Protein 3QQM (pdb70)

InterPro domains:
  IPR001544 Aminotransferase class IV [PF01063] (17-218)
  IPR018300 Aminotransferase, class IV, conserved site [PS00770] (150-180)
  IPR036038 Aminotransferase-like, PLP-dependent enzymes [SSF56752] (5-217)
  IPR043131 Branched-chain-amino-acid aminotransferase-like, N-terminal [G3DSA:3.30.470.10] (1-87)
  IPR043132 Branched-chain-amino-acid aminotransferase-like, C-terminal [G3DSA:3.20.10.10] (88-220)
  IPR050571 Class-IV Pyridoxal-Phosphate-Dependent Aminotransferase [PTHR42743] (18-217)

Structure (mmCIF, N/CA/C/O backbone):
data_3QQM
#
_entry.id   3QQM
#
_cell.length_a   116.178
_cell.length_b   215.574
_cell.length_c   81.875
_cell.angle_alpha   90.000
_cell.angle_beta   90.000
_cell.angle_gamma   90.000
#
_symmetry.space_group_name_H-M   'P 21 21 2'
#
loop_
_entity.id
_entity.type
_entity.pdbx_description
1 polymer 'Mlr3007 protein'
2 non-polymer 'IODIDE ION'
3 non-polymer 'CHLORIDE ION'
4 non-polymer 1,2-ETHANEDIOL
5 non-polymer DI(HYDROXYETHYL)ETHER
6 water water
#
loop_
_atom_site.group_PDB
_atom_site.id
_atom_site.type_symbol
_atom_site.label_atom_id
_atom_site.label_alt_id
_atom_site.label_comp_id
_atom_site.label_asym_id
_atom_site.label_entity_id
_atom_site.label_seq_id
_atom_site.pdbx_PDB_ins_code
_atom_site.Cartn_x
_atom_site.Cartn_y
_atom_site.Cartn_z
_atom_site.occupancy
_atom_site.B_iso_or_equiv
_atom_site.auth_seq_id
_atom_site.auth_comp_id
_atom_site.auth_asym_id
_atom_site.auth_atom_id
_atom_site.pdbx_PDB_model_num
ATOM 1 N N . PRO A 1 7 ? -19.019 51.836 -17.893 1.00 50.30 6 PRO A N 1
ATOM 2 C CA . PRO A 1 7 ? -18.688 50.552 -18.562 1.00 49.73 6 PRO A CA 1
ATOM 3 C C . PRO A 1 7 ? -19.765 50.152 -19.583 1.00 48.79 6 PRO A C 1
ATOM 4 O O . PRO A 1 7 ? -19.434 49.708 -20.704 1.00 48.68 6 PRO A O 1
ATOM 8 N N . LEU A 1 8 ? -21.033 50.272 -19.183 1.00 48.21 7 LEU A N 1
ATOM 9 C CA . LEU A 1 8 ? -22.156 50.036 -20.091 1.00 47.41 7 LEU A CA 1
ATOM 10 C C . LEU A 1 8 ? -22.259 51.251 -21.044 1.00 47.43 7 LEU A C 1
ATOM 11 O O . LEU A 1 8 ? -22.571 51.096 -22.225 1.00 47.30 7 LEU A O 1
ATOM 16 N N . ARG A 1 9 ? -21.947 52.446 -20.527 1.00 47.71 8 ARG A N 1
ATOM 17 C CA . ARG A 1 9 ? -22.001 53.693 -21.317 1.00 47.64 8 ARG A CA 1
ATOM 18 C C . ARG A 1 9 ? -20.766 53.941 -22.234 1.00 47.39 8 ARG A C 1
ATOM 19 O O . ARG A 1 9 ? -20.796 54.857 -23.060 1.00 47.58 8 ARG A O 1
ATOM 21 N N . ASP A 1 10 ? -19.697 53.144 -22.078 1.00 46.76 9 ASP A N 1
ATOM 22 C CA . ASP A 1 10 ? -18.467 53.279 -22.902 1.00 46.51 9 ASP A CA 1
ATOM 23 C C . ASP A 1 10 ? -18.052 51.929 -23.524 1.00 45.40 9 ASP A C 1
ATOM 24 O O . ASP A 1 10 ? -16.878 51.512 -23.425 1.00 46.06 9 ASP A O 1
ATOM 26 N N . GLY A 1 11 ? -19.016 51.254 -24.164 1.00 43.50 10 GLY A N 1
ATOM 27 C CA . GLY A 1 11 ? -18.783 49.954 -24.809 1.00 42.17 10 GLY A CA 1
ATOM 28 C C . GLY A 1 11 ? -18.213 50.060 -26.225 1.00 41.47 10 GLY A C 1
ATOM 29 O O . GLY A 1 11 ? -17.913 49.039 -26.852 1.00 40.69 10 GLY A O 1
ATOM 30 N N . ASP A 1 12 ? -18.031 51.304 -26.702 1.00 41.06 11 ASP A N 1
ATOM 31 C CA . ASP A 1 12 ? -17.493 51.595 -28.056 1.00 40.58 11 ASP A CA 1
ATOM 32 C C . ASP A 1 12 ? -15.953 51.830 -28.079 1.00 40.93 11 ASP A C 1
ATOM 33 O O . ASP A 1 12 ? -15.263 51.332 -28.985 1.00 41.01 11 ASP A O 1
ATOM 38 N N . THR A 1 13 ? -15.433 52.573 -27.090 1.00 40.67 12 THR A N 1
ATOM 39 C CA . THR A 1 13 ? -13.970 52.833 -26.964 1.00 40.84 12 THR A CA 1
ATOM 40 C C . THR A 1 13 ? -13.302 51.668 -26.180 1.00 39.93 12 THR A C 1
ATOM 41 O O . THR A 1 13 ? -12.196 51.204 -26.521 1.00 40.42 12 THR A O 1
ATOM 43 N N . ALA A 1 14 ? -13.998 51.202 -25.138 1.00 38.05 13 ALA A N 1
ATOM 44 C CA . ALA A 1 14 ? -13.536 50.089 -24.310 1.00 36.87 13 ALA A CA 1
ATOM 45 C C . ALA A 1 14 ? -14.122 48.753 -24.834 1.00 34.66 13 ALA A C 1
ATOM 46 O O . ALA A 1 14 ? -14.742 48.695 -25.911 1.00 34.53 13 ALA A O 1
ATOM 48 N N . ASP A 1 15 ? -13.919 47.684 -24.073 1.00 32.46 14 ASP A N 1
ATOM 49 C CA . ASP A 1 15 ? -14.450 46.378 -24.423 1.00 30.06 14 ASP A CA 1
ATOM 50 C C . ASP A 1 15 ? -15.959 46.458 -24.187 1.00 27.74 14 ASP A C 1
ATOM 51 O O . ASP A 1 15 ? -16.437 47.419 -23.622 1.00 27.58 14 ASP A O 1
ATOM 56 N N . PHE A 1 16 ? -16.720 45.470 -24.618 1.00 25.60 15 PHE A N 1
ATOM 57 C CA . PHE A 1 16 ? -18.168 45.529 -24.420 1.00 23.56 15 PHE A CA 1
ATOM 58 C C . PHE A 1 16 ? -18.670 44.449 -23.448 1.00 22.21 15 PHE A C 1
ATOM 59 O O . PHE A 1 16 ? -17.934 43.564 -23.069 1.00 22.09 15 PHE A O 1
ATOM 67 N N . GLU A 1 17 ? -19.929 44.566 -23.062 1.00 20.58 16 GLU A N 1
ATOM 68 C CA . GLU A 1 17 ? -20.573 43.634 -22.181 1.00 20.12 16 GLU A CA 1
ATOM 69 C C . GLU A 1 17 ? -21.787 43.078 -22.884 1.00 18.70 16 GLU A C 1
ATOM 70 O O . GLU A 1 17 ? -22.301 43.692 -23.813 1.00 17.81 16 GLU A O 1
ATOM 76 N N . LEU A 1 18 ? -22.204 41.884 -22.486 1.00 17.70 17 LEU A N 1
ATOM 77 C CA . LEU A 1 18 ? -23.419 41.283 -23.026 1.00 17.04 17 LEU A CA 1
ATOM 78 C C . LEU A 1 18 ? -24.552 41.746 -22.131 1.00 16.63 17 LEU A C 1
ATOM 79 O O . LEU A 1 18 ? -24.393 41.837 -20.913 1.00 16.48 17 LEU A O 1
ATOM 84 N N . ILE A 1 19 ? -25.692 42.013 -22.740 1.00 16.19 18 ILE A N 1
ATOM 85 C CA . ILE A 1 19 ? -26.848 42.530 -22.048 1.00 16.04 18 ILE A CA 1
ATOM 86 C C . ILE A 1 19 ? -28.144 41.766 -22.358 1.00 15.26 18 ILE A C 1
ATOM 87 O O . ILE A 1 19 ? -28.358 41.276 -23.479 1.00 15.03 18 ILE A O 1
ATOM 92 N N . GLU A 1 20 ? -28.998 41.665 -21.350 1.00 15.11 19 GLU A N 1
ATOM 93 C CA . GLU A 1 20 ? -30.336 41.052 -21.475 1.00 14.83 19 GLU A CA 1
ATOM 94 C C . GLU A 1 20 ? -31.285 41.921 -20.657 1.00 14.77 19 GLU A C 1
ATOM 95 O O . GLU A 1 20 ? -31.002 42.231 -19.493 1.00 14.11 19 GLU A O 1
ATOM 101 N N . THR A 1 21 ? -32.395 42.320 -21.288 1.00 14.67 20 THR A N 1
ATOM 102 C CA . THR A 1 21 ? -33.399 43.142 -20.664 1.00 14.85 20 THR A CA 1
ATOM 103 C C . THR A 1 21 ? -34.689 42.349 -20.712 1.00 14.93 20 THR A C 1
ATOM 104 O O . THR A 1 21 ? -35.231 42.073 -21.792 1.00 14.21 20 THR A O 1
ATOM 116 N N . ARG A 1 23 ? -38.650 41.208 -18.596 1.00 16.44 22 ARG A N 1
ATOM 117 C CA . ARG A 1 23 ? -39.758 41.583 -17.750 1.00 17.36 22 ARG A CA 1
ATOM 118 C C . ARG A 1 23 ? -40.001 40.462 -16.775 1.00 17.82 22 ARG A C 1
ATOM 119 O O . ARG A 1 23 ? -40.312 39.335 -17.178 1.00 18.05 22 ARG A O 1
ATOM 127 N N . TRP A 1 24 ? -39.822 40.743 -15.500 1.00 18.35 23 TRP A N 1
ATOM 128 C CA . TRP A 1 24 ? -40.110 39.764 -14.454 1.00 19.04 23 TRP A CA 1
ATOM 129 C C . TRP A 1 24 ? -41.561 39.944 -14.053 1.00 19.89 23 TRP A C 1
ATOM 130 O O . TRP A 1 24 ? -42.024 41.064 -13.916 1.00 19.99 23 TRP A O 1
ATOM 141 N N . GLN A 1 25 ? -42.266 38.843 -13.850 1.00 20.65 24 GLN A N 1
ATOM 142 C CA . GLN A 1 25 ? -43.657 38.900 -13.457 1.00 21.88 24 GLN A CA 1
ATOM 143 C C . GLN A 1 25 ? -43.867 38.008 -12.250 1.00 22.76 24 GLN A C 1
ATOM 144 O O . GLN A 1 25 ? -43.257 36.944 -12.164 1.00 22.16 24 GLN A O 1
ATOM 150 N N . PRO A 1 26 ? -44.715 38.453 -11.305 1.00 23.76 25 PRO A N 1
ATOM 151 C CA . PRO A 1 26 ? -45.029 37.676 -10.120 1.00 24.95 25 PRO A CA 1
ATOM 152 C C . PRO A 1 26 ? -45.479 36.261 -10.465 1.00 25.53 25 PRO A C 1
ATOM 153 O O . PRO A 1 26 ? -46.317 36.076 -11.350 1.00 25.49 25 PRO A O 1
ATOM 157 N N . GLY A 1 27 ? -44.896 35.275 -9.791 1.00 26.38 26 GLY A N 1
ATOM 158 C CA . GLY A 1 27 ? -45.258 33.870 -10.001 1.00 27.23 26 GLY A CA 1
ATOM 159 C C . GLY A 1 27 ? -44.571 33.172 -11.155 1.00 27.14 26 GLY A C 1
ATOM 160 O O . GLY A 1 27 ? -43.953 32.117 -10.964 1.00 27.65 26 GLY A O 1
ATOM 161 N N . THR A 1 28 ? -44.659 33.764 -12.344 1.00 26.66 27 THR A N 1
ATOM 162 C CA . THR A 1 28 ? -44.069 33.183 -13.552 1.00 26.29 27 THR A CA 1
ATOM 163 C C . THR A 1 28 ? -42.632 33.644 -13.860 1.00 25.18 27 THR A C 1
ATOM 164 O O . THR A 1 28 ? -42.052 33.236 -14.876 1.00 24.87 27 THR A O 1
ATOM 168 N N . SER A 1 29 ? -42.074 34.498 -13.000 1.00 24.41 28 SER A N 1
ATOM 169 C CA . SER A 1 29 ? -40.707 34.988 -13.148 1.00 23.14 28 SER A CA 1
ATOM 170 C C . SER A 1 29 ? -40.461 35.712 -14.507 1.00 21.82 28 SER A C 1
ATOM 171 O O . SER A 1 29 ? -41.362 36.334 -15.054 1.00 21.61 28 SER A O 1
ATOM 174 N N . PHE A 1 30 ? -39.269 35.590 -15.066 1.00 20.49 29 PHE A N 1
ATOM 175 C CA . PHE A 1 30 ? -38.943 36.324 -16.299 1.00 19.79 29 PHE A CA 1
ATOM 176 C C . PHE A 1 30 ? -39.668 35.828 -17.522 1.00 19.34 29 PHE A C 1
ATOM 177 O O . PHE A 1 30 ? -39.649 34.660 -17.827 1.00 19.09 29 PHE A O 1
ATOM 185 N N . LEU A 1 31 ? -40.297 36.742 -18.233 1.00 19.12 30 LEU A N 1
ATOM 186 C CA . LEU A 1 31 ? -40.996 36.380 -19.442 1.00 19.25 30 LEU A CA 1
ATOM 187 C C . LEU A 1 31 ? -39.924 35.947 -20.474 1.00 18.35 30 LEU A C 1
ATOM 188 O O . LEU A 1 31 ? -38.879 36.582 -20.590 1.00 17.01 30 LEU A O 1
ATOM 193 N N . ARG A 1 32 ? -40.157 34.805 -21.131 1.00 18.03 31 ARG A N 1
ATOM 194 C CA . ARG A 1 32 ? -39.238 34.287 -22.147 1.00 17.81 31 ARG A CA 1
ATOM 195 C C . ARG A 1 32 ? -37.825 34.060 -21.581 1.00 17.24 31 ARG A C 1
ATOM 196 O O . ARG A 1 32 ? -36.833 34.192 -22.286 1.00 16.22 31 ARG A O 1
ATOM 204 N N . PHE A 1 33 ? -37.780 33.675 -20.305 1.00 17.42 32 PHE A N 1
ATOM 205 C CA . PHE A 1 33 ? -36.536 33.466 -19.582 1.00 17.31 32 PHE A CA 1
ATOM 206 C C . PHE A 1 33 ? -35.578 32.548 -20.293 1.00 16.92 32 PHE A C 1
ATOM 207 O O . PHE A 1 33 ? -34.439 32.903 -20.485 1.00 16.43 32 PHE A O 1
ATOM 215 N N . ASP A 1 34 ? -36.040 31.392 -20.725 1.00 17.37 33 ASP A N 1
ATOM 216 C CA . ASP A 1 34 ? -35.140 30.461 -21.386 1.00 17.77 33 ASP A CA 1
ATOM 217 C C . ASP A 1 34 ? -34.586 31.038 -22.701 1.00 16.97 33 ASP A C 1
ATOM 218 O O . ASP A 1 34 ? -33.418 30.855 -22.999 1.00 16.95 33 ASP A O 1
ATOM 223 N N . ARG A 1 35 ? -35.397 31.744 -23.458 1.00 16.17 34 ARG A N 1
ATOM 224 C CA . ARG A 1 35 ? -34.887 32.340 -24.665 1.00 15.93 34 ARG A CA 1
ATOM 225 C C . ARG A 1 35 ? -33.766 33.335 -24.319 1.00 15.33 34 ARG A C 1
ATOM 226 O O . ARG A 1 35 ? -32.752 33.324 -24.976 1.00 14.83 34 ARG A O 1
ATOM 234 N N . HIS A 1 36 ? -33.946 34.144 -23.260 1.00 14.85 35 HIS A N 1
ATOM 235 C CA . HIS A 1 36 ? -32.928 35.131 -22.852 1.00 14.30 35 HIS A CA 1
ATOM 236 C C . HIS A 1 36 ? -31.610 34.484 -22.458 1.00 14.26 35 HIS A C 1
ATOM 237 O O . HIS A 1 36 ? -30.557 34.949 -22.863 1.00 14.07 35 HIS A O 1
ATOM 244 N N . LEU A 1 37 ? -31.674 33.439 -21.642 1.00 14.30 36 LEU A N 1
ATOM 245 C CA . LEU A 1 37 ? -30.475 32.739 -21.202 1.00 14.72 36 LEU A CA 1
ATOM 246 C C . LEU A 1 37 ? -29.825 31.990 -22.385 1.00 14.38 36 LEU A C 1
ATOM 247 O O . LEU A 1 37 ? -28.618 31.948 -22.501 1.00 14.35 36 LEU A O 1
ATOM 252 N N . ALA A 1 38 ? -30.633 31.430 -23.266 1.00 14.24 37 ALA A N 1
ATOM 253 C CA . ALA A 1 38 ? -30.093 30.740 -24.438 1.00 14.56 37 ALA A CA 1
ATOM 254 C C . ALA A 1 38 ? -29.230 31.719 -25.219 1.00 14.31 37 ALA A C 1
ATOM 255 O O . ALA A 1 38 ? -28.100 31.401 -25.559 1.00 14.38 37 ALA A O 1
ATOM 257 N N . ARG A 1 39 ? -29.769 32.908 -25.488 1.00 13.84 38 ARG A N 1
ATOM 258 C CA . ARG A 1 39 ? -29.031 33.922 -26.213 1.00 13.86 38 ARG A CA 1
ATOM 259 C C . ARG A 1 39 ? -27.767 34.357 -25.469 1.00 13.70 38 ARG A C 1
ATOM 260 O O . ARG A 1 39 ? -26.713 34.398 -26.056 1.00 13.71 38 ARG A O 1
ATOM 268 N N . LEU A 1 40 ? -27.913 34.743 -24.202 1.00 13.53 39 LEU A N 1
ATOM 269 C CA . LEU A 1 40 ? -26.783 35.186 -23.390 1.00 14.00 39 LEU A CA 1
ATOM 270 C C . LEU A 1 40 ? -25.686 34.123 -23.286 1.00 14.32 39 LEU A C 1
ATOM 271 O O . LEU A 1 40 ? -24.500 34.414 -23.490 1.00 14.24 39 LEU A O 1
ATOM 276 N N . TYR A 1 41 ? -26.075 32.893 -22.990 1.00 14.77 40 TYR A N 1
ATOM 277 C CA . TYR A 1 41 ? -25.084 31.846 -22.854 1.00 15.64 40 TYR A CA 1
ATOM 278 C C . TYR A 1 41 ? -24.446 31.498 -24.195 1.00 15.66 40 TYR A C 1
ATOM 279 O O . TYR A 1 41 ? -23.234 31.226 -24.257 1.00 15.77 40 TYR A O 1
ATOM 288 N N . GLY A 1 42 ? -25.245 31.530 -25.258 1.00 15.26 41 GLY A N 1
ATOM 289 C CA . GLY A 1 42 ? -24.749 31.236 -26.598 1.00 15.76 41 GLY A CA 1
ATOM 290 C C . GLY A 1 42 ? -23.731 32.299 -27.019 1.00 15.80 41 GLY A C 1
ATOM 291 O O . GLY A 1 42 ? -22.652 31.968 -27.478 1.00 16.37 41 GLY A O 1
ATOM 292 N N . SER A 1 43 ? -24.069 33.570 -26.816 1.00 15.18 42 SER A N 1
ATOM 293 C CA . SE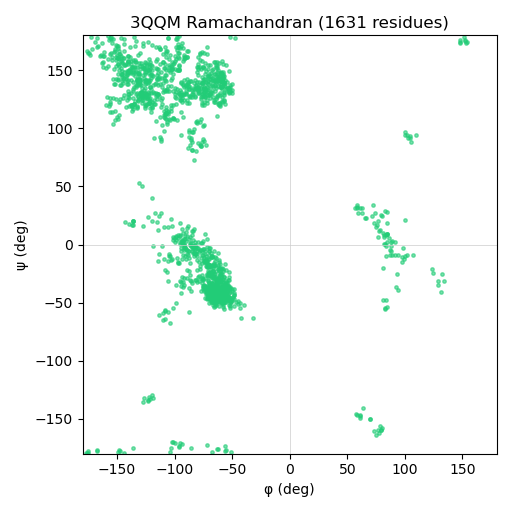R A 1 43 ? -23.161 34.650 -27.174 1.00 15.47 42 SER A CA 1
ATOM 294 C C . SER A 1 43 ? -21.889 34.624 -26.336 1.00 15.77 42 SER A C 1
ATOM 295 O O . SER A 1 43 ? -20.813 34.794 -26.866 1.00 16.44 42 SER A O 1
ATOM 298 N N . ALA A 1 44 ? -22.005 34.370 -25.042 1.00 15.85 43 ALA A N 1
ATOM 299 C CA . ALA A 1 44 ? -20.826 34.346 -24.192 1.00 16.43 43 ALA A CA 1
ATOM 300 C C . ALA A 1 44 ? -19.864 33.257 -24.708 1.00 17.35 43 ALA A C 1
ATOM 301 O O . ALA A 1 44 ? -18.637 33.456 -24.779 1.00 17.50 43 ALA A O 1
ATOM 303 N N . ALA A 1 45 ? -20.438 32.129 -25.101 1.00 17.68 44 ALA A N 1
ATOM 304 C CA . ALA A 1 45 ? -19.672 31.040 -25.626 1.00 18.69 44 ALA A CA 1
ATOM 305 C C . ALA A 1 45 ? -19.003 31.423 -26.957 1.00 19.13 44 ALA A C 1
ATOM 306 O O . ALA A 1 45 ? -17.839 31.142 -27.145 1.00 19.47 44 ALA A O 1
ATOM 308 N N . GLU A 1 46 ? -19.730 32.060 -27.867 1.00 19.21 45 GLU A N 1
ATOM 309 C CA . GLU A 1 46 ? -19.139 32.438 -29.162 1.00 20.10 45 GLU A CA 1
ATOM 310 C C . GLU A 1 46 ? -18.121 33.567 -29.101 1.00 19.88 45 GLU A C 1
ATOM 311 O O . GLU A 1 46 ? -17.202 33.631 -29.933 1.00 20.31 45 GLU A O 1
ATOM 317 N N . LEU A 1 47 ? -18.316 34.478 -28.160 1.00 19.20 46 LEU A N 1
ATOM 318 C CA . LEU A 1 47 ? -17.469 35.661 -28.055 1.00 19.44 46 LEU A CA 1
ATOM 319 C C . LEU A 1 47 ? -16.297 35.547 -27.090 1.00 19.82 46 LEU A C 1
ATOM 320 O O . LEU A 1 47 ? -15.496 36.459 -27.005 1.00 20.31 46 LEU A O 1
ATOM 325 N N . GLY A 1 48 ? -16.215 34.444 -26.357 1.00 20.25 47 GLY A N 1
ATOM 326 C CA . GLY A 1 48 ? -15.128 34.217 -25.412 1.00 20.88 47 GLY A CA 1
ATOM 327 C C . GLY A 1 48 ? -15.341 34.833 -24.045 1.00 20.95 47 GLY A C 1
ATOM 328 O O . GLY A 1 48 ? -14.401 35.200 -23.381 1.00 21.77 47 GLY A O 1
ATOM 329 N N . PHE A 1 49 ? -16.576 34.988 -23.632 1.00 20.64 48 PHE A N 1
ATOM 330 C CA . PHE A 1 49 ? -16.859 35.549 -22.303 1.00 20.90 48 PHE A CA 1
ATOM 331 C C . PHE A 1 49 ? -16.892 34.466 -21.212 1.00 21.52 48 PHE A C 1
ATOM 332 O O . PHE A 1 49 ? -17.488 33.418 -21.405 1.00 21.52 48 PHE A O 1
ATOM 340 N N . ALA A 1 50 ? -16.235 34.704 -20.083 1.00 22.34 49 ALA A N 1
ATOM 341 C CA . ALA A 1 50 ? -16.329 33.749 -18.971 1.00 23.11 49 ALA A CA 1
ATOM 342 C C . ALA A 1 50 ? -17.776 33.915 -18.536 1.00 22.94 49 ALA A C 1
ATOM 343 O O . ALA A 1 50 ? -18.290 35.032 -18.537 1.00 21.87 49 ALA A O 1
ATOM 345 N N . CYS A 1 51 ? -18.460 32.806 -18.270 1.00 23.94 50 CYS A N 1
ATOM 346 C CA . CYS A 1 51 ? -19.872 32.850 -17.883 1.00 24.34 50 CYS A CA 1
ATOM 347 C C . CYS A 1 51 ? -20.223 31.717 -16.933 1.00 24.74 50 CYS A C 1
ATOM 348 O O . CYS A 1 51 ? -20.225 30.558 -17.323 1.00 25.38 50 CYS A O 1
ATOM 351 N N . ASP A 1 52 ? -20.507 32.060 -15.685 1.00 24.94 51 ASP A N 1
ATOM 352 C CA . ASP A 1 52 ? -20.841 31.074 -14.658 1.00 25.19 51 ASP A CA 1
ATOM 353 C C . ASP A 1 52 ? -22.352 31.155 -14.358 1.00 24.74 51 ASP A C 1
ATOM 354 O O . ASP A 1 52 ? -22.806 32.064 -13.686 1.00 24.29 51 ASP A O 1
ATOM 359 N N . PRO A 1 53 ? -23.130 30.194 -14.868 1.00 24.80 52 PRO A N 1
ATOM 360 C CA . PRO A 1 53 ? -24.583 30.211 -14.668 1.00 24.36 52 PRO A CA 1
ATOM 361 C C . PRO A 1 53 ? -25.040 30.286 -13.206 1.00 24.72 52 PRO A C 1
ATOM 362 O O . PRO A 1 53 ? -26.097 30.865 -12.923 1.00 24.15 52 PRO A O 1
ATOM 366 N N . GLN A 1 54 ? -24.264 29.709 -12.298 1.00 25.51 53 GLN A N 1
ATOM 367 C CA . GLN A 1 54 ? -24.611 29.718 -10.882 1.00 26.36 53 GLN A CA 1
ATOM 368 C C . GLN A 1 54 ? -24.570 31.173 -10.390 1.00 25.92 53 GLN A C 1
ATOM 369 O O . GLN A 1 54 ? -25.450 31.625 -9.632 1.00 25.57 53 GLN A O 1
ATOM 375 N N . ARG A 1 55 ? -23.587 31.918 -10.883 1.00 25.56 54 ARG A N 1
ATOM 376 C CA . ARG A 1 55 ? -23.426 33.330 -10.543 1.00 25.40 54 ARG A CA 1
ATOM 377 C C . ARG A 1 55 ? -24.539 34.212 -11.167 1.00 24.16 54 ARG A C 1
ATOM 378 O O . ARG A 1 55 ? -25.000 35.189 -10.550 1.00 23.72 54 ARG A O 1
ATOM 386 N N . ILE A 1 56 ? -24.942 33.871 -12.390 1.00 22.97 55 ILE A N 1
ATOM 387 C CA . ILE A 1 56 ? -26.008 34.588 -13.069 1.00 22.01 55 ILE A CA 1
ATOM 388 C C . ILE A 1 56 ? -27.280 34.411 -12.247 1.00 21.44 55 ILE A C 1
ATOM 389 O O . ILE A 1 56 ? -27.963 35.362 -11.970 1.00 20.80 55 ILE A O 1
ATOM 394 N N . ALA A 1 57 ? -27.577 33.176 -11.861 1.00 21.50 56 ALA A N 1
ATOM 395 C CA . ALA A 1 57 ? -28.762 32.892 -11.037 1.00 21.80 56 ALA A CA 1
ATOM 396 C C . ALA A 1 57 ? -28.700 33.647 -9.708 1.00 22.15 56 ALA A C 1
ATOM 397 O O . ALA A 1 57 ? -29.723 34.095 -9.225 1.00 22.40 56 ALA A O 1
ATOM 399 N N . GLU A 1 58 ? -27.500 33.784 -9.127 1.00 22.59 57 GLU A N 1
ATOM 400 C CA . GLU A 1 58 ? -27.334 34.489 -7.865 1.00 23.20 57 GLU A CA 1
ATOM 401 C C . GLU A 1 58 ? -27.693 35.944 -8.006 1.00 22.07 57 GLU A C 1
ATOM 402 O O . GLU A 1 58 ? -28.493 36.450 -7.218 1.00 21.94 57 GLU A O 1
ATOM 408 N N . VAL A 1 59 ? -27.112 36.636 -8.989 1.00 20.86 58 VAL A N 1
ATOM 409 C CA . VAL A 1 59 ? -27.412 38.066 -9.140 1.00 20.18 58 VAL A CA 1
ATOM 410 C C . VAL A 1 59 ? -28.898 38.316 -9.480 1.00 19.23 58 VAL A C 1
ATOM 411 O O . VAL A 1 59 ? -29.501 39.247 -8.961 1.00 18.98 58 VAL A O 1
ATOM 415 N N . LEU A 1 60 ? -29.484 37.478 -10.331 1.00 18.38 59 LEU A N 1
ATOM 416 C CA . LEU A 1 60 ? -30.904 37.631 -10.687 1.00 17.83 59 LEU A CA 1
ATOM 417 C C . LEU A 1 60 ? -31.803 37.406 -9.453 1.00 18.29 59 LEU A C 1
ATOM 418 O O . LEU A 1 60 ? -32.712 38.192 -9.194 1.00 17.91 59 LEU A O 1
ATOM 423 N N . SER A 1 61 ? -31.528 36.348 -8.700 1.00 18.42 60 SER A N 1
ATOM 424 C CA . SER A 1 61 ? -32.286 36.041 -7.492 1.00 19.43 60 SER A CA 1
ATOM 425 C C . SER A 1 61 ? -32.196 37.211 -6.493 1.00 19.70 60 SER A C 1
ATOM 426 O O . SER A 1 61 ? -33.205 37.633 -5.947 1.00 19.84 60 SER A O 1
ATOM 429 N N . ASP A 1 62 ? -30.997 37.734 -6.254 1.00 19.99 61 ASP A N 1
ATOM 430 C CA . ASP A 1 62 ? -30.850 38.889 -5.335 1.00 20.95 61 ASP A CA 1
ATOM 431 C C . ASP A 1 62 ? -31.563 40.138 -5.828 1.00 20.13 61 ASP A C 1
ATOM 432 O O . ASP A 1 62 ? -32.163 40.846 -5.042 1.00 20.32 61 ASP A O 1
ATOM 437 N N . ALA A 1 63 ? -31.477 40.415 -7.129 1.00 19.40 62 ALA A N 1
ATOM 438 C CA . ALA A 1 63 ? -32.122 41.604 -7.707 1.00 18.95 62 ALA A CA 1
ATOM 439 C C . ALA A 1 63 ? -33.646 41.567 -7.590 1.00 18.81 62 ALA A C 1
ATOM 440 O O . ALA A 1 63 ? -34.280 42.602 -7.384 1.00 18.74 62 ALA A O 1
ATOM 442 N N . LEU A 1 64 ? -34.219 40.370 -7.680 1.00 18.86 63 LEU A N 1
ATOM 443 C CA . LEU A 1 64 ? -35.669 40.196 -7.616 1.00 19.28 63 LEU A CA 1
ATOM 444 C C . LEU A 1 64 ? -36.207 39.773 -6.259 1.00 20.37 63 LEU A C 1
ATOM 445 O O . LEU A 1 64 ? -37.396 39.567 -6.088 1.00 20.54 63 LEU A O 1
ATOM 450 N N . ASP A 1 65 ? -35.340 39.694 -5.274 1.00 21.61 64 ASP A N 1
ATOM 451 C CA . ASP A 1 65 ? -35.761 39.318 -3.944 1.00 22.70 64 ASP A CA 1
ATOM 452 C C . ASP A 1 65 ? -36.805 40.330 -3.401 1.00 23.07 64 ASP A C 1
ATOM 453 O O . ASP A 1 65 ? -36.528 41.527 -3.294 1.00 23.07 64 ASP A O 1
ATOM 458 N N . GLY A 1 66 ? -38.008 39.847 -3.099 1.00 23.49 65 GLY A N 1
ATOM 459 C CA . GLY A 1 66 ? -39.064 40.690 -2.522 1.00 23.75 65 GLY A CA 1
ATOM 460 C C . GLY A 1 66 ? -39.882 41.459 -3.530 1.00 23.60 65 GLY A C 1
ATOM 461 O O . GLY A 1 66 ? -40.771 42.215 -3.155 1.00 24.03 65 GLY A O 1
ATOM 462 N N . ALA A 1 67 ? -39.602 41.268 -4.811 1.00 22.82 66 ALA A N 1
ATOM 463 C CA . ALA A 1 67 ? -40.337 41.966 -5.835 1.00 22.85 66 ALA A CA 1
ATOM 464 C C . ALA A 1 67 ? -41.831 41.587 -5.728 1.00 23.63 66 ALA A C 1
ATOM 465 O O . ALA A 1 67 ? -42.174 40.422 -5.638 1.00 23.53 66 ALA A O 1
ATOM 467 N N . ARG A 1 68 ? -42.702 42.592 -5.715 1.00 24.47 67 ARG A N 1
ATOM 468 C CA . ARG A 1 68 ? -44.138 42.370 -5.556 1.00 25.37 67 ARG A CA 1
ATOM 469 C C . ARG A 1 68 ? -44.914 42.575 -6.851 1.00 24.86 67 ARG A C 1
ATOM 470 O O . ARG A 1 68 ? -46.043 42.068 -6.989 1.00 25.53 67 ARG A O 1
ATOM 478 N N . THR A 1 69 ? -44.346 43.353 -7.771 1.00 23.67 68 THR A N 1
ATOM 479 C CA . THR A 1 69 ? -44.977 43.618 -9.074 1.00 23.10 68 THR A CA 1
ATOM 480 C C . THR A 1 69 ? -43.958 43.473 -10.203 1.00 21.80 68 THR A C 1
ATOM 481 O O . THR A 1 69 ? -42.745 43.333 -9.946 1.00 21.11 68 THR A O 1
ATOM 485 N N . ALA A 1 70 ? -44.456 43.509 -11.447 1.00 20.92 69 ALA A N 1
ATOM 486 C CA . ALA A 1 70 ? -43.614 43.387 -12.646 1.00 19.87 69 ALA A CA 1
ATOM 487 C C . ALA A 1 70 ? -42.386 44.308 -12.572 1.00 19.13 69 ALA A C 1
ATOM 488 O O . ALA A 1 70 ? -42.495 45.446 -12.175 1.00 19.25 69 ALA A O 1
ATOM 498 N N . ARG A 1 72 ? -38.628 45.630 -14.629 1.00 18.32 71 ARG A N 1
ATOM 499 C CA . ARG A 1 72 ? -37.753 45.658 -15.789 1.00 18.17 71 ARG A CA 1
ATOM 500 C C . ARG A 1 72 ? -36.445 45.246 -15.173 1.00 17.89 71 ARG A C 1
ATOM 501 O O . ARG A 1 72 ? -36.023 45.810 -14.151 1.00 17.90 71 ARG A O 1
ATOM 509 N N . THR A 1 73 ? -35.834 44.218 -15.739 1.00 17.34 72 THR A N 1
ATOM 510 C CA . THR A 1 73 ? -34.613 43.684 -15.222 1.00 17.10 72 THR A CA 1
ATOM 511 C C . THR A 1 73 ? -33.512 43.717 -16.250 1.00 16.70 72 THR A C 1
ATOM 512 O O . THR A 1 73 ? -33.678 43.201 -17.335 1.00 16.21 72 THR A O 1
ATOM 516 N N . ARG A 1 74 ? -32.384 44.334 -15.903 1.00 16.95 73 ARG A N 1
ATOM 517 C CA . ARG A 1 74 ? -31.254 44.390 -16.810 1.00 16.76 73 ARG A CA 1
ATOM 518 C C . ARG A 1 74 ? -30.123 43.519 -16.263 1.00 16.42 73 ARG A C 1
ATOM 519 O O . ARG A 1 74 ? -29.601 43.776 -15.178 1.00 16.41 73 ARG A O 1
ATOM 527 N N . LEU A 1 75 ? -29.726 42.525 -17.055 1.00 15.75 74 LEU A N 1
ATOM 528 C CA . LEU A 1 75 ? -28.632 41.600 -16.723 1.00 15.63 74 LEU A CA 1
ATOM 529 C C . LEU A 1 75 ? -27.463 41.939 -17.626 1.00 15.28 74 LEU A C 1
ATOM 530 O O . LEU A 1 75 ? -27.664 42.096 -18.823 1.00 15.21 74 LEU A O 1
ATOM 535 N N . ALA A 1 76 ? -26.257 42.075 -17.063 1.00 15.16 75 ALA A N 1
ATOM 536 C CA . ALA A 1 76 ? -25.060 42.408 -17.847 1.00 14.92 75 ALA A CA 1
ATOM 537 C C . ALA A 1 76 ? -23.893 41.502 -17.485 1.00 15.14 75 ALA A C 1
ATOM 538 O O . ALA A 1 76 ? -23.695 41.174 -16.328 1.00 14.94 75 ALA A O 1
ATOM 540 N N . LEU A 1 77 ? -23.124 41.121 -18.503 1.00 15.23 76 LEU A N 1
ATOM 541 C CA . LEU A 1 77 ? -21.968 40.254 -18.341 1.00 15.44 76 LEU A CA 1
ATOM 542 C C . LEU A 1 77 ? -20.716 40.830 -19.016 1.00 15.80 76 LEU A C 1
ATOM 543 O O . LEU A 1 77 ? -20.734 41.182 -20.197 1.00 15.43 76 LEU A O 1
ATOM 548 N N . ALA A 1 78 ? -19.638 40.911 -18.258 1.00 16.54 77 ALA A N 1
ATOM 549 C CA . ALA A 1 78 ? -18.354 41.372 -18.761 1.00 17.39 77 ALA A CA 1
ATOM 550 C C . ALA A 1 78 ? -17.524 40.137 -19.145 1.00 17.81 77 ALA A C 1
ATOM 551 O O . ALA A 1 78 ? -17.742 39.038 -18.603 1.00 17.76 77 ALA A O 1
ATOM 553 N N . ARG A 1 79 ? -16.594 40.330 -20.082 1.00 18.16 78 ARG A N 1
ATOM 554 C CA . ARG A 1 79 ? -15.733 39.267 -20.582 1.00 18.78 78 ARG A CA 1
ATOM 555 C C . ARG A 1 79 ? -15.002 38.493 -19.464 1.00 19.24 78 ARG A C 1
ATOM 556 O O . ARG A 1 79 ? -14.732 37.302 -19.614 1.00 19.31 78 ARG A O 1
ATOM 564 N N . ASN A 1 80 ? -14.694 39.154 -18.355 1.00 19.15 79 ASN A N 1
ATOM 565 C CA . ASN A 1 80 ? -14.039 38.466 -17.253 1.00 19.99 79 ASN A CA 1
ATOM 566 C C . ASN A 1 80 ? -15.008 37.640 -16.381 1.00 19.56 79 ASN A C 1
ATOM 567 O O . ASN A 1 80 ? -14.583 37.025 -15.387 1.00 20.10 79 ASN A O 1
ATOM 572 N N . GLY A 1 81 ? -16.295 37.610 -16.751 1.00 18.49 80 GLY A N 1
ATOM 573 C CA . GLY A 1 81 ? -17.306 36.858 -15.973 1.00 17.78 80 GLY A CA 1
ATOM 574 C C . GLY A 1 81 ? -18.055 37.713 -14.940 1.00 17.50 80 GLY A C 1
ATOM 575 O O . GLY A 1 81 ? -19.022 37.239 -14.351 1.00 16.75 80 GLY A O 1
ATOM 576 N N . ASP A 1 82 ? -17.606 38.958 -14.710 1.00 17.42 81 ASP A N 1
ATOM 577 C CA . ASP A 1 82 ? -18.290 39.867 -13.769 1.00 17.63 81 ASP A CA 1
ATOM 578 C C . ASP A 1 82 ? -19.693 40.083 -14.297 1.00 17.07 81 ASP A C 1
ATOM 579 O O . ASP A 1 82 ? -19.893 40.207 -15.529 1.00 16.77 81 ASP A O 1
ATOM 584 N N . ALA A 1 83 ? -20.664 40.086 -13.387 1.00 16.82 82 ALA A N 1
ATOM 585 C CA . ALA A 1 83 ? -22.070 40.250 -13.745 1.00 16.23 82 ALA A CA 1
ATOM 586 C C . ALA A 1 83 ? -22.868 41.137 -12.806 1.00 16.17 82 ALA A C 1
ATOM 587 O O . ALA A 1 83 ? -22.594 41.224 -11.612 1.00 16.67 82 ALA A O 1
ATOM 589 N N . THR A 1 84 ? -23.879 41.781 -13.370 1.00 15.87 83 THR A N 1
ATOM 590 C CA . THR A 1 84 ? -24.771 42.622 -12.624 1.00 16.02 83 THR A CA 1
ATOM 591 C C . THR A 1 84 ? -26.197 42.387 -13.062 1.00 15.66 83 THR A C 1
ATOM 592 O O . THR A 1 84 ? -26.456 41.978 -14.191 1.00 15.18 83 THR A O 1
ATOM 596 N N . ALA A 1 85 ? -27.115 42.635 -12.134 1.00 15.97 84 ALA A N 1
ATOM 597 C CA . ALA A 1 85 ? -28.537 42.554 -12.387 1.00 15.72 84 ALA A CA 1
ATOM 598 C C . ALA A 1 85 ? -29.199 43.719 -11.648 1.00 16.38 84 ALA A C 1
ATOM 599 O O . ALA A 1 85 ? -28.938 43.960 -10.465 1.00 16.71 84 ALA A O 1
ATOM 601 N N . SER A 1 86 ? -30.022 44.465 -12.375 1.00 16.40 85 SER A N 1
ATOM 602 C CA . SER A 1 86 ? -30.754 45.585 -11.837 1.00 16.85 85 SER A CA 1
ATOM 603 C C . SER A 1 86 ? -32.230 45.431 -12.150 1.00 16.84 85 SER A C 1
ATOM 604 O O . SER A 1 86 ? -32.608 45.163 -13.311 1.00 16.04 85 SER A O 1
ATOM 607 N N . ALA A 1 87 ? -33.061 45.644 -11.126 1.00 17.33 86 ALA A N 1
ATOM 608 C CA . ALA A 1 87 ? -34.502 45.560 -11.272 1.00 17.48 86 ALA A CA 1
ATOM 609 C C . ALA A 1 87 ? -35.185 46.843 -10.789 1.00 18.11 86 ALA A C 1
ATOM 610 O O . ALA A 1 87 ? -34.855 47.379 -9.727 1.00 18.79 86 ALA A O 1
ATOM 612 N N . GLN A 1 88 ? -36.131 47.322 -11.584 1.00 18.00 87 GLN A N 1
ATOM 613 C CA . GLN A 1 88 ? -36.930 48.489 -11.248 1.00 18.60 87 GLN A CA 1
ATOM 614 C C . GLN A 1 88 ? -38.332 48.226 -11.763 1.00 18.66 87 GLN A C 1
ATOM 615 O O . GLN A 1 88 ? -38.501 47.494 -12.707 1.00 17.61 87 GLN A O 1
ATOM 621 N N . PRO A 1 89 ? -39.346 48.856 -11.166 1.00 20.08 88 PRO A N 1
ATOM 622 C CA . PRO A 1 89 ? -40.718 48.588 -11.596 1.00 20.59 88 PRO A CA 1
ATOM 623 C C . PRO A 1 89 ? -40.964 48.768 -13.090 1.00 20.69 88 PRO A C 1
ATOM 624 O O . PRO A 1 89 ? -40.556 49.758 -13.668 1.00 20.56 88 PRO A O 1
ATOM 628 N N . TYR A 1 90 ? -41.615 47.788 -13.703 1.00 21.42 89 TYR A N 1
ATOM 629 C CA . TYR A 1 90 ? -41.965 47.864 -15.113 1.00 21.91 89 TYR A CA 1
ATOM 630 C C . TYR A 1 90 ? -43.126 48.839 -15.269 1.00 23.39 89 TYR A C 1
ATOM 631 O O . TYR A 1 90 ? -44.076 48.809 -14.493 1.00 23.58 89 TYR A O 1
ATOM 640 N N . GLU A 1 91 ? -43.026 49.733 -16.248 1.00 24.50 90 GLU A N 1
ATOM 641 C CA . GLU A 1 91 ? -44.088 50.728 -16.481 1.00 26.15 90 GLU A CA 1
ATOM 642 C C . GLU A 1 91 ? -44.724 50.410 -17.806 1.00 25.93 90 GLU A C 1
ATOM 643 O O . GLU A 1 91 ? -44.282 50.869 -18.829 1.00 26.11 90 GLU A O 1
ATOM 649 N N . PRO A 1 92 ? -45.777 49.620 -17.801 1.00 26.54 91 PRO A N 1
ATOM 650 C CA . PRO A 1 92 ? -46.295 49.286 -19.122 1.00 26.56 91 PRO A CA 1
ATOM 651 C C . PRO A 1 92 ? -46.852 50.472 -19.889 1.00 27.33 91 PRO A C 1
ATOM 652 O O . PRO A 1 92 ? -47.185 51.501 -19.291 1.00 27.69 91 PRO A O 1
ATOM 656 N N . LEU A 1 93 ? -46.898 50.340 -21.216 1.00 27.39 92 LEU A N 1
ATOM 657 C CA . LEU A 1 93 ? -47.492 51.368 -22.058 1.00 28.34 92 LEU A CA 1
ATOM 658 C C . LEU A 1 93 ? -49.002 51.189 -21.993 1.00 29.55 92 LEU A C 1
ATOM 659 O O . LEU A 1 93 ? -49.490 50.050 -21.864 1.00 29.56 92 LEU A O 1
ATOM 664 N N . ALA A 1 94 ? -49.746 52.294 -22.061 1.00 30.91 93 ALA A N 1
ATOM 665 C CA . ALA A 1 94 ? -51.233 52.223 -22.114 1.00 32.17 93 ALA A CA 1
ATOM 666 C C . ALA A 1 94 ? -51.585 51.416 -23.366 1.00 32.28 93 ALA A C 1
ATOM 667 O O . ALA A 1 94 ? -50.839 51.465 -24.363 1.00 31.41 93 ALA A O 1
ATOM 669 N N . ALA A 1 95 ? -52.693 50.664 -23.313 1.00 33.08 94 ALA A N 1
ATOM 670 C CA . ALA A 1 95 ? -53.120 49.805 -24.447 1.00 33.08 94 ALA A CA 1
ATOM 671 C C . ALA A 1 95 ? -53.380 50.574 -25.739 1.00 33.24 94 ALA A C 1
ATOM 672 O O . ALA A 1 95 ? -53.155 50.041 -26.835 1.00 33.38 94 ALA A O 1
ATOM 674 N N . ASP A 1 96 ? -53.838 51.822 -25.604 1.00 33.55 95 ASP A N 1
ATOM 675 C CA A ASP A 1 96 ? -54.157 52.649 -26.768 0.50 33.73 95 ASP A CA 1
ATOM 676 C CA B ASP A 1 96 ? -54.156 52.680 -26.748 0.50 33.61 95 ASP A CA 1
ATOM 677 C C . ASP A 1 96 ? -52.952 53.463 -27.276 1.00 32.73 95 ASP A C 1
ATOM 678 O O . ASP A 1 96 ? -53.079 54.239 -28.213 1.00 33.04 95 ASP A O 1
ATOM 687 N N . LYS A 1 97 ? -51.785 53.273 -26.667 1.00 31.20 96 LYS A N 1
ATOM 688 C CA . LYS A 1 97 ? -50.591 53.998 -27.075 1.00 29.79 96 LYS A CA 1
ATOM 689 C C . LYS A 1 97 ? -50.053 53.514 -28.416 1.00 28.42 96 LYS A C 1
ATOM 690 O O . LYS A 1 97 ? -49.885 52.320 -28.618 1.00 27.59 96 LYS A O 1
ATOM 696 N N . VAL A 1 98 ? -49.826 54.456 -29.340 1.00 27.69 97 VAL A N 1
ATOM 697 C CA . VAL A 1 98 ? -49.250 54.150 -30.644 1.00 26.33 97 VAL A CA 1
ATOM 698 C C . VAL A 1 98 ? -47.947 54.922 -30.759 1.00 25.33 97 VAL A C 1
ATOM 699 O O . VAL A 1 98 ? -47.927 56.127 -30.594 1.00 26.37 97 VAL A O 1
ATOM 703 N N . TRP A 1 99 ? -46.855 54.206 -30.987 1.00 23.62 98 TRP A N 1
ATOM 704 C CA . TRP A 1 99 ? -45.522 54.795 -31.155 1.00 22.62 98 TRP A CA 1
ATOM 705 C C . TRP A 1 99 ? -45.284 55.323 -32.569 1.00 22.37 98 TRP A C 1
ATOM 706 O O . TRP A 1 99 ? -45.599 54.641 -33.556 1.00 22.02 98 TRP A O 1
ATOM 717 N N . ILE A 1 100 ? -44.739 56.543 -32.641 1.00 22.18 99 ILE A N 1
ATOM 718 C CA A ILE A 1 100 ? -44.417 57.191 -33.893 0.50 22.10 99 ILE A CA 1
ATOM 719 C CA B ILE A 1 100 ? -44.427 57.172 -33.906 0.50 22.01 99 ILE A CA 1
ATOM 720 C C . ILE A 1 100 ? -43.009 56.783 -34.275 1.00 21.14 99 ILE A C 1
ATOM 721 O O . ILE A 1 100 ? -42.095 56.873 -33.450 1.00 20.55 99 ILE A O 1
ATOM 730 N N . LEU A 1 101 ? -42.832 56.333 -35.516 1.00 20.47 100 LEU A N 1
ATOM 731 C CA . LEU A 1 101 ? -41.515 55.917 -36.001 1.00 19.62 100 LEU A CA 1
ATOM 732 C C . LEU A 1 101 ? -41.005 56.861 -37.044 1.00 19.70 100 LEU A C 1
ATOM 733 O O . LEU A 1 101 ? -41.791 57.411 -37.809 1.00 20.17 100 LEU A O 1
ATOM 738 N N . ARG A 1 102 ? -39.680 57.007 -37.093 1.00 19.36 101 ARG A N 1
ATOM 739 C CA . ARG A 1 102 ? -38.995 57.812 -38.098 1.00 19.70 101 ARG A CA 1
ATOM 740 C C . ARG A 1 102 ? -37.749 57.024 -38.551 1.00 19.13 101 ARG A C 1
ATOM 741 O O . ARG A 1 102 ? -37.236 56.159 -37.809 1.00 18.29 101 ARG A O 1
ATOM 749 N N . LEU A 1 103 ? -37.253 57.346 -39.744 1.00 18.99 102 LEU A N 1
ATOM 750 C CA . LEU A 1 103 ? -36.078 56.696 -40.304 1.00 18.86 102 LEU A CA 1
ATOM 751 C C . LEU A 1 103 ? -34.816 57.489 -40.034 1.00 19.19 102 LEU A C 1
ATOM 752 O O . LEU A 1 103 ? -34.727 58.688 -40.352 1.00 19.33 102 LEU A O 1
ATOM 757 N N . ALA A 1 104 ? -33.838 56.824 -39.446 1.00 18.88 103 ALA A N 1
ATOM 758 C CA . ALA A 1 104 ? -32.571 57.457 -39.185 1.00 19.67 103 ALA A CA 1
ATOM 759 C C . ALA A 1 104 ? -31.751 57.452 -40.452 1.00 19.92 103 ALA A C 1
ATOM 760 O O . ALA A 1 104 ? -31.935 56.587 -41.300 1.00 19.29 103 ALA A O 1
ATOM 762 N N . ARG A 1 105 ? -30.862 58.429 -40.577 1.00 20.62 104 ARG A N 1
ATOM 763 C CA A ARG A 1 105 ? -29.939 58.488 -41.715 0.50 21.06 104 ARG A CA 1
ATOM 764 C CA B ARG A 1 105 ? -29.966 58.479 -41.714 0.50 21.00 104 ARG A CA 1
ATOM 765 C C . ARG A 1 105 ? -28.793 57.552 -41.369 1.00 20.55 104 ARG A C 1
ATOM 766 O O . ARG A 1 105 ? -28.103 57.061 -42.235 1.00 20.37 104 ARG A O 1
ATOM 781 N N . THR A 1 106 ? -28.629 57.292 -40.074 1.00 20.51 105 THR A N 1
ATOM 782 C CA . THR A 1 106 ? -27.613 56.375 -39.567 1.00 20.46 105 THR A CA 1
ATOM 783 C C . THR A 1 106 ? -27.892 55.001 -40.156 1.00 19.57 105 THR A C 1
ATOM 784 O O . THR A 1 106 ? -28.958 54.465 -39.947 1.00 18.80 105 THR A O 1
ATOM 788 N N . ARG A 1 107 ? -26.932 54.450 -40.883 1.00 19.86 106 ARG A N 1
ATOM 789 C CA A ARG A 1 107 ? -27.089 53.123 -41.495 0.50 19.40 106 ARG A CA 1
ATOM 790 C CA B ARG A 1 107 ? -27.050 53.121 -41.523 0.50 19.49 106 ARG A CA 1
ATOM 791 C C . ARG A 1 107 ? -26.256 52.022 -40.822 1.00 18.96 106 ARG A C 1
ATOM 792 O O . ARG A 1 107 ? -25.195 52.268 -40.299 1.00 18.90 106 ARG A O 1
ATOM 807 N N . LEU A 1 108 ? -26.791 50.808 -40.850 1.00 18.37 107 LEU A N 1
ATOM 808 C CA . LEU A 1 108 ? -26.141 49.643 -40.314 1.00 18.17 107 LEU A CA 1
ATOM 809 C C . LEU A 1 108 ? -25.428 48.949 -41.477 1.00 18.75 107 LEU A C 1
ATOM 810 O O . LEU A 1 108 ? -25.817 49.081 -42.656 1.00 18.32 107 LEU A O 1
ATOM 815 N N . ASP A 1 109 ? -24.370 48.222 -41.132 1.00 19.22 108 ASP A N 1
ATOM 816 C CA . ASP A 1 109 ? -23.588 47.466 -42.076 1.00 19.72 108 ASP A CA 1
ATOM 817 C C . ASP A 1 109 ? -23.970 45.985 -41.932 1.00 19.29 108 ASP A C 1
ATOM 818 O O . ASP A 1 109 ? -23.691 45.354 -40.906 1.00 19.02 108 ASP A O 1
ATOM 823 N N . SER A 1 110 ? -24.557 45.415 -42.975 1.00 19.46 109 SER A N 1
ATOM 824 C CA . SER A 1 110 ? -25.014 44.023 -42.923 1.00 19.38 109 SER A CA 1
ATOM 825 C C . SER A 1 110 ? -23.914 43.016 -42.633 1.00 19.95 109 SER A C 1
ATOM 826 O O . SER A 1 110 ? -24.216 41.901 -42.235 1.00 19.89 109 SER A O 1
ATOM 829 N N . GLN A 1 111 ? -22.650 43.395 -42.858 1.00 20.73 110 GLN A N 1
ATOM 830 C CA . GLN A 1 111 ? -21.517 42.508 -42.620 1.00 21.32 110 GLN A CA 1
ATOM 831 C C . GLN A 1 111 ? -20.986 42.584 -41.172 1.00 21.15 110 GLN A C 1
ATOM 832 O O . GLN A 1 111 ? -20.095 41.817 -40.783 1.00 21.55 110 GLN A O 1
ATOM 838 N N . ASN A 1 112 ? -21.521 43.503 -40.381 1.00 20.64 111 ASN A N 1
ATOM 839 C CA . ASN A 1 112 ? -21.095 43.656 -38.991 1.00 20.23 111 ASN A CA 1
ATOM 840 C C . ASN A 1 112 ? -21.705 42.491 -38.176 1.00 19.52 111 ASN A C 1
ATOM 841 O O . ASN A 1 112 ? -22.873 42.499 -37.878 1.00 18.54 111 ASN A O 1
ATOM 846 N N . THR A 1 113 ? -20.883 41.482 -37.885 1.00 20.06 112 THR A N 1
ATOM 847 C CA . THR A 1 113 ? -21.304 40.262 -37.165 1.00 20.02 112 THR A CA 1
ATOM 848 C C . THR A 1 113 ? -21.700 40.527 -35.716 1.00 19.63 112 THR A C 1
ATOM 849 O O . THR A 1 113 ? -22.461 39.756 -35.139 1.00 19.55 112 THR A O 1
ATOM 853 N N . LEU A 1 114 ? -21.211 41.629 -35.136 1.00 19.29 113 LEU A N 1
ATOM 854 C CA . LEU A 1 114 ? -21.528 41.947 -33.752 1.00 18.59 113 LEU A CA 1
ATOM 855 C C . LEU A 1 114 ? -22.981 42.357 -33.610 1.00 17.88 113 LEU A C 1
ATOM 856 O O . LEU A 1 114 ? -23.515 42.312 -32.512 1.00 17.08 113 LEU A O 1
ATOM 861 N N . LEU A 1 115 ? -23.648 42.735 -34.717 1.00 17.62 114 LEU A N 1
ATOM 862 C CA . LEU A 1 115 ? -25.071 43.131 -34.620 1.00 17.21 114 LEU A CA 1
ATOM 863 C C . LEU A 1 115 ? -25.980 41.983 -34.129 1.00 16.87 114 LEU A C 1
ATOM 864 O O . LEU A 1 115 ? -27.079 42.234 -33.637 1.00 16.59 114 LEU A O 1
ATOM 869 N N . ARG A 1 116 ? -25.542 40.735 -34.264 1.00 17.20 115 ARG A N 1
ATOM 870 C CA . ARG A 1 116 ? -26.376 39.621 -33.805 1.00 17.54 115 ARG A CA 1
ATOM 871 C C . ARG A 1 116 ? -26.224 39.281 -32.307 1.00 16.89 115 ARG A C 1
ATOM 872 O O . ARG A 1 116 ? -26.804 38.318 -31.828 1.00 16.46 115 ARG A O 1
ATOM 880 N N . HIS A 1 117 ? -25.495 40.125 -31.580 1.00 16.33 116 HIS A N 1
ATOM 881 C CA . HIS A 1 117 ? -25.334 39.957 -30.157 1.00 16.33 116 HIS A CA 1
ATOM 882 C C . HIS A 1 117 ? -25.806 41.247 -29.485 1.00 15.82 116 HIS A C 1
ATOM 883 O O . HIS A 1 117 ? -25.565 42.340 -30.001 1.00 15.35 116 HIS A O 1
ATOM 914 N N . THR A 1 119 ? -25.174 43.734 -27.064 1.00 15.72 118 THR A N 1
ATOM 915 C CA . THR A 1 119 ? -24.033 44.234 -26.285 1.00 15.96 118 THR A CA 1
ATOM 916 C C . THR A 1 119 ? -24.109 45.732 -25.979 1.00 16.84 118 THR A C 1
ATOM 917 O O . THR A 1 119 ? -24.996 46.447 -26.465 1.00 16.82 118 THR A O 1
ATOM 921 N N . SER A 1 120 ? -23.147 46.196 -25.179 1.00 17.32 119 SER A N 1
ATOM 922 C CA . SER A 1 120 ? -23.063 47.578 -24.765 1.00 17.68 119 SER A CA 1
ATOM 923 C C . SER A 1 120 ? -22.418 48.455 -25.833 1.00 18.52 119 SER A C 1
ATOM 924 O O . SER A 1 120 ? -22.270 49.652 -25.615 1.00 19.03 119 SER A O 1
ATOM 927 N N . ARG A 1 121 ? -21.985 47.858 -26.945 1.00 18.42 120 ARG A N 1
ATOM 928 C CA . ARG A 1 121 ? -21.378 48.608 -28.045 1.00 19.36 120 ARG A CA 1
ATOM 929 C C . ARG A 1 121 ? -22.503 49.173 -28.899 1.00 19.13 120 ARG A C 1
ATOM 930 O O . ARG A 1 121 ? -22.699 48.759 -30.033 1.00 19.10 120 ARG A O 1
ATOM 938 N N . ARG A 1 122 ? -23.176 50.190 -28.368 1.00 19.31 121 ARG A N 1
ATOM 939 C CA . ARG A 1 122 ? -24.359 50.757 -29.008 1.00 19.42 121 ARG A CA 1
ATOM 940 C C . ARG A 1 122 ? -24.218 52.095 -29.748 1.00 20.07 121 ARG A C 1
ATOM 941 O O . ARG A 1 122 ? -25.220 52.779 -30.005 1.00 20.24 121 ARG A O 1
ATOM 949 N N . GLN A 1 123 ? -23.002 52.429 -30.146 1.00 20.54 122 GLN A N 1
ATOM 950 C CA . GLN A 1 123 ? -22.723 53.656 -30.871 1.00 21.31 122 GLN A CA 1
ATOM 951 C C . GLN A 1 123 ? -23.742 53.993 -31.980 1.00 21.02 122 GLN A C 1
ATOM 952 O O . GLN A 1 123 ? -24.311 55.098 -32.012 1.00 21.10 122 GLN A O 1
ATOM 958 N N . LEU A 1 124 ? -23.947 53.048 -32.886 1.00 20.31 123 LEU A N 1
ATOM 959 C CA . LEU A 1 124 ? -24.846 53.259 -34.029 1.00 20.14 123 LEU A CA 1
ATOM 960 C C . LEU A 1 124 ? -26.278 53.577 -33.601 1.00 19.76 123 LEU A C 1
ATOM 961 O O . LEU A 1 124 ? -26.907 54.492 -34.143 1.00 19.70 123 LEU A O 1
ATOM 966 N N . TYR A 1 125 ? -26.772 52.833 -32.618 1.00 19.05 124 TYR A N 1
ATOM 967 C CA . TYR A 1 125 ? -28.137 53.013 -32.127 1.00 18.82 124 TYR A CA 1
ATOM 968 C C . TYR A 1 125 ? -28.283 54.289 -31.317 1.00 19.13 124 TYR A C 1
ATOM 969 O O . TYR A 1 125 ? -29.288 54.978 -31.432 1.00 19.09 124 TYR A O 1
ATOM 978 N N . THR A 1 126 ? -27.308 54.577 -30.462 1.00 19.45 125 THR A N 1
ATOM 979 C CA . THR A 1 126 ? -27.321 55.818 -29.705 1.00 19.89 125 THR A CA 1
ATOM 980 C C . THR A 1 126 ? -27.287 57.006 -30.676 1.00 20.03 125 THR A C 1
ATOM 981 O O . THR A 1 126 ? -27.961 57.998 -30.456 1.00 20.45 125 THR A O 1
ATOM 985 N N . HIS A 1 127 ? -26.516 56.899 -31.752 1.00 19.59 126 HIS A N 1
ATOM 986 C CA . HIS A 1 127 ? -26.441 57.992 -32.721 1.00 20.05 126 HIS A CA 1
ATOM 987 C C . HIS A 1 127 ? -27.793 58.164 -33.458 1.00 19.64 126 HIS A C 1
ATOM 988 O O . HIS A 1 127 ? -28.258 59.292 -33.646 1.00 19.60 126 HIS A O 1
ATOM 995 N N . ALA A 1 128 ? -28.420 57.043 -33.823 1.00 18.48 127 ALA A N 1
ATOM 996 C CA . ALA A 1 128 ? -29.702 57.065 -34.518 1.00 18.54 127 ALA A CA 1
ATOM 997 C C . ALA A 1 128 ? -30.734 57.706 -33.627 1.00 18.76 127 ALA A C 1
ATOM 998 O O . ALA A 1 128 ? -31.469 58.578 -34.059 1.00 18.90 127 ALA A O 1
ATOM 1000 N N . ARG A 1 129 ? -30.756 57.292 -32.366 1.00 18.65 128 ARG A N 1
ATOM 1001 C CA . ARG A 1 129 ? -31.690 57.837 -31.384 1.00 19.00 128 ARG A CA 1
ATOM 1002 C C . ARG A 1 129 ? -31.497 59.360 -31.202 1.00 20.00 128 ARG A C 1
ATOM 1003 O O . ARG A 1 129 ? -32.470 60.102 -31.092 1.00 20.39 128 ARG A O 1
ATOM 1011 N N . SER A 1 130 ? -30.256 59.829 -31.247 1.00 20.37 129 SER A N 1
ATOM 1012 C CA . SER A 1 130 ? -29.993 61.248 -31.064 1.00 21.66 129 SER A CA 1
ATOM 1013 C C . SER A 1 130 ? -30.453 62.121 -32.258 1.00 22.04 129 SER A C 1
ATOM 1014 O O . SER A 1 130 ? -30.510 63.327 -32.146 1.00 22.98 129 SER A O 1
ATOM 1017 N N . GLU A 1 131 ? -30.782 61.507 -33.385 1.00 21.53 130 GLU A N 1
ATOM 1018 C CA . GLU A 1 131 ? -31.237 62.254 -34.543 1.00 22.19 130 GLU A CA 1
ATOM 1019 C C . GLU A 1 131 ? -32.619 62.876 -34.372 1.00 22.52 130 GLU A C 1
ATOM 1020 O O . GLU A 1 131 ? -32.936 63.829 -35.068 1.00 22.78 130 GLU A O 1
ATOM 1026 N N . TYR A 1 132 ? -33.436 62.306 -33.483 1.00 22.09 131 TYR A N 1
ATOM 1027 C CA . TYR A 1 132 ? -34.788 62.772 -33.267 1.00 22.61 131 TYR A CA 1
ATOM 1028 C C . TYR A 1 132 ? -35.151 62.956 -31.801 1.00 23.09 131 TYR A C 1
ATOM 1029 O O . TYR A 1 132 ? -34.709 62.192 -30.947 1.00 22.52 131 TYR A O 1
ATOM 1038 N N . LEU A 1 133 ? -36.008 63.944 -31.534 1.00 24.12 132 LEU A N 1
ATOM 1039 C CA . LEU A 1 133 ? -36.512 64.209 -30.190 1.00 24.57 132 LEU A CA 1
ATOM 1040 C C . LEU A 1 133 ? -37.602 63.195 -29.884 1.00 24.35 132 LEU A C 1
ATOM 1041 O O . LEU A 1 133 ? -38.214 62.645 -30.807 1.00 23.58 132 LEU A O 1
ATOM 1046 N N . VAL A 1 134 ? -37.882 62.981 -28.590 1.00 24.81 133 VAL A N 1
ATOM 1047 C CA . VAL A 1 134 ? -38.911 62.015 -28.177 1.00 24.68 133 VAL A CA 1
ATOM 1048 C C . VAL A 1 134 ? -40.249 62.381 -28.817 1.00 24.89 133 VAL A C 1
ATOM 1049 O O . VAL A 1 134 ? -40.992 61.494 -29.217 1.00 24.35 133 VAL A O 1
ATOM 1053 N N . THR A 1 135 ? -40.516 63.690 -28.961 1.00 25.71 134 THR A N 1
ATOM 1054 C CA . THR A 1 135 ? -41.767 64.181 -29.571 1.00 26.31 134 THR A CA 1
ATOM 1055 C C . THR A 1 135 ? -41.829 63.987 -31.086 1.00 25.62 134 THR A C 1
ATOM 1056 O O . THR A 1 135 ? -42.890 64.168 -31.689 1.00 26.01 134 THR A O 1
ATOM 1060 N N . GLN A 1 136 ? -40.684 63.689 -31.702 1.00 24.35 135 GLN A N 1
ATOM 1061 C CA . GLN A 1 136 ? -40.612 63.441 -33.148 1.00 23.64 135 GLN A CA 1
ATOM 1062 C C . GLN A 1 136 ? -40.694 61.932 -33.454 1.00 22.17 135 GLN A C 1
ATOM 1063 O O . GLN A 1 136 ? -41.192 61.534 -34.494 1.00 21.45 135 GLN A O 1
ATOM 1069 N N . ALA A 1 137 ? -40.181 61.108 -32.537 1.00 21.43 136 ALA A N 1
ATOM 1070 C CA . ALA A 1 137 ? -40.202 59.660 -32.700 1.00 20.59 136 ALA A CA 1
ATOM 1071 C C . ALA A 1 137 ? -40.060 58.924 -31.371 1.00 20.12 136 ALA A C 1
ATOM 1072 O O . ALA A 1 137 ? -39.156 59.185 -30.588 1.00 19.98 136 ALA A O 1
ATOM 1074 N N . ASP A 1 138 ? -40.981 58.025 -31.114 1.00 20.03 137 ASP A N 1
ATOM 1075 C CA . ASP A 1 138 ? -40.932 57.201 -29.916 1.00 19.84 137 ASP A CA 1
ATOM 1076 C C . ASP A 1 138 ? -39.861 56.141 -30.159 1.00 19.13 137 ASP A C 1
ATOM 1077 O O . ASP A 1 138 ? -39.168 55.702 -29.213 1.00 18.96 137 ASP A O 1
ATOM 1082 N N . GLU A 1 139 ? -39.684 55.779 -31.444 1.00 18.47 138 GLU A N 1
ATOM 1083 C CA . GLU A 1 139 ? -38.664 54.814 -31.856 1.00 17.60 138 GLU A CA 1
ATOM 1084 C C . GLU A 1 139 ? -38.118 55.195 -33.232 1.00 17.42 138 GLU A C 1
ATOM 1085 O O . GLU A 1 139 ? -38.829 55.702 -34.080 1.00 17.68 138 GLU A O 1
ATOM 1091 N N . VAL A 1 140 ? -36.836 54.918 -33.431 1.00 17.09 139 VAL A N 1
ATOM 1092 C CA . VAL A 1 140 ? -36.135 55.245 -34.639 1.00 16.64 139 VAL A CA 1
ATOM 1093 C C . VAL A 1 140 ? -35.704 53.979 -35.330 1.00 16.44 139 VAL A C 1
ATOM 1094 O O . VAL A 1 140 ? -35.077 53.114 -34.709 1.00 16.41 139 VAL A O 1
ATOM 1098 N N . LEU A 1 141 ? -36.020 53.863 -36.616 1.00 16.25 140 LEU A N 1
ATOM 1099 C CA . LEU A 1 141 ? -35.625 52.702 -37.375 1.00 15.81 140 LEU A CA 1
ATOM 1100 C C . LEU A 1 141 ? -34.330 52.975 -38.133 1.00 15.88 140 LEU A C 1
ATOM 1101 O O . LEU A 1 141 ? -34.035 54.123 -38.499 1.00 16.49 140 LEU A O 1
ATOM 1106 N N . LEU A 1 142 ? -33.561 51.908 -38.353 1.00 15.34 141 LEU A N 1
ATOM 1107 C CA . LEU A 1 142 ? -32.322 51.957 -39.106 1.00 15.32 141 LEU A CA 1
ATOM 1108 C C . LEU A 1 142 ? -32.395 50.963 -40.273 1.00 15.26 141 LEU A C 1
ATOM 1109 O O . LEU A 1 142 ? -32.915 49.855 -40.123 1.00 14.85 141 LEU A O 1
ATOM 1114 N N . ALA A 1 143 ? -31.851 51.368 -41.414 1.00 15.54 142 ALA A N 1
ATOM 1115 C CA . ALA A 1 143 ? -31.771 50.528 -42.605 1.00 15.68 142 ALA A CA 1
ATOM 1116 C C . ALA A 1 143 ? -30.299 50.207 -42.855 1.00 15.61 142 ALA A C 1
ATOM 1117 O O . ALA A 1 143 ? -29.450 50.793 -42.252 1.00 15.97 142 ALA A O 1
ATOM 1119 N N . ASN A 1 144 ? -30.017 49.260 -43.745 1.00 15.80 143 ASN A N 1
ATOM 1120 C CA . ASN A 1 144 ? -28.645 48.866 -44.059 1.00 15.82 143 ASN A CA 1
ATOM 1121 C C . ASN A 1 144 ? -28.159 49.475 -45.376 1.00 16.35 143 ASN A C 1
ATOM 1122 O O . ASN A 1 144 ? -28.843 50.309 -45.951 1.00 16.12 143 ASN A O 1
ATOM 1127 N N . GLU A 1 145 ? -26.994 49.025 -45.871 1.00 17.02 144 GLU A N 1
ATOM 1128 C CA . GLU A 1 145 ? -26.395 49.592 -47.120 1.00 17.73 144 GLU A CA 1
ATOM 1129 C C . GLU A 1 145 ? -27.209 49.374 -48.382 1.00 17.88 144 GLU A C 1
ATOM 1130 O O . GLU A 1 145 ? -26.912 49.944 -49.409 1.00 18.27 144 GLU A O 1
ATOM 1136 N N . ARG A 1 146 ? -28.222 48.520 -48.299 1.00 18.26 145 ARG A N 1
ATOM 1137 C CA . ARG A 1 146 ? -29.121 48.232 -49.430 1.00 18.58 145 ARG A CA 1
ATOM 1138 C C . ARG A 1 146 ? -30.524 48.819 -49.202 1.00 18.01 145 ARG A C 1
ATOM 1139 O O . ARG A 1 146 ? -31.468 48.498 -49.911 1.00 17.48 145 ARG A O 1
ATOM 1147 N N . GLY A 1 147 ? -30.619 49.732 -48.230 1.00 17.61 146 GLY A N 1
ATOM 1148 C CA . GLY A 1 147 ? -31.872 50.425 -47.906 1.00 17.36 146 GLY A CA 1
ATOM 1149 C C . GLY A 1 147 ? -32.986 49.552 -47.369 1.00 16.98 146 GLY A C 1
ATOM 1150 O O . GLY A 1 147 ? -34.160 49.909 -47.465 1.00 17.08 146 GLY A O 1
ATOM 1151 N N . GLU A 1 148 ? -32.611 48.412 -46.809 1.00 16.35 147 GLU A N 1
ATOM 1152 C CA . GLU A 1 148 ? -33.544 47.471 -46.243 1.00 15.88 147 GLU A CA 1
ATOM 1153 C C . GLU A 1 148 ? -33.661 47.775 -44.765 1.00 15.31 147 GLU A C 1
ATOM 1154 O O . GLU A 1 148 ? -32.662 47.936 -44.075 1.00 14.89 147 GLU A O 1
ATOM 1160 N N . ILE A 1 149 ? -34.889 47.903 -44.293 1.00 15.13 148 ILE A N 1
ATOM 1161 C CA . ILE A 1 149 ? -35.132 48.158 -42.907 1.00 15.02 148 ILE A CA 1
ATOM 1162 C C . ILE A 1 149 ? -34.653 46.962 -42.136 1.00 14.73 148 ILE A C 1
ATOM 1163 O O . ILE A 1 149 ? -34.910 45.808 -42.537 1.00 14.67 148 ILE A O 1
ATOM 1168 N N . CYS A 1 150 ? -33.963 47.226 -41.034 1.00 14.00 149 CYS A N 1
ATOM 1169 C CA . CYS A 1 150 ? -33.468 46.164 -40.195 1.00 13.62 149 CYS A CA 1
ATOM 1170 C C . CYS A 1 150 ? -34.218 46.044 -38.845 1.00 13.49 149 CYS A C 1
ATOM 1171 O O . CYS A 1 150 ? -34.804 44.985 -38.509 1.00 13.08 149 CYS A O 1
ATOM 1174 N N . GLU A 1 151 ? -34.220 47.136 -38.090 1.00 13.67 150 GLU A N 1
ATOM 1175 C CA . GLU A 1 151 ? -34.776 47.139 -36.740 1.00 13.40 150 GLU A CA 1
ATOM 1176 C C . GLU A 1 151 ? -34.821 48.536 -36.156 1.00 13.43 150 GLU A C 1
ATOM 1177 O O . GLU A 1 151 ? -34.423 49.514 -36.794 1.00 13.72 150 GLU A O 1
ATOM 1183 N N . GLY A 1 152 ? -35.348 48.626 -34.946 1.00 13.41 151 GLY A N 1
ATOM 1184 C CA . GLY A 1 152 ? -35.374 49.866 -34.204 1.00 13.46 151 GLY A CA 1
ATOM 1185 C C . GLY A 1 152 ? -34.145 49.872 -33.297 1.00 13.38 151 GLY A C 1
ATOM 1186 O O . GLY A 1 152 ? -33.435 48.852 -33.187 1.00 13.24 151 GLY A O 1
ATOM 1187 N N . THR A 1 153 ? -33.869 51.003 -32.668 1.00 13.39 152 THR A N 1
ATOM 1188 C CA . THR A 1 153 ? -32.762 51.089 -31.748 1.00 13.62 152 THR A CA 1
ATOM 1189 C C . THR A 1 153 ? -32.922 50.094 -30.564 1.00 13.77 152 THR A C 1
ATOM 1190 O O . THR A 1 153 ? -31.920 49.625 -30.010 1.00 14.03 152 THR A O 1
ATOM 1194 N N . ILE A 1 154 ? -34.158 49.789 -30.156 1.00 13.86 153 ILE A N 1
ATOM 1195 C CA . ILE A 1 154 ? -34.366 48.847 -29.041 1.00 14.17 153 ILE A CA 1
ATOM 1196 C C . ILE A 1 154 ? -35.482 47.844 -29.305 1.00 13.79 153 ILE A C 1
ATOM 1197 O O . ILE A 1 154 ? -35.975 47.179 -28.374 1.00 13.64 153 ILE A O 1
ATOM 1202 N N . THR A 1 155 ? -35.860 47.717 -30.567 1.00 13.64 154 THR A N 1
ATOM 1203 C CA . THR A 1 155 ? -36.939 46.834 -30.953 1.00 13.46 154 THR A CA 1
ATOM 1204 C C . THR A 1 155 ? -36.712 46.228 -32.320 1.00 13.39 154 THR A C 1
ATOM 1205 O O . THR A 1 155 ? -35.873 46.691 -33.073 1.00 13.07 154 THR A O 1
ATOM 1209 N N . ASN A 1 156 ? -37.446 45.147 -32.595 1.00 13.17 155 ASN A N 1
ATOM 1210 C CA . ASN A 1 156 ? -37.484 44.530 -33.897 1.00 12.85 155 ASN A CA 1
ATOM 1211 C C . ASN A 1 156 ? -38.793 45.033 -34.528 1.00 12.95 155 ASN A C 1
ATOM 1212 O O . ASN A 1 156 ? -39.715 45.404 -33.811 1.00 12.48 155 ASN A O 1
ATOM 1217 N N . VAL A 1 157 ? -38.856 45.035 -35.860 1.00 12.91 156 VAL A N 1
ATOM 1218 C CA . VAL A 1 157 ? -40.001 45.543 -36.621 1.00 13.02 156 VAL A CA 1
ATOM 1219 C C . VAL A 1 157 ? -40.872 44.418 -37.139 1.00 13.59 156 VAL A C 1
ATOM 1220 O O . VAL A 1 157 ? -40.377 43.384 -37.545 1.00 13.46 156 VAL A O 1
ATOM 1224 N N . PHE A 1 158 ? -42.180 44.641 -37.138 1.00 14.26 157 PHE A N 1
ATOM 1225 C CA . PHE A 1 158 ? -43.144 43.644 -37.581 1.00 14.78 157 PHE A CA 1
ATOM 1226 C C . PHE A 1 158 ? -44.206 44.367 -38.373 1.00 15.73 157 PHE A C 1
ATOM 1227 O O . PHE A 1 158 ? -44.901 45.263 -37.840 1.00 15.96 157 PHE A O 1
ATOM 1235 N N . ALA A 1 159 ? -44.324 43.989 -39.649 1.00 16.13 158 ALA A N 1
ATOM 1236 C CA . ALA A 1 159 ? -45.244 44.632 -40.560 1.00 16.80 158 ALA A CA 1
ATOM 1237 C C . ALA A 1 159 ? -46.237 43.649 -41.157 1.00 17.49 158 ALA A C 1
ATOM 1238 O O . ALA A 1 159 ? -45.862 42.587 -41.669 1.00 17.65 158 ALA A O 1
ATOM 1240 N N . ASP A 1 160 ? -47.508 44.028 -41.094 1.00 18.43 159 ASP A N 1
ATOM 1241 C CA . ASP A 1 160 ? -48.606 43.233 -41.617 1.00 19.29 159 ASP A CA 1
ATOM 1242 C C . ASP A 1 160 ? -49.050 43.868 -42.907 1.00 20.18 159 ASP A C 1
ATOM 1243 O O . ASP A 1 160 ? -49.670 44.935 -42.892 1.00 20.33 159 ASP A O 1
ATOM 1248 N N . PHE A 1 161 ? -48.732 43.230 -44.034 1.00 20.92 160 PHE A N 1
ATOM 1249 C CA . PHE A 1 161 ? -49.100 43.802 -45.348 1.00 21.80 160 PHE A CA 1
ATOM 1250 C C . PHE A 1 161 ? -50.506 43.448 -45.785 1.00 22.88 160 PHE A C 1
ATOM 1251 O O . PHE A 1 161 ? -50.865 43.667 -46.944 1.00 23.50 160 PHE A O 1
ATOM 1259 N N . GLY A 1 162 ? -51.292 42.893 -44.860 1.00 23.30 161 GLY A N 1
ATOM 1260 C CA . GLY A 1 162 ? -52.687 42.560 -45.129 1.00 24.28 161 GLY A CA 1
ATOM 1261 C C . GLY A 1 162 ? -53.136 41.151 -44.795 1.00 24.66 161 GLY A C 1
ATOM 1262 O O . GLY A 1 162 ? -54.283 40.943 -44.428 1.00 25.63 161 GLY A O 1
ATOM 1263 N N . ASP A 1 163 ? -52.243 40.184 -44.911 1.00 24.29 162 ASP A N 1
ATOM 1264 C CA . ASP A 1 163 ? -52.611 38.788 -44.706 1.00 24.73 162 ASP A CA 1
ATOM 1265 C C . ASP A 1 163 ? -52.565 38.298 -43.254 1.00 24.44 162 ASP A C 1
ATOM 1266 O O . ASP A 1 163 ? -52.817 37.135 -43.002 1.00 25.23 162 ASP A O 1
ATOM 1271 N N . GLY A 1 164 ? -52.227 39.168 -42.309 1.00 23.49 163 GLY A N 1
ATOM 1272 C CA . GLY A 1 164 ? -52.172 38.768 -40.916 1.00 23.05 163 GLY A CA 1
ATOM 1273 C C . GLY A 1 164 ? -50.815 38.259 -40.430 1.00 21.80 163 GLY A C 1
ATOM 1274 O O . GLY A 1 164 ? -50.630 38.042 -39.243 1.00 21.01 163 GLY A O 1
ATOM 1275 N N . VAL A 1 165 ? -49.876 38.052 -41.350 1.00 20.94 164 VAL A N 1
ATOM 1276 C CA . VAL A 1 165 ? -48.558 37.586 -40.979 1.00 19.83 164 VAL A CA 1
ATOM 1277 C C . VAL A 1 165 ? -47.684 38.794 -40.638 1.00 18.87 164 VAL A C 1
ATOM 1278 O O . VAL A 1 165 ? -47.759 39.809 -41.310 1.00 18.99 164 VAL A O 1
ATOM 1282 N N . LEU A 1 166 ? -46.920 38.695 -39.551 1.00 17.71 165 LEU A N 1
ATOM 1283 C CA . LEU A 1 166 ? -46.025 39.761 -39.127 1.00 17.06 165 LEU A CA 1
ATOM 1284 C C . LEU A 1 166 ? -44.659 39.596 -39.838 1.00 16.48 165 LEU A C 1
ATOM 1285 O O . LEU A 1 166 ? -43.824 38.791 -39.439 1.00 16.31 165 LEU A O 1
ATOM 1290 N N . ALA A 1 167 ? -44.478 40.330 -40.928 1.00 16.37 166 ALA A N 1
ATOM 1291 C CA . ALA A 1 167 ? -43.251 40.278 -41.724 1.00 15.89 166 ALA A CA 1
ATOM 1292 C C . ALA A 1 167 ? -42.205 41.054 -40.969 1.00 14.98 166 ALA A C 1
ATOM 1293 O O . ALA A 1 167 ? -42.425 42.204 -40.643 1.00 15.40 166 ALA A O 1
ATOM 1295 N N . THR A 1 168 ? -41.098 40.399 -40.648 1.00 14.39 167 THR A N 1
ATOM 1296 C CA . THR A 1 168 ? -40.011 40.999 -39.887 1.00 13.87 167 THR A CA 1
ATOM 1297 C C . THR A 1 168 ? -38.712 40.824 -40.678 1.00 14.02 167 THR A C 1
ATOM 1298 O O . THR A 1 168 ? -38.519 39.775 -41.310 1.00 13.58 167 THR A O 1
ATOM 1302 N N . PRO A 1 169 ? -37.825 41.843 -40.667 1.00 14.29 168 PRO A N 1
ATOM 1303 C CA . PRO A 1 169 ? -36.610 41.742 -41.445 1.00 14.75 168 PRO A CA 1
ATOM 1304 C C . PRO A 1 169 ? -35.783 40.459 -41.204 1.00 15.15 168 PRO A C 1
ATOM 1305 O O . PRO A 1 169 ? -35.563 40.046 -40.060 1.00 15.06 168 PRO A O 1
ATOM 1309 N N . ARG A 1 170 ? -35.333 39.870 -42.308 1.00 15.88 169 ARG A N 1
ATOM 1310 C CA . ARG A 1 170 ? -34.521 38.659 -42.298 1.00 16.45 169 ARG A CA 1
ATOM 1311 C C . ARG A 1 170 ? -33.216 38.989 -41.628 1.00 16.05 169 ARG A C 1
ATOM 1312 O O . ARG A 1 170 ? -32.656 40.047 -41.843 1.00 15.58 169 ARG A O 1
ATOM 1320 N N . LEU A 1 171 ? -32.721 38.051 -40.837 1.00 16.33 170 LEU A N 1
ATOM 1321 C CA . LEU A 1 171 ? -31.527 38.243 -40.041 1.00 16.27 170 LEU A CA 1
ATOM 1322 C C . LEU A 1 171 ? -30.273 38.705 -40.831 1.00 16.69 170 LEU A C 1
ATOM 1323 O O . LEU A 1 171 ? -29.520 39.571 -40.340 1.00 16.41 170 LEU A O 1
ATOM 1328 N N . ASP A 1 172 ? -30.052 38.163 -42.029 1.00 16.57 171 ASP A N 1
ATOM 1329 C CA . ASP A 1 172 ? -28.893 38.574 -42.816 1.00 17.15 171 ASP A CA 1
ATOM 1330 C C . ASP A 1 172 ? -28.910 40.076 -43.215 1.00 16.93 171 ASP A C 1
ATOM 1331 O O . ASP A 1 172 ? -27.945 40.554 -43.761 1.00 17.33 171 ASP A O 1
ATOM 1336 N N . CYS A 1 173 ? -30.001 40.797 -42.955 1.00 16.72 172 CYS A N 1
ATOM 1337 C CA . CYS A 1 173 ? -30.052 42.238 -43.242 1.00 16.70 172 CYS A CA 1
ATOM 1338 C C . CYS A 1 173 ? -29.142 43.063 -42.294 1.00 16.19 172 CYS A C 1
ATOM 1339 O O . CYS A 1 173 ? -28.731 44.187 -42.624 1.00 16.06 172 CYS A O 1
ATOM 1342 N N . GLY A 1 174 ? -28.870 42.516 -41.109 1.00 15.72 173 GLY A N 1
ATOM 1343 C CA . GLY A 1 174 ? -28.028 43.169 -40.110 1.00 15.19 173 GLY A CA 1
ATOM 1344 C C . GLY A 1 174 ? -28.897 43.708 -38.995 1.00 14.75 173 GLY A C 1
ATOM 1345 O O . GLY A 1 174 ? -29.364 44.856 -39.045 1.00 14.43 173 GLY A O 1
ATOM 1346 N N . LEU A 1 175 ? -29.144 42.860 -38.005 1.00 14.23 174 LEU A N 1
ATOM 1347 C CA . LEU A 1 175 ? -29.966 43.208 -36.829 1.00 13.66 174 LEU A CA 1
ATOM 1348 C C . LEU A 1 175 ? -29.800 42.164 -35.707 1.00 13.17 174 LEU A C 1
ATOM 1349 O O . LEU A 1 175 ? -29.206 41.093 -35.901 1.00 12.89 174 LEU A O 1
ATOM 1354 N N . LEU A 1 176 ? -30.349 42.493 -34.545 1.00 12.80 175 LEU A N 1
ATOM 1355 C CA . LEU A 1 176 ? -30.324 41.619 -33.405 1.00 12.65 175 LEU A CA 1
ATOM 1356 C C . LEU A 1 176 ? -31.450 40.579 -33.495 1.00 12.56 175 LEU A C 1
ATOM 1357 O O . LEU A 1 176 ? -32.600 40.930 -33.729 1.00 11.89 175 LEU A O 1
ATOM 1362 N N . PRO A 1 177 ? -31.112 39.285 -33.348 1.00 12.80 176 PRO A N 1
ATOM 1363 C CA . PRO A 1 177 ? -32.186 38.331 -33.338 1.00 13.02 176 PRO A CA 1
ATOM 1364 C C . PRO A 1 177 ? -32.853 38.457 -31.991 1.00 12.87 176 PRO A C 1
ATOM 1365 O O . PRO A 1 177 ? -32.423 37.830 -31.026 1.00 13.08 176 PRO A O 1
ATOM 1369 N N . GLY A 1 178 ? -33.856 39.320 -31.912 1.00 12.73 177 GLY A N 1
ATOM 1370 C CA . GLY A 1 178 ? -34.577 39.539 -30.679 1.00 12.35 177 GLY A CA 1
ATOM 1371 C C . GLY A 1 178 ? -35.306 38.313 -30.177 1.00 12.46 177 GLY A C 1
ATOM 1372 O O . GLY A 1 178 ? -35.676 37.418 -30.942 1.00 12.44 177 GLY A O 1
ATOM 1373 N N . VAL A 1 179 ? -35.490 38.291 -28.864 1.00 12.30 178 VAL A N 1
ATOM 1374 C CA . VAL A 1 179 ? -36.167 37.230 -28.158 1.00 12.22 178 VAL A CA 1
ATOM 1375 C C . VAL A 1 179 ? -37.692 37.239 -28.427 1.00 12.15 178 VAL A C 1
ATOM 1376 O O . VAL A 1 179 ? -38.282 36.197 -28.591 1.00 12.05 178 VAL A O 1
ATOM 1380 N N . LEU A 1 180 ? -38.329 38.397 -28.433 1.00 11.87 179 LEU A N 1
ATOM 1381 C CA . LEU A 1 180 ? -39.742 38.425 -28.784 1.00 12.24 179 LEU A CA 1
ATOM 1382 C C . LEU A 1 180 ? -39.803 37.947 -30.239 1.00 12.12 179 LEU A C 1
ATOM 1383 O O . LEU A 1 180 ? -40.576 37.070 -30.579 1.00 12.00 179 LEU A O 1
ATOM 1388 N N . ARG A 1 181 ? -38.928 38.501 -31.068 1.00 12.16 180 ARG A N 1
ATOM 1389 C CA . ARG A 1 181 ? -38.852 38.163 -32.491 1.00 12.92 180 ARG A CA 1
ATOM 1390 C C . ARG A 1 181 ? -38.764 36.676 -32.666 1.00 13.40 180 ARG A C 1
ATOM 1391 O O . ARG A 1 181 ? -39.505 36.101 -33.442 1.00 14.16 180 ARG A O 1
ATOM 1399 N N . ALA A 1 182 ? -37.856 36.047 -31.933 1.00 13.53 181 ALA A N 1
ATOM 1400 C CA . ALA A 1 182 ? -37.691 34.615 -32.014 1.00 13.78 181 ALA A CA 1
ATOM 1401 C C . ALA A 1 182 ? -38.976 33.882 -31.616 1.00 14.41 181 ALA A C 1
ATOM 1402 O O . ALA A 1 182 ? -39.349 32.887 -32.230 1.00 15.00 181 ALA A O 1
ATOM 1404 N N . GLU A 1 183 ? -39.641 34.332 -30.563 1.00 14.78 182 GLU A N 1
ATOM 1405 C CA . GLU A 1 183 ? -40.843 33.634 -30.142 1.00 15.80 182 GLU A CA 1
ATOM 1406 C C . GLU A 1 183 ? -41.935 33.721 -31.216 1.00 15.89 182 GLU A C 1
ATOM 1407 O O . GLU A 1 183 ? -42.637 32.746 -31.460 1.00 16.07 182 GLU A O 1
ATOM 1413 N N . LEU A 1 184 ? -42.080 34.891 -31.827 1.00 15.69 183 LEU A N 1
ATOM 1414 C CA . LEU A 1 184 ? -43.092 35.087 -32.841 1.00 16.33 183 LEU A CA 1
ATOM 1415 C C . LEU A 1 184 ? -42.778 34.267 -34.089 1.00 16.65 183 LEU A C 1
ATOM 1416 O O . LEU A 1 184 ? -43.693 33.800 -34.767 1.00 17.25 183 LEU A O 1
ATOM 1421 N N . LEU A 1 185 ? -41.492 34.085 -34.391 1.00 16.57 184 LEU A N 1
ATOM 1422 C CA . LEU A 1 185 ? -41.098 33.305 -35.554 1.00 16.89 184 LEU A CA 1
ATOM 1423 C C . LEU A 1 185 ? -41.396 31.850 -35.311 1.00 17.64 184 LEU A C 1
ATOM 1424 O O . LEU A 1 185 ? -41.940 31.173 -36.189 1.00 17.72 184 LEU A O 1
ATOM 1429 N N . ASP A 1 186 ? -41.039 31.361 -34.122 1.00 17.89 185 ASP A N 1
ATOM 1430 C CA . ASP A 1 186 ? -41.285 29.951 -33.780 1.00 18.98 185 ASP A CA 1
ATOM 1431 C C . ASP A 1 186 ? -42.792 29.615 -33.665 1.00 19.51 185 ASP A C 1
ATOM 1432 O O . ASP A 1 186 ? -43.185 28.478 -33.861 1.00 19.66 185 ASP A O 1
ATOM 1437 N N . GLU A 1 187 ? -43.621 30.601 -33.335 1.00 19.62 186 GLU A N 1
ATOM 1438 C CA . GLU A 1 187 ? -45.075 30.360 -33.223 1.00 20.58 186 GLU A CA 1
ATOM 1439 C C . GLU A 1 187 ? -45.772 30.414 -34.587 1.00 20.86 186 GLU A C 1
ATOM 1440 O O . GLU A 1 187 ? -46.947 30.098 -34.682 1.00 20.78 186 GLU A O 1
ATOM 1446 N N . GLY A 1 188 ? -45.039 30.817 -35.636 1.00 20.62 187 GLY A N 1
ATOM 1447 C CA . GLY A 1 188 ? -45.622 30.936 -36.977 1.00 20.91 187 GLY A CA 1
ATOM 1448 C C . GLY A 1 188 ? -46.390 32.255 -37.140 1.00 20.89 187 GLY A C 1
ATOM 1449 O O . GLY A 1 188 ? -47.079 32.460 -38.129 1.00 21.14 187 GLY A O 1
ATOM 1450 N N . ARG A 1 189 ? -46.253 33.163 -36.180 1.00 20.38 188 ARG A N 1
ATOM 1451 C CA . ARG A 1 189 ? -46.935 34.459 -36.248 1.00 20.56 188 ARG A CA 1
ATOM 1452 C C . ARG A 1 189 ? -46.145 35.480 -37.055 1.00 20.20 188 ARG A C 1
ATOM 1453 O O . ARG A 1 189 ? -46.724 36.353 -37.691 1.00 20.41 188 ARG A O 1
ATOM 1461 N N . ALA A 1 190 ? -44.822 35.397 -36.995 1.00 19.71 189 ALA A N 1
ATOM 1462 C CA . ALA A 1 190 ? -43.979 36.271 -37.766 1.00 19.43 189 ALA A CA 1
ATOM 1463 C C . ALA A 1 190 ? -43.242 35.440 -38.826 1.00 19.65 189 ALA A C 1
ATOM 1464 O O . ALA A 1 190 ? -43.083 34.222 -38.670 1.00 19.93 189 ALA A O 1
ATOM 1466 N N . GLU A 1 191 ? -42.832 36.093 -39.908 1.00 19.48 190 GLU A N 1
ATOM 1467 C CA . GLU A 1 191 ? -42.076 35.455 -40.979 1.00 20.11 190 GLU A CA 1
ATOM 1468 C C . GLU A 1 191 ? -40.989 36.399 -41.433 1.00 19.41 190 GLU A C 1
ATOM 1469 O O . GLU A 1 191 ? -41.154 37.609 -41.387 1.00 18.57 190 GLU A O 1
ATOM 1475 N N . GLU A 1 192 ? -39.869 35.832 -41.849 1.00 19.15 191 GLU A N 1
ATOM 1476 C CA . GLU A 1 192 ? -38.776 36.637 -42.316 1.00 18.95 191 GLU A CA 1
ATOM 1477 C C . GLU A 1 192 ? -39.100 37.262 -43.669 1.00 18.88 191 GLU A C 1
ATOM 1478 O O . GLU A 1 192 ? -39.828 36.688 -44.493 1.00 19.32 191 GLU A O 1
ATOM 1484 N N . ALA A 1 193 ? -38.610 38.471 -43.861 1.00 18.23 192 ALA A N 1
ATOM 1485 C CA . ALA A 1 193 ? -38.862 39.191 -45.101 1.00 18.41 192 ALA A CA 1
ATOM 1486 C C . ALA A 1 193 ? -37.883 40.346 -45.250 1.00 17.72 192 ALA A C 1
ATOM 1487 O O . ALA A 1 193 ? -37.116 40.614 -44.370 1.00 16.94 192 ALA A O 1
ATOM 1489 N N . ILE A 1 194 ? -37.922 40.992 -46.404 1.00 18.40 193 ILE A N 1
ATOM 1490 C CA . ILE A 1 194 ? -37.051 42.109 -46.721 1.00 18.24 193 ILE A CA 1
ATOM 1491 C C . ILE A 1 194 ? -37.916 43.255 -47.232 1.00 18.33 193 ILE A C 1
ATOM 1492 O O . ILE A 1 194 ? -38.784 43.066 -48.082 1.00 18.33 193 ILE A O 1
ATOM 1497 N N . TYR A 1 195 ? -37.696 44.438 -46.695 1.00 18.10 194 TYR A N 1
ATOM 1498 C CA . TYR A 1 195 ? -38.453 45.602 -47.124 1.00 18.58 194 TYR A CA 1
ATOM 1499 C C . TYR A 1 195 ? -37.768 46.912 -46.725 1.00 18.69 194 TYR A C 1
ATOM 1500 O O . TYR A 1 195 ? -36.960 46.950 -45.808 1.00 18.27 194 TYR A O 1
ATOM 1509 N N . SER A 1 196 ? -38.100 47.966 -47.453 1.00 19.40 195 SER A N 1
ATOM 1510 C CA . SER A 1 196 ? -37.561 49.294 -47.237 1.00 19.81 195 SER A CA 1
ATOM 1511 C C . SER A 1 196 ? -38.523 50.144 -46.444 1.00 20.42 195 SER A C 1
ATOM 1512 O O . SER A 1 196 ? -39.637 49.730 -46.167 1.00 20.43 195 SER A O 1
ATOM 1515 N N . TYR A 1 197 ? -38.110 51.370 -46.130 1.00 21.39 196 TYR A N 1
ATOM 1516 C CA . TYR A 1 197 ? -38.961 52.280 -45.391 1.00 22.18 196 TYR A CA 1
ATOM 1517 C C . TYR A 1 197 ? -40.185 52.572 -46.200 1.00 22.58 196 TYR A C 1
ATOM 1518 O O . TYR A 1 197 ? -41.299 52.559 -45.684 1.00 22.68 196 TYR A O 1
ATOM 1527 N N . ASP A 1 198 ? -39.980 52.794 -47.482 1.00 23.16 197 ASP A N 1
ATOM 1528 C CA . ASP A 1 198 ? -41.080 53.131 -48.374 1.00 24.26 197 ASP A CA 1
ATOM 1529 C C . ASP A 1 198 ? -42.128 51.998 -48.473 1.00 24.00 197 ASP A C 1
ATOM 1530 O O . ASP A 1 198 ? -43.317 52.269 -48.512 1.00 24.22 197 ASP A O 1
ATOM 1535 N N . ASP A 1 199 ? -41.677 50.740 -48.525 1.00 23.53 198 ASP A N 1
ATOM 1536 C CA . ASP A 1 199 ? -42.596 49.587 -48.537 1.00 23.86 198 ASP A CA 1
ATOM 1537 C C . ASP A 1 199 ? -43.501 49.589 -47.306 1.00 23.97 198 ASP A C 1
ATOM 1538 O O . ASP A 1 199 ? -44.648 49.217 -47.398 1.00 24.17 198 ASP A O 1
ATOM 1543 N N . LEU A 1 200 ? -42.950 49.960 -46.144 1.00 23.76 199 LEU A N 1
ATOM 1544 C CA . LEU A 1 200 ? -43.717 50.020 -44.896 1.00 24.00 199 LEU A CA 1
ATOM 1545 C C . LEU A 1 200 ? -44.923 50.927 -44.973 1.00 25.15 199 LEU A C 1
ATOM 1546 O O . LEU A 1 200 ? -45.886 50.732 -44.252 1.00 25.20 199 LEU A O 1
ATOM 1551 N N . LYS A 1 201 ? -44.861 51.943 -45.822 1.00 26.24 200 LYS A N 1
ATOM 1552 C CA . LYS A 1 201 ? -45.983 52.846 -45.973 1.00 27.51 200 LYS A CA 1
ATOM 1553 C C . LYS A 1 201 ? -47.214 52.074 -46.460 1.00 27.72 200 LYS A C 1
ATOM 1554 O O . LYS A 1 201 ? -48.331 52.554 -46.320 1.00 28.55 200 LYS A O 1
ATOM 1560 N N . SER A 1 202 ? -47.014 50.893 -47.054 1.00 27.05 201 SER A N 1
ATOM 1561 C CA . SER A 1 202 ? -48.158 50.103 -47.554 1.00 27.26 201 SER A CA 1
ATOM 1562 C C . SER A 1 202 ? -48.606 49.028 -46.561 1.00 26.36 201 SER A C 1
ATOM 1563 O O . SER A 1 202 ? -49.437 48.192 -46.880 1.00 26.69 201 SER A O 1
ATOM 1566 N N . ALA A 1 203 ? -48.054 49.047 -45.358 1.00 25.42 202 ALA A N 1
ATOM 1567 C CA . ALA A 1 203 ? -48.445 48.078 -44.343 1.00 24.95 202 ALA A CA 1
ATOM 1568 C C . ALA A 1 203 ? -49.823 48.429 -43.780 1.00 25.53 202 ALA A C 1
ATOM 1569 O O . ALA A 1 203 ? -50.103 49.581 -43.480 1.00 25.61 202 ALA A O 1
ATOM 1571 N N . LYS A 1 204 ? -50.688 47.426 -43.663 1.00 25.78 203 LYS A N 1
ATOM 1572 C CA . LYS A 1 204 ? -52.022 47.620 -43.108 1.00 26.51 203 LYS A CA 1
ATOM 1573 C C . LYS A 1 204 ? -51.937 47.771 -41.583 1.00 25.67 203 LYS A C 1
ATOM 1574 O O . LYS A 1 204 ? -52.795 48.391 -40.963 1.00 26.54 203 LYS A O 1
ATOM 1580 N N . ALA A 1 205 ? -50.940 47.131 -40.984 1.00 24.05 204 ALA A N 1
ATOM 1581 C CA . ALA A 1 205 ? -50.700 47.224 -39.536 1.00 23.24 204 ALA A CA 1
ATOM 1582 C C . ALA A 1 205 ? -49.183 47.154 -39.334 1.00 21.95 204 ALA A C 1
ATOM 1583 O O . ALA A 1 205 ? -48.463 46.507 -40.110 1.00 21.51 204 ALA A O 1
ATOM 1585 N N . LEU A 1 206 ? -48.696 47.872 -38.336 1.00 20.91 205 LEU A N 1
ATOM 1586 C CA . LEU A 1 206 ? -47.292 47.934 -38.087 1.00 19.85 205 LEU A CA 1
ATOM 1587 C C . LEU A 1 206 ? -47.046 47.940 -36.609 1.00 19.10 205 LEU A C 1
ATOM 1588 O O . LEU A 1 206 ? -47.825 48.527 -35.848 1.00 19.41 205 LEU A O 1
ATOM 1593 N N . PHE A 1 207 ? -45.978 47.258 -36.202 1.00 17.85 206 PHE A N 1
ATOM 1594 C CA . PHE A 1 207 ? -45.587 47.178 -34.818 1.00 17.25 206 PHE A CA 1
ATOM 1595 C C . PHE A 1 207 ? -44.085 47.169 -34.687 1.00 16.20 206 PHE A C 1
ATOM 1596 O O . PHE A 1 207 ? -43.368 46.857 -35.630 1.00 15.83 206 PHE A O 1
ATOM 1604 N N . VAL A 1 208 ? -43.616 47.503 -33.495 1.00 15.60 207 VAL A N 1
ATOM 1605 C CA . VAL A 1 208 ? -42.208 47.354 -33.136 1.00 14.59 207 VAL A CA 1
ATOM 1606 C C . VAL A 1 208 ? -42.323 46.618 -31.825 1.00 14.38 207 VAL A C 1
ATOM 1607 O O . VAL A 1 208 ? -43.344 46.722 -31.150 1.00 14.18 207 VAL A O 1
ATOM 1611 N N . GLY A 1 209 ? -41.341 45.816 -31.472 1.00 14.10 208 GLY A N 1
ATOM 1612 C CA . GLY A 1 209 ? -41.438 45.111 -30.197 1.00 14.18 208 GLY A CA 1
ATOM 1613 C C . GLY A 1 209 ? -40.156 44.566 -29.653 1.00 13.88 208 GLY A C 1
ATOM 1614 O O . GLY A 1 209 ? -39.128 44.541 -30.351 1.00 13.94 208 GLY A O 1
ATOM 1615 N N . ASN A 1 210 ? -40.204 44.206 -28.370 1.00 13.67 209 ASN A N 1
ATOM 1616 C CA . ASN A 1 210 ? -39.093 43.591 -27.684 1.00 13.21 209 ASN A CA 1
ATOM 1617 C C . ASN A 1 210 ? -39.638 42.689 -26.591 1.00 13.35 209 ASN A C 1
ATOM 1618 O O . ASN A 1 210 ? -40.844 42.657 -26.345 1.00 12.97 209 ASN A O 1
ATOM 1623 N N . SER A 1 211 ? -38.754 41.914 -25.975 1.00 13.04 210 SER A N 1
ATOM 1624 C CA . SER A 1 211 ? -39.182 40.975 -24.947 1.00 13.18 210 SER A CA 1
ATOM 1625 C C . SER A 1 211 ? -39.794 41.693 -23.742 1.00 13.33 210 SER A C 1
ATOM 1626 O O . SER A 1 211 ? -40.730 41.212 -23.144 1.00 13.06 210 SER A O 1
ATOM 1629 N N . LEU A 1 212 ? -39.236 42.838 -23.399 1.00 13.48 211 LEU A N 1
ATOM 1630 C CA . LEU A 1 212 ? -39.706 43.592 -22.276 1.00 14.33 211 LEU A CA 1
ATOM 1631 C C . LEU A 1 212 ? -41.144 44.074 -22.449 1.00 15.03 211 LEU A C 1
ATOM 1632 O O . LEU A 1 212 ? -41.961 43.885 -21.562 1.00 15.20 211 LEU A O 1
ATOM 1637 N N . ARG A 1 213 ? -41.453 44.652 -23.603 1.00 15.58 212 ARG A N 1
ATOM 1638 C CA . ARG A 1 213 ? -42.786 45.252 -23.805 1.00 16.55 212 ARG A CA 1
ATOM 1639 C C . ARG A 1 213 ? -43.780 44.514 -24.655 1.00 16.50 212 ARG A C 1
ATOM 1640 O O . ARG A 1 213 ? -44.934 44.891 -24.658 1.00 17.32 212 ARG A O 1
ATOM 1648 N N . GLY A 1 214 ? -43.370 43.472 -25.350 1.00 16.02 213 GLY A N 1
ATOM 1649 C CA . GLY A 1 214 ? -44.285 42.791 -26.261 1.00 16.29 213 GLY A CA 1
ATOM 1650 C C . GLY A 1 214 ? -44.440 43.672 -27.508 1.00 16.46 213 GLY A C 1
ATOM 1651 O O . GLY A 1 214 ? -43.602 44.566 -27.738 1.00 16.15 213 GLY A O 1
ATOM 1652 N N . LEU A 1 215 ? -45.472 43.415 -28.335 1.00 16.81 214 LEU A N 1
ATOM 1653 C CA . LEU A 1 215 ? -45.715 44.236 -29.533 1.00 17.04 214 LEU A CA 1
ATOM 1654 C C . LEU A 1 215 ? -46.311 45.586 -29.184 1.00 17.34 214 LEU A C 1
ATOM 1655 O O . LEU A 1 215 ? -47.191 45.712 -28.314 1.00 17.79 214 LEU A O 1
ATOM 1660 N N . ILE A 1 216 ? -45.813 46.598 -29.874 1.00 17.33 215 ILE A N 1
ATOM 1661 C CA . ILE A 1 216 ? -46.241 47.949 -29.696 1.00 17.75 215 ILE A CA 1
ATOM 1662 C C . ILE A 1 216 ? -46.772 48.459 -31.035 1.00 18.68 215 ILE A C 1
ATOM 1663 O O . ILE A 1 216 ? -46.036 48.506 -32.023 1.00 18.22 215 ILE A O 1
ATOM 1668 N N . PRO A 1 217 ? -48.064 48.814 -31.086 1.00 19.70 216 PRO A N 1
ATOM 1669 C CA . PRO A 1 217 ? -48.609 49.358 -32.322 1.00 20.44 216 PRO A CA 1
ATOM 1670 C C . PRO A 1 217 ? -47.813 50.579 -32.710 1.00 20.40 216 PRO A C 1
ATOM 1671 O O . PRO A 1 217 ? -47.475 51.364 -31.848 1.00 19.83 216 PRO A O 1
ATOM 1675 N N . ALA A 1 218 ? -47.531 50.750 -33.994 1.00 20.95 217 ALA A N 1
ATOM 1676 C CA . ALA A 1 218 ? -46.723 51.883 -34.413 1.00 21.60 217 ALA A CA 1
ATOM 1677 C C . ALA A 1 218 ? -47.213 52.506 -35.706 1.00 22.90 217 ALA A C 1
ATOM 1678 O O . ALA A 1 218 ? -47.982 51.893 -36.465 1.00 23.15 217 ALA A O 1
ATOM 1680 N N . LYS A 1 219 ? -46.771 53.731 -35.954 1.00 24.06 218 LYS A N 1
ATOM 1681 C CA . LYS A 1 219 ? -47.186 54.436 -37.140 1.00 25.87 218 LYS A CA 1
ATOM 1682 C C . LYS A 1 219 ? -45.970 55.097 -37.734 1.00 26.33 218 LYS A C 1
ATOM 1683 O O . LYS A 1 219 ? -45.186 55.733 -37.044 1.00 26.03 218 LYS A O 1
ATOM 1689 N N . LEU A 1 220 ? -45.840 54.952 -39.032 1.00 27.55 219 LEU A N 1
ATOM 1690 C CA . LEU A 1 220 ? -44.695 55.454 -39.762 1.00 28.37 219 LEU A CA 1
ATOM 1691 C C . LEU A 1 220 ? -44.894 56.893 -40.164 1.00 29.74 219 LEU A C 1
ATOM 1692 O O . LEU A 1 220 ? -46.000 57.300 -40.480 1.00 30.71 219 LEU A O 1
ATOM 1697 N N . VAL A 1 221 ? -43.827 57.676 -40.081 1.00 30.53 220 VAL A N 1
ATOM 1698 C CA . VAL A 1 221 ? -43.866 59.077 -40.453 1.00 31.94 220 VAL A CA 1
ATOM 1699 C C . VAL A 1 221 ? -42.615 59.481 -41.211 1.00 32.21 220 VAL A C 1
ATOM 1700 O O . VAL A 1 221 ? -41.587 58.759 -41.240 1.00 31.48 220 VAL A O 1
ATOM 1705 N N . ASP B 1 15 ? -16.670 26.830 -0.477 1.00 36.72 14 ASP B N 1
ATOM 1706 C CA . ASP B 1 15 ? -16.021 28.160 -0.392 1.00 35.82 14 ASP B CA 1
ATOM 1707 C C . ASP B 1 15 ? -17.114 29.255 -0.424 1.00 33.52 14 ASP B C 1
ATOM 1708 O O . ASP B 1 15 ? -18.263 29.018 -0.819 1.00 33.31 14 ASP B O 1
ATOM 1713 N N . PHE B 1 16 ? -16.733 30.457 -0.040 1.00 31.59 15 PHE B N 1
ATOM 1714 C CA . PHE B 1 16 ? -17.666 31.540 0.078 1.00 29.31 15 PHE B CA 1
ATOM 1715 C C . PHE B 1 16 ? -17.193 32.827 -0.545 1.00 28.26 15 PHE B C 1
ATOM 1716 O O . PHE B 1 16 ? -16.033 32.947 -0.935 1.00 28.77 15 PHE B O 1
ATOM 1724 N N . GLU B 1 17 ? -18.095 33.814 -0.538 1.00 26.46 16 GLU B N 1
ATOM 1725 C CA . GLU B 1 17 ? -17.856 35.147 -1.064 1.00 25.66 16 GLU B CA 1
ATOM 1726 C C . GLU B 1 17 ? -17.918 36.192 0.049 1.00 24.14 16 GLU B C 1
ATOM 1727 O O . GLU B 1 17 ? -18.545 35.953 1.073 1.00 23.40 16 GLU B O 1
ATOM 1733 N N . LEU B 1 18 ? -17.313 37.360 -0.192 1.00 23.16 17 LEU B N 1
ATOM 1734 C CA . LEU B 1 18 ? -17.388 38.496 0.724 1.00 22.00 17 LEU B CA 1
ATOM 1735 C C . LEU B 1 18 ? -18.526 39.361 0.233 1.00 21.16 17 LEU B C 1
ATOM 1736 O O . LEU B 1 18 ? -18.691 39.553 -0.983 1.00 21.14 17 LEU B O 1
ATOM 1741 N N . ILE B 1 19 ? -19.314 39.888 1.169 1.00 20.17 18 ILE B N 1
ATOM 1742 C CA . ILE B 1 19 ? -20.492 40.683 0.840 1.00 19.41 18 ILE B CA 1
ATOM 1743 C C . ILE B 1 19 ? -20.529 42.062 1.457 1.00 18.81 18 ILE B C 1
ATOM 1744 O O . ILE B 1 19 ? -20.046 42.274 2.573 1.00 18.96 18 ILE B O 1
ATOM 1749 N N . GLU B 1 20 ? -21.142 42.980 0.730 1.00 18.01 19 GLU B N 1
ATOM 1750 C CA . GLU B 1 20 ? -21.375 44.341 1.187 1.00 17.73 19 GLU B CA 1
ATOM 1751 C C . GLU B 1 20 ? -22.765 44.738 0.691 1.00 17.12 19 GLU B C 1
ATOM 1752 O O . GLU B 1 20 ? -23.062 44.591 -0.490 1.00 16.82 19 GLU B O 1
ATOM 1758 N N . THR B 1 21 ? -23.641 45.153 1.608 1.00 17.02 20 THR B N 1
ATOM 1759 C CA . THR B 1 21 ? -25.014 45.589 1.261 1.00 16.59 20 THR B CA 1
ATOM 1760 C C . THR B 1 21 ? -25.122 47.039 1.610 1.00 16.89 20 THR B C 1
ATOM 1761 O O . THR B 1 21 ? -24.962 47.419 2.776 1.00 17.37 20 THR B O 1
ATOM 1773 N N . ARG B 1 23 ? -26.912 51.153 0.594 1.00 18.02 22 ARG B N 1
ATOM 1774 C CA . ARG B 1 23 ? -28.008 51.938 0.104 1.00 18.64 22 ARG B CA 1
ATOM 1775 C C . ARG B 1 23 ? -27.407 52.950 -0.839 1.00 19.17 22 ARG B C 1
ATOM 1776 O O . ARG B 1 23 ? -26.379 53.533 -0.537 1.00 20.19 22 ARG B O 1
ATOM 1784 N N . TRP B 1 24 ? -28.021 53.138 -1.987 1.00 19.45 23 TRP B N 1
ATOM 1785 C CA . TRP B 1 24 ? -27.587 54.152 -2.933 1.00 20.07 23 TRP B CA 1
ATOM 1786 C C . TRP B 1 24 ? -28.790 55.066 -3.041 1.00 20.58 23 TRP B C 1
ATOM 1787 O O . TRP B 1 24 ? -29.913 54.585 -3.090 1.00 20.06 23 TRP B O 1
ATOM 1798 N N . GLN B 1 25 ? -28.555 56.372 -3.037 1.00 21.66 24 GLN B N 1
ATOM 1799 C CA . GLN B 1 25 ? -29.629 57.358 -3.117 1.00 22.93 24 GLN B CA 1
ATOM 1800 C C . GLN B 1 25 ? -29.331 58.390 -4.179 1.00 23.87 24 GLN B C 1
ATOM 1801 O O . GLN B 1 25 ? -28.192 58.834 -4.282 1.00 24.09 24 GLN B O 1
ATOM 1807 N N . PRO B 1 26 ? -30.342 58.785 -4.967 1.00 24.77 25 PRO B N 1
ATOM 1808 C CA . PRO B 1 26 ? -30.075 59.824 -5.941 1.00 26.00 25 PRO B CA 1
ATOM 1809 C C . PRO B 1 26 ? -29.546 61.086 -5.261 1.00 27.15 25 PRO B C 1
ATOM 1810 O O . PRO B 1 26 ? -30.093 61.511 -4.227 1.00 27.01 25 PRO B O 1
ATOM 1814 N N . GLY B 1 27 ? -28.433 61.607 -5.784 1.00 28.07 26 GLY B N 1
ATOM 1815 C CA . GLY B 1 27 ? -27.820 62.838 -5.289 1.00 29.40 26 GLY B CA 1
ATOM 1816 C C . GLY B 1 27 ? -26.735 62.687 -4.244 1.00 29.51 26 GLY B C 1
ATOM 1817 O O . GLY B 1 27 ? -25.892 63.554 -4.120 1.00 30.49 26 GLY B O 1
ATOM 1818 N N . THR B 1 28 ? -26.749 61.599 -3.479 1.00 28.79 27 THR B N 1
ATOM 1819 C CA . THR B 1 28 ? -25.745 61.406 -2.435 1.00 28.84 27 THR B CA 1
ATOM 1820 C C . THR B 1 28 ? -24.868 60.159 -2.631 1.00 27.92 27 THR B C 1
ATOM 1821 O O . THR B 1 28 ? -23.959 59.913 -1.838 1.00 27.86 27 THR B O 1
ATOM 1825 N N . SER B 1 29 ? -25.134 59.399 -3.689 1.00 27.14 28 SER B N 1
ATOM 1826 C CA . SER B 1 29 ? -24.399 58.156 -3.989 1.00 26.58 28 SER B CA 1
ATOM 1827 C C . SER B 1 29 ? -24.557 57.123 -2.836 1.00 25.32 28 SER B C 1
ATOM 1828 O O . SER B 1 29 ? -25.606 57.079 -2.201 1.00 25.20 28 SER B O 1
ATOM 1831 N N . PHE B 1 30 ? -23.544 56.299 -2.572 1.00 24.32 29 PHE B N 1
ATOM 1832 C CA . PHE B 1 30 ? -23.672 55.261 -1.540 1.00 23.05 29 PHE B CA 1
ATOM 1833 C C . PHE B 1 30 ? -23.496 55.803 -0.132 1.00 23.21 29 PHE B C 1
ATOM 1834 O O . PHE B 1 30 ? -22.540 56.497 0.158 1.00 23.58 29 PHE B O 1
ATOM 1842 N N . LEU B 1 31 ? -24.417 55.426 0.741 1.00 22.47 30 LEU B N 1
ATOM 1843 C CA . LEU B 1 31 ? -24.404 55.846 2.110 1.00 22.69 30 LEU B CA 1
ATOM 1844 C C . LEU B 1 31 ? -23.261 55.093 2.827 1.00 22.26 30 LEU B C 1
ATOM 1845 O O . LEU B 1 31 ? -23.103 53.865 2.661 1.00 21.51 30 LEU B O 1
ATOM 1850 N N . ARG B 1 32 ? -22.436 55.816 3.581 1.00 22.66 31 ARG B N 1
ATOM 1851 C CA . ARG B 1 32 ? -21.314 55.185 4.326 1.00 22.60 31 ARG B CA 1
ATOM 1852 C C . ARG B 1 32 ? -20.336 54.389 3.422 1.00 22.43 31 ARG B C 1
ATOM 1853 O O . ARG B 1 32 ? -19.679 53.448 3.865 1.00 21.87 31 ARG B O 1
ATOM 1861 N N . PHE B 1 33 ? -20.188 54.853 2.182 1.00 22.75 32 PHE B N 1
ATOM 1862 C CA . PHE B 1 33 ? -19.382 54.179 1.154 1.00 22.51 32 PHE B CA 1
ATOM 1863 C C . PHE B 1 33 ? -17.955 53.819 1.573 1.00 23.09 32 PHE B C 1
ATOM 1864 O O . PHE B 1 33 ? -17.564 52.652 1.491 1.00 22.54 32 PHE B O 1
ATOM 1872 N N . ASP B 1 34 ? -17.192 54.783 2.066 1.00 24.16 33 ASP B N 1
ATOM 1873 C CA . ASP B 1 34 ? -15.801 54.495 2.455 1.00 25.12 33 ASP B CA 1
ATOM 1874 C C . ASP B 1 34 ? -15.693 53.444 3.579 1.00 24.52 33 ASP B C 1
ATOM 1875 O O . ASP B 1 34 ? -14.713 52.695 3.640 1.00 24.73 33 ASP B O 1
ATOM 1880 N N . ARG B 1 35 ? -16.696 53.361 4.454 1.00 23.44 34 ARG B N 1
ATOM 1881 C CA . ARG B 1 35 ? -16.647 52.366 5.514 1.00 22.83 34 ARG B CA 1
ATOM 1882 C C . ARG B 1 35 ? -16.830 50.966 4.920 1.00 21.72 34 ARG B C 1
ATOM 1883 O O . ARG B 1 35 ? -16.129 50.021 5.322 1.00 21.81 34 ARG B O 1
ATOM 1891 N N . HIS B 1 36 ? -17.754 50.832 3.964 1.00 20.49 35 HIS B N 1
ATOM 1892 C CA . HIS B 1 36 ? -17.988 49.528 3.319 1.00 19.70 35 HIS B CA 1
ATOM 1893 C C . HIS B 1 36 ? -16.765 49.095 2.579 1.00 20.08 35 HIS B C 1
ATOM 1894 O O . HIS B 1 36 ? -16.324 47.954 2.686 1.00 19.98 35 HIS B O 1
ATOM 1901 N N . LEU B 1 37 ? -16.201 50.017 1.831 1.00 20.86 36 LEU B N 1
ATOM 1902 C CA . LEU B 1 37 ? -15.009 49.722 1.080 1.00 21.78 36 LEU B CA 1
ATOM 1903 C C . LEU B 1 37 ? -13.851 49.368 2.014 1.00 22.44 36 LEU B C 1
ATOM 1904 O O . LEU B 1 37 ? -13.118 48.418 1.752 1.00 23.39 36 LEU B O 1
ATOM 1909 N N . ALA B 1 38 ? -13.716 50.080 3.127 1.00 22.61 37 ALA B N 1
ATOM 1910 C CA . ALA B 1 38 ? -12.648 49.778 4.066 1.00 23.23 37 ALA B CA 1
ATOM 1911 C C . ALA B 1 38 ? -12.840 48.372 4.672 1.00 22.81 37 ALA B C 1
ATOM 1912 O O . ALA B 1 38 ? -11.856 47.638 4.913 1.00 23.83 37 ALA B O 1
ATOM 1914 N N . ARG B 1 39 ? -14.084 47.986 4.926 1.00 21.41 38 ARG B N 1
ATOM 1915 C CA . ARG B 1 39 ? -14.320 46.673 5.488 1.00 20.99 38 ARG B CA 1
ATOM 1916 C C . ARG B 1 39 ? -14.038 45.612 4.447 1.00 21.15 38 ARG B C 1
ATOM 1917 O O . ARG B 1 39 ? -13.376 44.617 4.744 1.00 21.31 38 ARG B O 1
ATOM 1925 N N . LEU B 1 40 ? -14.553 45.819 3.227 1.00 21.08 39 LEU B N 1
ATOM 1926 C CA . LEU B 1 40 ? -14.326 44.864 2.135 1.00 21.11 39 LEU B CA 1
ATOM 1927 C C . LEU B 1 40 ? -12.846 44.676 1.916 1.00 22.68 39 LEU B C 1
ATOM 1928 O O . LEU B 1 40 ? -12.354 43.559 1.976 1.00 23.13 39 LEU B O 1
ATOM 1933 N N . TYR B 1 41 ? -12.122 45.767 1.679 1.00 23.96 40 TYR B N 1
ATOM 1934 C CA . TYR B 1 41 ? -10.682 45.656 1.436 1.00 25.56 40 TYR B CA 1
ATOM 1935 C C . TYR B 1 41 ? -9.982 45.003 2.620 1.00 26.14 40 TYR B C 1
ATOM 1936 O O . TYR B 1 41 ? -9.095 44.150 2.455 1.00 27.18 40 TYR B O 1
ATOM 1945 N N . GLY B 1 42 ? -10.367 45.417 3.818 1.00 25.71 41 GLY B N 1
ATOM 1946 C CA . GLY B 1 42 ? -9.770 44.868 5.023 1.00 26.25 41 GLY B CA 1
ATOM 1947 C C . GLY B 1 42 ? -9.959 43.370 5.096 1.00 26.03 41 GLY B C 1
ATOM 1948 O O . GLY B 1 42 ? -9.012 42.635 5.369 1.00 27.47 41 GLY B O 1
ATOM 1949 N N . SER B 1 43 ? -11.188 42.916 4.864 1.00 24.82 42 SER B N 1
ATOM 1950 C CA . SER B 1 43 ? -11.507 41.491 4.897 1.00 24.45 42 SER B CA 1
ATOM 1951 C C . SER B 1 43 ? -10.829 40.742 3.762 1.00 25.47 42 SER B C 1
ATOM 1952 O O . SER B 1 43 ? -10.383 39.595 3.947 1.00 26.40 42 SER B O 1
ATOM 1955 N N . ALA B 1 44 ? -10.730 41.372 2.593 1.00 25.37 43 ALA B N 1
ATOM 1956 C CA . ALA B 1 44 ? -10.076 40.711 1.458 1.00 26.39 43 ALA B CA 1
ATOM 1957 C C . ALA B 1 44 ? -8.627 40.434 1.808 1.00 28.19 43 ALA B C 1
ATOM 1958 O O . ALA B 1 44 ? -8.140 39.316 1.642 1.00 29.32 43 ALA B O 1
ATOM 1960 N N . ALA B 1 45 ? -7.945 41.448 2.326 1.00 29.21 44 ALA B N 1
ATOM 1961 C CA . ALA B 1 45 ? -6.539 41.301 2.718 1.00 31.15 44 ALA B CA 1
ATOM 1962 C C . ALA B 1 45 ? -6.346 40.192 3.770 1.00 31.79 44 ALA B C 1
ATOM 1963 O O . ALA B 1 45 ? -5.415 39.412 3.663 1.00 33.11 44 ALA B O 1
ATOM 1965 N N . GLU B 1 46 ? -7.242 40.099 4.756 1.00 31.20 45 GLU B N 1
ATOM 1966 C CA . GLU B 1 46 ? -7.105 39.064 5.795 1.00 32.04 45 GLU B CA 1
ATOM 1967 C C . GLU B 1 46 ? -7.450 37.648 5.358 1.00 31.83 45 GLU B C 1
ATOM 1968 O O . GLU B 1 46 ? -6.864 36.692 5.857 1.00 32.90 45 GLU B O 1
ATOM 1974 N N . LEU B 1 47 ? -8.440 37.498 4.490 1.00 30.60 46 LEU B N 1
ATOM 1975 C CA . LEU B 1 47 ? -8.857 36.162 4.078 1.00 30.47 46 LEU B CA 1
ATOM 1976 C C . LEU B 1 47 ? -8.180 35.677 2.790 1.00 31.55 46 LEU B C 1
ATOM 1977 O O . LEU B 1 47 ? -8.480 34.582 2.302 1.00 32.04 46 LEU B O 1
ATOM 1982 N N . GLY B 1 48 ? -7.254 36.464 2.260 1.00 32.25 47 GLY B N 1
ATOM 1983 C CA . GLY B 1 48 ? -6.537 36.066 1.067 1.00 33.64 47 GLY B CA 1
ATOM 1984 C C . GLY B 1 48 ? -7.348 36.106 -0.223 1.00 33.05 47 GLY B C 1
ATOM 1985 O O . GLY B 1 48 ? -7.148 35.267 -1.105 1.00 33.83 47 GLY B O 1
ATOM 1986 N N . PHE B 1 49 ? -8.268 37.073 -0.313 1.00 31.68 48 PHE B N 1
ATOM 1987 C CA . PHE B 1 49 ? -9.081 37.303 -1.498 1.00 31.12 48 PHE B CA 1
ATOM 1988 C C . PHE B 1 49 ? -8.460 38.428 -2.326 1.00 31.91 48 PHE B C 1
ATOM 1989 O O . PHE B 1 49 ? -8.099 39.467 -1.767 1.00 31.95 48 PHE B O 1
ATOM 1997 N N . ALA B 1 50 ? -8.343 38.231 -3.647 1.00 32.71 49 ALA B N 1
ATOM 1998 C CA . ALA B 1 50 ? -7.853 39.285 -4.532 1.00 33.24 49 ALA B CA 1
ATOM 1999 C C . ALA B 1 50 ? -8.952 40.351 -4.554 1.00 32.19 49 ALA B C 1
ATOM 2000 O O . ALA B 1 50 ? -10.139 40.026 -4.494 1.00 31.19 49 ALA B O 1
ATOM 2002 N N . CYS B 1 51 ? -8.568 41.619 -4.645 1.00 32.86 50 CYS B N 1
ATOM 2003 C CA . CYS B 1 51 ? -9.544 42.705 -4.626 1.00 32.02 50 CYS B CA 1
ATOM 2004 C C . CYS B 1 51 ? -9.041 43.922 -5.410 1.00 32.44 50 CYS B C 1
ATOM 2005 O O . CYS B 1 51 ? -8.144 44.634 -4.963 1.00 33.26 50 CYS B O 1
ATOM 2008 N N . ASP B 1 52 ? -9.622 44.143 -6.584 1.00 31.99 51 ASP B N 1
ATOM 2009 C CA . ASP B 1 52 ? -9.218 45.246 -7.447 1.00 32.51 51 ASP B CA 1
ATOM 2010 C C . ASP B 1 52 ? -10.229 46.391 -7.306 1.00 31.56 51 ASP B C 1
ATOM 2011 O O . ASP B 1 52 ? -11.358 46.286 -7.785 1.00 30.47 51 ASP B O 1
ATOM 2016 N N . PRO B 1 53 ? -9.814 47.502 -6.659 1.00 32.18 52 PRO B N 1
ATOM 2017 C CA . PRO B 1 53 ? -10.692 48.673 -6.444 1.00 31.49 52 PRO B CA 1
ATOM 2018 C C . PRO B 1 53 ? -11.343 49.239 -7.718 1.00 31.04 52 PRO B C 1
ATOM 2019 O O . PRO B 1 53 ? -12.483 49.741 -7.672 1.00 30.05 52 PRO B O 1
ATOM 2023 N N . GLN B 1 54 ? -10.625 49.181 -8.831 1.00 31.82 53 GLN B N 1
ATOM 2024 C CA . GLN B 1 54 ? -11.154 49.673 -10.107 1.00 31.47 53 GLN B CA 1
ATOM 2025 C C . GLN B 1 54 ? -12.238 48.711 -10.625 1.00 30.17 53 GLN B C 1
ATOM 2026 O O . GLN B 1 54 ? -13.260 49.143 -11.161 1.00 29.49 53 GLN B O 1
ATOM 2028 N N . ARG B 1 55 ? -12.018 47.411 -10.428 1.00 29.74 54 ARG B N 1
ATOM 2029 C CA . ARG B 1 55 ? -12.962 46.368 -10.860 1.00 28.61 54 ARG B CA 1
ATOM 2030 C C . ARG B 1 55 ? -14.281 46.435 -10.050 1.00 27.32 54 ARG B C 1
ATOM 2031 O O . ARG B 1 55 ? -15.381 46.313 -10.603 1.00 26.62 54 ARG B O 1
ATOM 2039 N N . ILE B 1 56 ? -14.151 46.671 -8.746 1.00 26.77 55 ILE B N 1
ATOM 2040 C CA . ILE B 1 56 ? -15.292 46.822 -7.869 1.00 25.35 55 ILE B CA 1
ATOM 2041 C C . ILE B 1 56 ? -16.130 48.013 -8.301 1.00 24.63 55 ILE B C 1
ATOM 2042 O O . ILE B 1 56 ? -17.352 47.910 -8.397 1.00 23.20 55 ILE B O 1
ATOM 2047 N N . ALA B 1 57 ? -15.465 49.144 -8.535 1.00 24.94 56 ALA B N 1
ATOM 2048 C CA . ALA B 1 57 ? -16.145 50.383 -8.950 1.00 24.89 56 ALA B CA 1
ATOM 2049 C C . ALA B 1 57 ? -16.850 50.223 -10.302 1.00 24.59 56 ALA B C 1
ATOM 2050 O O . ALA B 1 57 ? -17.905 50.811 -10.530 1.00 24.45 56 ALA B O 1
ATOM 2052 N N . GLU B 1 58 ? -16.271 49.415 -11.193 1.00 24.72 57 GLU B N 1
ATOM 2053 C CA . GLU B 1 58 ? -16.875 49.165 -12.492 1.00 24.34 57 GLU B CA 1
ATOM 2054 C C . GLU B 1 58 ? -18.205 48.411 -12.330 1.00 23.10 57 GLU B C 1
ATOM 2055 O O . GLU B 1 58 ? -19.211 48.819 -12.928 1.00 22.40 57 GLU B O 1
ATOM 2057 N N . VAL B 1 59 ? -18.239 47.360 -11.491 1.00 22.27 58 VAL B N 1
ATOM 2058 C CA . VAL B 1 59 ? -19.493 46.592 -11.338 1.00 21.54 58 VAL B CA 1
ATOM 2059 C C . VAL B 1 59 ? -20.559 47.411 -10.588 1.00 20.47 58 VAL B C 1
ATOM 2060 O O . VAL B 1 59 ? -21.733 47.382 -10.948 1.00 20.58 58 VAL B O 1
ATOM 2064 N N . LEU B 1 60 ? -20.151 48.145 -9.572 1.00 20.06 59 LEU B N 1
ATOM 2065 C CA . LEU B 1 60 ? -21.085 48.981 -8.840 1.00 19.46 59 LEU B CA 1
ATOM 2066 C C . LEU B 1 60 ? -21.711 49.991 -9.796 1.00 19.40 59 LEU B C 1
ATOM 2067 O O . LEU B 1 60 ? -22.921 50.167 -9.797 1.00 19.38 59 LEU B O 1
ATOM 2072 N N . SER B 1 61 ? -20.889 50.627 -10.611 1.00 19.72 60 SER B N 1
ATOM 2073 C CA . SER B 1 61 ? -21.364 51.601 -11.580 1.00 20.34 60 SER B CA 1
ATOM 2074 C C . SER B 1 61 ? -22.369 51.007 -12.561 1.00 19.75 60 SER B C 1
ATOM 2075 O O . SER B 1 61 ? -23.370 51.639 -12.896 1.00 19.88 60 SER B O 1
ATOM 2078 N N . ASP B 1 62 ? -22.084 49.807 -13.049 1.00 19.47 61 ASP B N 1
ATOM 2079 C CA . ASP B 1 62 ? -22.994 49.127 -13.958 1.00 19.14 61 ASP B CA 1
ATOM 2080 C C . ASP B 1 62 ? -24.296 48.738 -13.284 1.00 18.65 61 ASP B C 1
ATOM 2081 O O . ASP B 1 62 ? -25.358 48.843 -13.886 1.00 18.08 61 ASP B O 1
ATOM 2086 N N . ALA B 1 63 ? -24.216 48.298 -12.033 1.00 18.31 62 ALA B N 1
ATOM 2087 C CA . ALA B 1 63 ? -25.410 47.882 -11.305 1.00 17.92 62 ALA B CA 1
ATOM 2088 C C . ALA B 1 63 ? -26.387 49.025 -11.130 1.00 18.07 62 ALA B C 1
ATOM 2089 O O . ALA B 1 63 ? -27.605 48.818 -11.200 1.00 18.02 62 ALA B O 1
ATOM 2091 N N . LEU B 1 64 ? -25.861 50.223 -10.893 1.00 18.48 63 LEU B N 1
ATOM 2092 C CA . LEU B 1 64 ? -26.701 51.409 -10.677 1.00 19.04 63 LEU B CA 1
ATOM 2093 C C . LEU B 1 64 ? -27.039 52.193 -11.927 1.00 19.53 63 LEU B C 1
ATOM 2094 O O . LEU B 1 64 ? -27.813 53.118 -11.861 1.00 19.74 63 LEU B O 1
ATOM 2099 N N . ASP B 1 65 ? -26.507 51.813 -13.070 1.00 20.20 64 ASP B N 1
ATOM 2100 C CA . ASP B 1 65 ? -26.806 52.561 -14.289 1.00 21.18 64 ASP B CA 1
ATOM 2101 C C . ASP B 1 65 ? -28.309 52.610 -14.518 1.00 21.04 64 ASP B C 1
ATOM 2102 O O . ASP B 1 65 ? -28.957 51.583 -14.580 1.00 20.67 64 ASP B O 1
ATOM 2107 N N . GLY B 1 66 ? -28.856 53.814 -14.624 1.00 21.37 65 GLY B N 1
ATOM 2108 C CA . GLY B 1 66 ? -30.281 53.989 -14.869 1.00 21.42 65 GLY B CA 1
ATOM 2109 C C . GLY B 1 66 ? -31.177 53.950 -13.637 1.00 21.39 65 GLY B C 1
ATOM 2110 O O . GLY B 1 66 ? -32.396 53.913 -13.771 1.00 21.20 65 GLY B O 1
ATOM 2111 N N . ALA B 1 67 ? -30.587 53.946 -12.443 1.00 21.07 66 ALA B N 1
ATOM 2112 C CA . ALA B 1 67 ? -31.372 53.928 -11.208 1.00 21.35 66 ALA B CA 1
ATOM 2113 C C . ALA B 1 67 ? -32.220 55.203 -11.120 1.00 22.32 66 ALA B C 1
ATOM 2114 O O . ALA B 1 67 ? -31.711 56.306 -11.276 1.00 22.89 66 ALA B O 1
ATOM 2116 N N . ARG B 1 68 ? -33.515 55.024 -10.886 1.00 22.89 67 ARG B N 1
ATOM 2117 C CA . ARG B 1 68 ? -34.478 56.126 -10.804 1.00 23.96 67 ARG B CA 1
ATOM 2118 C C . ARG B 1 68 ? -34.883 56.447 -9.367 1.00 23.26 67 ARG B C 1
ATOM 2119 O O . ARG B 1 68 ? -35.580 57.412 -9.143 1.00 23.83 67 ARG B O 1
ATOM 2127 N N . THR B 1 69 ? -34.504 55.593 -8.423 1.00 21.93 68 THR B N 1
ATOM 2128 C CA . THR B 1 69 ? -34.830 55.782 -7.022 1.00 21.50 68 THR B CA 1
ATOM 2129 C C . THR B 1 69 ? -33.680 55.304 -6.163 1.00 20.72 68 THR B C 1
ATOM 2130 O O . THR B 1 69 ? -32.663 54.860 -6.679 1.00 20.62 68 THR B O 1
ATOM 2134 N N . ALA B 1 70 ? -33.835 55.402 -4.843 1.00 20.45 69 ALA B N 1
ATOM 2135 C CA . ALA B 1 70 ? -32.839 54.879 -3.920 1.00 19.48 69 ALA B CA 1
ATOM 2136 C C . ALA B 1 70 ? -32.806 53.365 -4.184 1.00 18.52 69 ALA B C 1
ATOM 2137 O O . ALA B 1 70 ? -33.823 52.771 -4.502 1.00 18.25 69 ALA B O 1
ATOM 2147 N N . ARG B 1 72 ? -31.217 49.331 -3.093 1.00 17.36 71 ARG B N 1
ATOM 2148 C CA . ARG B 1 72 ? -30.475 48.428 -2.235 1.00 17.69 71 ARG B CA 1
ATOM 2149 C C . ARG B 1 72 ? -29.461 47.775 -3.175 1.00 17.41 71 ARG B C 1
ATOM 2150 O O . ARG B 1 72 ? -29.839 47.151 -4.173 1.00 17.05 71 ARG B O 1
ATOM 2158 N N . THR B 1 73 ? -28.185 47.948 -2.876 1.00 17.60 72 THR B N 1
ATOM 2159 C CA . THR B 1 73 ? -27.110 47.424 -3.702 1.00 17.88 72 THR B CA 1
ATOM 2160 C C . THR B 1 73 ? -26.362 46.346 -2.958 1.00 18.03 72 THR B C 1
ATOM 2161 O O . THR B 1 73 ? -25.975 46.550 -1.796 1.00 18.57 72 THR B O 1
ATOM 2165 N N . ARG B 1 74 ? -26.210 45.181 -3.579 1.00 17.85 73 ARG B N 1
ATOM 2166 C CA . ARG B 1 74 ? -25.477 44.091 -2.946 1.00 18.07 73 ARG B CA 1
ATOM 2167 C C . ARG B 1 74 ? -24.259 43.756 -3.812 1.00 17.91 73 ARG B C 1
ATOM 2168 O O . ARG B 1 74 ? -24.361 43.537 -5.008 1.00 18.06 73 ARG B O 1
ATOM 2173 N N . LEU B 1 75 ? -23.104 43.802 -3.187 1.00 17.71 74 LEU B N 1
ATOM 2174 C CA . LEU B 1 75 ? -21.846 43.548 -3.827 1.00 18.04 74 LEU B CA 1
ATOM 2175 C C . LEU B 1 75 ? -21.277 42.278 -3.281 1.00 18.13 74 LEU B C 1
ATOM 2176 O O . LEU B 1 75 ? -21.349 42.059 -2.077 1.00 18.38 74 LEU B O 1
ATOM 2181 N N . ALA B 1 76 ? -20.722 41.442 -4.152 1.00 18.12 75 ALA B N 1
ATOM 2182 C CA . ALA B 1 76 ? -20.083 40.197 -3.739 1.00 18.45 75 ALA B CA 1
ATOM 2183 C C . ALA B 1 76 ? -18.722 40.027 -4.440 1.00 19.26 75 ALA B C 1
ATOM 2184 O O . ALA B 1 76 ? -18.594 40.265 -5.655 1.00 20.12 75 ALA B O 1
ATOM 2186 N N . LEU B 1 77 ? -17.723 39.585 -3.674 1.00 19.56 76 LEU B N 1
ATOM 2187 C CA . LEU B 1 77 ? -16.357 39.398 -4.161 1.00 20.30 76 LEU B CA 1
ATOM 2188 C C . LEU B 1 77 ? -15.869 37.973 -3.909 1.00 20.98 76 LEU B C 1
ATOM 2189 O O . LEU B 1 77 ? -15.949 37.488 -2.760 1.00 20.38 76 LEU B O 1
ATOM 2194 N N . ALA B 1 78 ? -15.359 37.313 -4.960 1.00 21.44 77 ALA B N 1
ATOM 2195 C CA . ALA B 1 78 ? -14.827 35.942 -4.848 1.00 22.76 77 ALA B CA 1
ATOM 2196 C C . ALA B 1 78 ? -13.331 35.955 -4.545 1.00 24.37 77 ALA B C 1
ATOM 2197 O O . ALA B 1 78 ? -12.647 36.953 -4.769 1.00 24.60 77 ALA B O 1
ATOM 2199 N N . ARG B 1 79 ? -12.831 34.813 -4.077 1.00 25.91 78 ARG B N 1
ATOM 2200 C CA . ARG B 1 79 ? -11.419 34.642 -3.738 1.00 27.76 78 ARG B CA 1
ATOM 2201 C C . ARG B 1 79 ? -10.453 35.061 -4.867 1.00 28.82 78 ARG B C 1
ATOM 2202 O O . ARG B 1 79 ? -9.406 35.659 -4.595 1.00 29.43 78 ARG B O 1
ATOM 2210 N N . ASN B 1 80 ? -10.825 34.805 -6.125 1.00 28.81 79 ASN B N 1
ATOM 2211 C CA . ASN B 1 80 ? -9.948 35.164 -7.259 1.00 29.75 79 ASN B CA 1
ATOM 2212 C C . ASN B 1 80 ? -10.067 36.620 -7.734 1.00 28.84 79 ASN B C 1
ATOM 2213 O O . ASN B 1 80 ? -9.356 37.033 -8.663 1.00 29.88 79 ASN B O 1
ATOM 2218 N N . GLY B 1 81 ? -10.985 37.376 -7.146 1.00 27.12 80 GLY B N 1
ATOM 2219 C CA . GLY B 1 81 ? -11.187 38.780 -7.547 1.00 26.31 80 GLY B CA 1
ATOM 2220 C C . GLY B 1 81 ? -12.470 39.030 -8.352 1.00 24.92 80 GLY B C 1
ATOM 2221 O O . GLY B 1 81 ? -12.835 40.183 -8.606 1.00 23.87 80 GLY B O 1
ATOM 2222 N N . ASP B 1 82 ? -13.143 37.954 -8.761 1.00 24.57 81 ASP B N 1
ATOM 2223 C CA . ASP B 1 82 ? -14.391 38.078 -9.499 1.00 23.72 81 ASP B CA 1
ATOM 2224 C C . ASP B 1 82 ? -15.407 38.861 -8.656 1.00 22.33 81 ASP B C 1
ATOM 2225 O O . ASP B 1 82 ? -15.468 38.710 -7.407 1.00 22.00 81 ASP B O 1
ATOM 2230 N N . ALA B 1 83 ? -16.182 39.708 -9.317 1.00 21.15 82 ALA B N 1
ATOM 2231 C CA . ALA B 1 83 ? -17.154 40.538 -8.622 1.00 20.32 82 ALA B CA 1
ATOM 2232 C C . ALA B 1 83 ? -18.519 40.541 -9.281 1.00 19.73 82 ALA B C 1
ATOM 2233 O O . ALA B 1 83 ? -18.639 40.389 -10.493 1.00 20.01 82 ALA B O 1
ATOM 2235 N N . THR B 1 84 ? -19.544 40.693 -8.457 1.00 19.08 83 THR B N 1
ATOM 2236 C CA . THR B 1 84 ? -20.928 40.801 -8.931 1.00 18.64 83 THR B CA 1
ATOM 2237 C C . THR B 1 84 ? -21.673 41.840 -8.097 1.00 17.64 83 THR B C 1
ATOM 2238 O O . THR B 1 84 ? -21.237 42.181 -6.995 1.00 17.84 83 THR B O 1
ATOM 2242 N N . ALA B 1 85 ? -22.745 42.389 -8.656 1.00 17.34 84 ALA B N 1
ATOM 2243 C CA . ALA B 1 85 ? -23.580 43.362 -7.951 1.00 16.79 84 ALA B CA 1
ATOM 2244 C C . ALA B 1 85 ? -25.012 43.324 -8.465 1.00 16.64 84 ALA B C 1
ATOM 2245 O O . ALA B 1 85 ? -25.250 43.204 -9.663 1.00 16.46 84 ALA B O 1
ATOM 2247 N N . SER B 1 86 ? -25.959 43.408 -7.536 1.00 16.43 85 SER B N 1
ATOM 2248 C CA . SER B 1 86 ? -27.352 43.419 -7.857 1.00 16.64 85 SER B CA 1
ATOM 2249 C C . SER B 1 86 ? -27.951 44.720 -7.297 1.00 16.52 85 SER B C 1
ATOM 2250 O O . SER B 1 86 ? -27.484 45.245 -6.265 1.00 16.64 85 SER B O 1
ATOM 2253 N N . ALA B 1 87 ? -28.995 45.226 -7.942 1.00 16.50 86 ALA B N 1
ATOM 2254 C CA . ALA B 1 87 ? -29.617 46.437 -7.482 1.00 16.51 86 ALA B CA 1
ATOM 2255 C C . ALA B 1 87 ? -31.107 46.354 -7.599 1.00 16.84 86 ALA B C 1
ATOM 2256 O O . ALA B 1 87 ? -31.626 45.916 -8.624 1.00 17.28 86 ALA B O 1
ATOM 2258 N N . GLN B 1 88 ? -31.795 46.731 -6.524 1.00 16.86 87 GLN B N 1
ATOM 2259 C CA . GLN B 1 88 ? -33.254 46.789 -6.502 1.00 17.43 87 GLN B CA 1
ATOM 2260 C C . GLN B 1 88 ? -33.693 48.070 -5.746 1.00 17.65 87 GLN B C 1
ATOM 2261 O O . GLN B 1 88 ? -32.892 48.681 -5.029 1.00 16.88 87 GLN B O 1
ATOM 2267 N N . PRO B 1 89 ? -34.942 48.507 -5.949 1.00 18.49 88 PRO B N 1
ATOM 2268 C CA . PRO B 1 89 ? -35.359 49.697 -5.246 1.00 19.32 88 PRO B CA 1
ATOM 2269 C C . PRO B 1 89 ? -35.304 49.530 -3.730 1.00 19.64 88 PRO B C 1
ATOM 2270 O O . PRO B 1 89 ? -35.535 48.431 -3.205 1.00 19.44 88 PRO B O 1
ATOM 2274 N N . TYR B 1 90 ? -34.952 50.611 -3.056 1.00 20.24 89 TYR B N 1
ATOM 2275 C CA . TYR B 1 90 ? -34.922 50.664 -1.613 1.00 20.85 89 TYR B CA 1
ATOM 2276 C C . TYR B 1 90 ? -36.216 51.323 -1.160 1.00 21.97 89 TYR B C 1
ATOM 2277 O O . TYR B 1 90 ? -36.531 52.432 -1.567 1.00 22.24 89 TYR B O 1
ATOM 2286 N N . GLU B 1 91 ? -36.985 50.608 -0.365 1.00 22.98 90 GLU B N 1
ATOM 2287 C CA . GLU B 1 91 ? -38.237 51.124 0.145 1.00 24.57 90 GLU B CA 1
ATOM 2288 C C . GLU B 1 91 ? -38.077 51.440 1.624 1.00 24.55 90 GLU B C 1
ATOM 2289 O O . GLU B 1 91 ? -37.862 50.560 2.420 1.00 23.44 90 GLU B O 1
ATOM 2295 N N . PRO B 1 92 ? -38.140 52.714 1.977 1.00 25.67 91 PRO B N 1
ATOM 2296 C CA . PRO B 1 92 ? -38.025 53.063 3.393 1.00 26.18 91 PRO B CA 1
ATOM 2297 C C . PRO B 1 92 ? -39.212 52.502 4.199 1.00 26.91 91 PRO B C 1
ATOM 2298 O O . PRO B 1 92 ? -40.364 52.538 3.735 1.00 27.18 91 PRO B O 1
ATOM 2302 N N . LEU B 1 93 ? -38.919 51.950 5.375 1.00 27.07 92 LEU B N 1
ATOM 2303 C CA . LEU B 1 93 ? -39.961 51.387 6.244 1.00 28.05 92 LEU B CA 1
ATOM 2304 C C . LEU B 1 93 ? -40.992 52.432 6.591 1.00 29.49 92 LEU B C 1
ATOM 2305 O O . LEU B 1 93 ? -40.659 53.613 6.689 1.00 29.53 92 LEU B O 1
ATOM 2310 N N . ALA B 1 94 ? -42.243 52.002 6.773 1.00 30.80 93 ALA B N 1
ATOM 2311 C CA . ALA B 1 94 ? -43.285 52.932 7.193 1.00 32.69 93 ALA B CA 1
ATOM 2312 C C . ALA B 1 94 ? -42.821 53.490 8.533 1.00 32.98 93 ALA B C 1
ATOM 2313 O O . ALA B 1 94 ? -42.286 52.732 9.384 1.00 32.20 93 ALA B O 1
ATOM 2315 N N . ALA B 1 95 ? -42.956 54.799 8.702 1.00 33.98 94 ALA B N 1
ATOM 2316 C CA . ALA B 1 95 ? -42.555 55.455 9.946 1.00 34.66 94 ALA B CA 1
ATOM 2317 C C . ALA B 1 95 ? -43.097 54.752 11.217 1.00 34.88 94 ALA B C 1
ATOM 2318 O O . ALA B 1 95 ? -42.368 54.607 12.218 1.00 34.45 94 ALA B O 1
ATOM 2320 N N . ASP B 1 96 ? -44.366 54.316 11.162 1.00 35.63 95 ASP B N 1
ATOM 2321 C CA . ASP B 1 96 ? -45.034 53.636 12.310 1.00 35.87 95 ASP B CA 1
ATOM 2322 C C . ASP B 1 96 ? -44.611 52.161 12.534 1.00 34.34 95 ASP B C 1
ATOM 2323 O O . ASP B 1 96 ? -45.017 51.528 13.520 1.00 34.73 95 ASP B O 1
ATOM 2328 N N . LYS B 1 97 ? -43.802 51.618 11.634 1.00 32.37 96 LYS B N 1
ATOM 2329 C CA . LYS B 1 97 ? -43.385 50.254 11.763 1.00 30.89 96 LYS B CA 1
ATOM 2330 C C . LYS B 1 97 ? -42.326 50.108 12.879 1.00 29.51 96 LYS B C 1
ATOM 2331 O O . LYS B 1 97 ? -41.331 50.858 12.956 1.00 28.84 96 LYS B O 1
ATOM 2337 N N . VAL B 1 98 ? -42.603 49.163 13.764 1.00 28.64 97 VAL B N 1
ATOM 2338 C CA . VAL B 1 98 ? -41.738 48.815 14.856 1.00 27.30 97 VAL B CA 1
ATOM 2339 C C . VAL B 1 98 ? -41.505 47.348 14.608 1.00 26.29 97 VAL B C 1
ATOM 2340 O O . VAL B 1 98 ? -42.472 46.581 14.478 1.00 26.81 97 VAL B O 1
ATOM 2344 N N . TRP B 1 99 ? -40.241 46.966 14.442 1.00 24.51 98 TRP B N 1
ATOM 2345 C CA . TRP B 1 99 ? -39.894 45.560 14.217 1.00 23.45 98 TRP B CA 1
ATOM 2346 C C . TRP B 1 99 ? -40.068 44.746 15.499 1.00 23.69 98 TRP B C 1
ATOM 2347 O O . TRP B 1 99 ? -39.714 45.210 16.596 1.00 23.74 98 TRP B O 1
ATOM 2358 N N . ILE B 1 100 ? -40.678 43.571 15.359 1.00 23.58 99 ILE B N 1
ATOM 2359 C CA . ILE B 1 100 ? -40.862 42.670 16.462 1.00 23.74 99 ILE B CA 1
ATOM 2360 C C . ILE B 1 100 ? -39.686 41.701 16.409 1.00 22.54 99 ILE B C 1
ATOM 2361 O O . ILE B 1 100 ? -39.400 41.118 15.358 1.00 22.39 99 ILE B O 1
ATOM 2366 N N . LEU B 1 101 ? -39.007 41.544 17.536 1.00 21.46 100 LEU B N 1
ATOM 2367 C CA . LEU B 1 101 ? -37.864 40.664 17.628 1.00 20.54 100 LEU B CA 1
ATOM 2368 C C . LEU B 1 101 ? -38.190 39.401 18.430 1.00 20.44 100 LEU B C 1
ATOM 2369 O O . LEU B 1 101 ? -39.043 39.413 19.313 1.00 20.92 100 LEU B O 1
ATOM 2374 N N . ARG B 1 102 ? -37.519 38.312 18.085 1.00 19.94 101 ARG B N 1
ATOM 2375 C CA . ARG B 1 102 ? -37.650 37.040 18.798 1.00 20.18 101 ARG B CA 1
ATOM 2376 C C . ARG B 1 102 ? -36.265 36.407 18.898 1.00 19.35 101 ARG B C 1
ATOM 2377 O O . ARG B 1 102 ? -35.433 36.589 18.023 1.00 18.23 101 ARG B O 1
ATOM 2385 N N . LEU B 1 103 ? -36.036 35.659 19.969 1.00 19.55 102 LEU B N 1
ATOM 2386 C CA . LEU B 1 103 ? -34.771 34.991 20.171 1.00 19.24 102 LEU B CA 1
ATOM 2387 C C . LEU B 1 103 ? -34.793 33.611 19.560 1.00 19.81 102 LEU B C 1
ATOM 2388 O O . LEU B 1 103 ? -35.695 32.828 19.830 1.00 20.06 102 LEU B O 1
ATOM 2393 N N . ALA B 1 104 ? -33.762 33.309 18.776 1.00 19.84 103 ALA B N 1
ATOM 2394 C CA . ALA B 1 104 ? -33.598 31.995 18.154 1.00 20.65 103 ALA B CA 1
ATOM 2395 C C . ALA B 1 104 ? -33.036 30.963 19.129 1.00 21.45 103 ALA B C 1
ATOM 2396 O O . ALA B 1 104 ? -32.318 31.312 20.064 1.00 21.12 103 ALA B O 1
ATOM 2398 N N . ARG B 1 105 ? -33.356 29.693 18.907 1.00 22.77 104 ARG B N 1
ATOM 2399 C CA . ARG B 1 105 ? -32.768 28.632 19.694 1.00 24.10 104 ARG B CA 1
ATOM 2400 C C . ARG B 1 105 ? -31.351 28.383 19.145 1.00 23.82 104 ARG B C 1
ATOM 2401 O O . ARG B 1 105 ? -30.479 27.922 19.877 1.00 24.15 104 ARG B O 1
ATOM 2409 N N . THR B 1 106 ? -31.145 28.683 17.858 1.00 23.33 105 THR B N 1
ATOM 2410 C CA . THR B 1 106 ? -29.847 28.518 17.208 1.00 23.50 105 THR B CA 1
ATOM 2411 C C . THR B 1 106 ? -28.853 29.492 17.837 1.00 23.09 105 THR B C 1
ATOM 2412 O O . THR B 1 106 ? -29.081 30.705 17.834 1.00 22.21 105 THR B O 1
ATOM 2416 N N . ARG B 1 107 ? -27.751 28.964 18.371 1.00 23.57 106 ARG B N 1
ATOM 2417 C CA . ARG B 1 107 ? -26.725 29.783 19.021 1.00 23.41 106 ARG B CA 1
ATOM 2418 C C . ARG B 1 107 ? -25.495 29.967 18.167 1.00 22.98 106 ARG B C 1
ATOM 2419 O O . ARG B 1 107 ? -25.154 29.094 17.426 1.00 23.85 106 ARG B O 1
ATOM 2427 N N . LEU B 1 108 ? -24.834 31.117 18.299 1.00 22.34 107 LEU B N 1
ATOM 2428 C CA . LEU B 1 108 ? -23.577 31.394 17.609 1.00 22.36 107 LEU B CA 1
ATOM 2429 C C . LEU B 1 108 ? -22.453 30.941 18.537 1.00 22.94 107 LEU B C 1
ATOM 2430 O O . LEU B 1 108 ? -22.658 30.798 19.748 1.00 22.42 107 LEU B O 1
ATOM 2435 N N . ASP B 1 109 ? -21.269 30.737 17.966 1.00 23.35 108 ASP B N 1
ATOM 2436 C CA . ASP B 1 109 ? -20.094 30.323 18.710 1.00 24.42 108 ASP B CA 1
ATOM 2437 C C . ASP B 1 109 ? -19.149 31.517 18.790 1.00 24.19 108 ASP B C 1
ATOM 2438 O O . ASP B 1 109 ? -18.626 31.947 17.775 1.00 24.62 108 ASP B O 1
ATOM 2443 N N . SER B 1 110 ? -18.892 32.027 19.989 1.00 24.28 109 SER B N 1
ATOM 2444 C CA . SER B 1 110 ? -18.008 33.193 20.152 1.00 24.25 109 SER B CA 1
ATOM 2445 C C . SER B 1 110 ? -16.601 32.986 19.602 1.00 25.64 109 SER B C 1
ATOM 2446 O O . SER B 1 110 ? -15.904 33.963 19.356 1.00 25.77 109 SER B O 1
ATOM 2449 N N . GLN B 1 111 ? -16.175 31.728 19.440 1.00 26.83 110 GLN B N 1
ATOM 2450 C CA . GLN B 1 111 ? -14.820 31.424 18.947 1.00 28.37 110 GLN B CA 1
ATOM 2451 C C . GLN B 1 111 ? -14.723 31.349 17.424 1.00 28.45 110 GLN B C 1
ATOM 2452 O O . GLN B 1 111 ? -13.619 31.277 16.880 1.00 29.91 110 GLN B O 1
ATOM 2458 N N . ASN B 1 112 ? -15.855 31.383 16.729 1.00 27.34 111 ASN B N 1
ATOM 2459 C CA . ASN B 1 112 ? -15.832 31.333 15.269 1.00 27.08 111 ASN B CA 1
ATOM 2460 C C . ASN B 1 112 ? -15.374 32.686 14.754 1.00 26.65 111 ASN B C 1
ATOM 2461 O O . ASN B 1 112 ? -16.153 33.639 14.701 1.00 25.99 111 ASN B O 1
ATOM 2466 N N . THR B 1 113 ? -14.116 32.749 14.345 1.00 27.34 112 THR B N 1
ATOM 2467 C CA . THR B 1 113 ? -13.507 33.965 13.864 1.00 27.18 112 THR B CA 1
ATOM 2468 C C . THR B 1 113 ? -14.110 34.469 12.559 1.00 26.29 112 THR B C 1
ATOM 2469 O O . THR B 1 113 ? -13.937 35.624 12.208 1.00 25.99 112 THR B O 1
ATOM 2473 N N . LEU B 1 114 ? -14.825 33.616 11.842 1.00 25.76 113 LEU B N 1
ATOM 2474 C CA . LEU B 1 114 ? -15.393 34.029 10.581 1.00 25.02 113 LEU B CA 1
ATOM 2475 C C . LEU B 1 114 ? -16.593 34.972 10.773 1.00 23.56 113 LEU B C 1
ATOM 2476 O O . LEU B 1 114 ? -17.000 35.627 9.830 1.00 22.70 113 LEU B O 1
ATOM 2481 N N . LEU B 1 115 ? -17.138 35.060 11.996 1.00 22.78 114 LEU B N 1
ATOM 2482 C CA . LEU B 1 115 ? -18.274 35.945 12.255 1.00 21.47 114 LEU B CA 1
ATOM 2483 C C . LEU B 1 115 ? -17.899 37.416 12.056 1.00 21.43 114 LEU B C 1
ATOM 2484 O O . LEU B 1 115 ? -18.775 38.251 11.800 1.00 20.49 114 LEU B O 1
ATOM 2489 N N . ARG B 1 116 ? -16.603 37.720 12.153 1.00 22.19 115 ARG B N 1
ATOM 2490 C CA . ARG B 1 116 ? -16.070 39.085 11.966 1.00 22.66 115 ARG B CA 1
ATOM 2491 C C . ARG B 1 116 ? -16.131 39.591 10.531 1.00 21.74 115 ARG B C 1
ATOM 2492 O O . ARG B 1 116 ? -15.776 40.734 10.258 1.00 21.46 115 ARG B O 1
ATOM 2497 N N . HIS B 1 117 ? -16.469 38.714 9.611 1.00 21.37 116 HIS B N 1
ATOM 2498 C CA . HIS B 1 117 ? -16.518 39.048 8.189 1.00 21.02 116 HIS B CA 1
ATOM 2499 C C . HIS B 1 117 ? -17.905 38.755 7.610 1.00 20.13 116 HIS B C 1
ATOM 2500 O O . HIS B 1 117 ? -18.555 37.791 8.019 1.00 20.09 116 HIS B O 1
ATOM 2531 N N . THR B 1 119 ? -19.827 37.284 4.931 1.00 19.72 118 THR B N 1
ATOM 2532 C CA . THR B 1 119 ? -19.654 36.350 3.835 1.00 20.22 118 THR B CA 1
ATOM 2533 C C . THR B 1 119 ? -20.944 35.630 3.486 1.00 20.42 118 THR B C 1
ATOM 2534 O O . THR B 1 119 ? -21.973 35.811 4.141 1.00 20.25 118 THR B O 1
ATOM 2538 N N . SER B 1 120 ? -20.875 34.785 2.471 1.00 21.09 119 SER B N 1
ATOM 2539 C CA . SER B 1 120 ? -22.026 34.014 2.027 1.00 21.39 119 SER B CA 1
ATOM 2540 C C . SER B 1 120 ? -22.241 32.730 2.853 1.00 22.23 119 SER B C 1
ATOM 2541 O O . SER B 1 120 ? -23.182 31.970 2.617 1.00 22.20 119 SER B O 1
ATOM 2544 N N . ARG B 1 121 ? -21.341 32.472 3.796 1.00 23.26 120 ARG B N 1
ATOM 2545 C CA . ARG B 1 121 ? -21.464 31.304 4.656 1.00 24.18 120 ARG B CA 1
ATOM 2546 C C . ARG B 1 121 ? -22.390 31.715 5.810 1.00 23.53 120 ARG B C 1
ATOM 2547 O O . ARG B 1 121 ? -21.936 32.045 6.900 1.00 23.35 120 ARG B O 1
ATOM 2555 N N . ARG B 1 122 ? -23.695 31.674 5.535 1.00 23.48 121 ARG B N 1
ATOM 2556 C CA . ARG B 1 122 ? -24.731 32.109 6.473 1.00 23.18 121 ARG B CA 1
ATOM 2557 C C . ARG B 1 122 ? -25.678 31.011 7.011 1.00 23.97 121 ARG B C 1
ATOM 2558 O O . ARG B 1 122 ? -26.788 31.318 7.469 1.00 23.79 121 ARG B O 1
ATOM 2566 N N . GLN B 1 123 ? -25.235 29.758 7.018 1.00 25.23 122 GLN B N 1
ATOM 2567 C CA . GLN B 1 123 ? -26.108 28.656 7.434 1.00 25.97 122 GLN B CA 1
ATOM 2568 C C . GLN B 1 123 ? -26.824 28.888 8.785 1.00 25.47 122 GLN B C 1
ATOM 2569 O O . GLN B 1 123 ? -28.042 28.726 8.925 1.00 25.40 122 GLN B O 1
ATOM 2571 N N . LEU B 1 124 ? -26.060 29.304 9.755 1.00 25.13 123 LEU B N 1
ATOM 2572 C CA . LEU B 1 124 ? -26.576 29.506 11.078 1.00 24.73 123 LEU B CA 1
ATOM 2573 C C . LEU B 1 124 ? -27.592 30.682 11.094 1.00 23.53 123 LEU B C 1
ATOM 2574 O O . LEU B 1 124 ? -28.666 30.559 11.683 1.00 23.71 123 LEU B O 1
ATOM 2579 N N . TYR B 1 125 ? -27.318 31.766 10.367 1.00 22.40 124 TYR B N 1
ATOM 2580 C CA . TYR B 1 125 ? -28.279 32.880 10.304 1.00 21.36 124 TYR B CA 1
ATOM 2581 C C . TYR B 1 125 ? -29.553 32.435 9.579 1.00 21.81 124 TYR B C 1
ATOM 2582 O O . TYR B 1 125 ? -30.674 32.774 9.986 1.00 21.57 124 TYR B O 1
ATOM 2591 N N . THR B 1 126 ? -29.376 31.651 8.526 1.00 22.60 125 THR B N 1
ATOM 2592 C CA . THR B 1 126 ? -30.497 31.123 7.756 1.00 23.26 125 THR B CA 1
ATOM 2593 C C . THR B 1 126 ? -31.336 30.169 8.612 1.00 23.81 125 THR B C 1
ATOM 2594 O O . THR B 1 126 ? -32.577 30.166 8.499 1.00 24.16 125 THR B O 1
ATOM 2598 N N . HIS B 1 127 ? -30.693 29.325 9.424 1.00 24.04 126 HIS B N 1
ATOM 2599 C CA 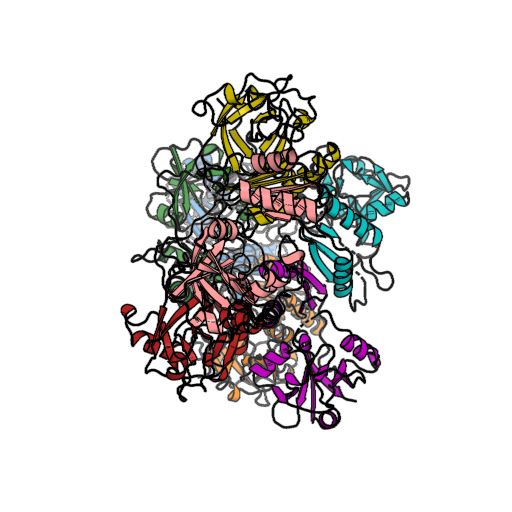A HIS B 1 127 ? -31.492 28.436 10.247 0.50 24.69 126 HIS B CA 1
ATOM 2600 C CA B HIS B 1 127 ? -31.405 28.421 10.334 0.50 24.77 126 HIS B CA 1
ATOM 2601 C C . HIS B 1 127 ? -32.243 29.290 11.262 1.00 23.98 126 HIS B C 1
ATOM 2602 O O . HIS B 1 127 ? -33.423 29.064 11.473 1.00 24.63 126 HIS B O 1
ATOM 2615 N N . ALA B 1 128 ? -31.580 30.286 11.853 1.00 22.62 127 ALA B N 1
ATOM 2616 C CA . ALA B 1 128 ? -32.247 31.174 12.826 1.00 21.68 127 ALA B CA 1
ATOM 2617 C C . ALA B 1 128 ? -33.460 31.868 12.238 1.00 21.29 127 ALA B C 1
ATOM 2618 O O . ALA B 1 128 ? -34.506 31.970 12.883 1.00 21.71 127 ALA B O 1
ATOM 2620 N N . ARG B 1 129 ? -33.319 32.359 11.023 1.00 20.72 128 ARG B N 1
ATOM 2621 C CA . ARG B 1 129 ? -34.411 33.044 10.365 1.00 20.58 128 ARG B CA 1
ATOM 2622 C C . ARG B 1 129 ? -35.604 32.100 10.102 1.00 21.46 128 ARG B C 1
ATOM 2623 O O . ARG B 1 129 ? -36.749 32.509 10.235 1.00 21.27 128 ARG B O 1
ATOM 2631 N N . SER B 1 130 ? -35.327 30.837 9.788 1.00 22.16 129 SER B N 1
ATOM 2632 C CA . SER B 1 130 ? -36.394 29.907 9.480 1.00 23.75 129 SER B CA 1
ATOM 2633 C C . SER B 1 130 ? -37.201 29.501 10.738 1.00 24.19 129 SER B C 1
ATOM 2634 O O . SER B 1 130 ? -38.337 29.032 10.625 1.00 25.14 129 SER B O 1
ATOM 2637 N N . GLU B 1 131 ? -36.631 29.695 11.921 1.00 23.56 130 GLU B N 1
ATOM 2638 C CA . GLU B 1 131 ? -37.343 29.336 13.150 1.00 23.96 130 GLU B CA 1
ATOM 2639 C C . GLU B 1 131 ? -38.659 30.103 13.319 1.00 24.06 130 GLU B C 1
ATOM 2640 O O . GLU B 1 131 ? -39.570 29.620 13.980 1.00 24.87 130 GLU B O 1
ATOM 2646 N N . TYR B 1 132 ? -38.755 31.287 12.715 1.00 23.33 131 TYR B N 1
ATOM 2647 C CA . TYR B 1 132 ? -39.934 32.126 12.867 1.00 23.52 131 TYR B CA 1
ATOM 2648 C C . TYR B 1 132 ? -40.450 32.670 11.567 1.00 23.90 131 TYR B C 1
ATOM 2649 O O . TYR B 1 132 ? -39.663 33.075 10.696 1.00 23.50 131 TYR B O 1
ATOM 2658 N N . LEU B 1 133 ? -41.773 32.715 11.429 1.00 24.84 132 LEU B N 1
ATOM 2659 C CA . LEU B 1 133 ? -42.344 33.327 10.251 1.00 25.15 132 LEU B CA 1
ATOM 2660 C C . LEU B 1 133 ? -42.169 34.841 10.421 1.00 24.35 132 LEU B C 1
ATOM 2661 O O . LEU B 1 133 ? -42.034 35.330 11.548 1.00 23.20 132 LEU B O 1
ATOM 2666 N N . VAL B 1 134 ? -42.154 35.579 9.312 1.00 24.68 133 VAL B N 1
ATOM 2667 C CA . VAL B 1 134 ? -42.026 37.045 9.369 1.00 24.47 133 VAL B CA 1
ATOM 2668 C C . VAL B 1 134 ? -43.191 37.662 10.148 1.00 25.33 133 VAL B C 1
ATOM 2669 O O . VAL B 1 134 ? -43.033 38.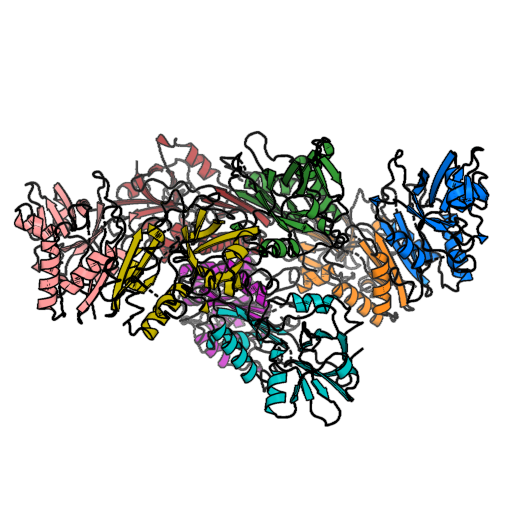683 10.800 1.00 25.37 133 VAL B O 1
ATOM 2673 N N . THR B 1 135 ? -44.354 37.032 10.109 1.00 26.48 134 THR B N 1
ATOM 2674 C CA . THR B 1 135 ? -45.479 37.543 10.867 1.00 27.44 134 THR B CA 1
ATOM 2675 C C . THR B 1 135 ? -45.288 37.345 12.390 1.00 26.97 134 THR B C 1
ATOM 2676 O O . THR B 1 135 ? -45.989 37.965 13.185 1.00 27.89 134 THR B O 1
ATOM 2680 N N . GLN B 1 136 ? -44.362 36.468 12.781 1.00 25.89 135 GLN B N 1
ATOM 2681 C CA . GLN B 1 136 ? -44.020 36.242 14.193 1.00 25.17 135 GLN B CA 1
ATOM 2682 C C . GLN B 1 136 ? -42.854 37.126 14.606 1.00 23.59 135 GLN B C 1
ATOM 2683 O O . GLN B 1 136 ? -42.768 37.530 15.759 1.00 22.92 135 GLN B O 1
ATOM 2689 N N . ALA B 1 137 ? -41.944 37.394 13.654 1.00 22.54 136 ALA B N 1
ATOM 2690 C CA . ALA B 1 137 ? -40.741 38.180 13.931 1.00 21.17 136 ALA B CA 1
ATOM 2691 C C . ALA B 1 1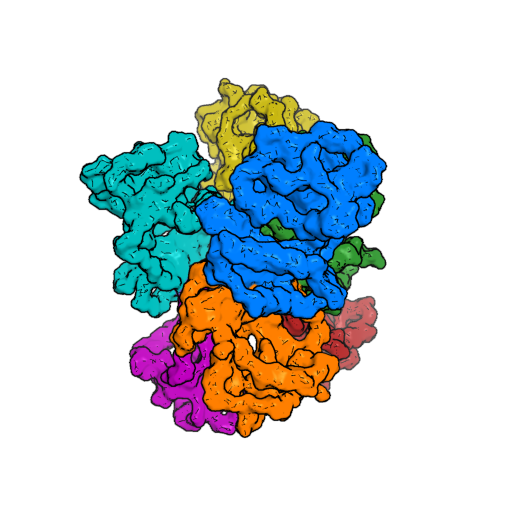37 ? -40.131 38.857 12.701 1.00 20.40 136 ALA B C 1
ATOM 2692 O O . ALA B 1 137 ? -39.690 38.197 11.766 1.00 19.59 136 ALA B O 1
ATOM 2694 N N . ASP B 1 138 ? -40.038 40.179 12.746 1.00 20.05 137 ASP B N 1
ATOM 2695 C CA . ASP B 1 138 ? -39.438 40.908 11.632 1.00 19.72 137 ASP B CA 1
ATOM 2696 C C . ASP B 1 138 ? -37.963 40.595 11.616 1.00 18.78 137 ASP B C 1
ATOM 2697 O O . ASP B 1 138 ? -37.381 40.510 10.559 1.00 18.85 137 ASP B O 1
ATOM 2702 N N . GLU B 1 139 ? -37.362 40.402 12.793 1.00 18.13 138 GLU B N 1
ATOM 2703 C CA . GLU B 1 139 ? -35.943 40.052 12.877 1.00 17.33 138 GLU B CA 1
ATOM 2704 C C . GLU B 1 139 ? -35.721 39.048 14.011 1.00 17.19 138 GLU B C 1
ATOM 2705 O O . GLU B 1 139 ? -36.395 39.097 15.029 1.00 18.14 138 GLU B O 1
ATOM 2711 N N . VAL B 1 140 ? -34.783 38.136 13.817 1.00 16.43 139 VAL B N 1
ATOM 2712 C CA . VAL B 1 140 ? -34.467 37.127 14.806 1.00 16.31 139 VAL B CA 1
ATOM 2713 C C . VAL B 1 140 ? -33.080 37.414 15.377 1.00 15.90 139 VAL B C 1
ATOM 2714 O O . VAL B 1 140 ? -32.157 37.750 14.622 1.00 15.42 139 VAL B O 1
ATOM 2718 N N . LEU B 1 141 ? -32.951 37.324 16.703 1.00 15.65 140 LEU B N 1
ATOM 2719 C CA . LEU B 1 141 ? -31.689 37.560 17.365 1.00 15.66 140 LEU B CA 1
ATOM 2720 C C . LEU B 1 141 ? -31.012 36.260 17.771 1.00 15.95 140 LEU B C 1
ATOM 2721 O O . LEU B 1 141 ? -31.678 35.228 17.995 1.00 16.17 140 LEU B O 1
ATOM 2726 N N . LEU B 1 142 ? -29.679 36.309 17.820 1.00 15.49 141 LEU B N 1
ATOM 2727 C CA . LEU B 1 142 ? -28.905 35.176 18.222 1.00 15.84 141 LEU B CA 1
ATOM 2728 C C . LEU B 1 142 ? -28.015 35.497 19.418 1.00 15.81 141 LEU B C 1
ATOM 2729 O O . LEU B 1 142 ? -27.382 36.540 19.478 1.00 15.06 141 LEU B O 1
ATOM 2734 N N . ALA B 1 143 ? -27.942 34.533 20.334 1.00 16.63 142 ALA B N 1
ATOM 2735 C CA . ALA B 1 143 ? -27.117 34.621 21.543 1.00 16.89 142 ALA B CA 1
ATOM 2736 C C . ALA B 1 143 ? -25.942 33.685 21.350 1.00 17.56 142 ALA B C 1
ATOM 2737 O O . ALA B 1 143 ? -25.963 32.861 20.442 1.00 18.31 142 ALA B O 1
ATOM 2739 N N . ASN B 1 144 ? -24.918 33.785 22.182 1.00 17.78 143 ASN B N 1
ATOM 2740 C CA . ASN B 1 144 ? -23.781 32.898 22.031 1.00 18.55 143 ASN B CA 1
ATOM 2741 C C . ASN B 1 144 ? -23.811 31.754 23.060 1.00 19.63 143 ASN B C 1
ATOM 2742 O O . ASN B 1 144 ? -24.837 31.549 23.727 1.00 19.64 143 ASN B O 1
ATOM 2747 N N . GLU B 1 145 ? -22.718 30.990 23.163 1.00 20.81 144 GLU B N 1
ATOM 2748 C CA . GLU B 1 145 ? -22.676 29.864 24.090 1.00 22.02 144 GLU B CA 1
ATOM 2749 C C . GLU B 1 145 ? -22.655 30.301 25.558 1.00 22.42 144 GLU B C 1
ATOM 2750 O O . GLU B 1 145 ? -22.938 29.495 26.448 1.00 23.59 144 GLU B O 1
ATOM 2756 N N . ARG B 1 146 ? -22.310 31.562 25.823 1.00 22.48 145 ARG B N 1
ATOM 2757 C CA . ARG B 1 146 ? -22.293 32.071 27.204 1.00 22.26 145 ARG B CA 1
ATOM 2758 C C . ARG B 1 146 ? -23.608 32.754 27.588 1.00 21.36 145 ARG B C 1
ATOM 2759 O O . ARG B 1 146 ? -23.721 33.279 28.695 1.00 21.66 145 ARG B O 1
ATOM 2767 N N . GLY B 1 147 ? -24.597 32.758 26.682 1.00 20.59 146 GLY B N 1
ATOM 2768 C CA . GLY B 1 147 ? -25.906 33.392 26.956 1.00 19.66 146 GLY B CA 1
ATOM 2769 C C . GLY B 1 147 ? -25.950 34.881 26.644 1.00 19.12 146 GLY B C 1
ATOM 2770 O O . GLY B 1 147 ? -26.951 35.566 26.911 1.00 18.91 146 GLY B O 1
ATOM 2771 N N . GLU B 1 148 ? -24.871 35.398 26.070 1.00 18.78 147 GLU B N 1
ATOM 2772 C CA . GLU B 1 148 ? -24.791 36.805 25.732 1.00 18.34 147 GLU B CA 1
ATOM 2773 C C . GLU B 1 148 ? -25.500 37.065 24.400 1.00 17.56 147 GLU B C 1
ATOM 2774 O O . GLU B 1 148 ? -25.361 36.289 23.460 1.00 17.92 147 GLU B O 1
ATOM 2780 N N . ILE B 1 149 ? -26.263 38.139 24.316 1.00 16.78 148 ILE B N 1
ATOM 2781 C CA . ILE B 1 149 ? -26.941 38.456 23.066 1.00 16.19 148 ILE B CA 1
ATOM 2782 C C . ILE B 1 149 ? -25.918 39.075 22.105 1.00 15.62 148 ILE B C 1
ATOM 2783 O O . ILE B 1 149 ? -25.107 39.931 22.483 1.00 15.17 148 ILE B O 1
ATOM 2788 N N . CYS B 1 150 ? -25.969 38.652 20.853 1.00 15.30 149 CYS B N 1
ATOM 2789 C CA . CYS B 1 150 ? -25.001 39.099 19.895 1.00 15.02 149 CYS B CA 1
ATOM 2790 C C . CYS B 1 150 ? -25.509 40.063 18.832 1.00 14.92 149 CYS B C 1
ATOM 2791 O O . CYS B 1 150 ? -25.063 41.206 18.772 1.00 14.82 149 CYS B O 1
ATOM 2794 N N . GLU B 1 151 ? -26.425 39.600 17.990 1.00 14.86 150 GLU B N 1
ATOM 2795 C CA . GLU B 1 151 ? -26.903 40.399 16.879 1.00 14.58 150 GLU B CA 1
ATOM 2796 C C . GLU B 1 151 ? -28.158 39.792 16.247 1.00 14.69 150 GLU B C 1
ATOM 2797 O O . GLU B 1 151 ? -28.681 38.772 16.710 1.00 14.75 150 GLU B O 1
ATOM 2803 N N . GLY B 1 152 ? -28.638 40.441 15.196 1.00 14.65 151 GLY B N 1
ATOM 2804 C CA . GLY B 1 152 ? -29.804 39.969 14.420 1.00 14.76 151 GLY B CA 1
ATOM 2805 C C . GLY B 1 152 ? -29.264 39.241 13.197 1.00 14.80 151 GLY B C 1
ATOM 2806 O O . GLY B 1 152 ? -28.065 39.318 12.919 1.00 14.81 151 GLY B O 1
ATOM 2807 N N . THR B 1 153 ? -30.111 38.508 12.484 1.00 14.92 152 THR B N 1
ATOM 2808 C CA . THR B 1 153 ? -29.629 37.783 11.305 1.00 15.40 152 THR B CA 1
ATOM 2809 C C . THR B 1 153 ? -29.015 38.731 10.295 1.00 15.39 152 THR B C 1
ATOM 2810 O O . THR B 1 153 ? -28.125 38.336 9.546 1.00 15.52 152 THR B O 1
ATOM 2814 N N . ILE B 1 154 ? -29.514 39.966 10.245 1.00 15.46 153 ILE B N 1
ATOM 2815 C CA . ILE B 1 154 ? -28.991 40.966 9.309 1.00 15.54 153 ILE B CA 1
ATOM 2816 C C . ILE B 1 154 ? -28.814 42.356 9.936 1.00 15.55 153 ILE B C 1
ATOM 2817 O O . ILE B 1 154 ? -28.663 43.341 9.223 1.00 16.25 153 ILE B O 1
ATOM 2822 N N . THR B 1 155 ? -28.805 42.430 11.259 1.00 15.52 154 THR B N 1
ATOM 2823 C CA . THR B 1 155 ? -28.651 43.691 11.954 1.00 15.31 154 THR B CA 1
ATOM 2824 C C . THR B 1 155 ? -27.833 43.518 13.213 1.00 15.28 154 THR B C 1
ATOM 2825 O O . THR B 1 155 ? -27.584 42.398 13.661 1.00 15.07 154 THR B O 1
ATOM 2829 N N . ASN B 1 156 ? -27.404 44.657 13.752 1.00 15.27 155 ASN B N 1
ATOM 2830 C CA . ASN B 1 156 ? -26.722 44.753 15.018 1.00 15.23 155 ASN B CA 1
ATOM 2831 C C . ASN B 1 156 ? -27.779 45.260 15.964 1.00 15.54 155 ASN B C 1
ATOM 2832 O O . ASN B 1 156 ? -28.733 45.911 15.527 1.00 15.74 155 ASN B O 1
ATOM 2837 N N . VAL B 1 157 ? -27.627 44.952 17.252 1.00 15.95 156 VAL B N 1
ATOM 2838 C CA A VAL B 1 157 ? -28.596 45.338 18.283 0.50 15.86 156 VAL B CA 1
ATOM 2839 C CA B VAL B 1 157 ? -28.606 45.347 18.270 0.50 16.00 156 VAL B CA 1
ATOM 2840 C C . VAL B 1 157 ? -28.092 46.523 19.085 1.00 16.44 156 VAL B C 1
ATOM 2841 O O . VAL B 1 157 ? -26.909 46.587 19.429 1.00 16.82 156 VAL B O 1
ATOM 2848 N N . PHE B 1 158 ? -29.002 47.443 19.397 1.00 16.72 157 PHE B N 1
ATOM 2849 C CA . PHE B 1 158 ? -28.693 48.649 20.127 1.00 17.19 157 PHE B CA 1
ATOM 2850 C C . PHE B 1 158 ? -29.727 48.918 21.181 1.00 17.52 157 PHE B C 1
ATOM 2851 O O . PHE B 1 158 ? -30.905 49.007 20.866 1.00 18.09 157 PHE B O 1
ATOM 2859 N N . ALA B 1 159 ? -29.290 49.089 22.423 1.00 17.64 158 ALA B N 1
ATOM 2860 C CA . ALA B 1 159 ? -30.217 49.322 23.509 1.00 18.25 158 ALA B CA 1
ATOM 2861 C C . ALA B 1 159 ? -29.854 50.538 24.358 1.00 19.22 158 ALA B C 1
ATOM 2862 O O . ALA B 1 159 ? -28.711 50.710 24.768 1.00 19.74 158 ALA B O 1
ATOM 2864 N N . ASP B 1 160 ? -30.851 51.377 24.593 1.00 19.86 159 ASP B N 1
ATOM 2865 C CA . ASP B 1 160 ? -30.712 52.546 25.428 1.00 21.07 159 ASP B CA 1
ATOM 2866 C C . ASP B 1 160 ? -31.174 52.076 26.793 1.00 21.14 159 ASP B C 1
ATOM 2867 O O . ASP B 1 160 ? -32.335 51.745 26.967 1.00 20.84 159 ASP B O 1
ATOM 2872 N N . PHE B 1 161 ? -30.263 52.028 27.753 1.00 21.79 160 PHE B N 1
ATOM 2873 C CA . PHE B 1 161 ? -30.618 51.578 29.109 1.00 22.46 160 PHE B CA 1
ATOM 2874 C C . PHE B 1 161 ? -30.953 52.708 30.081 1.00 23.96 160 PHE B C 1
ATOM 2875 O O . PHE B 1 161 ? -30.945 52.516 31.297 1.00 24.58 160 PHE B O 1
ATOM 2883 N N . GLY B 1 162 ? -31.267 53.878 29.549 1.00 25.03 161 GLY B N 1
ATOM 2884 C CA . GLY B 1 162 ? -31.648 54.998 30.391 1.00 26.74 161 GLY B CA 1
ATOM 2885 C C . GLY B 1 162 ? -30.948 56.299 30.098 1.00 27.86 161 GLY B C 1
ATOM 2886 O O . GLY B 1 162 ? -31.589 57.346 30.051 1.00 29.27 161 GLY B O 1
ATOM 2887 N N . ASP B 1 163 ? -29.650 56.225 29.827 1.00 27.88 162 ASP B N 1
ATOM 2888 C CA . ASP B 1 163 ? -28.852 57.421 29.591 1.00 28.86 162 ASP B CA 1
ATOM 2889 C C . ASP B 1 163 ? -28.687 57.855 28.140 1.00 28.57 162 ASP B C 1
ATOM 2890 O O . ASP B 1 163 ? -27.822 58.661 27.850 1.00 29.75 162 ASP B O 1
ATOM 2895 N N . GLY B 1 164 ? -29.472 57.317 27.224 1.00 27.44 163 GLY B N 1
ATOM 2896 C CA . GLY B 1 164 ? -29.354 57.725 25.822 1.00 27.09 163 GLY B CA 1
ATOM 2897 C C . GLY B 1 164 ? -28.234 57.077 25.008 1.00 26.24 163 GLY B C 1
ATOM 2898 O O . GLY B 1 164 ? -28.272 57.116 23.788 1.00 25.81 163 GLY B O 1
ATOM 2899 N N . VAL B 1 165 ? -27.210 56.536 25.672 1.00 25.99 164 VAL B N 1
ATOM 2900 C CA . VAL B 1 165 ? -26.110 55.854 24.981 1.00 25.21 164 VAL B CA 1
ATOM 2901 C C . VAL B 1 165 ? -26.619 54.528 24.406 1.00 23.63 164 VAL B C 1
ATOM 2902 O O . VAL B 1 165 ? -27.329 53.783 25.093 1.00 23.37 164 VAL B O 1
ATOM 2906 N N . LEU B 1 166 ? -26.271 54.225 23.159 1.00 22.54 165 LEU B N 1
ATOM 2907 C CA . LEU B 1 166 ? -26.724 52.985 22.561 1.00 21.12 165 LEU B CA 1
ATOM 2908 C C . LEU B 1 166 ? -25.750 51.829 22.881 1.00 20.36 165 LEU B C 1
ATOM 2909 O O . LEU B 1 166 ? -24.703 51.681 22.246 1.00 20.26 165 LEU B O 1
ATOM 2914 N N . ALA B 1 167 ? -26.100 51.024 23.886 1.00 19.54 166 ALA B N 1
ATOM 2915 C CA . ALA B 1 167 ? -25.270 49.882 24.269 1.00 18.86 166 ALA B CA 1
ATOM 2916 C C . ALA B 1 167 ? -25.445 48.798 23.205 1.00 17.72 166 ALA B C 1
ATOM 2917 O O . ALA B 1 167 ? -26.572 48.425 22.872 1.00 17.10 166 ALA B O 1
ATOM 2919 N N . THR B 1 168 ? -24.332 48.325 22.661 1.00 17.41 167 THR B N 1
ATOM 2920 C CA . THR B 1 168 ? -24.352 47.317 21.614 1.00 16.88 167 THR B CA 1
ATOM 2921 C C . THR B 1 168 ? -23.336 46.209 21.979 1.00 17.38 167 THR B C 1
ATOM 2922 O O . THR B 1 168 ? -22.264 46.489 22.528 1.00 17.93 167 THR B O 1
ATOM 2926 N N . PRO B 1 169 ? -23.679 44.948 21.701 1.00 17.25 168 PRO B N 1
ATOM 2927 C CA . PRO B 1 169 ? -22.801 43.854 22.080 1.00 17.74 168 PRO B CA 1
ATOM 2928 C C . PRO B 1 169 ? -21.353 43.976 21.609 1.00 18.52 168 PRO B C 1
ATOM 2929 O O . PRO B 1 169 ? -21.089 44.287 20.456 1.00 18.09 168 PRO B O 1
ATOM 2933 N N . ARG B 1 170 ? -20.443 43.718 22.544 1.00 19.40 169 ARG B N 1
ATOM 2934 C CA . ARG B 1 170 ? -19.028 43.758 22.297 1.00 20.60 169 ARG B CA 1
ATOM 2935 C C . ARG B 1 170 ? -18.664 42.767 21.159 1.00 20.40 169 ARG B C 1
ATOM 2936 O O . ARG B 1 170 ? -19.250 41.699 21.041 1.00 19.31 169 ARG B O 1
ATOM 2944 N N . LEU B 1 171 ? -17.702 43.159 20.329 1.00 20.95 170 LEU B N 1
ATOM 2945 C CA . LEU B 1 171 ? -17.301 42.367 19.179 1.00 21.20 170 LEU B CA 1
ATOM 2946 C C . LEU B 1 171 ? -16.895 40.956 19.551 1.00 21.54 170 LEU B C 1
ATOM 2947 O O . LEU B 1 171 ? -17.233 40.026 18.821 1.00 21.25 170 LEU B O 1
ATOM 2952 N N . ASP B 1 172 ? -16.216 40.779 20.696 1.00 21.96 171 ASP B N 1
ATOM 2953 C CA . ASP B 1 172 ? -15.760 39.457 21.084 1.00 22.43 171 ASP B CA 1
ATOM 2954 C C . ASP B 1 172 ? -16.894 38.501 21.532 1.00 21.54 171 ASP B C 1
ATOM 2955 O O . ASP B 1 172 ? -16.631 37.365 21.842 1.00 21.47 171 ASP B O 1
ATOM 2960 N N . CYS B 1 173 ? -18.136 38.972 21.572 1.00 20.69 172 CYS B N 1
ATOM 2961 C CA . CYS B 1 173 ? -19.262 38.097 21.880 1.00 20.61 172 CYS B CA 1
ATOM 2962 C C . CYS B 1 173 ? -19.563 37.168 20.691 1.00 20.21 172 CYS B C 1
ATOM 2963 O O . CYS B 1 173 ? -20.261 36.171 20.844 1.00 20.01 172 CYS B O 1
ATOM 2966 N N . GLY B 1 174 ? -19.063 37.533 19.500 1.00 20.07 173 GLY B N 1
ATOM 2967 C CA . GLY B 1 174 ? -19.300 36.774 18.262 1.00 19.75 173 GLY B CA 1
ATOM 2968 C C . GLY B 1 174 ? -20.384 37.459 17.423 1.00 18.90 173 GLY B C 1
ATOM 2969 O O . GLY B 1 174 ? -21.577 37.235 17.639 1.00 18.51 173 GLY B O 1
ATOM 2970 N N . LEU B 1 175 ? -19.972 38.303 16.475 1.00 18.57 174 LEU B N 1
ATOM 2971 C CA . LEU B 1 175 ? -20.915 39.051 15.635 1.00 17.85 174 LEU B CA 1
ATOM 2972 C C . LEU B 1 175 ? -20.199 39.845 14.567 1.00 17.80 174 LEU B C 1
ATOM 2973 O O . LEU B 1 175 ? -18.970 40.039 14.643 1.00 18.66 174 LEU B O 1
ATOM 2978 N N . LEU B 1 176 ? -20.948 40.310 13.572 1.00 16.71 175 LEU B N 1
ATOM 2979 C CA . LEU B 1 176 ? -20.346 41.085 12.523 1.00 16.72 175 LEU B CA 1
ATOM 2980 C C . LEU B 1 176 ? -20.189 42.494 12.994 1.00 16.81 175 LEU B C 1
ATOM 2981 O O . LEU B 1 176 ? -21.128 43.047 13.565 1.00 16.22 175 LEU B O 1
ATOM 2986 N N . PRO B 1 177 ? -19.004 43.090 12.752 1.00 17.51 176 PRO B N 1
ATOM 2987 C CA . PRO B 1 177 ? -18.796 44.493 13.065 1.00 17.70 176 PRO B CA 1
ATOM 2988 C C . PRO B 1 177 ? -19.428 45.292 11.950 1.00 17.41 176 PRO B C 1
ATOM 2989 O O . PRO B 1 177 ? -18.767 45.613 10.939 1.00 17.95 176 PRO B O 1
ATOM 2993 N N . GLY B 1 178 ? -20.711 45.561 12.106 1.00 16.67 177 GLY B N 1
ATOM 2994 C CA . GLY B 1 178 ? -21.486 46.296 11.110 1.00 16.32 177 GLY B CA 1
ATOM 2995 C C . GLY B 1 178 ? -20.964 47.677 10.788 1.00 16.65 177 GLY B C 1
ATOM 2996 O O . GLY B 1 178 ? -20.276 48.278 11.601 1.00 17.20 177 GLY B O 1
ATOM 2997 N N . VAL B 1 179 ? -21.286 48.164 9.577 1.00 16.19 178 VAL B N 1
ATOM 2998 C CA . VAL B 1 179 ? -20.867 49.495 9.125 1.00 16.52 178 VAL B CA 1
ATOM 2999 C C . VAL B 1 179 ? -21.649 50.618 9.838 1.00 16.60 178 VAL B C 1
ATOM 3000 O O . VAL B 1 179 ? -21.079 51.673 10.156 1.00 17.68 178 VAL B O 1
ATOM 3004 N N . LEU B 1 180 ? -22.942 50.430 10.054 1.00 15.80 179 LEU B N 1
ATOM 3005 C CA . LEU B 1 180 ? -23.707 51.418 10.811 1.00 16.16 179 LEU B CA 1
ATOM 3006 C C . LEU B 1 180 ? -23.157 51.327 12.232 1.00 16.61 179 LEU B C 1
ATOM 3007 O O . LEU B 1 180 ? -22.863 52.338 12.866 1.00 17.01 179 LEU B O 1
ATOM 3012 N N . ARG B 1 181 ? -22.961 50.091 12.698 1.00 16.03 180 ARG B N 1
ATOM 3013 C CA . ARG B 1 181 ? -22.437 49.862 14.024 1.00 16.58 180 ARG B CA 1
ATOM 3014 C C . ARG B 1 181 ? -21.139 50.655 14.242 1.00 17.50 180 ARG B C 1
ATOM 3015 O O . ARG B 1 181 ? -20.985 51.327 15.248 1.00 17.35 180 ARG B O 1
ATOM 3023 N N . ALA B 1 182 ? -20.220 50.546 13.287 1.00 18.20 181 ALA B N 1
ATOM 3024 C CA . ALA B 1 182 ? -18.933 51.244 13.342 1.00 19.43 181 ALA B CA 1
ATOM 3025 C C . ALA B 1 182 ? -19.114 52.748 13.348 1.00 20.22 181 ALA B C 1
ATOM 3026 O O . ALA B 1 182 ? -18.347 53.451 13.998 1.00 21.46 181 ALA B O 1
ATOM 3028 N N . GLU B 1 183 ? -20.081 53.255 12.590 1.00 20.05 182 GLU B N 1
ATOM 3029 C CA . GLU B 1 183 ? -20.325 54.697 12.611 1.00 21.08 182 GLU B CA 1
ATOM 3030 C C . GLU B 1 183 ? -20.805 55.143 13.990 1.00 21.07 182 GLU B C 1
ATOM 3031 O O . GLU B 1 183 ? -20.289 56.109 14.548 1.00 22.06 182 GLU B O 1
ATOM 3037 N N . LEU B 1 184 ? -21.814 54.464 14.512 1.00 20.46 183 LEU B N 1
ATOM 3038 C CA . LEU B 1 184 ? -22.397 54.822 15.820 1.00 20.97 183 LEU B CA 1
ATOM 3039 C C . LEU B 1 184 ? -21.331 54.766 16.944 1.00 21.81 183 LEU B C 1
ATOM 3040 O O . LEU B 1 184 ? -21.272 55.668 17.786 1.00 22.47 183 LEU B O 1
ATOM 3045 N N . LEU B 1 185 ? -20.438 53.775 16.886 1.00 21.86 184 LEU B N 1
ATOM 3046 C CA . LEU B 1 185 ? -19.351 53.651 17.872 1.00 22.90 184 LEU B CA 1
ATOM 3047 C C . LEU B 1 185 ? -18.340 54.809 17.726 1.00 24.54 184 LEU B C 1
ATOM 3048 O O . LEU B 1 185 ? -17.918 55.430 18.729 1.00 24.91 184 LEU B O 1
ATOM 3053 N N . ASP B 1 186 ? -17.944 55.080 16.481 1.00 25.11 185 ASP B N 1
ATOM 3054 C CA . ASP B 1 186 ? -17.010 56.155 16.200 1.00 26.88 185 ASP B CA 1
ATOM 3055 C C . ASP B 1 186 ? -17.624 57.479 16.656 1.00 27.89 185 ASP B C 1
ATOM 3056 O O . ASP B 1 186 ? -16.966 58.284 17.312 1.00 29.26 185 ASP B O 1
ATOM 3061 N N . GLU B 1 187 ? -18.897 57.697 16.324 1.00 27.27 186 GLU B N 1
ATOM 3062 C CA . GLU B 1 187 ? -19.566 58.950 16.698 1.00 28.08 186 GLU B CA 1
ATOM 3063 C C . GLU B 1 187 ? -19.781 59.144 18.201 1.00 28.23 186 GLU B C 1
ATOM 3064 O O . GLU B 1 187 ? -20.072 60.250 18.642 1.00 29.01 186 GLU B O 1
ATOM 3070 N N . GLY B 1 188 ? -19.688 58.061 18.977 1.00 27.46 187 GLY B N 1
ATOM 3071 C CA . GLY B 1 188 ? -19.928 58.131 20.410 1.00 27.65 187 GLY B CA 1
ATOM 3072 C C . GLY B 1 188 ? -21.400 57.937 20.721 1.00 26.75 187 GLY B C 1
ATOM 3073 O O . GLY B 1 188 ? -21.801 57.957 21.881 1.00 26.68 187 GLY B O 1
ATOM 3074 N N . ARG B 1 189 ? -22.221 57.759 19.696 1.00 25.87 188 ARG B N 1
ATOM 3075 C CA . ARG B 1 189 ? -23.639 57.508 19.934 1.00 25.51 188 ARG B CA 1
ATOM 3076 C C . ARG B 1 189 ? -23.875 56.122 20.549 1.00 24.29 188 ARG B C 1
ATOM 3077 O O . ARG B 1 189 ? -24.863 55.928 21.236 1.00 23.53 188 ARG B O 1
ATOM 3085 N N . ALA B 1 190 ? -22.954 55.182 20.294 1.00 23.88 189 ALA B N 1
ATOM 3086 C CA . ALA B 1 190 ? -23.041 53.814 20.796 1.00 23.23 189 ALA B CA 1
ATOM 3087 C C . ALA B 1 190 ? -21.773 53.421 21.549 1.00 24.16 189 ALA B C 1
ATOM 3088 O O . ALA B 1 190 ? -20.709 53.997 21.339 1.00 25.07 189 ALA B O 1
ATOM 3090 N N . GLU B 1 191 ? -21.902 52.435 22.425 1.00 24.19 190 GLU B N 1
ATOM 3091 C CA . GLU B 1 191 ? -20.779 51.925 23.205 1.00 25.10 190 GLU B CA 1
ATOM 3092 C C . GLU B 1 191 ? -20.886 50.416 23.327 1.00 23.92 190 GLU B C 1
ATOM 3093 O O . GLU B 1 191 ? -21.978 49.882 23.380 1.00 23.18 190 GLU B O 1
ATOM 3099 N N . GLU B 1 192 ? -19.743 49.738 23.366 1.00 23.86 191 GLU B N 1
ATOM 3100 C CA . GLU B 1 192 ? -19.722 48.292 23.503 1.00 23.07 191 GLU B CA 1
ATOM 3101 C C . GLU B 1 192 ? -20.065 47.846 24.937 1.00 22.91 191 GLU B C 1
ATOM 3102 O O . GLU B 1 192 ? -19.560 48.395 25.929 1.00 23.59 191 GLU B O 1
ATOM 3108 N N . ALA B 1 193 ? -20.910 46.825 25.015 1.00 21.79 192 ALA B N 1
ATOM 3109 C CA . ALA B 1 193 ? -21.378 46.272 26.274 1.00 21.54 192 ALA B CA 1
ATOM 3110 C C . ALA B 1 193 ? -21.609 44.761 26.142 1.00 20.76 192 ALA B C 1
ATOM 3111 O O . ALA B 1 193 ? -21.447 44.178 25.082 1.00 20.42 192 ALA B O 1
ATOM 3113 N N . ILE B 1 194 ? -21.993 44.152 27.241 1.00 20.90 193 ILE B N 1
ATOM 3114 C CA . ILE B 1 194 ? -22.288 42.741 27.312 1.00 20.68 193 ILE B CA 1
ATOM 3115 C C . ILE B 1 194 ? -23.601 42.625 28.047 1.00 20.16 193 ILE B C 1
ATOM 3116 O O . ILE B 1 194 ? -23.720 43.090 29.173 1.00 20.24 193 ILE B O 1
ATOM 3121 N N . TYR B 1 195 ? -24.600 42.062 27.384 1.00 19.58 194 TYR B N 1
ATOM 3122 C CA . TYR B 1 195 ? -25.922 41.872 27.982 1.00 19.36 194 TYR B CA 1
ATOM 3123 C C . TYR B 1 195 ? -26.664 40.717 27.312 1.00 19.02 194 TYR B C 1
ATOM 3124 O O . TYR B 1 195 ? -26.171 40.119 26.357 1.00 18.87 194 TYR B O 1
ATOM 3133 N N . SER B 1 196 ? -27.844 40.396 27.809 1.00 18.87 195 SER B N 1
ATOM 3134 C CA . SER B 1 196 ? -28.577 39.303 27.247 1.00 18.94 195 SER B CA 1
ATOM 3135 C C . SER B 1 196 ? -29.956 39.710 26.764 1.00 18.83 195 SER B C 1
ATOM 3136 O O . SER B 1 196 ? -30.415 40.810 26.988 1.00 18.29 195 SER B O 1
ATOM 3139 N N . TYR B 1 197 ? -30.612 38.765 26.131 1.00 19.42 196 TYR B N 1
ATOM 3140 C CA . TYR B 1 197 ? -31.952 38.938 25.638 1.00 20.35 196 TYR B CA 1
ATOM 3141 C C . TYR B 1 197 ? -32.882 39.357 26.778 1.00 20.73 196 TYR B C 1
ATOM 3142 O O . TYR B 1 197 ? -33.759 40.175 26.575 1.00 20.67 196 TYR B O 1
ATOM 3151 N N . ASP B 1 198 ? -32.652 38.830 27.977 1.00 21.38 197 ASP B N 1
ATOM 3152 C CA . ASP B 1 198 ? -33.480 39.167 29.159 1.00 22.26 197 ASP B CA 1
ATOM 3153 C C . ASP B 1 198 ? -33.418 40.650 29.559 1.00 22.00 197 ASP B C 1
ATOM 3154 O O . ASP B 1 198 ? -34.263 41.111 30.300 1.00 21.95 197 ASP B O 1
ATOM 3159 N N . ASP B 1 199 ? -32.402 41.371 29.083 1.00 21.62 198 ASP B N 1
ATOM 3160 C CA . ASP B 1 199 ? -32.244 42.786 29.388 1.00 21.91 198 ASP B CA 1
ATOM 3161 C C . ASP B 1 199 ? -32.889 43.683 28.339 1.00 22.06 198 ASP B C 1
ATOM 3162 O O . ASP B 1 199 ? -33.044 44.877 28.554 1.00 22.07 198 ASP B O 1
ATOM 3167 N N . LEU B 1 200 ? -33.325 43.115 27.224 1.00 22.04 199 LEU B N 1
ATOM 3168 C CA . LEU B 1 200 ? -33.862 43.946 26.159 1.00 22.54 199 LEU B CA 1
ATOM 3169 C C . LEU B 1 200 ? -35.258 44.558 26.371 1.00 23.41 199 LEU B C 1
ATOM 3170 O O . LEU B 1 200 ? -35.507 45.694 26.016 1.00 23.67 199 LEU B O 1
ATOM 3175 N N . LYS B 1 201 ? -36.143 43.830 27.004 1.00 24.24 200 LYS B N 1
ATOM 3176 C CA . LYS B 1 201 ? -37.510 44.294 27.112 1.00 25.29 200 LYS B CA 1
ATOM 3177 C C . LYS B 1 201 ? -37.675 45.557 27.953 1.00 25.29 200 LYS B C 1
ATOM 3178 O O . LYS B 1 201 ? -38.466 46.431 27.598 1.00 25.55 200 LYS B O 1
ATOM 3184 N N . SER B 1 202 ? -36.909 45.656 29.034 1.00 24.55 201 SER B N 1
ATOM 3185 C CA . SER B 1 202 ? -36.968 46.791 29.935 1.00 24.70 201 SER B CA 1
ATOM 3186 C C . SER B 1 202 ? -36.120 47.994 29.482 1.00 24.62 201 SER B C 1
ATOM 3187 O O . SER B 1 202 ? -36.013 48.982 30.193 1.00 24.90 201 SER B O 1
ATOM 3190 N N . ALA B 1 203 ? -35.508 47.910 28.314 1.00 24.08 202 ALA B N 1
ATOM 3191 C CA . ALA B 1 203 ? -34.703 49.016 27.822 1.00 24.29 202 ALA B CA 1
ATOM 3192 C C . ALA B 1 203 ? -35.590 50.226 27.621 1.00 25.13 202 ALA B C 1
ATOM 3193 O O . ALA B 1 203 ? -36.791 50.091 27.378 1.00 25.43 202 ALA B O 1
ATOM 3195 N N . LYS B 1 204 ? -35.010 51.412 27.743 1.00 25.64 203 LYS B N 1
ATOM 3196 C CA . LYS B 1 204 ? -35.770 52.631 27.548 1.00 26.85 203 LYS B CA 1
ATOM 3197 C C . LYS B 1 204 ? -36.128 52.776 26.078 1.00 25.90 203 LYS B C 1
ATOM 3198 O O . LYS B 1 204 ? -37.133 53.360 25.748 1.00 26.33 203 LYS B O 1
ATOM 3204 N N . ALA B 1 205 ? -35.246 52.302 25.214 1.00 24.47 204 ALA B N 1
ATOM 3205 C CA . ALA B 1 205 ? -35.469 52.325 23.772 1.00 23.88 204 ALA B CA 1
ATOM 3206 C C . ALA B 1 205 ? -34.673 51.188 23.213 1.00 22.45 204 ALA B C 1
ATOM 3207 O O . ALA B 1 205 ? -33.574 50.905 23.693 1.00 22.25 204 ALA B O 1
ATOM 3209 N N . LEU B 1 206 ? -35.220 50.521 22.210 1.00 21.59 205 LEU B N 1
ATOM 3210 C CA . LEU B 1 206 ? -34.548 49.384 21.601 1.00 20.57 205 LEU B CA 1
ATOM 3211 C C . LEU B 1 206 ? -34.542 49.535 20.097 1.00 19.90 205 LEU B C 1
ATOM 3212 O O . LEU B 1 206 ? -35.513 50.000 19.507 1.00 20.14 205 LEU B O 1
ATOM 3217 N N . PHE B 1 207 ? -33.432 49.156 19.481 1.00 18.93 206 PHE B N 1
ATOM 3218 C CA . PHE B 1 207 ? -33.313 49.233 18.039 1.00 18.40 206 PHE B CA 1
ATOM 3219 C C . PHE B 1 207 ? -32.479 48.104 17.494 1.00 17.47 206 PHE B C 1
ATOM 3220 O O . PHE B 1 207 ? -31.675 47.510 18.225 1.00 16.96 206 PHE B O 1
ATOM 3228 N N . VAL B 1 208 ? -32.704 47.789 16.220 1.00 16.67 207 VAL B N 1
ATOM 3229 C CA . VAL B 1 208 ? -31.833 46.874 15.497 1.00 16.18 207 VAL B CA 1
ATOM 3230 C C . VAL B 1 208 ? -31.459 47.705 14.300 1.00 16.26 207 VAL B C 1
ATOM 3231 O O . VAL B 1 208 ? -32.218 48.601 13.913 1.00 17.13 207 VAL B O 1
ATOM 3235 N N . GLY B 1 209 ? -30.298 47.474 13.712 1.00 15.94 208 GLY B N 1
ATOM 3236 C CA . GLY B 1 209 ? -29.925 48.295 12.585 1.00 15.64 208 GLY B CA 1
ATOM 3237 C C . GLY B 1 209 ? -28.852 47.791 11.688 1.00 15.49 208 GLY B C 1
ATOM 3238 O O . GLY B 1 209 ? -28.093 46.888 12.027 1.00 15.80 208 GLY B O 1
ATOM 3239 N N . ASN B 1 210 ? -28.809 48.381 10.508 1.00 15.51 209 ASN B N 1
ATOM 3240 C CA . ASN B 1 210 ? -27.822 48.063 9.501 1.00 15.05 209 ASN B CA 1
ATOM 3241 C C . ASN B 1 210 ? -27.606 49.289 8.603 1.00 15.23 209 ASN B C 1
ATOM 3242 O O . ASN B 1 210 ? -28.354 50.285 8.685 1.00 15.32 209 ASN B O 1
ATOM 3247 N N . SER B 1 211 ? -26.527 49.255 7.831 1.00 15.23 210 SER B N 1
ATOM 3248 C CA . SER B 1 211 ? -26.165 50.373 6.982 1.00 15.42 210 SER B CA 1
ATOM 3249 C C . SER B 1 211 ? -27.276 50.697 6.004 1.00 15.54 210 SER B C 1
ATOM 3250 O O . SER B 1 211 ? -27.501 51.864 5.692 1.00 16.01 210 SER B O 1
ATOM 3253 N N . LEU B 1 212 ? -27.978 49.674 5.532 1.00 15.20 211 LEU B N 1
ATOM 3254 C CA . LEU B 1 212 ? -29.043 49.883 4.546 1.00 15.54 211 LEU B CA 1
ATOM 3255 C C . LEU B 1 212 ? -30.213 50.679 5.079 1.00 16.16 211 LEU B C 1
ATOM 3256 O O . LEU B 1 212 ? -30.689 51.583 4.391 1.00 16.54 211 LEU B O 1
ATOM 3261 N N . ARG B 1 213 ? -30.679 50.363 6.292 1.00 16.29 212 ARG B N 1
ATOM 3262 C CA . ARG B 1 213 ? -31.864 51.029 6.839 1.00 17.01 212 ARG B CA 1
ATOM 3263 C C . ARG B 1 213 ? -31.633 51.993 7.977 1.00 17.48 212 ARG B C 1
ATOM 3264 O O . ARG B 1 213 ? -32.533 52.747 8.325 1.00 18.37 212 ARG B O 1
ATOM 3272 N N . GLY B 1 214 ? -30.449 51.981 8.568 1.00 17.39 213 GLY B N 1
ATOM 3273 C CA . GLY B 1 214 ? -30.183 52.836 9.709 1.00 17.61 213 GLY B CA 1
ATOM 3274 C C . GLY B 1 214 ? -30.790 52.141 10.910 1.00 17.51 213 GLY B C 1
ATOM 3275 O O . GLY B 1 214 ? -31.026 50.925 10.876 1.00 16.76 213 GLY B O 1
ATOM 3276 N N . LEU B 1 215 ? -31.079 52.915 11.947 1.00 18.01 214 LEU B N 1
ATOM 3277 C CA . LEU B 1 215 ? -31.675 52.397 13.157 1.00 18.17 214 LEU B CA 1
ATOM 3278 C C . LEU B 1 215 ? -33.173 52.133 13.010 1.00 18.72 214 LEU B C 1
ATOM 3279 O O . LEU B 1 215 ? -33.928 53.013 12.593 1.00 19.59 214 LEU B O 1
ATOM 3284 N N . ILE B 1 216 ? -33.601 50.910 13.347 1.00 18.49 215 ILE B N 1
ATOM 3285 C CA . ILE B 1 216 ? -35.021 50.547 13.267 1.00 18.66 215 ILE B CA 1
ATOM 3286 C C . ILE B 1 216 ? -35.576 50.328 14.668 1.00 19.16 215 ILE B C 1
ATOM 3287 O O . ILE B 1 216 ? -35.025 49.549 15.436 1.00 18.65 215 ILE B O 1
ATOM 3292 N N . PRO B 1 217 ? -36.648 51.042 15.018 1.00 20.55 216 PRO B N 1
ATOM 3293 C CA . PRO B 1 217 ? -37.270 50.834 16.335 1.00 21.03 216 PRO B CA 1
ATOM 3294 C C . PRO B 1 217 ? -37.730 49.365 16.476 1.00 21.10 216 PRO B C 1
ATOM 3295 O O . PRO B 1 217 ? -38.302 48.792 15.528 1.00 20.49 216 PRO B O 1
ATOM 3299 N N . ALA B 1 218 ? -37.456 48.763 17.637 1.00 21.55 217 ALA B N 1
ATOM 3300 C CA . ALA B 1 218 ? -37.805 47.355 17.887 1.00 21.81 217 ALA B CA 1
ATOM 3301 C C . ALA B 1 218 ? -38.461 47.106 19.252 1.00 22.86 217 ALA B C 1
ATOM 3302 O O . ALA B 1 218 ? -38.274 47.871 20.195 1.00 23.01 217 ALA B O 1
ATOM 3304 N N . LYS B 1 219 ? -39.201 45.998 19.330 1.00 23.94 218 LYS B N 1
ATOM 3305 C CA . LYS B 1 219 ? -39.909 45.596 20.523 1.00 25.48 218 LYS B CA 1
ATOM 3306 C C . LYS B 1 219 ? -39.888 44.068 20.682 1.00 26.07 218 LYS B C 1
ATOM 3307 O O . LYS B 1 219 ? -39.751 43.340 19.712 1.00 25.63 218 LYS B O 1
ATOM 3309 N N . LEU B 1 220 ? -40.013 43.599 21.917 1.00 27.35 219 LEU B N 1
ATOM 3310 C CA . LEU B 1 220 ? -40.114 42.162 22.184 1.00 28.17 219 LEU B CA 1
ATOM 3311 C C . LEU B 1 220 ? -41.556 41.769 22.467 1.00 30.05 219 LEU B C 1
ATOM 3312 O O . LEU B 1 220 ? -42.364 42.577 22.966 1.00 30.61 219 LEU B O 1
ATOM 3317 N N . VAL B 1 221 ? -41.883 40.514 22.143 1.00 31.48 220 VAL B N 1
ATOM 3318 C CA . VAL B 1 221 ? -43.228 39.995 22.406 1.00 33.27 220 VAL B CA 1
ATOM 3319 C C . VAL B 1 221 ? -43.480 40.144 23.906 1.00 34.14 220 VAL B C 1
ATOM 3320 O O . VAL B 1 221 ? -44.431 40.806 24.348 1.00 35.35 220 VAL B O 1
ATOM 3323 N N . THR C 1 13 ? -22.948 66.016 -3.510 1.00 33.61 12 THR C N 1
ATOM 3324 C CA . THR C 1 13 ? -23.075 64.826 -2.605 1.00 34.01 12 THR C CA 1
ATOM 3325 C C . THR C 1 13 ? -23.861 65.125 -1.300 1.00 33.45 12 THR C C 1
ATOM 3326 O O . THR C 1 13 ? -24.412 64.207 -0.683 1.00 33.80 12 THR C O 1
ATOM 3328 N N . ALA C 1 14 ? -23.898 66.397 -0.887 1.00 32.93 13 ALA C N 1
ATOM 3329 C CA . ALA C 1 14 ? -24.589 66.831 0.363 1.00 32.20 13 ALA C CA 1
ATOM 3330 C C . ALA C 1 14 ? -26.063 66.499 0.360 1.00 30.97 13 ALA C C 1
ATOM 3331 O O . ALA C 1 14 ? -26.723 66.582 -0.668 1.00 30.32 13 ALA C O 1
ATOM 3333 N N . ASP C 1 15 ? -26.603 66.211 1.537 1.00 30.44 14 ASP C N 1
ATOM 3334 C CA . ASP C 1 15 ? -28.003 65.821 1.630 1.00 29.21 14 ASP C CA 1
ATOM 3335 C C . ASP C 1 15 ? -28.910 67.061 1.487 1.00 27.54 14 ASP C C 1
ATOM 3336 O O . ASP C 1 15 ? -28.453 68.209 1.545 1.00 27.67 14 ASP C O 1
ATOM 3341 N N . PHE C 1 16 ? -30.184 66.802 1.266 1.00 25.78 15 PHE C N 1
ATOM 3342 C CA . PHE C 1 16 ? -31.160 67.825 1.044 1.00 24.22 15 PHE C CA 1
ATOM 3343 C C . PHE C 1 16 ? -32.497 67.438 1.670 1.00 23.27 15 PHE C C 1
ATOM 3344 O O . PHE C 1 16 ? -32.637 66.341 2.198 1.00 23.17 15 PHE C O 1
ATOM 3352 N N . GLU C 1 17 ? -33.465 68.349 1.575 1.00 21.92 16 GLU C N 1
ATOM 3353 C CA . GLU C 1 17 ? -34.802 68.169 2.101 1.00 21.43 16 GLU C CA 1
ATOM 3354 C C . GLU C 1 17 ? -35.847 68.258 1.003 1.00 20.22 16 GLU C C 1
ATOM 3355 O O . GLU C 1 17 ? -35.617 68.884 -0.026 1.00 19.87 16 GLU C O 1
ATOM 3361 N N . LEU C 1 18 ? -36.988 67.615 1.224 1.00 19.41 17 LEU C N 1
ATOM 3362 C CA . LEU C 1 18 ? -38.118 67.710 0.300 1.00 18.68 17 LEU C CA 1
ATOM 3363 C C . LEU C 1 18 ? -38.975 68.848 0.807 1.00 18.12 17 LEU C C 1
ATOM 3364 O O . LEU C 1 18 ? -39.145 69.017 2.028 1.00 18.00 17 LEU C O 1
ATOM 3369 N N . ILE C 1 19 ? -39.465 69.655 -0.129 1.00 17.65 18 ILE C N 1
ATOM 3370 C CA . ILE C 1 19 ? -40.254 70.830 0.172 1.00 17.59 18 ILE C CA 1
ATOM 3371 C C . ILE C 1 19 ? -41.632 70.844 -0.482 1.00 17.28 18 ILE C C 1
ATOM 3372 O O . ILE C 1 19 ? -41.817 70.311 -1.569 1.00 17.40 18 ILE C O 1
ATOM 3377 N N . GLU C 1 20 ? -42.576 71.490 0.192 1.00 16.86 19 GLU C N 1
ATOM 3378 C CA . GLU C 1 20 ? -43.922 71.713 -0.314 1.00 16.69 19 GLU C CA 1
ATOM 3379 C C . GLU C 1 20 ? -44.341 73.104 0.209 1.00 16.82 19 GLU C C 1
ATOM 3380 O O . GLU C 1 20 ? -44.251 73.376 1.431 1.00 16.78 19 GLU C O 1
ATOM 3386 N N . THR C 1 21 ? -44.761 73.975 -0.709 1.00 16.31 20 THR C N 1
ATOM 3387 C CA . THR C 1 21 ? -45.232 75.302 -0.379 1.00 16.54 20 THR C CA 1
ATOM 3388 C C . THR C 1 21 ? -46.705 75.348 -0.766 1.00 16.68 20 THR C C 1
ATOM 3389 O O . THR C 1 21 ? -47.057 75.112 -1.926 1.00 16.25 20 THR C O 1
ATOM 3401 N N . ARG C 1 23 ? -50.883 77.194 0.066 1.00 18.15 22 ARG C N 1
ATOM 3402 C CA . ARG C 1 23 ? -51.682 78.293 0.602 1.00 19.05 22 ARG C CA 1
ATOM 3403 C C . ARG C 1 23 ? -52.725 77.662 1.502 1.00 19.71 22 ARG C C 1
ATOM 3404 O O . ARG C 1 23 ? -53.396 76.727 1.075 1.00 20.01 22 ARG C O 1
ATOM 3412 N N . TRP C 1 24 ? -52.854 78.154 2.735 1.00 20.27 23 TRP C N 1
ATOM 3413 C CA . TRP C 1 24 ? -53.881 77.696 3.668 1.00 20.97 23 TRP C CA 1
ATOM 3414 C C . TRP C 1 24 ? -54.890 78.822 3.732 1.00 21.93 23 TRP C C 1
ATOM 3415 O O . TRP C 1 24 ? -54.515 79.986 3.843 1.00 22.16 23 TRP C O 1
ATOM 3426 N N . GLN C 1 25 ? -56.161 78.478 3.643 1.00 23.08 24 GLN C N 1
ATOM 3427 C CA . GLN C 1 25 ? -57.251 79.445 3.715 1.00 24.38 24 GLN C CA 1
ATOM 3428 C C . GLN C 1 25 ? -58.234 78.994 4.799 1.00 25.41 24 GLN C C 1
ATOM 3429 O O . GLN C 1 25 ? -58.468 77.798 4.959 1.00 25.53 24 GLN C O 1
ATOM 3435 N N . PRO C 1 26 ? -58.778 79.945 5.576 1.00 26.59 25 PRO C N 1
ATOM 3436 C CA . PRO C 1 26 ? -59.717 79.567 6.626 1.00 27.82 25 PRO C CA 1
ATOM 3437 C C . PRO C 1 26 ? -60.895 78.788 6.085 1.00 28.69 25 PRO C C 1
ATOM 3438 O O . PRO C 1 26 ? -61.437 79.127 5.039 1.00 28.97 25 PRO C O 1
ATOM 3442 N N . GLY C 1 27 ? -61.268 77.734 6.787 1.00 29.74 26 GLY C N 1
ATOM 3443 C CA . GLY C 1 27 ? -62.396 76.904 6.391 1.00 30.77 26 GLY C CA 1
ATOM 3444 C C . GLY C 1 27 ? -62.090 75.826 5.359 1.00 30.76 26 GLY C C 1
ATOM 3445 O O . GLY C 1 27 ? -62.453 74.648 5.568 1.00 31.44 26 GLY C O 1
ATOM 3446 N N . THR C 1 28 ? -61.383 76.201 4.277 1.00 30.32 27 THR C N 1
ATOM 3447 C CA . THR C 1 28 ? -61.083 75.266 3.161 1.00 29.64 27 THR C CA 1
ATOM 3448 C C . THR C 1 28 ? -59.728 74.584 3.279 1.00 28.31 27 THR C C 1
ATOM 3449 O O . THR C 1 28 ? -59.366 73.753 2.441 1.00 28.23 27 THR C O 1
ATOM 3453 N N . SER C 1 29 ? -58.978 74.947 4.318 1.00 27.53 28 SER C N 1
ATOM 3454 C CA . SER C 1 29 ? -57.660 74.359 4.608 1.00 26.01 28 SER C CA 1
ATOM 3455 C C . SER C 1 29 ? -56.634 74.580 3.476 1.00 24.50 28 SER C C 1
ATOM 3456 O O . SER C 1 29 ? -56.647 75.609 2.826 1.00 23.94 28 SER C O 1
ATOM 3459 N N . PHE C 1 30 ? -55.735 73.621 3.263 1.00 23.49 29 PHE C N 1
ATOM 3460 C CA . PHE C 1 30 ? -54.678 73.759 2.248 1.00 22.19 29 PHE C CA 1
ATOM 3461 C C . PHE C 1 30 ? -55.211 73.552 0.858 1.00 22.07 29 PHE C C 1
ATOM 3462 O O . PHE C 1 30 ? -55.840 72.566 0.586 1.00 22.36 29 PHE C O 1
ATOM 3470 N N . LEU C 1 31 ? -54.910 74.473 -0.036 1.00 21.77 30 LEU C N 1
ATOM 3471 C CA . LEU C 1 31 ? -55.394 74.395 -1.404 1.00 22.08 30 LEU C CA 1
ATOM 3472 C C . LEU C 1 31 ? -54.627 73.302 -2.152 1.00 21.46 30 LEU C C 1
ATOM 3473 O O . LEU C 1 31 ? -53.379 73.241 -2.087 1.00 20.39 30 LEU C O 1
ATOM 3478 N N . ARG C 1 32 ? -55.367 72.447 -2.865 1.00 21.36 31 ARG C N 1
ATOM 3479 C CA . ARG C 1 32 ? -54.764 71.317 -3.586 1.00 21.00 31 ARG C CA 1
ATOM 3480 C C . ARG C 1 32 ? -53.977 70.384 -2.623 1.00 20.81 31 ARG C C 1
ATOM 3481 O O . ARG C 1 32 ? -53.002 69.729 -3.015 1.00 20.55 31 ARG C O 1
ATOM 3489 N N . PHE C 1 33 ? -54.459 70.289 -1.385 1.00 20.96 32 PHE C N 1
ATOM 3490 C CA . PHE C 1 33 ? -53.788 69.531 -0.327 1.00 20.72 32 PHE C CA 1
ATOM 3491 C C . PHE C 1 33 ? -53.434 68.096 -0.714 1.00 20.84 32 PHE C C 1
ATOM 3492 O O . PHE C 1 33 ? -52.261 67.700 -0.624 1.00 20.25 32 PHE C O 1
ATOM 3500 N N . ASP C 1 34 ? -54.414 67.324 -1.163 1.00 21.35 33 ASP C N 1
ATOM 3501 C CA . ASP C 1 34 ? -54.129 65.931 -1.541 1.00 21.81 33 ASP C CA 1
ATOM 3502 C C . ASP C 1 34 ? -53.019 65.802 -2.622 1.00 20.97 33 ASP C C 1
ATOM 3503 O O . ASP C 1 34 ? -52.237 64.869 -2.557 1.00 21.20 33 ASP C O 1
ATOM 3508 N N . ARG C 1 35 ? -52.916 66.746 -3.564 1.00 20.07 34 ARG C N 1
ATOM 3509 C CA . ARG C 1 35 ? -51.853 66.683 -4.575 1.00 19.38 34 ARG C CA 1
ATOM 3510 C C . ARG C 1 35 ? -50.474 66.950 -3.969 1.00 18.32 34 ARG C C 1
ATOM 3511 O O . ARG C 1 35 ? -49.484 66.364 -4.415 1.00 17.74 34 ARG C O 1
ATOM 3519 N N . HIS C 1 36 ? -50.416 67.859 -2.985 1.00 17.77 35 HIS C N 1
ATOM 3520 C CA . HIS C 1 36 ? -49.168 68.167 -2.301 1.00 16.97 35 HIS C CA 1
ATOM 3521 C C . HIS C 1 36 ? -48.691 66.935 -1.548 1.00 17.13 35 HIS C C 1
ATOM 3522 O O . HIS C 1 36 ? -47.500 66.557 -1.624 1.00 16.63 35 HIS C O 1
ATOM 3529 N N . LEU C 1 37 ? -49.611 66.299 -0.835 1.00 17.41 36 LEU C N 1
ATOM 3530 C CA . LEU C 1 37 ? -49.269 65.111 -0.059 1.00 17.76 36 LEU C CA 1
ATOM 3531 C C . LEU C 1 37 ? -48.811 63.947 -0.936 1.00 17.91 36 LEU C C 1
ATOM 3532 O O . LEU C 1 37 ? -47.820 63.265 -0.601 1.00 17.86 36 LEU C O 1
ATOM 3537 N N . ALA C 1 38 ? -49.498 63.723 -2.056 1.00 17.90 37 ALA C N 1
ATOM 3538 C CA . ALA C 1 38 ? -49.129 62.620 -2.953 1.00 18.35 37 ALA C CA 1
ATOM 3539 C C . ALA C 1 38 ? -47.726 62.857 -3.513 1.00 17.94 37 ALA C C 1
ATOM 3540 O O . ALA C 1 38 ? -46.935 61.925 -3.614 1.00 17.95 37 ALA C O 1
ATOM 3542 N N . ARG C 1 39 ? -47.411 64.102 -3.869 1.00 17.42 38 ARG C N 1
ATOM 3543 C CA . ARG C 1 39 ? -46.073 64.392 -4.370 1.00 17.28 38 ARG C CA 1
ATOM 3544 C C . ARG C 1 39 ? -45.038 64.199 -3.280 1.00 17.19 38 ARG C C 1
ATOM 3545 O O . ARG C 1 39 ? -44.022 63.523 -3.501 1.00 17.69 38 ARG C O 1
ATOM 3553 N N . LEU C 1 40 ? -45.271 64.778 -2.109 1.00 17.16 39 LEU C N 1
ATOM 3554 C CA . LEU C 1 40 ? -44.311 64.617 -0.997 1.00 17.45 39 LEU C CA 1
ATOM 3555 C C . LEU C 1 40 ? -44.061 63.132 -0.676 1.00 18.40 39 LEU C C 1
ATOM 3556 O O . LEU C 1 40 ? -42.922 62.697 -0.605 1.00 18.82 39 LEU C O 1
ATOM 3561 N N . TYR C 1 41 ? -45.133 62.356 -0.516 1.00 19.22 40 TYR C N 1
ATOM 3562 C CA . TYR C 1 41 ? -44.989 60.945 -0.179 1.00 19.86 40 TYR C CA 1
ATOM 3563 C C . TYR C 1 41 ? -44.297 60.143 -1.285 1.00 19.88 40 TYR C C 1
ATOM 3564 O O . TYR C 1 41 ? -43.494 59.239 -0.995 1.00 20.32 40 TYR C O 1
ATOM 3573 N N . GLY C 1 42 ? -44.647 60.426 -2.539 1.00 19.31 41 GLY C N 1
ATOM 3574 C CA . GLY C 1 42 ? -44.039 59.745 -3.666 1.00 19.16 41 GLY C CA 1
ATOM 3575 C C . GLY C 1 42 ? -42.551 60.090 -3.728 1.00 18.81 41 GLY C C 1
ATOM 3576 O O . GLY C 1 42 ? -41.695 59.198 -3.785 1.00 19.52 41 GLY C O 1
ATOM 3577 N N . SER C 1 43 ? -42.228 61.377 -3.724 1.00 17.87 42 SER C N 1
ATOM 3578 C CA . SER C 1 43 ? -40.832 61.764 -3.728 1.00 17.80 42 SER C CA 1
ATOM 3579 C C . SER C 1 43 ? -40.108 61.118 -2.568 1.00 17.87 42 SER C C 1
ATOM 3580 O O . SER C 1 43 ? -39.058 60.526 -2.776 1.00 18.20 42 SER C O 1
ATOM 3583 N N . ALA C 1 44 ? -40.680 61.185 -1.362 1.00 17.63 43 ALA C N 1
ATOM 3584 C CA . ALA C 1 44 ? -40.017 60.579 -0.199 1.00 18.34 43 ALA C CA 1
ATOM 3585 C C . ALA C 1 44 ? -39.648 59.095 -0.460 1.00 19.06 43 ALA C C 1
ATOM 3586 O O . ALA C 1 44 ? -38.501 58.699 -0.301 1.00 18.74 43 ALA C O 1
ATOM 3588 N N . ALA C 1 45 ? -40.622 58.309 -0.899 1.00 19.80 44 ALA C N 1
ATOM 3589 C CA . ALA C 1 45 ? -40.387 56.878 -1.159 1.00 21.30 44 ALA C CA 1
ATOM 3590 C C . ALA C 1 45 ? -39.368 56.668 -2.294 1.00 21.82 44 ALA C C 1
ATOM 3591 O O . ALA C 1 45 ? -38.504 55.824 -2.189 1.00 22.38 44 ALA C O 1
ATOM 3593 N N . GLU C 1 46 ? -39.455 57.480 -3.346 1.00 21.92 45 GLU C N 1
ATOM 3594 C CA . GLU C 1 46 ? -38.530 57.380 -4.464 1.00 22.43 45 GLU C CA 1
ATOM 3595 C C . GLU C 1 46 ? -37.096 57.799 -4.112 1.00 22.09 45 GLU C C 1
ATOM 3596 O O . GLU C 1 46 ? -36.143 57.225 -4.648 1.00 22.39 45 GLU C O 1
ATOM 3602 N N . LEU C 1 47 ? -36.933 58.773 -3.215 1.00 21.35 46 LEU C N 1
ATOM 3603 C CA . LEU C 1 47 ? -35.577 59.269 -2.875 1.00 21.28 46 LEU C CA 1
ATOM 3604 C C . LEU C 1 47 ? -34.897 58.625 -1.676 1.00 21.71 46 LEU C C 1
ATOM 3605 O O . LEU C 1 47 ? -33.718 58.823 -1.476 1.00 21.72 46 LEU C O 1
ATOM 3610 N N . GLY C 1 48 ? -35.642 57.870 -0.890 1.00 22.10 47 GLY C N 1
ATOM 3611 C CA . GLY C 1 48 ? -35.094 57.191 0.274 1.00 22.97 47 GLY C CA 1
ATOM 3612 C C . GLY C 1 48 ? -35.358 57.878 1.593 1.00 22.79 47 GLY C C 1
ATOM 3613 O O . GLY C 1 48 ? -34.689 57.615 2.565 1.00 23.43 47 GLY C O 1
ATOM 3614 N N . PHE C 1 49 ? -36.367 58.728 1.630 1.00 22.46 48 PHE C N 1
ATOM 3615 C CA . PHE C 1 49 ? -36.720 59.464 2.835 1.00 22.16 48 PHE C CA 1
ATOM 3616 C C . PHE C 1 49 ? -37.753 58.768 3.670 1.00 22.53 48 PHE C C 1
ATOM 3617 O O . PHE C 1 49 ? -38.758 58.286 3.140 1.00 22.32 48 PHE C O 1
ATOM 3625 N N . ALA C 1 50 ? -37.532 58.766 4.984 1.00 22.90 49 ALA C N 1
ATOM 3626 C CA . ALA C 1 50 ? -38.514 58.268 5.906 1.00 23.71 49 ALA C CA 1
ATOM 3627 C C . ALA C 1 50 ? -39.618 59.327 5.858 1.00 23.40 49 ALA C C 1
ATOM 3628 O O . ALA C 1 50 ? -39.328 60.494 5.728 1.00 22.75 49 ALA C O 1
ATOM 3630 N N . CYS C 1 51 ? -40.873 58.916 5.945 1.00 24.44 50 CYS C N 1
ATOM 3631 C CA . CYS C 1 51 ? -42.000 59.859 5.889 1.00 24.69 50 CYS C CA 1
ATOM 3632 C C . CYS C 1 51 ? -43.243 59.337 6.661 1.00 25.35 50 CYS C C 1
ATOM 3633 O O . CYS C 1 51 ? -43.837 58.335 6.293 1.00 25.75 50 CYS C O 1
ATOM 3636 N N . ASP C 1 52 ? -43.598 60.037 7.736 1.00 25.70 51 ASP C N 1
ATOM 3637 C CA . ASP C 1 52 ? -44.720 59.687 8.602 1.00 26.50 51 ASP C CA 1
ATOM 3638 C C . ASP C 1 52 ? -45.878 60.685 8.440 1.00 26.24 51 ASP C C 1
ATOM 3639 O O . ASP C 1 52 ? -45.721 61.868 8.754 1.00 25.41 51 ASP C O 1
ATOM 3644 N N . PRO C 1 53 ? -47.038 60.219 7.932 1.00 26.71 52 PRO C N 1
ATOM 3645 C CA . PRO C 1 53 ? -48.172 61.126 7.802 1.00 26.75 52 PRO C CA 1
ATOM 3646 C C . PRO C 1 53 ? -48.582 61.766 9.142 1.00 27.13 52 PRO C C 1
ATOM 3647 O O . PRO C 1 53 ? -48.923 62.941 9.151 1.00 26.86 52 PRO C O 1
ATOM 3651 N N . GLN C 1 54 ? -48.544 61.014 10.244 1.00 27.88 53 GLN C N 1
ATOM 3652 C CA . GLN C 1 54 ? -48.878 61.565 11.577 1.00 28.69 53 GLN C CA 1
ATOM 3653 C C . GLN C 1 54 ? -48.075 62.797 11.875 1.00 27.54 53 GLN C C 1
ATOM 3654 O O . GLN C 1 54 ? -48.568 63.806 12.342 1.00 27.01 53 GLN C O 1
ATOM 3660 N N . ARG C 1 55 ? -46.795 62.644 11.617 1.00 27.06 54 ARG C N 1
ATOM 3661 C CA . ARG C 1 55 ? -45.796 63.631 11.867 1.00 26.60 54 ARG C CA 1
ATOM 3662 C C . ARG C 1 55 ? -45.969 64.859 10.929 1.00 25.31 54 ARG C C 1
ATOM 3663 O O . ARG C 1 55 ? -45.763 66.009 11.358 1.00 25.06 54 ARG C O 1
ATOM 3671 N N . ILE C 1 56 ? -46.390 64.625 9.676 1.00 24.12 55 ILE C N 1
ATOM 3672 C CA . ILE C 1 56 ? -46.676 65.727 8.743 1.00 22.87 55 ILE C CA 1
ATOM 3673 C C . ILE C 1 56 ? -47.920 66.499 9.239 1.00 22.44 55 ILE C C 1
ATOM 3674 O O . ILE C 1 56 ? -47.925 67.723 9.295 1.00 21.19 55 ILE C O 1
ATOM 3679 N N . ALA C 1 57 ? -48.958 65.748 9.603 1.00 22.43 56 ALA C N 1
ATOM 3680 C CA . ALA C 1 57 ? -50.225 66.306 10.097 1.00 22.62 56 ALA C CA 1
ATOM 3681 C C . ALA C 1 57 ? -50.015 67.183 11.338 1.00 22.65 56 ALA C C 1
ATOM 3682 O O . ALA C 1 57 ? -50.579 68.262 11.433 1.00 22.51 56 ALA C O 1
ATOM 3684 N N . GLU C 1 58 ? -49.200 66.697 12.281 1.00 22.76 57 GLU C N 1
ATOM 3685 C CA . GLU C 1 58 ? -48.873 67.419 13.492 1.00 22.99 57 GLU C CA 1
ATOM 3686 C C . GLU C 1 58 ? -48.157 68.748 13.226 1.00 21.92 57 GLU C C 1
ATOM 3687 O O . GLU C 1 58 ? -48.534 69.752 13.799 1.00 21.85 57 GLU C O 1
ATOM 3693 N N . VAL C 1 59 ? -47.110 68.768 12.399 1.00 20.89 58 VAL C N 1
ATOM 3694 C CA . VAL C 1 59 ? -46.420 70.048 12.145 1.00 20.03 58 VAL C CA 1
ATOM 3695 C C . VAL C 1 59 ? -47.341 71.037 11.418 1.00 19.56 58 VAL C C 1
ATOM 3696 O O . VAL C 1 59 ? -47.311 72.229 11.715 1.00 19.13 58 VAL C O 1
ATOM 3700 N N . LEU C 1 60 ? -48.147 70.546 10.477 1.00 18.96 59 LEU C N 1
ATOM 3701 C CA . LEU C 1 60 ? -49.057 71.420 9.765 1.00 18.92 59 LEU C CA 1
ATOM 3702 C C . LEU C 1 60 ? -50.093 72.029 10.736 1.00 19.51 59 LEU C C 1
ATOM 3703 O O . LEU C 1 60 ? -50.362 73.236 10.700 1.00 19.40 59 LEU C O 1
ATOM 3708 N N . SER C 1 61 ? -50.618 71.210 11.623 1.00 19.62 60 SER C N 1
ATOM 3709 C CA . SER C 1 61 ? -51.626 71.671 12.568 1.00 20.70 60 SER C CA 1
ATOM 3710 C C . SER C 1 61 ? -51.057 72.705 13.567 1.00 20.84 60 SER C C 1
ATOM 3711 O O . SER C 1 61 ? -51.714 73.697 13.912 1.00 20.91 60 SER C O 1
ATOM 3714 N N . ASP C 1 62 ? -49.841 72.445 14.025 1.00 20.72 61 ASP C N 1
ATOM 3715 C CA . ASP C 1 62 ? -49.155 73.333 14.940 1.00 20.86 61 ASP C CA 1
ATOM 3716 C C . ASP C 1 62 ? -48.815 74.644 14.259 1.00 20.50 61 ASP C C 1
ATOM 3717 O O . ASP C 1 62 ? -49.063 75.705 14.816 1.00 20.81 61 ASP C O 1
ATOM 3722 N N . ALA C 1 63 ? -48.217 74.558 13.069 1.00 19.55 62 ALA C N 1
ATOM 3723 C CA . ALA C 1 63 ? -47.846 75.730 12.320 1.00 19.11 62 ALA C CA 1
ATOM 3724 C C . ALA C 1 63 ? -49.020 76.687 12.127 1.00 19.32 62 ALA C C 1
ATOM 3725 O O . ALA C 1 63 ? -48.864 77.876 12.327 1.00 19.02 62 ALA C O 1
ATOM 3727 N N . LEU C 1 64 ? -50.193 76.158 11.767 1.00 19.77 63 LEU C N 1
ATOM 3728 C CA . LEU C 1 64 ? -51.415 76.990 11.515 1.00 20.54 63 LEU C CA 1
ATOM 3729 C C . LEU C 1 64 ? -52.267 77.369 12.753 1.00 21.54 63 LEU C C 1
ATOM 3730 O O . LEU C 1 64 ? -53.255 78.084 12.621 1.00 21.73 63 LEU C O 1
ATOM 3735 N N . ASP C 1 65 ? -51.879 76.910 13.943 1.00 22.21 64 ASP C N 1
ATOM 3736 C CA . ASP C 1 65 ? -52.624 77.236 15.167 1.00 23.39 64 ASP C CA 1
ATOM 3737 C C . ASP C 1 65 ? -52.636 78.762 15.413 1.00 23.62 64 ASP C C 1
ATOM 3738 O O . ASP C 1 65 ? -51.575 79.404 15.493 1.00 23.33 64 ASP C O 1
ATOM 3743 N N . GLY C 1 66 ? -53.843 79.337 15.495 1.00 23.91 65 GLY C N 1
ATOM 3744 C CA . GLY C 1 66 ? -54.006 80.783 15.685 1.00 24.24 65 GLY C CA 1
ATOM 3745 C C . GLY C 1 66 ? -53.943 81.608 14.381 1.00 23.87 65 GLY C C 1
ATOM 3746 O O . GLY C 1 66 ? -53.894 82.841 14.414 1.00 23.74 65 GLY C O 1
ATOM 3747 N N . ALA C 1 67 ? -53.939 80.944 13.229 1.00 23.28 66 ALA C N 1
ATOM 3748 C CA . ALA C 1 67 ? -53.889 81.668 11.967 1.00 23.23 66 ALA C CA 1
ATOM 3749 C C . ALA C 1 67 ? -55.128 82.578 11.863 1.00 24.27 66 ALA C C 1
ATOM 3750 O O . ALA C 1 67 ? -56.254 82.133 12.071 1.00 24.51 66 ALA C O 1
ATOM 3752 N N . ARG C 1 68 ? -54.899 83.858 11.565 1.00 24.73 67 ARG C N 1
ATOM 3753 C CA . ARG C 1 68 ? -55.967 84.830 11.465 1.00 25.86 67 ARG C CA 1
ATOM 3754 C C . ARG C 1 68 ? -56.477 85.001 10.053 1.00 25.41 67 ARG C C 1
ATOM 3755 O O . ARG C 1 68 ? -57.621 85.425 9.829 1.00 25.37 67 ARG C O 1
ATOM 3763 N N . THR C 1 69 ? -55.585 84.754 9.104 1.00 24.28 68 THR C N 1
ATOM 3764 C CA . THR C 1 69 ? -55.872 84.945 7.723 1.00 23.84 68 THR C CA 1
ATOM 3765 C C . THR C 1 69 ? -55.347 83.767 6.936 1.00 23.07 68 THR C C 1
ATOM 3766 O O . THR C 1 69 ? -54.912 82.785 7.520 1.00 23.01 68 THR C O 1
ATOM 3770 N N . ALA C 1 70 ? -55.440 83.844 5.609 1.00 22.44 69 ALA C N 1
ATOM 3771 C CA . ALA C 1 70 ? -54.880 82.823 4.755 1.00 21.37 69 ALA C CA 1
ATOM 3772 C C . ALA C 1 70 ? -53.380 82.902 5.029 1.00 20.47 69 ALA C C 1
ATOM 3773 O O . ALA C 1 70 ? -52.844 83.986 5.329 1.00 20.52 69 ALA C O 1
ATOM 3783 N N . ARG C 1 72 ? -49.307 81.360 3.956 1.00 18.38 71 ARG C N 1
ATOM 3784 C CA . ARG C 1 72 ? -48.379 80.675 3.115 1.00 18.59 71 ARG C CA 1
ATOM 3785 C C . ARG C 1 72 ? -47.709 79.689 4.076 1.00 18.27 71 ARG C C 1
ATOM 3786 O O . ARG C 1 72 ? -47.171 80.086 5.115 1.00 18.25 71 ARG C O 1
ATOM 3794 N N . THR C 1 73 ? -47.806 78.414 3.755 1.00 18.00 72 THR C N 1
ATOM 3795 C CA . THR C 1 73 ? -47.263 77.361 4.566 1.00 18.27 72 THR C CA 1
ATOM 3796 C C . THR C 1 73 ? -46.166 76.645 3.803 1.00 18.01 72 THR C C 1
ATOM 3797 O O . THR C 1 73 ? -46.363 76.241 2.662 1.00 17.75 72 THR C O 1
ATOM 3801 N N . ARG C 1 74 ? -44.998 76.523 4.418 1.00 18.42 73 ARG C N 1
ATOM 3802 C CA . ARG C 1 74 ? -43.869 75.807 3.802 1.00 18.34 73 ARG C CA 1
ATOM 3803 C C . ARG C 1 74 ? -43.548 74.610 4.668 1.00 17.82 73 ARG C C 1
ATOM 3804 O O . ARG C 1 74 ? -43.232 74.737 5.852 1.00 17.57 73 ARG C O 1
ATOM 3809 N N . LEU C 1 75 ? -43.631 73.449 4.042 1.00 17.23 74 LEU C N 1
ATOM 3810 C CA . LEU C 1 75 ? -43.432 72.186 4.674 1.00 17.01 74 LEU C CA 1
ATOM 3811 C C . LEU C 1 75 ? -42.104 71.616 4.226 1.00 16.75 74 LEU C C 1
ATOM 3812 O O . LEU C 1 75 ? -41.815 71.610 3.029 1.00 16.86 74 LEU C O 1
ATOM 3817 N N . ALA C 1 76 ? -41.291 71.135 5.167 1.00 16.53 75 ALA C N 1
ATOM 3818 C CA . ALA C 1 76 ? -39.986 70.555 4.811 1.00 16.40 75 ALA C CA 1
ATOM 3819 C C . ALA C 1 76 ? -39.772 69.201 5.517 1.00 16.58 75 ALA C C 1
ATOM 3820 O O . ALA C 1 76 ? -40.182 69.009 6.663 1.00 16.50 75 ALA C O 1
ATOM 3822 N N . LEU C 1 77 ? -39.156 68.272 4.806 1.00 16.36 76 LEU C N 1
ATOM 3823 C CA . LEU C 1 77 ? -38.916 66.927 5.319 1.00 16.81 76 LEU C CA 1
ATOM 3824 C C . LEU C 1 77 ? -37.472 66.515 5.077 1.00 17.03 76 LEU C C 1
ATOM 3825 O O . LEU C 1 77 ? -36.965 66.606 3.949 1.00 16.44 76 LEU C O 1
ATOM 3830 N N . ALA C 1 78 ? -36.812 66.080 6.138 1.00 17.56 77 ALA C N 1
ATOM 3831 C CA . ALA C 1 78 ? -35.445 65.606 6.056 1.00 18.18 77 ALA C CA 1
ATOM 3832 C C . ALA C 1 78 ? -35.471 64.099 5.851 1.00 18.84 77 ALA C C 1
ATOM 3833 O O . ALA C 1 78 ? -36.481 63.454 6.074 1.00 18.50 77 ALA C O 1
ATOM 3835 N N . ARG C 1 79 ? -34.312 63.543 5.535 1.00 19.84 78 ARG C N 1
ATOM 3836 C CA . ARG C 1 79 ? -34.176 62.132 5.259 1.00 20.60 78 ARG C CA 1
ATOM 3837 C C . ARG C 1 79 ? -34.587 61.208 6.398 1.00 21.13 78 ARG C C 1
ATOM 3838 O O . ARG C 1 79 ? -35.188 60.167 6.148 1.00 21.14 78 ARG C O 1
ATOM 3846 N N . ASN C 1 80 ? -34.285 61.581 7.637 1.00 21.55 79 ASN C N 1
ATOM 3847 C CA . ASN C 1 80 ? -34.669 60.745 8.809 1.00 22.17 79 ASN C CA 1
ATOM 3848 C C . ASN C 1 80 ? -36.158 60.822 9.175 1.00 21.82 79 ASN C C 1
ATOM 3849 O O . ASN C 1 80 ? -36.613 60.141 10.098 1.00 22.48 79 ASN C O 1
ATOM 3854 N N . GLY C 1 81 ? -36.914 61.664 8.479 1.00 21.05 80 GLY C N 1
ATOM 3855 C CA . GLY C 1 81 ? -38.348 61.795 8.759 1.00 20.75 80 GLY C CA 1
ATOM 3856 C C . GLY C 1 81 ? -38.691 63.023 9.569 1.00 20.30 80 GLY C C 1
ATOM 3857 O O . GLY C 1 81 ? -39.879 63.320 9.772 1.00 20.11 80 GLY C O 1
ATOM 3858 N N . ASP C 1 82 ? -37.667 63.718 10.070 1.00 20.22 81 ASP C N 1
ATOM 3859 C CA . ASP C 1 82 ? -37.883 64.962 10.810 1.00 20.39 81 ASP C CA 1
ATOM 3860 C C . ASP C 1 82 ? -38.609 65.942 9.878 1.00 19.53 81 ASP C C 1
ATOM 3861 O O . ASP C 1 82 ? -38.211 66.109 8.702 1.00 19.52 81 ASP C O 1
ATOM 3866 N N . ALA C 1 83 ? -39.621 66.621 10.393 1.00 18.91 82 ALA C N 1
ATOM 3867 C CA . ALA C 1 83 ? -40.386 67.561 9.579 1.00 18.18 82 ALA C CA 1
ATOM 3868 C C . ALA C 1 83 ? -40.479 68.949 10.185 1.00 17.93 82 ALA C C 1
ATOM 3869 O O . ALA C 1 83 ? -40.441 69.102 11.411 1.00 18.70 82 ALA C O 1
ATOM 3871 N N . THR C 1 84 ? -40.615 69.949 9.314 1.00 17.26 83 THR C N 1
ATOM 3872 C CA . THR C 1 84 ? -40.782 71.344 9.713 1.00 17.24 83 THR C CA 1
ATOM 3873 C C . THR C 1 84 ? -41.856 72.032 8.869 1.00 17.09 83 THR C C 1
ATOM 3874 O O . THR C 1 84 ? -42.145 71.637 7.725 1.00 16.89 83 THR C O 1
ATOM 3878 N N . ALA C 1 85 ? -42.475 73.039 9.464 1.00 17.44 84 ALA C N 1
ATOM 3879 C CA . ALA C 1 85 ? -43.500 73.822 8.787 1.00 17.32 84 ALA C CA 1
ATOM 3880 C C . ALA C 1 85 ? -43.433 75.246 9.271 1.00 17.54 84 ALA C C 1
ATOM 3881 O O . ALA C 1 85 ? -43.227 75.504 10.467 1.00 18.18 84 ALA C O 1
ATOM 3883 N N . SER C 1 86 ? -43.539 76.181 8.343 1.00 17.59 85 SER C N 1
ATOM 3884 C CA . SER C 1 86 ? -43.548 77.587 8.690 1.00 17.89 85 SER C CA 1
ATOM 3885 C C . SER C 1 86 ? -44.832 78.192 8.150 1.00 17.80 85 SER C C 1
ATOM 3886 O O . SER C 1 86 ? -45.380 77.710 7.165 1.00 17.84 85 SER C O 1
ATOM 3889 N N . ALA C 1 87 ? -45.325 79.229 8.807 1.00 18.05 86 ALA C N 1
ATOM 3890 C CA . ALA C 1 87 ? -46.503 79.925 8.334 1.00 18.04 86 ALA C CA 1
ATOM 3891 C C . ALA C 1 87 ? -46.340 81.428 8.526 1.00 18.62 86 ALA C C 1
ATOM 3892 O O . ALA C 1 87 ? -45.790 81.893 9.541 1.00 18.78 86 ALA C O 1
ATOM 3894 N N . GLN C 1 88 ? -46.842 82.171 7.540 1.00 18.88 87 GLN C N 1
ATOM 3895 C CA . GLN C 1 88 ? -46.858 83.623 7.540 1.00 19.48 87 GLN C CA 1
ATOM 3896 C C . GLN C 1 88 ? -48.087 84.040 6.740 1.00 19.86 87 GLN C C 1
ATOM 3897 O O . GLN C 1 88 ? -48.601 83.259 5.939 1.00 19.14 87 GLN C O 1
ATOM 3903 N N . PRO C 1 89 ? -48.553 85.281 6.920 1.00 21.01 88 PRO C N 1
ATOM 3904 C CA . PRO C 1 89 ? -49.743 85.707 6.176 1.00 21.65 88 PRO C CA 1
ATOM 3905 C C . PRO C 1 89 ? -49.565 85.603 4.671 1.00 21.61 88 PRO C C 1
ATOM 3906 O O . PRO C 1 89 ? -48.472 85.768 4.168 1.00 21.17 88 PRO C O 1
ATOM 3910 N N . TYR C 1 90 ? -50.637 85.258 3.972 1.00 22.70 89 TYR C N 1
ATOM 3911 C CA . TYR C 1 90 ? -50.614 85.172 2.508 1.00 22.81 89 TYR C CA 1
ATOM 3912 C C . TYR C 1 90 ? -51.253 86.415 1.948 1.00 24.00 89 TYR C C 1
ATOM 3913 O O . TYR C 1 90 ? -52.415 86.685 2.209 1.00 24.60 89 TYR C O 1
ATOM 3922 N N . GLU C 1 91 ? -50.487 87.165 1.171 1.00 24.96 90 GLU C N 1
ATOM 3923 C CA . GLU C 1 91 ? -50.956 88.416 0.563 1.00 26.15 90 GLU C CA 1
ATOM 3924 C C . GLU C 1 91 ? -51.193 88.197 -0.921 1.00 25.94 90 GLU C C 1
ATOM 3925 O O . GLU C 1 91 ? -50.242 88.072 -1.698 1.00 25.42 90 GLU C O 1
ATOM 3931 N N . PRO C 1 92 ? -52.466 88.106 -1.323 1.00 26.61 91 PRO C N 1
ATOM 3932 C CA . PRO C 1 92 ? -52.744 87.890 -2.753 1.00 26.74 91 PRO C CA 1
ATOM 3933 C C . PRO C 1 92 ? -52.315 89.072 -3.621 1.00 27.24 91 PRO C C 1
ATOM 3934 O O . PRO C 1 92 ? -52.447 90.242 -3.223 1.00 27.72 91 PRO C O 1
ATOM 3938 N N . LEU C 1 93 ? -51.774 88.768 -4.786 1.00 27.14 92 LEU C N 1
ATOM 3939 C CA . LEU C 1 93 ? -51.344 89.809 -5.691 1.00 27.74 92 LEU C CA 1
ATOM 3940 C C . LEU C 1 93 ? -52.541 90.632 -6.104 1.00 28.55 92 LEU C C 1
ATOM 3941 O O . LEU C 1 93 ? -53.659 90.138 -6.112 1.00 28.29 92 LEU C O 1
ATOM 3946 N N . ALA C 1 94 ? -52.314 91.909 -6.393 1.00 29.72 93 ALA C N 1
ATOM 3947 C CA . ALA C 1 94 ? -53.409 92.758 -6.877 1.00 31.09 93 ALA C CA 1
ATOM 3948 C C . ALA C 1 94 ? -53.921 92.169 -8.201 1.00 31.05 93 ALA C C 1
ATOM 3949 O O . ALA C 1 94 ? -53.144 91.610 -8.988 1.00 30.70 93 ALA C O 1
ATOM 3951 N N . ALA C 1 95 ? -55.229 92.242 -8.418 1.00 31.87 94 ALA C N 1
ATOM 3952 C CA . ALA C 1 95 ? -55.837 91.724 -9.651 1.00 32.01 94 ALA C CA 1
ATOM 3953 C C . ALA C 1 95 ? -55.186 92.292 -10.933 1.00 31.76 94 ALA C C 1
ATOM 3954 O O . ALA C 1 95 ? -55.136 91.603 -11.924 1.00 31.42 94 ALA C O 1
ATOM 3956 N N . ASP C 1 96 ? -54.662 93.521 -10.893 1.00 31.94 95 ASP C N 1
ATOM 3957 C CA . ASP C 1 96 ? -54.021 94.126 -12.087 1.00 32.06 95 ASP C CA 1
ATOM 3958 C C . ASP C 1 96 ? -52.463 93.999 -12.141 1.00 30.93 95 ASP C C 1
ATOM 3959 O O . ASP C 1 96 ? -51.820 94.578 -13.020 1.00 30.86 95 ASP C O 1
ATOM 3964 N N . LYS C 1 97 ? -51.868 93.268 -11.198 1.00 29.57 96 LYS C N 1
ATOM 3965 C CA . LYS C 1 97 ? -50.442 93.079 -11.196 1.00 28.34 96 LYS C CA 1
ATOM 3966 C C . LYS C 1 97 ? -50.090 92.103 -12.303 1.00 27.07 96 LYS C C 1
ATOM 3967 O O . LYS C 1 97 ? -50.762 91.093 -12.502 1.00 26.30 96 LYS C O 1
ATOM 3973 N N . VAL C 1 98 ? -49.053 92.436 -13.045 1.00 26.30 97 VAL C N 1
ATOM 3974 C CA . VAL C 1 98 ? -48.557 91.594 -14.104 1.00 25.31 97 VAL C CA 1
ATOM 3975 C C . VAL C 1 98 ? -47.069 91.431 -13.831 1.00 24.57 97 VAL C C 1
ATOM 3976 O O . VAL C 1 98 ? -46.363 92.415 -13.591 1.00 25.16 97 VAL C O 1
ATOM 3980 N N . TRP C 1 99 ? -46.605 90.193 -13.787 1.00 23.12 98 TRP C N 1
ATOM 3981 C CA . TRP C 1 99 ? -45.194 89.918 -13.531 1.00 22.31 98 TRP C CA 1
ATOM 3982 C C . TRP C 1 99 ? -44.364 90.083 -14.788 1.00 22.21 98 TRP C C 1
ATOM 3983 O O . TRP C 1 99 ? -44.813 89.761 -15.875 1.00 22.39 98 TRP C O 1
ATOM 3994 N N . ILE C 1 100 ? -43.179 90.666 -14.645 1.00 22.28 99 ILE C N 1
ATOM 3995 C CA . ILE C 1 100 ? -42.265 90.818 -15.768 1.00 22.17 99 ILE C CA 1
ATOM 3996 C C . ILE C 1 100 ? -41.300 89.638 -15.683 1.00 21.22 99 ILE C C 1
ATOM 3997 O O . ILE C 1 100 ? -40.739 89.379 -14.629 1.00 20.93 99 ILE C O 1
ATOM 4002 N N . LEU C 1 101 ? -41.127 88.917 -16.789 1.00 20.64 100 LEU C N 1
ATOM 4003 C CA . LEU C 1 101 ? -40.231 87.757 -16.820 1.00 19.85 100 LEU C CA 1
ATOM 4004 C C . LEU C 1 101 ? -38.954 88.037 -17.656 1.00 19.97 100 LEU C C 1
ATOM 4005 O O . LEU C 1 101 ? -38.956 88.881 -18.520 1.00 20.44 100 LEU C O 1
ATOM 4010 N N . ARG C 1 102 ? -37.859 87.368 -17.333 1.00 19.56 101 ARG C N 1
ATOM 4011 C CA . ARG C 1 102 ? -36.628 87.472 -18.090 1.00 19.92 101 ARG C CA 1
ATOM 4012 C C . ARG C 1 102 ? -36.003 86.080 -18.174 1.00 19.39 101 ARG C C 1
ATOM 4013 O O . ARG C 1 102 ? -36.291 85.202 -17.364 1.00 19.00 101 ARG C O 1
ATOM 4021 N N . LEU C 1 103 ? -35.156 85.899 -19.167 1.00 19.23 102 LEU C N 1
ATOM 4022 C CA . LEU C 1 103 ? -34.491 84.635 -19.391 1.00 19.08 102 LEU C CA 1
ATOM 4023 C C . LEU C 1 103 ? -33.121 84.620 -18.743 1.00 19.28 102 LEU C C 1
ATOM 4024 O O . LEU C 1 103 ? -32.297 85.510 -19.010 1.00 19.44 102 LEU C O 1
ATOM 4029 N N . ALA C 1 104 ? -32.882 83.632 -17.880 1.00 19.11 103 ALA C N 1
ATOM 4030 C CA . ALA C 1 104 ? -31.571 83.484 -17.274 1.00 19.70 103 ALA C CA 1
ATOM 4031 C C . ALA C 1 104 ? -30.628 82.895 -18.325 1.00 20.41 103 ALA C C 1
ATOM 4032 O O . ALA C 1 104 ? -31.058 82.197 -19.254 1.00 19.17 103 ALA C O 1
ATOM 4034 N N . ARG C 1 105 ? -29.349 83.199 -18.179 1.00 21.51 104 ARG C N 1
ATOM 4035 C CA . ARG C 1 105 ? -28.335 82.623 -19.036 1.00 22.65 104 ARG C CA 1
ATOM 4036 C C . ARG C 1 105 ? -28.083 81.226 -18.476 1.00 22.03 104 ARG C C 1
ATOM 4037 O O . ARG C 1 105 ? -27.644 80.300 -19.200 1.00 21.81 104 ARG C O 1
ATOM 4045 N N . THR C 1 106 ? -28.312 81.098 -17.167 1.00 21.36 105 THR C N 1
ATOM 4046 C CA . THR C 1 106 ? -28.135 79.837 -16.479 1.00 21.18 105 THR C CA 1
ATOM 4047 C C . THR C 1 106 ? -29.115 78.809 -17.062 1.00 20.57 105 THR C C 1
ATOM 4048 O O . THR C 1 106 ? -30.324 79.013 -17.044 1.00 19.38 105 THR C O 1
ATOM 4052 N N . ARG C 1 107 ? -28.576 77.716 -17.581 1.00 21.01 106 ARG C N 1
ATOM 4053 C CA . ARG C 1 107 ? -29.381 76.679 -18.203 1.00 21.09 106 ARG C CA 1
ATOM 4054 C C . ARG C 1 107 ? -29.512 75.465 -17.329 1.00 20.56 106 ARG C C 1
ATOM 4055 O O . ARG C 1 107 ? -28.630 75.180 -16.536 1.00 20.97 106 ARG C O 1
ATOM 4063 N N . LEU C 1 108 ? -30.617 74.736 -17.500 1.00 20.09 107 LEU C N 1
ATOM 4064 C CA . LEU C 1 108 ? -30.857 73.471 -16.797 1.00 19.77 107 LEU C CA 1
ATOM 4065 C C . LEU C 1 108 ? -30.446 72.318 -17.711 1.00 20.12 107 LEU C C 1
ATOM 4066 O O . LEU C 1 108 ? -30.342 72.465 -18.942 1.00 19.57 107 LEU C O 1
ATOM 4071 N N . ASP C 1 109 ? -30.306 71.151 -17.104 1.00 20.41 108 ASP C N 1
ATOM 4072 C CA . ASP C 1 109 ? -29.936 69.942 -17.799 1.00 21.17 108 ASP C CA 1
ATOM 4073 C C . ASP C 1 109 ? -31.156 68.997 -17.867 1.00 20.92 108 ASP C C 1
ATOM 4074 O O . ASP C 1 109 ? -31.576 68.462 -16.875 1.00 20.67 108 ASP C O 1
ATOM 4079 N N . SER C 1 110 ? -31.711 68.772 -19.045 1.00 21.59 109 SER C N 1
ATOM 4080 C CA . SER C 1 110 ? -32.882 67.882 -19.155 1.00 21.99 109 SER C CA 1
ATOM 4081 C C . SER C 1 110 ? -32.658 66.484 -18.602 1.00 22.56 109 SER C C 1
ATOM 4082 O O . SER C 1 110 ? -33.602 65.773 -18.328 1.00 22.97 109 SER C O 1
ATOM 4085 N N . GLN C 1 111 ? -31.411 66.097 -18.412 1.00 23.66 110 GLN C N 1
ATOM 4086 C CA . GLN C 1 111 ? -31.085 64.757 -17.919 1.00 24.51 110 GLN C CA 1
ATOM 4087 C C . GLN C 1 111 ? -30.970 64.688 -16.401 1.00 24.12 110 GLN C C 1
ATOM 4088 O O . GLN C 1 111 ? -30.755 63.623 -15.849 1.00 24.77 110 GLN C O 1
ATOM 4094 N N . ASN C 1 112 ? -31.076 65.830 -15.731 1.00 23.37 111 ASN C N 1
ATOM 4095 C CA . ASN C 1 112 ? -31.009 65.859 -14.281 1.00 23.00 111 ASN C CA 1
ATOM 4096 C C . ASN C 1 112 ? -32.382 65.454 -13.753 1.00 22.70 111 ASN C C 1
ATOM 4097 O O . ASN C 1 112 ? -33.318 66.239 -13.780 1.00 22.40 111 ASN C O 1
ATOM 4102 N N . THR C 1 113 ? -32.499 64.238 -13.265 1.00 23.17 112 THR C N 1
ATOM 4103 C CA . THR C 1 113 ? -33.786 63.752 -12.783 1.00 23.19 112 THR C CA 1
ATOM 4104 C C . THR C 1 113 ? -34.141 64.261 -11.405 1.00 22.67 112 THR C C 1
ATOM 4105 O O . THR C 1 113 ? -35.265 64.056 -10.948 1.00 23.32 112 THR C O 1
ATOM 4109 N N . LEU C 1 114 ? -33.227 64.959 -10.750 1.00 22.16 113 LEU C N 1
ATOM 4110 C CA . LEU C 1 114 ? -33.529 65.489 -9.451 1.00 21.54 113 LEU C CA 1
ATOM 4111 C C . LEU C 1 114 ? -34.465 66.712 -9.585 1.00 20.49 113 LEU C C 1
ATOM 4112 O O . LEU C 1 114 ? -35.067 67.160 -8.611 1.00 20.04 113 LEU C O 1
ATOM 4117 N N . LEU C 1 115 ? -34.588 67.230 -10.806 1.00 20.02 114 LEU C N 1
ATOM 4118 C CA . LEU C 1 115 ? -35.473 68.379 -11.100 1.00 19.23 114 LEU C CA 1
ATOM 4119 C C . LEU C 1 115 ? -36.953 68.064 -10.906 1.00 19.00 114 LEU C C 1
ATOM 4120 O O . LEU C 1 115 ? -37.759 68.970 -10.657 1.00 18.31 114 LEU C O 1
ATOM 4125 N N . ARG C 1 116 ? -37.295 66.783 -11.033 1.00 19.36 115 ARG C N 1
ATOM 4126 C CA . ARG C 1 116 ? -38.660 66.298 -10.882 1.00 19.73 115 ARG C CA 1
ATOM 4127 C C . ARG C 1 116 ? -39.122 66.282 -9.434 1.00 18.79 115 ARG C C 1
ATOM 4128 O O . ARG C 1 116 ? -40.253 65.927 -9.153 1.00 18.72 115 ARG C O 1
ATOM 4136 N N . HIS C 1 117 ? -38.224 66.590 -8.516 1.00 18.23 116 HIS C N 1
ATOM 4137 C CA . HIS C 1 117 ? -38.550 66.614 -7.115 1.00 18.09 116 HIS C CA 1
ATOM 4138 C C . HIS C 1 117 ? -38.302 68.009 -6.572 1.00 17.45 116 HIS C C 1
ATOM 4139 O O . HIS C 1 117 ? -37.368 68.699 -7.020 1.00 17.63 116 HIS C O 1
ATOM 4170 N N . THR C 1 119 ? -36.753 69.953 -4.048 1.00 16.57 118 THR C N 1
ATOM 4171 C CA . THR C 1 119 ? -35.768 69.841 -2.985 1.00 17.10 118 THR C CA 1
ATOM 4172 C C . THR C 1 119 ? -35.070 71.151 -2.653 1.00 17.51 118 THR C C 1
ATOM 4173 O O . THR C 1 119 ? -35.227 72.139 -3.346 1.00 17.37 118 THR C O 1
ATOM 4177 N N . SER C 1 120 ? -34.264 71.119 -1.584 1.00 18.12 119 SER C N 1
ATOM 4178 C CA . SER C 1 120 ? -33.525 72.288 -1.118 1.00 18.37 119 SER C CA 1
ATOM 4179 C C . SER C 1 120 ? -32.238 72.495 -1.905 1.00 18.86 119 SER C C 1
ATOM 4180 O O . SER C 1 120 ? -31.531 73.442 -1.665 1.00 18.63 119 SER C O 1
ATOM 4183 N N . ARG C 1 121 ? -31.937 71.581 -2.818 1.00 19.45 120 ARG C N 1
ATOM 4184 C CA . ARG C 1 121 ? -30.759 71.684 -3.671 1.00 20.45 120 ARG C CA 1
ATOM 4185 C C . ARG C 1 121 ? -31.151 72.548 -4.862 1.00 20.30 120 ARG C C 1
ATOM 4186 O O . ARG C 1 121 ? -31.455 72.059 -5.958 1.00 19.67 120 ARG C O 1
ATOM 4194 N N . ARG C 1 122 ? -31.106 73.858 -4.626 1.00 20.59 121 ARG C N 1
ATOM 4195 C CA . ARG C 1 122 ? -31.542 74.862 -5.595 1.00 20.52 121 ARG C CA 1
ATOM 4196 C C . ARG C 1 122 ? -30.470 75.806 -6.146 1.00 20.78 121 ARG C C 1
ATOM 4197 O O . ARG C 1 122 ? -30.813 76.845 -6.689 1.00 20.88 121 ARG C O 1
ATOM 4205 N N . GLN C 1 123 ? -29.194 75.447 -6.052 1.00 21.48 122 GLN C N 1
ATOM 4206 C CA . GLN C 1 123 ? -28.127 76.326 -6.517 1.00 22.07 122 GLN C CA 1
ATOM 4207 C C . GLN C 1 123 ? -28.386 76.882 -7.919 1.00 22.11 122 GLN C C 1
ATOM 4208 O O . GLN C 1 123 ? -28.125 78.047 -8.214 1.00 22.48 122 GLN C O 1
ATOM 4210 N N . LEU C 1 124 ? -28.938 76.064 -8.781 1.00 21.80 123 LEU C N 1
ATOM 4211 C CA . LEU C 1 124 ? -29.133 76.503 -10.119 1.00 21.89 123 LEU C CA 1
ATOM 4212 C C . LEU C 1 124 ? -30.268 77.543 -10.193 1.00 21.09 123 LEU C C 1
ATOM 4213 O O . LEU C 1 124 ? -30.145 78.571 -10.886 1.00 21.23 123 LEU C O 1
ATOM 4218 N N . TYR C 1 125 ? -31.335 77.327 -9.440 1.00 20.18 124 TYR C N 1
ATOM 4219 C CA . TYR C 1 125 ? -32.431 78.293 -9.430 1.00 19.64 124 TYR C CA 1
ATOM 4220 C C . TYR C 1 125 ? -31.984 79.606 -8.749 1.00 20.12 124 TYR C C 1
ATOM 4221 O O . TYR C 1 125 ? -32.313 80.710 -9.205 1.00 19.82 124 TYR C O 1
ATOM 4230 N N . THR C 1 126 ? -31.184 79.469 -7.695 1.00 20.46 125 THR C N 1
ATOM 4231 C CA . THR C 1 126 ? -30.680 80.611 -6.964 1.00 21.05 125 THR C CA 1
ATOM 4232 C C . THR C 1 126 ? -29.733 81.429 -7.820 1.00 21.53 125 THR C C 1
ATOM 4233 O O . THR C 1 126 ? -29.745 82.642 -7.735 1.00 21.73 125 THR C O 1
ATOM 4237 N N . HIS C 1 127 ? -28.916 80.781 -8.646 1.00 21.74 126 HIS C N 1
ATOM 4238 C CA . HIS C 1 127 ? -28.036 81.536 -9.509 1.00 22.47 126 HIS C CA 1
ATOM 4239 C C . HIS C 1 127 ? -28.880 82.274 -10.561 1.00 21.60 126 HIS C C 1
ATOM 4240 O O . HIS C 1 127 ? -28.658 83.451 -10.791 1.00 22.09 126 HIS C O 1
ATOM 4247 N N . ALA C 1 128 ? -29.844 81.590 -11.185 1.00 20.28 127 ALA C N 1
ATOM 4248 C CA . ALA C 1 128 ? -30.736 82.236 -12.164 1.00 19.81 127 ALA C CA 1
ATOM 4249 C C . ALA C 1 128 ? -31.418 83.497 -11.582 1.00 19.76 127 ALA C C 1
ATOM 4250 O O . ALA C 1 128 ? -31.492 84.515 -12.248 1.00 20.35 127 ALA C O 1
ATOM 4252 N N . ARG C 1 129 ? -31.928 83.408 -10.356 1.00 19.37 128 ARG C N 1
ATOM 4253 C CA . ARG C 1 129 ? -32.591 84.538 -9.690 1.00 19.39 128 ARG C CA 1
ATOM 4254 C C . ARG C 1 129 ? -31.655 85.724 -9.437 1.00 20.28 128 ARG C C 1
ATOM 4255 O O . ARG C 1 129 ? -32.061 86.881 -9.558 1.00 20.38 128 ARG C O 1
ATOM 4263 N N . SER C 1 130 ? -30.399 85.442 -9.110 1.00 20.50 129 SER C N 1
ATOM 4264 C CA . SER C 1 130 ? -29.437 86.500 -8.838 1.00 21.31 129 SER C CA 1
ATOM 4265 C C . SER C 1 130 ? -28.999 87.272 -10.105 1.00 21.61 129 SER C C 1
ATOM 4266 O O . SER C 1 130 ? -28.371 88.328 -9.999 1.00 21.84 129 SER C O 1
ATOM 4269 N N . GLU C 1 131 ? -29.291 86.734 -11.296 1.00 21.29 130 GLU C N 1
ATOM 4270 C CA . GLU C 1 131 ? -28.914 87.418 -12.550 1.00 21.85 130 GLU C CA 1
ATOM 4271 C C . GLU C 1 131 ? -29.719 88.688 -12.755 1.00 21.70 130 GLU C C 1
ATOM 4272 O O . GLU C 1 131 ? -29.280 89.580 -13.456 1.00 22.38 130 GLU C O 1
ATOM 4278 N N . TYR C 1 132 ? -30.904 88.752 -12.160 1.00 21.10 131 TYR C N 1
ATOM 4279 C CA . TYR C 1 132 ? -31.775 89.919 -12.296 1.00 21.44 131 TYR C CA 1
ATOM 4280 C C . TYR C 1 132 ? -32.312 90.479 -10.986 1.00 21.60 131 TYR C C 1
ATOM 4281 O O . TYR C 1 132 ? -32.731 89.739 -10.110 1.00 20.78 131 TYR C O 1
ATOM 4290 N N . LEU C 1 133 ? -32.319 91.801 -10.874 1.00 22.62 132 LEU C N 1
ATOM 4291 C CA . LEU C 1 133 ? -32.906 92.458 -9.724 1.00 22.90 132 LEU C CA 1
ATOM 4292 C C . LEU C 1 133 ? -34.411 92.266 -9.868 1.00 22.60 132 LEU C C 1
ATOM 4293 O O . LEU C 1 133 ? -34.910 92.056 -10.986 1.00 21.94 132 LEU C O 1
ATOM 4298 N N . VAL C 1 134 ? -35.134 92.303 -8.754 1.00 22.97 133 VAL C N 1
ATOM 4299 C CA . VAL C 1 134 ? -36.600 92.164 -8.792 1.00 22.95 133 VAL C CA 1
ATOM 4300 C C . VAL C 1 134 ? -37.210 93.269 -9.676 1.00 23.59 133 VAL C C 1
ATOM 4301 O O . VAL C 1 134 ? -38.073 93.009 -10.526 1.00 23.73 133 VAL C O 1
ATOM 4305 N N . THR C 1 135 ? -36.697 94.473 -9.567 1.00 24.64 134 THR C N 1
ATOM 4306 C CA . THR C 1 135 ? -37.197 95.564 -10.398 1.00 25.47 134 THR C CA 1
ATOM 4307 C C . THR C 1 135 ? -36.999 95.285 -11.913 1.00 25.10 134 THR C C 1
ATOM 4308 O O . THR C 1 135 ? -37.663 95.903 -12.737 1.00 25.88 134 THR C O 1
ATOM 4312 N N . GLN C 1 136 ? -36.077 94.387 -12.267 1.00 24.20 135 GLN C N 1
ATOM 4313 C CA . GLN C 1 136 ? -35.850 93.989 -13.674 1.00 23.61 135 GLN C CA 1
ATOM 4314 C C . GLN C 1 136 ? -36.694 92.749 -14.052 1.00 22.62 135 GLN C C 1
ATOM 4315 O O . GLN C 1 136 ? -37.044 92.556 -15.213 1.00 22.73 135 GLN C O 1
ATOM 4321 N N . ALA C 1 137 ? -36.989 91.901 -13.078 1.00 21.52 136 ALA C N 1
ATOM 4322 C CA . ALA C 1 137 ? -37.755 90.711 -13.354 1.00 20.70 136 ALA C CA 1
ATOM 4323 C C . ALA C 1 137 ? -38.406 90.154 -12.108 1.00 20.16 136 ALA C C 1
ATOM 4324 O O . ALA C 1 137 ? -37.702 89.810 -11.148 1.00 20.33 136 ALA C O 1
ATOM 4326 N N . ASP C 1 138 ? -39.741 90.065 -12.120 1.00 19.49 137 ASP C N 1
ATOM 4327 C CA . ASP C 1 138 ? -40.490 89.488 -10.991 1.00 19.13 137 ASP C CA 1
ATOM 4328 C C . ASP C 1 138 ? -40.228 88.002 -10.918 1.00 18.33 137 ASP C C 1
ATOM 4329 O O . ASP C 1 138 ? -40.307 87.405 -9.846 1.00 18.10 137 ASP C O 1
ATOM 4334 N N . GLU C 1 139 ? -39.906 87.401 -12.067 1.00 17.82 138 GLU C N 1
ATOM 4335 C CA . GLU C 1 139 ? -39.597 85.992 -12.114 1.00 17.33 138 GLU C CA 1
ATOM 4336 C C . GLU C 1 139 ? -38.644 85.728 -13.272 1.00 17.13 138 GLU C C 1
ATOM 4337 O O . GLU C 1 139 ? -38.755 86.317 -14.333 1.00 17.51 138 GLU C O 1
ATOM 4343 N N . VAL C 1 140 ? -37.658 84.884 -13.027 1.00 16.99 139 VAL C N 1
ATOM 4344 C CA . VAL C 1 140 ? -36.666 84.533 -14.036 1.00 16.75 139 VAL C CA 1
ATOM 4345 C C . VAL C 1 140 ? -36.925 83.121 -14.544 1.00 16.57 139 VAL C C 1
ATOM 4346 O O . VAL C 1 140 ? -37.103 82.201 -13.744 1.00 16.13 139 VAL C O 1
ATOM 4350 N N . LEU C 1 141 ? -36.934 82.961 -15.869 1.00 16.62 140 LEU C N 1
ATOM 4351 C CA . LEU C 1 141 ? -37.163 81.676 -16.499 1.00 16.17 140 LEU C CA 1
ATOM 4352 C C . LEU C 1 141 ? -35.860 80.978 -16.886 1.00 16.08 140 LEU C C 1
ATOM 4353 O O . LEU C 1 141 ? -34.850 81.627 -17.199 1.00 16.51 140 LEU C O 1
ATOM 4358 N N . LEU C 1 142 ? -35.887 79.650 -16.873 1.00 15.41 141 LEU C N 1
ATOM 4359 C CA . LEU C 1 142 ? -34.737 78.880 -17.284 1.00 15.28 141 LEU C CA 1
ATOM 4360 C C . LEU C 1 142 ? -35.102 77.962 -18.460 1.00 15.19 141 LEU C C 1
ATOM 4361 O O . LEU C 1 142 ? -36.180 77.383 -18.491 1.00 14.81 141 LEU C O 1
ATOM 4366 N N . ALA C 1 143 ? -34.166 77.840 -19.397 1.00 15.70 142 ALA C N 1
ATOM 4367 C CA . ALA C 1 143 ? -34.272 76.978 -20.573 1.00 16.14 142 ALA C CA 1
ATOM 4368 C C . ALA C 1 143 ? -33.288 75.823 -20.404 1.00 16.59 142 ALA C C 1
ATOM 4369 O O . ALA C 1 143 ? -32.370 75.902 -19.598 1.00 17.11 142 ALA C O 1
ATOM 4371 N N . ASN C 1 144 ? -33.449 74.761 -21.174 1.00 17.03 143 ASN C N 1
ATOM 4372 C CA . ASN C 1 144 ? -32.543 73.644 -21.078 1.00 17.51 143 ASN C CA 1
ATOM 4373 C C . ASN C 1 144 ? -31.419 73.712 -22.156 1.00 18.51 143 ASN C C 1
ATOM 4374 O O . ASN C 1 144 ? -31.283 74.733 -22.856 1.00 18.83 143 ASN C O 1
ATOM 4379 N N . GLU C 1 145 ? -30.589 72.666 -22.256 1.00 19.14 144 GLU C N 1
ATOM 4380 C CA . GLU C 1 145 ? -29.461 72.652 -23.208 1.00 19.89 144 GLU C CA 1
ATOM 4381 C C . GLU C 1 145 ? -29.896 72.656 -24.690 1.00 20.36 144 GLU C C 1
ATOM 4382 O O . GLU C 1 145 ? -29.082 72.911 -25.585 1.00 20.58 144 GLU C O 1
ATOM 4388 N N . ARG C 1 146 ? -31.165 72.346 -24.949 1.00 20.50 145 ARG C N 1
ATOM 4389 C CA . ARG C 1 146 ? -31.700 72.346 -26.322 1.00 20.97 145 ARG C CA 1
ATOM 4390 C C . ARG C 1 146 ? -32.374 73.670 -26.627 1.00 20.49 145 ARG C C 1
ATOM 4391 O O . ARG C 1 146 ? -32.902 73.857 -27.718 1.00 21.21 145 ARG C O 1
ATOM 4399 N N . GLY C 1 147 ? -32.371 74.597 -25.672 1.00 19.53 146 GLY C N 1
ATOM 4400 C CA . GLY C 1 147 ? -33.011 75.891 -25.883 1.00 19.14 146 GLY C CA 1
ATOM 4401 C C . GLY C 1 147 ? -34.514 75.868 -25.664 1.00 18.50 146 GLY C C 1
ATOM 4402 O O . GLY C 1 147 ? -35.207 76.841 -25.959 1.00 17.92 146 GLY C O 1
ATOM 4403 N N . GLU C 1 148 ? -35.027 74.757 -25.152 1.00 18.02 147 GLU C N 1
ATOM 4404 C CA . GLU C 1 148 ? -36.440 74.652 -24.847 1.00 17.91 147 GLU C CA 1
ATOM 4405 C C . GLU C 1 148 ? -36.701 75.364 -23.507 1.00 17.26 147 GLU C C 1
ATOM 4406 O O . GLU C 1 148 ? -35.997 75.116 -22.517 1.00 17.40 147 GLU C O 1
ATOM 4412 N N . ILE C 1 149 ? -37.694 76.251 -23.458 1.00 16.83 148 ILE C N 1
ATOM 4413 C CA . ILE C 1 149 ? -37.982 76.951 -22.201 1.00 16.16 148 ILE C CA 1
ATOM 4414 C C . ILE C 1 149 ? -38.598 75.922 -21.246 1.00 15.19 148 ILE C C 1
ATOM 4415 O O . ILE C 1 149 ? -39.381 75.085 -21.663 1.00 14.16 148 ILE C O 1
ATOM 4420 N N . CYS C 1 150 ? -38.227 75.981 -19.967 1.00 14.90 149 CYS C N 1
ATOM 4421 C CA . CYS C 1 150 ? -38.707 74.990 -19.005 1.00 14.69 149 CYS C CA 1
ATOM 4422 C C . CYS C 1 150 ? -39.623 75.483 -17.908 1.00 14.53 149 CYS C C 1
ATOM 4423 O O . CYS C 1 150 ? -40.737 74.991 -17.772 1.00 15.18 149 CYS C O 1
ATOM 4426 N N . GLU C 1 151 ? -39.137 76.406 -17.086 1.00 14.39 150 GLU C N 1
ATOM 4427 C CA . GLU C 1 151 ? -39.905 76.911 -15.952 1.00 14.08 150 GLU C CA 1
ATOM 4428 C C . GLU C 1 151 ? -39.260 78.144 -15.369 1.00 14.02 150 GLU C C 1
ATOM 4429 O O . GLU C 1 151 ? -38.186 78.593 -15.816 1.00 14.10 150 GLU C O 1
ATOM 4435 N N . GLY C 1 152 ? -39.926 78.691 -14.366 1.00 14.05 151 GLY C N 1
ATOM 4436 C CA . GLY C 1 152 ? -39.428 79.824 -13.617 1.00 14.20 151 GLY C CA 1
ATOM 4437 C C . GLY C 1 152 ? -38.747 79.243 -12.383 1.00 14.39 151 GLY C C 1
ATOM 4438 O O . GLY C 1 152 ? -38.884 78.027 -12.087 1.00 14.49 151 GLY C O 1
ATOM 4439 N N . THR C 1 153 ? -38.035 80.082 -11.644 1.00 14.39 152 THR C N 1
ATOM 4440 C CA . THR C 1 153 ? -37.355 79.627 -10.442 1.00 14.59 152 THR C CA 1
ATOM 4441 C C . THR C 1 153 ? -38.309 79.035 -9.390 1.00 14.55 152 THR C C 1
ATOM 4442 O O . THR C 1 153 ? -37.941 78.112 -8.647 1.00 14.36 152 THR C O 1
ATOM 4446 N N . ILE C 1 154 ? -39.529 79.563 -9.338 1.00 14.69 153 ILE C N 1
ATOM 4447 C CA . ILE C 1 154 ? -40.537 79.117 -8.360 1.00 14.84 153 ILE C CA 1
ATOM 4448 C C . ILE C 1 154 ? -41.949 78.923 -8.984 1.00 14.84 153 ILE C C 1
ATOM 4449 O O . ILE C 1 154 ? -42.938 78.894 -8.287 1.00 15.17 153 ILE C O 1
ATOM 4454 N N . THR C 1 155 ? -42.016 78.763 -10.296 1.00 15.00 154 THR C N 1
ATOM 4455 C CA . THR C 1 155 ? -43.278 78.624 -10.991 1.00 14.82 154 THR C CA 1
ATOM 4456 C C . THR C 1 155 ? -43.114 77.814 -12.234 1.00 14.96 154 THR C C 1
ATOM 4457 O O . THR C 1 155 ? -41.991 77.523 -12.666 1.00 15.11 154 THR C O 1
ATOM 4461 N N . ASN C 1 156 ? -44.249 77.404 -12.785 1.00 14.93 155 ASN C N 1
ATOM 4462 C CA . ASN C 1 156 ? -44.298 76.721 -14.054 1.00 14.82 155 ASN C CA 1
ATOM 4463 C C . ASN C 1 156 ? -44.792 77.773 -15.027 1.00 15.24 155 ASN C C 1
ATOM 4464 O O . ASN C 1 156 ? -45.331 78.819 -14.592 1.00 15.13 155 ASN C O 1
ATOM 4469 N N . VAL C 1 157 ? -44.602 77.523 -16.321 1.00 15.24 156 VAL C N 1
ATOM 4470 C CA . VAL C 1 157 ? -44.983 78.470 -17.363 1.00 15.57 156 VAL C CA 1
ATOM 4471 C C . VAL C 1 157 ? -46.160 77.964 -18.185 1.00 15.86 156 VAL C C 1
ATOM 4472 O O . VAL C 1 157 ? -46.253 76.774 -18.483 1.00 15.85 156 VAL C O 1
ATOM 4476 N N . PHE C 1 158 ? -47.035 78.895 -18.564 1.00 15.94 157 PHE C N 1
ATOM 4477 C CA . PHE C 1 158 ? -48.242 78.616 -19.298 1.00 16.37 157 PHE C CA 1
ATOM 4478 C C . PHE C 1 158 ? -48.458 79.696 -20.358 1.00 16.85 157 PHE C C 1
ATOM 4479 O O . PHE C 1 158 ? -48.472 80.890 -20.049 1.00 16.70 157 PHE C O 1
ATOM 4487 N N . ALA C 1 159 ? -48.620 79.271 -21.605 1.00 17.11 158 ALA C N 1
ATOM 4488 C CA . ALA C 1 159 ? -48.804 80.199 -22.696 1.00 17.78 158 ALA C CA 1
ATOM 4489 C C . ALA C 1 159 ? -50.036 79.865 -23.530 1.00 18.44 158 ALA C C 1
ATOM 4490 O O . ALA C 1 159 ? -50.226 78.726 -23.951 1.00 18.66 158 ALA C O 1
ATOM 4492 N N . ASP C 1 160 ? -50.883 80.869 -23.720 1.00 18.95 159 ASP C N 1
ATOM 4493 C CA . ASP C 1 160 ? -52.044 80.750 -24.549 1.00 19.80 159 ASP C CA 1
ATOM 4494 C C . ASP C 1 160 ? -51.580 81.221 -25.921 1.00 20.18 159 ASP C C 1
ATOM 4495 O O . ASP C 1 160 ? -51.282 82.395 -26.103 1.00 19.74 159 ASP C O 1
ATOM 4500 N N . PHE C 1 161 ? -51.477 80.297 -26.872 1.00 20.88 160 PHE C N 1
ATOM 4501 C CA . PHE C 1 161 ? -51.042 80.662 -28.219 1.00 21.68 160 PHE C CA 1
ATOM 4502 C C . PHE C 1 161 ? -52.184 81.039 -29.171 1.00 22.70 160 PHE C C 1
ATOM 4503 O O . PHE C 1 161 ? -51.966 81.175 -30.383 1.00 23.02 160 PHE C O 1
ATOM 4511 N N . GLY C 1 162 ? -53.382 81.217 -28.632 1.00 23.17 161 GLY C N 1
ATOM 4512 C CA . GLY C 1 162 ? -54.498 81.618 -29.449 1.00 24.59 161 GLY C CA 1
ATOM 4513 C C . GLY C 1 162 ? -55.785 80.865 -29.237 1.00 25.44 161 GLY C C 1
ATOM 4514 O O . GLY C 1 162 ? -56.858 81.450 -29.386 1.00 26.50 161 GLY C O 1
ATOM 4515 N N . ASP C 1 163 ? -55.696 79.582 -28.877 1.00 25.32 162 ASP C N 1
ATOM 4516 C CA . ASP C 1 163 ? -56.897 78.771 -28.690 1.00 26.00 162 ASP C CA 1
ATOM 4517 C C . ASP C 1 163 ? -57.408 78.676 -27.235 1.00 25.51 162 ASP C C 1
ATOM 4518 O O . ASP C 1 163 ? -58.389 78.012 -26.976 1.00 26.05 162 ASP C O 1
ATOM 4523 N N . GLY C 1 164 ? -56.765 79.343 -26.303 1.00 24.73 163 GLY C N 1
ATOM 4524 C CA . GLY C 1 164 ? -57.220 79.291 -24.924 1.00 24.57 163 GLY C CA 1
ATOM 4525 C C . GLY C 1 164 ? -56.643 78.151 -24.089 1.00 23.95 163 GLY C C 1
ATOM 4526 O O . GLY C 1 164 ? -56.863 78.101 -22.871 1.00 24.03 163 GLY C O 1
ATOM 4527 N N . VAL C 1 165 ? -55.938 77.222 -24.717 1.00 23.37 164 VAL C N 1
ATOM 4528 C CA . VAL C 1 165 ? -55.312 76.135 -23.972 1.00 22.74 164 VAL C CA 1
ATOM 4529 C C . VAL C 1 165 ? -53.971 76.661 -23.425 1.00 21.60 164 VAL C C 1
ATOM 4530 O O . VAL C 1 165 ? -53.201 77.324 -24.136 1.00 21.42 164 VAL C O 1
ATOM 4534 N N . LEU C 1 166 ? -53.703 76.394 -22.159 1.00 20.38 165 LEU C N 1
ATOM 4535 C CA . LEU C 1 166 ? -52.468 76.856 -21.559 1.00 19.25 165 LEU C CA 1
ATOM 4536 C C . LEU C 1 166 ? -51.375 75.862 -21.893 1.00 18.68 165 LEU C C 1
ATOM 4537 O O . LEU C 1 166 ? -51.304 74.800 -21.288 1.00 18.75 165 LEU C O 1
ATOM 4542 N N . ALA C 1 167 ? -50.561 76.180 -22.897 1.00 18.19 166 ALA C N 1
ATOM 4543 C CA . ALA C 1 167 ? -49.479 75.302 -23.298 1.00 17.67 166 ALA C CA 1
ATOM 4544 C C . ALA C 1 167 ? -48.376 75.412 -22.236 1.00 16.56 166 ALA C C 1
ATOM 4545 O O . ALA C 1 167 ? -47.944 76.501 -21.892 1.00 16.11 166 ALA C O 1
ATOM 4547 N N . THR C 1 168 ? -47.942 74.282 -21.718 1.00 16.09 167 THR C N 1
ATOM 4548 C CA . THR C 1 168 ? -46.940 74.258 -20.671 1.00 15.68 167 THR C CA 1
ATOM 4549 C C . THR C 1 168 ? -45.860 73.259 -21.059 1.00 15.94 167 THR C C 1
ATOM 4550 O O . THR C 1 168 ? -46.167 72.210 -21.595 1.00 16.32 167 THR C O 1
ATOM 4554 N N . PRO C 1 169 ? -44.587 73.585 -20.801 1.00 16.19 168 PRO C N 1
ATOM 4555 C CA . PRO C 1 169 ? -43.521 72.664 -21.226 1.00 16.85 168 PRO C CA 1
ATOM 4556 C C . PRO C 1 169 ? -43.613 71.248 -20.665 1.00 17.39 168 PRO C C 1
ATOM 4557 O O . PRO C 1 169 ? -44.036 71.051 -19.522 1.00 17.51 168 PRO C O 1
ATOM 4561 N N . ARG C 1 170 ? -43.244 70.282 -21.495 1.00 18.43 169 ARG C N 1
ATOM 4562 C CA . ARG C 1 170 ? -43.214 68.857 -21.141 1.00 19.15 169 ARG C CA 1
ATOM 4563 C C . ARG C 1 170 ? -42.283 68.611 -19.978 1.00 19.09 169 ARG C C 1
ATOM 4564 O O . ARG C 1 170 ? -41.238 69.255 -19.844 1.00 18.40 169 ARG C O 1
ATOM 4572 N N . LEU C 1 171 ? -42.641 67.627 -19.164 1.00 19.45 170 LEU C N 1
ATOM 4573 C CA . LEU C 1 171 ? -41.857 67.277 -18.006 1.00 19.21 170 LEU C CA 1
ATOM 4574 C C . LEU C 1 171 ? -40.424 66.917 -18.388 1.00 19.35 170 LEU C C 1
ATOM 4575 O O . LEU C 1 171 ? -39.480 67.343 -17.717 1.00 18.99 170 LEU C O 1
ATOM 4580 N N . ASP C 1 172 ? -40.258 66.161 -19.477 1.00 19.74 171 ASP C N 1
ATOM 4581 C CA . ASP C 1 172 ? -38.925 65.736 -19.890 1.00 20.17 171 ASP C CA 1
ATOM 4582 C C . ASP C 1 172 ? -38.084 66.848 -20.506 1.00 19.98 171 ASP C C 1
ATOM 4583 O O . ASP C 1 172 ? -37.032 66.578 -21.062 1.00 20.78 171 ASP C O 1
ATOM 4588 N N . CYS C 1 173 ? -38.549 68.090 -20.446 1.00 19.47 172 CYS C N 1
ATOM 4589 C CA . CYS C 1 173 ? -37.721 69.207 -20.860 1.00 19.35 172 CYS C CA 1
ATOM 4590 C C . CYS C 1 173 ? -36.790 69.499 -19.689 1.00 18.51 172 CYS C C 1
ATOM 4591 O O . CYS C 1 173 ? -35.737 70.076 -19.875 1.00 18.11 172 CYS C O 1
ATOM 4594 N N . GLY C 1 174 ? -37.195 69.069 -18.487 1.00 17.82 173 GLY C N 1
ATOM 4595 C CA . GLY C 1 174 ? -36.410 69.278 -17.274 1.00 17.54 173 GLY C CA 1
ATOM 4596 C C . GLY C 1 174 ? -37.048 70.384 -16.455 1.00 16.91 173 GLY C C 1
ATOM 4597 O O . GLY C 1 174 ? -36.790 71.573 -16.699 1.00 16.52 173 GLY C O 1
ATOM 4598 N N . LEU C 1 175 ? -37.906 69.985 -15.513 1.00 16.28 174 LEU C N 1
ATOM 4599 C CA . LEU C 1 175 ? -38.636 70.920 -14.669 1.00 15.92 174 LEU C CA 1
ATOM 4600 C C . LEU C 1 175 ? -39.384 70.213 -13.551 1.00 15.63 174 LEU C C 1
ATOM 4601 O O . LEU C 1 175 ? -39.519 69.001 -13.555 1.00 15.57 174 LEU C O 1
ATOM 4606 N N . LEU C 1 176 ? -39.883 70.991 -12.600 1.00 15.33 175 LEU C N 1
ATOM 4607 C CA . LEU C 1 176 ? -40.635 70.423 -11.501 1.00 15.26 175 LEU C CA 1
ATOM 4608 C C . LEU C 1 176 ? -42.083 70.241 -11.914 1.00 15.29 175 LEU C C 1
ATOM 4609 O O . LEU C 1 176 ? -42.686 71.182 -12.383 1.00 15.21 175 LEU C O 1
ATOM 4614 N N . PRO C 1 177 ? -42.641 69.013 -11.754 1.00 15.60 176 PRO C N 1
ATOM 4615 C CA . PRO C 1 177 ? -44.040 68.838 -12.028 1.00 15.90 176 PRO C CA 1
ATOM 4616 C C . PRO C 1 177 ? -44.845 69.500 -10.907 1.00 15.71 176 PRO C C 1
ATOM 4617 O O . PRO C 1 177 ? -45.209 68.846 -9.940 1.00 16.48 176 PRO C O 1
ATOM 4621 N N . GLY C 1 178 ? -45.096 70.795 -11.032 1.00 15.32 177 GLY C N 1
ATOM 4622 C CA . GLY C 1 178 ? -45.839 71.539 -10.024 1.00 15.10 177 GLY C CA 1
ATOM 4623 C C . GLY C 1 178 ? -47.241 71.021 -9.757 1.00 15.31 177 GLY C C 1
ATOM 4624 O O . GLY C 1 178 ? -47.828 70.345 -10.589 1.00 15.79 177 GLY C O 1
ATOM 4625 N N . VAL C 1 179 ? -47.772 71.355 -8.578 1.00 15.11 178 VAL C N 1
ATOM 4626 C CA . VAL C 1 179 ? -49.094 70.935 -8.157 1.00 15.07 178 VAL C CA 1
ATOM 4627 C C . VAL C 1 179 ? -50.178 71.742 -8.898 1.00 15.25 178 VAL C C 1
ATOM 4628 O O . VAL C 1 179 ? -51.225 71.193 -9.227 1.00 15.45 178 VAL C O 1
ATOM 4632 N N . LEU C 1 180 ? -49.944 73.032 -9.145 1.00 14.92 179 LEU C N 1
ATOM 4633 C CA . LEU C 1 180 ? -50.907 73.817 -9.928 1.00 15.20 179 LEU C CA 1
ATOM 4634 C C . LEU C 1 180 ? -50.877 73.216 -11.328 1.00 15.44 179 LEU C C 1
ATOM 4635 O O . LEU C 1 180 ? -51.905 72.806 -11.861 1.00 15.94 179 LEU C O 1
ATOM 4640 N N . ARG C 1 181 ? -49.674 73.138 -11.897 1.00 15.21 180 ARG C N 1
ATOM 4641 C CA . ARG C 1 181 ? -49.475 72.564 -13.225 1.00 15.44 180 ARG C CA 1
ATOM 4642 C C . ARG C 1 181 ? -50.254 71.252 -13.381 1.00 16.13 180 ARG C C 1
ATOM 4643 O O . ARG C 1 181 ? -50.960 71.078 -14.362 1.00 16.77 180 ARG C O 1
ATOM 4651 N N . ALA C 1 182 ? -50.119 70.343 -12.401 1.00 16.43 181 ALA C N 1
ATOM 4652 C CA . ALA C 1 182 ? -50.795 69.032 -12.434 1.00 17.07 181 ALA C CA 1
ATOM 4653 C C . ALA C 1 182 ? -52.308 69.165 -12.471 1.00 17.95 181 ALA C C 1
ATOM 4654 O O . ALA C 1 182 ? -52.986 68.454 -13.224 1.00 18.71 181 ALA C O 1
ATOM 4656 N N . GLU C 1 183 ? -52.848 70.080 -11.670 1.00 18.10 182 GLU C N 1
ATOM 4657 C CA . GLU C 1 183 ? -54.290 70.286 -11.647 1.00 18.77 182 GLU C CA 1
ATOM 4658 C C . GLU C 1 183 ? -54.794 70.783 -13.014 1.00 18.93 182 GLU C C 1
ATOM 4659 O O . GLU C 1 183 ? -55.817 70.303 -13.523 1.00 19.08 182 GLU C O 1
ATOM 4665 N N . LEU C 1 184 ? -54.066 71.733 -13.598 1.00 18.41 183 LEU C N 1
ATOM 4666 C CA . LEU C 1 184 ? -54.458 72.328 -14.882 1.00 18.89 183 LEU C CA 1
ATOM 4667 C C . LEU C 1 184 ? -54.409 71.282 -16.000 1.00 19.44 183 LEU C C 1
ATOM 4668 O O . LEU C 1 184 ? -55.281 71.249 -16.888 1.00 19.71 183 LEU C O 1
ATOM 4673 N N . LEU C 1 185 ? -53.391 70.426 -15.951 1.00 19.63 184 LEU C N 1
ATOM 4674 C CA . LEU C 1 185 ? -53.261 69.349 -16.939 1.00 20.20 184 LEU C CA 1
ATOM 4675 C C . LEU C 1 185 ? -54.430 68.360 -16.771 1.00 21.10 184 LEU C C 1
ATOM 4676 O O . LEU C 1 185 ? -55.084 67.998 -17.764 1.00 21.33 184 LEU C O 1
ATOM 4681 N N . ASP C 1 186 ? -54.728 67.968 -15.522 1.00 21.55 185 ASP C N 1
ATOM 4682 C CA . ASP C 1 186 ? -55.843 67.017 -15.256 1.00 22.92 185 ASP C CA 1
ATOM 4683 C C . ASP C 1 186 ? -57.191 67.581 -15.695 1.00 23.59 185 ASP C C 1
ATOM 4684 O O . ASP C 1 186 ? -58.017 66.861 -16.260 1.00 24.78 185 ASP C O 1
ATOM 4689 N N . GLU C 1 187 ? -57.394 68.871 -15.473 1.00 23.43 186 GLU C N 1
ATOM 4690 C CA . GLU C 1 187 ? -58.654 69.533 -15.839 1.00 24.32 186 GLU C CA 1
ATOM 4691 C C . GLU C 1 187 ? -58.777 69.802 -17.339 1.00 24.79 186 GLU C C 1
ATOM 4692 O O . GLU C 1 187 ? -59.833 70.201 -17.807 1.00 25.55 186 GLU C O 1
ATOM 4698 N N . GLY C 1 188 ? -57.693 69.587 -18.095 1.00 24.54 187 GLY C N 1
ATOM 4699 C CA . GLY C 1 188 ? -57.700 69.849 -19.540 1.00 24.78 187 GLY C CA 1
ATOM 4700 C C . GLY C 1 188 ? -57.474 71.324 -19.892 1.00 24.35 187 GLY C C 1
ATOM 4701 O O . GLY C 1 188 ? -57.460 71.687 -21.068 1.00 24.68 187 GLY C O 1
ATOM 4702 N N . ARG C 1 189 ? -57.289 72.170 -18.877 1.00 23.68 188 ARG C N 1
ATOM 4703 C CA . ARG C 1 189 ? -57.041 73.595 -19.094 1.00 23.47 188 ARG C CA 1
ATOM 4704 C C . ARG C 1 189 ? -55.653 73.824 -19.642 1.00 22.82 188 ARG C C 1
ATOM 4705 O O . ARG C 1 189 ? -55.411 74.827 -20.314 1.00 22.92 188 ARG C O 1
ATOM 4713 N N . ALA C 1 190 ? -54.744 72.896 -19.344 1.00 22.27 189 ALA C N 1
ATOM 4714 C CA . ALA C 1 190 ? -53.371 72.962 -19.823 1.00 21.78 189 ALA C CA 1
ATOM 4715 C C . ALA C 1 190 ? -53.029 71.708 -20.618 1.00 22.08 189 ALA C C 1
ATOM 4716 O O . ALA C 1 190 ? -53.707 70.685 -20.504 1.00 22.38 189 ALA C O 1
ATOM 4718 N N . GLU C 1 191 ? -51.985 71.817 -21.442 1.00 22.17 190 GLU C N 1
ATOM 4719 C CA . GLU C 1 191 ? -51.473 70.695 -22.254 1.00 22.98 190 GLU C CA 1
ATOM 4720 C C . GLU C 1 191 ? -49.967 70.777 -22.345 1.00 22.03 190 GLU C C 1
ATOM 4721 O O . GLU C 1 191 ? -49.399 71.864 -22.436 1.00 21.49 190 GLU C O 1
ATOM 4727 N N . GLU C 1 192 ? -49.315 69.624 -22.339 1.00 21.78 191 GLU C N 1
ATOM 4728 C CA . GLU C 1 192 ? -47.880 69.608 -22.481 1.00 21.37 191 GLU C CA 1
ATOM 4729 C C . GLU C 1 192 ? -47.490 70.024 -23.902 1.00 21.46 191 GLU C C 1
ATOM 4730 O O . GLU C 1 192 ? -48.179 69.687 -24.880 1.00 21.76 191 GLU C O 1
ATOM 4736 N N . ALA C 1 193 ? -46.394 70.777 -23.999 1.00 20.95 192 ALA C N 1
ATOM 4737 C CA . ALA C 1 193 ? -45.875 71.240 -25.292 1.00 21.17 192 ALA C CA 1
ATOM 4738 C C . ALA C 1 193 ? -44.386 71.558 -25.204 1.00 20.91 192 ALA C C 1
ATOM 4739 O O . ALA C 1 193 ? -43.775 71.429 -24.138 1.00 20.79 192 ALA C O 1
ATOM 4741 N N . ILE C 1 194 ? -43.806 71.934 -26.339 1.00 21.26 193 ILE C N 1
ATOM 4742 C CA . ILE C 1 194 ? -42.407 72.324 -26.448 1.00 21.12 193 ILE C CA 1
ATOM 4743 C C . ILE C 1 194 ? -42.302 73.675 -27.158 1.00 20.97 193 ILE C C 1
ATOM 4744 O O . ILE C 1 194 ? -42.829 73.851 -28.254 1.00 21.16 193 ILE C O 1
ATOM 4749 N N . TYR C 1 195 ? -41.653 74.630 -26.515 1.00 20.34 194 TYR C N 1
ATOM 4750 C CA . TYR C 1 195 ? -41.450 75.936 -27.103 1.00 20.46 194 TYR C CA 1
ATOM 4751 C C . TYR C 1 195 ? -40.272 76.636 -26.462 1.00 20.36 194 TYR C C 1
ATOM 4752 O O . TYR C 1 195 ? -39.616 76.091 -25.557 1.00 20.25 194 TYR C O 1
ATOM 4761 N N . SER C 1 196 ? -39.983 77.836 -26.927 1.00 20.79 195 SER C N 1
ATOM 4762 C CA . SER C 1 196 ? -38.838 78.556 -26.426 1.00 21.05 195 SER C CA 1
ATOM 4763 C C . SER C 1 196 ? -39.205 79.933 -25.967 1.00 21.30 195 SER C C 1
ATOM 4764 O O . SER C 1 196 ? -40.312 80.421 -26.211 1.00 21.18 195 SER C O 1
ATOM 4767 N N . TYR C 1 197 ? -38.216 80.585 -25.374 1.00 21.77 196 TYR C N 1
ATOM 4768 C CA . TYR C 1 197 ? -38.346 81.923 -24.886 1.00 22.28 196 TYR C CA 1
ATOM 4769 C C . TYR C 1 197 ? -38.802 82.811 -26.013 1.00 22.70 196 TYR C C 1
ATOM 4770 O O . TYR C 1 197 ? -39.663 83.651 -25.830 1.00 22.70 196 TYR C O 1
ATOM 4779 N N . ASP C 1 198 ? -38.223 82.603 -27.187 1.00 23.29 197 ASP C N 1
ATOM 4780 C CA . ASP C 1 198 ? -38.566 83.366 -28.391 1.00 24.02 197 ASP C CA 1
ATOM 4781 C C . ASP C 1 198 ? -40.061 83.399 -28.730 1.00 23.82 197 ASP C C 1
ATOM 4782 O O . ASP C 1 198 ? -40.526 84.368 -29.315 1.00 23.78 197 ASP C O 1
ATOM 4787 N N . ASP C 1 199 ? -40.800 82.356 -28.326 1.00 23.40 198 ASP C N 1
ATOM 4788 C CA . ASP C 1 199 ? -42.250 82.239 -28.576 1.00 23.33 198 ASP C CA 1
ATOM 4789 C C . ASP C 1 199 ? -43.160 82.897 -27.527 1.00 23.33 198 ASP C C 1
ATOM 4790 O O . ASP C 1 199 ? -44.355 83.135 -27.794 1.00 22.84 198 ASP C O 1
ATOM 4795 N N . LEU C 1 200 ? -42.619 83.210 -26.350 1.00 23.38 199 LEU C N 1
ATOM 4796 C CA . LEU C 1 200 ? -43.471 83.732 -25.257 1.00 23.85 199 LEU C CA 1
ATOM 4797 C C . LEU C 1 200 ? -44.034 85.103 -25.468 1.00 24.56 199 LEU C C 1
ATOM 4798 O O . LEU C 1 200 ? -45.197 85.365 -25.154 1.00 24.27 199 LEU C O 1
ATOM 4803 N N . LYS C 1 201 ? -43.179 85.977 -25.969 1.00 25.20 200 LYS C N 1
ATOM 4804 C CA . LYS C 1 201 ? -43.506 87.357 -26.206 1.00 26.20 200 LYS C CA 1
ATOM 4805 C C . LYS C 1 201 ? -44.784 87.554 -27.018 1.00 26.09 200 LYS C C 1
ATOM 4806 O O . LYS C 1 201 ? -45.651 88.387 -26.666 1.00 25.91 200 LYS C O 1
ATOM 4812 N N . SER C 1 202 ? -44.872 86.773 -28.103 1.00 25.50 201 SER C N 1
ATOM 4813 C CA A SER C 1 202 ? -45.990 86.831 -29.042 0.50 25.88 201 SER C CA 1
ATOM 4814 C CA B SER C 1 202 ? -45.992 86.842 -29.041 0.50 25.59 201 SER C CA 1
ATOM 4815 C C . SER C 1 202 ? -47.242 86.116 -28.570 1.00 25.42 201 SER C C 1
ATOM 4816 O O . SER C 1 202 ? -48.271 86.154 -29.244 1.00 25.78 201 SER C O 1
ATOM 4821 N N . ALA C 1 203 ? -47.157 85.447 -27.435 1.00 24.58 202 ALA C N 1
ATOM 4822 C CA . ALA C 1 203 ? -48.313 84.734 -26.909 1.00 24.56 202 ALA C CA 1
ATOM 4823 C C . ALA C 1 203 ? -49.498 85.680 -26.724 1.00 24.88 202 ALA C C 1
ATOM 4824 O O . ALA C 1 203 ? -49.329 86.845 -26.422 1.00 24.87 202 ALA C O 1
ATOM 4826 N N . LYS C 1 204 ? -50.692 85.164 -26.952 1.00 25.20 203 LYS C N 1
ATOM 4827 C CA . LYS C 1 204 ? -51.912 85.934 -26.777 1.00 25.93 203 LYS C CA 1
ATOM 4828 C C . LYS C 1 204 ? -52.114 86.287 -25.284 1.00 25.14 203 LYS C C 1
ATOM 4829 O O . LYS C 1 204 ? -52.616 87.350 -24.955 1.00 25.58 203 LYS C O 1
ATOM 4835 N N . ALA C 1 205 ? -51.749 85.358 -24.406 1.00 23.97 204 ALA C N 1
ATOM 4836 C CA . ALA C 1 205 ? -51.814 85.560 -22.964 1.00 23.41 204 ALA C CA 1
ATOM 4837 C C . ALA C 1 205 ? -50.685 84.725 -22.385 1.00 22.31 204 ALA C C 1
ATOM 4838 O O . ALA C 1 205 ? -50.405 83.661 -22.884 1.00 22.87 204 ALA C O 1
ATOM 4840 N N . LEU C 1 206 ? -50.026 85.215 -21.353 1.00 21.29 205 LEU C N 1
ATOM 4841 C CA . LEU C 1 206 ? -48.919 84.497 -20.771 1.00 20.20 205 LEU C CA 1
ATOM 4842 C C . LEU C 1 206 ? -49.039 84.454 -19.253 1.00 19.48 205 LEU C C 1
ATOM 4843 O O . LEU C 1 206 ? -49.381 85.448 -18.613 1.00 18.96 205 LEU C O 1
ATOM 4848 N N . PHE C 1 207 ? -48.755 83.289 -18.678 1.00 18.78 206 PHE C N 1
ATOM 4849 C CA . PHE C 1 207 ? -48.824 83.128 -17.230 1.00 18.30 206 PHE C CA 1
ATOM 4850 C C . PHE C 1 207 ? -47.716 82.305 -16.657 1.00 17.65 206 PHE C C 1
ATOM 4851 O O . PHE C 1 207 ? -47.224 81.402 -17.309 1.00 17.40 206 PHE C O 1
ATOM 4859 N N . VAL C 1 208 ? -47.329 82.637 -15.423 1.00 17.17 207 VAL C N 1
ATOM 4860 C CA . VAL C 1 208 ? -46.407 81.813 -14.638 1.00 16.30 207 VAL C CA 1
ATOM 4861 C C . VAL C 1 208 ? -47.285 81.504 -13.425 1.00 16.10 207 VAL C C 1
ATOM 4862 O O . VAL C 1 208 ? -48.183 82.300 -13.081 1.00 16.65 207 VAL C O 1
ATOM 4866 N N . GLY C 1 209 ? -47.122 80.325 -12.852 1.00 15.51 208 GLY C N 1
ATOM 4867 C CA . GLY C 1 209 ? -47.924 79.944 -11.732 1.00 15.59 208 GLY C CA 1
ATOM 4868 C C . GLY C 1 209 ? -47.377 78.865 -10.819 1.00 15.24 208 GLY C C 1
ATOM 4869 O O . GLY C 1 209 ? -46.470 78.095 -11.184 1.00 14.98 208 GLY C O 1
ATOM 4870 N N . ASN C 1 210 ? -47.924 78.860 -9.603 1.00 15.19 209 ASN C N 1
ATOM 4871 C CA . ASN C 1 210 ? -47.610 77.867 -8.587 1.00 14.96 209 ASN C CA 1
ATOM 4872 C C . ASN C 1 210 ? -48.843 77.659 -7.712 1.00 15.19 209 ASN C C 1
ATOM 4873 O O . ASN C 1 210 ? -49.802 78.459 -7.761 1.00 15.09 209 ASN C O 1
ATOM 4878 N N . SER C 1 211 ? -48.872 76.528 -7.013 1.00 15.07 210 SER C N 1
ATOM 4879 C CA . SER C 1 211 ? -50.005 76.180 -6.169 1.00 15.21 210 SER C CA 1
ATOM 4880 C C . SER C 1 211 ? -50.325 77.267 -5.151 1.00 15.43 210 SER C C 1
ATOM 4881 O O . SER C 1 211 ? -51.491 77.502 -4.858 1.00 15.58 210 SER C O 1
ATOM 4884 N N . LEU C 1 212 ? -49.306 77.970 -4.662 1.00 15.29 211 LEU C N 1
ATOM 4885 C CA . LEU C 1 212 ? -49.524 79.050 -3.680 1.00 15.83 211 LEU C CA 1
ATOM 4886 C C . LEU C 1 212 ? -50.345 80.233 -4.233 1.00 16.52 211 LEU C C 1
ATOM 4887 O O . LEU C 1 212 ? -51.331 80.649 -3.619 1.00 17.13 211 LEU C O 1
ATOM 4892 N N . ARG C 1 213 ? -49.946 80.758 -5.395 1.00 16.71 212 ARG C N 1
ATOM 4893 C CA . ARG C 1 213 ? -50.601 81.943 -5.980 1.00 17.24 212 ARG C CA 1
ATOM 4894 C C . ARG C 1 213 ? -51.546 81.718 -7.116 1.00 17.36 212 ARG C C 1
ATOM 4895 O O . ARG C 1 213 ? -52.292 82.627 -7.476 1.00 17.86 212 ARG C O 1
ATOM 4903 N N . GLY C 1 214 ? -51.533 80.529 -7.688 1.00 16.93 213 GLY C N 1
ATOM 4904 C CA . GLY C 1 214 ? -52.375 80.249 -8.834 1.00 17.15 213 GLY C CA 1
ATOM 4905 C C . GLY C 1 214 ? -51.689 80.845 -10.054 1.00 17.05 213 GLY C C 1
ATOM 4906 O O . GLY C 1 214 ? -50.471 81.086 -10.047 1.00 16.75 213 GLY C O 1
ATOM 4907 N N . LEU C 1 215 ? -52.463 81.074 -11.099 1.00 17.31 214 LEU C N 1
ATOM 4908 C CA . LEU C 1 215 ? -51.956 81.667 -12.321 1.00 17.65 214 LEU C CA 1
ATOM 4909 C C . LEU C 1 215 ? -51.717 83.149 -12.107 1.00 18.08 214 LEU C C 1
ATOM 4910 O O . LEU C 1 215 ? -52.560 83.846 -11.527 1.00 18.76 214 LEU C O 1
ATOM 4915 N N . ILE C 1 216 ? -50.536 83.606 -12.511 1.00 17.82 215 ILE C N 1
ATOM 4916 C CA . ILE C 1 216 ? -50.154 85.003 -12.370 1.00 18.06 215 ILE C CA 1
ATOM 4917 C C . ILE C 1 216 ? -49.932 85.567 -13.743 1.00 18.23 215 ILE C C 1
ATOM 4918 O O . ILE C 1 216 ? -49.097 85.076 -14.454 1.00 17.25 215 ILE C O 1
ATOM 4923 N N . PRO C 1 217 ? -50.682 86.611 -14.122 1.00 19.60 216 PRO C N 1
ATOM 4924 C CA . PRO C 1 217 ? -50.444 87.181 -15.461 1.00 20.32 216 PRO C CA 1
ATOM 4925 C C . PRO C 1 217 ? -49.001 87.659 -15.624 1.00 20.38 216 PRO C C 1
ATOM 4926 O O . PRO C 1 217 ? -48.453 88.289 -14.701 1.00 20.29 216 PRO C O 1
ATOM 4930 N N . ALA C 1 218 ? -48.401 87.356 -16.779 1.00 20.62 217 ALA C N 1
ATOM 4931 C CA . ALA C 1 218 ? -47.017 87.735 -17.059 1.00 21.25 217 ALA C CA 1
ATOM 4932 C C . ALA C 1 218 ? -46.828 88.390 -18.419 1.00 22.32 217 ALA C C 1
ATOM 4933 O O . ALA C 1 218 ? -47.667 88.268 -19.299 1.00 22.58 217 ALA C O 1
ATOM 4935 N N . LYS C 1 219 ? -45.686 89.063 -18.564 1.00 23.45 218 LYS C N 1
ATOM 4936 C CA . LYS C 1 219 ? -45.308 89.745 -19.792 1.00 24.92 218 LYS C CA 1
ATOM 4937 C C . LYS C 1 219 ? -43.790 89.768 -19.921 1.00 25.56 218 LYS C C 1
ATOM 4938 O O . LYS C 1 219 ? -43.073 89.730 -18.920 1.00 25.26 218 LYS C O 1
ATOM 4940 N N . LEU C 1 220 ? -43.311 89.836 -21.151 1.00 26.99 219 LEU C N 1
ATOM 4941 C CA . LEU C 1 220 ? -41.876 89.929 -21.408 1.00 28.27 219 LEU C CA 1
ATOM 4942 C C . LEU C 1 220 ? -41.347 91.324 -21.763 1.00 30.28 219 LEU C C 1
ATOM 4943 O O . LEU C 1 220 ? -42.071 92.216 -22.247 1.00 30.79 219 LEU C O 1
ATOM 4948 N N . VAL C 1 221 ? -40.046 91.459 -21.506 1.00 31.75 220 VAL C N 1
ATOM 4949 C CA . VAL C 1 221 ? -39.260 92.647 -21.847 1.00 33.24 220 VAL C CA 1
ATOM 4950 C C . VAL C 1 221 ? -37.833 92.132 -22.209 1.00 33.64 220 VAL C C 1
ATOM 4951 O O . VAL C 1 221 ? -36.865 92.928 -22.259 1.00 34.60 220 VAL C O 1
ATOM 4954 N N . GLY D 1 11 ? -51.504 68.754 24.922 1.00 35.19 10 GLY D N 1
ATOM 4955 C CA . GLY D 1 11 ? -50.243 69.091 25.693 1.00 34.88 10 GLY D CA 1
ATOM 4956 C C . GLY D 1 11 ? -50.217 68.525 27.119 1.00 35.12 10 GLY D C 1
ATOM 4957 O O . GLY D 1 11 ? -49.144 68.190 27.660 1.00 35.15 10 GLY D O 1
ATOM 4958 N N . ASP D 1 12 ? -51.401 68.402 27.722 1.00 35.39 11 ASP D N 1
ATOM 4959 C CA . ASP D 1 12 ? -51.562 67.880 29.095 1.00 35.56 11 ASP D CA 1
ATOM 4960 C C . ASP D 1 12 ? -51.693 66.343 29.184 1.00 36.27 11 ASP D C 1
ATOM 4961 O O . ASP D 1 12 ? -51.178 65.726 30.131 1.00 36.95 11 ASP D O 1
ATOM 4966 N N . THR D 1 13 ? -52.391 65.729 28.220 1.00 36.33 12 THR D N 1
ATOM 4967 C CA . THR D 1 13 ? -52.516 64.259 28.166 1.00 36.51 12 THR D CA 1
ATOM 4968 C C . THR D 1 13 ? -51.299 63.697 27.375 1.00 35.91 12 THR D C 1
ATOM 4969 O O . THR D 1 13 ? -50.472 62.900 27.890 1.00 36.46 12 THR D O 1
ATOM 4971 N N . ALA D 1 14 ? -51.159 64.165 26.137 1.00 34.54 13 ALA D N 1
ATOM 4972 C CA . ALA D 1 14 ? -50.067 63.743 25.282 1.00 33.37 13 ALA D CA 1
ATOM 4973 C C . ALA D 1 14 ? -48.742 64.352 25.760 1.00 31.61 13 ALA D C 1
ATOM 4974 O O . ALA D 1 14 ? -48.663 64.966 26.837 1.00 31.40 13 ALA D O 1
ATOM 4976 N N . ASP D 1 15 ? -47.694 64.160 24.967 1.00 29.73 14 ASP D N 1
ATOM 4977 C CA . ASP D 1 15 ? -46.414 64.713 25.286 1.00 27.83 14 ASP D CA 1
ATOM 4978 C C . ASP D 1 15 ? -46.557 66.214 25.034 1.00 25.99 14 ASP D C 1
ATOM 4979 O O . ASP D 1 15 ? -47.513 66.666 24.398 1.00 26.04 14 ASP D O 1
ATOM 4984 N N . PHE D 1 16 ? -45.633 66.986 25.559 1.00 23.89 15 PHE D N 1
ATOM 4985 C CA . PHE D 1 16 ? -45.674 68.418 25.388 1.00 22.30 15 PHE D CA 1
ATOM 4986 C C . PHE D 1 16 ? -44.605 68.866 24.413 1.00 21.22 15 PHE D C 1
ATOM 4987 O O . PHE D 1 16 ? -43.704 68.105 24.078 1.00 20.89 15 PHE D O 1
ATOM 4995 N N . GLU D 1 17 ? -44.728 70.108 23.967 1.00 20.03 16 GLU D N 1
ATOM 4996 C CA . GLU D 1 17 ? -43.779 70.715 23.066 1.00 19.66 16 GLU D CA 1
ATOM 4997 C C . GLU D 1 17 ? -43.176 71.929 23.745 1.00 18.53 16 GLU D C 1
ATOM 4998 O O . GLU D 1 17 ? -43.796 72.502 24.629 1.00 17.43 16 GLU D O 1
ATOM 5004 N N . LEU D 1 18 ? -41.951 72.292 23.347 1.00 17.98 17 LEU D N 1
ATOM 5005 C CA . LEU D 1 18 ? -41.285 73.492 23.856 1.00 17.35 17 LEU D CA 1
ATOM 5006 C C . LEU D 1 18 ? -41.692 74.681 22.968 1.00 17.11 17 LEU D C 1
ATOM 5007 O O . LEU D 1 18 ? -41.780 74.554 21.756 1.00 16.95 17 LEU D O 1
ATOM 5012 N N . ILE D 1 19 ? -41.925 75.831 23.591 1.00 16.94 18 ILE D N 1
ATOM 5013 C CA . ILE D 1 19 ? -42.392 77.044 22.895 1.00 16.70 18 ILE D CA 1
ATOM 5014 C C . ILE D 1 19 ? -41.571 78.308 23.247 1.00 16.54 18 ILE D C 1
ATOM 5015 O O . ILE D 1 19 ? -41.028 78.430 24.359 1.00 16.49 18 ILE D O 1
ATOM 5020 N N . GLU D 1 20 ? -41.443 79.200 22.273 1.00 16.28 19 GLU D N 1
ATOM 5021 C CA . GLU D 1 20 ? -40.796 80.510 22.451 1.00 15.92 19 GLU D CA 1
ATOM 5022 C C . GLU D 1 20 ? -41.655 81.458 21.642 1.00 15.77 19 GLU D C 1
ATOM 5023 O O . GLU D 1 20 ? -41.937 81.180 20.465 1.00 15.23 19 GLU D O 1
ATOM 5029 N N . THR D 1 21 ? -42.109 82.540 22.286 1.00 15.66 20 THR D N 1
ATOM 5030 C CA . THR D 1 21 ? -42.915 83.584 21.644 1.00 15.94 20 THR D CA 1
ATOM 5031 C C . THR D 1 21 ? -42.092 84.870 21.645 1.00 15.88 20 THR D C 1
ATOM 5032 O O . THR D 1 21 ? -41.790 85.426 22.701 1.00 15.70 20 THR D O 1
ATOM 5044 N N . ARG D 1 23 ? -40.834 88.790 19.488 1.00 17.74 22 ARG D N 1
ATOM 5045 C CA . ARG D 1 23 ? -41.171 89.918 18.649 1.00 18.46 22 ARG D CA 1
ATOM 5046 C C . ARG D 1 23 ? -40.071 90.160 17.638 1.00 19.07 22 ARG D C 1
ATOM 5047 O O . ARG D 1 23 ? -38.936 90.506 18.007 1.00 19.24 22 ARG D O 1
ATOM 5055 N N . TRP D 1 24 ? -40.413 89.967 16.361 1.00 19.52 23 TRP D N 1
ATOM 5056 C CA . TRP D 1 24 ? -39.496 90.240 15.270 1.00 20.10 23 TRP D CA 1
ATOM 5057 C C . TRP D 1 24 ? -39.696 91.676 14.866 1.00 20.77 23 TRP D C 1
ATOM 5058 O O . TRP D 1 24 ? -40.817 92.152 14.774 1.00 20.42 23 TRP D O 1
ATOM 5069 N N . GLN D 1 25 ? -38.598 92.375 14.643 1.00 21.97 24 GLN D N 1
ATOM 5070 C CA . GLN D 1 25 ? -38.654 93.790 14.260 1.00 23.03 24 GLN D CA 1
ATOM 5071 C C . GLN D 1 25 ? -37.790 94.020 13.048 1.00 23.97 24 GLN D C 1
ATOM 5072 O O . GLN D 1 25 ? -36.730 93.434 12.935 1.00 24.08 24 GLN D O 1
ATOM 5078 N N . PRO D 1 26 ? -38.248 94.863 12.123 1.00 25.29 25 PRO D N 1
ATOM 5079 C CA . PRO D 1 26 ? -37.464 95.123 10.910 1.00 26.49 25 PRO D CA 1
ATOM 5080 C C . PRO D 1 26 ? -36.049 95.588 11.212 1.00 27.18 25 PRO D C 1
ATOM 5081 O O . PRO D 1 26 ? -35.835 96.419 12.094 1.00 27.44 25 PRO D O 1
ATOM 5085 N N . GLY D 1 27 ? -35.092 95.010 10.509 1.00 28.04 26 GLY D N 1
ATOM 5086 C CA . GLY D 1 27 ? -33.697 95.354 10.664 1.00 28.76 26 GLY D CA 1
ATOM 5087 C C . GLY D 1 27 ? -32.968 94.714 11.838 1.00 28.41 26 GLY D C 1
ATOM 5088 O O . GLY D 1 27 ? -31.873 94.183 11.665 1.00 28.83 26 GLY D O 1
ATOM 5089 N N . THR D 1 28 ? -33.570 94.758 13.023 1.00 27.87 27 THR D N 1
ATOM 5090 C CA . THR D 1 28 ? -32.942 94.215 14.250 1.00 27.34 27 THR D CA 1
ATOM 5091 C C . THR D 1 28 ? -33.269 92.725 14.524 1.00 26.56 27 THR D C 1
ATOM 5092 O O . THR D 1 28 ? -32.659 92.087 15.406 1.00 26.44 27 THR D O 1
ATOM 5096 N N . SER D 1 29 ? -34.254 92.193 13.799 1.00 25.65 28 SER D N 1
ATOM 5097 C CA . SER D 1 29 ? -34.655 90.815 13.934 1.00 24.59 28 SER D CA 1
ATOM 5098 C C . SER D 1 29 ? -35.369 90.569 15.301 1.00 23.17 28 SER D C 1
ATOM 5099 O O . SER D 1 29 ? -36.018 91.485 15.853 1.00 22.80 28 SER D O 1
ATOM 5102 N N . PHE D 1 30 ? -35.262 89.360 15.837 1.00 21.71 29 PHE D N 1
ATOM 5103 C CA . PHE D 1 30 ? -35.969 89.027 17.090 1.00 20.77 29 PHE D CA 1
ATOM 5104 C C . PHE D 1 30 ? -35.417 89.734 18.336 1.00 20.43 29 PHE D C 1
ATOM 5105 O O . PHE D 1 30 ? -34.238 89.731 18.620 1.00 20.42 29 PHE D O 1
ATOM 5113 N N . LEU D 1 31 ? -36.312 90.347 19.071 1.00 20.25 30 LEU D N 1
ATOM 5114 C CA . LEU D 1 31 ? -35.961 91.058 20.272 1.00 20.20 30 LEU D CA 1
ATOM 5115 C C . LEU D 1 31 ? -35.523 90.013 21.318 1.00 19.49 30 LEU D C 1
ATOM 5116 O O . LEU D 1 31 ? -36.250 89.047 21.576 1.00 19.08 30 LEU D O 1
ATOM 5121 N N . ARG D 1 32 ? -34.328 90.187 21.877 1.00 19.28 31 ARG D N 1
ATOM 5122 C CA . ARG D 1 32 ? -33.769 89.252 22.863 1.00 18.99 31 ARG D CA 1
ATOM 5123 C C . ARG D 1 32 ? -33.559 87.843 22.266 1.00 18.63 31 ARG D C 1
ATOM 5124 O O . ARG D 1 32 ? -33.544 86.839 22.976 1.00 17.63 31 ARG D O 1
ATOM 5132 N N . PHE D 1 33 ? -33.360 87.802 20.953 1.00 18.81 32 PHE D N 1
ATOM 5133 C CA . PHE D 1 33 ? -33.194 86.547 20.235 1.00 18.73 32 PHE D CA 1
ATOM 5134 C C . PHE D 1 33 ? -32.248 85.572 20.938 1.00 18.65 32 PHE D C 1
ATOM 5135 O O . PHE D 1 33 ? -32.633 84.434 21.194 1.00 18.28 32 PHE D O 1
ATOM 5143 N N . ASP D 1 34 ? -31.048 86.008 21.312 1.00 18.77 33 ASP D N 1
ATOM 5144 C CA . ASP D 1 34 ? -30.124 85.058 21.953 1.00 18.96 33 ASP D CA 1
ATOM 5145 C C . ASP D 1 34 ? -30.681 84.426 23.248 1.00 18.11 33 ASP D C 1
ATOM 5146 O O . ASP D 1 34 ? -30.450 83.226 23.496 1.00 17.99 33 ASP D O 1
ATOM 5151 N N . ARG D 1 35 ? -31.428 85.189 24.048 1.00 17.28 34 ARG D N 1
ATOM 5152 C CA . ARG D 1 35 ? -31.998 84.615 25.281 1.00 16.63 34 ARG D CA 1
ATOM 5153 C C . ARG D 1 35 ? -33.058 83.559 24.958 1.00 16.16 34 ARG D C 1
ATOM 5154 O O . ARG D 1 35 ? -33.092 82.512 25.595 1.00 15.56 34 ARG D O 1
ATOM 5162 N N . HIS D 1 36 ? -33.886 83.807 23.937 1.00 15.94 35 HIS D N 1
ATOM 5163 C CA . HIS D 1 36 ? -34.908 82.842 23.564 1.00 15.43 35 HIS D CA 1
ATOM 5164 C C . HIS D 1 36 ? -34.269 81.556 23.081 1.00 15.69 35 HIS D C 1
ATOM 5165 O O . HIS D 1 36 ? -34.721 80.453 23.420 1.00 15.53 35 HIS D O 1
ATOM 5172 N N . LEU D 1 37 ? -33.232 81.673 22.268 1.00 15.79 36 LEU D N 1
ATOM 5173 C CA . LEU D 1 37 ? -32.602 80.491 21.778 1.00 16.02 36 LEU D CA 1
ATOM 5174 C C . LEU D 1 37 ? -31.827 79.791 22.898 1.00 15.81 36 LEU D C 1
ATOM 5175 O O . LEU D 1 37 ? -31.797 78.578 22.941 1.00 16.26 36 LEU D O 1
ATOM 5180 N N . ALA D 1 38 ? -31.209 80.539 23.797 1.00 15.39 37 ALA D N 1
ATOM 5181 C CA . ALA D 1 38 ? -30.490 79.912 24.900 1.00 15.28 37 ALA D CA 1
ATOM 5182 C C . ALA D 1 38 ? -31.474 79.095 25.743 1.00 14.92 37 ALA D C 1
ATOM 5183 O O . ALA D 1 38 ? -31.146 77.993 26.168 1.00 14.89 37 ALA D O 1
ATOM 5185 N N . ARG D 1 39 ? -32.686 79.608 25.948 1.00 14.62 38 ARG D N 1
ATOM 5186 C CA . ARG D 1 39 ? -33.669 78.874 26.747 1.00 14.63 38 ARG D CA 1
ATOM 5187 C C . ARG D 1 39 ? -34.225 77.651 26.014 1.00 14.57 38 ARG D C 1
ATOM 5188 O O . ARG D 1 39 ? -34.339 76.576 26.606 1.00 13.98 38 ARG D O 1
ATOM 5196 N N . LEU D 1 40 ? -34.587 77.827 24.743 1.00 14.58 39 LEU D N 1
ATOM 5197 C CA . LEU D 1 40 ? -35.114 76.717 23.947 1.00 15.05 39 LEU D CA 1
ATOM 5198 C C . LEU D 1 40 ? -34.108 75.581 23.858 1.00 15.74 39 LEU D C 1
ATOM 5199 O O . LEU D 1 40 ? -34.435 74.409 24.138 1.00 16.05 39 LEU D O 1
ATOM 5204 N N . TYR D 1 41 ? -32.879 75.926 23.493 1.00 16.17 40 TYR D N 1
ATOM 5205 C CA . TYR D 1 41 ? -31.854 74.923 23.333 1.00 16.83 40 TYR D CA 1
ATOM 5206 C C . TYR D 1 41 ? -31.498 74.243 24.653 1.00 16.78 40 TYR D C 1
ATOM 5207 O O . TYR D 1 41 ? -31.354 73.005 24.698 1.00 16.87 40 TYR D O 1
ATOM 5216 N N . GLY D 1 42 ? -31.377 75.033 25.722 1.00 16.59 41 GLY D N 1
ATOM 5217 C CA . GLY D 1 42 ? -31.076 74.489 27.054 1.00 16.46 41 GLY D CA 1
ATOM 5218 C C . GLY D 1 42 ? -32.195 73.552 27.524 1.00 16.24 41 GLY D C 1
ATOM 5219 O O . GLY D 1 42 ? -31.933 72.494 28.053 1.00 16.50 41 GLY D O 1
ATOM 5220 N N . SER D 1 43 ? -33.445 73.957 27.342 1.00 15.90 42 SER D N 1
ATOM 5221 C CA . SER D 1 43 ? -34.566 73.124 27.735 1.00 15.74 42 SER D CA 1
ATOM 5222 C C . SER D 1 43 ? -34.594 71.847 26.927 1.00 15.77 42 SER D C 1
ATOM 5223 O O . SER D 1 43 ? -34.804 70.779 27.479 1.00 15.44 42 SER D O 1
ATOM 5226 N N . ALA D 1 44 ? -34.374 71.958 25.621 1.00 15.85 43 ALA D N 1
ATOM 5227 C CA . ALA D 1 44 ? -34.376 70.784 24.763 1.00 16.10 43 ALA D CA 1
ATOM 5228 C C . ALA D 1 44 ? -33.310 69.780 25.233 1.00 16.82 43 ALA D C 1
ATOM 5229 O O . ALA D 1 44 ? -33.586 68.578 25.378 1.00 16.85 43 ALA D O 1
ATOM 5231 N N . ALA D 1 45 ? -32.114 70.270 25.520 1.00 17.08 44 ALA D N 1
ATOM 5232 C CA . ALA D 1 45 ? -31.046 69.393 25.980 1.00 17.85 44 ALA D CA 1
ATOM 5233 C C . ALA D 1 45 ? -31.395 68.753 27.324 1.00 18.25 44 ALA D C 1
ATOM 5234 O O . ALA D 1 45 ? -31.236 67.561 27.510 1.00 18.35 44 ALA D O 1
ATOM 5236 N N . GLU D 1 46 ? -31.918 69.549 28.238 1.00 18.77 45 GLU D N 1
ATOM 5237 C CA . GLU D 1 46 ? -32.215 69.055 29.564 1.00 19.82 45 GLU D CA 1
ATOM 5238 C C . GLU D 1 46 ? -33.381 68.057 29.583 1.00 19.58 45 GLU D C 1
ATOM 5239 O O . GLU D 1 46 ? -33.337 67.066 30.308 1.00 19.68 45 GLU D O 1
ATOM 5245 N N . LEU D 1 47 ? -34.394 68.295 28.750 1.00 19.18 46 LEU D N 1
ATOM 5246 C CA . LEU D 1 47 ? -35.578 67.415 28.706 1.00 18.89 46 LEU D CA 1
ATOM 5247 C C . LEU D 1 47 ? -35.457 66.246 27.701 1.00 19.21 46 LEU D C 1
ATOM 5248 O O . LEU D 1 47 ? -36.376 65.451 27.549 1.00 18.88 46 LEU D O 1
ATOM 5253 N N . GLY D 1 48 ? -34.305 66.128 27.047 1.00 19.59 47 GLY D N 1
ATOM 5254 C CA . GLY D 1 48 ? -34.088 65.056 26.073 1.00 20.26 47 GLY D CA 1
ATOM 5255 C C . GLY D 1 48 ? -34.789 65.186 24.720 1.00 20.21 47 GLY D C 1
ATOM 5256 O O . GLY D 1 48 ? -35.097 64.180 24.088 1.00 20.88 47 GLY D O 1
ATOM 5257 N N . PHE D 1 49 ? -35.061 66.417 24.303 1.00 19.84 48 PHE D N 1
ATOM 5258 C CA . PHE D 1 49 ? -35.678 66.719 23.014 1.00 19.93 48 PHE D CA 1
ATOM 5259 C C . PHE D 1 49 ? -34.645 66.777 21.927 1.00 20.52 48 PHE D C 1
ATOM 5260 O O . PHE D 1 49 ? -33.629 67.431 22.096 1.00 20.39 48 PHE D O 1
ATOM 5268 N N . ALA D 1 50 ? -34.865 66.067 20.824 1.00 21.10 49 ALA D N 1
ATOM 5269 C CA . ALA D 1 50 ? -33.936 66.179 19.709 1.00 21.83 49 ALA D CA 1
ATOM 5270 C C . ALA D 1 50 ? -34.046 67.634 19.268 1.00 22.15 49 ALA D C 1
ATOM 5271 O O . ALA D 1 50 ? -35.109 68.247 19.398 1.00 21.38 49 ALA D O 1
ATOM 5273 N N . CYS D 1 51 ? -32.957 68.201 18.765 1.00 23.21 50 CYS D N 1
ATOM 5274 C CA . CYS D 1 51 ? -32.975 69.599 18.359 1.00 23.89 50 CYS D CA 1
ATOM 5275 C C . CYS D 1 51 ? -31.893 69.869 17.358 1.00 24.19 50 CYS D C 1
ATOM 5276 O O . CYS D 1 51 ? -30.731 69.672 17.656 1.00 24.93 50 CYS D O 1
ATOM 5279 N N . ASP D 1 52 ? -32.265 70.298 16.163 1.00 24.25 51 ASP D N 1
ATOM 5280 C CA . ASP D 1 52 ? -31.287 70.624 15.121 1.00 24.52 51 ASP D CA 1
ATOM 5281 C C . ASP D 1 52 ? -31.304 72.138 14.894 1.00 24.07 51 ASP D C 1
ATOM 5282 O O . ASP D 1 52 ? -32.203 72.649 14.236 1.00 23.32 51 ASP D O 1
ATOM 5287 N N . PRO D 1 53 ? -30.313 72.861 15.428 1.00 24.05 52 PRO D N 1
ATOM 5288 C CA . PRO D 1 53 ? -30.295 74.328 15.258 1.00 24.04 52 PRO D CA 1
ATOM 5289 C C . PRO D 1 53 ? -30.407 74.839 13.827 1.00 24.39 52 PRO D C 1
ATOM 5290 O O . PRO D 1 53 ? -31.060 75.841 13.600 1.00 24.16 52 PRO D O 1
ATOM 5294 N N . GLN D 1 54 ? -29.775 74.175 12.872 1.00 25.32 53 GLN D N 1
ATOM 5295 C CA . GLN D 1 54 ? -29.869 74.616 11.466 1.00 25.93 53 GLN D CA 1
ATOM 5296 C C . GLN D 1 54 ? -31.330 74.541 10.988 1.00 25.76 53 GLN D C 1
ATOM 5297 O O . GLN D 1 54 ? -31.782 75.343 10.181 1.00 26.17 53 GLN D O 1
ATOM 5299 N N . ARG D 1 55 ? -32.069 73.597 11.534 1.00 25.62 54 ARG D N 1
ATOM 5300 C CA . ARG D 1 55 ? -33.473 73.382 11.175 1.00 25.72 54 ARG D CA 1
ATOM 5301 C C . ARG D 1 55 ? -34.324 74.509 11.771 1.00 24.35 54 ARG D C 1
ATOM 5302 O O . ARG D 1 55 ? -35.258 75.013 11.131 1.00 24.44 54 ARG D O 1
ATOM 5310 N N . ILE D 1 56 ? -34.004 74.878 13.008 1.00 22.86 55 ILE D N 1
ATOM 5311 C CA . ILE D 1 56 ? -34.685 75.950 13.696 1.00 21.98 55 ILE D CA 1
ATOM 5312 C C . ILE D 1 56 ? -34.443 77.267 12.952 1.00 21.66 55 ILE D C 1
ATOM 5313 O O . ILE D 1 56 ? -35.352 78.059 12.774 1.00 21.23 55 ILE D O 1
ATOM 5318 N N . ALA D 1 57 ? -33.214 77.488 12.507 1.00 21.69 56 ALA D N 1
ATOM 5319 C CA . ALA D 1 57 ? -32.890 78.718 11.793 1.00 21.74 56 ALA D CA 1
ATOM 5320 C C . ALA D 1 57 ? -33.614 78.777 10.461 1.00 21.87 56 ALA D C 1
ATOM 5321 O O . ALA D 1 57 ? -34.073 79.832 10.046 1.00 22.14 56 ALA D O 1
ATOM 5323 N N . GLU D 1 58 ? -33.710 77.642 9.793 1.00 21.85 57 GLU D N 1
ATOM 5324 C CA A GLU D 1 58 ? -34.365 77.597 8.497 0.50 22.20 57 GLU D CA 1
ATOM 5325 C CA B GLU D 1 58 ? -34.387 77.563 8.500 0.50 22.20 57 GLU D CA 1
ATOM 5326 C C . GLU D 1 58 ? -35.868 77.880 8.634 1.00 21.80 57 GLU D C 1
ATOM 5327 O O . GLU D 1 58 ? -36.419 78.699 7.876 1.00 22.02 57 GLU D O 1
ATOM 5338 N N . VAL D 1 59 ? -36.511 77.268 9.624 1.00 20.57 58 VAL D N 1
ATOM 5339 C CA . VAL D 1 59 ? -37.931 77.478 9.788 1.00 19.94 58 VAL D CA 1
ATOM 5340 C C . VAL D 1 59 ? -38.244 78.937 10.199 1.00 19.51 58 VAL D C 1
ATOM 5341 O O . VAL D 1 59 ? -39.224 79.505 9.725 1.00 19.01 58 VAL D O 1
ATOM 5345 N N . LEU D 1 60 ? -37.403 79.543 11.049 1.00 19.07 59 LEU D N 1
ATOM 5346 C CA . LEU D 1 60 ? -37.593 80.958 11.429 1.00 18.88 59 LEU D CA 1
ATOM 5347 C C . LEU D 1 60 ? -37.305 81.870 10.223 1.00 19.60 59 LEU D C 1
ATOM 5348 O O . LEU D 1 60 ? -37.990 82.869 9.997 1.00 19.59 59 LEU D O 1
ATOM 5353 N N . SER D 1 61 ? -36.303 81.512 9.436 1.00 19.98 60 SER D N 1
ATOM 5354 C CA . SER D 1 61 ? -35.983 82.308 8.265 1.00 20.75 60 SER D CA 1
ATOM 5355 C C . SER D 1 61 ? -37.163 82.379 7.262 1.00 20.78 60 SER D C 1
ATOM 5356 O O . SER D 1 61 ? -37.520 83.458 6.789 1.00 20.66 60 SER D O 1
ATOM 5359 N N . ASP D 1 62 ? -37.775 81.234 6.957 1.00 20.82 61 ASP D N 1
ATOM 5360 C CA A ASP D 1 62 ? -38.889 81.193 6.001 0.50 21.07 61 ASP D CA 1
ATOM 5361 C CA B ASP D 1 62 ? -38.891 81.219 6.000 0.50 21.20 61 ASP D CA 1
ATOM 5362 C C . ASP D 1 62 ? -40.145 81.907 6.558 1.00 20.63 61 ASP D C 1
ATOM 5363 O O . ASP D 1 62 ? -40.844 82.601 5.839 1.00 20.88 61 ASP D O 1
ATOM 5372 N N . ALA D 1 63 ? -40.417 81.735 7.843 1.00 19.69 62 ALA D N 1
ATOM 5373 C CA . ALA D 1 63 ? -41.587 82.369 8.441 1.00 19.28 62 ALA D CA 1
ATOM 5374 C C . ALA D 1 63 ? -41.486 83.898 8.367 1.00 19.53 62 ALA D C 1
ATOM 5375 O O . ALA D 1 63 ? -42.479 84.564 8.143 1.00 19.81 62 ALA D O 1
ATOM 5377 N N . LEU D 1 64 ? -40.289 84.446 8.546 1.00 19.65 63 LEU D N 1
ATOM 5378 C CA . LEU D 1 64 ? -40.112 85.891 8.483 1.00 20.43 63 LEU D CA 1
ATOM 5379 C C . LEU D 1 64 ? -39.708 86.426 7.102 1.00 21.78 63 LEU D C 1
ATOM 5380 O O . LEU D 1 64 ? -39.554 87.634 6.945 1.00 22.25 63 LEU D O 1
ATOM 5385 N N . ASP D 1 65 ? -39.605 85.558 6.094 1.00 22.87 64 ASP D N 1
ATOM 5386 C CA . ASP D 1 65 ? -39.209 86.024 4.761 1.00 24.22 64 ASP D CA 1
ATOM 5387 C C . ASP D 1 65 ? -40.281 86.962 4.231 1.00 24.40 64 ASP D C 1
ATOM 5388 O O . ASP D 1 65 ? -41.455 86.613 4.200 1.00 24.04 64 ASP D O 1
ATOM 5393 N N . GLY D 1 66 ? -39.868 88.168 3.843 1.00 25.08 65 GLY D N 1
ATOM 5394 C CA . GLY D 1 66 ? -40.789 89.172 3.321 1.00 25.56 65 GLY D CA 1
ATOM 5395 C C . GLY D 1 66 ? -41.455 90.061 4.382 1.00 25.31 65 GLY D C 1
ATOM 5396 O O . GLY D 1 66 ? -42.092 91.067 4.039 1.00 25.21 65 GLY D O 1
ATOM 5397 N N . ALA D 1 67 ? -41.298 89.729 5.669 1.00 24.69 66 ALA D N 1
ATOM 5398 C CA . ALA D 1 67 ? -41.952 90.526 6.702 1.00 24.45 66 ALA D CA 1
ATOM 5399 C C . ALA D 1 67 ? -41.503 91.978 6.573 1.00 25.01 66 ALA D C 1
ATOM 5400 O O . ALA D 1 67 ? -40.309 92.258 6.387 1.00 25.03 66 ALA D O 1
ATOM 5402 N N . ARG D 1 68 ? -42.491 92.878 6.582 1.00 25.59 67 ARG D N 1
ATOM 5403 C CA . ARG D 1 68 ? -42.275 94.322 6.445 1.00 26.43 67 ARG D CA 1
ATOM 5404 C C . ARG D 1 68 ? -42.445 95.062 7.776 1.00 25.72 67 ARG D C 1
ATOM 5405 O O . ARG D 1 68 ? -41.795 96.074 7.999 1.00 25.91 67 ARG D O 1
ATOM 5413 N N . THR D 1 69 ? -43.328 94.552 8.644 1.00 24.76 68 THR D N 1
ATOM 5414 C CA . THR D 1 69 ? -43.617 95.166 9.947 1.00 24.03 68 THR D CA 1
ATOM 5415 C C . THR D 1 69 ? -43.286 94.191 11.075 1.00 22.58 68 THR D C 1
ATOM 5416 O O . THR D 1 69 ? -43.014 93.033 10.829 1.00 22.47 68 THR D O 1
ATOM 5420 N N . ALA D 1 70 ? -43.340 94.673 12.317 1.00 21.59 69 ALA D N 1
ATOM 5421 C CA . ALA D 1 70 ? -43.068 93.849 13.485 1.00 20.33 69 ALA D CA 1
ATOM 5422 C C . ALA D 1 70 ? -43.997 92.624 13.470 1.00 19.79 69 ALA D C 1
ATOM 5423 O O . ALA D 1 70 ? -45.161 92.731 13.118 1.00 19.87 69 ALA D O 1
ATOM 5433 N N . ARG D 1 72 ? -45.330 88.967 15.580 1.00 18.17 71 ARG D N 1
ATOM 5434 C CA . ARG D 1 72 ? -45.347 88.069 16.712 1.00 17.93 71 ARG D CA 1
ATOM 5435 C C . ARG D 1 72 ? -44.898 86.708 16.133 1.00 17.46 71 ARG D C 1
ATOM 5436 O O . ARG D 1 72 ? -45.455 86.243 15.111 1.00 17.48 71 ARG D O 1
ATOM 5444 N N . THR D 1 73 ? -43.908 86.070 16.742 1.00 16.50 72 THR D N 1
ATOM 5445 C CA . THR D 1 73 ? -43.437 84.810 16.224 1.00 16.40 72 THR D CA 1
ATOM 5446 C C . THR D 1 73 ? -43.523 83.645 17.240 1.00 15.83 72 THR D C 1
ATOM 5447 O O . THR D 1 73 ? -42.961 83.716 18.318 1.00 15.28 72 THR D O 1
ATOM 5451 N N . ARG D 1 74 ? -44.247 82.591 16.888 1.00 15.52 73 ARG D N 1
ATOM 5452 C CA . ARG D 1 74 ? -44.333 81.425 17.743 1.00 15.29 73 ARG D CA 1
ATOM 5453 C C . ARG D 1 74 ? -43.433 80.313 17.171 1.00 15.44 73 ARG D C 1
ATOM 5454 O O . ARG D 1 74 ? -43.651 79.869 16.057 1.00 15.30 73 ARG D O 1
ATOM 5462 N N . LEU D 1 75 ? -42.416 79.911 17.951 1.00 15.24 74 LEU D N 1
ATOM 5463 C CA . LEU D 1 75 ? -41.491 78.828 17.599 1.00 15.56 74 LEU D CA 1
ATOM 5464 C C . LEU D 1 75 ? -41.807 77.670 18.535 1.00 15.41 74 LEU D C 1
ATOM 5465 O O . LEU D 1 75 ? -41.974 77.874 19.742 1.00 15.40 74 LEU D O 1
ATOM 5470 N N . ALA D 1 76 ? -41.957 76.468 17.966 1.00 15.55 75 ALA D N 1
ATOM 5471 C CA . ALA D 1 76 ? -42.317 75.267 18.740 1.00 15.11 75 ALA D CA 1
ATOM 5472 C C . ALA D 1 76 ? -41.470 74.052 18.317 1.00 15.37 75 ALA D C 1
ATOM 5473 O O . ALA D 1 76 ? -41.195 73.829 17.133 1.00 15.57 75 ALA D O 1
ATOM 5475 N N . LEU D 1 77 ? -41.061 73.277 19.306 1.00 15.48 76 LEU D N 1
ATOM 5476 C CA . LEU D 1 77 ? -40.238 72.118 19.097 1.00 15.80 76 LEU D CA 1
ATOM 5477 C C . LEU D 1 77 ? -40.843 70.918 19.805 1.00 16.12 76 LEU D C 1
ATOM 5478 O O . LEU D 1 77 ? -41.171 70.995 21.007 1.00 16.14 76 LEU D O 1
ATOM 5483 N N . ALA D 1 78 ? -40.962 69.813 19.081 1.00 16.39 77 ALA D N 1
ATOM 5484 C CA . ALA D 1 78 ? -41.476 68.582 19.633 1.00 16.75 77 ALA D CA 1
ATOM 5485 C C . ALA D 1 78 ? -40.293 67.731 20.045 1.00 16.92 77 ALA D C 1
ATOM 5486 O O . ALA D 1 78 ? -39.183 67.941 19.571 1.00 17.33 77 ALA D O 1
ATOM 5488 N N . ARG D 1 79 ? -40.524 66.758 20.908 1.00 17.35 78 ARG D N 1
ATOM 5489 C CA . ARG D 1 79 ? -39.460 65.855 21.382 1.00 17.87 78 ARG D CA 1
ATOM 5490 C C . ARG D 1 79 ? -38.729 65.127 20.243 1.00 18.05 78 ARG D C 1
ATOM 5491 O O . ARG D 1 79 ? -37.530 64.929 20.316 1.00 18.34 78 ARG D O 1
ATOM 5499 N N . ASN D 1 80 ? -39.451 64.750 19.194 1.00 18.15 79 ASN D N 1
ATOM 5500 C CA . ASN D 1 80 ? -38.840 64.053 18.050 1.00 18.60 79 ASN D CA 1
ATOM 5501 C C . ASN D 1 80 ? -38.018 64.947 17.109 1.00 18.75 79 ASN D C 1
ATOM 5502 O O . ASN D 1 80 ? -37.535 64.473 16.082 1.00 19.34 79 ASN D O 1
ATOM 5507 N N . GLY D 1 81 ? -37.886 66.234 17.435 1.00 18.39 80 GLY D N 1
ATOM 5508 C CA . GLY D 1 81 ? -37.107 67.165 16.599 1.00 18.48 80 GLY D CA 1
ATOM 5509 C C . GLY D 1 81 ? -37.928 68.002 15.624 1.00 18.22 80 GLY D C 1
ATOM 5510 O O . GLY D 1 81 ? -37.422 68.958 15.045 1.00 17.99 80 GLY D O 1
ATOM 5511 N N . ASP D 1 82 ? -39.174 67.611 15.392 1.00 18.29 81 ASP D N 1
ATOM 5512 C CA . ASP D 1 82 ? -40.056 68.400 14.523 1.00 18.15 81 ASP D CA 1
ATOM 5513 C C . ASP D 1 82 ? -40.142 69.826 15.068 1.00 17.49 81 ASP D C 1
ATOM 5514 O O . ASP D 1 82 ? -40.175 70.034 16.285 1.00 17.29 81 ASP D O 1
ATOM 5519 N N . ALA D 1 83 ? -40.175 70.808 14.174 1.00 17.43 82 ALA D N 1
ATOM 5520 C CA . ALA D 1 83 ? -40.259 72.207 14.591 1.00 16.89 82 ALA D CA 1
ATOM 5521 C C . ALA D 1 83 ? -41.204 73.027 13.689 1.00 17.00 82 ALA D C 1
ATOM 5522 O O . ALA D 1 83 ? -41.359 72.723 12.494 1.00 17.87 82 ALA D O 1
ATOM 5524 N N . THR D 1 84 ? -41.859 74.031 14.272 1.00 16.32 83 THR D N 1
ATOM 5525 C CA . THR D 1 84 ? -42.727 74.927 13.520 1.00 16.31 83 THR D CA 1
ATOM 5526 C C . THR D 1 84 ? -42.464 76.367 13.885 1.00 16.24 83 THR D C 1
ATOM 5527 O O . THR D 1 84 ? -41.973 76.672 14.969 1.00 15.92 83 THR D O 1
ATOM 5531 N N . ALA D 1 85 ? -42.823 77.263 12.975 1.00 16.87 84 ALA D N 1
ATOM 5532 C CA . ALA D 1 85 ? -42.692 78.703 13.224 1.00 16.85 84 ALA D CA 1
ATOM 5533 C C . ALA D 1 85 ? -43.807 79.434 12.510 1.00 17.27 84 ALA D C 1
ATOM 5534 O O . ALA D 1 85 ? -44.006 79.263 11.296 1.00 18.20 84 ALA D O 1
ATOM 5536 N N . SER D 1 86 ? -44.548 80.225 13.270 1.00 17.05 85 SER D N 1
ATOM 5537 C CA . SER D 1 86 ? -45.654 81.026 12.752 1.00 17.73 85 SER D CA 1
ATOM 5538 C C . SER D 1 86 ? -45.436 82.499 13.077 1.00 17.66 85 SER D C 1
ATOM 5539 O O . SER D 1 86 ? -45.156 82.863 14.227 1.00 17.13 85 SER D O 1
ATOM 5542 N N . ALA D 1 87 ? -45.596 83.348 12.070 1.00 18.16 86 ALA D N 1
ATOM 5543 C CA . ALA D 1 87 ? -45.415 84.773 12.254 1.00 18.09 86 ALA D CA 1
ATOM 5544 C C . ALA D 1 87 ? -46.598 85.511 11.698 1.00 18.54 86 ALA D C 1
ATOM 5545 O O . ALA D 1 87 ? -47.025 85.227 10.581 1.00 19.10 86 ALA D O 1
ATOM 5547 N N . GLN D 1 88 ? -47.149 86.421 12.497 1.00 18.34 87 GLN D N 1
ATOM 5548 C CA . GLN D 1 88 ? -48.245 87.269 12.093 1.00 19.07 87 GLN D CA 1
ATOM 5549 C C . GLN D 1 88 ? -47.978 88.668 12.694 1.00 19.25 87 GLN D C 1
ATOM 5550 O O . GLN D 1 88 ? -47.265 88.793 13.702 1.00 18.05 87 GLN D O 1
ATOM 5556 N N . PRO D 1 89 ? -48.588 89.713 12.112 1.00 20.02 88 PRO D N 1
ATOM 5557 C CA . PRO D 1 89 ? -48.351 91.077 12.585 1.00 20.54 88 PRO D CA 1
ATOM 5558 C C . PRO D 1 89 ? -48.508 91.265 14.074 1.00 20.26 88 PRO D C 1
ATOM 5559 O O . PRO D 1 89 ? -49.475 90.804 14.668 1.00 19.65 88 PRO D O 1
ATOM 5563 N N . TYR D 1 90 ? -47.506 91.888 14.672 1.00 20.96 89 TYR D N 1
ATOM 5564 C CA . TYR D 1 90 ? -47.522 92.214 16.082 1.00 21.13 89 TYR D CA 1
ATOM 5565 C C . TYR D 1 90 ? -48.478 93.387 16.252 1.00 22.29 89 TYR D C 1
ATOM 5566 O O . TYR D 1 90 ? -48.444 94.340 15.479 1.00 22.72 89 TYR D O 1
ATOM 5575 N N . GLU D 1 91 ? -49.377 93.256 17.219 1.00 23.18 90 GLU D N 1
ATOM 5576 C CA . GLU D 1 91 ? -50.373 94.267 17.544 1.00 24.50 90 GLU D CA 1
ATOM 5577 C C . GLU D 1 91 ? -50.021 94.839 18.912 1.00 24.06 90 GLU D C 1
ATOM 5578 O O . GLU D 1 91 ? -50.456 94.320 19.937 1.00 23.86 90 GLU D O 1
ATOM 5584 N N . PRO D 1 92 ? -49.225 95.906 18.937 1.00 24.47 91 PRO D N 1
ATOM 5585 C CA . PRO D 1 92 ? -48.801 96.454 20.232 1.00 24.63 91 PRO D CA 1
ATOM 5586 C C . PRO D 1 92 ? -49.907 97.159 21.002 1.00 25.13 91 PRO D C 1
ATOM 5587 O O . PRO D 1 92 ? -50.825 97.685 20.404 1.00 25.30 91 PRO D O 1
ATOM 5591 N N . LEU D 1 93 ? -49.813 97.140 22.331 1.00 25.44 92 LEU D N 1
ATOM 5592 C CA . LEU D 1 93 ? -50.782 97.838 23.182 1.00 26.23 92 LEU D CA 1
ATOM 5593 C C . LEU D 1 93 ? -50.530 99.364 23.069 1.00 27.20 92 LEU D C 1
ATOM 5594 O O . LEU D 1 93 ? -49.386 99.784 22.851 1.00 27.04 92 LEU D O 1
ATOM 5599 N N . ALA D 1 94 ? -51.568 100.188 23.212 1.00 28.26 93 ALA D N 1
ATOM 5600 C CA . ALA D 1 94 ? -51.365 101.669 23.226 1.00 29.50 93 ALA D CA 1
ATOM 5601 C C . ALA D 1 94 ? -50.485 101.989 24.454 1.00 29.80 93 ALA D C 1
ATOM 5602 O O . ALA D 1 94 ? -50.600 101.317 25.498 1.00 29.64 93 ALA D O 1
ATOM 5604 N N . ALA D 1 95 ? -49.597 102.980 24.333 1.00 30.48 94 ALA D N 1
ATOM 5605 C CA . ALA D 1 95 ? -48.671 103.343 25.435 1.00 30.48 94 ALA D CA 1
ATOM 5606 C C . ALA D 1 95 ? -49.372 103.665 26.771 1.00 30.53 94 ALA D C 1
ATOM 5607 O O . ALA D 1 95 ? -48.733 103.592 27.825 1.00 30.31 94 ALA D O 1
ATOM 5609 N N . ASP D 1 96 ? -50.660 104.027 26.722 1.00 30.63 95 ASP D N 1
ATOM 5610 C CA . ASP D 1 96 ? -51.407 104.366 27.939 1.00 30.80 95 ASP D CA 1
ATOM 5611 C C . ASP D 1 96 ? -52.335 103.227 28.437 1.00 29.54 95 ASP D C 1
ATOM 5612 O O . ASP D 1 96 ? -53.113 103.429 29.379 1.00 29.82 95 ASP D O 1
ATOM 5617 N N . LYS D 1 97 ? -52.263 102.052 27.807 1.00 27.81 96 LYS D N 1
ATOM 5618 C CA . LYS D 1 97 ? -53.080 100.918 28.225 1.00 26.51 96 LYS D CA 1
ATOM 5619 C C . LYS D 1 97 ? -52.564 100.385 29.567 1.00 25.17 96 LYS D C 1
ATOM 5620 O O . LYS D 1 97 ? -51.372 100.237 29.753 1.00 24.63 96 LYS D O 1
ATOM 5626 N N . VAL D 1 98 ? -53.475 100.143 30.501 1.00 24.43 97 VAL D N 1
ATOM 5627 C CA . VAL D 1 98 ? -53.134 99.607 31.818 1.00 23.47 97 VAL D CA 1
ATOM 5628 C C . VAL D 1 98 ? -53.878 98.294 32.007 1.00 22.71 97 VAL D C 1
ATOM 5629 O O . VAL D 1 98 ? -55.089 98.282 32.054 1.00 23.44 97 VAL D O 1
ATOM 5633 N N . TRP D 1 99 ? -53.151 97.189 32.086 1.00 21.36 98 TRP D N 1
ATOM 5634 C CA . TRP D 1 99 ? -53.767 95.877 32.292 1.00 20.55 98 TRP D CA 1
ATOM 5635 C C . TRP D 1 99 ? -54.279 95.659 33.708 1.00 20.26 98 TRP D C 1
ATOM 5636 O O . TRP D 1 99 ? -53.585 95.957 34.683 1.00 20.10 98 TRP D O 1
ATOM 5647 N N . ILE D 1 100 ? -55.502 95.139 33.818 1.00 19.79 99 ILE D N 1
ATOM 5648 C CA . ILE D 1 100 ? -56.088 94.843 35.121 1.00 19.25 99 ILE D CA 1
ATOM 5649 C C . ILE D 1 100 ? -55.768 93.421 35.482 1.00 18.73 99 ILE D C 1
ATOM 5650 O O . ILE D 1 100 ? -55.971 92.483 34.668 1.00 18.10 99 ILE D O 1
ATOM 5655 N N . LEU D 1 101 ? -55.249 93.258 36.698 1.00 18.33 100 LEU D N 1
ATOM 5656 C CA . LEU D 1 101 ? -54.826 91.954 37.197 1.00 17.89 100 LEU D CA 1
ATOM 5657 C C . LEU D 1 101 ? -55.762 91.422 38.235 1.00 18.17 100 LEU D C 1
ATOM 5658 O O . LEU D 1 101 ? -56.260 92.165 39.060 1.00 18.72 100 LEU D O 1
ATOM 5663 N N . ARG D 1 102 ? -56.011 90.121 38.185 1.00 18.13 101 ARG D N 1
ATOM 5664 C CA . ARG D 1 102 ? -56.840 89.465 39.177 1.00 18.23 101 ARG D CA 1
ATOM 5665 C C . ARG D 1 102 ? -56.125 88.178 39.567 1.00 17.73 101 ARG D C 1
ATOM 5666 O O . ARG D 1 102 ? -55.351 87.636 38.787 1.00 17.01 101 ARG D O 1
ATOM 5674 N N . LEU D 1 103 ? -56.380 87.731 40.791 1.00 17.78 102 LEU D N 1
ATOM 5675 C CA . LEU D 1 103 ? -55.782 86.536 41.337 1.00 17.62 102 LEU D CA 1
ATOM 5676 C C . LEU D 1 103 ? -56.645 85.309 41.104 1.00 17.63 102 LEU D C 1
ATOM 5677 O O . LEU D 1 103 ? -57.838 85.294 41.444 1.00 17.30 102 LEU D O 1
ATOM 5682 N N . ALA D 1 104 ? -56.033 84.262 40.563 1.00 17.37 103 ALA D N 1
ATOM 5683 C CA . ALA D 1 104 ? -56.751 83.021 40.315 1.00 17.74 103 ALA D CA 1
ATOM 5684 C C . ALA D 1 104 ? -56.876 82.192 41.596 1.00 18.46 103 ALA D C 1
ATOM 5685 O O . ALA D 1 104 ? -56.033 82.286 42.482 1.00 17.90 103 ALA D O 1
ATOM 5687 N N . ARG D 1 105 ? -57.968 81.436 41.707 1.00 19.63 104 ARG D N 1
ATOM 5688 C CA . ARG D 1 105 ? -58.137 80.487 42.795 1.00 20.86 104 ARG D CA 1
ATOM 5689 C C . ARG D 1 105 ? -57.105 79.347 42.543 1.00 20.16 104 ARG D C 1
ATOM 5690 O O . ARG D 1 105 ? -56.479 78.828 43.465 1.00 20.00 104 ARG D O 1
ATOM 5698 N N . THR D 1 106 ? -56.960 78.983 41.275 1.00 19.49 105 THR D N 1
ATOM 5699 C CA . THR D 1 106 ? -56.021 77.961 40.842 1.00 19.31 105 THR D CA 1
ATOM 5700 C C . THR D 1 106 ? -54.595 78.334 41.276 1.00 18.94 105 THR D C 1
ATOM 5701 O O . THR D 1 106 ? -54.138 79.443 41.018 1.00 18.22 105 THR D O 1
ATOM 5705 N N . ARG D 1 107 ? -53.915 77.400 41.937 1.00 19.04 106 ARG D N 1
ATOM 5706 C CA . ARG D 1 107 ? -52.564 77.596 42.426 1.00 19.06 106 ARG D CA 1
ATOM 5707 C C . ARG D 1 107 ? -51.555 76.698 41.743 1.00 18.86 106 ARG D C 1
ATOM 5708 O O . ARG D 1 107 ? -51.876 75.581 41.348 1.00 19.52 106 ARG D O 1
ATOM 5716 N N . LEU D 1 108 ? -50.318 77.172 41.654 1.00 18.25 107 LEU D N 1
ATOM 5717 C CA . LEU D 1 108 ? -49.228 76.394 41.112 1.00 17.99 107 LEU D CA 1
ATOM 5718 C C . LEU D 1 108 ? -48.581 75.615 42.244 1.00 18.42 107 LEU D C 1
ATOM 5719 O O . LEU D 1 108 ? -48.770 75.936 43.426 1.00 18.36 107 LEU D O 1
ATOM 5724 N N . ASP D 1 109 ? -47.828 74.579 41.865 1.00 18.66 108 ASP D N 1
ATOM 5725 C CA . ASP D 1 109 ? -47.090 73.730 42.791 1.00 19.23 108 ASP D CA 1
ATOM 5726 C C . ASP D 1 109 ? -45.643 74.125 42.642 1.00 18.90 108 ASP D C 1
ATOM 5727 O O . ASP D 1 109 ? -45.053 73.934 41.573 1.00 18.31 108 ASP D O 1
ATOM 5732 N N . SER D 1 110 ? -45.065 74.683 43.704 1.00 19.18 109 SER D N 1
ATOM 5733 C CA . SER D 1 110 ? -43.667 75.127 43.669 1.00 19.23 109 SER D CA 1
ATOM 5734 C C . SER D 1 110 ? -42.703 73.985 43.389 1.00 19.77 109 SER D C 1
ATOM 5735 O O . SER D 1 110 ? -41.615 74.231 42.917 1.00 19.62 109 SER D O 1
ATOM 5738 N N . GLN D 1 111 ? -43.121 72.745 43.679 1.00 20.70 110 GLN D N 1
ATOM 5739 C CA . GLN D 1 111 ? -42.293 71.558 43.473 1.00 21.35 110 GLN D CA 1
ATOM 5740 C C . GLN D 1 111 ? -42.348 70.998 42.042 1.00 20.88 110 GLN D C 1
ATOM 5741 O O . GLN D 1 111 ? -41.682 70.038 41.730 1.00 21.26 110 GLN D O 1
ATOM 5747 N N . ASN D 1 112 ? -43.150 71.595 41.182 1.00 20.43 111 ASN D N 1
ATOM 5748 C CA . ASN D 1 112 ? -43.260 71.145 39.800 1.00 20.14 111 ASN D CA 1
ATOM 5749 C C . ASN D 1 112 ? -42.100 71.711 38.981 1.00 19.68 111 ASN D C 1
ATOM 5750 O O . ASN D 1 112 ? -42.092 72.895 38.624 1.00 19.27 111 ASN D O 1
ATOM 5755 N N . THR D 1 113 ? -41.138 70.847 38.666 1.00 19.69 112 THR D N 1
ATOM 5756 C CA . THR D 1 113 ? -39.947 71.254 37.931 1.00 19.40 112 THR D CA 1
ATOM 5757 C C . THR D 1 113 ? -40.223 71.650 36.485 1.00 18.71 112 THR D C 1
ATOM 5758 O O . THR D 1 113 ? -39.436 72.370 35.890 1.00 18.31 112 THR D O 1
ATOM 5762 N N . LEU D 1 114 ? -41.340 71.217 35.919 1.00 18.24 113 LEU D N 1
ATOM 5763 C CA . LEU D 1 114 ? -41.610 71.568 34.530 1.00 17.88 113 LEU D CA 1
ATOM 5764 C C . LEU D 1 114 ? -41.945 73.075 34.372 1.00 17.02 113 LEU D C 1
ATOM 5765 O O . LEU D 1 114 ? -41.824 73.607 33.283 1.00 16.11 113 LEU D O 1
ATOM 5770 N N . LEU D 1 115 ? -42.299 73.753 35.473 1.00 16.64 114 LEU D N 1
ATOM 5771 C CA . LEU D 1 115 ? -42.602 75.195 35.433 1.00 16.50 114 LEU D CA 1
ATOM 5772 C C . LEU D 1 115 ? -41.427 76.037 34.908 1.00 16.47 114 LEU D C 1
ATOM 5773 O O . LEU D 1 115 ? -41.632 77.116 34.380 1.00 15.97 114 LEU D O 1
ATOM 5778 N N . ARG D 1 116 ? -40.207 75.526 35.052 1.00 16.97 115 ARG D N 1
ATOM 5779 C CA . ARG D 1 116 ? -39.017 76.226 34.596 1.00 17.56 115 ARG D CA 1
ATOM 5780 C C . ARG D 1 116 ? -38.839 76.200 33.097 1.00 16.67 115 ARG D C 1
ATOM 5781 O O . ARG D 1 116 ? -37.876 76.772 32.587 1.00 16.59 115 ARG D O 1
ATOM 5789 N N . HIS D 1 117 ? -39.713 75.501 32.401 1.00 16.20 116 HIS D N 1
ATOM 5790 C CA . HIS D 1 117 ? -39.630 75.394 30.965 1.00 15.97 116 HIS D CA 1
ATOM 5791 C C . HIS D 1 117 ? -40.909 75.890 30.354 1.00 15.71 116 HIS D C 1
ATOM 5792 O O . HIS D 1 117 ? -41.984 75.724 30.937 1.00 16.17 116 HIS D O 1
ATOM 5823 N N . THR D 1 119 ? -43.552 75.262 28.009 1.00 15.15 118 THR D N 1
ATOM 5824 C CA . THR D 1 119 ? -44.094 74.151 27.251 1.00 15.26 118 THR D CA 1
ATOM 5825 C C . THR D 1 119 ? -45.573 74.306 26.934 1.00 15.87 118 THR D C 1
ATOM 5826 O O . THR D 1 119 ? -46.221 75.266 27.361 1.00 16.33 118 THR D O 1
ATOM 5830 N N . SER D 1 120 ? -46.103 73.361 26.166 1.00 16.29 119 SER D N 1
ATOM 5831 C CA . SER D 1 120 ? -47.509 73.357 25.807 1.00 16.68 119 SER D CA 1
ATOM 5832 C C . SER D 1 120 ? -48.341 72.670 26.894 1.00 17.18 119 SER D C 1
ATOM 5833 O O . SER D 1 120 ? -49.520 72.564 26.748 1.00 17.01 119 SER D O 1
ATOM 5836 N N . ARG D 1 121 ? -47.721 72.171 27.965 1.00 17.55 120 ARG D N 1
ATOM 5837 C CA . ARG D 1 121 ? -48.503 71.553 29.065 1.00 18.44 120 ARG D CA 1
ATOM 5838 C C . ARG D 1 121 ? -48.909 72.706 29.979 1.00 17.98 120 ARG D C 1
ATOM 5839 O O . ARG D 1 121 ? -48.224 73.034 30.935 1.00 17.74 120 ARG D O 1
ATOM 5847 N N . ARG D 1 122 ? -50.054 73.286 29.686 1.00 18.17 121 ARG D N 1
ATOM 5848 C CA . ARG D 1 122 ? -50.502 74.479 30.371 1.00 18.34 121 ARG D CA 1
ATOM 5849 C C . ARG D 1 122 ? -51.812 74.385 31.121 1.00 18.99 121 ARG D C 1
ATOM 5850 O O . ARG D 1 122 ? -52.393 75.419 31.451 1.00 18.95 121 ARG D O 1
ATOM 5858 N N . GLN D 1 123 ? -52.243 73.170 31.452 1.00 19.58 122 GLN D N 1
ATOM 5859 C CA . GLN D 1 123 ? -53.529 72.943 32.149 1.00 20.58 122 GLN D CA 1
ATOM 5860 C C . GLN D 1 123 ? -53.869 73.967 33.243 1.00 20.09 122 GLN D C 1
ATOM 5861 O O . GLN D 1 123 ? -54.955 74.545 33.224 1.00 20.22 122 GLN D O 1
ATOM 5867 N N . LEU D 1 124 ? -52.969 74.210 34.187 1.00 19.54 123 LEU D N 1
ATOM 5868 C CA . LEU D 1 124 ? -53.308 75.153 35.267 1.00 19.40 123 LEU D CA 1
ATOM 5869 C C . LEU D 1 124 ? -53.405 76.591 34.783 1.00 18.72 123 LEU D C 1
ATOM 5870 O O . LEU D 1 124 ? -54.244 77.340 35.248 1.00 18.17 123 LEU D O 1
ATOM 5875 N N . TYR D 1 125 ? -52.562 76.968 33.837 1.00 18.18 124 TYR D N 1
ATOM 5876 C CA . TYR D 1 125 ? -52.613 78.316 33.324 1.00 17.77 124 TYR D CA 1
ATOM 5877 C C . TYR D 1 125 ? -53.944 78.532 32.594 1.00 17.86 124 TYR D C 1
ATOM 5878 O O . TYR D 1 125 ? -54.619 79.547 32.771 1.00 17.72 124 TYR D O 1
ATOM 5887 N N . THR D 1 126 ? -54.341 77.551 31.816 1.00 18.16 125 THR D N 1
ATOM 5888 C CA . THR D 1 126 ? -55.606 77.624 31.087 1.00 18.39 125 THR D CA 1
ATOM 5889 C C . THR D 1 126 ? -56.781 77.750 32.056 1.00 18.41 125 THR D C 1
ATOM 5890 O O . THR D 1 126 ? -57.687 78.514 31.831 1.00 18.42 125 THR D O 1
ATOM 5894 N N . HIS D 1 127 ? -56.741 76.976 33.126 1.00 18.32 126 HIS D N 1
ATOM 5895 C CA . HIS D 1 127 ? -57.792 76.979 34.115 1.00 19.05 126 HIS D CA 1
ATOM 5896 C C . HIS D 1 127 ? -57.859 78.369 34.759 1.00 18.26 126 HIS D C 1
ATOM 5897 O O . HIS D 1 127 ? -58.925 78.990 34.821 1.00 18.10 126 HIS D O 1
ATOM 5904 N N . ALA D 1 128 ? -56.700 78.881 35.135 1.00 17.25 127 ALA D N 1
ATOM 5905 C CA . ALA D 1 128 ? -56.600 80.187 35.734 1.00 17.21 127 ALA D CA 1
ATOM 5906 C C . ALA D 1 128 ? -57.178 81.269 34.815 1.00 16.96 127 ALA D C 1
ATOM 5907 O O . ALA D 1 128 ? -57.895 82.146 35.262 1.00 17.19 127 ALA D O 1
ATOM 5909 N N . ARG D 1 129 ? -56.830 81.214 33.543 1.00 16.70 128 ARG D N 1
ATOM 5910 C CA . ARG D 1 129 ? -57.304 82.179 32.575 1.00 16.77 128 ARG D CA 1
ATOM 5911 C C . ARG D 1 129 ? -58.831 82.089 32.428 1.00 17.20 128 ARG D C 1
ATOM 5912 O O . ARG D 1 129 ? -59.490 83.101 32.293 1.00 16.86 128 ARG D O 1
ATOM 5920 N N . SER D 1 130 ? -59.382 80.887 32.510 1.00 17.62 129 SER D N 1
ATOM 5921 C CA . SER D 1 130 ? -60.841 80.709 32.348 1.00 18.89 129 SER D CA 1
ATOM 5922 C C . SER D 1 130 ? -61.639 81.223 33.551 1.00 18.83 129 SER D C 1
ATOM 5923 O O . SER D 1 130 ? -62.861 81.383 33.463 1.00 19.48 129 SER D O 1
ATOM 5926 N N . GLU D 1 131 ? -60.969 81.462 34.674 1.00 18.65 130 GLU D N 1
ATOM 5927 C CA . GLU D 1 131 ? -61.672 81.973 35.861 1.00 19.09 130 GLU D CA 1
ATOM 5928 C C . GLU D 1 131 ? -62.178 83.420 35.673 1.00 19.00 130 GLU D C 1
ATOM 5929 O O . GLU D 1 131 ? -63.045 83.876 36.403 1.00 19.41 130 GLU D O 1
ATOM 5935 N N . TYR D 1 132 ? -61.633 84.135 34.705 1.00 18.38 131 TYR D N 1
ATOM 5936 C CA . TYR D 1 132 ? -62.031 85.511 34.483 1.00 18.63 131 TYR D CA 1
ATOM 5937 C C . TYR D 1 132 ? -62.192 85.871 33.035 1.00 18.41 131 TYR D C 1
ATOM 5938 O O . TYR D 1 132 ? -61.410 85.482 32.209 1.00 17.75 131 TYR D O 1
ATOM 5947 N N . LEU D 1 133 ? -63.199 86.675 32.758 1.00 19.40 132 LEU D N 1
ATOM 5948 C CA . LEU D 1 133 ? -63.426 87.208 31.428 1.00 19.94 132 LEU D CA 1
ATOM 5949 C C . LEU D 1 133 ? -62.411 88.329 31.268 1.00 19.70 132 LEU D C 1
ATOM 5950 O O . LEU D 1 133 ? -62.033 88.975 32.254 1.00 19.27 132 LEU D O 1
ATOM 5955 N N . VAL D 1 134 ? -61.990 88.568 30.032 1.00 19.92 133 VAL D N 1
ATOM 5956 C CA . VAL D 1 134 ? -61.029 89.608 29.728 1.00 19.95 133 VAL D CA 1
ATOM 5957 C C . VAL D 1 134 ? -61.504 90.940 30.294 1.00 20.38 133 VAL D C 1
ATOM 5958 O O . VAL D 1 134 ? -60.702 91.734 30.789 1.00 19.81 133 VAL D O 1
ATOM 5962 N N . THR D 1 135 ? -62.816 91.163 30.267 1.00 21.09 134 THR D N 1
ATOM 5963 C CA . THR D 1 135 ? -63.376 92.404 30.800 1.00 21.62 134 THR D CA 1
ATOM 5964 C C . THR D 1 135 ? -63.180 92.529 32.330 1.00 21.04 134 THR D C 1
ATOM 5965 O O . THR D 1 135 ? -63.264 93.617 32.878 1.00 21.10 134 THR D O 1
ATOM 5969 N N . GLN D 1 136 ? -62.906 91.411 33.007 1.00 20.48 135 GLN D N 1
ATOM 5970 C CA . GLN D 1 136 ? -62.613 91.411 34.446 1.00 19.81 135 GLN D CA 1
ATOM 5971 C C . GLN D 1 136 ? -61.123 91.463 34.677 1.00 18.86 135 GLN D C 1
ATOM 5972 O O . GLN D 1 136 ? -60.668 92.000 35.667 1.00 18.43 135 GLN D O 1
ATOM 5978 N N . ALA D 1 137 ? -60.354 90.869 33.770 1.00 17.99 136 ALA D N 1
ATOM 5979 C CA . ALA D 1 137 ? -58.929 90.805 33.956 1.00 17.31 136 ALA D CA 1
ATOM 5980 C C . ALA D 1 137 ? -58.179 90.649 32.660 1.00 16.99 136 ALA D C 1
ATOM 5981 O O . ALA D 1 137 ? -58.367 89.681 31.940 1.00 16.35 136 ALA D O 1
ATOM 5983 N N . ASP D 1 138 ? -57.282 91.583 32.392 1.00 16.78 137 ASP D N 1
ATOM 5984 C CA . ASP D 1 138 ? -56.463 91.507 31.198 1.00 16.70 137 ASP D CA 1
ATOM 5985 C C . ASP D 1 138 ? -55.434 90.378 31.339 1.00 15.95 137 ASP D C 1
ATOM 5986 O O . ASP D 1 138 ? -55.010 89.795 30.347 1.00 15.85 137 ASP D O 1
ATOM 5991 N N . GLU D 1 139 ? -55.019 90.126 32.574 1.00 15.35 138 GLU D N 1
ATOM 5992 C CA . GLU D 1 139 ? -54.105 89.061 32.907 1.00 15.18 138 GLU D CA 1
ATOM 5993 C C . GLU D 1 139 ? -54.478 88.541 34.291 1.00 15.08 138 GLU D C 1
ATOM 5994 O O . GLU D 1 139 ? -54.943 89.301 35.158 1.00 14.95 138 GLU D O 1
ATOM 6000 N N . VAL D 1 140 ? -54.287 87.240 34.479 1.00 14.62 139 VAL D N 1
ATOM 6001 C CA . VAL D 1 140 ? -54.612 86.598 35.715 1.00 14.48 139 VAL D CA 1
ATOM 6002 C C . VAL D 1 140 ? -53.326 86.085 36.367 1.00 14.42 139 VAL D C 1
ATOM 6003 O O . VAL D 1 140 ? -52.437 85.488 35.694 1.00 13.87 139 VAL D O 1
ATOM 6007 N N . LEU D 1 141 ? -53.238 86.289 37.670 1.00 14.26 140 LEU D N 1
ATOM 6008 C CA . LEU D 1 141 ? -52.067 85.881 38.404 1.00 14.60 140 LEU D CA 1
ATOM 6009 C C . LEU D 1 141 ? -52.300 84.613 39.133 1.00 14.52 140 LEU D C 1
ATOM 6010 O O . LEU D 1 141 ? -53.400 84.353 39.576 1.00 15.46 140 LEU D O 1
ATOM 6015 N N . LEU D 1 142 ? -51.253 83.807 39.244 1.00 14.41 141 LEU D N 1
ATOM 6016 C CA . LEU D 1 142 ? -51.321 82.573 40.003 1.00 14.61 141 LEU D CA 1
ATOM 6017 C C . LEU D 1 142 ? -50.347 82.634 41.172 1.00 14.62 141 LEU D C 1
ATOM 6018 O O . LEU D 1 142 ? -49.229 83.114 41.026 1.00 14.32 141 LEU D O 1
ATOM 6023 N N . ALA D 1 143 ? -50.794 82.155 42.326 1.00 14.88 142 ALA D N 1
ATOM 6024 C CA . ALA D 1 143 ? -49.964 82.091 43.520 1.00 15.18 142 ALA D CA 1
ATOM 6025 C C . ALA D 1 143 ? -49.634 80.615 43.739 1.00 15.38 142 ALA D C 1
ATOM 6026 O O . ALA D 1 143 ? -50.237 79.756 43.103 1.00 15.33 142 ALA D O 1
ATOM 6028 N N . ASN D 1 144 ? -48.648 80.319 44.585 1.00 15.48 143 ASN D N 1
ATOM 6029 C CA . ASN D 1 144 ? -48.269 78.922 44.851 1.00 15.64 143 ASN D CA 1
ATOM 6030 C C . ASN D 1 144 ? -48.970 78.391 46.101 1.00 16.12 143 ASN D C 1
ATOM 6031 O O . ASN D 1 144 ? -49.871 79.064 46.634 1.00 15.93 143 ASN D O 1
ATOM 6036 N N . GLU D 1 145 ? -48.577 77.195 46.567 1.00 16.40 144 GLU D N 1
ATOM 6037 C CA . GLU D 1 145 ? -49.223 76.604 47.739 1.00 17.45 144 GLU D CA 1
ATOM 6038 C C . GLU D 1 145 ? -48.938 77.381 49.028 1.00 17.86 144 GLU D C 1
ATOM 6039 O O . GLU D 1 145 ? -49.565 77.106 50.058 1.00 18.02 144 GLU D O 1
ATOM 6045 N N . ARG D 1 146 ? -48.003 78.337 48.974 1.00 17.80 145 ARG D N 1
ATOM 6046 C CA . ARG D 1 146 ? -47.705 79.184 50.131 1.00 18.87 145 ARG D CA 1
ATOM 6047 C C . ARG D 1 146 ? -48.280 80.611 49.949 1.00 18.23 145 ARG D C 1
ATOM 6048 O O . ARG D 1 146 ? -47.955 81.523 50.681 1.00 17.92 145 ARG D O 1
ATOM 6056 N N . GLY D 1 147 ? -49.183 80.756 48.990 1.00 17.99 146 GLY D N 1
ATOM 6057 C CA . GLY D 1 147 ? -49.857 82.046 48.717 1.00 17.93 146 GLY D CA 1
ATOM 6058 C C . GLY D 1 147 ? -48.937 83.127 48.203 1.00 17.53 146 GLY D C 1
ATOM 6059 O O . GLY D 1 147 ? -49.217 84.325 48.353 1.00 17.64 146 GLY D O 1
ATOM 6060 N N . GLU D 1 148 ? -47.820 82.704 47.632 1.00 16.92 147 GLU D N 1
ATOM 6061 C CA . GLU D 1 148 ? -46.845 83.622 47.112 1.00 16.80 147 GLU D CA 1
ATOM 6062 C C . GLU D 1 148 ? -47.145 83.773 45.644 1.00 15.99 147 GLU D C 1
ATOM 6063 O O . GLU D 1 148 ? -47.442 82.797 44.959 1.00 15.81 147 GLU D O 1
ATOM 6069 N N . ILE D 1 149 ? -47.168 85.010 45.179 1.00 15.78 148 ILE D N 1
ATOM 6070 C CA . ILE D 1 149 ? -47.445 85.291 43.778 1.00 15.03 148 ILE D CA 1
ATOM 6071 C C . ILE D 1 149 ? -46.301 84.759 42.975 1.00 14.57 148 ILE D C 1
ATOM 6072 O O . ILE D 1 149 ? -45.128 85.022 43.303 1.00 13.92 148 ILE D O 1
ATOM 6077 N N . CYS D 1 150 ? -46.624 83.990 41.943 1.00 13.99 149 CYS D N 1
ATOM 6078 C CA . CYS D 1 150 ? -45.591 83.443 41.082 1.00 14.07 149 CYS D CA 1
ATOM 6079 C C . CYS D 1 150 ? -45.442 84.206 39.774 1.00 13.57 149 CYS D C 1
ATOM 6080 O O . CYS D 1 150 ? -44.347 84.676 39.436 1.00 13.86 149 CYS D O 1
ATOM 6083 N N . GLU D 1 151 ? -46.537 84.344 39.046 1.00 13.33 150 GLU D N 1
ATOM 6084 C CA . GLU D 1 151 ? -46.495 84.964 37.726 1.00 13.18 150 GLU D CA 1
ATOM 6085 C C . GLU D 1 151 ? -47.881 85.094 37.145 1.00 13.08 150 GLU D C 1
ATOM 6086 O O . GLU D 1 151 ? -48.860 84.703 37.767 1.00 13.55 150 GLU D O 1
ATOM 6092 N N . GLY D 1 152 ? -47.963 85.638 35.940 1.00 12.97 151 GLY D N 1
ATOM 6093 C CA . GLY D 1 152 ? -49.225 85.751 35.237 1.00 13.15 151 GLY D CA 1
ATOM 6094 C C . GLY D 1 152 ? -49.318 84.530 34.368 1.00 13.06 151 GLY D C 1
ATOM 6095 O O . GLY D 1 152 ? -48.369 83.762 34.307 1.00 13.34 151 GLY D O 1
ATOM 6096 N N . THR D 1 153 ? -50.451 84.323 33.707 1.00 13.42 152 THR D N 1
ATOM 6097 C CA . THR D 1 153 ? -50.603 83.180 32.796 1.00 13.65 152 THR D CA 1
ATOM 6098 C C . THR D 1 153 ? -49.629 83.262 31.618 1.00 13.48 152 THR D C 1
ATOM 6099 O O . THR D 1 153 ? -49.208 82.248 31.095 1.00 13.22 152 THR D O 1
ATOM 6103 N N . ILE D 1 154 ? -49.297 84.477 31.183 1.00 13.75 153 ILE D N 1
ATOM 6104 C CA . ILE D 1 154 ? -48.376 84.657 30.054 1.00 13.60 153 ILE D CA 1
ATOM 6105 C C . ILE D 1 154 ? -47.349 85.748 30.293 1.00 13.35 153 ILE D C 1
ATOM 6106 O O . ILE D 1 154 ? -46.711 86.214 29.362 1.00 12.98 153 ILE D O 1
ATOM 6111 N N . THR D 1 155 ? -47.140 86.089 31.555 1.00 13.19 154 THR D N 1
ATOM 6112 C CA . THR D 1 155 ? -46.218 87.129 31.910 1.00 13.10 154 THR D CA 1
ATOM 6113 C C . THR D 1 155 ? -45.593 86.898 33.281 1.00 13.30 154 THR D C 1
ATOM 6114 O O . THR D 1 155 ? -46.068 86.072 34.050 1.00 13.08 154 THR D O 1
ATOM 6118 N N . ASN D 1 156 ? -44.488 87.603 33.540 1.00 13.25 155 ASN D N 1
ATOM 6119 C CA . ASN D 1 156 ? -43.868 87.640 34.846 1.00 13.40 155 ASN D CA 1
ATOM 6120 C C . ASN D 1 156 ? -44.333 88.974 35.503 1.00 13.67 155 ASN D C 1
ATOM 6121 O O . ASN D 1 156 ? -44.713 89.924 34.818 1.00 13.75 155 ASN D O 1
ATOM 6126 N N . VAL D 1 157 ? -44.279 89.026 36.825 1.00 13.85 156 VAL D N 1
ATOM 6127 C CA . VAL D 1 157 ? -44.726 90.154 37.612 1.00 13.69 156 VAL D CA 1
ATOM 6128 C C . VAL D 1 157 ? -43.545 90.973 38.114 1.00 14.35 156 VAL D C 1
ATOM 6129 O O . VAL D 1 157 ? -42.511 90.422 38.509 1.00 14.40 156 VAL D O 1
ATOM 6133 N N . PHE D 1 158 ? -43.720 92.292 38.118 1.00 14.72 157 PHE D N 1
ATOM 6134 C CA . PHE D 1 158 ? -42.700 93.227 38.528 1.00 15.07 157 PHE D CA 1
ATOM 6135 C C . PHE D 1 158 ? -43.346 94.305 39.391 1.00 15.76 157 PHE D C 1
ATOM 6136 O O . PHE D 1 158 ? -44.209 95.072 38.936 1.00 15.83 157 PHE D O 1
ATOM 6144 N N . ALA D 1 159 ? -42.911 94.387 40.633 1.00 16.25 158 ALA D N 1
ATOM 6145 C CA . ALA D 1 159 ? -43.490 95.345 41.564 1.00 17.05 158 ALA D CA 1
ATOM 6146 C C . ALA D 1 159 ? -42.448 96.270 42.177 1.00 17.53 158 ALA D C 1
ATOM 6147 O O . ALA D 1 159 ? -41.469 95.821 42.759 1.00 17.91 158 ALA D O 1
ATOM 6149 N N . ASP D 1 160 ? -42.693 97.569 42.042 1.00 18.30 159 ASP D N 1
ATOM 6150 C CA . ASP D 1 160 ? -41.841 98.612 42.583 1.00 18.92 159 ASP D CA 1
ATOM 6151 C C . ASP D 1 160 ? -42.439 99.078 43.899 1.00 19.56 159 ASP D C 1
ATOM 6152 O O . ASP D 1 160 ? -43.470 99.769 43.893 1.00 19.32 159 ASP D O 1
ATOM 6157 N N . PHE D 1 161 ? -41.798 98.714 45.014 1.00 19.93 160 PHE D N 1
ATOM 6158 C CA . PHE D 1 161 ? -42.275 99.126 46.348 1.00 21.12 160 PHE D CA 1
ATOM 6159 C C . PHE D 1 161 ? -41.802 100.521 46.751 1.00 22.14 160 PHE D C 1
ATOM 6160 O O . PHE D 1 161 ? -41.926 100.899 47.912 1.00 22.77 160 PHE D O 1
ATOM 6168 N N . GLY D 1 162 ? -41.247 101.283 45.803 1.00 22.50 161 GLY D N 1
ATOM 6169 C CA . GLY D 1 162 ? -40.862 102.663 46.099 1.00 23.66 161 GLY D CA 1
ATOM 6170 C C . GLY D 1 162 ? -39.433 103.061 45.854 1.00 24.18 161 GLY D C 1
ATOM 6171 O O . GLY D 1 162 ? -39.148 104.237 45.709 1.00 24.72 161 GLY D O 1
ATOM 6172 N N . ASP D 1 163 ? -38.537 102.078 45.810 1.00 24.08 162 ASP D N 1
ATOM 6173 C CA . ASP D 1 163 ? -37.116 102.336 45.611 1.00 24.27 162 ASP D CA 1
ATOM 6174 C C . ASP D 1 163 ? -36.693 102.251 44.138 1.00 23.66 162 ASP D C 1
ATOM 6175 O O . ASP D 1 163 ? -35.537 102.387 43.821 1.00 23.91 162 ASP D O 1
ATOM 6180 N N . GLY D 1 164 ? -37.631 101.998 43.238 1.00 22.97 163 GLY D N 1
ATOM 6181 C CA . GLY D 1 164 ? -37.297 101.948 41.828 1.00 22.39 163 GLY D CA 1
ATOM 6182 C C . GLY D 1 164 ? -36.747 100.645 41.337 1.00 21.55 163 GLY D C 1
ATOM 6183 O O . GLY D 1 164 ? -36.303 100.556 40.201 1.00 22.03 163 GLY D O 1
ATOM 6184 N N . VAL D 1 165 ? -36.768 99.634 42.183 1.00 20.81 164 VAL D N 1
ATOM 6185 C CA . VAL D 1 165 ? -36.317 98.328 41.809 1.00 20.14 164 VAL D CA 1
ATOM 6186 C C . VAL D 1 165 ? -37.549 97.498 41.480 1.00 19.15 164 VAL D C 1
ATOM 6187 O O . VAL D 1 165 ? -38.563 97.556 42.193 1.00 19.39 164 VAL D O 1
ATOM 6191 N N . LEU D 1 166 ? -37.490 96.767 40.379 1.00 18.09 165 LEU D N 1
ATOM 6192 C CA . LEU D 1 166 ? -38.579 95.920 39.977 1.00 17.27 165 LEU D CA 1
ATOM 6193 C C . LEU D 1 166 ? -38.469 94.569 40.702 1.00 16.86 165 LEU D C 1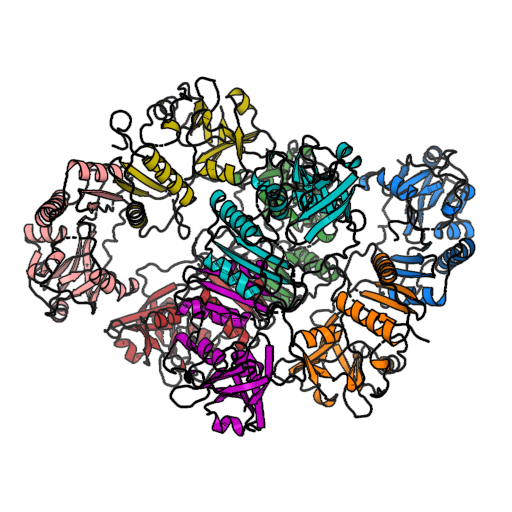
ATOM 6194 O O . LEU D 1 166 ? -37.729 93.668 40.286 1.00 16.41 165 LEU D O 1
ATOM 6199 N N . ALA D 1 167 ? -39.217 94.446 41.800 1.00 16.61 166 ALA D N 1
ATOM 6200 C CA . ALA D 1 167 ? -39.220 93.231 42.606 1.00 16.27 166 ALA D CA 1
ATOM 6201 C C . ALA D 1 167 ? -40.048 92.162 41.883 1.00 15.61 166 ALA D C 1
ATOM 6202 O O . ALA D 1 167 ? -41.233 92.353 41.606 1.00 15.41 166 ALA D O 1
ATOM 6204 N N . THR D 1 168 ? -39.402 91.040 41.571 1.00 15.56 167 THR D N 1
ATOM 6205 C CA . THR D 1 168 ? -40.033 89.957 40.833 1.00 14.98 167 THR D CA 1
ATOM 6206 C C . THR D 1 168 ? -39.914 88.638 41.638 1.00 15.36 167 THR D C 1
ATOM 6207 O O . THR D 1 168 ? -38.860 88.372 42.280 1.00 15.01 167 THR D O 1
ATOM 6211 N N . PRO D 1 169 ? -40.984 87.818 41.627 1.00 15.23 168 PRO D N 1
ATOM 6212 C CA . PRO D 1 169 ? -40.991 86.553 42.366 1.00 15.64 168 PRO D CA 1
ATOM 6213 C C . PRO D 1 169 ? -39.768 85.688 42.090 1.00 15.95 168 PRO D C 1
ATOM 6214 O O . PRO D 1 169 ? -39.369 85.491 40.920 1.00 15.46 168 PRO D O 1
ATOM 6218 N N . ARG D 1 170 ? -39.184 85.195 43.179 1.00 16.74 169 ARG D N 1
ATOM 6219 C CA . ARG D 1 170 ? -38.003 84.377 43.142 1.00 17.44 169 ARG D CA 1
ATOM 6220 C C . ARG D 1 170 ? -38.366 83.070 42.447 1.00 17.39 169 ARG D C 1
ATOM 6221 O O . ARG D 1 170 ? -39.437 82.499 42.667 1.00 17.23 169 ARG D O 1
ATOM 6229 N N . LEU D 1 171 ? -37.443 82.594 41.637 1.00 17.49 170 LEU D N 1
ATOM 6230 C CA . LEU D 1 171 ? -37.648 81.420 40.824 1.00 17.59 170 LEU D CA 1
ATOM 6231 C C . LEU D 1 171 ? -38.184 80.219 41.573 1.00 17.56 170 LEU D C 1
ATOM 6232 O O . LEU D 1 171 ? -39.039 79.522 41.056 1.00 16.83 170 LEU D O 1
ATOM 6237 N N . ASP D 1 172 ? -37.726 80.001 42.807 1.00 18.17 171 ASP D N 1
ATOM 6238 C CA . ASP D 1 172 ? -38.170 78.821 43.570 1.00 18.40 171 ASP D CA 1
ATOM 6239 C C . ASP D 1 172 ? -39.637 78.887 44.016 1.00 18.08 171 ASP D C 1
ATOM 6240 O O . ASP D 1 172 ? -40.152 77.936 44.582 1.00 18.16 171 ASP D O 1
ATOM 6245 N N . CYS D 1 173 ? -40.306 80.014 43.775 1.00 17.86 172 CYS D N 1
ATOM 6246 C CA . CYS D 1 173 ? -41.736 80.103 44.081 1.00 17.87 172 CYS D CA 1
ATOM 6247 C C . CYS D 1 173 ? -42.541 79.189 43.129 1.00 17.01 172 CYS D C 1
ATOM 6248 O O . CYS D 1 173 ? -43.621 78.737 43.479 1.00 16.78 172 CYS D O 1
ATOM 6251 N N . GLY D 1 174 ? -41.979 78.913 41.952 1.00 16.06 173 GLY D N 1
ATOM 6252 C CA . GLY D 1 174 ? -42.624 78.075 40.937 1.00 15.79 173 GLY D CA 1
ATOM 6253 C C . GLY D 1 174 ? -43.209 78.945 39.827 1.00 15.09 173 GLY D C 1
ATOM 6254 O O . GLY D 1 174 ? -44.311 79.416 39.938 1.00 14.62 173 GLY D O 1
ATOM 6255 N N . LEU D 1 175 ? -42.421 79.180 38.789 1.00 14.69 174 LEU D N 1
ATOM 6256 C CA . LEU D 1 175 ? -42.810 80.015 37.654 1.00 14.43 174 LEU D CA 1
ATOM 6257 C C . LEU D 1 175 ? -41.807 79.878 36.502 1.00 14.17 174 LEU D C 1
ATOM 6258 O O . LEU D 1 175 ? -40.759 79.267 36.652 1.00 14.33 174 LEU D O 1
ATOM 6263 N N . LEU D 1 176 ? -42.106 80.500 35.367 1.00 13.77 175 LEU D N 1
ATOM 6264 C CA . LEU D 1 176 ? -41.211 80.442 34.233 1.00 13.42 175 LEU D CA 1
ATOM 6265 C C . LEU D 1 176 ? -40.130 81.520 34.337 1.00 13.37 175 LEU D C 1
ATOM 6266 O O . LEU D 1 176 ? -40.440 82.667 34.607 1.00 13.08 175 LEU D O 1
ATOM 6271 N N . PRO D 1 177 ? -38.863 81.157 34.116 1.00 13.66 176 PRO D N 1
ATOM 6272 C CA . PRO D 1 177 ? -37.815 82.172 34.087 1.00 14.01 176 PRO D CA 1
ATOM 6273 C C . PRO D 1 177 ? -37.898 82.881 32.745 1.00 13.85 176 PRO D C 1
ATOM 6274 O O . PRO D 1 177 ? -37.236 82.469 31.779 1.00 14.02 176 PRO D O 1
ATOM 6278 N N . GLY D 1 178 ? -38.766 83.880 32.661 1.00 13.74 177 GLY D N 1
ATOM 6279 C CA . GLY D 1 178 ? -38.971 84.640 31.425 1.00 13.38 177 GLY D CA 1
ATOM 6280 C C . GLY D 1 178 ? -37.713 85.257 30.835 1.00 13.50 177 GLY D C 1
ATOM 6281 O O . GLY D 1 178 ? -36.725 85.533 31.548 1.00 13.38 177 GLY D O 1
ATOM 6282 N N . VAL D 1 179 ? -37.748 85.465 29.521 1.00 13.30 178 VAL D N 1
ATOM 6283 C CA . VAL D 1 179 ? -36.641 86.084 28.800 1.00 13.35 178 VAL D CA 1
ATOM 6284 C C . VAL D 1 179 ? -36.590 87.578 29.157 1.00 13.49 178 VAL D C 1
ATOM 6285 O O . VAL D 1 179 ? -35.513 88.131 29.392 1.00 13.88 178 VAL D O 1
ATOM 6289 N N . LEU D 1 180 ? -37.745 88.233 29.211 1.00 13.25 179 LEU D N 1
ATOM 6290 C CA . LEU D 1 180 ? -37.765 89.644 29.623 1.00 13.72 179 LEU D CA 1
ATOM 6291 C C . LEU D 1 180 ? -37.264 89.738 31.079 1.00 13.69 179 LEU D C 1
ATOM 6292 O O . LEU D 1 180 ? -36.446 90.582 31.393 1.00 13.95 179 LEU D O 1
ATOM 6297 N N . ARG D 1 181 ? -37.793 88.879 31.944 1.00 13.60 180 ARG D N 1
ATOM 6298 C CA . ARG D 1 181 ? -37.388 88.808 33.363 1.00 13.89 180 ARG D CA 1
ATOM 6299 C C . ARG D 1 181 ? -35.882 88.637 33.483 1.00 14.17 180 ARG D C 1
ATOM 6300 O O . ARG D 1 181 ? -35.228 89.310 34.264 1.00 14.50 180 ARG D O 1
ATOM 6308 N N . ALA D 1 182 ? -35.338 87.752 32.664 1.00 14.23 181 ALA D N 1
ATOM 6309 C CA . ALA D 1 182 ? -33.926 87.461 32.674 1.00 14.63 181 ALA D CA 1
ATOM 6310 C C . ALA D 1 182 ? -33.112 88.701 32.298 1.00 15.23 181 ALA D C 1
ATOM 6311 O O . ALA D 1 182 ? -32.111 88.997 32.936 1.00 15.51 181 ALA D O 1
ATOM 6313 N N . GLU D 1 183 ? -33.543 89.412 31.265 1.00 15.43 182 GLU D N 1
ATOM 6314 C CA . GLU D 1 183 ? -32.855 90.615 30.840 1.00 16.24 182 GLU D CA 1
ATOM 6315 C C . GLU D 1 183 ? -32.919 91.696 31.927 1.00 16.37 182 GLU D C 1
ATOM 6316 O O . GLU D 1 183 ? -31.934 92.350 32.198 1.00 16.87 182 GLU D O 1
ATOM 6322 N N . LEU D 1 184 ? -34.075 91.879 32.538 1.00 15.92 183 LEU D N 1
ATOM 6323 C CA . LEU D 1 184 ? -34.206 92.878 33.573 1.00 16.44 183 LEU D CA 1
ATOM 6324 C C . LEU D 1 184 ? -33.351 92.518 34.808 1.00 16.86 183 LEU D C 1
ATOM 6325 O O . LEU D 1 184 ? -32.763 93.408 35.428 1.00 17.15 183 LEU D O 1
ATOM 6330 N N . LEU D 1 185 ? -33.262 91.224 35.152 1.00 16.73 184 LEU D N 1
ATOM 6331 C CA . LEU D 1 185 ? -32.451 90.814 36.293 1.00 17.47 184 LEU D CA 1
ATOM 6332 C C . LEU D 1 185 ? -30.960 91.067 36.001 1.00 18.16 184 LEU D C 1
ATOM 6333 O O . LEU D 1 185 ? -30.249 91.610 36.843 1.00 18.20 184 LEU D O 1
ATOM 6338 N N . ASP D 1 186 ? -30.508 90.688 34.803 1.00 18.43 185 ASP D N 1
ATOM 6339 C CA . ASP D 1 186 ? -29.103 90.897 34.403 1.00 19.28 185 ASP D CA 1
ATOM 6340 C C . ASP D 1 186 ? -28.741 92.374 34.339 1.00 19.93 185 ASP D C 1
ATOM 6341 O O . ASP D 1 186 ? -27.601 92.757 34.631 1.00 20.19 185 ASP D O 1
ATOM 6346 N N . GLU D 1 187 ? -29.702 93.207 33.944 1.00 19.73 186 GLU D N 1
ATOM 6347 C CA . GLU D 1 187 ? -29.458 94.652 33.878 1.00 20.61 186 GLU D CA 1
ATOM 6348 C C . GLU D 1 187 ? -29.453 95.300 35.247 1.00 20.71 186 GLU D C 1
ATOM 6349 O O . GLU D 1 187 ? -29.101 96.454 35.365 1.00 21.33 186 GLU D O 1
ATOM 6355 N N . GLY D 1 188 ? -29.840 94.548 36.274 1.00 20.55 187 GLY D N 1
ATOM 6356 C CA . GLY D 1 188 ? -29.927 95.069 37.635 1.00 21.00 187 GLY D CA 1
ATOM 6357 C C . GLY D 1 188 ? -31.187 95.914 37.877 1.00 20.99 187 GLY D C 1
ATOM 6358 O O . GLY D 1 188 ? -31.291 96.599 38.890 1.00 21.35 187 GLY D O 1
ATOM 6359 N N . ARG D 1 189 ? -32.144 95.859 36.960 1.00 20.22 188 ARG D N 1
ATOM 6360 C CA . ARG D 1 189 ? -33.361 96.631 37.091 1.00 20.35 188 ARG D CA 1
ATOM 6361 C C . ARG D 1 189 ? -34.408 95.889 37.931 1.00 20.07 188 ARG D C 1
ATOM 6362 O O . ARG D 1 189 ? -35.249 96.496 38.580 1.00 19.77 188 ARG D O 1
ATOM 6370 N N . ALA D 1 190 ? -34.381 94.567 37.861 1.00 19.89 189 ALA D N 1
ATOM 6371 C CA . ALA D 1 190 ? -35.273 93.752 38.637 1.00 19.69 189 ALA D CA 1
ATOM 6372 C C . ALA D 1 190 ? -34.452 93.042 39.691 1.00 19.97 189 ALA D C 1
ATOM 6373 O O . ALA D 1 190 ? -33.237 92.875 39.538 1.00 19.87 189 ALA D O 1
ATOM 6375 N N . GLU D 1 191 ? -35.129 92.631 40.760 1.00 20.05 190 GLU D N 1
ATOM 6376 C CA . GLU D 1 191 ? -34.520 91.841 41.817 1.00 20.66 190 GLU D CA 1
ATOM 6377 C C . GLU D 1 191 ? -35.504 90.779 42.224 1.00 19.79 190 GLU D C 1
ATOM 6378 O O . GLU D 1 191 ? -36.712 90.977 42.147 1.00 19.46 190 GLU D O 1
ATOM 6384 N N . GLU D 1 192 ? -34.993 89.649 42.657 1.00 19.55 191 GLU D N 1
ATOM 6385 C CA . GLU D 1 192 ? -35.859 88.612 43.111 1.00 19.38 191 GLU D CA 1
ATOM 6386 C C . GLU D 1 192 ? -36.409 88.958 44.509 1.00 19.50 191 GLU D C 1
ATOM 6387 O O . GLU D 1 192 ? -35.704 89.544 45.339 1.00 19.61 191 GLU D O 1
ATOM 6393 N N . ALA D 1 193 ? -37.686 88.627 44.723 1.00 18.98 192 ALA D N 1
ATOM 6394 C CA . ALA D 1 193 ? -38.363 88.869 45.983 1.00 19.24 192 ALA D CA 1
ATOM 6395 C C . ALA D 1 193 ? -39.486 87.860 46.136 1.00 19.07 192 ALA D C 1
ATOM 6396 O O . ALA D 1 193 ? -39.715 87.042 45.248 1.00 18.61 192 ALA D O 1
ATOM 6398 N N . ILE D 1 194 ? -40.156 87.914 47.282 1.00 19.38 193 ILE D N 1
ATOM 6399 C CA . ILE D 1 194 ? -41.261 87.045 47.601 1.00 19.46 193 ILE D CA 1
ATOM 6400 C C . ILE D 1 194 ? -42.402 87.916 48.152 1.00 19.66 193 ILE D C 1
ATOM 6401 O O . ILE D 1 194 ? -42.195 88.753 49.024 1.00 19.54 193 ILE D O 1
ATOM 6406 N N . TYR D 1 195 ? -43.598 87.735 47.613 1.00 19.33 194 TYR D N 1
ATOM 6407 C CA . TYR D 1 195 ? -44.738 88.508 48.046 1.00 19.74 194 TYR D CA 1
ATOM 6408 C C . TYR D 1 195 ? -46.073 87.908 47.625 1.00 19.82 194 TYR D C 1
ATOM 6409 O O . TYR D 1 195 ? -46.179 87.198 46.607 1.00 19.06 194 TYR D O 1
ATOM 6418 N N . SER D 1 196 ? -47.094 88.267 48.391 1.00 20.43 195 SER D N 1
ATOM 6419 C CA . SER D 1 196 ? -48.441 87.810 48.171 1.00 20.72 195 SER D CA 1
ATOM 6420 C C . SER D 1 196 ? -49.244 88.843 47.401 1.00 21.13 195 SER D C 1
ATOM 6421 O O . SER D 1 196 ? -48.759 89.944 47.128 1.00 20.89 195 SER D O 1
ATOM 6424 N N . TYR D 1 197 ? -50.492 88.492 47.089 1.00 21.65 196 TYR D N 1
ATOM 6425 C CA . TYR D 1 197 ? -51.379 89.392 46.390 1.00 22.20 196 TYR D CA 1
ATOM 6426 C C . TYR D 1 197 ? -51.660 90.603 47.286 1.00 22.97 196 TYR D C 1
ATOM 6427 O O . TYR D 1 197 ? -51.668 91.731 46.805 1.00 22.92 196 TYR D O 1
ATOM 6436 N N . ASP D 1 198 ? -51.896 90.358 48.575 1.00 23.69 197 ASP D N 1
ATOM 6437 C CA . ASP D 1 198 ? -52.131 91.438 49.530 1.00 24.81 197 ASP D CA 1
ATOM 6438 C C . ASP D 1 198 ? -50.951 92.400 49.556 1.00 24.44 197 ASP D C 1
ATOM 6439 O O . ASP D 1 198 ? -51.143 93.599 49.517 1.00 24.51 197 ASP D O 1
ATOM 6444 N N . ASP D 1 199 ? -49.736 91.867 49.648 1.00 24.37 198 ASP D N 1
ATOM 6445 C CA . ASP D 1 199 ? -48.529 92.708 49.629 1.00 24.31 198 ASP D CA 1
ATOM 6446 C C . ASP D 1 199 ? -48.517 93.651 48.410 1.00 24.06 198 ASP D C 1
ATOM 6447 O O . ASP D 1 199 ? -48.157 94.837 48.544 1.00 24.15 198 ASP D O 1
ATOM 6452 N N . LEU D 1 200 ? -48.922 93.134 47.241 1.00 23.36 199 LEU D N 1
ATOM 6453 C CA . LEU D 1 200 ? -48.943 93.935 46.014 1.00 23.48 199 LEU D CA 1
ATOM 6454 C C . LEU D 1 200 ? -49.795 95.194 46.106 1.00 24.24 199 LEU D C 1
ATOM 6455 O O . LEU D 1 200 ? -49.569 96.127 45.355 1.00 24.41 199 LEU D O 1
ATOM 6460 N N . LYS D 1 201 ? -50.760 95.228 47.018 1.00 24.92 200 LYS D N 1
ATOM 6461 C CA . LYS D 1 201 ? -51.573 96.428 47.210 1.00 25.95 200 LYS D CA 1
ATOM 6462 C C . LYS D 1 201 ? -50.673 97.607 47.601 1.00 25.89 200 LYS D C 1
ATOM 6463 O O . LYS D 1 201 ? -51.030 98.763 47.373 1.00 25.90 200 LYS D O 1
ATOM 6469 N N . SER D 1 202 ? -49.528 97.314 48.231 1.00 25.42 201 SER D N 1
ATOM 6470 C CA . SER D 1 202 ? -48.592 98.369 48.657 1.00 25.49 201 SER D CA 1
ATOM 6471 C C . SER D 1 202 ? -47.621 98.852 47.591 1.00 24.90 201 SER D C 1
ATOM 6472 O O . SER D 1 202 ? -46.897 99.806 47.825 1.00 24.93 201 SER D O 1
ATOM 6475 N N . ALA D 1 203 ? -47.589 98.209 46.438 1.00 24.08 202 ALA D N 1
ATOM 6476 C CA . ALA D 1 203 ? -46.655 98.624 45.408 1.00 23.85 202 ALA D CA 1
ATOM 6477 C C . ALA D 1 203 ? -46.959 100.042 44.905 1.00 24.23 202 ALA D C 1
ATOM 6478 O O . ALA D 1 203 ? -48.116 100.423 44.752 1.00 24.05 202 ALA D O 1
ATOM 6480 N N . LYS D 1 204 ? -45.904 100.819 44.669 1.00 24.46 203 LYS D N 1
ATOM 6481 C CA . LYS D 1 204 ? -46.055 102.170 44.153 1.00 25.02 203 LYS D CA 1
ATOM 6482 C C . LYS D 1 204 ? -46.265 102.125 42.638 1.00 23.82 203 LYS D C 1
ATOM 6483 O O . LYS D 1 204 ? -46.921 102.981 42.060 1.00 24.08 203 LYS D O 1
ATOM 6489 N N . ALA D 1 205 ? -45.655 101.138 42.009 1.00 22.43 204 ALA D N 1
ATOM 6490 C CA . ALA D 1 205 ? -45.770 100.923 40.579 1.00 21.51 204 ALA D CA 1
ATOM 6491 C C . ALA D 1 205 ? -45.837 99.409 40.361 1.00 20.45 204 ALA D C 1
ATOM 6492 O O . ALA D 1 205 ? -45.140 98.643 41.044 1.00 20.38 204 ALA D O 1
ATOM 6494 N N . LEU D 1 206 ? -46.712 98.990 39.462 1.00 19.43 205 LEU D N 1
ATOM 6495 C CA . LEU D 1 206 ? -46.892 97.590 39.151 1.00 18.65 205 LEU D CA 1
ATOM 6496 C C . LEU D 1 206 ? -46.890 97.355 37.636 1.00 17.56 205 LEU D C 1
ATOM 6497 O O . LEU D 1 206 ? -47.397 98.165 36.880 1.00 17.09 205 LEU D O 1
ATOM 6502 N N . PHE D 1 207 ? -46.299 96.240 37.211 1.00 16.77 206 PHE D N 1
ATOM 6503 C CA . PHE D 1 207 ? -46.232 95.865 35.804 1.00 16.24 206 PHE D CA 1
ATOM 6504 C C . PHE D 1 207 ? -46.220 94.357 35.680 1.00 15.86 206 PHE D C 1
ATOM 6505 O O . PHE D 1 207 ? -45.883 93.644 36.646 1.00 15.81 206 PHE D O 1
ATOM 6513 N N . VAL D 1 208 ? -46.668 93.871 34.523 1.00 15.18 207 VAL D N 1
ATOM 6514 C CA . VAL D 1 208 ? -46.506 92.488 34.167 1.00 14.73 207 VAL D CA 1
ATOM 6515 C C . VAL D 1 208 ? -45.802 92.662 32.848 1.00 14.72 207 VAL D C 1
ATOM 6516 O O . VAL D 1 208 ? -45.898 93.737 32.229 1.00 15.17 207 VAL D O 1
ATOM 6520 N N . GLY D 1 209 ? -45.057 91.659 32.423 1.00 14.48 208 GLY D N 1
ATOM 6521 C CA . GLY D 1 209 ? -44.404 91.736 31.158 1.00 14.46 208 GLY D CA 1
ATOM 6522 C C . GLY D 1 209 ? -43.903 90.425 30.627 1.00 14.32 208 GLY D C 1
ATOM 6523 O O . GLY D 1 209 ? -43.786 89.425 31.348 1.00 14.08 208 GLY D O 1
ATOM 6524 N N . ASN D 1 210 ? -43.625 90.439 29.339 1.00 14.27 209 ASN D N 1
ATOM 6525 C CA . ASN D 1 210 ? -43.058 89.298 28.665 1.00 14.00 209 ASN D CA 1
ATOM 6526 C C . ASN D 1 210 ? -42.187 89.834 27.510 1.00 14.13 209 ASN D C 1
ATOM 6527 O O . ASN D 1 210 ? -42.167 91.058 27.238 1.00 14.26 209 ASN D O 1
ATOM 6532 N N . SER D 1 211 ? -41.436 88.935 26.884 1.00 13.79 210 SER D N 1
ATOM 6533 C CA . SER D 1 211 ? -40.516 89.306 25.826 1.00 13.80 210 SER D CA 1
ATOM 6534 C C . SER D 1 211 ? -41.225 89.890 24.618 1.00 13.98 210 SER D C 1
ATOM 6535 O O . SER D 1 211 ? -40.682 90.733 23.943 1.00 14.03 210 SER D O 1
ATOM 6538 N N . LEU D 1 212 ? -42.433 89.422 24.348 1.00 14.04 211 LEU D N 1
ATOM 6539 C CA . LEU D 1 212 ? -43.186 89.904 23.210 1.00 14.22 211 LEU D CA 1
ATOM 6540 C C . LEU D 1 212 ? -43.577 91.361 23.361 1.00 14.75 211 LEU D C 1
ATOM 6541 O O . LEU D 1 212 ? -43.326 92.173 22.443 1.00 15.01 211 LEU D O 1
ATOM 6546 N N . ARG D 1 213 ? -44.207 91.686 24.505 1.00 14.86 212 ARG D N 1
ATOM 6547 C CA . ARG D 1 213 ? -44.740 93.040 24.764 1.00 15.59 212 ARG D CA 1
ATOM 6548 C C . ARG D 1 213 ? -43.906 93.997 25.588 1.00 15.36 212 ARG D C 1
ATOM 6549 O O . ARG D 1 213 ? -44.222 95.161 25.635 1.00 15.90 212 ARG D O 1
ATOM 6557 N N . GLY D 1 214 ? -42.860 93.514 26.229 1.00 15.19 213 GLY D N 1
ATOM 6558 C CA . GLY D 1 214 ? -42.063 94.342 27.103 1.00 15.36 213 GLY D CA 1
ATOM 6559 C C . GLY D 1 214 ? -42.854 94.498 28.390 1.00 15.25 213 GLY D C 1
ATOM 6560 O O . GLY D 1 214 ? -43.722 93.676 28.699 1.00 14.44 213 GLY D O 1
ATOM 6561 N N . LEU D 1 215 ? -42.528 95.532 29.153 1.00 15.39 214 LEU D N 1
ATOM 6562 C CA . LEU D 1 215 ? -43.254 95.854 30.357 1.00 15.60 214 LEU D CA 1
ATOM 6563 C C . LEU D 1 215 ? -44.594 96.514 30.049 1.00 15.98 214 LEU D C 1
ATOM 6564 O O . LEU D 1 215 ? -44.663 97.389 29.209 1.00 16.15 214 LEU D O 1
ATOM 6569 N N . ILE D 1 216 ? -45.626 96.117 30.807 1.00 16.19 215 ILE D N 1
ATOM 6570 C CA . ILE D 1 216 ? -46.980 96.623 30.694 1.00 16.60 215 ILE D CA 1
ATOM 6571 C C . ILE D 1 216 ? -47.474 97.152 32.069 1.00 17.27 215 ILE D C 1
ATOM 6572 O O . ILE D 1 216 ? -47.560 96.396 33.029 1.00 17.13 215 ILE D O 1
ATOM 6577 N N . PRO D 1 217 ? -47.803 98.440 32.164 1.00 18.16 216 PRO D N 1
ATOM 6578 C CA . PRO D 1 217 ? -48.304 98.961 33.419 1.00 18.67 216 PRO D CA 1
ATOM 6579 C C . PRO D 1 217 ? -49.555 98.207 33.827 1.00 18.95 216 PRO D C 1
ATOM 6580 O O . PRO D 1 217 ? -50.403 97.881 32.979 1.00 18.81 216 PRO D O 1
ATOM 6584 N N . ALA D 1 218 ? -49.679 97.925 35.114 1.00 19.42 217 ALA D N 1
ATOM 6585 C CA . ALA D 1 218 ? -50.790 97.140 35.588 1.00 19.82 217 ALA D CA 1
ATOM 6586 C C . ALA D 1 218 ? -51.400 97.743 36.812 1.00 20.71 217 ALA D C 1
ATOM 6587 O O . ALA D 1 218 ? -50.765 98.497 37.510 1.00 21.01 217 ALA D O 1
ATOM 6589 N N . LYS D 1 219 ? -52.646 97.382 37.061 1.00 21.89 218 LYS D N 1
ATOM 6590 C CA . LYS D 1 219 ? -53.406 97.857 38.198 1.00 23.22 218 LYS D CA 1
ATOM 6591 C C . LYS D 1 219 ? -54.017 96.620 38.858 1.00 23.93 218 LYS D C 1
ATOM 6592 O O . LYS D 1 219 ? -54.536 95.726 38.196 1.00 23.65 218 LYS D O 1
ATOM 6595 N N . LEU D 1 220 ? -53.966 96.597 40.168 1.00 25.27 219 LEU D N 1
ATOM 6596 C CA . LEU D 1 220 ? -54.406 95.463 40.928 1.00 26.44 219 LEU D CA 1
ATOM 6597 C C . LEU D 1 220 ? -55.766 95.651 41.530 1.00 27.56 219 LEU D C 1
ATOM 6598 O O . LEU D 1 220 ? -56.023 96.685 42.113 1.00 28.46 219 LEU D O 1
ATOM 6603 N N . VAL D 1 221 ? -56.646 94.665 41.377 1.00 28.19 220 VAL D N 1
ATOM 6604 C CA . VAL D 1 221 ? -57.973 94.734 41.993 1.00 29.19 220 VAL D CA 1
ATOM 6605 C C . VAL D 1 221 ? -58.104 93.647 43.067 1.00 29.67 220 VAL D C 1
ATOM 6606 O O . VAL D 1 221 ? -57.779 92.452 42.864 1.00 29.23 220 VAL D O 1
ATOM 6611 N N . ASP E 1 15 ? -9.978 93.513 26.431 1.00 28.89 14 ASP E N 1
ATOM 6612 C CA . ASP E 1 15 ? -11.332 92.899 26.313 1.00 28.42 14 ASP E CA 1
ATOM 6613 C C . ASP E 1 15 ? -11.137 91.475 25.844 1.00 26.94 14 ASP E C 1
ATOM 6614 O O . ASP E 1 15 ? -10.062 91.115 25.358 1.00 27.04 14 ASP E O 1
ATOM 6619 N N . PHE E 1 16 ? -12.188 90.675 25.962 1.00 25.54 15 PHE E N 1
ATOM 6620 C CA . PHE E 1 16 ? -12.129 89.260 25.639 1.00 24.02 15 PHE E CA 1
ATOM 6621 C C . PHE E 1 16 ? -13.209 88.831 24.666 1.00 23.12 15 PHE E C 1
ATOM 6622 O O . PHE E 1 16 ? -14.121 89.587 24.381 1.00 23.23 15 PHE E O 1
ATOM 6630 N N . GLU E 1 17 ? -13.092 87.593 24.193 1.00 21.88 16 GLU E N 1
ATOM 6631 C CA . GLU E 1 17 ? -14.042 86.976 23.280 1.00 21.41 16 GLU E CA 1
ATOM 6632 C C . GLU E 1 17 ? -14.703 85.775 23.951 1.00 20.06 16 GLU E C 1
ATOM 6633 O O . GLU E 1 17 ? -14.155 85.219 24.893 1.00 19.59 16 GLU E O 1
ATOM 6639 N N . LEU E 1 18 ? -15.875 85.381 23.472 1.00 19.15 17 LEU E N 1
ATOM 6640 C CA . LEU E 1 18 ? -16.528 84.178 23.973 1.00 18.32 17 LEU E CA 1
ATOM 6641 C C . LEU E 1 18 ? -16.051 83.067 23.063 1.00 17.99 17 LEU E C 1
ATOM 6642 O O . LEU E 1 18 ? -15.938 83.286 21.854 1.00 17.81 17 LEU E O 1
ATOM 6647 N N . ILE E 1 19 ? -15.792 81.881 23.651 1.00 17.58 18 ILE E N 1
ATOM 6648 C CA . ILE E 1 19 ? -15.265 80.717 22.951 1.00 17.26 18 ILE E CA 1
ATOM 6649 C C . ILE E 1 19 ? -16.108 79.431 23.112 1.00 16.96 18 ILE E C 1
ATOM 6650 O O . ILE E 1 19 ? -16.741 79.210 24.136 1.00 17.23 18 ILE E O 1
ATOM 6655 N N . GLU E 1 20 ? -16.102 78.590 22.083 1.00 16.61 19 GLU E N 1
ATOM 6656 C CA . GLU E 1 20 ? -16.784 77.286 22.097 1.00 16.37 19 GLU E CA 1
ATOM 6657 C C . GLU E 1 20 ? -15.905 76.328 21.309 1.00 16.16 19 GLU E C 1
ATOM 6658 O O . GLU E 1 20 ? -15.510 76.660 20.211 1.00 16.67 19 GLU E O 1
ATOM 6664 N N . THR E 1 21 ? -15.582 75.166 21.879 1.00 15.85 20 THR E N 1
ATOM 6665 C CA . THR E 1 21 ? -14.747 74.145 21.210 1.00 15.83 20 THR E CA 1
ATOM 6666 C C . THR E 1 21 ? -15.583 72.891 21.071 1.00 15.72 20 THR E C 1
ATOM 6667 O O . THR E 1 21 ? -15.951 72.278 22.071 1.00 16.18 20 THR E O 1
ATOM 6679 N N . ARG E 1 23 ? -16.759 69.144 18.677 1.00 16.56 22 ARG E N 1
ATOM 6680 C CA . ARG E 1 23 ? -16.337 68.077 17.808 1.00 17.52 22 ARG E CA 1
ATOM 6681 C C . ARG E 1 23 ? -17.322 68.031 16.690 1.00 18.11 22 ARG E C 1
ATOM 6682 O O . ARG E 1 23 ? -18.521 67.968 16.951 1.00 17.95 22 ARG E O 1
ATOM 6690 N N . TRP E 1 24 ? -16.840 68.135 15.448 1.00 18.81 23 TRP E N 1
ATOM 6691 C CA . TRP E 1 24 ? -17.719 67.996 14.302 1.00 19.49 23 TRP E CA 1
ATOM 6692 C C . TRP E 1 24 ? -17.470 66.634 13.753 1.00 20.36 23 TRP E C 1
ATOM 6693 O O . TRP E 1 24 ? -16.314 66.200 13.638 1.00 20.07 23 TRP E O 1
ATOM 6704 N N . GLN E 1 25 ? -18.552 65.948 13.420 1.00 21.28 24 GLN E N 1
ATOM 6705 C CA . GLN E 1 25 ? -18.471 64.630 12.837 1.00 22.58 24 GLN E CA 1
ATOM 6706 C C . GLN E 1 25 ? -19.372 64.587 11.639 1.00 23.50 24 GLN E C 1
ATOM 6707 O O . GLN E 1 25 ? -20.428 65.177 11.650 1.00 23.37 24 GLN E O 1
ATOM 6713 N N . PRO E 1 26 ? -18.926 63.942 10.569 1.00 24.90 25 PRO E N 1
ATOM 6714 C CA . PRO E 1 26 ? -19.834 63.806 9.453 1.00 26.41 25 PRO E CA 1
ATOM 6715 C C . PRO E 1 26 ? -20.973 62.965 9.965 1.00 27.17 25 PRO E C 1
ATOM 6716 O O . PRO E 1 26 ? -20.734 62.038 10.757 1.00 27.26 25 PRO E O 1
ATOM 6720 N N . GLY E 1 27 ? -22.197 63.265 9.584 1.00 28.21 26 GLY E N 1
ATOM 6721 C CA . GLY E 1 27 ? -23.322 62.418 10.064 1.00 28.99 26 GLY E CA 1
ATOM 6722 C C . GLY E 1 27 ? -24.011 62.876 11.350 1.00 28.63 26 GLY E C 1
ATOM 6723 O O . GLY E 1 27 ? -25.218 62.683 11.495 1.00 29.55 26 GLY E O 1
ATOM 6724 N N . THR E 1 28 ? -23.267 63.422 12.306 1.00 27.65 27 THR E N 1
ATOM 6725 C CA . THR E 1 28 ? -23.901 63.959 13.513 1.00 27.09 27 THR E CA 1
ATOM 6726 C C . THR E 1 28 ? -23.743 65.486 13.578 1.00 26.24 27 THR E C 1
ATOM 6727 O O . THR E 1 28 ? -24.336 66.129 14.434 1.00 26.27 27 THR E O 1
ATOM 6731 N N . SER E 1 29 ? -22.942 66.055 12.676 1.00 25.63 28 SER E N 1
ATOM 6732 C CA . SER E 1 29 ? -22.590 67.476 12.723 1.00 24.62 28 SER E CA 1
ATOM 6733 C C . SER E 1 29 ? -21.903 67.721 14.094 1.00 23.19 28 SER E C 1
ATOM 6734 O O . SER E 1 29 ? -21.258 66.823 14.611 1.00 22.94 28 SER E O 1
ATOM 6737 N N . PHE E 1 30 ? -22.073 68.886 14.701 1.00 22.14 29 PHE E N 1
ATOM 6738 C CA . PHE E 1 30 ? -21.442 69.149 16.001 1.00 21.23 29 PHE E CA 1
ATOM 6739 C C . PHE E 1 30 ? -22.118 68.393 17.162 1.00 20.80 29 PHE E C 1
ATOM 6740 O O . PHE E 1 30 ? -23.317 68.474 17.334 1.00 20.43 29 PHE E O 1
ATOM 6748 N N . LEU E 1 31 ? -21.338 67.643 17.942 1.00 20.63 30 LEU E N 1
ATOM 6749 C CA . LEU E 1 31 ? -21.890 66.940 19.105 1.00 20.41 30 LEU E CA 1
ATOM 6750 C C . LEU E 1 31 ? -22.318 67.966 20.146 1.00 19.57 30 LEU E C 1
ATOM 6751 O O . LEU E 1 31 ? -21.600 68.923 20.401 1.00 18.84 30 LEU E O 1
ATOM 6756 N N . ARG E 1 32 ? -23.486 67.747 20.740 1.00 19.56 31 ARG E N 1
ATOM 6757 C CA . ARG E 1 32 ? -24.018 68.619 21.787 1.00 19.16 31 ARG E CA 1
ATOM 6758 C C . ARG E 1 32 ? -24.183 70.066 21.312 1.00 18.78 31 ARG E C 1
ATOM 6759 O O . ARG E 1 32 ? -24.120 71.014 22.102 1.00 18.60 31 ARG E O 1
ATOM 6767 N N . PHE E 1 33 ? -24.471 70.220 20.028 1.00 18.63 32 PHE E N 1
ATOM 6768 C CA . PHE E 1 33 ? -24.575 71.534 19.420 1.00 18.48 32 PHE E CA 1
ATOM 6769 C C . PHE E 1 33 ? -25.553 72.446 20.166 1.00 18.36 32 PHE E C 1
ATOM 6770 O O . PHE E 1 33 ? -25.200 73.582 20.481 1.00 17.55 32 PHE E O 1
ATOM 6778 N N . ASP E 1 34 ? -26.749 71.930 20.482 1.00 18.57 33 ASP E N 1
ATOM 6779 C CA . ASP E 1 34 ? -27.752 72.732 21.174 1.00 18.88 33 ASP E CA 1
ATOM 6780 C C . ASP E 1 34 ? -27.244 73.261 22.506 1.00 18.21 33 ASP E C 1
ATOM 6781 O O . ASP E 1 34 ? -27.560 74.379 22.870 1.00 17.86 33 ASP E O 1
ATOM 6786 N N . ARG E 1 35 ? -26.414 72.477 23.201 1.00 18.04 34 ARG E N 1
ATOM 6787 C CA . ARG E 1 35 ? -25.840 72.906 24.484 1.00 17.40 34 ARG E CA 1
ATOM 6788 C C . ARG E 1 35 ? -24.714 73.940 24.309 1.00 16.66 34 ARG E C 1
ATOM 6789 O O . ARG E 1 35 ? -24.556 74.802 25.149 1.00 16.49 34 ARG E O 1
ATOM 6797 N N . HIS E 1 36 ? -23.905 73.822 23.255 1.00 16.03 35 HIS E N 1
ATOM 6798 C CA . HIS E 1 36 ? -22.836 74.795 23.030 1.00 15.66 35 HIS E CA 1
ATOM 6799 C C . HIS E 1 36 ? -23.462 76.147 22.669 1.00 15.62 35 HIS E C 1
ATOM 6800 O O . HIS E 1 36 ? -23.025 77.199 23.139 1.00 15.08 35 HIS E O 1
ATOM 6807 N N . LEU E 1 37 ? -24.470 76.110 21.803 1.00 15.87 36 LEU E N 1
ATOM 6808 C CA . LEU E 1 37 ? -25.159 77.320 21.428 1.00 16.24 36 LEU E CA 1
ATOM 6809 C C . LEU E 1 37 ? -25.913 77.907 22.642 1.00 16.19 36 LEU E C 1
ATOM 6810 O O . LEU E 1 37 ? -25.919 79.119 22.824 1.00 16.63 36 LEU E O 1
ATOM 6815 N N . ALA E 1 38 ? -26.502 77.069 23.497 1.00 16.04 37 ALA E N 1
ATOM 6816 C CA . ALA E 1 38 ? -27.231 77.601 24.675 1.00 16.37 37 ALA E CA 1
ATOM 6817 C C . ALA E 1 38 ? -26.262 78.392 25.546 1.00 16.04 37 ALA E C 1
ATOM 6818 O O . ALA E 1 38 ? -26.564 79.499 25.972 1.00 16.05 37 ALA E O 1
ATOM 6820 N N . ARG E 1 39 ? -25.075 77.832 25.768 1.00 15.50 38 ARG E N 1
ATOM 6821 C CA . ARG E 1 39 ? -24.053 78.514 26.566 1.00 15.40 38 ARG E CA 1
ATOM 6822 C C . ARG E 1 39 ? -23.588 79.804 25.874 1.00 15.35 38 ARG E C 1
ATOM 6823 O O . ARG E 1 39 ? -23.597 80.860 26.471 1.00 15.26 38 ARG E O 1
ATOM 6831 N N . LEU E 1 40 ? -23.216 79.708 24.602 1.00 15.34 39 LEU E N 1
ATOM 6832 C CA . LEU E 1 40 ? -22.733 80.875 23.871 1.00 15.52 39 LEU E CA 1
ATOM 6833 C C . LEU E 1 40 ? -23.762 81.996 23.800 1.00 16.02 39 LEU E C 1
ATOM 6834 O O . LEU E 1 40 ? -23.443 83.159 24.086 1.00 16.23 39 LEU E O 1
ATOM 6839 N N . TYR E 1 41 ? -24.987 81.663 23.432 1.00 16.41 40 TYR E N 1
ATOM 6840 C CA . TYR E 1 41 ? -25.999 82.692 23.319 1.00 17.32 40 TYR E CA 1
ATOM 6841 C C . TYR E 1 41 ? -26.341 83.280 24.684 1.00 17.25 40 TYR E C 1
ATOM 6842 O O . TYR E 1 41 ? -26.517 84.495 24.806 1.00 17.40 40 TYR E O 1
ATOM 6851 N N . GLY E 1 42 ? -26.432 82.426 25.696 1.00 16.94 41 GLY E N 1
ATOM 6852 C CA . GLY E 1 42 ? -26.722 82.868 27.056 1.00 17.08 41 GLY E CA 1
ATOM 6853 C C . GLY E 1 42 ? -25.598 83.775 27.550 1.00 17.15 41 GLY E C 1
ATOM 6854 O O . GLY E 1 42 ? -25.853 84.841 28.101 1.00 17.48 41 GLY E O 1
ATOM 6855 N N . SER E 1 43 ? -24.347 83.376 27.333 1.00 16.61 42 SER E N 1
ATOM 6856 C CA . SER E 1 43 ? -23.229 84.208 27.776 1.00 16.78 42 SER E CA 1
ATOM 6857 C C . SER E 1 43 ? -23.239 85.533 27.030 1.00 17.41 42 SER E C 1
ATOM 6858 O O . SER E 1 43 ? -23.001 86.590 27.625 1.00 17.92 42 SER E O 1
ATOM 6861 N N . ALA E 1 44 ? -23.548 85.484 25.734 1.00 17.23 43 ALA E N 1
ATOM 6862 C CA . ALA E 1 44 ? -23.591 86.701 24.939 1.00 17.76 43 ALA E CA 1
ATOM 6863 C C . ALA E 1 44 ? -24.609 87.688 25.513 1.00 18.41 43 ALA E C 1
ATOM 6864 O O . ALA E 1 44 ? -24.337 88.880 25.582 1.00 18.58 43 ALA E O 1
ATOM 6866 N N . ALA E 1 45 ? -25.782 87.189 25.911 1.00 18.84 44 ALA E N 1
ATOM 6867 C CA . ALA E 1 45 ? -26.826 88.058 26.469 1.00 19.88 44 ALA E CA 1
ATOM 6868 C C . ALA E 1 45 ? -26.446 88.622 27.852 1.00 20.30 44 ALA E C 1
ATOM 6869 O O . ALA E 1 45 ? -26.635 89.799 28.110 1.00 20.94 44 ALA E O 1
ATOM 6871 N N . GLU E 1 46 ? -25.881 87.796 28.721 1.00 20.48 45 GLU E N 1
ATOM 6872 C CA . GLU E 1 46 ? -25.486 88.266 30.056 1.00 21.55 45 GLU E CA 1
ATOM 6873 C C . GLU E 1 46 ? -24.328 89.248 30.033 1.00 21.41 45 GLU E C 1
ATOM 6874 O O . GLU E 1 46 ? -24.283 90.162 30.847 1.00 21.81 45 GLU E O 1
ATOM 6880 N N . LEU E 1 47 ? -23.366 89.015 29.144 1.00 20.84 46 LEU E N 1
ATOM 6881 C CA . LEU E 1 47 ? -22.183 89.861 29.061 1.00 20.85 46 LEU E CA 1
ATOM 6882 C C . LEU E 1 47 ? -22.328 91.064 28.108 1.00 21.53 46 LEU E C 1
ATOM 6883 O O . LEU E 1 47 ? -21.450 91.917 28.058 1.00 22.02 46 LEU E O 1
ATOM 6888 N N . GLY E 1 48 ? -23.414 91.132 27.345 1.00 21.69 47 GLY E N 1
ATOM 6889 C CA . GLY E 1 48 ? -23.642 92.278 26.457 1.00 22.52 47 GLY E CA 1
ATOM 6890 C C . GLY E 1 48 ? -22.937 92.234 25.113 1.00 22.46 47 GLY E C 1
ATOM 6891 O O . GLY E 1 48 ? -22.612 93.274 24.552 1.00 23.16 47 GLY E O 1
ATOM 6892 N N . PHE E 1 49 ? -22.701 91.029 24.612 1.00 21.89 48 PHE E N 1
ATOM 6893 C CA . PHE E 1 49 ? -22.069 90.804 23.319 1.00 21.90 48 PHE E CA 1
ATOM 6894 C C . PHE E 1 49 ? -23.110 90.734 22.234 1.00 22.60 48 PHE E C 1
ATOM 6895 O O . PHE E 1 49 ? -24.150 90.077 22.411 1.00 22.44 48 PHE E O 1
ATOM 6903 N N . ALA E 1 50 ? -22.843 91.404 21.112 1.00 23.19 49 ALA E N 1
ATOM 6904 C CA . ALA E 1 50 ? -23.737 91.334 19.970 1.00 23.90 49 ALA E CA 1
ATOM 6905 C C . ALA E 1 50 ? -23.612 89.889 19.496 1.00 23.81 49 ALA E C 1
ATOM 6906 O O . ALA E 1 50 ? -22.529 89.304 19.544 1.00 23.48 49 ALA E O 1
ATOM 6908 N N . CYS E 1 51 ? -24.706 89.306 19.042 1.00 24.63 50 CYS E N 1
ATOM 6909 C CA . CYS E 1 51 ? -24.699 87.898 18.663 1.00 24.91 50 CYS E CA 1
ATOM 6910 C C . CYS E 1 51 ? -25.755 87.616 17.624 1.00 25.03 50 CYS E C 1
ATOM 6911 O O . CYS E 1 51 ? -26.945 87.610 17.925 1.00 25.29 50 CYS E O 1
ATOM 6914 N N . ASP E 1 52 ? -25.323 87.464 16.381 1.00 25.12 51 ASP E N 1
ATOM 6915 C CA . ASP E 1 52 ? -26.225 87.176 15.292 1.00 25.24 51 ASP E CA 1
ATOM 6916 C C . ASP E 1 52 ? -26.025 85.712 14.983 1.00 24.67 51 ASP E C 1
ATOM 6917 O O . ASP E 1 52 ? -24.986 85.328 14.469 1.00 24.07 51 ASP E O 1
ATOM 6922 N N . PRO E 1 53 ? -27.007 84.882 15.330 1.00 24.99 52 PRO E N 1
ATOM 6923 C CA . PRO E 1 53 ? -26.938 83.457 15.073 1.00 24.88 52 PRO E CA 1
ATOM 6924 C C . PRO E 1 53 ? -26.616 83.127 13.619 1.00 25.11 52 PRO E C 1
ATOM 6925 O O . PRO E 1 53 ? -25.816 82.223 13.368 1.00 24.63 52 PRO E O 1
ATOM 6929 N N . GLN E 1 54 ? -27.201 83.865 12.679 1.00 25.64 53 GLN E N 1
ATOM 6930 C CA . GLN E 1 54 ? -26.928 83.623 11.262 1.00 26.39 53 GLN E CA 1
ATOM 6931 C C . GLN E 1 54 ? -25.456 83.818 10.955 1.00 25.74 53 GLN E C 1
ATOM 6932 O O . GLN E 1 54 ? -24.860 83.048 10.227 1.00 26.00 53 GLN E O 1
ATOM 6938 N N . ARG E 1 55 ? -24.876 84.839 11.546 1.00 25.18 54 ARG E N 1
ATOM 6939 C CA . ARG E 1 55 ? -23.484 85.153 11.354 1.00 25.16 54 ARG E CA 1
ATOM 6940 C C . ARG E 1 55 ? -22.588 83.994 11.919 1.00 24.24 54 ARG E C 1
ATOM 6941 O O . ARG E 1 55 ? -21.597 83.593 11.299 1.00 24.32 54 ARG E O 1
ATOM 6949 N N . ILE E 1 56 ? -22.978 83.428 13.061 1.00 23.37 55 ILE E N 1
ATOM 6950 C CA . ILE E 1 56 ? -22.249 82.297 13.662 1.00 22.44 55 ILE E CA 1
ATOM 6951 C C . ILE E 1 56 ? -22.320 81.090 12.727 1.00 22.20 55 ILE E C 1
ATOM 6952 O O . ILE E 1 56 ? -21.319 80.446 12.445 1.00 21.91 55 ILE E O 1
ATOM 6957 N N . ALA E 1 57 ? -23.526 80.809 12.245 1.00 22.44 56 ALA E N 1
ATOM 6958 C CA . ALA E 1 57 ? -23.781 79.681 11.331 1.00 22.77 56 ALA E CA 1
ATOM 6959 C C . ALA E 1 57 ? -22.895 79.746 10.083 1.00 23.03 56 ALA E C 1
ATOM 6960 O O . ALA E 1 57 ? -22.232 78.770 9.733 1.00 22.74 56 ALA E O 1
ATOM 6962 N N . GLU E 1 58 ? -22.845 80.900 9.434 1.00 23.51 57 GLU E N 1
ATOM 6963 C CA . GLU E 1 58 ? -22.014 81.014 8.232 1.00 24.21 57 GLU E CA 1
ATOM 6964 C C . GLU E 1 58 ? -20.533 80.778 8.531 1.00 23.19 57 GLU E C 1
ATOM 6965 O O . GLU E 1 58 ? -19.859 80.059 7.783 1.00 23.17 57 GLU E O 1
ATOM 6971 N N . VAL E 1 59 ? -20.031 81.343 9.627 1.00 22.14 58 VAL E N 1
ATOM 6972 C CA . VAL E 1 59 ? -18.614 81.144 9.977 1.00 21.65 58 VAL E CA 1
ATOM 6973 C C . VAL E 1 59 ? -18.327 79.676 10.273 1.00 20.99 58 VAL E C 1
ATOM 6974 O O . VAL E 1 59 ? -17.321 79.153 9.848 1.00 21.21 58 VAL E O 1
ATOM 6978 N N . LEU E 1 60 ? -19.226 78.988 10.959 1.00 20.46 59 LEU E N 1
ATOM 6979 C CA . LEU E 1 60 ? -18.992 77.561 11.223 1.00 19.73 59 LEU E CA 1
ATOM 6980 C C . LEU E 1 60 ? -19.010 76.776 9.914 1.00 20.06 59 LEU E C 1
ATOM 6981 O O . LEU E 1 60 ? -18.162 75.936 9.680 1.00 20.02 59 LEU E O 1
ATOM 6986 N N . SER E 1 61 ? -19.990 77.073 9.071 1.00 20.51 60 SER E N 1
ATOM 6987 C CA . SER E 1 61 ? -20.157 76.414 7.772 1.00 21.16 60 SER E CA 1
ATOM 6988 C C . SER E 1 61 ? -18.913 76.579 6.889 1.00 21.28 60 SER E C 1
ATOM 6989 O O . SER E 1 61 ? -18.495 75.641 6.221 1.00 21.49 60 SER E O 1
ATOM 6992 N N . ASP E 1 62 ? -18.343 77.780 6.884 1.00 21.16 61 ASP E N 1
ATOM 6993 C CA . ASP E 1 62 ? -17.132 78.066 6.107 1.00 21.63 61 ASP E CA 1
ATOM 6994 C C . ASP E 1 62 ? -15.924 77.345 6.646 1.00 21.37 61 ASP E C 1
ATOM 6995 O O . ASP E 1 62 ? -15.126 76.839 5.873 1.00 21.90 61 ASP E O 1
ATOM 7000 N N . ALA E 1 63 ? -15.795 77.276 7.969 1.00 20.51 62 ALA E N 1
ATOM 7001 C CA . ALA E 1 63 ? -14.665 76.590 8.563 1.00 20.00 62 ALA E CA 1
ATOM 7002 C C . ALA E 1 63 ? -14.693 75.126 8.200 1.00 20.07 62 ALA E C 1
ATOM 7003 O O . ALA E 1 63 ? -13.673 74.566 7.865 1.00 20.17 62 ALA E O 1
ATOM 7005 N N . LEU E 1 64 ? -15.869 74.513 8.243 1.00 20.07 63 LEU E N 1
ATOM 7006 C CA . LEU E 1 64 ? -15.991 73.082 7.945 1.00 20.65 63 LEU E CA 1
ATOM 7007 C C . LEU E 1 64 ? -16.037 72.686 6.451 1.00 21.93 63 LEU E C 1
ATOM 7008 O O . LEU E 1 64 ? -15.963 71.508 6.131 1.00 22.32 63 LEU E O 1
ATOM 7013 N N . ASP E 1 65 ? -16.131 73.641 5.539 1.00 22.81 64 ASP E N 1
ATOM 7014 C CA . ASP E 1 65 ? -16.174 73.280 4.116 1.00 24.27 64 ASP E CA 1
ATOM 7015 C C . ASP E 1 65 ? -14.886 72.496 3.757 1.00 24.49 64 ASP E C 1
ATOM 7016 O O . ASP E 1 65 ? -13.771 72.919 4.071 1.00 23.91 64 ASP E O 1
ATOM 7021 N N . GLY E 1 66 ? -15.061 71.321 3.158 1.00 25.05 65 GLY E N 1
ATOM 7022 C CA . GLY E 1 66 ? -13.924 70.472 2.786 1.00 25.53 65 GLY E CA 1
ATOM 7023 C C . GLY E 1 66 ? -13.444 69.502 3.873 1.00 25.01 65 GLY E C 1
ATOM 7024 O O . GLY E 1 66 ? -12.484 68.769 3.666 1.00 25.03 65 GLY E O 1
ATOM 7025 N N . ALA E 1 67 ? -14.116 69.478 5.021 1.00 24.43 66 ALA E N 1
ATOM 7026 C CA . ALA E 1 67 ? -13.749 68.549 6.094 1.00 24.31 66 ALA E CA 1
ATOM 7027 C C . ALA E 1 67 ? -13.829 67.101 5.588 1.00 25.18 66 ALA E C 1
ATOM 7028 O O . ALA E 1 67 ? -14.884 66.660 5.118 1.00 25.91 66 ALA E O 1
ATOM 7030 N N . ARG E 1 68 ? -12.717 66.378 5.695 1.00 25.56 67 ARG E N 1
ATOM 7031 C CA . ARG E 1 68 ? -12.615 64.991 5.248 1.00 26.51 67 ARG E CA 1
ATOM 7032 C C . ARG E 1 68 ? -12.825 63.985 6.363 1.00 25.71 67 ARG E C 1
ATOM 7033 O O . ARG E 1 68 ? -12.963 62.792 6.097 1.00 26.39 67 ARG E O 1
ATOM 7041 N N . THR E 1 69 ? -12.746 64.456 7.611 1.00 24.30 68 THR E N 1
ATOM 7042 C CA . THR E 1 69 ? -12.894 63.620 8.789 1.00 23.31 68 THR E CA 1
ATOM 7043 C C . THR E 1 69 ? -13.542 64.442 9.888 1.00 22.13 68 THR E C 1
ATOM 7044 O O . THR E 1 69 ? -13.902 65.604 9.671 1.00 21.66 68 THR E O 1
ATOM 7048 N N . ALA E 1 70 ? -13.698 63.828 11.068 1.00 21.14 69 ALA E N 1
ATOM 7049 C CA . ALA E 1 70 ? -14.199 64.533 12.238 1.00 20.13 69 ALA E CA 1
ATOM 7050 C C . ALA E 1 70 ? -13.242 65.705 12.421 1.00 19.52 69 ALA E C 1
ATOM 7051 O O . ALA E 1 70 ? -12.064 65.582 12.096 1.00 19.72 69 ALA E O 1
ATOM 7061 N N . ARG E 1 72 ? -11.939 69.213 14.975 1.00 18.51 71 ARG E N 1
ATOM 7062 C CA . ARG E 1 72 ? -12.003 70.010 16.179 1.00 18.76 71 ARG E CA 1
ATOM 7063 C C . ARG E 1 72 ? -12.315 71.430 15.671 1.00 18.75 71 ARG E C 1
ATOM 7064 O O . ARG E 1 72 ? -11.553 71.993 14.881 1.00 19.05 71 ARG E O 1
ATOM 7072 N N . THR E 1 73 ? -13.434 71.991 16.135 1.00 18.56 72 THR E N 1
ATOM 7073 C CA . THR E 1 73 ? -13.886 73.298 15.712 1.00 18.36 72 THR E CA 1
ATOM 7074 C C . THR E 1 73 ? -13.864 74.310 16.854 1.00 18.47 72 THR E C 1
ATOM 7075 O O . THR E 1 73 ? -14.403 74.063 17.945 1.00 17.93 72 THR E O 1
ATOM 7079 N N . ARG E 1 74 ? -13.255 75.458 16.601 1.00 18.96 73 ARG E N 1
ATOM 7080 C CA . ARG E 1 74 ? -13.183 76.493 17.609 1.00 19.28 73 ARG E CA 1
ATOM 7081 C C . ARG E 1 74 ? -13.821 77.768 17.113 1.00 18.77 73 ARG E C 1
ATOM 7082 O O . ARG E 1 74 ? -13.422 78.331 16.095 1.00 18.67 73 ARG E O 1
ATOM 7090 N N . LEU E 1 75 ? -14.759 78.259 17.912 1.00 18.01 74 LEU E N 1
ATOM 7091 C CA . LEU E 1 75 ? -15.541 79.427 17.578 1.00 17.85 74 LEU E CA 1
ATOM 7092 C C . LEU E 1 75 ? -15.262 80.540 18.552 1.00 17.39 74 LEU E C 1
ATOM 7093 O O . LEU E 1 75 ? -15.170 80.293 19.741 1.00 17.57 74 LEU E O 1
ATOM 7098 N N . ALA E 1 76 ? -15.148 81.767 18.044 1.00 17.26 75 ALA E N 1
ATOM 7099 C CA . ALA E 1 76 ? -14.892 82.939 18.861 1.00 16.95 75 ALA E CA 1
ATOM 7100 C C . ALA E 1 76 ? -15.843 84.088 18.465 1.00 17.21 75 ALA E C 1
ATOM 7101 O O . ALA E 1 76 ? -16.043 84.375 17.269 1.00 17.62 75 ALA E O 1
ATOM 7103 N N . LEU E 1 77 ? -16.410 84.747 19.477 1.00 16.96 76 LEU E N 1
ATOM 7104 C CA . LEU E 1 77 ? -17.350 85.828 19.278 1.00 16.94 76 LEU E CA 1
ATOM 7105 C C . LEU E 1 77 ? -16.845 87.064 20.012 1.00 17.36 76 LEU E C 1
ATOM 7106 O O . LEU E 1 77 ? -16.565 87.007 21.210 1.00 17.18 76 LEU E O 1
ATOM 7111 N N . ALA E 1 78 ? -16.711 88.164 19.284 1.00 17.75 77 ALA E N 1
ATOM 7112 C CA . ALA E 1 78 ? -16.249 89.424 19.851 1.00 18.53 77 ALA E CA 1
ATOM 7113 C C . ALA E 1 78 ? -17.451 90.239 20.306 1.00 18.97 77 ALA E C 1
ATOM 7114 O O . ALA E 1 78 ? -18.558 90.044 19.825 1.00 18.93 77 ALA E O 1
ATOM 7116 N N . ARG E 1 79 ? -17.215 91.186 21.204 1.00 19.95 78 ARG E N 1
ATOM 7117 C CA . ARG E 1 79 ? -18.286 92.023 21.770 1.00 20.50 78 ARG E CA 1
ATOM 7118 C C . ARG E 1 79 ? -19.105 92.757 20.714 1.00 20.97 78 ARG E C 1
ATOM 7119 O O . ARG E 1 79 ? -20.289 92.974 20.910 1.00 21.40 78 ARG E O 1
ATOM 7127 N N . ASN E 1 80 ? -18.479 93.155 19.608 1.00 21.33 79 ASN E N 1
ATOM 7128 C CA . ASN E 1 80 ? -19.205 93.858 18.543 1.00 21.72 79 ASN E CA 1
ATOM 7129 C C . ASN E 1 80 ? -19.942 92.876 17.632 1.00 21.25 79 ASN E C 1
ATOM 7130 O O . ASN E 1 80 ? -20.586 93.279 16.676 1.00 21.72 79 ASN E O 1
ATOM 7135 N N . GLY E 1 81 ? -19.797 91.583 17.901 1.00 20.61 80 GLY E N 1
ATOM 7136 C CA . GLY E 1 81 ? -20.471 90.544 17.115 1.00 20.29 80 GLY E CA 1
ATOM 7137 C C . GLY E 1 81 ? -19.601 89.910 16.043 1.00 20.01 80 GLY E C 1
ATOM 7138 O O . GLY E 1 81 ? -20.055 89.036 15.338 1.00 19.76 80 GLY E O 1
ATOM 7139 N N . ASP E 1 82 ? -18.365 90.383 15.890 1.00 20.19 81 ASP E N 1
ATOM 7140 C CA . ASP E 1 82 ? -17.439 89.799 14.897 1.00 20.22 81 ASP E CA 1
ATOM 7141 C C . ASP E 1 82 ? -17.126 88.349 15.298 1.00 19.36 81 ASP E C 1
ATOM 7142 O O . ASP E 1 82 ? -16.798 88.065 16.455 1.00 19.13 81 ASP E O 1
ATOM 7147 N N . ALA E 1 83 ? -17.217 87.443 14.340 1.00 19.08 82 ALA E N 1
ATOM 7148 C CA . ALA E 1 83 ? -16.990 86.049 14.596 1.00 18.23 82 ALA E CA 1
ATOM 7149 C C . ALA E 1 83 ? -15.820 85.456 13.768 1.00 18.34 82 ALA E C 1
ATOM 7150 O O . ALA E 1 83 ? -15.500 85.949 12.683 1.00 18.46 82 ALA E O 1
ATOM 7152 N N . THR E 1 84 ? -15.168 84.435 14.354 1.00 17.64 83 THR E N 1
ATOM 7153 C CA . THR E 1 84 ? -14.084 83.674 13.733 1.00 17.60 83 THR E CA 1
ATOM 7154 C C . THR E 1 84 ? -14.272 82.184 14.056 1.00 16.95 83 THR E C 1
ATOM 7155 O O . THR E 1 84 ? -14.877 81.832 15.072 1.00 16.50 83 THR E O 1
ATOM 7159 N N . ALA E 1 85 ? -13.811 81.319 13.163 1.00 17.06 84 ALA E N 1
ATOM 7160 C CA . ALA E 1 85 ? -13.907 79.870 13.356 1.00 17.00 84 ALA E CA 1
ATOM 7161 C C . ALA E 1 85 ? -12.693 79.158 12.768 1.00 17.31 84 ALA E C 1
ATOM 7162 O O . ALA E 1 85 ? -12.187 79.552 11.719 1.00 17.58 84 ALA E O 1
ATOM 7164 N N . SER E 1 86 ? -12.192 78.132 13.460 1.00 17.55 85 SER E N 1
ATOM 7165 C CA . SER E 1 86 ? -11.024 77.367 12.954 1.00 18.09 85 SER E CA 1
ATOM 7166 C C . SER E 1 86 ? -11.346 75.890 13.017 1.00 17.87 85 SER E C 1
ATOM 7167 O O . SER E 1 86 ? -12.177 75.467 13.812 1.00 17.45 85 SER E O 1
ATOM 7170 N N . ALA E 1 87 ? -10.713 75.107 12.160 1.00 18.09 86 ALA E N 1
ATOM 7171 C CA . ALA E 1 87 ? -10.982 73.696 12.127 1.00 17.96 86 ALA E CA 1
ATOM 7172 C C . ALA E 1 87 ? -9.738 72.921 11.742 1.00 18.40 86 ALA E C 1
ATOM 7173 O O . ALA E 1 87 ? -9.009 73.330 10.838 1.00 18.89 86 ALA E O 1
ATOM 7175 N N . GLN E 1 88 ? -9.508 71.810 12.443 1.00 18.13 87 GLN E N 1
ATOM 7176 C CA . GLN E 1 88 ? -8.384 70.903 12.201 1.00 18.66 87 GLN E CA 1
ATOM 7177 C C . GLN E 1 88 ? -8.875 69.481 12.475 1.00 18.69 87 GLN E C 1
ATOM 7178 O O . GLN E 1 88 ? -9.864 69.295 13.146 1.00 18.52 87 GLN E O 1
ATOM 7184 N N . PRO E 1 89 ? -8.188 68.475 11.964 1.00 19.53 88 PRO E N 1
ATOM 7185 C CA . PRO E 1 89 ? -8.707 67.141 12.230 1.00 20.06 88 PRO E CA 1
ATOM 7186 C C . PRO E 1 89 ? -8.766 66.742 13.717 1.00 19.83 88 PRO E C 1
ATOM 7187 O O . PRO E 1 89 ? -7.898 67.094 14.508 1.00 18.75 88 PRO E O 1
ATOM 7191 N N . TYR E 1 90 ? -9.836 66.043 14.067 1.00 20.60 89 TYR E N 1
ATOM 7192 C CA . TYR E 1 90 ? -10.023 65.524 15.394 1.00 20.80 89 TYR E CA 1
ATOM 7193 C C . TYR E 1 90 ? -9.322 64.157 15.431 1.00 21.89 89 TYR E C 1
ATOM 7194 O O . TYR E 1 90 ? -9.527 63.329 14.562 1.00 22.19 89 TYR E O 1
ATOM 7203 N N . GLU E 1 91 ? -8.455 63.977 16.412 1.00 22.65 90 GLU E N 1
ATOM 7204 C CA . GLU E 1 91 ? -7.732 62.741 16.610 1.00 24.05 90 GLU E CA 1
ATOM 7205 C C . GLU E 1 91 ? -8.163 62.166 17.929 1.00 23.84 90 GLU E C 1
ATOM 7206 O O . GLU E 1 91 ? -7.797 62.684 18.987 1.00 23.12 90 GLU E O 1
ATOM 7212 N N . PRO E 1 92 ? -8.969 61.111 17.886 1.00 24.50 91 PRO E N 1
ATOM 7213 C CA . PRO E 1 92 ? -9.425 60.513 19.134 1.00 24.73 91 PRO E CA 1
ATOM 7214 C C . PRO E 1 92 ? -8.321 59.818 19.933 1.00 25.13 91 PRO E C 1
ATOM 7215 O O . PRO E 1 92 ? -7.384 59.296 19.362 1.00 25.10 91 PRO E O 1
ATOM 7219 N N . LEU E 1 93 ? -8.438 59.854 21.260 1.00 25.36 92 LEU E N 1
ATOM 7220 C CA . LEU E 1 93 ? -7.477 59.193 22.135 1.00 26.05 92 LEU E CA 1
ATOM 7221 C C . LEU E 1 93 ? -7.635 57.686 22.017 1.00 27.06 92 LEU E C 1
ATOM 7222 O O . LEU E 1 93 ? -8.742 57.194 21.794 1.00 27.25 92 LEU E O 1
ATOM 7227 N N . ALA E 1 94 ? -6.542 56.940 22.147 1.00 27.95 93 ALA E N 1
ATOM 7228 C CA . ALA E 1 94 ? -6.659 55.475 22.117 1.00 29.04 93 ALA E CA 1
ATOM 7229 C C . ALA E 1 94 ? -7.578 55.073 23.277 1.00 29.23 93 ALA E C 1
ATOM 7230 O O . ALA E 1 94 ? -7.610 55.742 24.334 1.00 28.35 93 ALA E O 1
ATOM 7232 N N . ALA E 1 95 ? -8.327 53.997 23.099 1.00 30.12 94 ALA E N 1
ATOM 7233 C CA . ALA E 1 95 ? -9.246 53.549 24.155 1.00 30.44 94 ALA E CA 1
ATOM 7234 C C . ALA E 1 95 ? -8.524 53.200 25.487 1.00 30.45 94 ALA E C 1
ATOM 7235 O O . ALA E 1 95 ? -9.072 53.404 26.551 1.00 30.27 94 ALA E O 1
ATOM 7237 N N . ASP E 1 96 ? -7.296 52.695 25.407 1.00 30.88 95 ASP E N 1
ATOM 7238 C CA . ASP E 1 96 ? -6.527 52.323 26.619 1.00 31.03 95 ASP E CA 1
ATOM 7239 C C . ASP E 1 96 ? -5.724 53.496 27.228 1.00 29.64 95 ASP E C 1
ATOM 7240 O O . ASP E 1 96 ? -5.012 53.315 28.213 1.00 29.74 95 ASP E O 1
ATOM 7245 N N . LYS E 1 97 ? -5.832 54.682 26.641 1.00 28.26 96 LYS E N 1
ATOM 7246 C CA . LYS E 1 97 ? -5.066 55.829 27.119 1.00 26.94 96 LYS E CA 1
ATOM 7247 C C . LYS E 1 97 ? -5.649 56.361 28.404 1.00 25.73 96 LYS E C 1
ATOM 7248 O O . LYS E 1 97 ? -6.842 56.571 28.490 1.00 25.57 96 LYS E O 1
ATOM 7254 N N . VAL E 1 98 ? -4.787 56.553 29.401 1.00 24.85 97 VAL E N 1
ATOM 7255 C CA . VAL E 1 98 ? -5.165 57.098 30.685 1.00 23.72 97 VAL E CA 1
ATOM 7256 C C . VAL E 1 98 ? -4.359 58.395 30.897 1.00 22.79 97 VAL E C 1
ATOM 7257 O O . VAL E 1 98 ? -3.136 58.374 30.875 1.00 23.24 97 VAL E O 1
ATOM 7261 N N . TRP E 1 99 ? -5.062 59.523 31.024 1.00 21.62 98 TRP E N 1
ATOM 7262 C CA . TRP E 1 99 ? -4.450 60.829 31.280 1.00 20.66 98 TRP E CA 1
ATOM 7263 C C . TRP E 1 99 ? -3.931 60.925 32.722 1.00 20.57 98 TRP E C 1
ATOM 7264 O O . TRP E 1 99 ? -4.549 60.409 33.651 1.00 20.67 98 TRP E O 1
ATOM 7275 N N . ILE E 1 100 ? -2.762 61.537 32.870 1.00 20.05 99 ILE E N 1
ATOM 7276 C CA . ILE E 1 100 ? -2.136 61.757 34.157 1.00 19.78 99 ILE E CA 1
ATOM 7277 C C . ILE E 1 100 ? -2.444 63.191 34.561 1.00 18.87 99 ILE E C 1
ATOM 7278 O O . ILE E 1 100 ? -2.200 64.097 33.795 1.00 18.21 99 ILE E O 1
ATOM 7283 N N . LEU E 1 101 ? -3.007 63.362 35.761 1.00 18.30 100 LEU E N 1
ATOM 7284 C CA . LEU E 1 101 ? -3.392 64.668 36.298 1.00 17.64 100 LEU E CA 1
ATOM 7285 C C . LEU E 1 101 ? -2.490 65.117 37.447 1.00 17.75 100 LEU E C 1
ATOM 7286 O O . LEU E 1 101 ? -2.056 64.308 38.260 1.00 17.84 100 LEU E O 1
ATOM 7291 N N . ARG E 1 102 ? -2.221 66.416 37.511 1.00 17.45 101 ARG E N 1
ATOM 7292 C CA . ARG E 1 102 ? -1.442 66.985 38.595 1.00 17.92 101 ARG E CA 1
ATOM 7293 C C . ARG E 1 102 ? -2.143 68.265 39.047 1.00 17.68 101 ARG E C 1
ATOM 7294 O O . ARG E 1 102 ? -2.818 68.941 38.245 1.00 16.82 101 ARG E O 1
ATOM 7302 N N . LEU E 1 103 ? -1.957 68.597 40.327 1.00 18.12 102 LEU E N 1
ATOM 7303 C CA . LEU E 1 103 ? -2.527 69.787 40.934 1.00 18.22 102 LEU E CA 1
ATOM 7304 C C . LEU E 1 103 ? -1.617 70.985 40.743 1.00 18.55 102 LEU E C 1
ATOM 7305 O O . LEU E 1 103 ? -0.453 70.955 41.131 1.00 18.98 102 LEU E O 1
ATOM 7310 N N . ALA E 1 104 ? -2.134 72.034 40.116 1.00 18.48 103 ALA E N 1
ATOM 7311 C CA . ALA E 1 104 ? -1.373 73.248 39.942 1.00 18.92 103 ALA E CA 1
ATOM 7312 C C . ALA E 1 104 ? -1.320 74.024 41.279 1.00 19.63 103 ALA E C 1
ATOM 7313 O O . ALA E 1 104 ? -2.217 73.886 42.111 1.00 19.13 103 ALA E O 1
ATOM 7315 N N . ARG E 1 105 ? -0.255 74.812 41.464 1.00 20.60 104 ARG E N 1
ATOM 7316 C CA . ARG E 1 105 ? -0.110 75.704 42.612 1.00 22.09 104 ARG E CA 1
ATOM 7317 C C . ARG E 1 105 ? -1.072 76.889 42.414 1.00 21.68 104 ARG E C 1
ATOM 7318 O O . ARG E 1 105 ? -1.637 77.378 43.358 1.00 22.04 104 ARG E O 1
ATOM 7326 N N . THR E 1 106 ? -1.194 77.355 41.167 1.00 21.25 105 THR E N 1
ATOM 7327 C CA . THR E 1 106 ? -2.101 78.459 40.810 1.00 21.36 105 THR E CA 1
ATOM 7328 C C . THR E 1 106 ? -3.542 78.151 41.214 1.00 20.83 105 THR E C 1
ATOM 7329 O O . THR E 1 106 ? -4.115 77.179 40.755 1.00 20.31 105 THR E O 1
ATOM 7333 N N . ARG E 1 107 ? -4.113 78.991 42.059 1.00 21.18 106 ARG E N 1
ATOM 7334 C CA . ARG E 1 107 ? -5.486 78.810 42.530 1.00 21.41 106 ARG E CA 1
ATOM 7335 C C . ARG E 1 107 ? -6.515 79.689 41.788 1.00 20.92 106 ARG E C 1
ATOM 7336 O O . ARG E 1 107 ? -6.193 80.736 41.295 1.00 20.85 106 ARG E O 1
ATOM 7344 N N . LEU E 1 108 ? -7.751 79.213 41.698 1.00 20.58 107 LEU E N 1
ATOM 7345 C CA . LEU E 1 108 ? -8.833 79.989 41.131 1.00 20.31 107 LEU E CA 1
ATOM 7346 C C . LEU E 1 108 ? -9.449 80.774 42.282 1.00 20.91 107 LEU E C 1
ATOM 7347 O O . LEU E 1 108 ? -9.208 80.460 43.438 1.00 21.04 107 LEU E O 1
ATOM 7352 N N . ASP E 1 109 ? -10.190 81.829 41.945 1.00 21.26 108 ASP E N 1
ATOM 7353 C CA . ASP E 1 109 ? -10.898 82.659 42.910 1.00 22.11 108 ASP E CA 1
ATOM 7354 C C . ASP E 1 109 ? -12.380 82.324 42.745 1.00 22.00 108 ASP E C 1
ATOM 7355 O O . ASP E 1 109 ? -12.984 82.661 41.715 1.00 21.66 108 ASP E O 1
ATOM 7360 N N . SER E 1 110 ? -12.988 81.706 43.757 1.00 22.35 109 SER E N 1
ATOM 7361 C CA . SER E 1 110 ? -14.400 81.314 43.656 1.00 22.57 109 SER E CA 1
ATOM 7362 C C . SER E 1 110 ? -15.358 82.483 43.449 1.00 23.04 109 SER E C 1
ATOM 7363 O O . SER E 1 110 ? -16.483 82.272 43.050 1.00 22.69 109 SER E O 1
ATOM 7366 N N . GLN E 1 111 ? -14.912 83.708 43.718 1.00 23.88 110 GLN E N 1
ATOM 7367 C CA . GLN E 1 111 ? -15.779 84.884 43.580 1.00 24.74 110 GLN E CA 1
ATOM 7368 C C . GLN E 1 111 ? -15.695 85.556 42.201 1.00 24.36 110 GLN E C 1
ATOM 7369 O O . GLN E 1 111 ? -16.383 86.545 41.939 1.00 24.55 110 GLN E O 1
ATOM 7375 N N . ASN E 1 112 ? -14.839 85.018 41.335 1.00 23.60 111 ASN E N 1
ATOM 7376 C CA . ASN E 1 112 ? -14.683 85.529 39.992 1.00 23.14 111 ASN E CA 1
ATOM 7377 C C . ASN E 1 112 ? -15.861 85.027 39.175 1.00 22.68 111 ASN E C 1
ATOM 7378 O O . ASN E 1 112 ? -15.929 83.859 38.824 1.00 22.27 111 ASN E O 1
ATOM 7383 N N . THR E 1 113 ? -16.800 85.912 38.884 1.00 23.11 112 THR E N 1
ATOM 7384 C CA . THR E 1 113 ? -17.999 85.523 38.152 1.00 22.78 112 THR E CA 1
ATOM 7385 C C . THR E 1 113 ? -17.732 85.175 36.707 1.00 22.03 112 THR E C 1
ATOM 7386 O O . THR E 1 113 ? -18.557 84.519 36.083 1.00 22.15 112 THR E O 1
ATOM 7390 N N . LEU E 1 114 ? -16.590 85.593 36.159 1.00 21.37 113 LEU E N 1
ATOM 7391 C CA . LEU E 1 114 ? -16.308 85.313 34.748 1.00 20.63 113 LEU E CA 1
ATOM 7392 C C . LEU E 1 114 ? -15.965 83.821 34.479 1.00 19.47 113 LEU E C 1
ATOM 7393 O O . LEU E 1 114 ? -15.948 83.382 33.324 1.00 18.75 113 LEU E O 1
ATOM 7398 N N . LEU E 1 115 ? -15.651 83.079 35.537 1.00 18.85 114 LEU E N 1
ATOM 7399 C CA . LEU E 1 115 ? -15.327 81.650 35.417 1.00 18.21 114 LEU E CA 1
ATOM 7400 C C . LEU E 1 115 ? -16.501 80.853 34.807 1.00 17.66 114 LEU E C 1
ATOM 7401 O O . LEU E 1 115 ? -16.280 79.829 34.173 1.00 16.90 114 LEU E O 1
ATOM 7406 N N . ARG E 1 116 ? -17.727 81.338 35.011 1.00 17.97 115 ARG E N 1
ATOM 7407 C CA . ARG E 1 116 ? -18.955 80.729 34.453 1.00 18.29 115 ARG E CA 1
ATOM 7408 C C . ARG E 1 116 ? -19.053 80.835 32.934 1.00 17.25 115 ARG E C 1
ATOM 7409 O O . ARG E 1 116 ? -19.954 80.271 32.347 1.00 16.96 115 ARG E O 1
ATOM 7413 N N . HIS E 1 117 ? -18.186 81.617 32.320 1.00 16.94 116 HIS E N 1
ATOM 7414 C CA . HIS E 1 117 ? -18.205 81.801 30.872 1.00 16.97 116 HIS E CA 1
ATOM 7415 C C . HIS E 1 117 ? -16.891 81.328 30.253 1.00 16.70 116 HIS E C 1
ATOM 7416 O O . HIS E 1 117 ? -15.819 81.458 30.865 1.00 16.77 116 HIS E O 1
ATOM 7447 N N . THR E 1 119 ? -14.218 82.124 27.994 1.00 16.42 118 THR E N 1
ATOM 7448 C CA . THR E 1 119 ? -13.670 83.276 27.278 1.00 16.79 118 THR E CA 1
ATOM 7449 C C . THR E 1 119 ? -12.194 83.143 26.954 1.00 17.42 118 THR E C 1
ATOM 7450 O O . THR E 1 119 ? -11.533 82.182 27.365 1.00 17.82 118 THR E O 1
ATOM 7454 N N . SER E 1 120 ? -11.683 84.116 26.205 1.00 17.80 119 SER E N 1
ATOM 7455 C CA . SER E 1 120 ? -10.263 84.170 25.848 1.00 18.06 119 SER E CA 1
ATOM 7456 C C . SER E 1 120 ? -9.376 84.695 27.013 1.00 18.40 119 SER E C 1
ATOM 7457 O O . SER E 1 120 ? -8.160 84.723 26.897 1.00 18.13 119 SER E O 1
ATOM 7460 N N . ARG E 1 121 ? -9.991 85.118 28.112 1.00 18.96 120 ARG E N 1
ATOM 7461 C CA . ARG E 1 121 ? -9.254 85.610 29.286 1.00 20.02 120 ARG E CA 1
ATOM 7462 C C . ARG E 1 121 ? -8.886 84.389 30.128 1.00 19.90 120 ARG E C 1
ATOM 7463 O O . ARG E 1 121 ? -9.629 83.994 31.045 1.00 19.35 120 ARG E O 1
ATOM 7471 N N . ARG E 1 122 ? -7.722 83.805 29.819 1.00 20.17 121 ARG E N 1
ATOM 7472 C CA . ARG E 1 122 ? -7.289 82.555 30.464 1.00 20.11 121 ARG E CA 1
ATOM 7473 C C . ARG E 1 122 ? -5.950 82.588 31.163 1.00 20.63 121 ARG E C 1
ATOM 7474 O O . ARG E 1 122 ? -5.386 81.528 31.402 1.00 20.65 121 ARG E O 1
ATOM 7482 N N . GLN E 1 123 ? -5.477 83.764 31.583 1.00 21.41 122 GLN E N 1
ATOM 7483 C CA . GLN E 1 123 ? -4.150 83.848 32.197 1.00 22.13 122 GLN E CA 1
ATOM 7484 C C . GLN E 1 123 ? -3.911 82.801 33.314 1.00 22.08 122 GLN E C 1
ATOM 7485 O O . GLN E 1 123 ? -2.835 82.181 33.333 1.00 22.40 122 GLN E O 1
ATOM 7488 N N . LEU E 1 124 ? -4.872 82.594 34.227 1.00 21.54 123 LEU E N 1
ATOM 7489 C CA . LEU E 1 124 ? -4.634 81.625 35.311 1.00 21.70 123 LEU E CA 1
ATOM 7490 C C . LEU E 1 124 ? -4.536 80.202 34.788 1.00 20.75 123 LEU E C 1
ATOM 7491 O O . LEU E 1 124 ? -3.705 79.441 35.271 1.00 21.11 123 LEU E O 1
ATOM 7496 N N . TYR E 1 125 ? -5.358 79.852 33.803 1.00 19.89 124 TYR E N 1
ATOM 7497 C CA . TYR E 1 125 ? -5.304 78.523 33.202 1.00 19.25 124 TYR E CA 1
ATOM 7498 C C . TYR E 1 125 ? -3.985 78.369 32.465 1.00 19.51 124 TYR E C 1
ATOM 7499 O O . TYR E 1 125 ? -3.359 77.317 32.519 1.00 19.20 124 TYR E O 1
ATOM 7508 N N . THR E 1 126 ? -3.567 79.422 31.775 1.00 19.86 125 THR E N 1
ATOM 7509 C CA . THR E 1 126 ? -2.316 79.385 31.035 1.00 20.21 125 THR E CA 1
ATOM 7510 C C . THR E 1 126 ? -1.176 79.192 31.995 1.00 20.58 125 THR E C 1
ATOM 7511 O O . THR E 1 126 ? -0.284 78.370 31.765 1.00 20.74 125 THR E O 1
ATOM 7515 N N . HIS E 1 127 ? -1.232 79.908 33.101 1.00 20.84 126 HIS E N 1
ATOM 7516 C CA . HIS E 1 127 ? -0.203 79.798 34.114 1.00 21.63 126 HIS E CA 1
ATOM 7517 C C . HIS E 1 127 ? -0.210 78.365 34.687 1.00 20.63 126 HIS E C 1
ATOM 7518 O O . HIS E 1 127 ? 0.836 77.717 34.763 1.00 20.71 126 HIS E O 1
ATOM 7525 N N . ALA E 1 128 ? -1.390 77.872 35.041 1.00 19.33 127 ALA E N 1
ATOM 7526 C CA . ALA E 1 128 ? -1.538 76.514 35.563 1.00 18.76 127 ALA E CA 1
ATOM 7527 C C . ALA E 1 128 ? -0.987 75.446 34.598 1.00 18.13 127 ALA E C 1
ATOM 7528 O O . ALA E 1 128 ? -0.287 74.514 35.003 1.00 18.03 127 ALA E O 1
ATOM 7530 N N . ARG E 1 129 ? -1.316 75.575 33.331 1.00 17.54 128 ARG E N 1
ATOM 7531 C CA . ARG E 1 129 ? -0.839 74.626 32.330 1.00 17.58 128 ARG E CA 1
ATOM 7532 C C . ARG E 1 129 ? 0.695 74.664 32.190 1.00 18.06 128 ARG E C 1
ATOM 7533 O O . ARG E 1 129 ? 1.311 73.651 31.908 1.00 18.11 128 ARG E O 1
ATOM 7541 N N . SER E 1 130 ? 1.291 75.826 32.419 1.00 18.50 129 SER E N 1
ATOM 7542 C CA . SER E 1 130 ? 2.723 75.994 32.256 1.00 19.46 129 SER E CA 1
ATOM 7543 C C . SER E 1 130 ? 3.543 75.438 33.424 1.00 19.64 129 SER E C 1
ATOM 7544 O O . SER E 1 130 ? 4.760 75.300 33.297 1.00 19.78 129 SER E O 1
ATOM 7547 N N . GLU E 1 131 ? 2.887 75.154 34.560 1.00 19.22 130 GLU E N 1
ATOM 7548 C CA . GLU E 1 131 ? 3.588 74.609 35.710 1.00 19.49 130 GLU E CA 1
ATOM 7549 C C . GLU E 1 131 ? 4.066 73.193 35.419 1.00 19.33 130 GLU E C 1
ATOM 7550 O O . GLU E 1 131 ? 4.999 72.741 36.045 1.00 19.29 130 GLU E O 1
ATOM 7556 N N . TYR E 1 132 ? 3.424 72.497 34.473 1.00 18.89 131 TYR E N 1
ATOM 7557 C CA . TYR E 1 132 ? 3.806 71.111 34.156 1.00 19.36 131 TYR E CA 1
ATOM 7558 C C . TYR E 1 132 ? 4.003 70.851 32.685 1.00 19.42 131 TYR E C 1
ATOM 7559 O O . TYR E 1 132 ? 3.262 71.358 31.853 1.00 19.58 131 TYR E O 1
ATOM 7568 N N . LEU E 1 133 ? 4.995 70.025 32.378 1.00 20.13 132 LEU E N 1
ATOM 7569 C CA . LEU E 1 133 ? 5.228 69.578 31.028 1.00 20.27 132 LEU E CA 1
ATOM 7570 C C . LEU E 1 133 ? 4.199 68.493 30.768 1.00 20.14 132 LEU E C 1
ATOM 7571 O O . LEU E 1 133 ? 3.761 67.799 31.697 1.00 19.54 132 LEU E O 1
ATOM 7576 N N . VAL E 1 134 ? 3.828 68.329 29.508 1.00 20.44 133 VAL E N 1
ATOM 7577 C CA . VAL E 1 134 ? 2.876 67.314 29.136 1.00 20.60 133 VAL E CA 1
ATOM 7578 C C . VAL E 1 134 ? 3.336 65.920 29.601 1.00 21.03 133 VAL E C 1
ATOM 7579 O O . VAL E 1 134 ? 2.533 65.118 30.060 1.00 21.07 133 VAL E O 1
ATOM 7583 N N . THR E 1 135 ? 4.629 65.638 29.533 1.00 21.67 134 THR E N 1
ATOM 7584 C CA . THR E 1 135 ? 5.130 64.325 29.983 1.00 22.14 134 THR E CA 1
ATOM 7585 C C . THR E 1 135 ? 4.920 64.118 31.518 1.00 21.85 134 THR E C 1
ATOM 7586 O O . THR E 1 135 ? 4.988 62.995 32.017 1.00 21.97 134 THR E O 1
ATOM 7590 N N . GLN E 1 136 ? 4.694 65.213 32.247 1.00 21.25 135 GLN E N 1
ATOM 7591 C CA . GLN E 1 136 ? 4.402 65.172 33.692 1.00 20.78 135 GLN E CA 1
ATOM 7592 C C . GLN E 1 136 ? 2.896 65.123 33.936 1.00 19.56 135 GLN E C 1
ATOM 7593 O O . GLN E 1 136 ? 2.425 64.507 34.869 1.00 19.30 135 GLN E O 1
ATOM 7599 N N . ALA E 1 137 ? 2.151 65.832 33.105 1.00 18.85 136 ALA E N 1
ATOM 7600 C CA . ALA E 1 137 ? 0.723 65.920 33.277 1.00 18.15 136 ALA E CA 1
ATOM 7601 C C . ALA E 1 137 ? -0.011 66.130 31.953 1.00 17.72 136 ALA E C 1
ATOM 7602 O O . ALA E 1 137 ? 0.258 67.077 31.213 1.00 17.37 136 ALA E O 1
ATOM 7604 N N . ASP E 1 138 ? -0.961 65.254 31.680 1.00 17.40 137 ASP E N 1
ATOM 7605 C CA . ASP E 1 138 ? -1.739 65.364 30.470 1.00 17.35 137 ASP E CA 1
ATOM 7606 C C . ASP E 1 138 ? -2.736 66.468 30.650 1.00 16.43 137 ASP E C 1
ATOM 7607 O O . ASP E 1 138 ? -3.097 67.101 29.694 1.00 16.54 137 ASP E O 1
ATOM 7612 N N . GLU E 1 139 ? -3.150 66.695 31.891 1.00 15.81 138 GLU E N 1
ATOM 7613 C CA . GLU E 1 139 ? -4.083 67.759 32.236 1.00 15.34 138 GLU E CA 1
ATOM 7614 C C . GLU E 1 139 ? -3.722 68.188 33.649 1.00 15.28 138 GLU E C 1
ATOM 7615 O O . GLU E 1 139 ? -3.252 67.384 34.449 1.00 14.76 138 GLU E O 1
ATOM 7621 N N . VAL E 1 140 ? -3.907 69.481 33.909 1.00 15.04 139 VAL E N 1
ATOM 7622 C CA . VAL E 1 140 ? -3.583 70.100 35.167 1.00 15.04 139 VAL E CA 1
ATOM 7623 C C . VAL E 1 140 ? -4.850 70.609 35.826 1.00 14.72 139 VAL E C 1
ATOM 7624 O O . VAL E 1 140 ? -5.624 71.310 35.189 1.00 14.02 139 VAL E O 1
ATOM 7628 N N . LEU E 1 141 ? -5.033 70.259 37.098 1.00 15.07 140 LEU E N 1
ATOM 7629 C CA . LEU E 1 141 ? -6.219 70.646 37.864 1.00 15.22 140 LEU E CA 1
ATOM 7630 C C . LEU E 1 141 ? -5.968 71.882 38.678 1.00 15.45 140 LEU E C 1
ATOM 7631 O O . LEU E 1 141 ? -4.835 72.138 39.101 1.00 16.10 140 LEU E O 1
ATOM 7636 N N . LEU E 1 142 ? -7.026 72.658 38.894 1.00 15.21 141 LEU E N 1
ATOM 7637 C CA . LEU E 1 142 ? -6.926 73.850 39.709 1.00 15.53 141 LEU E CA 1
ATOM 7638 C C . LEU E 1 142 ? -7.904 73.753 40.874 1.00 15.74 141 LEU E C 1
ATOM 7639 O O . LEU E 1 142 ? -8.943 73.137 40.760 1.00 15.76 141 LEU E O 1
ATOM 7644 N N . ALA E 1 143 ? -7.513 74.298 42.010 1.00 16.25 142 ALA E N 1
ATOM 7645 C CA . ALA E 1 143 ? -8.350 74.341 43.189 1.00 16.77 142 ALA E CA 1
ATOM 7646 C C . ALA E 1 143 ? -8.616 75.823 43.473 1.00 17.38 142 ALA E C 1
ATOM 7647 O O . ALA E 1 143 ? -8.017 76.714 42.840 1.00 17.09 142 ALA E O 1
ATOM 7649 N N . ASN E 1 144 ? -9.535 76.088 44.391 1.00 18.06 143 ASN E N 1
ATOM 7650 C CA . ASN E 1 144 ? -9.873 77.463 44.742 1.00 18.67 143 ASN E CA 1
ATOM 7651 C C . ASN E 1 144 ? -9.239 77.845 46.100 1.00 19.61 143 ASN E C 1
ATOM 7652 O O . ASN E 1 144 ? -8.526 77.049 46.718 1.00 19.51 143 ASN E O 1
ATOM 7657 N N . GLU E 1 145 ? -9.501 79.067 46.550 1.00 20.60 144 GLU E N 1
ATOM 7658 C CA . GLU E 1 145 ? -8.966 79.566 47.829 1.00 21.62 144 GLU E CA 1
ATOM 7659 C C . GLU E 1 145 ? -9.425 78.752 49.040 1.00 22.38 144 GLU E C 1
ATOM 7660 O O . GLU E 1 145 ? -8.887 78.930 50.122 1.00 23.34 144 GLU E O 1
ATOM 7666 N N . ARG E 1 146 ? -10.435 77.889 48.881 1.00 22.37 145 ARG E N 1
ATOM 7667 C CA . ARG E 1 146 ? -10.897 77.034 49.997 1.00 22.92 145 ARG E CA 1
ATOM 7668 C C . ARG E 1 146 ? -10.322 75.610 49.945 1.00 22.19 145 ARG E C 1
ATOM 7669 O O . ARG E 1 146 ? -10.724 74.744 50.731 1.00 22.66 145 ARG E O 1
ATOM 7677 N N . GLY E 1 147 ? -9.388 75.370 49.030 1.00 21.29 146 GLY E N 1
ATOM 7678 C CA . GLY E 1 147 ? -8.761 74.046 48.870 1.00 20.71 146 GLY E CA 1
ATOM 7679 C C . GLY E 1 147 ? -9.663 73.018 48.182 1.00 20.11 146 GLY E C 1
ATOM 7680 O O . GLY E 1 147 ? -9.410 71.789 48.216 1.00 19.50 146 GLY E O 1
ATOM 7681 N N . GLU E 1 148 ? -10.721 73.504 47.561 1.00 19.57 147 GLU E N 1
ATOM 7682 C CA . GLU E 1 148 ? -11.662 72.630 46.882 1.00 19.23 147 GLU E CA 1
ATOM 7683 C C . GLU E 1 148 ? -11.262 72.482 45.419 1.00 18.11 147 GLU E C 1
ATOM 7684 O O . GLU E 1 148 ? -10.915 73.465 44.767 1.00 18.08 147 GLU E O 1
ATOM 7690 N N . ILE E 1 149 ? -11.301 71.256 44.912 1.00 17.57 148 ILE E N 1
ATOM 7691 C CA . ILE E 1 149 ? -10.966 70.972 43.513 1.00 16.71 148 ILE E CA 1
ATOM 7692 C C . ILE E 1 149 ? -12.022 71.566 42.615 1.00 16.24 148 ILE E C 1
ATOM 7693 O O . ILE E 1 149 ? -13.191 71.366 42.854 1.00 16.17 148 ILE E O 1
ATOM 7698 N N . CYS E 1 150 ? -11.616 72.301 41.580 1.00 15.61 149 CYS E N 1
ATOM 7699 C CA . CYS E 1 150 ? -12.575 72.922 40.692 1.00 15.36 149 CYS E CA 1
ATOM 7700 C C . CYS E 1 150 ? -12.711 72.275 39.338 1.00 14.60 149 CYS E C 1
ATOM 7701 O O . CYS E 1 150 ? -13.782 71.849 38.981 1.00 14.59 149 CYS E O 1
ATOM 7704 N N . GLU E 1 151 ? -11.616 72.185 38.599 1.00 14.43 150 GLU E N 1
ATOM 7705 C CA . GLU E 1 151 ? -11.642 71.676 37.241 1.00 14.15 150 GLU E CA 1
ATOM 7706 C C . GLU E 1 151 ? -10.246 71.613 36.637 1.00 14.12 150 GLU E C 1
ATOM 7707 O O . GLU E 1 151 ? -9.271 72.006 37.262 1.00 14.72 150 GLU E O 1
ATOM 7713 N N . GLY E 1 152 ? -10.172 71.162 35.392 1.00 13.77 151 GLY E N 1
ATOM 7714 C CA . GLY E 1 152 ? -8.924 71.113 34.671 1.00 13.77 151 GLY E CA 1
ATOM 7715 C C . GLY E 1 152 ? -8.876 72.363 33.832 1.00 13.50 151 GLY E C 1
ATOM 7716 O O . GLY E 1 152 ? -9.859 73.107 33.786 1.00 13.81 151 GLY E O 1
ATOM 7717 N N . THR E 1 153 ? -7.747 72.614 33.184 1.00 13.33 152 THR E N 1
ATOM 7718 C CA . THR E 1 153 ? -7.577 73.809 32.342 1.00 13.30 152 THR E CA 1
ATOM 7719 C C . THR E 1 153 ? -8.538 73.810 31.129 1.00 13.46 152 THR E C 1
ATOM 7720 O O . THR E 1 153 ? -8.927 74.868 30.637 1.00 13.60 152 THR E O 1
ATOM 7724 N N . ILE E 1 154 ? -8.911 72.634 30.658 1.00 13.53 153 ILE E N 1
ATOM 7725 C CA . ILE E 1 154 ? -9.814 72.511 29.522 1.00 14.04 153 ILE E CA 1
ATOM 7726 C C . ILE E 1 154 ? -10.841 71.362 29.713 1.00 14.11 153 ILE E C 1
ATOM 7727 O O . ILE E 1 154 ? -11.485 70.929 28.771 1.00 14.04 153 ILE E O 1
ATOM 7732 N N . THR E 1 155 ? -11.010 70.917 30.954 1.00 14.19 154 THR E N 1
ATOM 7733 C CA . THR E 1 155 ? -11.917 69.844 31.268 1.00 13.92 154 THR E CA 1
ATOM 7734 C C . THR E 1 155 ? -12.529 70.031 32.629 1.00 13.86 154 THR E C 1
ATOM 7735 O O . THR E 1 155 ? -12.044 70.837 33.441 1.00 13.68 154 THR E O 1
ATOM 7739 N N . ASN E 1 156 ? -13.608 69.281 32.869 1.00 13.70 155 ASN E N 1
ATOM 7740 C CA . ASN E 1 156 ? -14.235 69.224 34.155 1.00 13.84 155 ASN E CA 1
ATOM 7741 C C . ASN E 1 156 ? -13.821 67.859 34.730 1.00 14.22 155 ASN E C 1
ATOM 7742 O O . ASN E 1 156 ? -13.418 66.975 33.994 1.00 14.26 155 ASN E O 1
ATOM 7747 N N . VAL E 1 157 ? -13.911 67.704 36.044 1.00 14.83 156 VAL E N 1
ATOM 7748 C CA . VAL E 1 157 ? -13.497 66.474 36.726 1.00 15.31 156 VAL E CA 1
ATOM 7749 C C . VAL E 1 157 ? -14.703 65.680 37.279 1.00 15.60 156 VAL E C 1
ATOM 7750 O O . VAL E 1 157 ? -15.666 66.250 37.758 1.00 16.15 156 VAL E O 1
ATOM 7754 N N . PHE E 1 158 ? -14.641 64.360 37.138 1.00 15.91 157 PHE E N 1
ATOM 7755 C CA . PHE E 1 158 ? -15.690 63.455 37.568 1.00 16.13 157 PHE E CA 1
ATOM 7756 C C . PHE E 1 158 ? -15.077 62.301 38.357 1.00 16.84 157 PHE E C 1
ATOM 7757 O O . PHE E 1 158 ? -14.284 61.532 37.834 1.00 17.09 157 PHE E O 1
ATOM 7765 N N . ALA E 1 159 ? -15.439 62.178 39.619 1.00 17.38 158 ALA E N 1
ATOM 7766 C CA . ALA E 1 159 ? -14.874 61.130 40.442 1.00 17.92 158 ALA E CA 1
ATOM 7767 C C . ALA E 1 159 ? -15.895 60.108 40.913 1.00 18.61 158 ALA E C 1
ATOM 7768 O O . ALA E 1 159 ? -17.041 60.432 41.219 1.00 18.79 158 ALA E O 1
ATOM 7770 N N . ASP E 1 160 ? -15.469 58.857 40.952 1.00 19.09 159 ASP E N 1
ATOM 7771 C CA . ASP E 1 160 ? -16.307 57.797 41.479 1.00 19.89 159 ASP E CA 1
ATOM 7772 C C . ASP E 1 160 ? -15.805 57.521 42.872 1.00 20.28 159 ASP E C 1
ATOM 7773 O O . ASP E 1 160 ? -14.699 57.047 43.025 1.00 20.34 159 ASP E O 1
ATOM 7778 N N . PHE E 1 161 ? -16.585 57.900 43.887 1.00 20.93 160 PHE E N 1
ATOM 7779 C CA . PHE E 1 161 ? -16.227 57.651 45.280 1.00 21.63 160 PHE E CA 1
ATOM 7780 C C . PHE E 1 161 ? -16.996 56.456 45.863 1.00 22.55 160 PHE E C 1
ATOM 7781 O O . PHE E 1 161 ? -17.038 56.271 47.075 1.00 22.65 160 PHE E O 1
ATOM 7789 N N . GLY E 1 162 ? -17.590 55.636 45.006 1.00 22.98 161 GLY E N 1
ATOM 7790 C CA . GLY E 1 162 ? -18.345 54.476 45.482 1.00 24.07 161 GLY E CA 1
ATOM 7791 C C . GLY E 1 162 ? -19.824 54.770 45.704 1.00 24.60 161 GLY E C 1
ATOM 7792 O O . GLY E 1 162 ? -20.572 53.885 46.084 1.00 25.82 161 GLY E O 1
ATOM 7793 N N . ASP E 1 163 ? -20.264 55.992 45.409 1.00 24.14 162 ASP E N 1
ATOM 7794 C CA . ASP E 1 163 ? -21.667 56.366 45.589 1.00 24.69 162 ASP E CA 1
ATOM 7795 C C . ASP E 1 163 ? -22.600 56.044 44.411 1.00 24.67 162 ASP E C 1
ATOM 7796 O O . ASP E 1 163 ? -23.773 56.417 44.439 1.00 24.60 162 ASP E O 1
ATOM 7801 N N . GLY E 1 164 ? -22.104 55.342 43.391 1.00 24.61 163 GLY E N 1
ATOM 7802 C CA . GLY E 1 164 ? -22.962 54.949 42.249 1.00 24.57 163 GLY E CA 1
ATOM 7803 C C . GLY E 1 164 ? -23.361 56.099 41.341 1.00 23.89 163 GLY E C 1
ATOM 7804 O O . GLY E 1 164 ? -24.383 56.047 40.642 1.00 23.94 163 GLY E O 1
ATOM 7805 N N . VAL E 1 165 ? -22.536 57.132 41.359 1.00 23.04 164 VAL E N 1
ATOM 7806 C CA . VAL E 1 165 ? -22.717 58.293 40.536 1.00 22.29 164 VAL E CA 1
ATOM 7807 C C . VAL E 1 165 ? -21.374 59.010 40.515 1.00 21.28 164 VAL E C 1
ATOM 7808 O O . VAL E 1 165 ? -20.562 58.840 41.421 1.00 21.22 164 VAL E O 1
ATOM 7812 N N . LEU E 1 166 ? -21.118 59.745 39.449 1.00 20.25 165 LEU E N 1
ATOM 7813 C CA . LEU E 1 166 ? -19.885 60.505 39.307 1.00 19.34 165 LEU E CA 1
ATOM 7814 C C . LEU E 1 166 ? -19.991 61.846 40.044 1.00 18.88 165 LEU E C 1
ATOM 7815 O O . LEU E 1 166 ? -20.933 62.591 39.830 1.00 19.38 165 LEU E O 1
ATOM 7820 N N . ALA E 1 167 ? -19.035 62.139 40.913 1.00 18.37 166 ALA E N 1
ATOM 7821 C CA . ALA E 1 167 ? -19.023 63.396 41.673 1.00 17.79 166 ALA E CA 1
ATOM 7822 C C . ALA E 1 167 ? -18.207 64.438 40.907 1.00 16.97 166 ALA E C 1
ATOM 7823 O O . ALA E 1 167 ? -17.045 64.178 40.542 1.00 16.57 166 ALA E O 1
ATOM 7825 N N . THR E 1 168 ? -18.830 65.589 40.620 1.00 16.46 167 THR E N 1
ATOM 7826 C CA . THR E 1 168 ? -18.180 66.670 39.882 1.00 15.98 167 THR E CA 1
ATOM 7827 C C . THR E 1 168 ? -18.300 67.941 40.713 1.00 16.43 167 THR E C 1
ATOM 7828 O O . THR E 1 168 ? -19.349 68.195 41.319 1.00 16.90 167 THR E O 1
ATOM 7832 N N . PRO E 1 169 ? -17.236 68.734 40.779 1.00 16.32 168 PRO E N 1
ATOM 7833 C CA . PRO E 1 169 ? -17.338 69.902 41.659 1.00 17.22 168 PRO E CA 1
ATOM 7834 C C . PRO E 1 169 ? -18.547 70.831 41.407 1.00 17.74 168 PRO E C 1
ATOM 7835 O O . PRO E 1 169 ? -18.884 71.142 40.242 1.00 17.40 168 PRO E O 1
ATOM 7839 N N . ARG E 1 170 ? -19.138 71.303 42.499 1.00 18.68 169 ARG E N 1
ATOM 7840 C CA . ARG E 1 170 ? -20.281 72.190 42.435 1.00 19.61 169 ARG E CA 1
ATOM 7841 C C . ARG E 1 170 ? -19.912 73.499 41.748 1.00 19.41 169 ARG E C 1
ATOM 7842 O O . ARG E 1 170 ? -18.804 74.041 41.939 1.00 19.39 169 ARG E O 1
ATOM 7850 N N . LEU E 1 171 ? -20.838 73.996 40.936 1.00 19.50 170 LEU E N 1
ATOM 7851 C CA . LEU E 1 171 ? -20.604 75.206 40.156 1.00 19.50 170 LEU E CA 1
ATOM 7852 C C . LEU E 1 171 ? -20.023 76.375 40.959 1.00 19.88 170 LEU E C 1
ATOM 7853 O O . LEU E 1 171 ? -19.066 77.023 40.496 1.00 19.74 170 LEU E O 1
ATOM 7858 N N . ASP E 1 172 ? -20.540 76.631 42.160 1.00 20.39 171 ASP E N 1
ATOM 7859 C CA . ASP E 1 172 ? -20.037 77.779 42.936 1.00 20.82 171 ASP E CA 1
ATOM 7860 C C . ASP E 1 172 ? -18.621 77.604 43.511 1.00 20.74 171 ASP E C 1
ATOM 7861 O O . ASP E 1 172 ? -18.155 78.460 44.268 1.00 21.19 171 ASP E O 1
ATOM 7866 N N . CYS E 1 173 ? -17.942 76.494 43.194 1.00 20.14 172 CYS E N 1
ATOM 7867 C CA . CYS E 1 173 ? -16.537 76.352 43.612 1.00 20.27 172 CYS E CA 1
ATOM 7868 C C . CYS E 1 173 ? -15.693 77.310 42.740 1.00 19.52 172 CYS E C 1
ATOM 7869 O O . CYS E 1 173 ? -14.617 77.758 43.153 1.00 19.81 172 CYS E O 1
ATOM 7872 N N . GLY E 1 174 ? -16.205 77.621 41.544 1.00 18.67 173 GLY E N 1
ATOM 7873 C CA . GLY E 1 174 ? -15.539 78.521 40.588 1.00 18.29 173 GLY E CA 1
ATOM 7874 C C . GLY E 1 174 ? -14.927 77.677 39.480 1.00 17.64 173 GLY E C 1
ATOM 7875 O O . GLY E 1 174 ? -13.779 77.204 39.591 1.00 17.67 173 GLY E O 1
ATOM 7876 N N . LEU E 1 175 ? -15.707 77.478 38.424 1.00 16.82 174 LEU E N 1
ATOM 7877 C CA . LEU E 1 175 ? -15.307 76.665 37.313 1.00 16.02 174 LEU E CA 1
ATOM 7878 C C . LEU E 1 175 ? -16.256 76.878 36.133 1.00 15.73 174 LEU E C 1
ATOM 7879 O O . LEU E 1 175 ? -17.304 77.533 36.258 1.00 15.29 174 LEU E O 1
ATOM 7884 N N . LEU E 1 176 ? -15.885 76.342 34.984 1.00 15.15 175 LEU E N 1
ATOM 7885 C CA . LEU E 1 176 ? -16.721 76.493 33.819 1.00 15.06 175 LEU E CA 1
ATOM 7886 C C . LEU E 1 176 ? -17.806 75.411 33.804 1.00 15.10 175 LEU E C 1
ATOM 7887 O O . LEU E 1 176 ? -17.500 74.246 33.995 1.00 15.15 175 LEU E O 1
ATOM 7892 N N . PRO E 1 177 ? -19.085 75.810 33.613 1.00 15.14 176 PRO E N 1
ATOM 7893 C CA . PRO E 1 177 ? -20.136 74.816 33.486 1.00 15.16 176 PRO E CA 1
ATOM 7894 C C . PRO E 1 177 ? -19.992 74.205 32.091 1.00 14.77 176 PRO E C 1
ATOM 7895 O O . PRO E 1 177 ? -20.557 74.713 31.115 1.00 14.72 176 PRO E O 1
ATOM 7899 N N . GLY E 1 178 ? -19.186 73.160 31.994 1.00 14.59 177 GLY E N 1
ATOM 7900 C CA . GLY E 1 178 ? -18.928 72.502 30.718 1.00 14.21 177 GLY E CA 1
ATOM 7901 C C . GLY E 1 178 ? -20.167 71.874 30.123 1.00 14.47 177 GLY E C 1
ATOM 7902 O O . GLY E 1 178 ? -21.112 71.540 30.832 1.00 14.88 177 GLY E O 1
ATOM 7903 N N . VAL E 1 179 ? -20.164 71.780 28.801 1.00 14.28 178 VAL E N 1
ATOM 7904 C CA . VAL E 1 179 ? -21.236 71.200 28.036 1.00 14.33 178 VAL E CA 1
ATOM 7905 C C . VAL E 1 179 ? -21.355 69.686 28.289 1.00 14.55 178 VAL E C 1
ATOM 7906 O O . VAL E 1 179 ? -22.465 69.167 28.408 1.00 15.04 178 VAL E O 1
ATOM 7910 N N . LEU E 1 180 ? -20.219 68.984 28.357 1.00 14.14 179 LEU E N 1
ATOM 7911 C CA . LEU E 1 180 ? -20.238 67.551 28.658 1.00 13.98 179 LEU E CA 1
ATOM 7912 C C . LEU E 1 180 ? -20.688 67.439 30.113 1.00 14.25 179 LEU E C 1
ATOM 7913 O O . LEU E 1 180 ? -21.479 66.569 30.471 1.00 14.80 179 LEU E O 1
ATOM 7918 N N . ARG E 1 181 ? -20.156 68.301 30.968 1.00 14.20 180 ARG E N 1
ATOM 7919 C CA . ARG E 1 181 ? -20.547 68.296 32.373 1.00 14.52 180 ARG E CA 1
ATOM 7920 C C . ARG E 1 181 ? -22.072 68.429 32.451 1.00 15.29 180 ARG E C 1
ATOM 7921 O O . ARG E 1 181 ? -22.736 67.674 33.175 1.00 15.71 180 ARG E O 1
ATOM 7929 N N . ALA E 1 182 ? -22.634 69.347 31.659 1.00 15.15 181 ALA E N 1
ATOM 7930 C CA . ALA E 1 182 ? -24.073 69.582 31.685 1.00 15.72 181 ALA E CA 1
ATOM 7931 C C . ALA E 1 182 ? -24.870 68.350 31.243 1.00 16.29 181 ALA E C 1
ATOM 7932 O O . ALA E 1 182 ? -25.902 68.046 31.813 1.00 16.78 181 ALA E O 1
ATOM 7934 N N . GLU E 1 183 ? -24.399 67.658 30.211 1.00 16.59 182 GLU E N 1
ATOM 7935 C CA . GLU E 1 183 ? -25.056 66.431 29.748 1.00 17.27 182 GLU E CA 1
ATOM 7936 C C . GLU E 1 183 ? -25.045 65.326 30.858 1.00 17.42 182 GLU E C 1
ATOM 7937 O O . GLU E 1 183 ? -26.046 64.643 31.097 1.00 18.12 182 GLU E O 1
ATOM 7943 N N . LEU E 1 184 ? -23.910 65.164 31.521 1.00 16.91 183 LEU E N 1
ATOM 7944 C CA . LEU E 1 184 ? -23.770 64.144 32.558 1.00 17.47 183 LEU E CA 1
ATOM 7945 C C . LEU E 1 184 ? -24.674 64.452 33.752 1.00 18.14 183 LEU E C 1
ATOM 7946 O O . LEU E 1 184 ? -25.298 63.546 34.316 1.00 18.44 183 LEU E O 1
ATOM 7951 N N . LEU E 1 185 ? -24.763 65.729 34.117 1.00 18.27 184 LEU E N 1
ATOM 7952 C CA . LEU E 1 185 ? -25.633 66.143 35.195 1.00 18.97 184 LEU E CA 1
ATOM 7953 C C . LEU E 1 185 ? -27.100 65.879 34.803 1.00 20.03 184 LEU E C 1
ATOM 7954 O O . LEU E 1 185 ? -27.864 65.275 35.579 1.00 20.62 184 LEU E O 1
ATOM 7959 N N . ASP E 1 186 ? -27.479 66.290 33.588 1.00 20.27 185 ASP E N 1
ATOM 7960 C CA . ASP E 1 186 ? -28.867 66.105 33.100 1.00 21.01 185 ASP E CA 1
ATOM 7961 C C . ASP E 1 186 ? -29.281 64.649 32.966 1.00 21.98 185 ASP E C 1
ATOM 7962 O O . ASP E 1 186 ? -30.452 64.322 33.215 1.00 23.00 185 ASP E O 1
ATOM 7967 N N . GLU E 1 187 ? -28.343 63.780 32.573 1.00 21.95 186 GLU E N 1
ATOM 7968 C CA . GLU E 1 187 ? -28.631 62.340 32.446 1.00 22.98 186 GLU E CA 1
ATOM 7969 C C . GLU E 1 187 ? -28.589 61.616 33.800 1.00 23.39 186 GLU E C 1
ATOM 7970 O O . GLU E 1 187 ? -28.835 60.426 33.865 1.00 24.58 186 GLU E O 1
ATOM 7976 N N . GLY E 1 188 ? -28.251 62.327 34.868 1.00 23.12 187 GLY E N 1
ATOM 7977 C CA . GLY E 1 188 ? -28.161 61.725 36.193 1.00 23.58 187 GLY E CA 1
ATOM 7978 C C . GLY E 1 188 ? -26.940 60.816 36.388 1.00 23.62 187 GLY E C 1
ATOM 7979 O O . GLY E 1 188 ? -26.942 59.978 37.290 1.00 24.41 187 GLY E O 1
ATOM 7980 N N . ARG E 1 189 ? -25.918 60.958 35.533 1.00 22.85 188 ARG E N 1
ATOM 7981 C CA . ARG E 1 189 ? -24.688 60.161 35.636 1.00 22.74 188 ARG E CA 1
ATOM 7982 C C . ARG E 1 189 ? -23.677 60.859 36.544 1.00 22.43 188 ARG E C 1
ATOM 7983 O O . ARG E 1 189 ? -22.778 60.220 37.068 1.00 22.50 188 ARG E O 1
ATOM 7991 N N . ALA E 1 190 ? -23.821 62.176 36.705 1.00 22.05 189 ALA E N 1
ATOM 7992 C CA . ALA E 1 190 ? -22.947 62.956 37.583 1.00 21.70 189 ALA E CA 1
ATOM 7993 C C . ALA E 1 190 ? -23.782 63.799 38.537 1.00 21.90 189 ALA E C 1
ATOM 7994 O O . ALA E 1 190 ? -24.953 64.088 38.249 1.00 21.70 189 ALA E O 1
ATOM 7996 N N . GLU E 1 191 ? -23.171 64.165 39.672 1.00 21.93 190 GLU E N 1
ATOM 7997 C CA . GLU E 1 191 ? -23.779 65.026 40.709 1.00 22.55 190 GLU E CA 1
ATOM 7998 C C . GLU E 1 191 ? -22.812 66.102 41.104 1.00 21.43 190 GLU E C 1
ATOM 7999 O O . GLU E 1 191 ? -21.613 65.869 41.107 1.00 20.61 190 GLU E O 1
ATOM 8005 N N . GLU E 1 192 ? -23.329 67.234 41.554 1.00 21.00 191 GLU E N 1
ATOM 8006 C CA . GLU E 1 192 ? -22.458 68.259 42.052 1.00 20.87 191 GLU E CA 1
ATOM 8007 C C . GLU E 1 192 ? -21.985 67.826 43.451 1.00 21.15 191 GLU E C 1
ATOM 8008 O O . GLU E 1 192 ? -22.720 67.176 44.201 1.00 21.39 191 GLU E O 1
ATOM 8014 N N . ALA E 1 193 ? -20.736 68.140 43.762 1.00 20.68 192 ALA E N 1
ATOM 8015 C CA . ALA E 1 193 ? -20.152 67.787 45.034 1.00 21.08 192 ALA E CA 1
ATOM 8016 C C . ALA E 1 193 ? -19.026 68.747 45.367 1.00 21.02 192 ALA E C 1
ATOM 8017 O O . ALA E 1 193 ? -18.664 69.612 44.556 1.00 20.10 192 ALA E O 1
ATOM 8019 N N . ILE E 1 194 ? -18.492 68.607 46.577 1.00 21.76 193 ILE E N 1
ATOM 8020 C CA . ILE E 1 194 ? -17.367 69.415 47.009 1.00 22.00 193 ILE E CA 1
ATOM 8021 C C . ILE E 1 194 ? -16.294 68.482 47.507 1.00 22.13 193 ILE E C 1
ATOM 8022 O O . ILE E 1 194 ? -16.562 67.655 48.379 1.00 22.55 193 ILE E O 1
ATOM 8027 N N . TYR E 1 195 ? -15.092 68.578 46.943 1.00 21.64 194 TYR E N 1
ATOM 8028 C CA . TYR E 1 195 ? -13.994 67.740 47.405 1.00 21.72 194 TYR E CA 1
ATOM 8029 C C . TYR E 1 195 ? -12.611 68.348 47.153 1.00 21.78 194 TYR E C 1
ATOM 8030 O O . TYR E 1 195 ? -12.435 69.217 46.299 1.00 20.96 194 TYR E O 1
ATOM 8039 N N . SER E 1 196 ? -11.636 67.864 47.915 1.00 22.40 195 SER E N 1
ATOM 8040 C CA . SER E 1 196 ? -10.271 68.363 47.854 1.00 22.56 195 SER E CA 1
ATOM 8041 C C . SER E 1 196 ? -9.368 67.376 47.147 1.00 22.63 195 SER E C 1
ATOM 8042 O O . SER E 1 196 ? -9.811 66.283 46.765 1.00 22.07 195 SER E O 1
ATOM 8045 N N . TYR E 1 197 ? -8.099 67.759 46.997 1.00 23.22 196 TYR E N 1
ATOM 8046 C CA . TYR E 1 197 ? -7.083 66.906 46.364 1.00 23.73 196 TYR E CA 1
ATOM 8047 C C . TYR E 1 197 ? -6.938 65.620 47.133 1.00 24.14 196 TYR E C 1
ATOM 8048 O O . TYR E 1 197 ? -6.981 64.562 46.537 1.00 23.76 196 TYR E O 1
ATOM 8057 N N . ASP E 1 198 ? -6.795 65.727 48.462 1.00 25.09 197 ASP E N 1
ATOM 8058 C CA . ASP E 1 198 ? -6.670 64.563 49.332 1.00 25.89 197 ASP E CA 1
ATOM 8059 C C . ASP E 1 198 ? -7.875 63.658 49.169 1.00 25.86 197 ASP E C 1
ATOM 8060 O O . ASP E 1 198 ? -7.722 62.446 49.078 1.00 25.97 197 ASP E O 1
ATOM 8065 N N . ASP E 1 199 ? -9.081 64.226 49.121 1.00 25.88 198 ASP E N 1
ATOM 8066 C CA . ASP E 1 199 ? -10.266 63.393 48.927 1.00 26.06 198 ASP E CA 1
ATOM 8067 C C . ASP E 1 199 ? -10.153 62.644 47.593 1.00 25.90 198 ASP E C 1
ATOM 8068 O O . ASP E 1 199 ? -10.427 61.432 47.500 1.00 26.03 198 ASP E O 1
ATOM 8073 N N . LEU E 1 200 ? -9.696 63.361 46.566 1.00 25.57 199 LEU E N 1
ATOM 8074 C CA . LEU E 1 200 ? -9.639 62.813 45.217 1.00 25.27 199 LEU E CA 1
ATOM 8075 C C . LEU E 1 200 ? -8.639 61.624 45.099 1.00 26.04 199 LEU E C 1
ATOM 8076 O O . LEU E 1 200 ? -8.804 60.735 44.257 1.00 26.37 199 LEU E O 1
ATOM 8081 N N . LYS E 1 201 ? -7.640 61.582 45.976 1.00 26.79 200 LYS E N 1
ATOM 8082 C CA . LYS E 1 201 ? -6.660 60.495 45.975 1.00 27.36 200 LYS E CA 1
ATOM 8083 C C . LYS E 1 201 ? -7.290 59.171 46.392 1.00 27.73 200 LYS E C 1
ATOM 8084 O O . LYS E 1 201 ? -6.785 58.115 46.037 1.00 28.06 200 LYS E O 1
ATOM 8090 N N . SER E 1 202 ? -8.372 59.233 47.176 1.00 27.85 201 SER E N 1
ATOM 8091 C CA . SER E 1 202 ? -9.081 58.030 47.624 1.00 28.20 201 SER E CA 1
ATOM 8092 C C . SER E 1 202 ? -10.270 57.635 46.674 1.00 27.48 201 SER E C 1
ATOM 8093 O O . SER E 1 202 ? -11.084 56.772 47.003 1.00 28.04 201 SER E O 1
ATOM 8096 N N . ALA E 1 203 ? -10.378 58.264 45.513 1.00 26.44 202 ALA E N 1
ATOM 8097 C CA . ALA E 1 203 ? -11.452 57.913 44.560 1.00 25.96 202 ALA E CA 1
ATOM 8098 C C . ALA E 1 203 ? -11.176 56.500 44.027 1.00 26.00 202 ALA E C 1
ATOM 8099 O O . ALA E 1 203 ? -10.032 56.157 43.802 1.00 25.61 202 ALA E O 1
ATOM 8101 N N . LYS E 1 204 ? -12.204 55.671 43.826 1.00 26.32 203 LYS E N 1
ATOM 8102 C CA . LYS E 1 204 ? -11.921 54.326 43.322 1.00 26.87 203 LYS E CA 1
ATOM 8103 C C . LYS E 1 204 ? -11.646 54.363 41.822 1.00 25.86 203 LYS E C 1
ATOM 8104 O O . LYS E 1 204 ? -11.059 53.432 41.278 1.00 26.54 203 LYS E O 1
ATOM 8110 N N . ALA E 1 205 ? -12.074 55.446 41.173 1.00 24.46 204 ALA E N 1
ATOM 8111 C CA . ALA E 1 205 ? -11.862 55.664 39.746 1.00 23.51 204 ALA E CA 1
ATOM 8112 C C . ALA E 1 205 ? -11.997 57.169 39.450 1.00 22.21 204 ALA E C 1
ATOM 8113 O O . ALA E 1 205 ? -12.738 57.883 40.127 1.00 22.40 204 ALA E O 1
ATOM 8115 N N . LEU E 1 206 ? -11.315 57.640 38.429 1.00 20.87 205 LEU E N 1
ATOM 8116 C CA . LEU E 1 206 ? -11.351 59.057 38.112 1.00 19.89 205 LEU E CA 1
ATOM 8117 C C . LEU E 1 206 ? -11.321 59.355 36.614 1.00 18.75 205 LEU E C 1
ATOM 8118 O O . LEU E 1 206 ? -10.710 58.640 35.832 1.00 18.72 205 LEU E O 1
ATOM 8123 N N . PHE E 1 207 ? -11.972 60.442 36.232 1.00 17.79 206 PHE E N 1
ATOM 8124 C CA . PHE E 1 207 ? -12.005 60.868 34.863 1.00 16.93 206 PHE E CA 1
ATOM 8125 C C . PHE E 1 207 ? -12.017 62.408 34.759 1.00 16.40 206 PHE E C 1
ATOM 8126 O O . PHE E 1 207 ? -12.423 63.123 35.701 1.00 16.42 206 PHE E O 1
ATOM 8134 N N . VAL E 1 208 ? -11.578 62.902 33.604 1.00 15.49 207 VAL E N 1
ATOM 8135 C CA . VAL E 1 208 ? -11.719 64.284 33.271 1.00 15.18 207 VAL E CA 1
ATOM 8136 C C . VAL E 1 208 ? -12.424 64.288 31.899 1.00 15.04 207 VAL E C 1
ATOM 8137 O O . VAL E 1 208 ? -12.334 63.313 31.140 1.00 14.91 207 VAL E O 1
ATOM 8141 N N . GLY E 1 209 ? -13.189 65.339 31.609 1.00 14.79 208 GLY E N 1
ATOM 8142 C CA . GLY E 1 209 ? -13.862 65.394 30.333 1.00 14.58 208 GLY E CA 1
ATOM 8143 C C . GLY E 1 209 ? -14.243 66.748 29.818 1.00 14.24 208 GLY E C 1
ATOM 8144 O O . GLY E 1 209 ? -14.232 67.741 30.544 1.00 13.93 208 GLY E O 1
ATOM 8145 N N . ASN E 1 210 ? -14.549 66.777 28.525 1.00 14.12 209 ASN E N 1
ATOM 8146 C CA . ASN E 1 210 ? -14.993 67.979 27.850 1.00 13.64 209 ASN E CA 1
ATOM 8147 C C . ASN E 1 210 ? -15.791 67.529 26.673 1.00 13.45 209 ASN E C 1
ATOM 8148 O O . ASN E 1 210 ? -15.738 66.378 26.315 1.00 13.59 209 ASN E O 1
ATOM 8153 N N . SER E 1 211 ? -16.560 68.434 26.085 1.00 13.51 210 SER E N 1
ATOM 8154 C CA . SER E 1 211 ? -17.415 68.087 24.961 1.00 13.74 210 SER E CA 1
ATOM 8155 C C . SER E 1 211 ? -16.671 67.503 23.751 1.00 14.19 210 SER E C 1
ATOM 8156 O O . SER E 1 211 ? -17.221 66.634 23.052 1.00 14.44 210 SER E O 1
ATOM 8159 N N . LEU E 1 212 ? -15.435 67.938 23.524 1.00 13.77 211 LEU E N 1
ATOM 8160 C CA . LEU E 1 212 ? -14.687 67.470 22.372 1.00 14.63 211 LEU E CA 1
ATOM 8161 C C . LEU E 1 212 ? -14.319 65.973 22.466 1.00 15.30 211 LEU E C 1
ATOM 8162 O O . LEU E 1 212 ? -14.532 65.211 21.511 1.00 15.29 211 LEU E O 1
ATOM 8167 N N . ARG E 1 213 ? -13.789 65.568 23.620 1.00 15.54 212 ARG E N 1
ATOM 8168 C CA . ARG E 1 213 ? -13.304 64.181 23.819 1.00 16.26 212 ARG E CA 1
ATOM 8169 C C . ARG E 1 213 ? -14.149 63.259 24.655 1.00 16.29 212 ARG E C 1
ATOM 8170 O O . ARG E 1 213 ? -13.865 62.073 24.712 1.00 16.48 212 ARG E O 1
ATOM 8178 N N . GLY E 1 214 ? -15.188 63.770 25.301 1.00 16.22 213 GLY E N 1
ATOM 8179 C CA . GLY E 1 214 ? -16.011 62.904 26.148 1.00 16.44 213 GLY E CA 1
ATOM 8180 C C . GLY E 1 214 ? -15.199 62.614 27.384 1.00 16.58 213 GLY E C 1
ATOM 8181 O O . GLY E 1 214 ? -14.268 63.359 27.705 1.00 16.54 213 GLY E O 1
ATOM 8182 N N . LEU E 1 215 ? -15.542 61.555 28.101 1.00 17.10 214 LEU E N 1
ATOM 8183 C CA . LEU E 1 215 ? -14.816 61.199 29.335 1.00 16.98 214 LEU E CA 1
ATOM 8184 C C . LEU E 1 215 ? -13.500 60.482 29.046 1.00 17.10 214 LEU E C 1
ATOM 8185 O O . LEU E 1 215 ? -13.449 59.589 28.220 1.00 17.78 214 LEU E O 1
ATOM 8190 N N . ILE E 1 216 ? -12.450 60.892 29.743 1.00 16.88 215 ILE E N 1
ATOM 8191 C CA . ILE E 1 216 ? -11.129 60.329 29.594 1.00 17.06 215 ILE E CA 1
ATOM 8192 C C . ILE E 1 216 ? -10.678 59.738 30.934 1.00 17.72 215 ILE E C 1
ATOM 8193 O O . ILE E 1 216 ? -10.563 60.472 31.922 1.00 17.12 215 ILE E O 1
ATOM 8198 N N . PRO E 1 217 ? -10.447 58.413 30.984 1.00 18.74 216 PRO E N 1
ATOM 8199 C CA . PRO E 1 217 ? -9.946 57.776 32.206 1.00 19.11 216 PRO E CA 1
ATOM 8200 C C . PRO E 1 217 ? -8.703 58.522 32.662 1.00 19.38 216 PRO E C 1
ATOM 8201 O O . PRO E 1 217 ? -7.823 58.792 31.835 1.00 19.20 216 PRO E O 1
ATOM 8205 N N . ALA E 1 218 ? -8.600 58.830 33.954 1.00 19.91 217 ALA E N 1
ATOM 8206 C CA . ALA E 1 218 ? -7.449 59.605 34.464 1.00 20.28 217 ALA E CA 1
ATOM 8207 C C . ALA E 1 218 ? -6.886 59.096 35.792 1.00 21.10 217 ALA E C 1
ATOM 8208 O O . ALA E 1 218 ? -7.592 58.489 36.555 1.00 21.42 217 ALA E O 1
ATOM 8210 N N . LYS E 1 219 ? -5.607 59.381 36.039 1.00 22.22 218 LYS E N 1
ATOM 8211 C CA . LYS E 1 219 ? -4.909 58.999 37.276 1.00 23.49 218 LYS E CA 1
ATOM 8212 C C . LYS E 1 219 ? -4.326 60.261 37.875 1.00 23.84 218 LYS E C 1
ATOM 8213 O O . LYS E 1 219 ? -3.652 61.029 37.198 1.00 23.30 218 LYS E O 1
ATOM 8215 N N . LEU E 1 220 ? -4.585 60.462 39.152 1.00 25.02 219 LEU E N 1
ATOM 8216 C CA . LEU E 1 220 ? -4.094 61.627 39.842 1.00 25.89 219 LEU E CA 1
ATOM 8217 C C . LEU E 1 220 ? -2.850 61.255 40.628 1.00 27.04 219 LEU E C 1
ATOM 8218 O O . LEU E 1 220 ? -2.860 60.307 41.383 1.00 27.45 219 LEU E O 1
ATOM 8223 N N . VAL E 1 221 ? -1.770 61.997 40.410 1.00 28.09 220 VAL E N 1
ATOM 8224 C CA . VAL E 1 221 ? -0.535 61.798 41.143 1.00 29.21 220 VAL E CA 1
ATOM 8225 C C . VAL E 1 221 ? -0.465 62.921 42.176 1.00 29.70 220 VAL E C 1
ATOM 8226 O O . VAL E 1 221 ? -0.705 64.096 41.856 1.00 29.54 220 VAL E O 1
ATOM 8231 N N . PRO F 1 7 ? -21.908 79.510 2.041 1.00 49.22 6 PRO F N 1
ATOM 8232 C CA . PRO F 1 7 ? -21.387 80.870 1.843 1.00 48.64 6 PRO F CA 1
ATOM 8233 C C . PRO F 1 7 ? -20.139 80.838 0.980 1.00 47.71 6 PRO F C 1
ATOM 8234 O O . PRO F 1 7 ? -20.112 81.414 -0.109 1.00 48.06 6 PRO F O 1
ATOM 8238 N N . LEU F 1 8 ? -19.118 80.141 1.456 1.00 46.62 7 LEU F N 1
ATOM 8239 C CA . LEU F 1 8 ? -17.882 80.001 0.721 1.00 45.75 7 LEU F CA 1
ATOM 8240 C C . LEU F 1 8 ? -18.138 79.075 -0.484 1.00 46.55 7 LEU F C 1
ATOM 8241 O O . LEU F 1 8 ? -17.474 79.179 -1.521 1.00 46.27 7 LEU F O 1
ATOM 8246 N N . ARG F 1 9 ? -19.129 78.191 -0.348 1.00 47.60 8 ARG F N 1
ATOM 8247 C CA . ARG F 1 9 ? -19.496 77.263 -1.427 1.00 48.45 8 ARG F CA 1
ATOM 8248 C C . ARG F 1 9 ? -20.448 77.897 -2.464 1.00 49.47 8 ARG F C 1
ATOM 8249 O O . ARG F 1 9 ? -20.704 77.300 -3.518 1.00 50.64 8 ARG F O 1
ATOM 8251 N N . ASP F 1 10 ? -20.972 79.094 -2.173 1.00 49.24 9 ASP F N 1
ATOM 8252 C CA . ASP F 1 10 ? -21.897 79.773 -3.084 1.00 49.97 9 ASP F CA 1
ATOM 8253 C C . ASP F 1 10 ? -21.486 81.233 -3.321 1.00 49.10 9 ASP F C 1
ATOM 8254 O O . ASP F 1 10 ? -22.305 82.149 -3.163 1.00 49.93 9 ASP F O 1
ATOM 8256 N N . GLY F 1 11 ? -20.222 81.433 -3.720 1.00 47.19 10 GLY F N 1
ATOM 8257 C CA . GLY F 1 11 ? -19.672 82.777 -3.991 1.00 46.27 10 GLY F CA 1
ATOM 8258 C C . GLY F 1 11 ? -20.066 83.435 -5.318 1.00 46.83 10 GLY F C 1
ATOM 8259 O O . GLY F 1 11 ? -19.694 84.589 -5.571 1.00 46.63 10 GLY F O 1
ATOM 8260 N N . ASP F 1 12 ? -20.802 82.714 -6.171 1.00 47.28 11 ASP F N 1
ATOM 8261 C CA . ASP F 1 12 ? -21.264 83.251 -7.482 1.00 48.08 11 ASP F CA 1
ATOM 8262 C C . ASP F 1 12 ? -22.599 84.004 -7.356 1.00 49.06 11 ASP F C 1
ATOM 8263 O O . ASP F 1 12 ? -22.953 84.843 -8.204 1.00 50.21 11 ASP F O 1
ATOM 8268 N N . THR F 1 13 ? -23.346 83.679 -6.311 1.00 48.43 12 THR F N 1
ATOM 8269 C CA . THR F 1 13 ? -24.636 84.290 -6.058 1.00 49.39 12 THR F CA 1
ATOM 8270 C C . THR F 1 13 ? -24.483 85.308 -4.936 1.00 48.12 12 THR F C 1
ATOM 8271 O O . THR F 1 13 ? -24.586 86.510 -5.151 1.00 48.53 12 THR F O 1
ATOM 8275 N N . ALA F 1 14 ? -24.200 84.808 -3.734 1.00 46.26 13 ALA F N 1
ATOM 8276 C CA . ALA F 1 14 ? -23.992 85.656 -2.576 1.00 44.90 13 ALA F CA 1
ATOM 8277 C C . ALA F 1 14 ? -22.693 86.466 -2.757 1.00 42.94 13 ALA F C 1
ATOM 8278 O O . ALA F 1 14 ? -22.008 86.373 -3.804 1.00 42.69 13 ALA F O 1
ATOM 8280 N N . ASP F 1 15 ? -22.358 87.264 -1.747 1.00 41.01 14 ASP F N 1
ATOM 8281 C CA . ASP F 1 15 ? -21.135 88.048 -1.775 1.00 38.92 14 ASP F CA 1
ATOM 8282 C C . ASP F 1 15 ? -19.953 87.060 -1.708 1.00 36.15 14 ASP F C 1
ATOM 8283 O O . ASP F 1 15 ? -20.066 85.987 -1.126 1.00 35.90 14 ASP F O 1
ATOM 8288 N N . PHE F 1 16 ? -18.827 87.421 -2.295 1.00 33.94 15 PHE F N 1
ATOM 8289 C CA . PHE F 1 16 ? -17.667 86.541 -2.285 1.00 31.44 15 PHE F CA 1
ATOM 8290 C C . PHE F 1 16 ? -16.758 86.768 -1.054 1.00 29.65 15 PHE F C 1
ATOM 8291 O O . PHE F 1 16 ? -16.900 87.754 -0.343 1.00 29.93 15 PHE F O 1
ATOM 8299 N N . GLU F 1 17 ? -15.841 85.835 -0.821 1.00 27.66 16 GLU F N 1
ATOM 8300 C CA . GLU F 1 17 ? -14.876 85.915 0.276 1.00 26.50 16 GLU F CA 1
ATOM 8301 C C . GLU F 1 17 ? -13.490 85.856 -0.322 1.00 25.12 16 GLU F C 1
ATOM 8302 O O . GLU F 1 17 ? -13.321 85.298 -1.397 1.00 24.92 16 GLU F O 1
ATOM 8308 N N . LEU F 1 18 ? -12.504 86.436 0.362 1.00 24.22 17 LEU F N 1
ATOM 8309 C CA . LEU F 1 18 ? -11.101 86.375 -0.079 1.00 23.24 17 LEU F CA 1
ATOM 8310 C C . LEU F 1 18 ? -10.512 85.081 0.463 1.00 22.19 17 LEU F C 1
ATOM 8311 O O . LEU F 1 18 ? -10.787 84.718 1.590 1.00 21.97 17 LEU F O 1
ATOM 8316 N N . ILE F 1 19 ? -9.677 84.417 -0.339 1.00 21.64 18 ILE F N 1
ATOM 8317 C CA . ILE F 1 19 ? -9.101 83.132 0.008 1.00 20.74 18 ILE F CA 1
ATOM 8318 C C . ILE F 1 19 ? -7.602 83.068 -0.200 1.00 20.20 18 ILE F C 1
ATOM 8319 O O . ILE F 1 19 ? -7.088 83.628 -1.155 1.00 20.40 18 ILE F O 1
ATOM 8324 N N . GLU F 1 20 ? -6.925 82.371 0.716 1.00 19.49 19 GLU F N 1
ATOM 8325 C CA . GLU F 1 20 ? -5.477 82.123 0.684 1.00 19.03 19 GLU F CA 1
ATOM 8326 C C . GLU F 1 20 ? -5.279 80.675 1.076 1.00 18.69 19 GLU F C 1
ATOM 8327 O O . GLU F 1 20 ? -5.719 80.263 2.154 1.00 19.04 19 GLU F O 1
ATOM 8333 N N . THR F 1 21 ? -4.675 79.897 0.179 1.00 18.36 20 THR F N 1
ATOM 8334 C CA . THR F 1 21 ? -4.400 78.482 0.403 1.00 18.05 20 THR F CA 1
ATOM 8335 C C . THR F 1 21 ? -2.911 78.315 0.481 1.00 17.78 20 THR F C 1
ATOM 8336 O O . THR F 1 21 ? -2.200 78.514 -0.498 1.00 17.15 20 THR F O 1
ATOM 8348 N N . ARG F 1 23 ? 0.669 76.220 2.412 1.00 19.20 22 ARG F N 1
ATOM 8349 C CA . ARG F 1 23 ? 1.234 75.000 2.933 1.00 20.09 22 ARG F CA 1
ATOM 8350 C C . ARG F 1 23 ? 1.943 75.385 4.203 1.00 20.41 22 ARG F C 1
ATOM 8351 O O . ARG F 1 23 ? 2.846 76.227 4.190 1.00 20.29 22 ARG F O 1
ATOM 8359 N N . TRP F 1 24 ? 1.509 74.800 5.300 1.00 20.93 23 TRP F N 1
ATOM 8360 C CA . TRP F 1 24 ? 2.156 75.008 6.570 1.00 21.82 23 TRP F CA 1
ATOM 8361 C C . TRP F 1 24 ? 3.115 73.854 6.697 1.00 22.72 23 TRP F C 1
ATOM 8362 O O . TRP F 1 24 ? 2.770 72.743 6.313 1.00 22.60 23 TRP F O 1
ATOM 8373 N N . GLN F 1 25 ? 4.320 74.137 7.195 1.00 23.85 24 GLN F N 1
ATOM 8374 C CA . GLN F 1 25 ? 5.361 73.120 7.428 1.00 25.57 24 GLN F CA 1
ATOM 8375 C C . GLN F 1 25 ? 5.904 73.288 8.837 1.00 26.63 24 GLN F C 1
ATOM 8376 O O . GLN F 1 25 ? 6.050 74.415 9.297 1.00 26.47 24 GLN F O 1
ATOM 8382 N N . PRO F 1 26 ? 6.197 72.172 9.532 1.00 28.08 25 PRO F N 1
ATOM 8383 C CA . PRO F 1 26 ? 6.705 72.259 10.900 1.00 29.53 25 PRO F CA 1
ATOM 8384 C C . PRO F 1 26 ? 7.976 73.089 10.990 1.00 30.49 25 PRO F C 1
ATOM 8385 O O . PRO F 1 26 ? 8.844 72.975 10.132 1.00 30.69 25 PRO F O 1
ATOM 8389 N N . GLY F 1 27 ? 8.069 73.936 12.008 1.00 31.25 26 GLY F N 1
ATOM 8390 C CA . GLY F 1 27 ? 9.248 74.766 12.183 1.00 32.19 26 GLY F CA 1
ATOM 8391 C C . GLY F 1 27 ? 9.254 76.041 11.360 1.00 31.77 26 GLY F C 1
ATOM 8392 O O . GLY F 1 27 ? 9.399 77.125 11.905 1.00 32.49 26 GLY F O 1
ATOM 8393 N N . THR F 1 28 ? 9.088 75.928 10.048 1.00 31.23 27 THR F N 1
ATOM 8394 C CA . THR F 1 28 ? 9.120 77.121 9.177 1.00 30.74 27 THR F CA 1
ATOM 8395 C C . THR F 1 28 ? 7.769 77.832 9.018 1.00 29.43 27 THR F C 1
ATOM 8396 O O . THR F 1 28 ? 7.705 78.945 8.486 1.00 29.41 27 THR F O 1
ATOM 8400 N N . SER F 1 29 ? 6.695 77.195 9.466 1.00 28.53 28 SER F N 1
ATOM 8401 C CA . SER F 1 29 ? 5.352 77.780 9.355 1.00 27.23 28 SER F CA 1
ATOM 8402 C C . SER F 1 29 ? 4.850 77.826 7.886 1.00 25.70 28 SER F C 1
ATOM 8403 O O . SER F 1 29 ? 5.220 76.977 7.076 1.00 25.74 28 SER F O 1
ATOM 8406 N N . PHE F 1 30 ? 4.019 78.804 7.535 1.00 24.46 29 PHE F N 1
ATOM 8407 C CA . PHE F 1 30 ? 3.476 78.852 6.164 1.00 23.24 29 PHE F CA 1
ATOM 8408 C C . PHE F 1 30 ? 4.510 79.234 5.127 1.00 22.97 29 PHE F C 1
ATOM 8409 O O . PHE F 1 30 ? 5.203 80.215 5.270 1.00 23.28 29 PHE F O 1
ATOM 8417 N N . LEU F 1 31 ? 4.569 78.460 4.062 1.00 22.79 30 LEU F N 1
ATOM 8418 C CA . LEU F 1 31 ? 5.500 78.706 2.966 1.00 23.05 30 LEU F CA 1
ATOM 8419 C C . LEU F 1 31 ? 5.049 79.970 2.243 1.00 22.42 30 LEU F C 1
ATOM 8420 O O . LEU F 1 31 ? 3.865 80.124 1.953 1.00 21.51 30 LEU F O 1
ATOM 8425 N N . ARG F 1 32 ? 5.980 80.909 2.030 1.00 22.78 31 ARG F N 1
ATOM 8426 C CA . ARG F 1 32 ? 5.688 82.214 1.359 1.00 22.59 31 ARG F CA 1
ATOM 8427 C C . ARG F 1 32 ? 4.623 83.047 2.098 1.00 22.55 31 ARG F C 1
ATOM 8428 O O . ARG F 1 32 ? 3.931 83.908 1.508 1.00 22.38 31 ARG F O 1
ATOM 8436 N N . PHE F 1 33 ? 4.548 82.825 3.407 1.00 22.53 32 PHE F N 1
ATOM 8437 C CA . PHE F 1 33 ? 3.573 83.486 4.263 1.00 22.10 32 PHE F CA 1
ATOM 8438 C C . PHE F 1 33 ? 3.504 84.987 4.011 1.00 22.31 32 PHE F C 1
ATOM 8439 O O . PHE F 1 33 ? 2.439 85.527 3.809 1.00 22.08 32 PHE F O 1
ATOM 8447 N N . ASP F 1 34 ? 4.647 85.650 3.989 1.00 23.12 33 ASP F N 1
ATOM 8448 C CA . ASP F 1 34 ? 4.660 87.094 3.755 1.00 23.91 33 ASP F CA 1
ATOM 8449 C C . ASP F 1 34 ? 3.926 87.478 2.455 1.00 23.00 33 ASP F C 1
ATOM 8450 O O . ASP F 1 34 ? 3.143 88.418 2.446 1.00 23.34 33 ASP F O 1
ATOM 8455 N N . ARG F 1 35 ? 4.103 86.706 1.392 1.00 22.01 34 ARG F N 1
ATOM 8456 C CA . ARG F 1 35 ? 3.431 87.039 0.126 1.00 21.44 34 ARG F CA 1
ATOM 8457 C C . ARG F 1 35 ? 1.917 86.814 0.194 1.00 20.68 34 ARG F C 1
ATOM 8458 O O . ARG F 1 35 ? 1.156 87.591 -0.388 1.00 20.61 34 ARG F O 1
ATOM 8466 N N . HIS F 1 36 ? 1.474 85.767 0.914 1.00 20.02 35 HIS F N 1
ATOM 8467 C CA . HIS F 1 36 ? 0.032 85.491 1.040 1.00 19.17 35 HIS F CA 1
ATOM 8468 C C . HIS F 1 36 ? -0.683 86.608 1.787 1.00 19.61 35 HIS F C 1
ATOM 8469 O O . HIS F 1 36 ? -1.798 86.976 1.420 1.00 19.53 35 HIS F O 1
ATOM 8476 N N . LEU F 1 37 ? -0.048 87.161 2.818 1.00 19.94 36 LEU F N 1
ATOM 8477 C CA . LEU F 1 37 ? -0.694 88.220 3.601 1.00 20.70 36 LEU F CA 1
ATOM 8478 C C . LEU F 1 37 ? -0.742 89.525 2.842 1.00 21.41 36 LEU F C 1
ATOM 8479 O O . LEU F 1 37 ? -1.780 90.194 2.824 1.00 22.11 36 LEU F O 1
ATOM 8484 N N . ALA F 1 38 ? 0.382 89.898 2.230 1.00 21.60 37 ALA F N 1
ATOM 8485 C CA . ALA F 1 38 ? 0.446 91.120 1.450 1.00 22.29 37 ALA F CA 1
ATOM 8486 C C . ALA F 1 38 ? -0.681 91.076 0.407 1.00 21.85 37 ALA F C 1
ATOM 8487 O O . ALA F 1 38 ? -1.407 92.073 0.216 1.00 22.51 37 ALA F O 1
ATOM 8489 N N . ARG F 1 39 ? -0.877 89.915 -0.217 1.00 20.60 38 ARG F N 1
ATOM 8490 C CA . ARG F 1 39 ? -1.948 89.790 -1.200 1.00 20.55 38 ARG F CA 1
ATOM 8491 C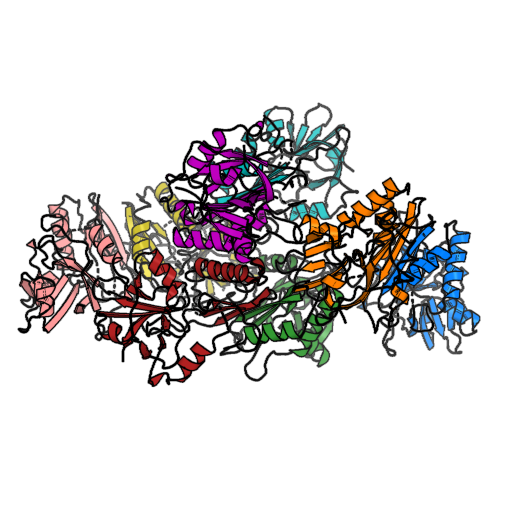 C . ARG F 1 39 ? -3.312 89.890 -0.515 1.00 20.61 38 ARG F C 1
ATOM 8492 O O . ARG F 1 39 ? -4.191 90.654 -0.949 1.00 21.28 38 ARG F O 1
ATOM 8500 N N . LEU F 1 40 ? -3.487 89.147 0.567 1.00 20.15 39 LEU F N 1
ATOM 8501 C CA . LEU F 1 40 ? -4.751 89.188 1.277 1.00 20.32 39 LEU F CA 1
ATOM 8502 C C . LEU F 1 40 ? -5.070 90.622 1.735 1.00 21.32 39 LEU F C 1
ATOM 8503 O O . LEU F 1 40 ? -6.145 91.141 1.446 1.00 21.31 39 LEU F O 1
ATOM 8508 N N . TYR F 1 41 ? -4.140 91.249 2.443 1.00 21.90 40 TYR F N 1
ATOM 8509 C CA . TYR F 1 41 ? -4.379 92.608 2.922 1.00 23.26 40 TYR F CA 1
ATOM 8510 C C . TYR F 1 41 ? -4.566 93.592 1.739 1.00 23.77 40 TYR F C 1
ATOM 8511 O O . TYR F 1 41 ? -5.431 94.447 1.782 1.00 24.45 40 TYR F O 1
ATOM 8520 N N . GLY F 1 42 ? -3.751 93.456 0.697 1.00 23.68 41 GLY F N 1
ATOM 8521 C CA . GLY F 1 42 ? -3.867 94.327 -0.493 1.00 24.54 41 GLY F CA 1
ATOM 8522 C C . GLY F 1 42 ? -5.242 94.218 -1.153 1.00 24.54 41 GLY F C 1
ATOM 8523 O O . GLY F 1 42 ? -5.871 95.234 -1.509 1.00 25.88 41 GLY F O 1
ATOM 8524 N N . SER F 1 43 ? -5.717 92.989 -1.299 1.00 23.36 42 SER F N 1
ATOM 8525 C CA . SER F 1 43 ? -7.027 92.739 -1.887 1.00 23.60 42 SER F CA 1
ATOM 8526 C C . SER F 1 43 ? -8.157 93.218 -0.991 1.00 24.11 42 SER F C 1
ATOM 8527 O O . SER F 1 43 ? -9.152 93.752 -1.485 1.00 25.04 42 SER F O 1
ATOM 8530 N N . ALA F 1 44 ? -8.011 93.031 0.316 1.00 23.72 43 ALA F N 1
ATOM 8531 C CA . ALA F 1 44 ? -9.044 93.467 1.260 1.00 24.63 43 ALA F CA 1
ATOM 8532 C C . ALA F 1 44 ? -9.182 94.986 1.222 1.00 26.34 43 ALA F C 1
ATOM 8533 O O . ALA F 1 44 ? -10.294 95.517 1.187 1.00 27.28 43 ALA F O 1
ATOM 8535 N N . ALA F 1 45 ? -8.046 95.676 1.204 1.00 27.20 44 ALA F N 1
ATOM 8536 C CA . ALA F 1 45 ? -8.037 97.136 1.163 1.00 29.21 44 ALA F CA 1
ATOM 8537 C C . ALA F 1 45 ? -8.671 97.708 -0.126 1.00 30.40 44 ALA F C 1
ATOM 8538 O O . ALA F 1 45 ? -9.425 98.656 -0.054 1.00 31.64 44 ALA F O 1
ATOM 8540 N N . GLU F 1 46 ? -8.375 97.113 -1.287 1.00 30.55 45 GLU F N 1
ATOM 8541 C CA . GLU F 1 46 ? -8.926 97.595 -2.582 1.00 31.98 45 GLU F CA 1
ATOM 8542 C C . GLU F 1 46 ? -10.407 97.259 -2.756 1.00 31.85 45 GLU F C 1
ATOM 8543 O O . GLU F 1 46 ? -11.145 98.034 -3.348 1.00 33.37 45 GLU F O 1
ATOM 8549 N N . LEU F 1 47 ? -10.831 96.096 -2.265 1.00 30.40 46 LEU F N 1
ATOM 8550 C CA . LEU F 1 47 ? -12.231 95.650 -2.416 1.00 30.24 46 LEU F CA 1
ATOM 8551 C C . LEU F 1 47 ? -13.162 96.026 -1.267 1.00 30.90 46 LEU F C 1
ATOM 8552 O O . LEU F 1 47 ? -14.326 95.618 -1.261 1.00 31.18 46 LEU F O 1
ATOM 8557 N N . GLY F 1 48 ? -12.660 96.760 -0.281 1.00 31.30 47 GLY F N 1
ATOM 8558 C CA . GLY F 1 48 ? -13.486 97.180 0.842 1.00 32.08 47 GLY F CA 1
ATOM 8559 C C . GLY F 1 48 ? -13.748 96.130 1.926 1.00 31.27 47 GLY F C 1
ATOM 8560 O O . GLY F 1 48 ? -14.738 96.217 2.621 1.00 31.58 47 GLY F O 1
ATOM 8561 N N . PHE F 1 49 ? -12.865 95.137 2.077 1.00 30.13 48 PHE F N 1
ATOM 8562 C CA . PHE F 1 49 ? -13.036 94.111 3.136 1.00 29.32 48 PHE F CA 1
ATOM 8563 C C . PHE F 1 49 ? -12.419 94.538 4.455 1.00 29.78 48 PHE F C 1
ATOM 8564 O O . PHE F 1 49 ? -11.318 95.062 4.473 1.00 30.09 48 PHE F O 1
ATOM 8572 N N . ALA F 1 50 ? -13.132 94.330 5.565 1.00 30.30 49 ALA F N 1
ATOM 8573 C CA . ALA F 1 50 ? -12.562 94.650 6.884 1.00 30.86 49 ALA F CA 1
ATOM 8574 C C . ALA F 1 50 ? -11.512 93.570 7.118 1.00 29.77 49 ALA F C 1
ATOM 8575 O O . ALA F 1 50 ? -11.744 92.415 6.776 1.00 28.42 49 ALA F O 1
ATOM 8577 N N . CYS F 1 51 ? -10.359 93.942 7.669 1.00 30.48 50 CYS F N 1
ATOM 8578 C CA . CYS F 1 51 ? -9.302 92.962 7.895 1.00 30.35 50 CYS F CA 1
ATOM 8579 C C . CYS F 1 51 ? -8.471 93.330 9.110 1.00 30.95 50 CYS F C 1
ATOM 8580 O O . CYS F 1 51 ? -7.736 94.320 9.085 1.00 32.06 50 CYS F O 1
ATOM 8583 N N . ASP F 1 52 ? -8.632 92.564 10.192 1.00 30.79 51 ASP F N 1
ATOM 8584 C CA . ASP F 1 52 ? -7.862 92.773 11.415 1.00 31.43 51 ASP F CA 1
ATOM 8585 C C . ASP F 1 52 ? -6.743 91.738 11.429 1.00 30.55 51 ASP F C 1
ATOM 8586 O O . ASP F 1 52 ? -7.010 90.562 11.664 1.00 30.12 51 ASP F O 1
ATOM 8591 N N . PRO F 1 53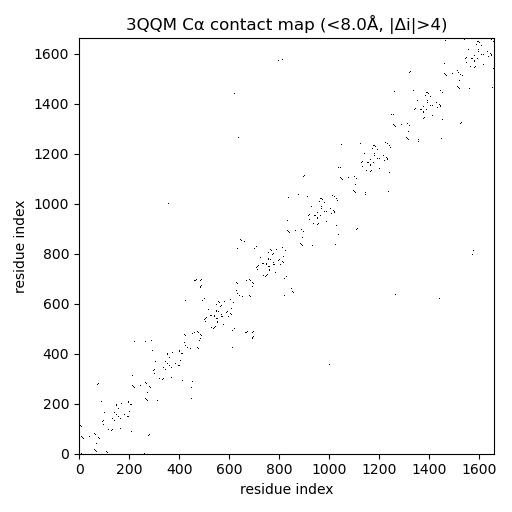 ? -5.488 92.171 11.201 1.00 30.79 52 PRO F N 1
ATOM 8592 C CA . PRO F 1 53 ? -4.339 91.254 11.148 1.00 30.24 52 PRO F CA 1
ATOM 8593 C C . PRO F 1 53 ? -4.160 90.380 12.383 1.00 30.26 52 PRO F C 1
ATOM 8594 O O . PRO F 1 53 ? -3.820 89.202 12.262 1.00 29.34 52 PRO F O 1
ATOM 8598 N N . GLN F 1 54 ? -4.411 90.951 13.554 1.00 31.39 53 GLN F N 1
ATOM 8599 C CA . GLN F 1 54 ? -4.233 90.224 14.803 1.00 31.80 53 GLN F CA 1
ATOM 8600 C C . GLN F 1 54 ? -5.263 89.103 14.901 1.00 30.54 53 GLN F C 1
ATOM 8601 O O . GLN F 1 54 ? -5.009 88.062 15.495 1.00 30.30 53 GLN F O 1
ATOM 8607 N N . ARG F 1 55 ? -6.403 89.304 14.269 1.00 29.94 54 ARG F N 1
ATOM 8608 C CA . ARG F 1 55 ? -7.439 88.310 14.253 1.00 29.18 54 ARG F CA 1
ATOM 8609 C C . ARG F 1 55 ? -7.079 87.172 13.282 1.00 27.67 54 ARG F C 1
ATOM 8610 O O . ARG F 1 55 ? -7.416 86.024 13.534 1.00 26.58 54 ARG F O 1
ATOM 8618 N N . ILE F 1 56 ? -6.435 87.512 12.160 1.00 26.70 55 ILE F N 1
ATOM 8619 C CA . ILE F 1 56 ? -6.024 86.506 11.181 1.00 25.56 55 ILE F CA 1
ATOM 8620 C C . ILE F 1 56 ? -4.959 85.634 11.822 1.00 25.33 55 ILE F C 1
ATOM 8621 O O . ILE F 1 56 ? -4.902 84.420 11.609 1.00 24.39 55 ILE F O 1
ATOM 8626 N N . ALA F 1 57 ? -4.130 86.280 12.633 1.00 25.83 56 ALA F N 1
ATOM 8627 C CA . ALA F 1 57 ? -3.056 85.626 13.325 1.00 26.08 56 ALA F CA 1
ATOM 8628 C C . ALA F 1 57 ? -3.575 84.576 14.281 1.00 26.10 56 ALA F C 1
ATOM 8629 O O . ALA F 1 57 ? -3.045 83.469 14.325 1.00 25.87 56 ALA F O 1
ATOM 8631 N N . GLU F 1 58 ? -4.633 84.894 15.025 1.00 26.53 57 GLU F N 1
ATOM 8632 C CA . GLU F 1 58 ? -5.152 83.924 15.989 1.00 27.00 57 GLU F CA 1
ATOM 8633 C C . GLU F 1 58 ? -5.906 82.774 15.326 1.00 25.28 57 GLU F C 1
ATOM 8634 O O . GLU F 1 58 ? -5.790 81.642 15.786 1.00 25.27 57 GLU F O 1
ATOM 8640 N N . VAL F 1 59 ? -6.655 83.023 14.243 1.00 23.93 58 VAL F N 1
ATOM 8641 C CA . VAL F 1 59 ? -7.392 81.905 13.610 1.00 22.77 58 VAL F CA 1
ATOM 8642 C C . VAL F 1 59 ? -6.363 80.921 12.998 1.00 21.90 58 VAL F C 1
ATOM 8643 O O . VAL F 1 59 ? -6.492 79.712 13.152 1.00 21.98 58 VAL F O 1
ATOM 8647 N N . LEU F 1 60 ? -5.313 81.451 12.370 1.00 21.16 59 LEU F N 1
ATOM 8648 C CA . LEU F 1 60 ? -4.253 80.610 11.797 1.00 20.53 59 LEU F CA 1
ATOM 8649 C C . LEU F 1 60 ? -3.577 79.796 12.899 1.00 21.04 59 LEU F C 1
ATOM 8650 O O . LEU F 1 60 ? -3.427 78.578 12.788 1.00 20.73 59 LEU F O 1
ATOM 8655 N N . SER F 1 61 ? -3.209 80.469 13.975 1.00 21.73 60 SER F N 1
ATOM 8656 C CA . SER F 1 61 ? -2.596 79.796 15.113 1.00 22.69 60 SER F CA 1
ATOM 8657 C C . SER F 1 61 ? -3.499 78.686 15.700 1.00 22.65 60 SER F C 1
ATOM 8658 O O . SER F 1 61 ? -3.029 77.593 15.984 1.00 22.93 60 SER F O 1
ATOM 8661 N N . ASP F 1 62 ? -4.783 78.945 15.870 1.00 22.57 61 ASP F N 1
ATOM 8662 C CA . ASP F 1 62 ? -5.659 77.898 16.434 1.00 23.11 61 ASP F CA 1
ATOM 8663 C C . ASP F 1 62 ? -5.851 76.719 15.491 1.00 22.29 61 ASP F C 1
ATOM 8664 O O . ASP F 1 62 ? -5.957 75.597 15.956 1.00 22.94 61 ASP F O 1
ATOM 8669 N N . ALA F 1 63 ? -5.917 76.973 14.176 1.00 21.05 62 ALA F N 1
ATOM 8670 C CA . ALA F 1 63 ? -6.076 75.901 13.188 1.00 20.38 62 ALA F CA 1
ATOM 8671 C C . ALA F 1 63 ? -4.848 74.970 13.152 1.00 20.67 62 ALA F C 1
ATOM 8672 O O . ALA F 1 63 ? -4.982 73.768 13.059 1.00 20.28 62 ALA F O 1
ATOM 8674 N N . LEU F 1 64 ? -3.656 75.540 13.236 1.00 21.02 63 LEU F N 1
ATOM 8675 C CA . LEU F 1 64 ? -2.430 74.745 13.211 1.00 21.79 63 LEU F CA 1
ATOM 8676 C C . LEU F 1 64 ? -1.915 74.293 14.581 1.00 23.12 63 LEU F C 1
ATOM 8677 O O . LEU F 1 64 ? -0.863 73.688 14.663 1.00 23.97 63 LEU F O 1
ATOM 8682 N N . ASP F 1 65 ? -2.676 74.526 15.641 1.00 24.02 64 ASP F N 1
ATOM 8683 C CA . ASP F 1 65 ? -2.240 74.164 16.979 1.00 25.54 64 ASP F CA 1
ATOM 8684 C C . ASP F 1 65 ? -2.115 72.638 17.099 1.00 26.33 64 ASP F C 1
ATOM 8685 O O . ASP F 1 65 ? -3.073 71.915 16.848 1.00 26.60 64 ASP F O 1
ATOM 8690 N N . GLY F 1 66 ? -0.929 72.158 17.466 1.00 27.16 65 GLY F N 1
ATOM 8691 C CA . GLY F 1 66 ? -0.676 70.722 17.598 1.00 27.92 65 GLY F CA 1
ATOM 8692 C C . GLY F 1 66 ? -0.317 70.013 16.288 1.00 27.77 65 GLY F C 1
ATOM 8693 O O . GLY F 1 66 ? -0.071 68.806 16.284 1.00 28.51 65 GLY F O 1
ATOM 8694 N N . ALA F 1 67 ? -0.291 70.733 15.166 1.00 26.75 66 ALA F N 1
ATOM 8695 C CA . ALA F 1 67 ? 0.041 70.089 13.894 1.00 26.53 66 ALA F CA 1
ATOM 8696 C C . ALA F 1 67 ? 1.442 69.485 13.996 1.00 27.65 66 ALA F C 1
ATOM 8697 O O . ALA F 1 67 ? 2.344 70.106 14.564 1.00 27.46 66 ALA F O 1
ATOM 8699 N N . ARG F 1 68 ? 1.594 68.264 13.464 1.00 28.53 67 ARG F N 1
ATOM 8700 C CA . ARG F 1 68 ? 2.861 67.529 13.499 1.00 30.05 67 ARG F CA 1
ATOM 8701 C C . ARG F 1 68 ? 3.484 67.293 12.133 1.00 29.61 67 ARG F C 1
ATOM 8702 O O . ARG F 1 68 ? 4.610 66.832 12.058 1.00 30.63 67 ARG F O 1
ATOM 8710 N N . THR F 1 69 ? 2.715 67.499 11.063 1.00 28.45 68 THR F N 1
ATOM 8711 C CA . THR F 1 69 ? 3.191 67.304 9.707 1.00 27.91 68 THR F CA 1
ATOM 8712 C C . THR F 1 69 ? 2.660 68.447 8.834 1.00 26.19 68 THR F C 1
ATOM 8713 O O . THR F 1 69 ? 1.812 69.201 9.257 1.00 25.35 68 THR F O 1
ATOM 8717 N N . ALA F 1 70 ? 3.159 68.542 7.609 1.00 25.48 69 ALA F N 1
ATOM 8718 C CA . ALA F 1 70 ? 2.738 69.573 6.681 1.00 24.16 69 ALA F CA 1
ATOM 8719 C C . ALA F 1 70 ? 1.197 69.611 6.566 1.00 23.53 69 ALA F C 1
ATOM 8720 O O . ALA F 1 70 ? 0.530 68.564 6.552 1.00 24.57 69 ALA F O 1
ATOM 8730 N N . ARG F 1 72 ? -2.265 71.540 4.580 1.00 21.17 71 ARG F N 1
ATOM 8731 C CA . ARG F 1 72 ? -2.856 72.417 3.603 1.00 21.06 71 ARG F CA 1
ATOM 8732 C C . ARG F 1 72 ? -3.723 73.322 4.485 1.00 20.37 71 ARG F C 1
ATOM 8733 O O . ARG F 1 72 ? -4.520 72.834 5.249 1.00 20.72 71 ARG F O 1
ATOM 8741 N N . THR F 1 73 ? -3.567 74.622 4.374 1.00 19.69 72 THR F N 1
ATOM 8742 C CA . THR F 1 73 ? -4.316 75.550 5.194 1.00 19.34 72 THR F CA 1
ATOM 8743 C C . THR F 1 73 ? -5.131 76.547 4.353 1.00 19.09 72 THR F C 1
ATOM 8744 O O . THR F 1 73 ? -4.575 77.243 3.526 1.00 18.96 72 THR F O 1
ATOM 8748 N N . ARG F 1 74 ? -6.456 76.578 4.550 1.00 19.43 73 ARG F N 1
ATOM 8749 C CA . ARG F 1 74 ? -7.323 77.515 3.836 1.00 19.17 73 ARG F CA 1
ATOM 8750 C C . ARG F 1 74 ? -7.807 78.610 4.771 1.00 19.02 73 ARG F C 1
ATOM 8751 O O . ARG F 1 74 ? -8.522 78.347 5.736 1.00 19.29 73 ARG F O 1
ATOM 8759 N N . LEU F 1 75 ? -7.432 79.844 4.446 1.00 18.80 74 LEU F N 1
ATOM 8760 C CA . LEU F 1 75 ? -7.846 81.044 5.182 1.00 18.58 74 LEU F CA 1
ATOM 8761 C C . LEU F 1 75 ? -8.907 81.765 4.355 1.00 18.49 74 LEU F C 1
ATOM 8762 O O . LEU F 1 75 ? -8.712 81.998 3.160 1.00 18.37 74 LEU F O 1
ATOM 8767 N N . ALA F 1 76 ? -10.009 82.150 4.983 1.00 18.66 75 ALA F N 1
ATOM 8768 C CA . ALA F 1 76 ? -11.092 82.844 4.263 1.00 18.73 75 ALA F CA 1
ATOM 8769 C C . ALA F 1 76 ? -11.465 84.089 5.013 1.00 19.14 75 ALA F C 1
ATOM 8770 O O . ALA F 1 76 ? -11.580 84.075 6.238 1.00 18.90 75 ALA F O 1
ATOM 8772 N N . LEU F 1 77 ? -11.674 85.178 4.275 1.00 19.41 76 LEU F N 1
ATOM 8773 C CA . LEU F 1 77 ? -12.056 86.444 4.882 1.00 19.63 76 LEU F CA 1
ATOM 8774 C C . LEU F 1 77 ? -13.321 86.933 4.234 1.00 20.29 76 LEU F C 1
ATOM 8775 O O . LEU F 1 77 ? -13.410 86.964 3.007 1.00 19.81 76 LEU F O 1
ATOM 8780 N N . ALA F 1 78 ? -14.311 87.299 5.055 1.00 21.04 77 ALA F N 1
ATOM 8781 C CA . ALA F 1 78 ? -15.577 87.837 4.543 1.00 22.07 77 ALA F CA 1
ATOM 8782 C C . ALA F 1 78 ? -15.521 89.365 4.634 1.00 23.06 77 ALA F C 1
ATOM 8783 O O . ALA F 1 78 ? -14.730 89.924 5.405 1.00 22.65 77 ALA F O 1
ATOM 8785 N N . ARG F 1 79 ? -16.362 90.027 3.848 1.00 24.37 78 ARG F N 1
ATOM 8786 C CA . ARG F 1 79 ? -16.402 91.502 3.792 1.00 25.83 78 ARG F CA 1
ATOM 8787 C C . ARG F 1 79 ? -16.491 92.187 5.167 1.00 26.35 78 ARG F C 1
ATOM 8788 O O . ARG F 1 79 ? -15.820 93.190 5.401 1.00 26.56 78 ARG F O 1
ATOM 8796 N N . ASN F 1 80 ? -17.291 91.622 6.070 1.00 26.34 79 ASN F N 1
ATOM 8797 C CA . ASN F 1 80 ? -17.465 92.178 7.412 1.00 27.02 79 ASN F CA 1
ATOM 8798 C C . ASN F 1 80 ? -16.296 91.918 8.389 1.00 26.29 79 ASN F C 1
ATOM 8799 O O . ASN F 1 80 ? -16.369 92.292 9.569 1.00 27.07 79 ASN F O 1
ATOM 8804 N N . GLY F 1 81 ? -15.251 91.248 7.922 1.00 25.02 80 GLY F N 1
ATOM 8805 C CA . GLY F 1 81 ? -14.080 90.975 8.762 1.00 24.20 80 GLY F CA 1
ATOM 8806 C C . GLY F 1 81 ? -14.033 89.584 9.373 1.00 23.23 80 GLY F C 1
ATOM 8807 O O . GLY F 1 81 ? -13.007 89.194 9.933 1.00 22.39 80 GLY F O 1
ATOM 8808 N N . ASP F 1 82 ? -15.152 88.854 9.302 1.00 23.11 81 ASP F N 1
ATOM 8809 C CA . ASP F 1 82 ? -15.224 87.491 9.828 1.00 22.42 81 ASP F CA 1
ATOM 8810 C C . ASP F 1 82 ? -14.161 86.636 9.132 1.00 21.33 81 ASP F C 1
ATOM 8811 O O . ASP F 1 82 ? -13.852 86.866 7.968 1.00 21.23 81 ASP F O 1
ATOM 8816 N N . ALA F 1 83 ? -13.596 85.662 9.830 1.00 20.78 82 ALA F N 1
ATOM 8817 C CA . ALA F 1 83 ? -12.541 84.840 9.220 1.00 20.00 82 ALA F CA 1
ATOM 8818 C C . ALA F 1 83 ? -12.529 83.407 9.694 1.00 19.76 82 ALA F C 1
ATOM 8819 O O . ALA F 1 83 ? -12.939 83.092 10.830 1.00 19.63 82 ALA F O 1
ATOM 8821 N N . THR F 1 84 ? -12.040 82.532 8.817 1.00 19.23 83 THR F N 1
ATOM 8822 C CA . THR F 1 84 ? -11.947 81.114 9.133 1.00 19.21 83 THR F CA 1
ATOM 8823 C C . THR F 1 84 ? -10.657 80.505 8.638 1.00 18.82 83 THR F C 1
ATOM 8824 O O . THR F 1 84 ? -10.085 80.971 7.645 1.00 19.02 83 THR F O 1
ATOM 8828 N N . ALA F 1 85 ? -10.177 79.495 9.361 1.00 18.52 84 ALA F N 1
ATOM 8829 C CA . ALA F 1 85 ? -8.972 78.762 8.970 1.00 17.97 84 ALA F CA 1
ATOM 8830 C C . ALA F 1 85 ? -9.244 77.281 9.159 1.00 18.19 84 ALA F C 1
ATOM 8831 O O . ALA F 1 85 ? -9.743 76.859 10.211 1.00 18.02 84 ALA F O 1
ATOM 8833 N N . SER F 1 86 ? -8.909 76.510 8.136 1.00 18.27 85 SER F N 1
ATOM 8834 C CA . SER F 1 86 ? -9.072 75.067 8.128 1.00 19.02 85 SER F CA 1
ATOM 8835 C C . SER F 1 86 ? -7.770 74.438 7.739 1.00 18.90 85 SER F C 1
ATOM 8836 O O . SER F 1 86 ? -7.188 74.789 6.704 1.00 18.83 85 SER F O 1
ATOM 8839 N N . ALA F 1 87 ? -7.306 73.497 8.539 1.00 19.39 86 ALA F N 1
ATOM 8840 C CA . ALA F 1 87 ? -6.038 72.833 8.261 1.00 19.51 86 ALA F CA 1
ATOM 8841 C C . ALA F 1 87 ? -6.232 71.323 8.210 1.00 20.38 86 ALA F C 1
ATOM 8842 O O . ALA F 1 87 ? -6.852 70.775 9.090 1.00 20.93 86 ALA F O 1
ATOM 8844 N N . GLN F 1 88 ? -5.800 70.677 7.127 1.00 20.80 87 GLN F N 1
ATOM 8845 C CA . GLN F 1 88 ? -5.862 69.202 7.013 1.00 21.97 87 GLN F CA 1
ATOM 8846 C C . GLN F 1 88 ? -4.539 68.734 6.430 1.00 22.38 87 GLN F C 1
ATOM 8847 O O . GLN F 1 88 ? -3.814 69.516 5.811 1.00 21.67 87 GLN F O 1
ATOM 8853 N N . PRO F 1 89 ? -4.196 67.465 6.637 1.00 23.87 88 PRO F N 1
ATOM 8854 C CA . PRO F 1 89 ? -2.900 67.017 6.137 1.00 24.63 88 PRO F CA 1
ATOM 8855 C C . PRO F 1 89 ? -2.620 67.321 4.659 1.00 24.58 88 PRO F C 1
ATOM 8856 O O . PRO F 1 89 ? -3.489 67.163 3.800 1.00 24.26 88 PRO F O 1
ATOM 8860 N N . TYR F 1 90 ? -1.398 67.771 4.399 1.00 25.15 89 TYR F N 1
ATOM 8861 C CA . TYR F 1 90 ? -0.938 68.036 3.033 1.00 25.47 89 TYR F CA 1
ATOM 8862 C C . TYR F 1 90 ? -0.585 66.696 2.405 1.00 27.11 89 TYR F C 1
ATOM 8863 O O . TYR F 1 90 ? 0.061 65.860 3.032 1.00 27.63 89 TYR F O 1
ATOM 8872 N N . GLU F 1 91 ? -1.098 66.468 1.205 1.00 28.16 90 GLU F N 1
ATOM 8873 C CA . GLU F 1 91 ? -0.857 65.234 0.477 1.00 30.32 90 GLU F CA 1
ATOM 8874 C C . GLU F 1 91 ? 0.017 65.582 -0.732 1.00 30.15 90 GLU F C 1
ATOM 8875 O O . GLU F 1 91 ? -0.489 65.893 -1.801 1.00 29.66 90 GLU F O 1
ATOM 8881 N N . PRO F 1 92 ? 1.347 65.547 -0.549 1.00 30.71 91 PRO F N 1
ATOM 8882 C CA . PRO F 1 92 ? 2.227 65.900 -1.655 1.00 30.90 91 PRO F CA 1
ATOM 8883 C C . PRO F 1 92 ? 2.153 64.916 -2.811 1.00 32.11 91 PRO F C 1
ATOM 8884 O O . PRO F 1 92 ? 1.900 63.735 -2.599 1.00 33.15 91 PRO F O 1
ATOM 8888 N N . LEU F 1 93 ? 2.324 65.417 -4.027 1.00 32.15 92 LEU F N 1
ATOM 8889 C CA . LEU F 1 93 ? 2.342 64.561 -5.200 1.00 33.58 92 LEU F CA 1
ATOM 8890 C C . LEU F 1 93 ? 3.671 63.841 -5.204 1.00 34.98 92 LEU F C 1
ATOM 8891 O O . LEU F 1 93 ? 4.652 64.364 -4.677 1.00 34.68 92 LEU F O 1
ATOM 8896 N N . ALA F 1 94 ? 3.729 62.648 -5.777 1.00 36.85 93 ALA F N 1
ATOM 8897 C CA . ALA F 1 94 ? 5.017 61.951 -5.861 1.00 38.40 93 ALA F CA 1
ATOM 8898 C C . ALA F 1 94 ? 5.964 62.808 -6.738 1.00 38.15 93 ALA F C 1
ATOM 8899 O O . ALA F 1 94 ? 5.516 63.473 -7.677 1.00 37.45 93 ALA F O 1
ATOM 8901 N N . ALA F 1 95 ? 7.261 62.816 -6.411 1.00 38.93 94 ALA F N 1
ATOM 8902 C CA . ALA F 1 95 ? 8.253 63.613 -7.168 1.00 38.68 94 ALA F CA 1
ATOM 8903 C C . ALA F 1 95 ? 8.304 63.283 -8.682 1.00 39.40 94 ALA F C 1
ATOM 8904 O O . ALA F 1 95 ? 8.675 64.144 -9.511 1.00 39.10 94 ALA F O 1
ATOM 8906 N N . ASP F 1 96 ? 7.950 62.051 -9.040 1.00 40.36 95 ASP F N 1
ATOM 8907 C CA . ASP F 1 96 ? 7.939 61.637 -10.446 1.00 41.12 95 ASP F CA 1
ATOM 8908 C C . ASP F 1 96 ? 6.575 61.843 -11.152 1.00 40.06 95 ASP F C 1
ATOM 8909 O O . ASP F 1 96 ? 6.426 61.475 -12.318 1.00 40.71 95 ASP F O 1
ATOM 8914 N N . LYS F 1 97 ? 5.602 62.447 -10.459 1.00 38.15 96 LYS F N 1
ATOM 8915 C CA . LYS F 1 97 ? 4.253 62.652 -11.025 1.00 37.26 96 LYS F CA 1
ATOM 8916 C C . LYS F 1 97 ? 4.227 63.787 -12.023 1.00 35.63 96 LYS F C 1
ATOM 8917 O O . LYS F 1 97 ? 4.696 64.886 -11.727 1.00 34.47 96 LYS F O 1
ATOM 8923 N N . VAL F 1 98 ? 3.697 63.510 -13.214 1.00 35.47 97 VAL F N 1
ATOM 8924 C CA . VAL F 1 98 ? 3.561 64.513 -14.264 1.00 34.22 97 VAL F CA 1
ATOM 8925 C C . VAL F 1 98 ? 2.064 64.719 -14.523 1.00 33.66 97 VAL F C 1
ATOM 8926 O O . VAL F 1 98 ? 1.346 63.756 -14.757 1.00 34.73 97 VAL F O 1
ATOM 8930 N N . TRP F 1 99 ? 1.599 65.968 -14.440 1.00 31.69 98 TRP F N 1
ATOM 8931 C CA . TRP F 1 99 ? 0.174 66.309 -14.673 1.00 31.10 98 TRP F CA 1
ATOM 8932 C C . TRP F 1 99 ? -0.190 66.472 -16.140 1.00 31.65 98 TRP F C 1
ATOM 8933 O O . TRP F 1 99 ? 0.565 67.044 -16.927 1.00 31.62 98 TRP F O 1
ATOM 8944 N N . ILE F 1 100 ? -1.350 65.954 -16.509 1.00 32.38 99 ILE F N 1
ATOM 8945 C CA . ILE F 1 100 ? -1.822 66.097 -17.872 1.00 33.13 99 ILE F CA 1
ATOM 8946 C C . ILE F 1 100 ? -2.717 67.347 -17.913 1.00 31.89 99 ILE F C 1
ATOM 8947 O O . ILE F 1 100 ? -3.653 67.501 -17.110 1.00 31.25 99 ILE F O 1
ATOM 8952 N N . LEU F 1 101 ? -2.393 68.247 -18.830 1.00 31.21 100 LEU F N 1
ATOM 8953 C CA . LEU F 1 101 ? -3.126 69.480 -18.992 1.00 30.24 100 LEU F CA 1
ATOM 8954 C C . LEU F 1 101 ? -3.944 69.438 -20.263 1.00 31.62 100 LEU F C 1
ATOM 8955 O O . LEU F 1 101 ? -3.505 68.906 -21.284 1.00 32.63 100 LEU F O 1
ATOM 8960 N N . ARG F 1 102 ? -5.141 70.003 -20.181 1.00 31.78 101 ARG F N 1
ATOM 8961 C CA . ARG F 1 102 ? -6.045 70.142 -21.316 1.00 32.97 101 ARG F CA 1
ATOM 8962 C C . ARG F 1 102 ? -6.626 71.535 -21.290 1.00 32.27 101 ARG F C 1
ATOM 8963 O O . ARG F 1 102 ? -6.806 72.139 -20.234 1.00 31.36 101 ARG F O 1
ATOM 8971 N N . LEU F 1 103 ? -6.901 72.042 -22.469 1.00 33.17 102 LEU F N 1
ATOM 8972 C CA . LEU F 1 103 ? -7.444 73.350 -22.624 1.00 32.78 102 LEU F CA 1
ATOM 8973 C C . LEU F 1 103 ? -8.955 73.281 -22.611 1.00 33.79 102 LEU F C 1
ATOM 8974 O O . LEU F 1 103 ? -9.553 72.487 -23.337 1.00 35.14 102 LEU F O 1
ATOM 8979 N N . ALA F 1 104 ? -9.575 74.114 -21.781 1.00 33.11 103 ALA F N 1
ATOM 8980 C CA . ALA F 1 104 ? -11.017 74.183 -21.721 1.00 34.11 103 ALA F CA 1
ATOM 8981 C C . ALA F 1 104 ? -11.553 75.025 -22.893 1.00 35.55 103 ALA F C 1
ATOM 8982 O O . ALA F 1 104 ? -10.828 75.853 -23.467 1.00 34.86 103 ALA F O 1
ATOM 8984 N N . ARG F 1 105 ? -12.807 74.770 -23.268 1.00 37.59 104 ARG F N 1
ATOM 8985 C CA . ARG F 1 105 ? -13.490 75.555 -24.303 1.00 39.57 104 ARG F CA 1
ATOM 8986 C C . ARG F 1 105 ? -13.895 76.892 -23.655 1.00 38.89 104 ARG F C 1
ATOM 8987 O O . ARG F 1 105 ? -13.920 77.937 -24.312 1.00 39.79 104 ARG F O 1
ATOM 8991 N N . THR F 1 106 ? -14.215 76.830 -22.361 1.00 37.84 105 THR F N 1
ATOM 8992 C CA . THR F 1 106 ? -14.587 78.000 -21.556 1.00 37.14 105 THR F CA 1
ATOM 8993 C C . THR F 1 106 ? -13.450 79.014 -21.557 1.00 36.00 105 THR F C 1
ATOM 8994 O O . THR F 1 106 ? -12.328 78.688 -21.159 1.00 34.46 105 THR F O 1
ATOM 8998 N N . ARG F 1 107 ? -13.748 80.237 -21.995 1.00 36.84 106 ARG F N 1
ATOM 8999 C CA . ARG F 1 107 ? -12.763 81.316 -22.078 1.00 36.31 106 ARG F CA 1
ATOM 9000 C C . ARG F 1 107 ? -12.929 82.361 -20.972 1.00 35.26 106 ARG F C 1
ATOM 9001 O O . ARG F 1 107 ? -14.023 82.602 -20.487 1.00 35.91 106 ARG F O 1
ATOM 9009 N N . LEU F 1 108 ? -11.826 82.981 -20.576 1.00 33.93 107 LEU F N 1
ATOM 9010 C CA . LEU F 1 108 ? -11.860 84.033 -19.568 1.00 33.05 107 LEU F CA 1
ATOM 9011 C C . LEU F 1 108 ? -11.997 85.377 -20.256 1.00 34.05 107 LEU F C 1
ATOM 9012 O O . LEU F 1 108 ? -11.722 85.498 -21.451 1.00 35.17 107 LEU F O 1
ATOM 9017 N N . ASP F 1 109 ? -12.425 86.381 -19.497 1.00 34.17 108 ASP F N 1
ATOM 9018 C CA . ASP F 1 109 ? -12.569 87.745 -19.987 1.00 35.31 108 ASP F CA 1
ATOM 9019 C C . ASP F 1 109 ? -11.408 88.540 -19.392 1.00 34.24 108 ASP F C 1
ATOM 9020 O O . ASP F 1 109 ? -11.353 88.740 -18.179 1.00 32.84 108 ASP F O 1
ATOM 9025 N N . SER F 1 110 ? -10.482 88.983 -20.245 1.00 34.66 109 SER F N 1
ATOM 9026 C CA . SER F 1 110 ? -9.313 89.739 -19.786 1.00 34.13 109 SER F CA 1
ATOM 9027 C C . SER F 1 110 ? -9.708 91.041 -19.120 1.00 34.94 109 SER F C 1
ATOM 9028 O O . SER F 1 110 ? -8.952 91.593 -18.324 1.00 33.87 109 SER F O 1
ATOM 9031 N N . GLN F 1 111 ? -10.900 91.531 -19.450 1.00 36.76 110 GLN F N 1
ATOM 9032 C CA . GLN F 1 111 ? -11.391 92.774 -18.887 1.00 37.98 110 GLN F CA 1
ATOM 9033 C C . GLN F 1 111 ? -11.974 92.592 -17.486 1.00 37.10 110 GLN F C 1
ATOM 9034 O O . GLN F 1 111 ? -12.354 93.583 -16.841 1.00 37.99 110 GLN F O 1
ATOM 9040 N N . ASN F 1 112 ? -12.062 91.347 -17.009 1.00 35.81 111 ASN F N 1
ATOM 9041 C CA . ASN F 1 112 ? -12.611 91.085 -15.659 1.00 34.89 111 ASN F CA 1
ATOM 9042 C C . ASN F 1 112 ? -11.540 91.347 -14.609 1.00 33.44 111 ASN F C 1
ATOM 9043 O O . ASN F 1 112 ? -10.611 90.562 -14.457 1.00 32.28 111 ASN F O 1
ATOM 9048 N N . THR F 1 113 ? -11.687 92.457 -13.891 1.00 33.98 112 THR F N 1
ATOM 9049 C CA . THR F 1 113 ? -10.717 92.893 -12.870 1.00 33.16 112 THR F CA 1
ATOM 9050 C C . THR F 1 113 ? -10.699 92.043 -11.597 1.00 31.71 112 THR F C 1
ATOM 9051 O O . THR F 1 113 ? -9.730 92.072 -10.852 1.00 31.13 112 THR F O 1
ATOM 9055 N N . LEU F 1 114 ? -11.738 91.248 -11.367 1.00 31.31 113 LEU F N 1
ATOM 9056 C CA . LEU F 1 114 ? -11.776 90.400 -10.168 1.00 29.76 113 LEU F CA 1
ATOM 9057 C C . LEU F 1 114 ? -10.821 89.204 -10.316 1.00 28.32 113 LEU F C 1
ATOM 9058 O O . LEU F 1 114 ? -10.508 88.497 -9.338 1.00 26.79 113 LEU F O 1
ATOM 9063 N N . LEU F 1 115 ? -10.349 88.971 -11.534 1.00 28.40 114 LEU F N 1
ATOM 9064 C CA . LEU F 1 115 ? -9.422 87.868 -11.750 1.00 27.20 114 LEU F CA 1
ATOM 9065 C C . LEU F 1 115 ? -8.131 88.077 -10.960 1.00 26.09 114 LEU F C 1
ATOM 9066 O O . LEU F 1 115 ? -7.474 87.108 -10.583 1.00 25.33 114 LEU F O 1
ATOM 9071 N N . ARG F 1 116 ? -7.762 89.337 -10.721 1.00 26.50 115 ARG F N 1
ATOM 9072 C CA . ARG F 1 116 ? -6.549 89.665 -9.944 1.00 26.01 115 ARG F CA 1
ATOM 9073 C C . ARG F 1 116 ? -6.665 89.299 -8.460 1.00 24.72 115 ARG F C 1
ATOM 9074 O O . ARG F 1 116 ? -5.711 89.469 -7.720 1.00 24.30 115 ARG F O 1
ATOM 9078 N N . HIS F 1 117 ? -7.841 88.879 -8.004 1.00 24.45 116 HIS F N 1
ATOM 9079 C CA . HIS F 1 117 ? -8.028 88.552 -6.579 1.00 23.53 116 HIS F CA 1
ATOM 9080 C C . HIS F 1 117 ? -8.478 87.129 -6.414 1.00 22.56 116 HIS F C 1
ATOM 9081 O O . HIS F 1 117 ? -9.249 86.623 -7.239 1.00 23.02 116 HIS F O 1
ATOM 9112 N N . THR F 1 119 ? -10.691 84.813 -4.918 1.00 21.35 118 THR F N 1
ATOM 9113 C CA . THR F 1 119 ? -11.993 84.819 -4.253 1.00 21.82 118 THR F CA 1
ATOM 9114 C C . THR F 1 119 ? -12.799 83.566 -4.481 1.00 22.08 118 THR F C 1
ATOM 9115 O O . THR F 1 119 ? -12.475 82.752 -5.332 1.00 21.68 118 THR F O 1
ATOM 9119 N N . SER F 1 120 ? -13.924 83.485 -3.768 1.00 23.03 119 SER F N 1
ATOM 9120 C CA . SER F 1 120 ? -14.862 82.368 -3.877 1.00 23.67 119 SER F CA 1
ATOM 9121 C C . SER F 1 120 ? -15.766 82.491 -5.102 1.00 25.00 119 SER F C 1
ATOM 9122 O O . SER F 1 120 ? -16.595 81.643 -5.349 1.00 25.38 119 SER F O 1
ATOM 9125 N N . ARG F 1 121 ? -15.637 83.572 -5.855 1.00 26.26 120 ARG F N 1
ATOM 9126 C CA . ARG F 1 121 ? -16.437 83.727 -7.066 1.00 27.96 120 ARG F CA 1
ATOM 9127 C C . ARG F 1 121 ? -15.678 83.035 -8.188 1.00 27.99 120 ARG F C 1
ATOM 9128 O O . ARG F 1 121 ? -14.930 83.672 -8.931 1.00 27.75 120 ARG F O 1
ATOM 9136 N N . ARG F 1 122 ? -15.904 81.716 -8.295 1.00 28.49 121 ARG F N 1
ATOM 9137 C CA . ARG F 1 122 ? -15.190 80.843 -9.245 1.00 28.85 121 ARG F CA 1
ATOM 9138 C C . ARG F 1 122 ? -16.019 80.146 -10.344 1.00 30.59 121 ARG F C 1
ATOM 9139 O O . ARG F 1 122 ? -15.631 79.090 -10.847 1.00 31.02 121 ARG F O 1
ATOM 9147 N N . GLN F 1 123 ? -17.125 80.756 -10.727 1.00 32.10 122 GLN F N 1
ATOM 9148 C CA . GLN F 1 123 ? -18.010 80.229 -11.763 1.00 34.01 122 GLN F CA 1
ATOM 9149 C C . GLN F 1 123 ? -17.251 79.654 -12.998 1.00 34.07 122 GLN F C 1
ATOM 9150 O O . GLN F 1 123 ? -17.296 78.447 -13.261 1.00 34.41 122 GLN F O 1
ATOM 9156 N N . LEU F 1 124 ? -16.521 80.510 -13.714 1.00 33.57 123 LEU F N 1
ATOM 9157 C CA . LEU F 1 124 ? -15.809 80.080 -14.923 1.00 33.47 123 LEU F CA 1
ATOM 9158 C C . LEU F 1 124 ? -14.836 78.899 -14.664 1.00 32.21 123 LEU F C 1
ATOM 9159 O O . LEU F 1 124 ? -14.824 77.916 -15.439 1.00 32.46 123 LEU F O 1
ATOM 9161 N N . TYR F 1 125 ? -14.087 78.969 -13.554 1.00 30.30 124 TYR F N 1
ATOM 9162 C CA . TYR F 1 125 ? -13.113 77.923 -13.223 1.00 29.22 124 TYR F CA 1
ATOM 9163 C C . TYR F 1 125 ? -13.787 76.601 -12.976 1.00 30.15 124 TYR F C 1
ATOM 9164 O O . TYR F 1 125 ? -13.306 75.554 -13.457 1.00 30.77 124 TYR F O 1
ATOM 9173 N N . THR F 1 126 ? -14.883 76.636 -12.220 1.00 30.54 125 THR F N 1
ATOM 9174 C CA . THR F 1 126 ? -15.645 75.432 -11.921 1.00 31.44 125 THR F CA 1
ATOM 9175 C C . THR F 1 126 ? -16.189 74.829 -13.209 1.00 32.84 125 THR F C 1
ATOM 9176 O O . THR F 1 126 ? -16.186 73.613 -13.384 1.00 33.59 125 THR F O 1
ATOM 9180 N N . HIS F 1 127 ? -16.646 75.689 -14.107 1.00 33.46 126 HIS F N 1
ATOM 9181 C CA . HIS F 1 127 ? -17.186 75.245 -15.381 1.00 35.35 126 HIS F CA 1
ATOM 9182 C C . HIS F 1 127 ? -16.038 74.586 -16.191 1.00 34.74 126 HIS F C 1
ATOM 9183 O O . HIS F 1 127 ? -16.179 73.465 -16.681 1.00 35.62 126 HIS F O 1
ATOM 9190 N N . ALA F 1 128 ? -14.881 75.249 -16.267 1.00 33.19 127 ALA F N 1
ATOM 9191 C CA . ALA F 1 128 ? -13.731 74.684 -16.999 1.00 32.64 127 ALA F CA 1
ATOM 9192 C C . ALA F 1 128 ? -13.335 73.300 -16.454 1.00 32.32 127 ALA F C 1
ATOM 9193 O O . ALA F 1 128 ? -13.133 72.351 -17.218 1.00 33.19 127 ALA F O 1
ATOM 9195 N N . ARG F 1 129 ? -13.232 73.191 -15.135 1.00 31.12 128 ARG F N 1
ATOM 9196 C CA . ARG F 1 129 ? -12.869 71.924 -14.493 1.00 30.88 128 ARG F CA 1
ATOM 9197 C C . ARG F 1 129 ? -13.832 70.830 -14.894 1.00 32.63 128 ARG F C 1
ATOM 9198 O O . ARG F 1 129 ? -13.408 69.711 -15.206 1.00 33.41 128 ARG F O 1
ATOM 9206 N N . SER F 1 130 ? -15.127 71.156 -14.935 1.00 33.70 129 SER F N 1
ATOM 9207 C CA . SER F 1 130 ? -16.165 70.149 -15.261 1.00 35.66 129 SER F CA 1
ATOM 9208 C C . SER F 1 130 ? -16.158 69.639 -16.717 1.00 37.03 129 SER F C 1
ATOM 9209 O O . SER F 1 130 ? -16.872 68.681 -17.034 1.00 38.97 129 SER F O 1
ATOM 9212 N N . GLU F 1 131 ? -15.402 70.281 -17.606 1.00 36.47 130 GLU F N 1
ATOM 9213 C CA . GLU F 1 131 ? -15.357 69.841 -19.005 1.00 38.00 130 GLU F CA 1
ATOM 9214 C C . GLU F 1 131 ? -14.625 68.518 -19.182 1.00 38.52 130 GLU F C 1
ATOM 9215 O O . GLU F 1 131 ? -14.843 67.819 -20.172 1.00 40.45 130 GLU F O 1
ATOM 9221 N N . TYR F 1 132 ? -13.751 68.193 -18.230 1.00 37.21 131 TYR F N 1
ATOM 9222 C CA . TYR F 1 132 ? -12.949 66.984 -18.282 1.00 37.49 131 TYR F CA 1
ATOM 9223 C C . TYR F 1 132 ? -12.929 66.226 -16.955 1.00 37.18 131 TYR F C 1
ATOM 9224 O O . TYR F 1 132 ? -12.910 66.829 -15.894 1.00 35.68 131 TYR F O 1
ATOM 9233 N N . LEU F 1 133 ? -12.886 64.899 -17.035 1.00 38.79 132 LEU F N 1
ATOM 9234 C CA . LEU F 1 133 ? -12.807 64.046 -15.851 1.00 38.80 132 LEU F CA 1
ATOM 9235 C C . LEU F 1 133 ? -11.378 64.183 -15.346 1.00 37.56 132 LEU F C 1
ATOM 9236 O O . LEU F 1 133 ? -10.507 64.652 -16.092 1.00 37.23 132 LEU F O 1
ATOM 9241 N N . VAL F 1 134 ? -11.106 63.761 -14.113 1.00 37.19 133 VAL F N 1
ATOM 9242 C CA . VAL F 1 134 ? -9.744 63.870 -13.568 1.00 36.12 133 VAL F CA 1
ATOM 9243 C C . VAL F 1 134 ? -8.745 62.935 -14.301 1.00 37.04 133 VAL F C 1
ATOM 9244 O O . VAL F 1 134 ? -7.541 63.198 -14.341 1.00 36.27 133 VAL F O 1
ATOM 9248 N N . THR F 1 135 ? -9.264 61.874 -14.907 1.00 39.04 134 THR F N 1
ATOM 9249 C CA . THR F 1 135 ? -8.444 60.910 -15.643 1.00 40.19 134 THR F CA 1
ATOM 9250 C C . THR F 1 135 ? -8.077 61.384 -17.058 1.00 40.20 134 THR F C 1
ATOM 9251 O O . THR F 1 135 ? -7.218 60.773 -17.714 1.00 40.77 134 THR F O 1
ATOM 9255 N N . GLN F 1 136 ? -8.758 62.442 -17.527 1.00 39.32 135 GLN F N 1
ATOM 9256 C CA . GLN F 1 136 ? -8.504 63.036 -18.845 1.00 39.16 135 GLN F CA 1
ATOM 9257 C C . GLN F 1 136 ? -7.535 64.195 -18.707 1.00 36.91 135 GLN F C 1
ATOM 9258 O O . GLN F 1 136 ? -6.719 64.427 -19.602 1.00 36.86 135 GLN F O 1
ATOM 9264 N N . ALA F 1 137 ? -7.654 64.929 -17.593 1.00 34.95 136 ALA F N 1
ATOM 9265 C CA . ALA F 1 137 ? -6.813 66.087 -17.312 1.00 32.98 136 ALA F CA 1
ATOM 9266 C C . ALA F 1 137 ? -6.676 66.335 -15.783 1.00 31.58 136 ALA F C 1
ATOM 9267 O O . ALA F 1 137 ? -7.670 66.448 -15.065 1.00 31.63 136 ALA F O 1
ATOM 9269 N N . ASP F 1 138 ? -5.439 66.413 -15.300 1.00 30.46 137 ASP F N 1
ATOM 9270 C CA . ASP F 1 138 ? -5.175 66.628 -13.883 1.00 29.23 137 ASP F CA 1
ATOM 9271 C C . ASP F 1 138 ? -5.450 68.077 -13.535 1.00 27.80 137 ASP F C 1
ATOM 9272 O O . ASP F 1 138 ? -5.847 68.392 -12.412 1.00 27.05 137 ASP F O 1
ATOM 9277 N N . GLU F 1 139 ? -5.238 68.963 -14.515 1.00 27.36 138 GLU F N 1
ATOM 9278 C CA . GLU F 1 139 ? -5.506 70.402 -14.353 1.00 26.11 138 GLU F CA 1
ATOM 9279 C C . GLU F 1 139 ? -5.992 70.930 -15.691 1.00 26.49 138 GLU F C 1
ATOM 9280 O O . GLU F 1 139 ? -5.549 70.456 -16.733 1.00 27.42 138 GLU F O 1
ATOM 9286 N N . VAL F 1 140 ? -6.924 71.877 -15.661 1.00 25.88 139 VAL F N 1
ATOM 9287 C CA . VAL F 1 140 ? -7.478 72.441 -16.884 1.00 26.41 139 VAL F CA 1
ATOM 9288 C C . VAL F 1 140 ? -7.007 73.879 -17.091 1.00 25.53 139 VAL F C 1
ATOM 9289 O O . VAL F 1 140 ? -7.084 74.693 -16.178 1.00 24.23 139 VAL F O 1
ATOM 9293 N N . LEU F 1 141 ? -6.567 74.187 -18.315 1.00 26.05 140 LEU F N 1
ATOM 9294 C CA . LEU F 1 141 ? -6.062 75.519 -18.656 1.00 25.58 140 LEU F CA 1
ATOM 9295 C C . LEU F 1 141 ? -7.110 76.385 -19.333 1.00 26.52 140 LEU F C 1
ATOM 9296 O O . LEU F 1 141 ? -7.995 75.870 -20.015 1.00 27.80 140 LEU F O 1
ATOM 9301 N N . LEU F 1 142 ? -7.008 77.708 -19.134 1.00 25.96 141 LEU F N 1
ATOM 9302 C CA . LEU F 1 142 ? -7.938 78.648 -19.758 1.00 26.79 141 LEU F CA 1
ATOM 9303 C C . LEU F 1 142 ? -7.233 79.736 -20.580 1.00 26.95 141 LEU F C 1
ATOM 9304 O O . LEU F 1 142 ? -6.202 80.289 -20.182 1.00 26.17 141 LEU F O 1
ATOM 9309 N N . ALA F 1 143 ? -7.819 80.022 -21.729 1.00 28.18 142 ALA F N 1
ATOM 9310 C CA . ALA F 1 143 ? -7.333 81.046 -22.620 1.00 28.95 142 ALA F CA 1
ATOM 9311 C C . ALA F 1 143 ? -8.331 82.173 -22.508 1.00 29.69 142 ALA F C 1
ATOM 9312 O O . ALA F 1 143 ? -9.463 81.955 -22.040 1.00 30.02 142 ALA F O 1
ATOM 9314 N N . ASN F 1 144 ? -7.932 83.373 -22.923 1.00 30.11 143 ASN F N 1
ATOM 9315 C CA . ASN F 1 144 ? -8.827 84.514 -22.859 1.00 31.07 143 ASN F CA 1
ATOM 9316 C C . ASN F 1 144 ? -9.508 84.714 -24.228 1.00 33.01 143 ASN F C 1
ATOM 9317 O O . ASN F 1 144 ? -9.342 83.877 -25.114 1.00 33.43 143 ASN F O 1
ATOM 9322 N N . GLU F 1 145 ? -10.280 85.798 -24.393 1.00 34.23 144 GLU F N 1
ATOM 9323 C CA . GLU F 1 145 ? -10.989 86.030 -25.660 1.00 36.48 144 GLU F CA 1
ATOM 9324 C C . GLU F 1 145 ? -10.053 86.152 -26.867 1.00 37.46 144 GLU F C 1
ATOM 9325 O O . GLU F 1 145 ? -10.476 85.874 -27.994 1.00 39.09 144 GLU F O 1
ATOM 9331 N N . ARG F 1 146 ? -8.798 86.563 -26.629 1.00 36.85 145 ARG F N 1
ATOM 9332 C CA . ARG F 1 146 ? -7.788 86.712 -27.697 1.00 37.63 145 ARG F CA 1
ATOM 9333 C C . ARG F 1 146 ? -7.008 85.414 -27.997 1.00 36.88 145 ARG F C 1
ATOM 9334 O O . ARG F 1 146 ? -6.083 85.421 -28.816 1.00 37.36 145 ARG F O 1
ATOM 9342 N N . GLY F 1 147 ? -7.388 84.306 -27.357 1.00 35.83 146 GLY F N 1
ATOM 9343 C CA . GLY F 1 147 ? -6.709 83.018 -27.576 1.00 35.18 146 GLY F CA 1
ATOM 9344 C C . GLY F 1 147 ? -5.352 82.905 -26.874 1.00 33.48 146 GLY F C 1
ATOM 9345 O O . GLY F 1 147 ? -4.519 82.054 -27.239 1.00 33.10 146 GLY F O 1
ATOM 9346 N N . GLU F 1 148 ? -5.136 83.744 -25.857 1.00 32.11 147 GLU F N 1
ATOM 9347 C CA . GLU F 1 148 ? -3.870 83.748 -25.111 1.00 30.85 147 GLU F CA 1
ATOM 9348 C C . GLU F 1 148 ? -4.037 82.901 -23.870 1.00 29.28 147 GLU F C 1
ATOM 9349 O O . GLU F 1 148 ? -5.002 83.097 -23.125 1.00 29.28 147 GLU F O 1
ATOM 9355 N N . ILE F 1 149 ? -3.117 81.976 -23.629 1.00 28.03 148 ILE F N 1
ATOM 9356 C CA . ILE F 1 149 ? -3.203 81.144 -22.436 1.00 26.89 148 ILE F CA 1
ATOM 9357 C C . ILE F 1 149 ? -3.060 82.037 -21.185 1.00 25.65 148 ILE F C 1
ATOM 9358 O O . ILE F 1 149 ? -2.213 82.916 -21.124 1.00 25.63 148 ILE F O 1
ATOM 9363 N N . CYS F 1 150 ? -3.913 81.813 -20.212 1.00 24.86 149 CYS F N 1
ATOM 9364 C CA . CYS F 1 150 ? -3.898 82.607 -19.012 1.00 24.30 149 CYS F CA 1
ATOM 9365 C C . CYS F 1 150 ? -3.389 81.874 -17.784 1.00 23.01 149 CYS F C 1
ATOM 9366 O O . CYS F 1 150 ? -2.438 82.322 -17.157 1.00 22.21 149 CYS F O 1
ATOM 9369 N N . GLU F 1 151 ? -4.027 80.746 -17.457 1.00 22.97 150 GLU F N 1
ATOM 9370 C CA . GLU F 1 151 ? -3.694 79.993 -16.250 1.00 22.06 150 GLU F CA 1
ATOM 9371 C C . GLU F 1 151 ? -4.471 78.686 -16.140 1.00 22.60 150 GLU F C 1
ATOM 9372 O O . GLU F 1 151 ? -5.279 78.334 -17.012 1.00 23.74 150 GLU F O 1
ATOM 9378 N N . GLY F 1 152 ? -4.234 77.982 -15.037 1.00 22.00 151 GLY F N 1
ATOM 9379 C CA . GLY F 1 152 ? -4.936 76.760 -14.726 1.00 22.23 151 GLY F CA 1
ATOM 9380 C C . GLY F 1 152 ? -6.060 77.175 -13.787 1.00 22.11 151 GLY F C 1
ATOM 9381 O O . GLY F 1 152 ? -6.099 78.328 -13.332 1.00 21.51 151 GLY F O 1
ATOM 9382 N N . THR F 1 153 ? -6.984 76.255 -13.513 1.00 22.59 152 THR F N 1
ATOM 9383 C CA . THR F 1 153 ? -8.107 76.556 -12.624 1.00 22.63 152 THR F CA 1
ATOM 9384 C C . THR F 1 153 ? -7.618 76.809 -11.199 1.00 21.58 152 THR F C 1
ATOM 9385 O O . THR F 1 153 ? -8.255 77.558 -10.464 1.00 21.83 152 THR F O 1
ATOM 9389 N N . ILE F 1 154 ? -6.496 76.197 -10.820 1.00 21.05 153 ILE F N 1
ATOM 9390 C CA . ILE F 1 154 ? -5.916 76.387 -9.476 1.00 20.34 153 ILE F CA 1
ATOM 9391 C C . ILE F 1 154 ? -4.392 76.595 -9.510 1.00 19.85 153 ILE F C 1
ATOM 9392 O O . ILE F 1 154 ? -3.693 76.414 -8.489 1.00 19.64 153 ILE F O 1
ATOM 9397 N N . THR F 1 155 ? -3.870 76.982 -10.671 1.00 20.07 154 THR F N 1
ATOM 9398 C CA . THR F 1 155 ? -2.436 77.179 -10.836 1.00 19.64 154 THR F CA 1
ATOM 9399 C C . THR F 1 155 ? -2.112 78.195 -11.895 1.00 19.87 154 THR F C 1
ATOM 9400 O O . THR F 1 155 ? -2.979 78.608 -12.644 1.00 20.80 154 THR F O 1
ATOM 9404 N N . ASN F 1 156 ? -0.850 78.604 -11.937 1.00 19.68 155 ASN F N 1
ATOM 9405 C CA . ASN F 1 156 ? -0.324 79.492 -12.964 1.00 19.85 155 ASN F CA 1
ATOM 9406 C C . ASN F 1 156 ? 0.498 78.598 -13.892 1.00 20.33 155 ASN F C 1
ATOM 9407 O O . ASN F 1 156 ? 1.001 77.566 -13.443 1.00 20.42 155 ASN F O 1
ATOM 9412 N N . VAL F 1 157 ? 0.654 79.002 -15.156 1.00 20.86 156 VAL F N 1
ATOM 9413 C CA A VAL F 1 157 ? 1.386 78.193 -16.132 0.50 21.45 156 VAL F CA 1
ATOM 9414 C CA B VAL F 1 157 ? 1.382 78.215 -16.158 0.50 21.40 156 VAL F CA 1
ATOM 9415 C C . VAL F 1 157 ? 2.802 78.738 -16.384 1.00 21.55 156 VAL F C 1
ATOM 9416 O O . VAL F 1 157 ? 3.028 79.954 -16.415 1.00 21.45 156 VAL F O 1
ATOM 9423 N N . PHE F 1 158 ? 3.752 77.811 -16.552 1.00 21.83 157 PHE F N 1
ATOM 9424 C CA . PHE F 1 158 ? 5.158 78.139 -16.764 1.00 21.98 157 PHE F CA 1
ATOM 9425 C C . PHE F 1 158 ? 5.715 77.259 -17.860 1.00 23.21 157 PHE F C 1
ATOM 9426 O O . PHE F 1 158 ? 5.739 76.023 -17.729 1.00 23.99 157 PHE F O 1
ATOM 9434 N N . ALA F 1 159 ? 6.171 77.898 -18.932 1.00 23.69 158 ALA F N 1
ATOM 9435 C CA . ALA F 1 159 ? 6.663 77.209 -20.100 1.00 24.91 158 ALA F CA 1
ATOM 9436 C C . ALA F 1 159 ? 8.103 77.577 -20.412 1.00 25.39 158 ALA F C 1
ATOM 9437 O O . ALA F 1 159 ? 8.469 78.741 -20.368 1.00 25.31 158 ALA F O 1
ATOM 9439 N N . ASP F 1 160 ? 8.900 76.562 -20.726 1.00 26.22 159 ASP F N 1
ATOM 9440 C CA . ASP F 1 160 ? 10.309 76.735 -21.081 1.00 27.27 159 ASP F CA 1
ATOM 9441 C C . ASP F 1 160 ? 10.414 76.531 -22.584 1.00 28.71 159 ASP F C 1
ATOM 9442 O O . ASP F 1 160 ? 10.169 75.415 -23.089 1.00 29.44 159 ASP F O 1
ATOM 9447 N N . PHE F 1 161 ? 10.757 77.599 -23.307 1.00 29.40 160 PHE F N 1
ATOM 9448 C CA . PHE F 1 161 ? 10.874 77.509 -24.765 1.00 30.72 160 PHE F CA 1
ATOM 9449 C C . PHE F 1 161 ? 12.267 77.107 -25.236 1.00 31.81 160 PHE F C 1
ATOM 9450 O O . PHE F 1 161 ? 12.565 77.103 -26.459 1.00 32.47 160 PHE F O 1
ATOM 9458 N N . GLY F 1 162 ? 13.117 76.753 -24.280 1.00 31.59 161 GLY F N 1
ATOM 9459 C CA . GLY F 1 162 ? 14.452 76.269 -24.624 1.00 32.92 161 GLY F CA 1
ATOM 9460 C C . GLY F 1 162 ? 15.617 76.871 -23.881 1.00 32.90 161 GLY F C 1
ATOM 9461 O O . GLY F 1 162 ? 16.660 76.222 -23.770 1.00 33.90 161 GLY F O 1
ATOM 9462 N N . ASP F 1 163 ? 15.447 78.096 -23.377 1.00 32.10 162 ASP F N 1
ATOM 9463 C CA . ASP F 1 163 ? 16.522 78.796 -22.676 1.00 32.15 162 ASP F CA 1
ATOM 9464 C C . ASP F 1 163 ? 16.526 78.581 -21.160 1.00 31.16 162 ASP F C 1
ATOM 9465 O O . ASP F 1 163 ? 17.410 79.075 -20.465 1.00 31.52 162 ASP F O 1
ATOM 9470 N N . GLY F 1 164 ? 15.543 77.849 -20.649 1.00 30.11 163 GLY F N 1
ATOM 9471 C CA . GLY F 1 164 ? 15.456 77.575 -19.207 1.00 29.08 163 GLY F CA 1
ATOM 9472 C C . GLY F 1 164 ? 14.689 78.627 -18.434 1.00 27.90 163 GLY F C 1
ATOM 9473 O O . GLY F 1 164 ? 14.617 78.571 -17.208 1.00 27.32 163 GLY F O 1
ATOM 9474 N N . VAL F 1 165 ? 14.156 79.614 -19.144 1.00 27.52 164 VAL F N 1
ATOM 9475 C CA . VAL F 1 165 ? 13.387 80.675 -18.523 1.00 26.56 164 VAL F CA 1
ATOM 9476 C C . VAL F 1 165 ? 11.942 80.199 -18.448 1.00 25.62 164 VAL F C 1
ATOM 9477 O O . VAL F 1 165 ? 11.426 79.621 -19.411 1.00 25.73 164 VAL F O 1
ATOM 9481 N N . LEU F 1 166 ? 11.301 80.385 -17.295 1.00 24.44 165 LEU F N 1
ATOM 9482 C CA . LEU F 1 166 ? 9.902 79.970 -17.126 1.00 23.77 165 LEU F CA 1
ATOM 9483 C C . LEU F 1 166 ? 8.963 81.091 -17.578 1.00 23.56 165 LEU F C 1
ATOM 9484 O O . LEU F 1 166 ? 8.618 81.983 -16.805 1.00 23.39 165 LEU F O 1
ATOM 9489 N N . ALA F 1 167 ? 8.573 81.035 -18.843 1.00 23.93 166 ALA F N 1
ATOM 9490 C CA . ALA F 1 167 ? 7.699 82.017 -19.429 1.00 23.92 166 ALA F CA 1
ATOM 9491 C C . ALA F 1 167 ? 6.297 81.789 -18.919 1.00 23.19 166 ALA F C 1
ATOM 9492 O O . ALA F 1 167 ? 5.740 80.723 -19.097 1.00 23.12 166 ALA F O 1
ATOM 9494 N N . THR F 1 168 ? 5.734 82.790 -18.253 1.00 22.85 167 THR F N 1
ATOM 9495 C CA . THR F 1 168 ? 4.381 82.699 -17.711 1.00 22.16 167 THR F CA 1
ATOM 9496 C C . THR F 1 168 ? 3.517 83.827 -18.279 1.00 22.83 167 THR F C 1
ATOM 9497 O O . THR F 1 168 ? 4.017 84.920 -18.518 1.00 23.36 167 THR F O 1
ATOM 9501 N N . PRO F 1 169 ? 2.211 83.587 -18.469 1.00 23.29 168 PRO F N 1
ATOM 9502 C CA . PRO F 1 169 ? 1.371 84.646 -19.088 1.00 24.39 168 PRO F CA 1
ATOM 9503 C C . PRO F 1 169 ? 1.382 85.974 -18.357 1.00 24.92 168 PRO F C 1
ATOM 9504 O O . PRO F 1 169 ? 1.314 86.009 -17.139 1.00 24.36 168 PRO F O 1
ATOM 9508 N N . ARG F 1 170 ? 1.438 87.059 -19.120 1.00 26.59 169 ARG F N 1
ATOM 9509 C CA . ARG F 1 170 ? 1.462 88.399 -18.560 1.00 27.45 169 ARG F CA 1
ATOM 9510 C C . ARG F 1 170 ? 0.135 88.635 -17.832 1.00 27.19 169 ARG F C 1
ATOM 9511 O O . ARG F 1 170 ? -0.907 88.180 -18.286 1.00 27.15 169 ARG F O 1
ATOM 9519 N N . LEU F 1 171 ? 0.191 89.331 -16.697 1.00 27.13 170 LEU F N 1
ATOM 9520 C CA . LEU F 1 171 ? -1.003 89.572 -15.856 1.00 27.18 170 LEU F CA 1
ATOM 9521 C C . LEU F 1 171 ? -2.208 90.161 -16.603 1.00 28.17 170 LEU F C 1
ATOM 9522 O O . LEU F 1 171 ? -3.348 89.773 -16.329 1.00 28.08 170 LEU F O 1
ATOM 9527 N N . ASP F 1 172 ? -1.986 91.056 -17.564 1.00 29.33 171 ASP F N 1
ATOM 9528 C CA . ASP F 1 172 ? -3.143 91.648 -18.265 1.00 30.52 171 ASP F CA 1
ATOM 9529 C C . ASP F 1 172 ? -3.892 90.648 -19.194 1.00 30.45 171 ASP F C 1
ATOM 9530 O O . ASP F 1 172 ? -4.958 90.984 -19.738 1.00 31.16 171 ASP F O 1
ATOM 9535 N N . CYS F 1 173 ? -3.364 89.432 -19.350 1.00 29.22 172 CYS F N 1
ATOM 9536 C CA . CYS F 1 173 ? -4.073 88.422 -20.132 1.00 29.62 172 CYS F CA 1
ATOM 9537 C C . CYS F 1 173 ? -5.366 88.032 -19.385 1.00 28.74 172 CYS F C 1
ATOM 9538 O O . CYS F 1 173 ? -6.329 87.517 -19.979 1.00 29.08 172 CYS F O 1
ATOM 9541 N N . GLY F 1 174 ? -5.383 88.315 -18.085 1.00 27.47 173 GLY F N 1
ATOM 9542 C CA . GLY F 1 174 ? -6.520 88.004 -17.230 1.00 26.94 173 GLY F CA 1
ATOM 9543 C C . GLY F 1 174 ? -6.196 86.747 -16.477 1.00 25.48 173 GLY F C 1
ATOM 9544 O O . GLY F 1 174 ? -6.355 85.654 -17.000 1.00 25.48 173 GLY F O 1
ATOM 9545 N N . LEU F 1 175 ? -5.716 86.900 -15.251 1.00 24.55 174 LEU F N 1
ATOM 9546 C CA . LEU F 1 175 ? -5.333 85.746 -14.426 1.00 23.46 174 LEU F CA 1
ATOM 9547 C C . LEU F 1 175 ? -4.961 86.191 -13.007 1.00 22.79 174 LEU F C 1
ATOM 9548 O O . LEU F 1 175 ? -4.734 87.388 -12.761 1.00 23.20 174 LEU F O 1
ATOM 9553 N N . LEU F 1 176 ? -4.933 85.240 -12.072 1.00 21.75 175 LEU F N 1
ATOM 9554 C CA . LEU F 1 176 ? -4.575 85.535 -10.691 1.00 20.78 175 LEU F CA 1
ATOM 9555 C C . LEU F 1 176 ? -3.071 85.704 -10.556 1.00 20.35 175 LEU F C 1
ATOM 9556 O O . LEU F 1 176 ? -2.313 84.907 -11.080 1.00 20.11 175 LEU F O 1
ATOM 9561 N N . PRO F 1 177 ? -2.626 86.745 -9.849 1.00 20.47 176 PRO F N 1
ATOM 9562 C CA . PRO F 1 177 ? -1.185 86.892 -9.651 1.00 20.12 176 PRO F CA 1
ATOM 9563 C C . PRO F 1 177 ? -0.760 85.976 -8.506 1.00 19.38 176 PRO F C 1
ATOM 9564 O O . PRO F 1 177 ? -0.591 86.417 -7.388 1.00 19.46 176 PRO F O 1
ATOM 9568 N N . GLY F 1 178 ? -0.594 84.700 -8.808 1.00 18.94 177 GLY F N 1
ATOM 9569 C CA . GLY F 1 178 ? -0.234 83.710 -7.803 1.00 18.38 177 GLY F CA 1
ATOM 9570 C C . GLY F 1 178 ? 0.984 84.047 -6.970 1.00 18.11 177 GLY F C 1
ATOM 9571 O O . GLY F 1 178 ? 1.880 84.726 -7.424 1.00 18.58 177 GLY F O 1
ATOM 9572 N N . VAL F 1 179 ? 0.986 83.574 -5.734 1.00 17.46 178 VAL F N 1
ATOM 9573 C CA . VAL F 1 179 ? 2.090 83.809 -4.826 1.00 17.35 178 VAL F CA 1
ATOM 9574 C C . VAL F 1 179 ? 3.347 83.071 -5.265 1.00 17.31 178 VAL F C 1
ATOM 9575 O O . VAL F 1 179 ? 4.425 83.599 -5.100 1.00 17.62 178 VAL F O 1
ATOM 9579 N N . LEU F 1 180 ? 3.208 81.872 -5.828 1.00 17.18 179 LEU F N 1
ATOM 9580 C CA . LEU F 1 180 ? 4.377 81.130 -6.326 1.00 17.55 179 LEU F CA 1
ATOM 9581 C C . LEU F 1 180 ? 4.884 81.898 -7.527 1.00 17.85 179 LEU F C 1
ATOM 9582 O O . LEU F 1 180 ? 6.070 82.215 -7.632 1.00 18.21 179 LEU F O 1
ATOM 9587 N N . ARG F 1 181 ? 3.953 82.213 -8.417 1.00 17.93 180 ARG F N 1
ATOM 9588 C CA . ARG F 1 181 ? 4.228 82.974 -9.632 1.00 18.30 180 ARG F CA 1
ATOM 9589 C C . ARG F 1 181 ? 5.030 84.207 -9.308 1.00 18.93 180 ARG F C 1
ATOM 9590 O O . ARG F 1 181 ? 6.025 84.496 -9.969 1.00 19.52 180 ARG F O 1
ATOM 9598 N N . ALA F 1 182 ? 4.597 84.935 -8.278 1.00 19.09 181 ALA F N 1
ATOM 9599 C CA . ALA F 1 182 ? 5.272 86.156 -7.853 1.00 19.80 181 ALA F CA 1
ATOM 9600 C C . ALA F 1 182 ? 6.694 85.854 -7.379 1.00 20.35 181 ALA F C 1
ATOM 9601 O O . ALA F 1 182 ? 7.621 86.581 -7.705 1.00 21.17 181 ALA F O 1
ATOM 9603 N N . GLU F 1 183 ? 6.861 84.798 -6.596 1.00 20.27 182 GLU F N 1
ATOM 9604 C CA . GLU F 1 183 ? 8.183 84.435 -6.109 1.00 21.23 182 GLU F CA 1
ATOM 9605 C C . GLU F 1 183 ? 9.156 84.098 -7.293 1.00 21.63 182 GLU F C 1
ATOM 9606 O O . GLU F 1 183 ? 10.287 84.565 -7.320 1.00 22.50 182 GLU F O 1
ATOM 9612 N N . LEU F 1 184 ? 8.684 83.327 -8.269 1.00 21.28 183 LEU F N 1
ATOM 9613 C CA . LEU F 1 184 ? 9.511 82.956 -9.415 1.00 21.84 183 LEU F CA 1
ATOM 9614 C C . LEU F 1 184 ? 9.896 84.172 -10.259 1.00 22.76 183 LEU F C 1
ATOM 9615 O O . LEU F 1 184 ? 11.026 84.247 -10.758 1.00 23.64 183 LEU F O 1
ATOM 9620 N N . LEU F 1 185 ? 8.973 85.122 -10.411 1.00 22.79 184 LEU F N 1
ATOM 9621 C CA . LEU F 1 185 ? 9.269 86.366 -11.149 1.00 23.88 184 LEU F CA 1
ATOM 9622 C C . LEU F 1 185 ? 10.294 87.204 -10.385 1.00 24.71 184 LEU F C 1
ATOM 9623 O O . LEU F 1 185 ? 11.273 87.668 -10.970 1.00 25.30 184 LEU F O 1
ATOM 9628 N N . ASP F 1 186 ? 10.096 87.360 -9.074 1.00 24.68 185 ASP F N 1
ATOM 9629 C CA . ASP F 1 186 ? 11.049 88.151 -8.272 1.00 26.10 185 ASP F CA 1
ATOM 9630 C C . ASP F 1 186 ? 12.454 87.572 -8.308 1.00 26.83 185 ASP F C 1
ATOM 9631 O O . ASP F 1 186 ? 13.420 88.329 -8.352 1.00 27.95 185 ASP F O 1
ATOM 9636 N N . GLU F 1 187 ? 12.546 86.233 -8.334 1.00 26.58 186 GLU F N 1
ATOM 9637 C CA . GLU F 1 187 ? 13.825 85.505 -8.396 1.00 27.31 186 GLU F CA 1
ATOM 9638 C C . GLU F 1 187 ? 14.485 85.560 -9.773 1.00 28.02 186 GLU F C 1
ATOM 9639 O O . GLU F 1 187 ? 15.647 85.162 -9.927 1.00 29.01 186 GLU F O 1
ATOM 9645 N N . GLY F 1 188 ? 13.753 86.023 -10.778 1.00 27.85 187 GLY F N 1
ATOM 9646 C CA . GLY F 1 188 ? 14.290 86.108 -12.132 1.00 28.55 187 GLY F CA 1
ATOM 9647 C C . GLY F 1 188 ? 14.235 84.796 -12.915 1.00 28.30 187 GLY F C 1
ATOM 9648 O O . GLY F 1 188 ? 14.762 84.721 -14.021 1.00 29.07 187 GLY F O 1
ATOM 9649 N N . ARG F 1 189 ? 13.592 83.764 -12.363 1.00 27.27 188 ARG F N 1
ATOM 9650 C CA . ARG F 1 189 ? 13.488 82.464 -13.055 1.00 27.01 188 ARG F CA 1
ATOM 9651 C C . ARG F 1 189 ? 12.281 82.443 -14.002 1.00 26.54 188 ARG F C 1
ATOM 9652 O O . ARG F 1 189 ? 12.263 81.701 -15.000 1.00 26.29 188 ARG F O 1
ATOM 9660 N N . ALA F 1 190 ? 11.278 83.254 -13.678 1.00 26.09 189 ALA F N 1
ATOM 9661 C CA . ALA F 1 190 ? 10.118 83.399 -14.526 1.00 26.13 189 ALA F CA 1
ATOM 9662 C C . ALA F 1 190 ? 10.167 84.784 -15.188 1.00 27.02 189 ALA F C 1
ATOM 9663 O O . ALA F 1 190 ? 10.814 85.703 -14.683 1.00 27.07 189 ALA F O 1
ATOM 9665 N N . GLU F 1 191 ? 9.503 84.895 -16.341 1.00 27.49 190 GLU F N 1
ATOM 9666 C CA . GLU F 1 191 ? 9.361 86.154 -17.069 1.00 28.60 190 GLU F CA 1
ATOM 9667 C C . GLU F 1 191 ? 7.965 86.189 -17.637 1.00 28.07 190 GLU F C 1
ATOM 9668 O O . GLU F 1 191 ? 7.415 85.151 -18.007 1.00 27.62 190 GLU F O 1
ATOM 9674 N N . GLU F 1 192 ? 7.379 87.378 -17.699 1.00 28.30 191 GLU F N 1
ATOM 9675 C CA . GLU F 1 192 ? 6.049 87.515 -18.259 1.00 28.15 191 GLU F CA 1
ATOM 9676 C C . GLU F 1 192 ? 6.165 87.396 -19.781 1.00 28.93 191 GLU F C 1
ATOM 9677 O O . GLU F 1 192 ? 7.126 87.894 -20.383 1.00 29.52 191 GLU F O 1
ATOM 9683 N N . ALA F 1 193 ? 5.207 86.706 -20.383 1.00 28.69 192 ALA F N 1
ATOM 9684 C CA . ALA F 1 193 ? 5.167 86.519 -21.824 1.00 29.61 192 ALA F CA 1
ATOM 9685 C C . ALA F 1 193 ? 3.719 86.399 -22.296 1.00 29.83 192 ALA F C 1
ATOM 9686 O O . ALA F 1 193 ? 2.775 86.532 -21.499 1.00 29.08 192 ALA F O 1
ATOM 9688 N N . ILE F 1 194 ? 3.552 86.193 -23.599 1.00 30.79 193 ILE F N 1
ATOM 9689 C CA . ILE F 1 194 ? 2.240 86.026 -24.195 1.00 31.37 193 ILE F CA 1
ATOM 9690 C C . ILE F 1 194 ? 2.297 84.865 -25.150 1.00 31.75 193 ILE F C 1
ATOM 9691 O O . ILE F 1 194 ? 3.092 84.882 -26.085 1.00 32.36 193 ILE F O 1
ATOM 9696 N N . TYR F 1 195 ? 1.468 83.849 -24.910 1.00 31.31 194 TYR F N 1
ATOM 9697 C CA . TYR F 1 195 ? 1.419 82.693 -25.802 1.00 31.89 194 TYR F CA 1
ATOM 9698 C C . TYR F 1 195 ? 0.050 82.032 -25.893 1.00 32.44 194 TYR F C 1
ATOM 9699 O O . TYR F 1 195 ? -0.814 82.206 -25.028 1.00 32.14 194 TYR F O 1
ATOM 9708 N N . SER F 1 196 ? -0.115 81.287 -26.979 1.00 33.52 195 SER F N 1
ATOM 9709 C CA . SER F 1 196 ? -1.315 80.574 -27.295 1.00 34.45 195 SER F CA 1
ATOM 9710 C C . SER F 1 196 ? -1.121 79.098 -27.049 1.00 34.64 195 SER F C 1
ATOM 9711 O O . SER F 1 196 ? -0.036 78.662 -26.671 1.00 34.10 195 SER F O 1
ATOM 9714 N N . TYR F 1 197 ? -2.182 78.326 -27.258 1.00 35.87 196 TYR F N 1
ATOM 9715 C CA . TYR F 1 197 ? -2.133 76.884 -27.089 1.00 36.46 196 TYR F CA 1
ATOM 9716 C C . TYR F 1 197 ? -1.099 76.284 -28.035 1.00 37.44 196 TYR F C 1
ATOM 9717 O O . TYR F 1 197 ? -0.235 75.530 -27.600 1.00 37.16 196 TYR F O 1
ATOM 9726 N N . ASP F 1 198 ? -1.169 76.653 -29.321 1.00 39.09 197 ASP F N 1
ATOM 9727 C CA . ASP F 1 198 ? -0.243 76.136 -30.346 1.00 40.17 197 ASP F CA 1
ATOM 9728 C C . ASP F 1 198 ? 1.216 76.410 -29.940 1.00 39.39 197 ASP F C 1
ATOM 9729 O O . ASP F 1 198 ? 2.075 75.518 -30.018 1.00 39.77 197 ASP F O 1
ATOM 9734 N N . ASP F 1 199 ? 1.494 77.633 -29.502 1.00 38.61 198 ASP F N 1
ATOM 9735 C CA . ASP F 1 199 ? 2.836 77.988 -29.047 1.00 37.88 198 ASP F CA 1
ATOM 9736 C C . ASP F 1 199 ? 3.299 77.076 -27.918 1.00 36.98 198 ASP F C 1
ATOM 9737 O O . ASP F 1 199 ? 4.406 76.574 -27.936 1.00 37.26 198 ASP F O 1
ATOM 9742 N N . LEU F 1 200 ? 2.410 76.823 -26.972 1.00 36.35 199 LEU F N 1
ATOM 9743 C CA . LEU F 1 200 ? 2.724 76.024 -25.795 1.00 35.65 199 LEU F CA 1
ATOM 9744 C C . LEU F 1 200 ? 3.111 74.566 -26.153 1.00 36.74 199 LEU F C 1
ATOM 9745 O O . LEU F 1 200 ? 3.923 73.947 -25.469 1.00 36.41 199 LEU F O 1
ATOM 9750 N N . LYS F 1 201 ? 2.577 74.048 -27.257 1.00 38.50 200 LYS F N 1
ATOM 9751 C CA . LYS F 1 201 ? 2.881 72.677 -27.712 1.00 39.71 200 LYS F CA 1
ATOM 9752 C C . LYS F 1 201 ? 4.343 72.503 -28.146 1.00 39.89 200 LYS F C 1
ATOM 9753 O O . LYS F 1 201 ? 4.843 71.382 -28.164 1.00 40.62 200 LYS F O 1
ATOM 9759 N N . SER F 1 202 ? 5.014 73.600 -28.521 1.00 39.43 201 SER F N 1
ATOM 9760 C CA . SER F 1 202 ? 6.427 73.556 -28.929 1.00 39.62 201 SER F CA 1
ATOM 9761 C C . SER F 1 202 ? 7.399 73.694 -27.729 1.00 38.08 201 SER F C 1
ATOM 9762 O O . SER F 1 202 ? 8.608 73.605 -27.902 1.00 37.99 201 SER F O 1
ATOM 9765 N N . ALA F 1 203 ? 6.864 73.943 -26.528 1.00 36.43 202 ALA F N 1
ATOM 9766 C CA . ALA F 1 203 ? 7.703 74.101 -25.325 1.00 35.11 202 ALA F CA 1
ATOM 9767 C C . ALA F 1 203 ? 8.542 72.849 -25.032 1.00 35.19 202 ALA F C 1
ATOM 9768 O O . ALA F 1 203 ? 8.092 71.732 -25.211 1.00 35.73 202 ALA F O 1
ATOM 9770 N N . LYS F 1 204 ? 9.772 73.061 -24.596 1.00 34.92 203 LYS F N 1
ATOM 9771 C CA . LYS F 1 204 ? 10.667 71.977 -24.265 1.00 35.40 203 LYS F CA 1
ATOM 9772 C C . LYS F 1 204 ? 10.237 71.360 -22.955 1.00 34.18 203 LYS F C 1
ATOM 9773 O O . LYS F 1 204 ? 10.308 70.150 -22.768 1.00 34.79 203 LYS F O 1
ATOM 9779 N N . ALA F 1 205 ? 9.832 72.220 -22.030 1.00 32.39 204 ALA F N 1
ATOM 9780 C CA . ALA F 1 205 ? 9.404 71.793 -20.721 1.00 31.13 204 ALA F CA 1
ATOM 9781 C C . ALA F 1 205 ? 8.216 72.653 -20.342 1.00 29.74 204 ALA F C 1
ATOM 9782 O O . ALA F 1 205 ? 8.134 73.820 -20.748 1.00 29.19 204 ALA F O 1
ATOM 9784 N N . LEU F 1 206 ? 7.296 72.074 -19.572 1.00 28.89 205 LEU F N 1
ATOM 9785 C CA . LEU F 1 206 ? 6.091 72.770 -19.157 1.00 27.69 205 LEU F CA 1
ATOM 9786 C C . LEU F 1 206 ? 5.730 72.439 -17.723 1.00 26.47 205 LEU F C 1
ATOM 9787 O O . LEU F 1 206 ? 5.853 71.295 -17.290 1.00 26.80 205 LEU F O 1
ATOM 9792 N N . PHE F 1 207 ? 5.276 73.447 -16.985 1.00 24.99 206 PHE F N 1
ATOM 9793 C CA . PHE F 1 207 ? 4.865 73.242 -15.622 1.00 23.84 206 PHE F CA 1
ATOM 9794 C C . PHE F 1 207 ? 3.667 74.079 -15.280 1.00 22.97 206 PHE F C 1
ATOM 9795 O O . PHE F 1 207 ? 3.438 75.133 -15.867 1.00 23.17 206 PHE F O 1
ATOM 9803 N N . VAL F 1 208 ? 2.926 73.621 -14.289 1.00 22.21 207 VAL F N 1
ATOM 9804 C CA . VAL F 1 208 ? 1.881 74.424 -13.697 1.00 21.18 207 VAL F CA 1
ATOM 9805 C C . VAL F 1 208 ? 2.305 74.480 -12.208 1.00 20.51 207 VAL F C 1
ATOM 9806 O O . VAL F 1 208 ? 2.983 73.567 -11.712 1.00 20.33 207 VAL F O 1
ATOM 9810 N N . GLY F 1 209 ? 1.967 75.557 -11.511 1.00 19.99 208 GLY F N 1
ATOM 9811 C CA . GLY F 1 209 ? 2.312 75.651 -10.093 1.00 19.29 208 GLY F CA 1
ATOM 9812 C C . GLY F 1 209 ? 1.423 76.558 -9.269 1.00 18.85 208 GLY F C 1
ATOM 9813 O O . GLY F 1 209 ? 0.646 77.379 -9.809 1.00 18.58 208 GLY F O 1
ATOM 9814 N N . ASN F 1 210 ? 1.475 76.348 -7.953 1.00 18.33 209 ASN F N 1
ATOM 9815 C CA . ASN F 1 210 ? 0.779 77.199 -7.003 1.00 17.65 209 ASN F CA 1
ATOM 9816 C C . ASN F 1 210 ? 1.584 77.186 -5.718 1.00 17.48 209 ASN F C 1
ATOM 9817 O O . ASN F 1 210 ? 2.557 76.414 -5.599 1.00 17.82 209 ASN F O 1
ATOM 9822 N N . SER F 1 211 ? 1.229 78.045 -4.776 1.00 16.88 210 SER F N 1
ATOM 9823 C CA . SER F 1 211 ? 1.988 78.155 -3.541 1.00 17.01 210 SER F CA 1
ATOM 9824 C C . SER F 1 211 ? 1.969 76.887 -2.701 1.00 17.04 210 SER F C 1
ATOM 9825 O O . SER F 1 211 ? 2.929 76.595 -2.043 1.00 17.28 210 SER F O 1
ATOM 9828 N N . LEU F 1 212 ? 0.881 76.139 -2.758 1.00 17.08 211 LEU F N 1
ATOM 9829 C CA . LEU F 1 212 ? 0.743 74.938 -1.970 1.00 17.79 211 LEU F CA 1
ATOM 9830 C C . LEU F 1 212 ? 1.659 73.816 -2.453 1.00 18.53 211 LEU F C 1
ATOM 9831 O O . LEU F 1 212 ? 2.407 73.247 -1.673 1.00 19.16 211 LEU F O 1
ATOM 9836 N N . ARG F 1 213 ? 1.628 73.538 -3.744 1.00 18.98 212 ARG F N 1
ATOM 9837 C CA . ARG F 1 213 ? 2.384 72.433 -4.289 1.00 20.09 212 ARG F CA 1
ATOM 9838 C C . ARG F 1 213 ? 3.739 72.722 -4.906 1.00 20.28 212 ARG F C 1
ATOM 9839 O O . ARG F 1 213 ? 4.512 71.791 -5.089 1.00 20.94 212 ARG F O 1
ATOM 9847 N N . GLY F 1 214 ? 4.038 73.993 -5.194 1.00 19.87 213 GLY F N 1
ATOM 9848 C CA . GLY F 1 214 ? 5.272 74.350 -5.880 1.00 19.91 213 GLY F CA 1
ATOM 9849 C C . GLY F 1 214 ? 5.057 74.021 -7.361 1.00 20.23 213 GLY F C 1
ATOM 9850 O O . GLY F 1 214 ? 3.923 73.873 -7.802 1.00 20.07 213 GLY F O 1
ATOM 9851 N N . LEU F 1 215 ? 6.138 73.912 -8.133 1.00 20.89 214 LEU F N 1
ATOM 9852 C CA . LEU F 1 215 ? 6.041 73.596 -9.557 1.00 21.28 214 LEU F CA 1
ATOM 9853 C C . LEU F 1 215 ? 5.691 72.133 -9.774 1.00 21.97 214 LEU F C 1
ATOM 9854 O O . LEU F 1 215 ? 6.158 71.258 -9.050 1.00 22.42 214 LEU F O 1
ATOM 9859 N N . ILE F 1 216 ? 4.861 71.881 -10.777 1.00 22.39 215 ILE F N 1
ATOM 9860 C CA . ILE F 1 216 ? 4.444 70.534 -11.113 1.00 23.28 215 ILE F CA 1
ATOM 9861 C C . ILE F 1 216 ? 4.742 70.267 -12.577 1.00 24.42 215 ILE F C 1
ATOM 9862 O O . ILE F 1 216 ? 4.183 70.926 -13.451 1.00 24.18 215 ILE F O 1
ATOM 9867 N N . PRO F 1 217 ? 5.607 69.288 -12.851 1.00 25.74 216 PRO F N 1
ATOM 9868 C CA . PRO F 1 217 ? 5.918 68.947 -14.223 1.00 26.96 216 PRO F CA 1
ATOM 9869 C C . PRO F 1 217 ? 4.636 68.594 -14.949 1.00 27.79 216 PRO F C 1
ATOM 9870 O O . PRO F 1 217 ? 3.786 67.915 -14.384 1.00 27.60 216 PRO F O 1
ATOM 9874 N N . ALA F 1 218 ? 4.494 69.049 -16.190 1.00 28.76 217 ALA F N 1
ATOM 9875 C CA . ALA F 1 218 ? 3.260 68.797 -16.939 1.00 29.90 217 ALA F CA 1
ATOM 9876 C C . ALA F 1 218 ? 3.462 68.620 -18.450 1.00 31.63 217 ALA F C 1
ATOM 9877 O O . ALA F 1 218 ? 4.465 69.052 -19.008 1.00 31.90 217 ALA F O 1
ATOM 9879 N N . LYS F 1 219 ? 2.497 67.954 -19.085 1.00 33.46 218 LYS F N 1
ATOM 9880 C CA . LYS F 1 219 ? 2.480 67.752 -20.527 1.00 35.22 218 LYS F CA 1
ATOM 9881 C C . LYS F 1 219 ? 1.104 68.195 -20.998 1.00 36.09 218 LYS F C 1
ATOM 9882 O O . LYS F 1 219 ? 0.083 67.822 -20.411 1.00 35.85 218 LYS F O 1
ATOM 9884 N N . LEU F 1 220 ? 1.077 69.030 -22.033 1.00 37.19 219 LEU F N 1
ATOM 9885 C CA . LEU F 1 220 ? -0.183 69.536 -22.576 1.00 38.18 219 LEU F CA 1
ATOM 9886 C C . LEU F 1 220 ? -0.654 68.572 -23.647 1.00 40.38 219 LEU F C 1
ATOM 9887 O O . LEU F 1 220 ? 0.065 68.319 -24.610 1.00 41.29 219 LEU F O 1
ATOM 9892 N N . VAL F 1 221 ? -1.859 68.034 -23.466 1.00 41.62 220 VAL F N 1
ATOM 9893 C CA . VAL F 1 221 ? -2.427 67.046 -24.375 1.00 43.98 220 VAL F CA 1
ATOM 9894 C C . VAL F 1 221 ? -3.305 67.669 -25.447 1.00 45.33 220 VAL F C 1
ATOM 9895 O O . VAL F 1 221 ? -4.510 67.393 -25.507 1.00 46.50 220 VAL F O 1
ATOM 9898 N N . PRO G 1 7 ? -29.001 129.309 2.014 1.00 53.13 6 PRO G N 1
ATOM 9899 C CA . PRO G 1 7 ? -27.620 128.964 1.606 1.00 52.48 6 PRO G CA 1
ATOM 9900 C C . PRO G 1 7 ? -27.599 127.766 0.676 1.00 51.30 6 PRO G C 1
ATOM 9901 O O . PRO G 1 7 ? -26.885 127.785 -0.335 1.00 51.41 6 PRO G O 1
ATOM 9905 N N . LEU G 1 8 ? -28.352 126.720 1.025 1.00 50.18 7 LEU G N 1
ATOM 9906 C CA . LEU G 1 8 ? -28.489 125.560 0.151 1.00 49.05 7 LEU G CA 1
ATOM 9907 C C . LEU G 1 8 ? -29.226 125.985 -1.129 1.00 49.31 7 LEU G C 1
ATOM 9908 O O . LEU G 1 8 ? -29.036 125.385 -2.185 1.00 49.13 7 LEU G O 1
ATOM 9913 N N . ARG G 1 9 ? -30.069 127.018 -1.018 1.00 49.91 8 ARG G N 1
ATOM 9914 C CA . ARG G 1 9 ? -30.843 127.544 -2.152 1.00 50.32 8 ARG G CA 1
ATOM 9915 C C . ARG G 1 9 ? -30.105 128.671 -2.918 1.00 50.76 8 ARG G C 1
ATOM 9916 O O . ARG G 1 9 ? -30.548 129.087 -3.987 1.00 51.37 8 ARG G O 1
ATOM 9918 N N . ASP G 1 10 ? -28.990 129.155 -2.366 1.00 50.43 9 ASP G N 1
ATOM 9919 C CA . ASP G 1 10 ? -28.196 130.228 -2.992 1.00 51.03 9 ASP G CA 1
ATOM 9920 C C . ASP G 1 10 ? -26.763 129.747 -3.293 1.00 49.99 9 ASP G C 1
ATOM 9921 O O . ASP G 1 10 ? -25.794 130.500 -3.129 1.00 50.61 9 ASP G O 1
ATOM 9923 N N . GLY G 1 11 ? -26.652 128.499 -3.757 1.00 48.26 10 GLY G N 1
ATOM 9924 C CA . GLY G 1 11 ? -25.361 127.879 -4.081 1.00 47.21 10 GLY G CA 1
ATOM 9925 C C . GLY G 1 11 ? -24.794 128.211 -5.458 1.00 47.31 10 GLY G C 1
ATOM 9926 O O . GLY G 1 11 ? -23.655 127.845 -5.779 1.00 47.02 10 GLY G O 1
ATOM 9927 N N . ASP G 1 12 ? -25.570 128.897 -6.284 1.00 47.45 11 ASP G N 1
ATOM 9928 C CA . ASP G 1 12 ? -25.084 129.261 -7.612 1.00 47.66 11 ASP G CA 1
ATOM 9929 C C . ASP G 1 12 ? -24.358 130.602 -7.581 1.00 48.44 11 ASP G C 1
ATOM 9930 O O . ASP G 1 12 ? -23.415 130.818 -8.346 1.00 49.19 11 ASP G O 1
ATOM 9935 N N . THR G 1 13 ? -24.746 131.469 -6.644 1.00 48.28 12 THR G N 1
ATOM 9936 C CA . THR G 1 13 ? -24.122 132.781 -6.494 1.00 48.88 12 THR G CA 1
ATOM 9937 C C . THR G 1 13 ? -23.075 132.769 -5.364 1.00 47.83 12 THR G C 1
ATOM 9938 O O . THR G 1 13 ? -21.937 133.222 -5.553 1.00 48.67 12 THR G O 1
ATOM 9942 N N . ALA G 1 14 ? -23.469 132.264 -4.195 1.00 45.89 13 ALA G N 1
ATOM 9943 C CA . ALA G 1 14 ? -22.574 132.185 -3.032 1.00 44.70 13 ALA G CA 1
ATOM 9944 C C . ALA G 1 14 ? -21.733 130.896 -3.080 1.00 42.55 13 ALA G C 1
ATOM 9945 O O . ALA G 1 14 ? -21.788 130.147 -4.070 1.00 42.44 13 ALA G O 1
ATOM 9947 N N . ASP G 1 15 ? -20.941 130.648 -2.035 1.00 40.69 14 ASP G N 1
ATOM 9948 C CA . ASP G 1 15 ? -20.129 129.439 -1.967 1.00 38.61 14 ASP G CA 1
ATOM 9949 C C . ASP G 1 15 ? -21.129 128.273 -1.923 1.00 36.29 14 ASP G C 1
ATOM 9950 O O . ASP G 1 15 ? -22.275 128.457 -1.503 1.00 36.16 14 ASP G O 1
ATOM 9955 N N . PHE G 1 16 ? -20.715 127.093 -2.372 1.00 34.15 15 PHE G N 1
ATOM 9956 C CA . PHE G 1 16 ? -21.611 125.927 -2.397 1.00 32.10 15 PHE G CA 1
ATOM 9957 C C . PHE G 1 16 ? -21.379 124.995 -1.215 1.00 30.81 15 PHE G C 1
ATOM 9958 O O . PHE G 1 16 ? -20.321 125.019 -0.585 1.00 30.78 15 PHE G O 1
ATOM 9966 N N . GLU G 1 17 ? -22.362 124.142 -0.952 1.00 29.30 16 GLU G N 1
ATOM 9967 C CA . GLU G 1 17 ? -22.271 123.139 0.117 1.00 28.28 16 GLU G CA 1
ATOM 9968 C C . GLU G 1 17 ? -22.272 121.714 -0.470 1.00 26.81 16 GLU G C 1
ATOM 9969 O O . GLU G 1 17 ? -22.855 121.478 -1.529 1.00 26.39 16 GLU G O 1
ATOM 9975 N N . LEU G 1 18 ? -21.562 120.802 0.190 1.00 25.81 17 LEU G N 1
ATOM 9976 C CA . LEU G 1 18 ? -21.535 119.395 -0.200 1.00 24.81 17 LEU G CA 1
ATOM 9977 C C . LEU G 1 18 ? -22.757 118.748 0.429 1.00 24.09 17 LEU G C 1
ATOM 9978 O O . LEU G 1 18 ? -23.057 118.985 1.607 1.00 24.11 17 LEU G O 1
ATOM 9983 N N . ILE G 1 19 ? -23.458 117.939 -0.359 1.00 23.36 18 ILE G N 1
ATOM 9984 C CA . ILE G 1 19 ? -24.671 117.266 0.088 1.00 22.85 18 ILE G CA 1
ATOM 9985 C C . ILE G 1 19 ? -24.673 115.747 -0.138 1.00 22.20 18 ILE G C 1
ATOM 9986 O O . ILE G 1 19 ? -24.038 115.240 -1.089 1.00 22.15 18 ILE G O 1
ATOM 9991 N N . GLU G 1 20 ? -25.422 115.054 0.732 1.00 21.66 19 GLU G N 1
ATOM 9992 C CA . GLU G 1 20 ? -25.652 113.607 0.670 1.00 21.23 19 GLU G CA 1
ATOM 9993 C C . GLU G 1 20 ? -27.100 113.350 1.073 1.00 21.18 19 GLU G C 1
ATOM 9994 O O . GLU G 1 20 ? -27.507 113.711 2.185 1.00 21.35 19 GLU G O 1
ATOM 10000 N N . THR G 1 21 ? -27.888 112.782 0.160 1.00 20.98 20 THR G N 1
ATOM 10001 C CA . THR G 1 21 ? -29.285 112.434 0.435 1.00 20.99 20 THR G CA 1
ATOM 10002 C C . THR G 1 21 ? -29.349 110.926 0.517 1.00 20.78 20 THR G C 1
ATOM 10003 O O . THR G 1 21 ? -29.074 110.233 -0.461 1.00 20.83 20 THR G O 1
ATOM 10015 N N . ARG G 1 23 ? -31.269 107.167 2.441 1.00 22.08 22 ARG G N 1
ATOM 10016 C CA . ARG G 1 23 ? -32.471 106.557 3.006 1.00 22.81 22 ARG G CA 1
ATOM 10017 C C . ARG G 1 23 ? -32.080 105.843 4.304 1.00 23.24 22 ARG G C 1
ATOM 10018 O O . ARG G 1 23 ? -31.178 104.987 4.308 1.00 23.18 22 ARG G O 1
ATOM 10026 N N . TRP G 1 24 ? -32.731 106.218 5.396 1.00 23.83 23 TRP G N 1
ATOM 10027 C CA . TRP G 1 24 ? -32.508 105.570 6.697 1.00 24.51 23 TRP G CA 1
ATOM 10028 C C . TRP G 1 24 ? -33.637 104.561 6.922 1.00 25.40 23 TRP G C 1
ATOM 10029 O O . TRP G 1 24 ? -34.806 104.885 6.768 1.00 25.17 23 TRP G O 1
ATOM 10040 N N . GLN G 1 25 ? -33.272 103.342 7.271 1.00 26.46 24 GLN G N 1
ATOM 10041 C CA . GLN G 1 25 ? -34.260 102.295 7.542 1.00 27.96 24 GLN G CA 1
ATOM 10042 C C . GLN G 1 25 ? -34.037 101.765 8.944 1.00 29.08 24 GLN G C 1
ATOM 10043 O O . GLN G 1 25 ? -32.882 101.603 9.373 1.00 29.05 24 GLN G O 1
ATOM 10049 N N . PRO G 1 26 ? -35.131 101.518 9.684 1.00 30.39 25 PRO G N 1
ATOM 10050 C CA . PRO G 1 26 ? -34.957 100.995 11.045 1.00 31.65 25 PRO G CA 1
ATOM 10051 C C . PRO G 1 26 ? -34.014 99.787 11.092 1.00 32.31 25 PRO G C 1
ATOM 10052 O O . PRO G 1 26 ? -34.040 98.940 10.192 1.00 32.34 25 PRO G O 1
ATOM 10056 N N . GLY G 1 27 ? -33.150 99.759 12.098 1.00 33.26 26 GLY G N 1
ATOM 10057 C CA . GLY G 1 27 ? -32.221 98.650 12.300 1.00 34.16 26 GLY G CA 1
ATOM 10058 C C . GLY G 1 27 ? -30.924 98.642 11.513 1.00 33.76 26 GLY G C 1
ATOM 10059 O O . GLY G 1 27 ? -29.835 98.545 12.101 1.00 34.56 26 GLY G O 1
ATOM 10060 N N . THR G 1 28 ? -31.030 98.724 10.193 1.00 32.99 27 THR G N 1
ATOM 10061 C CA . THR G 1 28 ? -29.851 98.697 9.296 1.00 32.24 27 THR G CA 1
ATOM 10062 C C . THR G 1 28 ? -29.292 100.086 8.964 1.00 30.91 27 THR G C 1
ATOM 10063 O O . THR G 1 28 ? -28.344 100.214 8.180 1.00 30.25 27 THR G O 1
ATOM 10067 N N . SER G 1 29 ? -29.926 101.114 9.509 1.00 30.19 28 SER G N 1
ATOM 10068 C CA . SER G 1 29 ? -29.482 102.502 9.343 1.00 29.04 28 SER G CA 1
ATOM 10069 C C . SER G 1 29 ? -29.529 103.021 7.897 1.00 27.71 28 SER G C 1
ATOM 10070 O O . SER G 1 29 ? -30.472 102.734 7.152 1.00 27.38 28 SER G O 1
ATOM 10073 N N . PHE G 1 30 ? -28.513 103.793 7.511 1.00 26.62 29 PHE G N 1
ATOM 10074 C CA . PHE G 1 30 ? -28.466 104.376 6.187 1.00 25.55 29 PHE G CA 1
ATOM 10075 C C . PHE G 1 30 ? -28.047 103.376 5.103 1.00 25.39 29 PHE G C 1
ATOM 10076 O O . PHE G 1 30 ? -26.981 102.728 5.165 1.00 25.72 29 PHE G O 1
ATOM 10084 N N . LEU G 1 31 ? -28.889 103.276 4.092 1.00 24.81 30 LEU G N 1
ATOM 10085 C CA . LEU G 1 31 ? -28.640 102.403 2.986 1.00 24.39 30 LEU G CA 1
ATOM 10086 C C . LEU G 1 31 ? -27.408 102.962 2.254 1.00 23.72 30 LEU G C 1
ATOM 10087 O O . LEU G 1 31 ? -27.351 104.166 1.946 1.00 22.89 30 LEU G O 1
ATOM 10092 N N . ARG G 1 32 ? -26.398 102.103 2.049 1.00 23.74 31 ARG G N 1
ATOM 10093 C CA . ARG G 1 32 ? -25.153 102.474 1.361 1.00 23.40 31 ARG G CA 1
ATOM 10094 C C . ARG G 1 32 ? -24.393 103.586 2.081 1.00 23.30 31 ARG G C 1
ATOM 10095 O O . ARG G 1 32 ? -23.666 104.366 1.451 1.00 22.91 31 ARG G O 1
ATOM 10103 N N . PHE G 1 33 ? -24.532 103.603 3.398 1.00 23.34 32 PHE G N 1
ATOM 10104 C CA . PHE G 1 33 ? -23.933 104.605 4.263 1.00 23.47 32 PHE G CA 1
ATOM 10105 C C . PHE G 1 33 ? -22.453 104.842 3.995 1.00 23.54 32 PHE G C 1
ATOM 10106 O O . PHE G 1 33 ? -22.045 105.973 3.780 1.00 22.97 32 PHE G O 1
ATOM 10114 N N . ASP G 1 34 ? -21.661 103.774 4.001 1.00 24.26 33 ASP G N 1
ATOM 10115 C CA . ASP G 1 34 ? -20.217 103.893 3.767 1.00 24.91 33 ASP G CA 1
ATOM 10116 C C . ASP G 1 34 ? -19.899 104.556 2.438 1.00 24.04 33 ASP G C 1
ATOM 10117 O O . ASP G 1 34 ? -18.988 105.391 2.370 1.00 24.17 33 ASP G O 1
ATOM 10122 N N . ARG G 1 35 ? -20.637 104.214 1.389 1.00 23.27 34 ARG G N 1
ATOM 10123 C CA . ARG G 1 35 ? -20.402 104.847 0.078 1.00 22.72 34 ARG G CA 1
ATOM 10124 C C . ARG G 1 35 ? -20.690 106.358 0.131 1.00 21.99 34 ARG G C 1
ATOM 10125 O O . ARG G 1 35 ? -19.993 107.156 -0.501 1.00 21.75 34 ARG G O 1
ATOM 10133 N N . HIS G 1 36 ? -21.712 106.736 0.898 1.00 21.44 35 HIS G N 1
ATOM 10134 C CA . HIS G 1 36 ? -22.070 108.137 1.059 1.00 21.00 35 HIS G CA 1
ATOM 10135 C C . HIS G 1 36 ? -20.983 108.889 1.797 1.00 21.23 35 HIS G C 1
ATOM 10136 O O . HIS G 1 36 ? -20.629 110.005 1.411 1.00 21.34 35 HIS G O 1
ATOM 10143 N N . LEU G 1 37 ? -20.450 108.281 2.862 1.00 21.64 36 LEU G N 1
ATOM 10144 C CA . LEU G 1 37 ? -19.377 108.906 3.662 1.00 22.01 36 LEU G CA 1
ATOM 10145 C C . LEU G 1 37 ? -18.069 108.995 2.869 1.00 22.28 36 LEU G C 1
ATOM 10146 O O . LEU G 1 37 ? -17.350 109.990 2.950 1.00 22.53 36 LEU G O 1
ATOM 10151 N N . ALA G 1 38 ? -17.761 107.936 2.127 1.00 22.22 37 ALA G N 1
ATOM 10152 C CA . ALA G 1 38 ? -16.566 107.891 1.309 1.00 22.55 37 ALA G CA 1
ATOM 10153 C C . ALA G 1 38 ? -16.611 109.005 0.292 1.00 22.15 37 ALA G C 1
ATOM 10154 O O . ALA G 1 38 ? -15.597 109.662 0.036 1.00 23.01 37 ALA G O 1
ATOM 10156 N N . ARG G 1 39 ? -17.779 109.235 -0.294 1.00 21.31 38 ARG G N 1
ATOM 10157 C CA . ARG G 1 39 ? -17.892 110.289 -1.303 1.00 21.30 38 ARG G CA 1
ATOM 10158 C C . ARG G 1 39 ? -17.768 111.661 -0.643 1.00 21.44 38 ARG G C 1
ATOM 10159 O O . ARG G 1 39 ? -17.023 112.522 -1.119 1.00 21.84 38 ARG G O 1
ATOM 10167 N N . LEU G 1 40 ? -18.494 111.856 0.458 1.00 21.42 39 LEU G N 1
ATOM 10168 C CA . LEU G 1 40 ? -18.429 113.115 1.185 1.00 21.77 39 LEU G CA 1
ATOM 10169 C C . LEU G 1 40 ? -17.003 113.399 1.648 1.00 22.87 39 LEU G C 1
ATOM 10170 O O . LEU G 1 40 ? -16.488 114.469 1.400 1.00 23.60 39 LEU G O 1
ATOM 10175 N N . TYR G 1 41 ? -16.351 112.442 2.298 1.00 23.59 40 TYR G N 1
ATOM 10176 C CA . TYR G 1 41 ? -14.994 112.703 2.782 1.00 24.82 40 TYR G CA 1
ATOM 10177 C C . TYR G 1 41 ? -14.005 112.916 1.646 1.00 25.37 40 TYR G C 1
ATOM 10178 O O . TYR G 1 41 ? -13.026 113.648 1.802 1.00 26.51 40 TYR G O 1
ATOM 10187 N N . GLY G 1 42 ? -14.255 112.285 0.507 1.00 25.10 41 GLY G N 1
ATOM 10188 C CA . GLY G 1 42 ? -13.368 112.424 -0.646 1.00 25.52 41 GLY G CA 1
ATOM 10189 C C . GLY G 1 42 ? -13.476 113.797 -1.271 1.00 25.63 41 GLY G C 1
ATOM 10190 O O . GLY G 1 42 ? -12.464 114.410 -1.615 1.00 26.85 41 GLY G O 1
ATOM 10191 N N . SER G 1 43 ? -14.710 114.276 -1.432 1.00 24.89 42 SER G N 1
ATOM 10192 C CA . SER G 1 43 ? -14.957 115.597 -2.008 1.00 24.58 42 SER G CA 1
ATOM 10193 C C . SER G 1 43 ? -14.450 116.716 -1.091 1.00 25.19 42 SER G C 1
ATOM 10194 O O . SER G 1 43 ? -13.869 117.702 -1.568 1.00 25.84 42 SER G O 1
ATOM 10197 N N . ALA G 1 44 ? -14.658 116.570 0.217 1.00 24.89 43 ALA G N 1
ATOM 10198 C CA . ALA G 1 44 ? -14.197 117.596 1.173 1.00 25.46 43 ALA G CA 1
ATOM 10199 C C . ALA G 1 44 ? -12.686 117.743 1.128 1.00 26.58 43 ALA G C 1
ATOM 10200 O O . ALA G 1 44 ? -12.166 118.855 1.201 1.00 27.24 43 ALA G O 1
ATOM 10202 N N . ALA G 1 45 ? -11.977 116.618 1.052 1.00 27.15 44 ALA G N 1
ATOM 10203 C CA . ALA G 1 45 ? -10.518 116.655 0.991 1.00 28.47 44 ALA G CA 1
ATOM 10204 C C . ALA G 1 45 ? -10.102 117.253 -0.349 1.00 29.31 44 ALA G C 1
ATOM 10205 O O . ALA G 1 45 ? -9.241 118.119 -0.411 1.00 30.39 44 ALA G O 1
ATOM 10207 N N . GLU G 1 46 ? -10.786 116.853 -1.412 1.00 29.14 45 GLU G N 1
ATOM 10208 C CA . GLU G 1 46 ? -10.435 117.322 -2.744 1.00 30.15 45 GLU G CA 1
ATOM 10209 C C . GLU G 1 46 ? -10.767 118.817 -2.948 1.00 30.17 45 GLU G C 1
ATOM 10210 O O . GLU G 1 46 ? -10.005 119.527 -3.596 1.00 31.42 45 GLU G O 1
ATOM 10216 N N . LEU G 1 47 ? -11.840 119.301 -2.315 1.00 29.17 46 LEU G N 1
ATOM 10217 C CA . LEU G 1 47 ? -12.297 120.694 -2.476 1.00 29.18 46 LEU G CA 1
ATOM 10218 C C . LEU G 1 47 ? -11.904 121.672 -1.363 1.00 29.88 46 LEU G C 1
ATOM 10219 O O . LEU G 1 47 ? -12.283 122.845 -1.410 1.00 29.82 46 LEU G O 1
ATOM 10224 N N . GLY G 1 48 ? -11.158 121.195 -0.371 1.00 30.32 47 GLY G N 1
ATOM 10225 C CA . GLY G 1 48 ? -10.731 122.030 0.740 1.00 30.97 47 GLY G CA 1
ATOM 10226 C C . GLY G 1 48 ? -11.779 122.262 1.828 1.00 30.64 47 GLY G C 1
ATOM 10227 O O . GLY G 1 48 ? -11.705 123.257 2.547 1.00 31.25 47 GLY G O 1
ATOM 10228 N N . PHE G 1 49 ? -12.749 121.356 1.961 1.00 29.73 48 PHE G N 1
ATOM 10229 C CA . PHE G 1 49 ? -13.791 121.477 3.004 1.00 29.37 48 PHE G CA 1
ATOM 10230 C C . PHE G 1 49 ? -13.366 120.857 4.324 1.00 29.85 48 PHE G C 1
ATOM 10231 O O . PHE G 1 49 ? -12.930 119.720 4.351 1.00 29.98 48 PHE G O 1
ATOM 10239 N N . ALA G 1 50 ? -13.451 121.620 5.416 1.00 30.68 49 ALA G N 1
ATOM 10240 C CA . ALA G 1 50 ? -13.153 121.079 6.729 1.00 31.25 49 ALA G CA 1
ATOM 10241 C C . ALA G 1 50 ? -14.218 120.010 6.932 1.00 30.85 49 ALA G C 1
ATOM 10242 O O . ALA G 1 50 ? -15.355 120.180 6.501 1.00 29.97 49 ALA G O 1
ATOM 10244 N N . CYS G 1 51 ? -13.848 118.893 7.537 1.00 31.68 50 CYS G N 1
ATOM 10245 C CA . CYS G 1 51 ? -14.793 117.809 7.730 1.00 31.49 50 CYS G CA 1
ATOM 10246 C C . CYS G 1 51 ? -14.338 116.956 8.902 1.00 32.20 50 CYS G C 1
ATOM 10247 O O . CYS G 1 51 ? -13.270 116.345 8.854 1.00 33.21 50 CYS G O 1
ATOM 10250 N N . ASP G 1 52 ? -15.132 116.973 9.970 1.00 32.27 51 ASP G N 1
ATOM 10251 C CA . ASP G 1 52 ? -14.866 116.211 11.195 1.00 32.79 51 ASP G CA 1
ATOM 10252 C C . ASP G 1 52 ? -15.882 115.054 11.245 1.00 32.20 51 ASP G C 1
ATOM 10253 O O . ASP G 1 52 ? -17.074 115.288 11.442 1.00 31.80 51 ASP G O 1
ATOM 10258 N N . PRO G 1 53 ? -15.421 113.809 11.033 1.00 32.26 52 PRO G N 1
ATOM 10259 C CA . PRO G 1 53 ? -16.342 112.669 11.060 1.00 31.74 52 PRO G CA 1
ATOM 10260 C C . PRO G 1 53 ? -17.142 112.547 12.350 1.00 32.01 52 PRO G C 1
ATOM 10261 O O . PRO G 1 53 ? -18.304 112.152 12.302 1.00 31.75 52 PRO G O 1
ATOM 10265 N N . GLN G 1 54 ? -16.540 112.883 13.490 1.00 32.85 53 GLN G N 1
ATOM 10266 C CA . GLN G 1 54 ? -17.253 112.782 14.766 1.00 33.13 53 GLN G CA 1
ATOM 10267 C C . GLN G 1 54 ? -18.441 113.738 14.755 1.00 32.52 53 GLN G C 1
ATOM 10268 O O . GLN G 1 54 ? -19.497 113.399 15.264 1.00 32.47 53 GLN G O 1
ATOM 10270 N N . ARG G 1 55 ? -18.260 114.930 14.180 1.00 32.25 54 ARG G N 1
ATOM 10271 C CA A ARG G 1 55 ? -19.360 115.899 14.098 0.50 31.92 54 ARG G CA 1
ATOM 10272 C CA B ARG G 1 55 ? -19.323 115.924 14.085 0.50 31.83 54 ARG G CA 1
ATOM 10273 C C . ARG G 1 55 ? -20.431 115.409 13.158 1.00 30.79 54 ARG G C 1
ATOM 10274 O O . ARG G 1 55 ? -21.624 115.605 13.416 1.00 30.82 54 ARG G O 1
ATOM 10289 N N . ILE G 1 56 ? -20.016 114.760 12.075 1.00 29.69 55 ILE G N 1
ATOM 10290 C CA . ILE G 1 56 ? -20.948 114.222 11.094 1.00 28.25 55 ILE G CA 1
ATOM 10291 C C . ILE G 1 56 ? -21.806 113.128 11.733 1.00 27.96 55 ILE G C 1
ATOM 10292 O O . ILE G 1 56 ? -22.990 113.017 11.434 1.00 27.64 55 ILE G O 1
ATOM 10297 N N . ALA G 1 57 ? -21.215 112.353 12.636 1.00 28.18 56 ALA G N 1
ATOM 10298 C CA . ALA G 1 57 ? -21.923 111.270 13.317 1.00 28.23 56 ALA G CA 1
ATOM 10299 C C . ALA G 1 57 ? -22.962 111.791 14.294 1.00 28.30 56 ALA G C 1
ATOM 10300 O O . ALA G 1 57 ? -24.023 111.201 14.422 1.00 28.62 56 ALA G O 1
ATOM 10302 N N . GLU G 1 58 ? -22.663 112.906 14.956 1.00 28.41 57 GLU G N 1
ATOM 10303 C CA . GLU G 1 58 ? -23.562 113.479 15.971 1.00 28.61 57 GLU G CA 1
ATOM 10304 C C . GLU G 1 58 ? -24.814 114.113 15.371 1.00 27.79 57 GLU G C 1
ATOM 10305 O O . GLU G 1 58 ? -25.920 113.872 15.847 1.00 28.36 57 GLU G O 1
ATOM 10307 N N . VAL G 1 59 ? -24.656 114.925 14.338 1.00 26.71 58 VAL G N 1
ATOM 10308 C CA . VAL G 1 59 ? -25.816 115.542 13.718 1.00 25.96 58 VAL G CA 1
ATOM 10309 C C . VAL G 1 59 ? -26.736 114.471 13.104 1.00 25.32 58 VAL G C 1
ATOM 10310 O O . VAL G 1 59 ? -27.957 114.576 13.209 1.00 25.53 58 VAL G O 1
ATOM 10314 N N . LEU G 1 60 ? -26.161 113.439 12.482 1.00 24.54 59 LEU G N 1
ATOM 10315 C CA . LEU G 1 60 ? -26.975 112.354 11.908 1.00 23.93 59 LEU G CA 1
ATOM 10316 C C . LEU G 1 60 ? -27.640 111.564 13.037 1.00 24.61 59 LEU G C 1
ATOM 10317 O O . LEU G 1 60 ? -28.807 111.177 12.946 1.00 24.75 59 LEU G O 1
ATOM 10322 N N . SER G 1 61 ? -26.891 111.334 14.112 1.00 25.07 60 SER G N 1
ATOM 10323 C CA . SER G 1 61 ? -27.406 110.586 15.240 1.00 25.87 60 SER G CA 1
ATOM 10324 C C . SER G 1 61 ? -28.596 111.303 15.885 1.00 26.03 60 SER G C 1
ATOM 10325 O O . SER G 1 61 ? -29.585 110.682 16.243 1.00 26.61 60 SER G O 1
ATOM 10328 N N . ASP G 1 62 ? -28.483 112.608 16.030 1.00 26.12 61 ASP G N 1
ATOM 10329 C CA . ASP G 1 62 ? -29.538 113.402 16.609 1.00 26.80 61 ASP G CA 1
ATOM 10330 C C . ASP G 1 62 ? -30.743 113.516 15.676 1.00 26.09 61 ASP G C 1
ATOM 10331 O O . ASP G 1 62 ? -31.877 113.520 16.136 1.00 26.43 61 ASP G O 1
ATOM 10336 N N . ALA G 1 63 ? -30.488 113.615 14.371 1.00 24.92 62 ALA G N 1
ATOM 10337 C CA . ALA G 1 63 ? -31.551 113.753 13.392 1.00 24.65 62 ALA G CA 1
ATOM 10338 C C . ALA G 1 63 ? -32.447 112.516 13.325 1.00 24.67 62 ALA G C 1
ATOM 10339 O O . ALA G 1 63 ? -33.641 112.629 13.118 1.00 24.75 62 ALA G O 1
ATOM 10341 N N . LEU G 1 64 ? -31.858 111.343 13.523 1.00 24.95 63 LEU G N 1
ATOM 10342 C CA . LEU G 1 64 ? -32.593 110.083 13.471 1.00 25.36 63 LEU G CA 1
ATOM 10343 C C . LEU G 1 64 ? -32.948 109.537 14.842 1.00 26.51 63 LEU G C 1
ATOM 10344 O O . LEU G 1 64 ? -33.502 108.444 14.944 1.00 26.73 63 LEU G O 1
ATOM 10349 N N . ASP G 1 65 ? -32.664 110.293 15.895 1.00 27.33 64 ASP G N 1
ATOM 10350 C CA . ASP G 1 65 ? -32.997 109.845 17.250 1.00 28.82 64 ASP G CA 1
ATOM 10351 C C . ASP G 1 65 ? -34.526 109.662 17.385 1.00 29.53 64 ASP G C 1
ATOM 10352 O O . ASP G 1 65 ? -35.296 110.610 17.196 1.00 29.68 64 ASP G O 1
ATOM 10357 N N . GLY G 1 66 ? -34.963 108.443 17.699 1.00 30.22 65 GLY G N 1
ATOM 10358 C CA . GLY G 1 66 ? -36.392 108.162 17.859 1.00 31.00 65 GLY G CA 1
ATOM 10359 C C . GLY G 1 66 ? -37.140 107.787 16.577 1.00 30.75 65 GLY G C 1
ATOM 10360 O O . GLY G 1 66 ? -38.333 107.462 16.642 1.00 31.57 65 GLY G O 1
ATOM 10361 N N . ALA G 1 67 ? -36.460 107.841 15.422 1.00 29.72 66 ALA G N 1
ATOM 10362 C CA . ALA G 1 67 ? -37.067 107.480 14.125 1.00 29.48 66 ALA G CA 1
ATOM 10363 C C . ALA G 1 67 ? -37.704 106.107 14.192 1.00 30.41 66 ALA G C 1
ATOM 10364 O O . ALA G 1 67 ? -37.065 105.152 14.635 1.00 30.45 66 ALA G O 1
ATOM 10366 N N . ARG G 1 68 ? -38.946 106.000 13.721 1.00 31.27 67 ARG G N 1
ATOM 10367 C CA . ARG G 1 68 ? -39.679 104.724 13.756 1.00 32.48 67 ARG G CA 1
ATOM 10368 C C . ARG G 1 68 ? -39.855 104.052 12.387 1.00 31.94 67 ARG G C 1
ATOM 10369 O O . ARG G 1 68 ? -40.110 102.841 12.324 1.00 32.55 67 ARG G O 1
ATOM 10377 N N . THR G 1 69 ? -39.761 104.826 11.305 1.00 30.64 68 THR G N 1
ATOM 10378 C CA . THR G 1 69 ? -39.921 104.292 9.962 1.00 29.91 68 THR G CA 1
ATOM 10379 C C . THR G 1 69 ? -38.827 104.846 9.039 1.00 28.35 68 THR G C 1
ATOM 10380 O O . THR G 1 69 ? -38.005 105.671 9.449 1.00 27.80 68 THR G O 1
ATOM 10384 N N . ALA G 1 70 ? -38.851 104.405 7.784 1.00 27.30 69 ALA G N 1
ATOM 10385 C CA . ALA G 1 70 ? -37.913 104.880 6.778 1.00 25.86 69 ALA G CA 1
ATOM 10386 C C . ALA G 1 70 ? -37.922 106.409 6.758 1.00 25.19 69 ALA G C 1
ATOM 10387 O O . ALA G 1 70 ? -38.987 107.042 6.789 1.00 25.40 69 ALA G O 1
ATOM 10397 N N . ARG G 1 72 ? -36.109 109.949 4.859 1.00 23.40 71 ARG G N 1
ATOM 10398 C CA . ARG G 1 72 ? -35.253 110.578 3.881 1.00 23.14 71 ARG G CA 1
ATOM 10399 C C . ARG G 1 72 ? -34.333 111.462 4.743 1.00 23.01 71 ARG G C 1
ATOM 10400 O O . ARG G 1 72 ? -34.812 112.219 5.626 1.00 22.85 71 ARG G O 1
ATOM 10408 N N . THR G 1 73 ? -33.024 111.371 4.522 1.00 22.46 72 THR G N 1
ATOM 10409 C CA . THR G 1 73 ? -32.084 112.168 5.305 1.00 22.35 72 THR G CA 1
ATOM 10410 C C . THR G 1 73 ? -31.197 112.982 4.431 1.00 22.02 72 THR G C 1
ATOM 10411 O O . THR G 1 73 ? -30.595 112.445 3.515 1.00 21.88 72 THR G O 1
ATOM 10415 N N . ARG G 1 74 ? -31.118 114.289 4.710 1.00 22.21 73 ARG G N 1
ATOM 10416 C CA . ARG G 1 74 ? -30.249 115.192 3.959 1.00 21.93 73 ARG G CA 1
ATOM 10417 C C . ARG G 1 74 ? -29.118 115.679 4.858 1.00 21.77 73 ARG G C 1
ATOM 10418 O O . ARG G 1 74 ? -29.356 116.338 5.853 1.00 22.01 73 ARG G O 1
ATOM 10426 N N . LEU G 1 75 ? -27.893 115.354 4.479 1.00 21.31 74 LEU G N 1
ATOM 10427 C CA . LEU G 1 75 ? -26.713 115.766 5.194 1.00 21.24 74 LEU G CA 1
ATOM 10428 C C . LEU G 1 75 ? -26.071 116.862 4.347 1.00 21.38 74 LEU G C 1
ATOM 10429 O O . LEU G 1 75 ? -25.997 116.747 3.106 1.00 21.36 74 LEU G O 1
ATOM 10434 N N . ALA G 1 76 ? -25.626 117.925 4.990 1.00 21.51 75 ALA G N 1
ATOM 10435 C CA . ALA G 1 76 ? -25.024 119.043 4.254 1.00 21.76 75 ALA G CA 1
ATOM 10436 C C . ALA G 1 76 ? -23.804 119.609 4.998 1.00 21.87 75 ALA G C 1
ATOM 10437 O O . ALA G 1 76 ? -23.804 119.737 6.229 1.00 22.18 75 ALA G O 1
ATOM 10439 N N . LEU G 1 77 ? -22.761 119.914 4.240 1.00 21.90 76 LEU G N 1
ATOM 10440 C CA . LEU G 1 77 ? -21.532 120.409 4.800 1.00 22.36 76 LEU G CA 1
ATOM 10441 C C . LEU G 1 77 ? -21.093 121.698 4.116 1.00 23.12 76 LEU G C 1
ATOM 10442 O O . LEU G 1 77 ? -21.116 121.802 2.872 1.00 23.27 76 LEU G O 1
ATOM 10447 N N . ALA G 1 78 ? -20.697 122.682 4.929 1.00 23.80 77 ALA G N 1
ATOM 10448 C CA . ALA G 1 78 ? -20.198 123.965 4.425 1.00 24.44 77 ALA G CA 1
ATOM 10449 C C . ALA G 1 78 ? -18.672 123.889 4.426 1.00 25.08 77 ALA G C 1
ATOM 10450 O O . ALA G 1 78 ? -18.092 123.005 5.065 1.00 24.65 77 ALA G O 1
ATOM 10452 N N . ARG G 1 79 ? -18.026 124.820 3.717 1.00 26.11 78 ARG G N 1
ATOM 10453 C CA . ARG G 1 79 ? -16.559 124.838 3.608 1.00 26.86 78 ARG G CA 1
ATOM 10454 C C . ARG G 1 79 ? -15.875 124.927 4.959 1.00 27.23 78 ARG G C 1
ATOM 10455 O O . ARG G 1 79 ? -14.836 124.304 5.158 1.00 27.44 78 ARG G O 1
ATOM 10463 N N . ASN G 1 80 ? -16.469 125.685 5.884 1.00 27.34 79 ASN G N 1
ATOM 10464 C CA . ASN G 1 80 ? -15.902 125.875 7.229 1.00 27.81 79 ASN G CA 1
ATOM 10465 C C . ASN G 1 80 ? -16.110 124.672 8.195 1.00 27.24 79 ASN G C 1
ATOM 10466 O O . ASN G 1 80 ? -15.705 124.721 9.359 1.00 27.58 79 ASN G O 1
ATOM 10471 N N . GLY G 1 81 ? -16.741 123.606 7.714 1.00 26.24 80 GLY G N 1
ATOM 10472 C CA . GLY G 1 81 ? -16.982 122.436 8.549 1.00 25.79 80 GLY G CA 1
ATOM 10473 C C . GLY G 1 81 ? -18.375 122.377 9.168 1.00 25.15 80 GLY G C 1
ATOM 10474 O O . GLY G 1 81 ? -18.766 121.361 9.735 1.00 24.58 80 GLY G O 1
ATOM 10475 N N . ASP G 1 82 ? -19.127 123.465 9.068 1.00 25.39 81 ASP G N 1
ATOM 10476 C CA . ASP G 1 82 ? -20.465 123.498 9.628 1.00 25.11 81 ASP G CA 1
ATOM 10477 C C . ASP G 1 82 ? -21.303 122.447 8.916 1.00 24.27 81 ASP G C 1
ATOM 10478 O O . ASP G 1 82 ? -21.202 122.308 7.692 1.00 24.20 81 ASP G O 1
ATOM 10483 N N . ALA G 1 83 ? -22.096 121.687 9.687 1.00 23.81 82 ALA G N 1
ATOM 10484 C CA . ALA G 1 83 ? -22.924 120.608 9.129 1.00 22.93 82 ALA G CA 1
ATOM 10485 C C . ALA G 1 83 ? -24.375 120.610 9.590 1.00 22.87 82 ALA G C 1
ATOM 10486 O O . ALA G 1 83 ? -24.696 120.966 10.729 1.00 23.09 82 ALA G O 1
ATOM 10488 N N . THR G 1 84 ? -25.255 120.169 8.697 1.00 22.30 83 THR G N 1
ATOM 10489 C CA . THR G 1 84 ? -26.655 120.045 9.036 1.00 22.39 83 THR G CA 1
ATOM 10490 C C . THR G 1 84 ? -27.197 118.663 8.627 1.00 22.04 83 THR G C 1
ATOM 10491 O O . THR G 1 84 ? -26.626 117.968 7.765 1.00 21.42 83 THR G O 1
ATOM 10495 N N . ALA G 1 85 ? -28.266 118.249 9.293 1.00 22.41 84 ALA G N 1
ATOM 10496 C CA . ALA G 1 85 ? -28.927 116.972 8.988 1.00 22.03 84 ALA G CA 1
ATOM 10497 C C . ALA G 1 85 ? -30.414 117.113 9.281 1.00 22.51 84 ALA G C 1
ATOM 10498 O O . ALA G 1 85 ? -30.811 117.486 10.393 1.00 23.21 84 ALA G O 1
ATOM 10500 N N . SER G 1 86 ? -31.219 116.866 8.256 1.00 22.34 85 SER G N 1
ATOM 10501 C CA . SER G 1 86 ? -32.666 116.926 8.325 1.00 22.49 85 SER G CA 1
ATOM 10502 C C . SER G 1 86 ? -33.178 115.571 7.928 1.00 22.04 85 SER G C 1
ATOM 10503 O O . SER G 1 86 ? -32.692 114.978 6.966 1.00 21.25 85 SER G O 1
ATOM 10506 N N . ALA G 1 87 ? -34.150 115.079 8.677 1.00 22.49 86 ALA G N 1
ATOM 10507 C CA . ALA G 1 87 ? -34.747 113.776 8.430 1.00 22.45 86 ALA G CA 1
ATOM 10508 C C . ALA G 1 87 ? -36.244 113.891 8.501 1.00 23.29 86 ALA G C 1
ATOM 10509 O O . ALA G 1 87 ? -36.763 114.440 9.451 1.00 23.91 86 ALA G O 1
ATOM 10511 N N . GLN G 1 88 ? -36.921 113.378 7.480 1.00 23.69 87 GLN G N 1
ATOM 10512 C CA . GLN G 1 88 ? -38.387 113.371 7.389 1.00 24.81 87 GLN G CA 1
ATOM 10513 C C . GLN G 1 88 ? -38.860 112.038 6.798 1.00 25.01 87 GLN G C 1
ATOM 10514 O O . GLN G 1 88 ? -38.082 111.312 6.178 1.00 24.00 87 GLN G O 1
ATOM 10520 N N . PRO G 1 89 ? -40.139 111.713 6.979 1.00 26.48 88 PRO G N 1
ATOM 10521 C CA . PRO G 1 89 ? -40.570 110.414 6.472 1.00 27.13 88 PRO G CA 1
ATOM 10522 C C . PRO G 1 89 ? -40.305 110.159 4.994 1.00 27.18 88 PRO G C 1
ATOM 10523 O O . PRO G 1 89 ? -40.519 111.028 4.152 1.00 27.34 88 PRO G O 1
ATOM 10527 N N . TYR G 1 90 ? -39.775 108.981 4.708 1.00 27.66 89 TYR G N 1
ATOM 10528 C CA . TYR G 1 90 ? -39.535 108.568 3.346 1.00 27.94 89 TYR G CA 1
ATOM 10529 C C . TYR G 1 90 ? -40.877 108.169 2.731 1.00 29.35 89 TYR G C 1
ATOM 10530 O O . TYR G 1 90 ? -41.673 107.487 3.351 1.00 30.11 89 TYR G O 1
ATOM 10539 N N . GLU G 1 91 ? -41.127 108.639 1.517 1.00 30.42 90 GLU G N 1
ATOM 10540 C CA . GLU G 1 91 ? -42.357 108.331 0.802 1.00 31.86 90 GLU G CA 1
ATOM 10541 C C . GLU G 1 91 ? -41.978 107.575 -0.454 1.00 31.43 90 GLU G C 1
ATOM 10542 O O . GLU G 1 91 ? -41.676 108.187 -1.486 1.00 31.03 90 GLU G O 1
ATOM 10548 N N . PRO G 1 92 ? -41.951 106.229 -0.368 1.00 31.70 91 PRO G N 1
ATOM 10549 C CA . PRO G 1 92 ? -41.555 105.431 -1.540 1.00 31.55 91 PRO G CA 1
ATOM 10550 C C . PRO G 1 92 ? -42.521 105.533 -2.673 1.00 32.56 91 PRO G C 1
ATOM 10551 O O . PRO G 1 92 ? -43.669 105.868 -2.462 1.00 33.45 91 PRO G O 1
ATOM 10555 N N . LEU G 1 93 ? -42.043 105.261 -3.881 1.00 32.84 92 LEU G N 1
ATOM 10556 C CA . LEU G 1 93 ? -42.920 105.219 -5.035 1.00 33.85 92 LEU G CA 1
ATOM 10557 C C . LEU G 1 93 ? -43.651 103.881 -4.987 1.00 34.82 92 LEU G C 1
ATOM 10558 O O . LEU G 1 93 ? -43.260 102.971 -4.247 1.00 34.57 92 LEU G O 1
ATOM 10563 N N . ALA G 1 94 ? -44.715 103.760 -5.771 1.00 36.16 93 ALA G N 1
ATOM 10564 C CA . ALA G 1 94 ? -45.434 102.498 -5.863 1.00 37.19 93 ALA G CA 1
ATOM 10565 C C . ALA G 1 94 ? -44.538 101.565 -6.693 1.00 36.89 93 ALA G C 1
ATOM 10566 O O . ALA G 1 94 ? -43.802 102.034 -7.576 1.00 36.24 93 ALA G O 1
ATOM 10568 N N . ALA G 1 95 ? -44.563 100.264 -6.393 1.00 37.43 94 ALA G N 1
ATOM 10569 C CA . ALA G 1 95 ? -43.740 99.275 -7.128 1.00 37.11 94 ALA G CA 1
ATOM 10570 C C . ALA G 1 95 ? -43.969 99.345 -8.644 1.00 37.30 94 ALA G C 1
ATOM 10571 O O . ALA G 1 95 ? -43.016 99.199 -9.441 1.00 37.07 94 ALA G O 1
ATOM 10573 N N . ASP G 1 96 ? -45.220 99.598 -9.036 1.00 37.96 95 ASP G N 1
ATOM 10574 C CA . ASP G 1 96 ? -45.591 99.691 -10.452 1.00 38.16 95 ASP G CA 1
ATOM 10575 C C . ASP G 1 96 ? -45.369 101.075 -11.111 1.00 37.13 95 ASP G C 1
ATOM 10576 O O . ASP G 1 96 ? -45.587 101.219 -12.316 1.00 37.45 95 ASP G O 1
ATOM 10581 N N . LYS G 1 97 ? -44.915 102.074 -10.356 1.00 35.75 96 LYS G N 1
ATOM 10582 C CA . LYS G 1 97 ? -44.746 103.417 -10.932 1.00 34.94 96 LYS G CA 1
ATOM 10583 C C . LYS G 1 97 ? -43.665 103.443 -11.982 1.00 33.54 96 LYS G C 1
ATOM 10584 O O . LYS G 1 97 ? -42.531 103.030 -11.738 1.00 32.58 96 LYS G O 1
ATOM 10590 N N . VAL G 1 98 ? -44.031 103.901 -13.168 1.00 33.35 97 VAL G N 1
ATOM 10591 C CA . VAL G 1 98 ? -43.080 104.033 -14.257 1.00 32.39 97 VAL G CA 1
ATOM 10592 C C . VAL G 1 98 ? -42.895 105.514 -14.489 1.00 31.91 97 VAL G C 1
ATOM 10593 O O . VAL G 1 98 ? -43.876 106.235 -14.636 1.00 33.16 97 VAL G O 1
ATOM 10597 N N . TRP G 1 99 ? -41.650 105.975 -14.466 1.00 30.22 98 TRP G N 1
ATOM 10598 C CA . TRP G 1 99 ? -41.328 107.403 -14.691 1.00 29.76 98 TRP G CA 1
ATOM 10599 C C . TRP G 1 99 ? -41.121 107.774 -16.158 1.00 29.98 98 TRP G C 1
ATOM 10600 O O . TRP G 1 99 ? -40.524 107.016 -16.922 1.00 29.48 98 TRP G O 1
ATOM 10611 N N . ILE G 1 100 ? -41.654 108.940 -16.552 1.00 30.64 99 ILE G N 1
ATOM 10612 C CA . ILE G 1 100 ? -41.467 109.454 -17.920 1.00 30.95 99 ILE G CA 1
ATOM 10613 C C . ILE G 1 100 ? -40.262 110.412 -17.911 1.00 29.88 99 ILE G C 1
ATOM 10614 O O . ILE G 1 100 ? -40.144 111.278 -17.048 1.00 29.58 99 ILE G O 1
ATOM 10619 N N . LEU G 1 101 ? -39.366 110.214 -18.864 1.00 29.27 100 LEU G N 1
ATOM 10620 C CA . LEU G 1 101 ? -38.171 111.022 -19.018 1.00 28.47 100 LEU G CA 1
ATOM 10621 C C . LEU G 1 101 ? -38.231 111.826 -20.311 1.00 29.43 100 LEU G C 1
ATOM 10622 O O . LEU G 1 101 ? -38.744 111.345 -21.328 1.00 29.70 100 LEU G O 1
ATOM 10627 N N . ARG G 1 102 ? -37.695 113.043 -20.270 1.00 29.52 101 ARG G N 1
ATOM 10628 C CA . ARG G 1 102 ? -37.609 113.887 -21.449 1.00 30.40 101 ARG G CA 1
ATOM 10629 C C . ARG G 1 102 ? -36.183 114.374 -21.469 1.00 29.80 101 ARG G C 1
ATOM 10630 O O . ARG G 1 102 ? -35.579 114.576 -20.405 1.00 29.19 101 ARG G O 1
ATOM 10638 N N . LEU G 1 103 ? -35.638 114.564 -22.661 1.00 30.18 102 LEU G N 1
ATOM 10639 C CA . LEU G 1 103 ? -34.285 115.065 -22.811 1.00 29.86 102 LEU G CA 1
ATOM 10640 C C . LEU G 1 103 ? -34.354 116.564 -22.817 1.00 30.78 102 LEU G C 1
ATOM 10641 O O . LEU G 1 103 ? -35.106 117.138 -23.591 1.00 31.86 102 LEU G O 1
ATOM 10646 N N . ALA G 1 104 ? -33.569 117.208 -21.964 1.00 30.53 103 ALA G N 1
ATOM 10647 C CA . ALA G 1 104 ? -33.553 118.672 -21.920 1.00 31.76 103 ALA G CA 1
ATOM 10648 C C . ALA G 1 104 ? -32.694 119.250 -23.051 1.00 32.80 103 ALA G C 1
ATOM 10649 O O . ALA G 1 104 ? -31.880 118.542 -23.660 1.00 32.22 103 ALA G O 1
ATOM 10651 N N . ARG G 1 105 ? -32.917 120.530 -23.344 1.00 34.40 104 ARG G N 1
ATOM 10652 C CA . ARG G 1 105 ? -32.129 121.255 -24.346 1.00 35.92 104 ARG G CA 1
ATOM 10653 C C . ARG G 1 105 ? -30.831 121.708 -23.686 1.00 35.20 104 ARG G C 1
ATOM 10654 O O . ARG G 1 105 ? -29.795 121.800 -24.329 1.00 35.54 104 ARG G O 1
ATOM 10662 N N . THR G 1 106 ? -30.913 121.970 -22.385 1.00 34.40 105 THR G N 1
ATOM 10663 C CA . THR G 1 106 ? -29.784 122.387 -21.577 1.00 33.93 105 THR G CA 1
ATOM 10664 C C . THR G 1 106 ? -28.709 121.317 -21.518 1.00 32.81 105 THR G C 1
ATOM 10665 O O . THR G 1 106 ? -28.907 120.270 -20.940 1.00 31.84 105 THR G O 1
ATOM 10669 N N . ARG G 1 107 ? -27.576 121.596 -22.155 1.00 33.53 106 ARG G N 1
ATOM 10670 C CA A ARG G 1 107 ? -26.467 120.651 -22.194 0.50 32.84 106 ARG G CA 1
ATOM 10671 C CA B ARG G 1 107 ? -26.434 120.677 -22.216 0.50 32.77 106 ARG G CA 1
ATOM 10672 C C . ARG G 1 107 ? -25.486 120.894 -21.038 1.00 32.14 106 ARG G C 1
ATOM 10673 O O . ARG G 1 107 ? -25.371 122.012 -20.526 1.00 32.52 106 ARG G O 1
ATOM 10688 N N . LEU G 1 108 ? -24.790 119.829 -20.633 1.00 31.08 107 LEU G N 1
ATOM 10689 C CA . LEU G 1 108 ? -23.783 119.877 -19.568 1.00 30.39 107 LEU G CA 1
ATOM 10690 C C . LEU G 1 108 ? -22.433 120.003 -20.261 1.00 31.26 107 LEU G C 1
ATOM 10691 O O . LEU G 1 108 ? -22.310 119.677 -21.464 1.00 32.08 107 LEU G O 1
ATOM 10696 N N . ASP G 1 109 ? -21.421 120.443 -19.517 1.00 31.34 108 ASP G N 1
ATOM 10697 C CA . ASP G 1 109 ? -20.063 120.587 -20.039 1.00 32.33 108 ASP G CA 1
ATOM 10698 C C . ASP G 1 109 ? -19.185 119.474 -19.439 1.00 31.86 108 ASP G C 1
ATOM 10699 O O . ASP G 1 109 ? -18.821 119.535 -18.265 1.00 31.18 108 ASP G O 1
ATOM 10704 N N . SER G 1 110 ? -18.815 118.483 -20.259 1.00 32.09 109 SER G N 1
ATOM 10705 C CA . SER G 1 110 ? -18.006 117.340 -19.780 1.00 31.80 109 SER G CA 1
ATOM 10706 C C . SER G 1 110 ? -16.736 117.727 -19.055 1.00 32.42 109 SER G C 1
ATOM 10707 O O . SER G 1 110 ? -16.217 116.929 -18.273 1.00 31.97 109 SER G O 1
ATOM 10710 N N . GLN G 1 111 ? -16.228 118.935 -19.327 1.00 33.67 110 GLN G N 1
ATOM 10711 C CA . GLN G 1 111 ? -14.988 119.420 -18.718 1.00 34.43 110 GLN G CA 1
ATOM 10712 C C . GLN G 1 111 ? -15.200 120.199 -17.387 1.00 33.92 110 GLN G C 1
ATOM 10713 O O . GLN G 1 111 ? -14.238 120.763 -16.834 1.00 34.35 110 GLN G O 1
ATOM 10719 N N . ASN G 1 112 ? -16.449 120.258 -16.905 1.00 32.71 111 ASN G N 1
ATOM 10720 C CA . ASN G 1 112 ? -16.770 120.920 -15.632 1.00 32.23 111 ASN G CA 1
ATOM 10721 C C . ASN G 1 112 ? -16.528 119.902 -14.506 1.00 31.27 111 ASN G C 1
ATOM 10722 O O . ASN G 1 112 ? -17.385 119.082 -14.205 1.00 30.21 111 ASN G O 1
ATOM 10727 N N . THR G 1 113 ? -15.352 119.981 -13.886 1.00 31.64 112 THR G N 1
ATOM 10728 C CA . THR G 1 113 ? -14.949 119.028 -12.841 1.00 30.97 112 THR G CA 1
ATOM 10729 C C . THR G 1 113 ? -15.836 119.028 -11.623 1.00 29.90 112 THR G C 1
ATOM 10730 O O . THR G 1 113 ? -15.775 118.103 -10.816 1.00 29.54 112 THR G O 1
ATOM 10734 N N . LEU G 1 114 ? -16.661 120.056 -11.474 1.00 29.75 113 LEU G N 1
ATOM 10735 C CA . LEU G 1 114 ? -17.533 120.133 -10.319 1.00 28.61 113 LEU G CA 1
ATOM 10736 C C . LEU G 1 114 ? -18.692 119.147 -10.432 1.00 27.34 113 LEU G C 1
ATOM 10737 O O . LEU G 1 114 ? -19.357 118.854 -9.438 1.00 26.49 113 LEU G O 1
ATOM 10742 N N . LEU G 1 115 ? -18.920 118.607 -11.630 1.00 27.05 114 LEU G N 1
ATOM 10743 C CA . LEU G 1 115 ? -20.006 117.646 -11.825 1.00 26.04 114 LEU G CA 1
ATOM 10744 C C . LEU G 1 115 ? -19.754 116.357 -11.047 1.00 25.31 114 LEU G C 1
ATOM 10745 O O . LEU G 1 115 ? -20.713 115.701 -10.654 1.00 24.03 114 LEU G O 1
ATOM 10750 N N . ARG G 1 116 ? -18.465 116.033 -10.796 1.00 25.68 115 ARG G N 1
ATOM 10751 C CA . ARG G 1 116 ? -18.069 114.829 -10.036 1.00 25.52 115 ARG G CA 1
ATOM 10752 C C . ARG G 1 116 ? -18.427 114.913 -8.547 1.00 24.72 115 ARG G C 1
ATOM 10753 O O . ARG G 1 116 ? -18.150 113.975 -7.804 1.00 24.09 115 ARG G O 1
ATOM 10757 N N . HIS G 1 117 ? -18.983 116.040 -8.100 1.00 24.70 116 HIS G N 1
ATOM 10758 C CA . HIS G 1 117 ? -19.301 116.236 -6.665 1.00 24.22 116 HIS G CA 1
ATOM 10759 C C . HIS G 1 117 ? -20.734 116.637 -6.477 1.00 23.71 116 HIS G C 1
ATOM 10760 O O . HIS G 1 117 ? -21.283 117.353 -7.300 1.00 24.27 116 HIS G O 1
ATOM 10791 N N . THR G 1 119 ? -23.125 118.884 -4.931 1.00 23.39 118 THR G N 1
ATOM 10792 C CA . THR G 1 119 ? -23.139 120.169 -4.246 1.00 23.66 118 THR G CA 1
ATOM 10793 C C . THR G 1 119 ? -24.418 120.931 -4.495 1.00 24.17 118 THR G C 1
ATOM 10794 O O . THR G 1 119 ? -25.243 120.526 -5.297 1.00 24.03 118 THR G O 1
ATOM 10798 N N . SER G 1 120 ? -24.547 122.075 -3.834 1.00 24.93 119 SER G N 1
ATOM 10799 C CA . SER G 1 120 ? -25.718 122.939 -3.983 1.00 25.60 119 SER G CA 1
ATOM 10800 C C . SER G 1 120 ? -25.659 123.862 -5.222 1.00 26.70 119 SER G C 1
ATOM 10801 O O . SER G 1 120 ? -26.559 124.665 -5.437 1.00 27.54 119 SER G O 1
ATOM 10804 N N . ARG G 1 121 ? -24.589 123.785 -6.004 1.00 27.22 120 ARG G N 1
ATOM 10805 C CA . ARG G 1 121 ? -24.460 124.608 -7.195 1.00 28.51 120 ARG G CA 1
ATOM 10806 C C . ARG G 1 121 ? -25.109 123.843 -8.326 1.00 28.43 120 ARG G C 1
ATOM 10807 O O . ARG G 1 121 ? -24.442 123.173 -9.104 1.00 28.14 120 ARG G O 1
ATOM 10815 N N . ARG G 1 122 ? -26.428 123.962 -8.412 1.00 28.97 121 ARG G N 1
ATOM 10816 C CA . ARG G 1 122 ? -27.218 123.198 -9.389 1.00 29.08 121 ARG G CA 1
ATOM 10817 C C . ARG G 1 122 ? -27.872 124.013 -10.504 1.00 30.46 121 ARG G C 1
ATOM 10818 O O . ARG G 1 122 ? -28.868 123.589 -11.078 1.00 30.93 121 ARG G O 1
ATOM 10826 N N . GLN G 1 123 ? -27.278 125.144 -10.847 1.00 31.66 122 GLN G N 1
ATOM 10827 C CA . GLN G 1 123 ? -27.808 126.033 -11.891 1.00 33.27 122 GLN G CA 1
ATOM 10828 C C . GLN G 1 123 ? -28.309 125.307 -13.151 1.00 33.10 122 GLN G C 1
ATOM 10829 O O . GLN G 1 123 ? -29.419 125.571 -13.624 1.00 33.50 122 GLN G O 1
ATOM 10835 N N . LEU G 1 124 ? -27.494 124.421 -13.712 1.00 32.54 123 LEU G N 1
ATOM 10836 C CA . LEU G 1 124 ? -27.915 123.723 -14.941 1.00 32.74 123 LEU G CA 1
ATOM 10837 C C . LEU G 1 124 ? -28.979 122.653 -14.697 1.00 31.57 123 LEU G C 1
ATOM 10838 O O . LEU G 1 124 ? -29.788 122.385 -15.588 1.00 31.88 123 LEU G O 1
ATOM 10843 N N . TYR G 1 125 ? -28.997 122.052 -13.504 1.00 30.14 124 TYR G N 1
ATOM 10844 C CA . TYR G 1 125 ? -30.008 121.039 -13.211 1.00 29.09 124 TYR G CA 1
ATOM 10845 C C . TYR G 1 125 ? -31.356 121.715 -12.989 1.00 29.97 124 TYR G C 1
ATOM 10846 O O . TYR G 1 125 ? -32.392 121.193 -13.412 1.00 30.27 124 TYR G O 1
ATOM 10855 N N . THR G 1 126 ? -31.350 122.895 -12.372 1.00 30.53 125 THR G N 1
ATOM 10856 C CA . THR G 1 126 ? -32.601 123.612 -12.125 1.00 31.40 125 THR G CA 1
ATOM 10857 C C . THR G 1 126 ? -33.188 124.100 -13.450 1.00 32.39 125 THR G C 1
ATOM 10858 O O . THR G 1 126 ? -34.399 124.025 -13.650 1.00 32.88 125 THR G O 1
ATOM 10862 N N . HIS G 1 127 ? -32.332 124.592 -14.355 1.00 32.84 126 HIS G N 1
ATOM 10863 C CA A HIS G 1 127 ? -32.810 125.064 -15.646 0.50 33.93 126 HIS G CA 1
ATOM 10864 C CA B HIS G 1 127 ? -32.788 125.053 -15.670 0.50 34.11 126 HIS G CA 1
ATOM 10865 C C . HIS G 1 127 ? -33.398 123.872 -16.412 1.00 33.60 126 HIS G C 1
ATOM 10866 O O . HIS G 1 127 ? -34.556 123.917 -16.846 1.00 34.55 126 HIS G O 1
ATOM 10879 N N . ALA G 1 128 ? -32.620 122.796 -16.550 1.00 32.15 127 ALA G N 1
ATOM 10880 C CA . ALA G 1 128 ? -33.110 121.608 -17.263 1.00 31.56 127 ALA G CA 1
ATOM 10881 C C . ALA G 1 128 ? -34.485 121.204 -16.732 1.00 31.17 127 ALA G C 1
ATOM 10882 O O . ALA G 1 128 ? -35.416 120.928 -17.514 1.00 31.85 127 ALA G O 1
ATOM 10884 N N . ARG G 1 129 ? -34.606 121.183 -15.408 1.00 30.07 128 ARG G N 1
ATOM 10885 C CA . ARG G 1 129 ? -35.866 120.835 -14.740 1.00 29.77 128 ARG G CA 1
ATOM 10886 C C . ARG G 1 129 ? -36.998 121.773 -15.171 1.00 31.07 128 ARG G C 1
ATOM 10887 O O . ARG G 1 129 ? -38.089 121.323 -15.519 1.00 31.29 128 ARG G O 1
ATOM 10895 N N . SER G 1 130 ? -36.712 123.074 -15.211 1.00 31.88 129 SER G N 1
ATOM 10896 C CA . SER G 1 130 ? -37.747 124.063 -15.540 1.00 33.49 129 SER G CA 1
ATOM 10897 C C . SER G 1 130 ? -38.254 123.999 -17.005 1.00 34.42 129 SER G C 1
ATOM 10898 O O . SER G 1 130 ? -39.266 124.615 -17.322 1.00 35.55 129 SER G O 1
ATOM 10901 N N . GLU G 1 131 ? -37.586 123.224 -17.869 1.00 33.93 130 GLU G N 1
ATOM 10902 C CA . GLU G 1 131 ? -38.013 123.092 -19.282 1.00 34.86 130 GLU G CA 1
ATOM 10903 C C . GLU G 1 131 ? -39.302 122.285 -19.447 1.00 35.20 130 GLU G C 1
ATOM 10904 O O . GLU G 1 131 ? -39.997 122.422 -20.456 1.00 36.41 130 GLU G O 1
ATOM 10910 N N . TYR G 1 132 ? -39.614 121.445 -18.456 1.00 34.36 131 TYR G N 1
ATOM 10911 C CA . TYR G 1 132 ? -40.803 120.607 -18.511 1.00 34.58 131 TYR G CA 1
ATOM 10912 C C . TYR G 1 132 ? -41.610 120.553 -17.214 1.00 34.59 131 TYR G C 1
ATOM 10913 O O . TYR G 1 132 ? -41.056 120.576 -16.123 1.00 33.53 131 TYR G O 1
ATOM 10922 N N . LEU G 1 133 ? -42.919 120.386 -17.351 1.00 35.78 132 LEU G N 1
ATOM 10923 C CA . LEU G 1 133 ? -43.777 120.243 -16.194 1.00 36.07 132 LEU G CA 1
ATOM 10924 C C . LEU G 1 133 ? -43.624 118.813 -15.688 1.00 35.08 132 LEU G C 1
ATOM 10925 O O . LEU G 1 133 ? -43.105 117.950 -16.399 1.00 34.39 132 LEU G O 1
ATOM 10930 N N . VAL G 1 134 ? -44.060 118.554 -14.460 1.00 35.19 133 VAL G N 1
ATOM 10931 C CA . VAL G 1 134 ? -43.943 117.209 -13.886 1.00 34.16 133 VAL G CA 1
ATOM 10932 C C . VAL G 1 134 ? -44.807 116.231 -14.685 1.00 34.81 133 VAL G C 1
ATOM 10933 O O . VAL G 1 134 ? -44.415 115.077 -14.918 1.00 34.19 133 VAL G O 1
ATOM 10937 N N . THR G 1 135 ? -45.948 116.728 -15.165 1.00 36.36 134 THR G N 1
ATOM 10938 C CA . THR G 1 135 ? -46.894 115.938 -15.954 1.00 37.07 134 THR G CA 1
ATOM 10939 C C . THR G 1 135 ? -46.393 115.641 -17.387 1.00 36.88 134 THR G C 1
ATOM 10940 O O . THR G 1 135 ? -47.030 114.876 -18.138 1.00 37.43 134 THR G O 1
ATOM 10944 N N . GLN G 1 136 ? -45.298 116.301 -17.779 1.00 36.02 135 GLN G N 1
ATOM 10945 C CA . GLN G 1 136 ? -44.655 116.087 -19.082 1.00 35.56 135 GLN G CA 1
ATOM 10946 C C . GLN G 1 136 ? -43.467 115.150 -18.883 1.00 33.67 135 GLN G C 1
ATOM 10947 O O . GLN G 1 136 ? -43.152 114.338 -19.770 1.00 33.11 135 GLN G O 1
ATOM 10953 N N . ALA G 1 137 ? -42.801 115.289 -17.721 1.00 32.22 136 ALA G N 1
ATOM 10954 C CA . ALA G 1 137 ? -41.640 114.470 -17.361 1.00 30.68 136 ALA G CA 1
ATOM 10955 C C . ALA G 1 137 ? -41.437 114.390 -15.855 1.00 29.73 136 ALA G C 1
ATOM 10956 O O . ALA G 1 137 ? -41.345 115.405 -15.184 1.00 29.70 136 ALA G O 1
ATOM 10958 N N . ASP G 1 138 ? -41.356 113.167 -15.340 1.00 29.04 137 ASP G N 1
ATOM 10959 C CA . ASP G 1 138 ? -41.119 112.928 -13.913 1.00 28.20 137 ASP G CA 1
ATOM 10960 C C . ASP G 1 138 ? -39.650 113.176 -13.620 1.00 27.09 137 ASP G C 1
ATOM 10961 O O . ASP G 1 138 ? -39.285 113.536 -12.497 1.00 26.92 137 ASP G O 1
ATOM 10966 N N . GLU G 1 139 ? -38.812 113.000 -14.644 1.00 26.51 138 GLU G N 1
ATOM 10967 C CA . GLU G 1 139 ? -37.382 113.267 -14.539 1.00 25.59 138 GLU G CA 1
ATOM 10968 C C . GLU G 1 139 ? -36.891 113.736 -15.904 1.00 25.86 138 GLU G C 1
ATOM 10969 O O . GLU G 1 139 ? -37.471 113.403 -16.936 1.00 26.69 138 GLU G O 1
ATOM 10975 N N . VAL G 1 140 ? -35.865 114.575 -15.900 1.00 25.45 139 VAL G N 1
ATOM 10976 C CA . VAL G 1 140 ? -35.344 115.139 -17.118 1.00 25.57 139 VAL G CA 1
ATOM 10977 C C . VAL G 1 140 ? -33.887 114.776 -17.294 1.00 24.93 139 VAL G C 1
ATOM 10978 O O . VAL G 1 140 ? -33.079 114.944 -16.383 1.00 23.88 139 VAL G O 1
ATOM 10982 N N . LEU G 1 141 ? -33.547 114.286 -18.480 1.00 25.18 140 LEU G N 1
ATOM 10983 C CA . LEU G 1 141 ? -32.170 113.930 -18.751 1.00 24.92 140 LEU G CA 1
ATOM 10984 C C . LEU G 1 141 ? -31.421 115.082 -19.378 1.00 25.62 140 LEU G C 1
ATOM 10985 O O . LEU G 1 141 ? -32.027 116.007 -19.965 1.00 27.08 140 LEU G O 1
ATOM 10990 N N . LEU G 1 142 ? -30.098 115.020 -19.243 1.00 25.15 141 LEU G N 1
ATOM 10991 C CA . LEU G 1 142 ? -29.203 116.012 -19.800 1.00 25.54 141 LEU G CA 1
ATOM 10992 C C . LEU G 1 142 ? -28.076 115.309 -20.557 1.00 25.56 141 LEU G C 1
ATOM 10993 O O . LEU G 1 142 ? -27.574 114.285 -20.106 1.00 24.94 141 LEU G O 1
ATOM 10998 N N . ALA G 1 143 ? -27.712 115.847 -21.721 1.00 26.44 142 ALA G N 1
ATOM 10999 C CA . ALA G 1 143 ? -26.620 115.301 -22.541 1.00 26.71 142 ALA G CA 1
ATOM 11000 C C . ALA G 1 143 ? -25.456 116.289 -22.450 1.00 27.14 142 ALA G C 1
ATOM 11001 O O . ALA G 1 143 ? -25.638 117.377 -21.905 1.00 27.45 142 ALA G O 1
ATOM 11003 N N . ASN G 1 144 ? -24.267 115.915 -22.948 1.00 27.46 143 ASN G N 1
ATOM 11004 C CA . ASN G 1 144 ? -23.097 116.816 -22.907 1.00 28.09 143 ASN G CA 1
ATOM 11005 C C . ASN G 1 144 ? -22.886 117.507 -24.264 1.00 29.71 143 ASN G C 1
ATOM 11006 O O . ASN G 1 144 ? -23.733 117.397 -25.139 1.00 30.11 143 ASN G O 1
ATOM 11011 N N . GLU G 1 145 ? -21.770 118.213 -24.446 1.00 30.82 144 GLU G N 1
ATOM 11012 C CA . GLU G 1 145 ? -21.523 118.927 -25.713 1.00 32.49 144 GLU G CA 1
ATOM 11013 C C . GLU G 1 145 ? -21.293 117.986 -26.916 1.00 33.01 144 GLU G C 1
ATOM 11014 O O . GLU G 1 145 ? -21.272 118.441 -28.065 1.00 33.83 144 GLU G O 1
ATOM 11020 N N . ARG G 1 146 ? -21.126 116.688 -26.640 1.00 32.35 145 ARG G N 1
ATOM 11021 C CA . ARG G 1 146 ? -20.909 115.681 -27.690 1.00 32.96 145 ARG G CA 1
ATOM 11022 C C . ARG G 1 146 ? -22.190 114.878 -27.993 1.00 32.30 145 ARG G C 1
ATOM 11023 O O . ARG G 1 146 ? -22.177 113.965 -28.823 1.00 32.30 145 ARG G O 1
ATOM 11031 N N . GLY G 1 147 ? -23.301 115.249 -27.347 1.00 31.74 146 GLY G N 1
ATOM 11032 C CA . GLY G 1 147 ? -24.594 114.556 -27.541 1.00 31.33 146 GLY G CA 1
ATOM 11033 C C . GLY G 1 147 ? -24.660 113.204 -26.822 1.00 30.08 146 GLY G C 1
ATOM 11034 O O . GLY G 1 147 ? -25.502 112.343 -27.136 1.00 30.09 146 GLY G O 1
ATOM 11035 N N . GLU G 1 148 ? -23.742 113.004 -25.886 1.00 29.14 147 GLU G N 1
ATOM 11036 C CA . GLU G 1 148 ? -23.686 111.791 -25.104 1.00 27.99 147 GLU G CA 1
ATOM 11037 C C . GLU G 1 148 ? -24.563 111.997 -23.890 1.00 26.78 147 GLU G C 1
ATOM 11038 O O . GLU G 1 148 ? -24.385 112.991 -23.186 1.00 26.22 147 GLU G O 1
ATOM 11044 N N . ILE G 1 149 ? -25.539 111.092 -23.682 1.00 26.20 148 ILE G N 1
ATOM 11045 C CA . ILE G 1 149 ? -26.426 111.157 -22.512 1.00 25.32 148 ILE G CA 1
ATOM 11046 C C . ILE G 1 149 ? -25.562 111.051 -21.284 1.00 24.70 148 ILE G C 1
ATOM 11047 O O . ILE G 1 149 ? -24.697 110.203 -21.219 1.00 25.02 148 ILE G O 1
ATOM 11052 N N . CYS G 1 150 ? -25.814 111.882 -20.291 1.00 24.30 149 CYS G N 1
ATOM 11053 C CA . CYS G 1 150 ? -25.021 111.858 -19.093 1.00 23.72 149 CYS G CA 1
ATOM 11054 C C . CYS G 1 150 ? -25.780 111.325 -17.904 1.00 23.02 149 CYS G C 1
ATOM 11055 O O . CYS G 1 150 ? -25.351 110.332 -17.293 1.00 22.34 149 CYS G O 1
ATOM 11058 N N . GLU G 1 151 ? -26.903 111.993 -17.576 1.00 22.69 150 GLU G N 1
ATOM 11059 C CA . GLU G 1 151 ? -27.673 111.669 -16.377 1.00 21.91 150 GLU G CA 1
ATOM 11060 C C . GLU G 1 151 ? -28.972 112.467 -16.245 1.00 22.17 150 GLU G C 1
ATOM 11061 O O . GLU G 1 151 ? -29.318 113.293 -17.113 1.00 22.90 150 GLU G O 1
ATOM 11067 N N . GLY G 1 152 ? -29.687 112.201 -15.154 1.00 21.57 151 GLY G N 1
ATOM 11068 C CA . GLY G 1 152 ? -30.912 112.903 -14.836 1.00 22.06 151 GLY G CA 1
ATOM 11069 C C . GLY G 1 152 ? -30.585 114.056 -13.886 1.00 22.20 151 GLY G C 1
ATOM 11070 O O . GLY G 1 152 ? -29.464 114.147 -13.363 1.00 21.90 151 GLY G O 1
ATOM 11071 N N . THR G 1 153 ? -31.555 114.940 -13.657 1.00 22.73 152 THR G N 1
ATOM 11072 C CA . THR G 1 153 ? -31.324 116.061 -12.763 1.00 23.02 152 THR G CA 1
ATOM 11073 C C . THR G 1 153 ? -31.012 115.581 -11.337 1.00 22.22 152 THR G C 1
ATOM 11074 O O . THR G 1 153 ? -30.138 116.137 -10.688 1.00 22.05 152 THR G O 1
ATOM 11078 N N . ILE G 1 154 ? -31.691 114.531 -10.870 1.00 22.11 153 ILE G N 1
ATOM 11079 C CA . ILE G 1 154 ? -31.451 114.000 -9.503 1.00 21.58 153 ILE G CA 1
ATOM 11080 C C . ILE G 1 154 ? -31.178 112.498 -9.505 1.00 21.14 153 ILE G C 1
ATOM 11081 O O . ILE G 1 154 ? -31.248 111.831 -8.444 1.00 21.01 153 ILE G O 1
ATOM 11086 N N . THR G 1 155 ? -30.857 111.950 -10.685 1.00 21.25 154 THR G N 1
ATOM 11087 C CA . THR G 1 155 ? -30.603 110.491 -10.833 1.00 20.37 154 THR G CA 1
ATOM 11088 C C . THR G 1 155 ? -29.579 110.169 -11.905 1.00 20.28 154 THR G C 1
ATOM 11089 O O . THR G 1 155 ? -29.240 111.020 -12.714 1.00 20.45 154 THR G O 1
ATOM 11093 N N . ASN G 1 156 ? -29.101 108.922 -11.896 1.00 20.08 155 ASN G N 1
ATOM 11094 C CA . ASN G 1 156 ? -28.172 108.390 -12.917 1.00 19.96 155 ASN G CA 1
ATOM 11095 C C . ASN G 1 156 ? -29.019 107.519 -13.854 1.00 20.05 155 ASN G C 1
ATOM 11096 O O . ASN G 1 156 ? -30.028 106.960 -13.418 1.00 19.98 155 ASN G O 1
ATOM 11101 N N . VAL G 1 157 ? -28.603 107.380 -15.116 1.00 20.27 156 VAL G N 1
ATOM 11102 C CA A VAL G 1 157 ? -29.391 106.628 -16.089 0.50 20.56 156 VAL G CA 1
ATOM 11103 C CA B VAL G 1 157 ? -29.364 106.633 -16.123 0.50 20.59 156 VAL G CA 1
ATOM 11104 C C . VAL G 1 157 ? -28.857 105.218 -16.306 1.00 20.64 156 VAL G C 1
ATOM 11105 O O . VAL G 1 157 ? -27.647 104.981 -16.308 1.00 20.71 156 VAL G O 1
ATOM 11112 N N . PHE G 1 158 ? -29.785 104.279 -16.474 1.00 20.94 157 PHE G N 1
ATOM 11113 C CA . PHE G 1 158 ? -29.438 102.882 -16.675 1.00 21.27 157 PHE G CA 1
ATOM 11114 C C . PHE G 1 158 ? -30.282 102.290 -17.807 1.00 22.28 157 PHE G C 1
ATOM 11115 O O . PHE G 1 158 ? -31.530 102.312 -17.748 1.00 22.78 157 PHE G O 1
ATOM 11123 N N . ALA G 1 159 ? -29.600 101.795 -18.842 1.00 22.73 158 ALA G N 1
ATOM 11124 C CA . ALA G 1 159 ? -30.260 101.231 -20.011 1.00 23.63 158 ALA G CA 1
ATOM 11125 C C . ALA G 1 159 ? -29.870 99.800 -20.234 1.00 23.96 158 ALA G C 1
ATOM 11126 O O . ALA G 1 159 ? -28.696 99.460 -20.180 1.00 24.56 158 ALA G O 1
ATOM 11128 N N . ASP G 1 160 ? -30.866 98.973 -20.498 1.00 24.49 159 ASP G N 1
ATOM 11129 C CA . ASP G 1 160 ? -30.671 97.569 -20.796 1.00 24.99 159 ASP G CA 1
ATOM 11130 C C . ASP G 1 160 ? -30.930 97.408 -22.275 1.00 26.14 159 ASP G C 1
ATOM 11131 O O . ASP G 1 160 ? -32.060 97.576 -22.733 1.00 26.57 159 ASP G O 1
ATOM 11136 N N . PHE G 1 161 ? -29.882 97.102 -23.031 1.00 26.95 160 PHE G N 1
ATOM 11137 C CA . PHE G 1 161 ? -30.013 96.923 -24.474 1.00 27.99 160 PHE G CA 1
ATOM 11138 C C . PHE G 1 161 ? -30.344 95.479 -24.900 1.00 28.87 160 PHE G C 1
ATOM 11139 O O . PHE G 1 161 ? -30.249 95.146 -26.097 1.00 29.60 160 PHE G O 1
ATOM 11147 N N . GLY G 1 162 ? -30.763 94.646 -23.940 1.00 28.74 161 GLY G N 1
ATOM 11148 C CA . GLY G 1 162 ? -31.151 93.259 -24.241 1.00 29.63 161 GLY G CA 1
ATOM 11149 C C . GLY G 1 162 ? -30.521 92.141 -23.398 1.00 29.82 161 GLY G C 1
ATOM 11150 O O . GLY G 1 162 ? -31.177 91.128 -23.100 1.00 30.32 161 GLY G O 1
ATOM 11151 N N . ASP G 1 163 ? -29.263 92.325 -23.011 1.00 29.38 162 ASP G N 1
ATOM 11152 C CA . ASP G 1 163 ? -28.522 91.312 -22.265 1.00 29.54 162 ASP G CA 1
ATOM 11153 C C . ASP G 1 163 ? -28.710 91.363 -20.733 1.00 28.75 162 ASP G C 1
ATOM 11154 O O . ASP G 1 163 ? -28.124 90.560 -20.018 1.00 28.95 162 ASP G O 1
ATOM 11159 N N . GLY G 1 164 ? -29.502 92.307 -20.231 1.00 27.77 163 GLY G N 1
ATOM 11160 C CA . GLY G 1 164 ? -29.731 92.409 -18.781 1.00 27.10 163 GLY G CA 1
ATOM 11161 C C . GLY G 1 164 ? -28.717 93.267 -18.038 1.00 26.32 163 GLY G C 1
ATOM 11162 O O . GLY G 1 164 ? -28.859 93.519 -16.838 1.00 25.77 163 GLY G O 1
ATOM 11163 N N . VAL G 1 165 ? -27.696 93.720 -18.757 1.00 26.00 164 VAL G N 1
ATOM 11164 C CA . VAL G 1 165 ? -26.669 94.566 -18.194 1.00 25.41 164 VAL G CA 1
ATOM 11165 C C . VAL G 1 165 ? -27.198 95.999 -18.161 1.00 24.41 164 VAL G C 1
ATOM 11166 O O . VAL G 1 165 ? -27.842 96.461 -19.111 1.00 24.65 164 VAL G O 1
ATOM 11170 N N . LEU G 1 166 ? -26.969 96.697 -17.064 1.00 23.30 165 LEU G N 1
ATOM 11171 C CA . LEU G 1 166 ? -27.447 98.073 -16.965 1.00 22.78 165 LEU G CA 1
ATOM 11172 C C . LEU G 1 166 ? -26.326 99.015 -17.393 1.00 22.52 165 LEU G C 1
ATOM 11173 O O . LEU G 1 166 ? -25.435 99.333 -16.615 1.00 22.06 165 LEU G O 1
ATOM 11178 N N . ALA G 1 167 ? -26.340 99.385 -18.673 1.00 22.74 166 ALA G N 1
ATOM 11179 C CA . ALA G 1 167 ? -25.337 100.282 -19.223 1.00 22.75 166 ALA G CA 1
ATOM 11180 C C . ALA G 1 167 ? -25.575 101.704 -18.690 1.00 22.10 166 ALA G C 1
ATOM 11181 O O . ALA G 1 167 ? -26.659 102.251 -18.833 1.00 22.38 166 ALA G O 1
ATOM 11183 N N . THR G 1 168 ? -24.576 102.293 -18.071 1.00 21.71 167 THR G N 1
ATOM 11184 C CA . THR G 1 168 ? -24.729 103.636 -17.523 1.00 21.45 167 THR G CA 1
ATOM 11185 C C . THR G 1 168 ? -23.593 104.501 -18.070 1.00 22.08 167 THR G C 1
ATOM 11186 O O . THR G 1 168 ? -22.456 103.997 -18.253 1.00 22.44 167 THR G O 1
ATOM 11190 N N . PRO G 1 169 ? -23.882 105.788 -18.369 1.00 22.43 168 PRO G N 1
ATOM 11191 C CA . PRO G 1 169 ? -22.853 106.663 -18.943 1.00 23.40 168 PRO G CA 1
ATOM 11192 C C . PRO G 1 169 ? -21.534 106.711 -18.167 1.00 23.88 168 PRO G C 1
ATOM 11193 O O . PRO G 1 169 ? -21.525 106.848 -16.947 1.00 23.52 168 PRO G O 1
ATOM 11197 N N . ARG G 1 170 ? -20.437 106.579 -18.906 1.00 25.30 169 ARG G N 1
ATOM 11198 C CA . ARG G 1 170 ? -19.099 106.615 -18.345 1.00 26.09 169 ARG G CA 1
ATOM 11199 C C . ARG G 1 170 ? -18.896 107.966 -17.668 1.00 26.01 169 ARG G C 1
ATOM 11200 O O . ARG G 1 170 ? -19.353 108.995 -18.168 1.00 25.94 169 ARG G O 1
ATOM 11208 N N . LEU G 1 171 ? -18.219 107.942 -16.523 1.00 26.07 170 LEU G N 1
ATOM 11209 C CA . LEU G 1 171 ? -17.993 109.148 -15.699 1.00 26.21 170 LEU G CA 1
ATOM 11210 C C . LEU G 1 171 ? -17.475 110.365 -16.480 1.00 27.03 170 LEU G C 1
ATOM 11211 O O . LEU G 1 171 ? -17.990 111.473 -16.294 1.00 27.19 170 LEU G O 1
ATOM 11216 N N . ASP G 1 172 ? -16.506 110.164 -17.382 1.00 27.72 171 ASP G N 1
ATOM 11217 C CA . ASP G 1 172 ? -15.945 111.296 -18.141 1.00 28.56 171 ASP G CA 1
ATOM 11218 C C . ASP G 1 172 ? -16.951 111.977 -19.117 1.00 28.60 171 ASP G C 1
ATOM 11219 O O . ASP G 1 172 ? -16.599 112.979 -19.751 1.00 29.01 171 ASP G O 1
ATOM 11224 N N . CYS G 1 173 ? -18.170 111.423 -19.269 1.00 27.74 172 CYS G N 1
ATOM 11225 C CA . CYS G 1 173 ? -19.191 112.087 -20.111 1.00 27.96 172 CYS G CA 1
ATOM 11226 C C . CYS G 1 173 ? -19.615 113.408 -19.432 1.00 27.51 172 CYS G C 1
ATOM 11227 O O . CYS G 1 173 ? -20.024 114.363 -20.102 1.00 28.12 172 CYS G O 1
ATOM 11230 N N . GLY G 1 174 ? -19.503 113.445 -18.098 1.00 26.49 173 GLY G N 1
ATOM 11231 C CA . GLY G 1 174 ? -19.851 114.628 -17.299 1.00 26.15 173 GLY G CA 1
ATOM 11232 C C . GLY G 1 174 ? -21.107 114.317 -16.531 1.00 25.04 173 GLY G C 1
ATOM 11233 O O . GLY G 1 174 ? -22.204 114.488 -17.059 1.00 25.12 173 GLY G O 1
ATOM 11234 N N . LEU G 1 175 ? -20.946 113.863 -15.284 1.00 24.11 174 LEU G N 1
ATOM 11235 C CA . LEU G 1 175 ? -22.089 113.454 -14.436 1.00 23.26 174 LEU G CA 1
ATOM 11236 C C . LEU G 1 175 ? -21.663 113.113 -13.021 1.00 22.56 174 LEU G C 1
ATOM 11237 O O . LEU G 1 175 ? -20.480 112.926 -12.753 1.00 22.97 174 LEU G O 1
ATOM 11242 N N . LEU G 1 176 ? -22.627 113.034 -12.112 1.00 21.82 175 LEU G N 1
ATOM 11243 C CA . LEU G 1 176 ? -22.323 112.697 -10.722 1.00 21.24 175 LEU G CA 1
ATOM 11244 C C . LEU G 1 176 ? -22.099 111.182 -10.556 1.00 21.06 175 LEU G C 1
ATOM 11245 O O . LEU G 1 176 ? -22.900 110.371 -11.047 1.00 20.63 175 LEU G O 1
ATOM 11250 N N . PRO G 1 177 ? -20.990 110.795 -9.896 1.00 21.13 176 PRO G N 1
ATOM 11251 C CA . PRO G 1 177 ? -20.781 109.387 -9.631 1.00 21.11 176 PRO G CA 1
ATOM 11252 C C . PRO G 1 177 ? -21.679 109.046 -8.463 1.00 20.46 176 PRO G C 1
ATOM 11253 O O . PRO G 1 177 ? -21.267 109.125 -7.300 1.00 20.97 176 PRO G O 1
ATOM 11257 N N . GLY G 1 178 ? -22.922 108.737 -8.765 1.00 19.97 177 GLY G N 1
ATOM 11258 C CA . GLY G 1 178 ? -23.898 108.435 -7.724 1.00 19.58 177 GLY G CA 1
ATOM 11259 C C . GLY G 1 178 ? -23.557 107.235 -6.856 1.00 19.41 177 GLY G C 1
ATOM 11260 O O . GLY G 1 178 ? -22.832 106.326 -7.273 1.00 19.99 177 GLY G O 1
ATOM 11261 N N . VAL G 1 179 ? -24.110 107.215 -5.652 1.00 18.99 178 VAL G N 1
ATOM 11262 C CA . VAL G 1 179 ? -23.889 106.101 -4.731 1.00 18.67 178 VAL G CA 1
ATOM 11263 C C . VAL G 1 179 ? -24.646 104.822 -5.189 1.00 18.62 178 VAL G C 1
ATOM 11264 O O . VAL G 1 179 ? -24.143 103.709 -5.024 1.00 19.18 178 VAL G O 1
ATOM 11268 N N . LEU G 1 180 ? -25.833 104.964 -5.766 1.00 18.14 179 LEU G N 1
ATOM 11269 C CA . LEU G 1 180 ? -26.536 103.787 -6.264 1.00 18.20 179 LEU G CA 1
ATOM 11270 C C . LEU G 1 180 ? -25.727 103.252 -7.460 1.00 18.60 179 LEU G C 1
ATOM 11271 O O . LEU G 1 180 ? -25.436 102.054 -7.536 1.00 18.77 179 LEU G O 1
ATOM 11276 N N . ARG G 1 181 ? -25.323 104.165 -8.344 1.00 18.61 180 ARG G N 1
ATOM 11277 C CA . ARG G 1 181 ? -24.524 103.835 -9.534 1.00 19.07 180 ARG G CA 1
ATOM 11278 C C . ARG G 1 181 ? -23.293 103.039 -9.164 1.00 19.59 180 ARG G C 1
ATOM 11279 O O . ARG G 1 181 ? -23.007 102.004 -9.762 1.00 19.85 180 ARG G O 1
ATOM 11287 N N . ALA G 1 182 ? -22.580 103.525 -8.154 1.00 19.86 181 ALA G N 1
ATOM 11288 C CA . ALA G 1 182 ? -21.349 102.909 -7.711 1.00 20.51 181 ALA G CA 1
ATOM 11289 C C . ALA G 1 182 ? -21.551 101.445 -7.306 1.00 21.03 181 ALA G C 1
ATOM 11290 O O . ALA G 1 182 ? -20.781 100.564 -7.704 1.00 21.60 181 ALA G O 1
ATOM 11292 N N . GLU G 1 183 ? -22.601 101.193 -6.542 1.00 21.13 182 GLU G N 1
ATOM 11293 C CA . GLU G 1 183 ? -22.909 99.846 -6.080 1.00 21.70 182 GLU G CA 1
ATOM 11294 C C . GLU G 1 183 ? -23.274 98.911 -7.242 1.00 21.75 182 GLU G C 1
ATOM 11295 O O . GLU G 1 183 ? -22.829 97.761 -7.285 1.00 21.90 182 GLU G O 1
ATOM 11301 N N . LEU G 1 184 ? -24.065 99.403 -8.192 1.00 21.35 183 LEU G N 1
ATOM 11302 C CA . LEU G 1 184 ? -24.444 98.563 -9.344 1.00 21.89 183 LEU G CA 1
ATOM 11303 C C . LEU G 1 184 ? -23.198 98.220 -10.152 1.00 22.61 183 LEU G C 1
ATOM 11304 O O . LEU G 1 184 ? -23.062 97.095 -10.646 1.00 23.31 183 LEU G O 1
ATOM 11309 N N . LEU G 1 185 ? -22.273 99.180 -10.264 1.00 22.77 184 LEU G N 1
ATOM 11310 C CA . LEU G 1 185 ? -21.015 98.941 -10.980 1.00 23.61 184 LEU G CA 1
ATOM 11311 C C . LEU G 1 185 ? -20.148 97.954 -10.214 1.00 24.49 184 LEU G C 1
ATOM 11312 O O . LEU G 1 185 ? -19.618 97.028 -10.805 1.00 25.40 184 LEU G O 1
ATOM 11317 N N . ASP G 1 186 ? -19.995 98.146 -8.904 1.00 24.68 185 ASP G N 1
ATOM 11318 C CA . ASP G 1 186 ? -19.174 97.224 -8.110 1.00 25.88 185 ASP G CA 1
ATOM 11319 C C . ASP G 1 186 ? -19.752 95.815 -8.103 1.00 26.46 185 ASP G C 1
ATOM 11320 O O . ASP G 1 186 ? -19.001 94.849 -8.060 1.00 27.61 185 ASP G O 1
ATOM 11325 N N . GLU G 1 187 ? -21.083 95.713 -8.094 1.00 26.05 186 GLU G N 1
ATOM 11326 C CA . GLU G 1 187 ? -21.774 94.429 -8.123 1.00 26.59 186 GLU G CA 1
ATOM 11327 C C . GLU G 1 187 ? -21.673 93.786 -9.495 1.00 27.13 186 GLU G C 1
ATOM 11328 O O . GLU G 1 187 ? -22.008 92.621 -9.657 1.00 27.77 186 GLU G O 1
ATOM 11334 N N . GLY G 1 188 ? -21.239 94.545 -10.491 1.00 26.95 187 GLY G N 1
ATOM 11335 C CA . GLY G 1 188 ? -21.118 94.010 -11.844 1.00 27.56 187 GLY G CA 1
ATOM 11336 C C . GLY G 1 188 ? -22.432 94.028 -12.613 1.00 27.34 187 GLY G C 1
ATOM 11337 O O . GLY G 1 188 ? -22.459 93.629 -13.762 1.00 27.87 187 GLY G O 1
ATOM 11338 N N . ARG G 1 189 ? -23.509 94.522 -11.985 1.00 26.70 188 ARG G N 1
ATOM 11339 C CA . ARG G 1 189 ? -24.839 94.582 -12.608 1.00 26.42 188 ARG G CA 1
ATOM 11340 C C . ARG G 1 189 ? -24.977 95.718 -13.593 1.00 25.83 188 ARG G C 1
ATOM 11341 O O . ARG G 1 189 ? -25.895 95.715 -14.415 1.00 25.44 188 ARG G O 1
ATOM 11349 N N . ALA G 1 190 ? -24.118 96.725 -13.457 1.00 25.57 189 ALA G N 1
ATOM 11350 C CA . ALA G 1 190 ? -24.107 97.863 -14.370 1.00 25.30 189 ALA G CA 1
ATOM 11351 C C . ALA G 1 190 ? -22.724 97.962 -15.007 1.00 25.88 189 ALA G C 1
ATOM 11352 O O . ALA G 1 190 ? -21.753 97.407 -14.481 1.00 26.19 189 ALA G O 1
ATOM 11354 N N . GLU G 1 191 ? -22.642 98.600 -16.167 1.00 26.27 190 GLU G N 1
ATOM 11355 C CA . GLU G 1 191 ? -21.353 98.803 -16.865 1.00 27.15 190 GLU G CA 1
ATOM 11356 C C . GLU G 1 191 ? -21.288 100.182 -17.459 1.00 26.71 190 GLU G C 1
ATOM 11357 O O . GLU G 1 191 ? -22.317 100.739 -17.863 1.00 26.01 190 GLU G O 1
ATOM 11363 N N . GLU G 1 192 ? -20.077 100.730 -17.550 1.00 27.01 191 GLU G N 1
ATOM 11364 C CA . GLU G 1 192 ? -19.908 102.051 -18.136 1.00 26.98 191 GLU G CA 1
ATOM 11365 C C . GLU G 1 192 ? -20.071 102.001 -19.643 1.00 27.51 191 GLU G C 1
ATOM 11366 O O . GLU G 1 192 ? -19.669 101.034 -20.295 1.00 28.42 191 GLU G O 1
ATOM 11372 N N . ALA G 1 193 ? -20.693 103.033 -20.195 1.00 27.28 192 ALA G N 1
ATOM 11373 C CA . ALA G 1 193 ? -20.916 103.097 -21.629 1.00 27.81 192 ALA G CA 1
ATOM 11374 C C . ALA G 1 193 ? -21.079 104.533 -22.114 1.00 28.01 192 ALA G C 1
ATOM 11375 O O . ALA G 1 193 ? -21.020 105.501 -21.322 1.00 27.87 192 ALA G O 1
ATOM 11377 N N . ILE G 1 194 ? -21.249 104.652 -23.428 1.00 28.54 193 ILE G N 1
ATOM 11378 C CA . ILE G 1 194 ? -21.459 105.905 -24.105 1.00 28.97 193 ILE G CA 1
ATOM 11379 C C . ILE G 1 194 ? -22.600 105.707 -25.107 1.00 29.18 193 ILE G C 1
ATOM 11380 O O . ILE G 1 194 ? -22.538 104.829 -25.970 1.00 29.40 193 ILE G O 1
ATOM 11385 N N . TYR G 1 195 ? -23.656 106.491 -24.951 1.00 28.75 194 TYR G N 1
ATOM 11386 C CA . TYR G 1 195 ? -24.782 106.430 -25.856 1.00 29.09 194 TYR G CA 1
ATOM 11387 C C . TYR G 1 195 ? -25.524 107.755 -25.933 1.00 29.33 194 TYR G C 1
ATOM 11388 O O . TYR G 1 195 ? -25.543 108.542 -24.984 1.00 28.82 194 TYR G O 1
ATOM 11397 N N . SER G 1 196 ? -26.126 107.976 -27.093 1.00 30.23 195 SER G N 1
ATOM 11398 C CA . SER G 1 196 ? -26.869 109.177 -27.398 1.00 30.92 195 SER G CA 1
ATOM 11399 C C . SER G 1 196 ? -28.350 108.962 -27.162 1.00 31.16 195 SER G C 1
ATOM 11400 O O . SER G 1 196 ? -28.778 107.865 -26.798 1.00 30.43 195 SER G O 1
ATOM 11403 N N . TYR G 1 197 ? -29.135 110.013 -27.392 1.00 32.34 196 TYR G N 1
ATOM 11404 C CA . TYR G 1 197 ? -30.581 109.934 -27.259 1.00 32.94 196 TYR G CA 1
ATOM 11405 C C . TYR G 1 197 ? -31.121 108.832 -28.193 1.00 33.61 196 TYR G C 1
ATOM 11406 O O . TYR G 1 197 ? -31.844 107.920 -27.750 1.00 33.03 196 TYR G O 1
ATOM 11415 N N . ASP G 1 198 ? -30.722 108.877 -29.462 1.00 34.74 197 ASP G N 1
ATOM 11416 C CA . ASP G 1 198 ? -31.194 107.861 -30.431 1.00 35.82 197 ASP G CA 1
ATOM 11417 C C . ASP G 1 198 ? -30.798 106.429 -30.031 1.00 35.30 197 ASP G C 1
ATOM 11418 O O . ASP G 1 198 ? -31.578 105.495 -30.239 1.00 35.62 197 ASP G O 1
ATOM 11423 N N . ASP G 1 199 ? -29.610 106.263 -29.452 1.00 34.70 198 ASP G N 1
ATOM 11424 C CA . ASP G 1 199 ? -29.163 104.948 -29.016 1.00 34.30 198 ASP G CA 1
ATOM 11425 C C . ASP G 1 199 ? -30.065 104.448 -27.890 1.00 33.68 198 ASP G C 1
ATOM 11426 O O . ASP G 1 199 ? -30.482 103.278 -27.883 1.00 33.75 198 ASP G O 1
ATOM 11431 N N . LEU G 1 200 ? -30.402 105.359 -26.980 1.00 33.21 199 LEU G N 1
ATOM 11432 C CA . LEU G 1 200 ? -31.212 105.049 -25.813 1.00 32.61 199 LEU G CA 1
ATOM 11433 C C . LEU G 1 200 ? -32.660 104.682 -26.187 1.00 33.56 199 LEU G C 1
ATOM 11434 O O . LEU G 1 200 ? -33.284 103.825 -25.534 1.00 33.34 199 LEU G O 1
ATOM 11439 N N . LYS G 1 201 ? -33.191 105.289 -27.250 1.00 34.77 200 LYS G N 1
ATOM 11440 C CA . LYS G 1 201 ? -34.556 104.981 -27.693 1.00 35.80 200 LYS G CA 1
ATOM 11441 C C . LYS G 1 201 ? -34.733 103.507 -28.117 1.00 35.94 200 LYS G C 1
ATOM 11442 O O . LYS G 1 201 ? -35.873 103.019 -28.187 1.00 36.23 200 LYS G O 1
ATOM 11448 N N . SER G 1 202 ? -33.622 102.807 -28.412 1.00 35.58 201 SER G N 1
ATOM 11449 C CA . SER G 1 202 ? -33.694 101.393 -28.818 1.00 35.78 201 SER G CA 1
ATOM 11450 C C . SER G 1 202 ? -33.470 100.443 -27.640 1.00 34.68 201 SER G C 1
ATOM 11451 O O . SER G 1 202 ? -33.326 99.235 -27.839 1.00 35.15 201 SER G O 1
ATOM 11454 N N . ALA G 1 203 ? -33.417 100.979 -26.422 1.00 33.43 202 ALA G N 1
ATOM 11455 C CA . ALA G 1 203 ? -33.221 100.153 -25.246 1.00 32.35 202 ALA G CA 1
ATOM 11456 C C . ALA G 1 203 ? -34.477 99.340 -24.990 1.00 32.48 202 ALA G C 1
ATOM 11457 O O . ALA G 1 203 ? -35.573 99.808 -25.235 1.00 32.86 202 ALA G O 1
ATOM 11459 N N . LYS G 1 204 ? -34.305 98.117 -24.495 1.00 32.30 203 LYS G N 1
ATOM 11460 C CA . LYS G 1 204 ? -35.432 97.233 -24.180 1.00 32.62 203 LYS G CA 1
ATOM 11461 C C . LYS G 1 204 ? -36.085 97.649 -22.872 1.00 31.41 203 LYS G C 1
ATOM 11462 O O . LYS G 1 204 ? -37.299 97.606 -22.722 1.00 31.84 203 LYS G O 1
ATOM 11468 N N . ALA G 1 205 ? -35.255 98.028 -21.918 1.00 29.95 204 ALA G N 1
ATOM 11469 C CA . ALA G 1 205 ? -35.717 98.456 -20.614 1.00 28.74 204 ALA G CA 1
ATOM 11470 C C . ALA G 1 205 ? -34.851 99.617 -20.189 1.00 27.66 204 ALA G C 1
ATOM 11471 O O . ALA G 1 205 ? -33.661 99.682 -20.516 1.00 27.41 204 ALA G O 1
ATOM 11473 N N . LEU G 1 206 ? -35.432 100.524 -19.435 1.00 26.81 205 LEU G N 1
ATOM 11474 C CA . LEU G 1 206 ? -34.709 101.687 -18.995 1.00 25.70 205 LEU G CA 1
ATOM 11475 C C . LEU G 1 206 ? -35.096 102.036 -17.564 1.00 24.81 205 LEU G C 1
ATOM 11476 O O . LEU G 1 206 ? -36.224 101.732 -17.098 1.00 24.41 205 LEU G O 1
ATOM 11481 N N . PHE G 1 207 ? -34.126 102.618 -16.858 1.00 23.53 206 PHE G N 1
ATOM 11482 C CA . PHE G 1 207 ? -34.298 103.015 -15.481 1.00 22.86 206 PHE G CA 1
ATOM 11483 C C . PHE G 1 207 ? -33.484 104.246 -15.152 1.00 21.82 206 PHE G C 1
ATOM 11484 O O . PHE G 1 207 ? -32.447 104.497 -15.772 1.00 21.92 206 PHE G O 1
ATOM 11492 N N . VAL G 1 208 ? -33.954 104.993 -14.169 1.00 21.06 207 VAL G N 1
ATOM 11493 C CA . VAL G 1 208 ? -33.186 106.086 -13.600 1.00 20.62 207 VAL G CA 1
ATOM 11494 C C . VAL G 1 208 ? -33.143 105.706 -12.113 1.00 20.26 207 VAL G C 1
ATOM 11495 O O . VAL G 1 208 ? -34.003 104.963 -11.648 1.00 20.31 207 VAL G O 1
ATOM 11499 N N . GLY G 1 209 ? -32.137 106.149 -11.370 1.00 19.95 208 GLY G N 1
ATOM 11500 C CA . GLY G 1 209 ? -32.083 105.790 -9.950 1.00 19.45 208 GLY G CA 1
ATOM 11501 C C . GLY G 1 209 ? -31.135 106.606 -9.120 1.00 19.06 208 GLY G C 1
ATOM 11502 O O . GLY G 1 209 ? -30.261 107.291 -9.649 1.00 19.05 208 GLY G O 1
ATOM 11503 N N . ASN G 1 210 ? -31.341 106.549 -7.809 1.00 18.77 209 ASN G N 1
ATOM 11504 C CA . ASN G 1 210 ? -30.480 107.224 -6.846 1.00 18.57 209 ASN G CA 1
ATOM 11505 C C . ASN G 1 210 ? -30.456 106.405 -5.552 1.00 18.42 209 ASN G C 1
ATOM 11506 O O . ASN G 1 210 ? -31.230 105.453 -5.409 1.00 18.74 209 ASN G O 1
ATOM 11511 N N . SER G 1 211 ? -29.556 106.734 -4.635 1.00 18.29 210 SER G N 1
ATOM 11512 C CA . SER G 1 211 ? -29.414 105.955 -3.388 1.00 18.30 210 SER G CA 1
ATOM 11513 C C . SER G 1 211 ? -30.691 105.993 -2.541 1.00 18.68 210 SER G C 1
ATOM 11514 O O . SER G 1 211 ? -31.052 105.013 -1.914 1.00 18.93 210 SER G O 1
ATOM 11517 N N . LEU G 1 212 ? -31.392 107.110 -2.565 1.00 18.80 211 LEU G N 1
ATOM 11518 C CA . LEU G 1 212 ? -32.622 107.239 -1.816 1.00 19.30 211 LEU G CA 1
ATOM 11519 C C . LEU G 1 212 ? -33.738 106.285 -2.284 1.00 19.98 211 LEU G C 1
ATOM 11520 O O . LEU G 1 212 ? -34.328 105.590 -1.469 1.00 20.23 211 LEU G O 1
ATOM 11525 N N . ARG G 1 213 ? -34.000 106.248 -3.591 1.00 20.17 212 ARG G N 1
ATOM 11526 C CA . ARG G 1 213 ? -35.108 105.449 -4.136 1.00 21.09 212 ARG G CA 1
ATOM 11527 C C . ARG G 1 213 ? -34.781 104.112 -4.801 1.00 21.05 212 ARG G C 1
ATOM 11528 O O . ARG G 1 213 ? -35.695 103.328 -5.081 1.00 21.07 212 ARG G O 1
ATOM 11536 N N . GLY G 1 214 ? -33.503 103.858 -5.078 1.00 20.63 213 GLY G N 1
ATOM 11537 C CA . GLY G 1 214 ? -33.117 102.625 -5.774 1.00 20.70 213 GLY G CA 1
ATOM 11538 C C . GLY G 1 214 ? -33.421 102.852 -7.250 1.00 20.82 213 GLY G C 1
ATOM 11539 O O . GLY G 1 214 ? -33.473 103.998 -7.696 1.00 20.66 213 GLY G O 1
ATOM 11540 N N . LEU G 1 215 ? -33.622 101.783 -8.013 1.00 20.99 214 LEU G N 1
ATOM 11541 C CA . LEU G 1 215 ? -33.940 101.934 -9.419 1.00 21.06 214 LEU G CA 1
ATOM 11542 C C . LEU G 1 215 ? -35.421 102.221 -9.650 1.00 21.42 214 LEU G C 1
ATOM 11543 O O . LEU G 1 215 ? -36.302 101.635 -9.001 1.00 21.38 214 LEU G O 1
ATOM 11548 N N . ILE G 1 216 ? -35.689 103.098 -10.611 1.00 21.46 215 ILE G N 1
ATOM 11549 C CA . ILE G 1 216 ? -37.053 103.449 -10.979 1.00 22.25 215 ILE G CA 1
ATOM 11550 C C . ILE G 1 216 ? -37.250 103.130 -12.450 1.00 23.08 215 ILE G C 1
ATOM 11551 O O . ILE G 1 216 ? -36.487 103.625 -13.293 1.00 22.76 215 ILE G O 1
ATOM 11556 N N . PRO G 1 217 ? -38.245 102.292 -12.775 1.00 24.20 216 PRO G N 1
ATOM 11557 C CA . PRO G 1 217 ? -38.471 101.994 -14.187 1.00 25.31 216 PRO G CA 1
ATOM 11558 C C . PRO G 1 217 ? -38.860 103.266 -14.922 1.00 26.27 216 PRO G C 1
ATOM 11559 O O . PRO G 1 217 ? -39.518 104.145 -14.339 1.00 26.40 216 PRO G O 1
ATOM 11563 N N . ALA G 1 218 ? -38.451 103.378 -16.180 1.00 27.22 217 ALA G N 1
ATOM 11564 C CA . ALA G 1 218 ? -38.745 104.585 -16.946 1.00 28.34 217 ALA G CA 1
ATOM 11565 C C . ALA G 1 218 ? -38.869 104.364 -18.439 1.00 29.60 217 ALA G C 1
ATOM 11566 O O . ALA G 1 218 ? -38.378 103.380 -18.970 1.00 29.74 217 ALA G O 1
ATOM 11568 N N . LYS G 1 219 ? -39.550 105.302 -19.091 1.00 31.22 218 LYS G N 1
ATOM 11569 C CA . LYS G 1 219 ? -39.737 105.312 -20.532 1.00 32.77 218 LYS G CA 1
ATOM 11570 C C . LYS G 1 219 ? -39.345 106.708 -21.054 1.00 33.50 218 LYS G C 1
ATOM 11571 O O . LYS G 1 219 ? -39.789 107.743 -20.526 1.00 33.57 218 LYS G O 1
ATOM 11577 N N . LEU G 1 220 ? -38.499 106.723 -22.076 1.00 34.10 219 LEU G N 1
ATOM 11578 C CA . LEU G 1 220 ? -38.013 107.958 -22.655 1.00 35.00 219 LEU G CA 1
ATOM 11579 C C . LEU G 1 220 ? -38.840 108.386 -23.855 1.00 36.67 219 LEU G C 1
ATOM 11580 O O . LEU G 1 220 ? -38.985 107.632 -24.826 1.00 37.23 219 LEU G O 1
ATOM 11585 N N . VAL G 1 221 ? -39.360 109.603 -23.805 1.00 37.77 220 VAL G N 1
ATOM 11586 C CA . VAL G 1 221 ? -40.157 110.116 -24.909 1.00 39.56 220 VAL G CA 1
ATOM 11587 C C . VAL G 1 221 ? -39.237 110.544 -26.045 1.00 40.07 220 VAL G C 1
ATOM 11588 O O . VAL G 1 221 ? -38.295 111.310 -25.829 1.00 39.66 220 VAL G O 1
ATOM 11593 N N . ASP H 1 15 ? -13.650 118.370 25.813 1.00 31.18 14 ASP H N 1
ATOM 11594 C CA . ASP H 1 15 ? -14.320 119.715 25.803 1.00 30.36 14 ASP H CA 1
ATOM 11595 C C . ASP H 1 15 ? -15.793 119.522 25.463 1.00 28.94 14 ASP H C 1
ATOM 11596 O O . ASP H 1 15 ? -16.196 118.431 25.072 1.00 29.61 14 ASP H O 1
ATOM 11601 N N . PHE H 1 16 ? -16.588 120.580 25.577 1.00 27.26 15 PHE H N 1
ATOM 11602 C CA . PHE H 1 16 ? -18.032 120.492 25.334 1.00 25.70 15 PHE H CA 1
ATOM 11603 C C . PHE H 1 16 ? -18.582 121.550 24.388 1.00 24.82 15 PHE H C 1
ATOM 11604 O O . PHE H 1 16 ? -17.989 122.581 24.159 1.00 24.87 15 PHE H O 1
ATOM 11612 N N . GLU H 1 17 ? -19.789 121.280 23.927 1.00 24.02 16 GLU H N 1
ATOM 11613 C CA . GLU H 1 17 ? -20.532 122.134 23.052 1.00 23.25 16 GLU H CA 1
ATOM 11614 C C . GLU H 1 17 ? -21.694 122.771 23.794 1.00 21.59 16 GLU H C 1
ATOM 11615 O O . GLU H 1 17 ? -22.197 122.217 24.765 1.00 20.76 16 GLU H O 1
ATOM 11621 N N . LEU H 1 18 ? -22.097 123.951 23.337 1.00 20.72 17 LEU H N 1
ATOM 11622 C CA . LEU H 1 18 ? -23.258 124.632 23.872 1.00 19.68 17 LEU H CA 1
ATOM 11623 C C . LEU H 1 18 ? -24.378 124.138 23.020 1.00 19.44 17 LEU H C 1
ATOM 11624 O O . LEU H 1 18 ? -24.202 124.015 21.819 1.00 19.84 17 LEU H O 1
ATOM 11629 N N . ILE H 1 19 ? -25.516 123.827 23.647 1.00 18.92 18 ILE H N 1
ATOM 11630 C CA . ILE H 1 19 ? -26.689 123.285 22.960 1.00 18.58 18 ILE H CA 1
ATOM 11631 C C . ILE H 1 19 ? -27.988 124.054 23.185 1.00 17.94 18 ILE H C 1
ATOM 11632 O O . ILE H 1 19 ? -28.222 124.589 24.256 1.00 17.39 18 ILE H O 1
ATOM 11637 N N . GLU H 1 20 ? -28.840 124.079 22.163 1.00 17.91 19 GLU H N 1
ATOM 11638 C CA . GLU H 1 20 ? -30.164 124.690 22.251 1.00 17.49 19 GLU H CA 1
ATOM 11639 C C . GLU H 1 20 ? -31.124 123.757 21.537 1.00 17.74 19 GLU H C 1
ATOM 11640 O O . GLU H 1 20 ? -30.828 123.330 20.419 1.00 18.02 19 GLU H O 1
ATOM 11646 N N . THR H 1 21 ? -32.252 123.410 22.176 1.00 17.34 20 THR H N 1
ATOM 11647 C CA . THR H 1 21 ? -33.257 122.544 21.537 1.00 17.33 20 THR H CA 1
ATOM 11648 C C . THR H 1 21 ? -34.521 123.368 21.390 1.00 17.43 20 THR H C 1
ATOM 11649 O O . THR H 1 21 ? -35.047 123.868 22.365 1.00 17.07 20 THR H O 1
ATOM 11661 N N . ARG H 1 23 ? -38.422 124.224 19.101 1.00 19.04 22 ARG H N 1
ATOM 11662 C CA . ARG H 1 23 ? -39.494 123.764 18.263 1.00 19.75 22 ARG H CA 1
ATOM 11663 C C . ARG H 1 23 ? -39.637 124.774 17.125 1.00 20.18 22 ARG H C 1
ATOM 11664 O O . ARG H 1 23 ? -39.799 125.952 17.379 1.00 20.09 22 ARG H O 1
ATOM 11672 N N . TRP H 1 24 ? -39.546 124.315 15.883 1.00 21.10 23 TRP H N 1
ATOM 11673 C CA . TRP H 1 24 ? -39.776 125.177 14.725 1.00 21.79 23 TRP H CA 1
ATOM 11674 C C . TRP H 1 24 ? -41.212 124.918 14.273 1.00 22.60 23 TRP H C 1
ATOM 11675 O O . TRP H 1 24 ? -41.618 123.765 14.161 1.00 22.46 23 TRP H O 1
ATOM 11686 N N . GLN H 1 25 ? -41.978 125.989 14.051 1.00 23.44 24 GLN H N 1
ATOM 11687 C CA . GLN H 1 25 ? -43.402 125.898 13.613 1.00 24.66 24 GLN H CA 1
ATOM 11688 C C . GLN H 1 25 ? -43.568 126.659 12.315 1.00 25.80 24 GLN H C 1
ATOM 11689 O O . GLN H 1 25 ? -43.147 127.801 12.225 1.00 25.92 24 GLN H O 1
ATOM 11695 N N . PRO H 1 26 ? -44.137 126.020 11.282 1.00 27.31 25 PRO H N 1
ATOM 11696 C CA . PRO H 1 26 ? -44.282 126.754 10.017 1.00 28.69 25 PRO H CA 1
ATOM 11697 C C . PRO H 1 26 ? -45.002 128.086 10.196 1.00 29.21 25 PRO H C 1
ATOM 11698 O O . PRO H 1 26 ? -45.996 128.155 10.920 1.00 29.04 25 PRO H O 1
ATOM 11702 N N . GLY H 1 27 ? -44.462 129.137 9.585 1.00 29.92 26 GLY H N 1
ATOM 11703 C CA . GLY H 1 27 ? -45.074 130.461 9.632 1.00 30.66 26 GLY H CA 1
ATOM 11704 C C . GLY H 1 27 ? -44.573 131.377 10.716 1.00 30.30 26 GLY H C 1
ATOM 11705 O O . GLY H 1 27 ? -44.431 132.576 10.478 1.00 30.86 26 GLY H O 1
ATOM 11706 N N . THR H 1 28 ? -44.312 130.825 11.910 1.00 29.52 27 THR H N 1
ATOM 11707 C CA . THR H 1 28 ? -43.837 131.616 13.066 1.00 28.70 27 THR H CA 1
ATOM 11708 C C . THR H 1 28 ? -42.395 131.317 13.452 1.00 27.61 27 THR H C 1
ATOM 11709 O O . THR H 1 28 ? -41.870 131.887 14.398 1.00 27.03 27 THR H O 1
ATOM 11713 N N . SER H 1 29 ? -41.768 130.396 12.736 1.00 27.21 28 SER H N 1
ATOM 11714 C CA . SER H 1 29 ? -40.391 130.018 13.005 1.00 26.16 28 SER H CA 1
ATOM 11715 C C . SER H 1 29 ? -40.212 129.425 14.436 1.00 24.60 28 SER H C 1
ATOM 11716 O O . SER H 1 29 ? -41.142 128.819 14.991 1.00 24.43 28 SER H O 1
ATOM 11719 N N . PHE H 1 30 ? -39.039 129.630 15.029 1.00 23.28 29 PHE H N 1
ATOM 11720 C CA . PHE H 1 30 ? -38.714 129.045 16.338 1.00 21.96 29 PHE H CA 1
ATOM 11721 C C . PHE H 1 30 ? -39.440 129.647 17.525 1.00 21.27 29 PHE H C 1
ATOM 11722 O O . PHE H 1 30 ? -39.327 130.840 17.808 1.00 20.79 29 PHE H O 1
ATOM 11730 N N . LEU H 1 31 ? -40.155 128.791 18.236 1.00 20.54 30 LEU H N 1
ATOM 11731 C CA . LEU H 1 31 ? -40.866 129.189 19.410 1.00 20.28 30 LEU H CA 1
ATOM 11732 C C . LEU H 1 31 ? -39.873 129.678 20.466 1.00 19.33 30 LEU H C 1
ATOM 11733 O O . LEU H 1 31 ? -38.906 129.000 20.777 1.00 19.01 30 LEU H O 1
ATOM 11738 N N . ARG H 1 32 ? -40.097 130.877 20.977 1.00 19.29 31 ARG H N 1
ATOM 11739 C CA . ARG H 1 32 ? -39.248 131.459 22.002 1.00 18.97 31 ARG H CA 1
ATOM 11740 C C . ARG H 1 32 ? -37.803 131.676 21.510 1.00 18.67 31 ARG H C 1
ATOM 11741 O O . ARG H 1 32 ? -36.871 131.690 22.292 1.00 17.71 31 ARG H O 1
ATOM 11749 N N . PHE H 1 33 ? -37.675 131.937 20.212 1.00 19.16 32 PHE H N 1
ATOM 11750 C CA . PHE H 1 33 ? -36.379 132.128 19.546 1.00 19.15 32 PHE H CA 1
ATOM 11751 C C . PHE H 1 33 ? -35.481 133.155 20.257 1.00 19.16 32 PHE H C 1
ATOM 11752 O O . PHE H 1 33 ? -34.310 132.853 20.527 1.00 18.65 32 PHE H O 1
ATOM 11760 N N . ASP H 1 34 ? -36.022 134.338 20.587 1.00 19.39 33 ASP H N 1
ATOM 11761 C CA . ASP H 1 34 ? -35.225 135.366 21.281 1.00 19.80 33 ASP H CA 1
ATOM 11762 C C . ASP H 1 34 ? -34.600 134.822 22.544 1.00 18.83 33 ASP H C 1
ATOM 11763 O O . ASP H 1 34 ? -33.451 135.124 22.847 1.00 18.55 33 ASP H O 1
ATOM 11768 N N . ARG H 1 35 ? -35.392 134.107 23.339 1.00 18.11 34 ARG H N 1
ATOM 11769 C CA . ARG H 1 35 ? -34.867 133.561 24.577 1.00 17.79 34 ARG H CA 1
ATOM 11770 C C . ARG H 1 35 ? -33.750 132.539 24.331 1.00 17.21 34 ARG H C 1
ATOM 11771 O O . ARG H 1 35 ? -32.754 132.565 25.032 1.00 17.09 34 ARG H O 1
ATOM 11779 N N . HIS H 1 36 ? -33.913 131.650 23.343 1.00 16.84 35 HIS H N 1
ATOM 11780 C CA . HIS H 1 36 ? -32.863 130.649 23.039 1.00 16.46 35 HIS H CA 1
ATOM 11781 C C . HIS H 1 36 ? -31.559 131.317 22.634 1.00 16.31 35 HIS H C 1
ATOM 11782 O O . HIS H 1 36 ? -30.487 130.933 23.077 1.00 16.19 35 HIS H O 1
ATOM 11789 N N . LEU H 1 37 ? -31.666 132.309 21.766 1.00 16.29 36 LEU H N 1
ATOM 11790 C CA . LEU H 1 37 ? -30.515 133.030 21.315 1.00 16.16 36 LEU H CA 1
ATOM 11791 C C . LEU H 1 37 ? -29.877 133.792 22.487 1.00 15.90 36 LEU H C 1
ATOM 11792 O O . LEU H 1 37 ? -28.650 133.761 22.641 1.00 15.49 36 LEU H O 1
ATOM 11797 N N . ALA H 1 38 ? -30.702 134.409 23.340 1.00 15.44 37 ALA H N 1
ATOM 11798 C CA . ALA H 1 38 ? -30.181 135.148 24.482 1.00 15.72 37 ALA H CA 1
ATOM 11799 C C . ALA H 1 38 ? -29.350 134.244 25.383 1.00 15.72 37 ALA H C 1
ATOM 11800 O O . ALA H 1 38 ? -28.289 134.628 25.807 1.00 15.85 37 ALA H O 1
ATOM 11802 N N . ARG H 1 39 ? -29.818 133.029 25.655 1.00 15.58 38 ARG H N 1
ATOM 11803 C CA . ARG H 1 39 ? -29.042 132.103 26.492 1.00 15.49 38 ARG H CA 1
ATOM 11804 C C . ARG H 1 39 ? -27.764 131.632 25.781 1.00 15.51 38 ARG H C 1
ATOM 11805 O O . ARG H 1 39 ? -26.682 131.655 26.372 1.00 15.56 38 ARG H O 1
ATOM 11813 N N . LEU H 1 40 ? -27.896 131.222 24.517 1.00 15.43 39 LEU H N 1
ATOM 11814 C CA . LEU H 1 40 ? -26.742 130.743 23.722 1.00 15.73 39 LEU H CA 1
ATOM 11815 C C . LEU H 1 40 ? -25.644 131.806 23.626 1.00 16.42 39 LEU H C 1
ATOM 11816 O O . LEU H 1 40 ? -24.472 131.543 23.948 1.00 16.80 39 LEU H O 1
ATOM 11821 N N . TYR H 1 41 ? -26.028 133.004 23.214 1.00 16.79 40 TYR H N 1
ATOM 11822 C CA . TYR H 1 41 ? -25.072 134.099 23.076 1.00 17.54 40 TYR H CA 1
ATOM 11823 C C . TYR H 1 41 ? -24.459 134.475 24.418 1.00 17.13 40 TYR H C 1
ATOM 11824 O O . TYR H 1 41 ? -23.241 134.607 24.535 1.00 17.27 40 TYR H O 1
ATOM 11833 N N . GLY H 1 42 ? -25.302 134.594 25.425 1.00 16.60 41 GLY H N 1
ATOM 11834 C CA . GLY H 1 42 ? -24.863 134.921 26.768 1.00 16.77 41 GLY H CA 1
ATOM 11835 C C . GLY H 1 42 ? -23.895 133.883 27.299 1.00 16.69 41 GLY H C 1
ATOM 11836 O O . GLY H 1 42 ? -22.866 134.230 27.843 1.00 16.86 41 GLY H O 1
ATOM 11837 N N . SER H 1 43 ? -24.232 132.602 27.124 1.00 16.61 42 SER H N 1
ATOM 11838 C CA . SER H 1 43 ? -23.352 131.494 27.548 1.00 16.65 42 SER H CA 1
ATOM 11839 C C . SER H 1 43 ? -22.036 131.495 26.750 1.00 16.78 42 SER H C 1
ATOM 11840 O O . SER H 1 43 ? -20.970 131.270 27.311 1.00 17.06 42 SER H O 1
ATOM 11843 N N . ALA H 1 44 ? -22.113 131.721 25.444 1.00 16.56 43 ALA H N 1
ATOM 11844 C CA . ALA H 1 44 ? -20.896 131.736 24.625 1.00 17.05 43 ALA H CA 1
ATOM 11845 C C . ALA H 1 44 ? -19.957 132.826 25.153 1.00 17.65 43 ALA H C 1
ATOM 11846 O O . ALA H 1 44 ? -18.760 132.595 25.347 1.00 17.53 43 ALA H O 1
ATOM 11848 N N . ALA H 1 45 ? -20.529 133.997 25.438 1.00 17.91 44 ALA H N 1
ATOM 11849 C CA . ALA H 1 45 ? -19.763 135.113 25.950 1.00 18.79 44 ALA H CA 1
ATOM 11850 C C . ALA H 1 45 ? -19.100 134.761 27.285 1.00 19.42 44 ALA H C 1
ATOM 11851 O O . ALA H 1 45 ? -17.918 134.963 27.444 1.00 19.60 44 ALA H O 1
ATOM 11853 N N . GLU H 1 46 ? -19.845 134.161 28.212 1.00 19.91 45 GLU H N 1
ATOM 11854 C CA . GLU H 1 46 ? -19.286 133.830 29.541 1.00 21.11 45 GLU H CA 1
ATOM 11855 C C . GLU H 1 46 ? -18.213 132.731 29.519 1.00 21.16 45 GLU H C 1
ATOM 11856 O O . GLU H 1 46 ? -17.231 132.812 30.245 1.00 21.55 45 GLU H O 1
ATOM 11862 N N . LEU H 1 47 ? -18.402 131.719 28.677 1.00 20.99 46 LEU H N 1
ATOM 11863 C CA . LEU H 1 47 ? -17.481 130.577 28.625 1.00 21.27 46 LEU H CA 1
ATOM 11864 C C . LEU H 1 47 ? -16.316 130.758 27.651 1.00 22.28 46 LEU H C 1
ATOM 11865 O O . LEU H 1 47 ? -15.412 129.912 27.592 1.00 23.30 46 LEU H O 1
ATOM 11870 N N . GLY H 1 48 ? -16.311 131.857 26.905 1.00 22.36 47 GLY H N 1
ATOM 11871 C CA . GLY H 1 48 ? -15.231 132.111 25.981 1.00 22.94 47 GLY H CA 1
ATOM 11872 C C . GLY H 1 48 ? -15.354 131.462 24.616 1.00 23.15 47 GLY H C 1
ATOM 11873 O O . GLY H 1 48 ? -14.364 131.342 23.917 1.00 24.09 47 GLY H O 1
ATOM 11874 N N . PHE H 1 49 ? -16.554 131.049 24.224 1.00 22.45 48 PHE H N 1
ATOM 11875 C CA . PHE H 1 49 ? -16.756 130.456 22.914 1.00 22.57 48 PHE H CA 1
ATOM 11876 C C . PHE H 1 49 ? -16.823 131.510 21.823 1.00 22.92 48 PHE H C 1
ATOM 11877 O O . PHE H 1 49 ? -17.432 132.556 22.014 1.00 22.48 48 PHE H O 1
ATOM 11885 N N . ALA H 1 50 ? -16.200 131.223 20.674 1.00 23.58 49 ALA H N 1
ATOM 11886 C CA . ALA H 1 50 ? -16.286 132.112 19.521 1.00 24.23 49 ALA H CA 1
ATOM 11887 C C . ALA H 1 50 ? -17.729 131.972 19.075 1.00 24.02 49 ALA H C 1
ATOM 11888 O O . ALA H 1 50 ? -18.270 130.875 19.074 1.00 23.48 49 ALA H O 1
ATOM 11890 N N . CYS H 1 51 ? -18.348 133.070 18.682 1.00 24.86 50 CYS H N 1
ATOM 11891 C CA . CYS H 1 51 ? -19.762 133.038 18.324 1.00 25.42 50 CYS H CA 1
ATOM 11892 C C . CYS H 1 51 ? -20.127 134.084 17.261 1.00 25.65 50 CYS H C 1
ATOM 11893 O O . CYS H 1 51 ? -20.093 135.288 17.515 1.00 25.87 50 CYS H O 1
ATOM 11896 N N . ASP H 1 52 ? -20.422 133.592 16.062 1.00 25.85 51 ASP H N 1
ATOM 11897 C CA . ASP H 1 52 ? -20.790 134.400 14.916 1.00 26.05 51 ASP H CA 1
ATOM 11898 C C . ASP H 1 52 ? -22.284 134.120 14.576 1.00 25.75 51 ASP H C 1
ATOM 11899 O O . ASP H 1 52 ? -22.628 133.040 14.086 1.00 24.92 51 ASP H O 1
ATOM 11904 N N . PRO H 1 53 ? -23.169 135.103 14.831 1.00 25.79 52 PRO H N 1
ATOM 11905 C CA . PRO H 1 53 ? -24.613 134.941 14.558 1.00 25.63 52 PRO H CA 1
ATOM 11906 C C . PRO H 1 53 ? -24.950 134.552 13.121 1.00 26.26 52 PRO H C 1
ATOM 11907 O O . PRO H 1 53 ? -25.861 133.762 12.921 1.00 26.04 52 PRO H O 1
ATOM 11911 N N . GLN H 1 54 ? -24.221 135.076 12.135 1.00 27.07 53 GLN H N 1
ATOM 11912 C CA . GLN H 1 54 ? -24.484 134.717 10.733 1.00 27.89 53 GLN H CA 1
ATOM 11913 C C . GLN H 1 54 ? -24.239 133.241 10.519 1.00 27.53 53 GLN H C 1
ATOM 11914 O O . GLN H 1 54 ? -24.883 132.591 9.702 1.00 27.38 53 GLN H O 1
ATOM 11920 N N . ARG H 1 55 ? -23.303 132.715 11.278 1.00 27.09 54 ARG H N 1
ATOM 11921 C CA . ARG H 1 55 ? -22.950 131.333 11.172 1.00 27.08 54 ARG H CA 1
ATOM 11922 C C . ARG H 1 55 ? -24.053 130.465 11.835 1.00 26.05 54 ARG H C 1
ATOM 11923 O O . ARG H 1 55 ? -24.447 129.426 11.282 1.00 26.40 54 ARG H O 1
ATOM 11931 N N . ILE H 1 56 ? -24.621 130.927 12.954 1.00 24.70 55 ILE H N 1
ATOM 11932 C CA . ILE H 1 56 ? -25.702 130.191 13.580 1.00 23.62 55 ILE H CA 1
ATOM 11933 C C . ILE H 1 56 ? -26.914 130.281 12.663 1.00 23.55 55 ILE H C 1
ATOM 11934 O O . ILE H 1 56 ? -27.594 129.295 12.438 1.00 23.63 55 ILE H O 1
ATOM 11939 N N . ALA H 1 57 ? -27.190 131.468 12.142 1.00 23.34 56 ALA H N 1
ATOM 11940 C CA . ALA H 1 57 ? -28.327 131.640 11.240 1.00 23.57 56 ALA H CA 1
ATOM 11941 C C . ALA H 1 57 ? -28.234 130.714 10.008 1.00 23.75 56 ALA H C 1
ATOM 11942 O O . ALA H 1 57 ? -29.231 130.155 9.589 1.00 23.37 56 ALA H O 1
ATOM 11944 N N . GLU H 1 58 ? -27.031 130.556 9.453 1.00 24.11 57 GLU H N 1
ATOM 11945 C CA . GLU H 1 58 ? -26.844 129.727 8.256 1.00 24.49 57 GLU H CA 1
ATOM 11946 C C . GLU H 1 58 ? -27.191 128.264 8.518 1.00 24.02 57 GLU H C 1
ATOM 11947 O O . GLU H 1 58 ? -27.868 127.650 7.696 1.00 24.15 57 GLU H O 1
ATOM 11949 N N . VAL H 1 59 ? -26.761 127.712 9.660 1.00 23.20 58 VAL H N 1
ATOM 11950 C CA . VAL H 1 59 ? -27.073 126.315 9.956 1.00 23.04 58 VAL H CA 1
ATOM 11951 C C . VAL H 1 59 ? -28.539 126.130 10.298 1.00 22.66 58 VAL H C 1
ATOM 11952 O O . VAL H 1 59 ? -29.134 125.136 9.920 1.00 23.16 58 VAL H O 1
ATOM 11956 N N . LEU H 1 60 ? -29.141 127.073 11.003 1.00 22.07 59 LEU H N 1
ATOM 11957 C CA . LEU H 1 60 ? -30.549 126.916 11.332 1.00 21.64 59 LEU H CA 1
ATOM 11958 C C . LEU H 1 60 ? -31.374 126.884 10.057 1.00 22.47 59 LEU H C 1
ATOM 11959 O O . LEU H 1 60 ? -32.209 126.002 9.868 1.00 23.02 59 LEU H O 1
ATOM 11964 N N . SER H 1 61 ? -31.084 127.814 9.173 1.00 22.72 60 SER H N 1
ATOM 11965 C CA . SER H 1 61 ? -31.761 127.951 7.899 1.00 23.76 60 SER H CA 1
ATOM 11966 C C . SER H 1 61 ? -31.596 126.697 7.031 1.00 24.39 60 SER H C 1
ATOM 11967 O O . SER H 1 61 ? -32.574 126.193 6.466 1.00 24.98 60 SER H O 1
ATOM 11970 N N . ASP H 1 62 ? -30.360 126.213 6.918 1.00 24.35 61 ASP H N 1
ATOM 11971 C CA . ASP H 1 62 ? -30.065 125.008 6.156 1.00 24.95 61 ASP H CA 1
ATOM 11972 C C . ASP H 1 62 ? -30.752 123.816 6.785 1.00 24.75 61 ASP H C 1
ATOM 11973 O O . ASP H 1 62 ? -31.378 123.008 6.078 1.00 25.44 61 ASP H O 1
ATOM 11978 N N . ALA H 1 63 ? -30.667 123.710 8.113 1.00 23.72 62 ALA H N 1
ATOM 11979 C CA . ALA H 1 63 ? -31.305 122.595 8.819 1.00 23.50 62 ALA H CA 1
ATOM 11980 C C . ALA H 1 63 ? -32.812 122.528 8.554 1.00 23.66 62 ALA H C 1
ATOM 11981 O O . ALA H 1 63 ? -33.359 121.441 8.404 1.00 24.31 62 ALA H O 1
ATOM 11983 N N . LEU H 1 64 ? -33.475 123.676 8.470 1.00 23.70 63 LEU H N 1
ATOM 11984 C CA . LEU H 1 64 ? -34.929 123.692 8.286 1.00 24.02 63 LEU H CA 1
ATOM 11985 C C . LEU H 1 64 ? -35.411 123.733 6.851 1.00 25.47 63 LEU H C 1
ATOM 11986 O O . LEU H 1 64 ? -36.610 123.687 6.628 1.00 26.08 63 LEU H O 1
ATOM 11991 N N . ASP H 1 65 ? -34.498 123.815 5.886 1.00 26.58 64 ASP H N 1
ATOM 11992 C CA . ASP H 1 65 ? -34.877 123.826 4.476 1.00 28.13 64 ASP H CA 1
ATOM 11993 C C . ASP H 1 65 ? -35.678 122.566 4.151 1.00 28.69 64 ASP H C 1
ATOM 11994 O O . ASP H 1 65 ? -35.224 121.441 4.410 1.00 28.53 64 ASP H O 1
ATOM 11999 N N . GLY H 1 66 ? -36.880 122.757 3.611 1.00 29.29 65 GLY H N 1
ATOM 12000 C CA . GLY H 1 66 ? -37.748 121.636 3.211 1.00 29.93 65 GLY H CA 1
ATOM 12001 C C . GLY H 1 66 ? -38.601 121.033 4.307 1.00 29.28 65 GLY H C 1
ATOM 12002 O O . GLY H 1 66 ? -39.216 119.995 4.093 1.00 29.82 65 GLY H O 1
ATOM 12003 N N . ALA H 1 67 ? -38.640 121.673 5.485 1.00 28.38 66 ALA H N 1
ATOM 12004 C CA . ALA H 1 67 ? -39.469 121.182 6.604 1.00 27.75 66 ALA H CA 1
ATOM 12005 C C . ALA H 1 67 ? -40.959 121.217 6.203 1.00 28.58 66 ALA H C 1
ATOM 12006 O O . ALA H 1 67 ? -41.470 122.241 5.753 1.00 28.72 66 ALA H O 1
ATOM 12008 N N . ARG H 1 68 ? -41.640 120.088 6.367 1.00 29.12 67 ARG H N 1
ATOM 12009 C CA . ARG H 1 68 ? -43.048 119.968 5.987 1.00 29.99 67 ARG H CA 1
ATOM 12010 C C . ARG H 1 68 ? -43.993 120.168 7.161 1.00 28.89 67 ARG H C 1
ATOM 12011 O O . ARG H 1 68 ? -45.202 120.337 6.968 1.00 29.39 67 ARG H O 1
ATOM 12019 N N . THR H 1 69 ? -43.451 120.096 8.369 1.00 27.22 68 THR H N 1
ATOM 12020 C CA . THR H 1 69 ? -44.236 120.222 9.567 1.00 26.14 68 THR H CA 1
ATOM 12021 C C . THR H 1 69 ? -43.415 120.864 10.643 1.00 24.75 68 THR H C 1
ATOM 12022 O O . THR H 1 69 ? -42.263 121.213 10.419 1.00 24.13 68 THR H O 1
ATOM 12026 N N . ALA H 1 70 ? -44.002 120.982 11.833 1.00 23.83 69 ALA H N 1
ATOM 12027 C CA . ALA H 1 70 ? -43.276 121.471 12.977 1.00 22.72 69 ALA H CA 1
ATOM 12028 C C . ALA H 1 70 ? -42.045 120.550 13.145 1.00 22.04 69 ALA H C 1
ATOM 12029 O O . ALA H 1 70 ? -42.126 119.353 12.927 1.00 22.56 69 ALA H O 1
ATOM 12039 N N . ARG H 1 72 ? -38.382 119.437 15.472 1.00 20.79 71 ARG H N 1
ATOM 12040 C CA . ARG H 1 72 ? -37.579 119.479 16.666 1.00 20.71 71 ARG H CA 1
ATOM 12041 C C . ARG H 1 72 ? -36.206 119.797 16.150 1.00 20.62 71 ARG H C 1
ATOM 12042 O O . ARG H 1 72 ? -35.619 118.993 15.425 1.00 21.24 71 ARG H O 1
ATOM 12050 N N . THR H 1 73 ? -35.666 120.931 16.566 1.00 20.32 72 THR H N 1
ATOM 12051 C CA . THR H 1 73 ? -34.354 121.391 16.100 1.00 20.21 72 THR H CA 1
ATOM 12052 C C . THR H 1 73 ? -33.299 121.442 17.209 1.00 19.63 72 THR H C 1
ATOM 12053 O O . THR H 1 73 ? -33.560 121.979 18.277 1.00 19.26 72 THR H O 1
ATOM 12057 N N . ARG H 1 74 ? -32.131 120.849 16.957 1.00 19.78 73 ARG H N 1
ATOM 12058 C CA A ARG H 1 74 ? -31.011 120.840 17.909 0.50 19.45 73 ARG H CA 1
ATOM 12059 C CA B ARG H 1 74 ? -31.054 120.876 17.922 0.50 19.49 73 ARG H CA 1
ATOM 12060 C C . ARG H 1 74 ? -29.887 121.681 17.329 1.00 19.55 73 ARG H C 1
ATOM 12061 O O . ARG H 1 74 ? -29.424 121.408 16.207 1.00 19.96 73 ARG H O 1
ATOM 12076 N N . LEU H 1 75 ? -29.413 122.663 18.088 1.00 18.76 74 LEU H N 1
ATOM 12077 C CA . LEU H 1 75 ? -28.317 123.517 17.665 1.00 18.88 74 LEU H CA 1
ATOM 12078 C C . LEU H 1 75 ? -27.126 123.354 18.610 1.00 18.64 74 LEU H C 1
ATOM 12079 O O . LEU H 1 75 ? -27.294 123.444 19.836 1.00 18.70 74 LEU H O 1
ATOM 12084 N N . ALA H 1 76 ? -25.939 123.127 18.042 1.00 18.59 75 ALA H N 1
ATOM 12085 C CA . ALA H 1 76 ? -24.695 122.965 18.812 1.00 18.26 75 ALA H CA 1
ATOM 12086 C C . ALA H 1 76 ? -23.640 123.977 18.365 1.00 18.65 75 ALA H C 1
ATOM 12087 O O . ALA H 1 76 ? -23.491 124.245 17.165 1.00 18.83 75 ALA H O 1
ATOM 12089 N N . LEU H 1 77 ? -22.885 124.516 19.325 1.00 18.46 76 LEU H N 1
ATOM 12090 C CA . LEU H 1 77 ? -21.825 125.492 19.023 1.00 18.54 76 LEU H CA 1
ATOM 12091 C C . LEU H 1 77 ? -20.576 125.066 19.735 1.00 18.81 76 LEU H C 1
ATOM 12092 O O . LEU H 1 77 ? -20.614 124.854 20.958 1.00 18.85 76 LEU H O 1
ATOM 12097 N N . ALA H 1 78 ? -19.470 124.910 18.998 1.00 19.07 77 ALA H N 1
ATOM 12098 C CA . ALA H 1 78 ? -18.201 124.527 19.609 1.00 19.56 77 ALA H CA 1
ATOM 12099 C C . ALA H 1 78 ? -17.426 125.785 20.066 1.00 19.81 77 ALA H C 1
ATOM 12100 O O . ALA H 1 78 ? -17.722 126.899 19.656 1.00 19.50 77 ALA H O 1
ATOM 12102 N N . ARG H 1 79 ? -16.403 125.579 20.866 1.00 20.56 78 ARG H N 1
ATOM 12103 C CA . ARG H 1 79 ? -15.606 126.672 21.394 1.00 21.40 78 ARG H CA 1
ATOM 12104 C C . ARG H 1 79 ? -14.969 127.536 20.293 1.00 22.22 78 ARG H C 1
ATOM 12105 O O . ARG H 1 79 ? -14.898 128.753 20.435 1.00 22.74 78 ARG H O 1
ATOM 12113 N N . ASN H 1 80 ? -14.546 126.916 19.192 1.00 22.78 79 ASN H N 1
ATOM 12114 C CA . ASN H 1 80 ? -13.920 127.648 18.098 1.00 23.47 79 ASN H CA 1
ATOM 12115 C C . ASN H 1 80 ? -14.935 128.294 17.147 1.00 23.23 79 ASN H C 1
ATOM 12116 O O . ASN H 1 80 ? -14.550 128.850 16.125 1.00 23.62 79 ASN H O 1
ATOM 12121 N N . GLY H 1 81 ? -16.229 128.156 17.450 1.00 22.54 80 GLY H N 1
ATOM 12122 C CA . GLY H 1 81 ? -17.291 128.743 16.611 1.00 22.19 80 GLY H CA 1
ATOM 12123 C C . GLY H 1 81 ? -17.984 127.780 15.648 1.00 22.24 80 GLY H C 1
ATOM 12124 O O . GLY H 1 81 ? -19.011 128.129 15.033 1.00 22.05 80 GLY H O 1
ATOM 12125 N N . ASP H 1 82 ? -17.443 126.573 15.502 1.00 22.33 81 ASP H N 1
ATOM 12126 C CA . ASP H 1 82 ? -18.050 125.586 14.603 1.00 22.29 81 ASP H CA 1
ATOM 12127 C C . ASP H 1 82 ? -19.488 125.322 15.044 1.00 21.28 81 ASP H C 1
ATOM 12128 O O . ASP H 1 82 ? -19.757 125.154 16.231 1.00 20.45 81 ASP H O 1
ATOM 12133 N N . ALA H 1 83 ? -20.411 125.318 14.084 1.00 21.17 82 ALA H N 1
ATOM 12134 C CA . ALA H 1 83 ? -21.828 125.139 14.383 1.00 20.22 82 ALA H CA 1
ATOM 12135 C C . ALA H 1 83 ? -22.502 124.022 13.572 1.00 20.50 82 ALA H C 1
ATOM 12136 O O . ALA H 1 83 ? -22.157 123.774 12.417 1.00 20.91 82 ALA H O 1
ATOM 12138 N N . THR H 1 84 ? -23.456 123.345 14.211 1.00 19.84 83 THR H N 1
ATOM 12139 C CA . THR H 1 84 ? -24.207 122.266 13.583 1.00 20.36 83 THR H CA 1
ATOM 12140 C C . THR H 1 84 ? -25.631 122.334 14.001 1.00 19.68 83 THR H C 1
ATOM 12141 O O . THR H 1 84 ? -25.961 122.901 15.072 1.00 19.08 83 THR H O 1
ATOM 12145 N N . ALA H 1 85 ? -26.494 121.784 13.156 1.00 19.99 84 ALA H N 1
ATOM 12146 C CA . ALA H 1 85 ? -27.923 121.744 13.458 1.00 19.59 84 ALA H CA 1
ATOM 12147 C C . ALA H 1 85 ? -28.624 120.534 12.814 1.00 20.30 84 ALA H C 1
ATOM 12148 O O . ALA H 1 85 ? -28.334 120.143 11.668 1.00 20.89 84 ALA H O 1
ATOM 12150 N N . SER H 1 86 ? -29.570 119.972 13.554 1.00 20.20 85 SER H N 1
ATOM 12151 C CA . SER H 1 86 ? -30.333 118.842 13.077 1.00 21.28 85 SER H CA 1
ATOM 12152 C C . SER H 1 86 ? -31.803 119.156 13.240 1.00 20.94 85 SER H C 1
ATOM 12153 O O . SER H 1 86 ? -32.175 119.991 14.074 1.00 21.07 85 SER H O 1
ATOM 12156 N N . ALA H 1 87 ? -32.632 118.534 12.418 1.00 21.19 86 ALA H N 1
ATOM 12157 C CA . ALA H 1 87 ? -34.061 118.750 12.475 1.00 20.80 86 ALA H CA 1
ATOM 12158 C C . ALA H 1 87 ? -34.821 117.455 12.146 1.00 21.36 86 ALA H C 1
ATOM 12159 O O . ALA H 1 87 ? -34.395 116.684 11.314 1.00 21.54 86 ALA H O 1
ATOM 12161 N N . GLN H 1 88 ? -35.936 117.226 12.838 1.00 21.24 87 GLN H N 1
ATOM 12162 C CA . GLN H 1 88 ? -36.774 116.055 12.619 1.00 21.83 87 GLN H CA 1
ATOM 12163 C C . GLN H 1 88 ? -38.204 116.461 12.983 1.00 22.02 87 GLN H C 1
ATOM 12164 O O . GLN H 1 88 ? -38.397 117.430 13.723 1.00 21.45 87 GLN H O 1
ATOM 12170 N N . PRO H 1 89 ? -39.209 115.711 12.513 1.00 23.12 88 PRO H N 1
ATOM 12171 C CA . PRO H 1 89 ? -40.571 116.095 12.838 1.00 23.46 88 PRO H CA 1
ATOM 12172 C C . PRO H 1 89 ? -40.838 116.173 14.357 1.00 23.14 88 PRO H C 1
ATOM 12173 O O . PRO H 1 89 ? -40.338 115.359 15.128 1.00 22.69 88 PRO H O 1
ATOM 12177 N N . TYR H 1 90 ? -41.590 117.189 14.753 1.00 23.37 89 TYR H N 1
ATOM 12178 C CA . TYR H 1 90 ? -41.971 117.392 16.124 1.00 23.27 89 TYR H CA 1
ATOM 12179 C C . TYR H 1 90 ? -43.315 116.739 16.308 1.00 24.31 89 TYR H C 1
ATOM 12180 O O . TYR H 1 90 ? -44.244 117.060 15.612 1.00 24.52 89 TYR H O 1
ATOM 12189 N N . GLU H 1 91 ? -43.401 115.810 17.252 1.00 25.46 90 GLU H N 1
ATOM 12190 C CA . GLU H 1 91 ? -44.638 115.069 17.536 1.00 26.84 90 GLU H CA 1
ATOM 12191 C C . GLU H 1 91 ? -45.226 115.507 18.877 1.00 26.34 90 GLU H C 1
ATOM 12192 O O . GLU H 1 91 ? -44.833 115.025 19.926 1.00 26.26 90 GLU H O 1
ATOM 12198 N N . PRO H 1 92 ? -46.198 116.397 18.851 1.00 26.72 91 PRO H N 1
ATOM 12199 C CA . PRO H 1 92 ? -46.693 116.833 20.146 1.00 26.62 91 PRO H CA 1
ATOM 12200 C C . PRO H 1 92 ? -47.371 115.745 20.964 1.00 27.21 91 PRO H C 1
ATOM 12201 O O . PRO H 1 92 ? -47.976 114.836 20.410 1.00 27.85 91 PRO H O 1
ATOM 12205 N N . LEU H 1 93 ? -47.227 115.820 22.280 1.00 27.16 92 LEU H N 1
ATOM 12206 C CA . LEU H 1 93 ? -47.904 114.895 23.159 1.00 27.85 92 LEU H CA 1
ATOM 12207 C C . LEU H 1 93 ? -49.414 115.198 23.124 1.00 28.73 92 LEU H C 1
ATOM 12208 O O . LEU H 1 93 ? -49.821 116.334 22.839 1.00 28.88 92 LEU H O 1
ATOM 12213 N N . ALA H 1 94 ? -50.248 114.206 23.413 1.00 29.63 93 ALA H N 1
ATOM 12214 C CA . ALA H 1 94 ? -51.696 114.446 23.489 1.00 30.51 93 A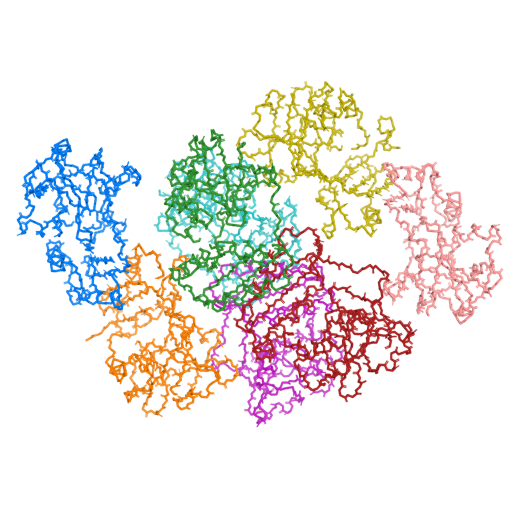LA H CA 1
ATOM 12215 C C . ALA H 1 94 ? -51.957 115.379 24.710 1.00 30.51 93 ALA H C 1
ATOM 12216 O O . ALA H 1 94 ? -51.170 115.397 25.658 1.00 29.54 93 ALA H O 1
ATOM 12218 N N . ALA H 1 95 ? -53.013 116.194 24.659 1.00 31.48 94 ALA H N 1
ATOM 12219 C CA . ALA H 1 95 ? -53.341 117.116 25.788 1.00 31.54 94 ALA H CA 1
ATOM 12220 C C . ALA H 1 95 ? -53.627 116.346 27.088 1.00 31.80 94 ALA H C 1
ATOM 12221 O O . ALA H 1 95 ? -53.456 116.882 28.194 1.00 31.79 94 ALA H O 1
ATOM 12223 N N . ASP H 1 96 ? -54.069 115.095 26.922 1.00 32.15 95 ASP H N 1
ATOM 12224 C CA . ASP H 1 96 ? -54.407 114.160 28.000 1.00 32.33 95 ASP H CA 1
ATOM 12225 C C . ASP H 1 96 ? -53.208 113.410 28.603 1.00 30.95 95 ASP H C 1
ATOM 12226 O O . ASP H 1 96 ? -53.359 112.677 29.595 1.00 30.92 95 ASP H O 1
ATOM 12231 N N . LYS H 1 97 ? -52.036 113.554 27.993 1.00 29.32 96 LYS H N 1
ATOM 12232 C CA . LYS H 1 97 ? -50.857 112.846 28.456 1.00 28.07 96 LYS H CA 1
ATOM 12233 C C . LYS H 1 97 ? -50.346 113.403 29.790 1.00 26.67 96 LYS H C 1
ATOM 12234 O O . LYS H 1 97 ? -50.172 114.614 29.952 1.00 26.01 96 LYS H O 1
ATOM 12240 N N . VAL H 1 98 ? -50.151 112.511 30.752 1.00 25.73 97 VAL H N 1
ATOM 12241 C CA . VAL H 1 98 ? -49.612 112.883 32.042 1.00 24.51 97 VAL H CA 1
ATOM 12242 C C . VAL H 1 98 ? -48.334 112.082 32.208 1.00 23.93 97 VAL H C 1
ATOM 12243 O O . VAL H 1 98 ? -48.361 110.843 32.153 1.00 24.24 97 VAL H O 1
ATOM 12247 N N . TRP H 1 99 ? -47.215 112.787 32.375 1.00 22.55 98 TRP H N 1
ATOM 12248 C CA . TRP H 1 99 ? -45.911 112.151 32.584 1.00 21.89 98 TRP H CA 1
ATOM 12249 C C . TRP H 1 99 ? -45.692 111.680 34.017 1.00 21.85 98 TRP H C 1
ATOM 12250 O O . TRP H 1 99 ? -45.997 112.392 34.971 1.00 21.45 98 TRP H O 1
ATOM 12261 N N . ILE H 1 100 ? -45.159 110.461 34.145 1.00 21.98 99 ILE H N 1
ATOM 12262 C CA . ILE H 1 100 ? -44.839 109.882 35.435 1.00 21.74 99 ILE H CA 1
ATOM 12263 C C . ILE H 1 100 ? -43.396 110.305 35.720 1.00 20.97 99 ILE H C 1
ATOM 12264 O O . ILE H 1 100 ? -42.527 110.211 34.845 1.00 20.57 99 ILE H O 1
ATOM 12269 N N . LEU H 1 101 ? -43.163 110.802 36.926 1.00 20.47 100 LEU H N 1
ATOM 12270 C CA . LEU H 1 101 ? -41.872 111.247 37.345 1.00 19.71 100 LEU H CA 1
ATOM 12271 C C . LEU H 1 101 ? -41.387 110.370 38.484 1.00 20.28 100 LEU H C 1
ATOM 12272 O O . LEU H 1 101 ? -42.174 109.968 39.328 1.00 20.42 100 LEU H O 1
ATOM 12277 N N . ARG H 1 102 ? -40.088 110.082 38.493 1.00 20.39 101 ARG H N 1
ATOM 12278 C CA . ARG H 1 102 ? -39.447 109.333 39.566 1.00 21.05 101 ARG H CA 1
ATOM 12279 C C . ARG H 1 102 ? -38.177 110.088 39.906 1.00 20.80 101 ARG H C 1
ATOM 12280 O O . ARG H 1 102 ? -37.624 110.773 39.058 1.00 20.24 101 ARG H O 1
ATOM 12288 N N . LEU H 1 103 ? -37.720 109.966 41.148 1.00 21.30 102 LEU H N 1
ATOM 12289 C CA . LEU H 1 103 ? -36.526 110.645 41.598 1.00 21.21 102 LEU H CA 1
ATOM 12290 C C . LEU H 1 103 ? -35.326 109.739 41.497 1.00 21.92 102 LEU H C 1
ATOM 12291 O O . LEU H 1 103 ? -35.338 108.604 42.020 1.00 22.60 102 LEU H O 1
ATOM 12296 N N . ALA H 1 104 ? -34.269 110.232 40.860 1.00 21.51 103 ALA H N 1
ATOM 12297 C CA . ALA H 1 104 ? -33.036 109.451 40.725 1.00 21.96 103 ALA H CA 1
ATOM 12298 C C . ALA H 1 104 ? -32.240 109.442 42.032 1.00 22.66 103 ALA H C 1
ATOM 12299 O O . ALA H 1 104 ? -32.431 110.291 42.881 1.00 22.62 103 ALA H O 1
ATOM 12301 N N . ARG H 1 105 ? -31.379 108.443 42.195 1.00 23.83 104 ARG H N 1
ATOM 12302 C CA . ARG H 1 105 ? -30.462 108.381 43.333 1.00 24.98 104 ARG H CA 1
ATOM 12303 C C . ARG H 1 105 ? -29.295 109.345 43.009 1.00 24.54 104 ARG H C 1
ATOM 12304 O O . ARG H 1 105 ? -28.696 109.941 43.906 1.00 25.19 104 ARG H O 1
ATOM 12312 N N . THR H 1 106 ? -28.983 109.485 41.719 1.00 23.72 105 THR H N 1
ATOM 12313 C CA . THR H 1 106 ? -27.910 110.365 41.266 1.00 23.32 105 THR H CA 1
ATOM 12314 C C . THR H 1 106 ? -28.218 111.812 41.654 1.00 22.75 105 THR H C 1
ATOM 12315 O O . THR H 1 106 ? -29.256 112.346 41.289 1.00 21.99 105 THR H O 1
ATOM 12319 N N . ARG H 1 107 ? -27.325 112.418 42.423 1.00 23.12 106 ARG H N 1
ATOM 12320 C CA . ARG H 1 107 ? -27.485 113.785 42.877 1.00 23.02 106 ARG H CA 1
ATOM 12321 C C . ARG H 1 107 ? -26.607 114.760 42.102 1.00 22.40 106 ARG H C 1
ATOM 12322 O O . ARG H 1 107 ? -25.514 114.411 41.642 1.00 22.77 106 ARG H O 1
ATOM 12330 N N . LEU H 1 108 ? -27.096 115.991 41.991 1.00 21.62 107 LEU H N 1
ATOM 12331 C CA . LEU H 1 108 ? -26.363 117.089 41.382 1.00 21.24 107 LEU H CA 1
ATOM 12332 C C . LEU H 1 108 ? -25.562 117.818 42.479 1.00 21.64 107 LEU H C 1
ATOM 12333 O O . LEU H 1 108 ? -25.872 117.717 43.665 1.00 21.74 107 LEU H O 1
ATOM 12338 N N . ASP H 1 109 ? -24.563 118.577 42.060 1.00 21.86 108 ASP H N 1
ATOM 12339 C CA . ASP H 1 109 ? -23.719 119.365 42.967 1.00 22.85 108 ASP H CA 1
ATOM 12340 C C . ASP H 1 109 ? -24.108 120.830 42.749 1.00 22.25 108 ASP H C 1
ATOM 12341 O O . ASP H 1 109 ? -23.897 121.362 41.674 1.00 21.34 108 ASP H O 1
ATOM 12346 N N . SER H 1 110 ? -24.727 121.449 43.761 1.00 22.82 109 SER H N 1
ATOM 12347 C CA . SER H 1 110 ? -25.181 122.852 43.671 1.00 22.78 109 SER H CA 1
ATOM 12348 C C . SER H 1 110 ? -24.051 123.841 43.399 1.00 23.27 109 SER H C 1
ATOM 12349 O O . SER H 1 110 ? -24.304 124.972 42.941 1.00 22.69 109 SER H O 1
ATOM 12352 N N . GLN H 1 111 ? -22.824 123.430 43.708 1.00 23.88 110 GLN H N 1
ATOM 12353 C CA . GLN H 1 111 ? -21.660 124.273 43.499 1.00 24.87 110 GLN H CA 1
ATOM 12354 C C . GLN H 1 111 ? -21.109 124.187 42.085 1.00 24.35 110 GLN H C 1
ATOM 12355 O O . GLN H 1 111 ? -20.219 124.937 41.742 1.00 24.88 110 GLN H O 1
ATOM 12361 N N . ASN H 1 112 ? -21.654 123.301 41.263 1.00 23.64 111 ASN H N 1
ATOM 12362 C CA . ASN H 1 112 ? -21.195 123.160 39.879 1.00 23.24 111 ASN H CA 1
ATOM 12363 C C . ASN H 1 112 ? -21.751 124.296 39.030 1.00 22.41 111 ASN H C 1
ATOM 12364 O O . ASN H 1 112 ? -22.933 124.320 38.691 1.00 21.74 111 ASN H O 1
ATOM 12369 N N . THR H 1 113 ? -20.882 125.213 38.654 1.00 22.47 112 THR H N 1
ATOM 12370 C CA . THR H 1 113 ? -21.284 126.382 37.911 1.00 22.01 112 THR H CA 1
ATOM 12371 C C . THR H 1 113 ? -21.701 126.079 36.472 1.00 21.40 112 THR H C 1
ATOM 12372 O O . THR H 1 113 ? -22.378 126.897 35.844 1.00 20.73 112 THR H O 1
ATOM 12376 N N . LEU H 1 114 ? -21.304 124.919 35.945 1.00 21.08 113 LEU H N 1
ATOM 12377 C CA . LEU H 1 114 ? -21.636 124.591 34.564 1.00 20.67 113 LEU H CA 1
ATOM 12378 C C . LEU H 1 114 ? -23.116 124.166 34.408 1.00 19.97 113 LEU H C 1
ATOM 12379 O O . LEU H 1 114 ? -23.658 124.155 33.301 1.00 19.50 113 LEU H O 1
ATOM 12384 N N . LEU H 1 115 ? -23.772 123.833 35.510 1.00 19.64 114 LEU H N 1
ATOM 12385 C CA . LEU H 1 115 ? -25.169 123.458 35.435 1.00 19.16 114 LEU H CA 1
ATOM 12386 C C . LEU H 1 115 ? -26.051 124.560 34.828 1.00 18.75 114 LEU H C 1
ATOM 12387 O O . LEU H 1 115 ? -27.054 124.266 34.187 1.00 17.75 114 LEU H O 1
ATOM 12392 N N . ARG H 1 116 ? -25.668 125.822 35.001 1.00 19.05 115 ARG H N 1
ATOM 12393 C CA . ARG H 1 116 ? -26.485 126.894 34.456 1.00 18.98 115 ARG H CA 1
ATOM 12394 C C . ARG H 1 116 ? -26.235 127.190 32.978 1.00 18.05 115 ARG H C 1
ATOM 12395 O O . ARG H 1 116 ? -26.691 128.187 32.472 1.00 17.73 115 ARG H O 1
ATOM 12403 N N . HIS H 1 117 ? -25.534 126.290 32.298 1.00 17.80 116 HIS H N 1
ATOM 12404 C CA . HIS H 1 117 ? -25.272 126.397 30.866 1.00 17.64 116 HIS H CA 1
ATOM 12405 C C . HIS H 1 117 ? -25.699 125.090 30.263 1.00 17.24 116 HIS H C 1
ATOM 12406 O O . HIS H 1 117 ? -25.496 124.047 30.872 1.00 17.33 116 HIS H O 1
ATOM 12437 N N . THR H 1 119 ? -25.023 122.373 28.030 1.00 17.31 118 THR H N 1
ATOM 12438 C CA . THR H 1 119 ? -23.919 121.798 27.255 1.00 17.59 118 THR H CA 1
ATOM 12439 C C . THR H 1 119 ? -24.009 120.291 27.003 1.00 18.32 118 THR H C 1
ATOM 12440 O O . THR H 1 119 ? -24.887 119.614 27.509 1.00 18.24 118 THR H O 1
ATOM 12444 N N . SER H 1 120 ? -23.067 119.770 26.214 1.00 19.21 119 SER H N 1
ATOM 12445 C CA . SER H 1 120 ? -23.023 118.359 25.904 1.00 19.52 119 SER H CA 1
ATOM 12446 C C . SER H 1 120 ? -22.454 117.557 27.067 1.00 20.08 119 SER H C 1
ATOM 12447 O O . SER H 1 120 ? -22.510 116.336 27.054 1.00 19.89 119 SER H O 1
ATOM 12450 N N . ARG H 1 121 ? -21.883 118.234 28.057 1.00 20.51 120 ARG H N 1
ATOM 12451 C CA . ARG H 1 121 ? -21.331 117.546 29.227 1.00 21.49 120 ARG H CA 1
ATOM 12452 C C . ARG H 1 121 ? -22.507 117.156 30.125 1.00 21.40 120 ARG H C 1
ATOM 12453 O O . ARG H 1 121 ? -22.832 117.872 31.082 1.00 21.00 120 ARG H O 1
ATOM 12461 N N . ARG H 1 122 ? -23.117 116.001 29.812 1.00 21.73 121 ARG H N 1
ATOM 12462 C CA . ARG H 1 122 ? -24.333 115.523 30.482 1.00 21.66 121 ARG H CA 1
ATOM 12463 C C . ARG H 1 122 ? -24.237 114.232 31.318 1.00 22.33 121 ARG H C 1
ATOM 12464 O O . ARG H 1 122 ? -25.268 113.690 31.734 1.00 21.74 121 ARG H O 1
ATOM 12472 N N . GLN H 1 123 ? -23.017 113.782 31.594 1.00 22.90 122 GLN H N 1
ATOM 12473 C CA . GLN H 1 123 ? -22.776 112.565 32.359 1.00 23.75 122 GLN H CA 1
ATOM 12474 C C . GLN H 1 123 ? -23.818 112.218 33.443 1.00 23.61 122 GLN H C 1
ATOM 12475 O O . GLN H 1 123 ? -24.472 111.160 33.367 1.00 23.86 122 GLN H O 1
ATOM 12477 N N . LEU H 1 124 ? -23.951 113.068 34.459 1.00 23.21 123 LEU H N 1
ATOM 12478 C CA . LEU H 1 124 ? -24.890 112.780 35.561 1.00 23.17 123 LEU H CA 1
ATOM 12479 C C . LEU H 1 124 ? -26.356 112.716 35.098 1.00 22.34 123 LEU H C 1
ATOM 12480 O O . LEU H 1 124 ? -27.157 111.949 35.647 1.00 22.45 123 LEU H O 1
ATOM 12485 N N . TYR H 1 125 ? -26.700 113.483 34.078 1.00 21.36 124 TYR H N 1
ATOM 12486 C CA . TYR H 1 125 ? -28.060 113.451 33.564 1.00 20.71 124 TYR H CA 1
ATOM 12487 C C . TYR H 1 125 ? -28.283 112.128 32.868 1.00 20.89 124 TYR H C 1
ATOM 12488 O O . TYR H 1 125 ? -29.317 111.503 33.027 1.00 20.53 124 TYR H O 1
ATOM 12497 N N . THR H 1 126 ? -27.305 111.703 32.096 1.00 21.41 125 THR H N 1
ATOM 12498 C CA . THR H 1 126 ? -27.399 110.414 31.433 1.00 22.25 125 THR H CA 1
ATOM 12499 C C . THR H 1 126 ? -27.524 109.260 32.428 1.00 22.94 125 THR H C 1
ATOM 12500 O O . THR H 1 126 ? -28.272 108.322 32.205 1.00 23.07 125 THR H O 1
ATOM 12504 N N . HIS H 1 127 ? -26.774 109.339 33.515 1.00 23.59 126 HIS H N 1
ATOM 12505 C CA . HIS H 1 127 ? -26.790 108.305 34.535 1.00 24.68 126 HIS H CA 1
ATOM 12506 C C . HIS H 1 127 ? -28.174 108.337 35.183 1.00 23.67 126 HIS H C 1
ATOM 12507 O O . HIS H 1 127 ? -28.820 107.300 35.331 1.00 24.06 126 HIS H O 1
ATOM 12514 N N . ALA H 1 128 ? -28.669 109.536 35.471 1.00 22.10 127 ALA H N 1
ATOM 12515 C CA . ALA H 1 128 ? -29.993 109.680 36.070 1.00 21.16 127 ALA H CA 1
ATOM 12516 C C . ALA H 1 128 ? -31.075 109.025 35.177 1.00 20.71 127 ALA H C 1
ATOM 12517 O O . ALA H 1 128 ? -31.907 108.233 35.657 1.00 20.04 127 ALA H O 1
ATOM 12519 N N . ARG H 1 129 ? -31.046 109.353 33.886 1.00 20.02 128 ARG H N 1
ATOM 12520 C CA . ARG H 1 129 ? -31.996 108.795 32.920 1.00 20.15 128 ARG H CA 1
ATOM 12521 C C . ARG H 1 129 ? -31.970 107.269 32.875 1.00 20.83 128 ARG H C 1
ATOM 12522 O O . ARG H 1 129 ? -33.018 106.634 32.795 1.00 20.44 128 ARG H O 1
ATOM 12530 N N . SER H 1 130 ? -30.770 106.699 32.944 1.00 21.57 129 SER H N 1
ATOM 12531 C CA . SER H 1 130 ? -30.586 105.241 32.896 1.00 22.88 129 SER H CA 1
ATOM 12532 C C . SER H 1 130 ? -31.084 104.506 34.132 1.00 23.12 129 SER H C 1
ATOM 12533 O O . SER H 1 130 ? -31.135 103.294 34.106 1.00 23.84 129 SER H O 1
ATOM 12536 N N . GLU H 1 131 ? -31.392 105.218 35.224 1.00 22.71 130 GLU H N 1
ATOM 12537 C CA . GLU H 1 131 ? -31.888 104.552 36.451 1.00 23.17 130 GLU H CA 1
ATOM 12538 C C . GLU H 1 131 ? -33.319 104.003 36.279 1.00 23.05 130 GLU H C 1
ATOM 12539 O O . GLU H 1 131 ? -33.754 103.159 37.046 1.00 23.48 130 GLU H O 1
ATOM 12545 N N . TYR H 1 132 ? -34.054 104.507 35.298 1.00 22.35 131 TYR H N 1
ATOM 12546 C CA . TYR H 1 132 ? -35.419 104.065 35.073 1.00 22.51 131 TYR H CA 1
ATOM 12547 C C . TYR H 1 132 ? -35.702 103.834 33.618 1.00 22.77 131 TYR H C 1
ATOM 12548 O O . TYR H 1 132 ? -35.152 104.507 32.750 1.00 22.56 131 TYR H O 1
ATOM 12557 N N . LEU H 1 133 ? -36.554 102.858 33.353 1.00 23.49 132 LEU H N 1
ATOM 12558 C CA . LEU H 1 133 ? -37.017 102.591 32.011 1.00 23.73 132 LEU H CA 1
ATOM 12559 C C . LEU H 1 133 ? -38.105 103.612 31.710 1.00 23.44 132 LEU H C 1
ATOM 12560 O O . LEU H 1 133 ? -38.823 104.047 32.620 1.00 23.01 132 LEU H O 1
ATOM 12565 N N . VAL H 1 134 ? -38.272 103.972 30.445 1.00 23.74 133 VAL H N 1
ATOM 12566 C CA . VAL H 1 134 ? -39.304 104.947 30.078 1.00 23.69 133 VAL H CA 1
ATOM 12567 C C . VAL H 1 134 ? -40.686 104.556 30.606 1.00 24.11 133 VAL H C 1
ATOM 12568 O O . VAL H 1 134 ? -41.422 105.422 31.078 1.00 23.74 133 VAL H O 1
ATOM 12572 N N . THR H 1 135 ? -41.010 103.261 30.601 1.00 25.05 134 THR H N 1
ATOM 12573 C CA . THR H 1 135 ? -42.316 102.800 31.101 1.00 25.66 134 THR H CA 1
ATOM 12574 C C . THR H 1 135 ? -42.449 103.014 32.620 1.00 25.14 134 THR H C 1
ATOM 12575 O O . THR H 1 135 ? -43.541 102.961 33.161 1.00 25.48 134 THR H O 1
ATOM 12579 N N . GLN H 1 136 ? -41.325 103.215 33.304 1.00 24.43 135 GLN H N 1
ATOM 12580 C CA . GLN H 1 136 ? -41.334 103.502 34.743 1.00 23.96 135 GLN H CA 1
ATOM 12581 C C . GLN H 1 136 ? -41.374 105.000 34.983 1.00 22.61 135 GLN H C 1
ATOM 12582 O O . GLN H 1 136 ? -41.959 105.446 35.951 1.00 22.39 135 GLN H O 1
ATOM 12588 N N . ALA H 1 137 ? -40.715 105.758 34.107 1.00 21.64 136 ALA H N 1
ATOM 12589 C CA . ALA H 1 137 ? -40.606 107.193 34.271 1.00 20.89 136 ALA H CA 1
ATOM 12590 C C . ALA H 1 137 ? -40.404 107.919 32.960 1.00 20.51 136 ALA H C 1
ATOM 12591 O O . ALA H 1 137 ? -39.361 107.786 32.314 1.00 20.63 136 ALA H O 1
ATOM 12593 N N . ASP H 1 138 ? -41.391 108.710 32.588 1.00 20.02 137 ASP H N 1
ATOM 12594 C CA . ASP H 1 138 ? -41.327 109.515 31.390 1.00 19.61 137 ASP H CA 1
ATOM 12595 C C . ASP H 1 138 ? -40.213 110.551 31.517 1.00 18.95 137 ASP H C 1
ATOM 12596 O O . ASP H 1 138 ? -39.617 110.971 30.522 1.00 18.83 137 ASP H O 1
ATOM 12601 N N . GLU H 1 139 ? -39.978 110.993 32.749 1.00 18.65 138 GLU H N 1
ATOM 12602 C CA . GLU H 1 139 ? -38.915 111.944 33.054 1.00 18.02 138 GLU H CA 1
ATOM 12603 C C . GLU H 1 139 ? -38.400 111.586 34.422 1.00 17.91 138 GLU H C 1
ATOM 12604 O O . GLU H 1 139 ? -39.154 111.078 35.260 1.00 17.81 138 GLU H O 1
ATOM 12610 N N . VAL H 1 140 ? -37.110 111.841 34.636 1.00 17.58 139 VAL H N 1
ATOM 12611 C CA . VAL H 1 140 ? -36.457 111.550 35.887 1.00 17.61 139 VAL H CA 1
ATOM 12612 C C . VAL H 1 140 ? -35.953 112.851 36.465 1.00 17.21 139 VAL H C 1
ATOM 12613 O O . VAL H 1 140 ? -35.329 113.659 35.778 1.00 16.46 139 VAL H O 1
ATOM 12617 N N . LEU H 1 141 ? -36.262 113.053 37.733 1.00 17.41 140 LEU H N 1
ATOM 12618 C CA . LEU H 1 141 ? -35.886 114.249 38.434 1.00 17.41 140 LEU H CA 1
ATOM 12619 C C . LEU H 1 141 ? -34.617 114.045 39.216 1.00 17.42 140 LEU H C 1
ATOM 12620 O O . LEU H 1 141 ? -34.358 112.941 39.684 1.00 17.98 140 LEU H O 1
ATOM 12625 N N . LEU H 1 142 ? -33.853 115.122 39.382 1.00 16.72 141 LEU H N 1
ATOM 12626 C CA . LEU H 1 142 ? -32.642 115.083 40.176 1.00 16.86 141 LEU H CA 1
ATOM 12627 C C . LEU H 1 142 ? -32.717 116.045 41.330 1.00 16.72 141 LEU H C 1
ATOM 12628 O O . LEU H 1 142 ? -33.309 117.118 41.223 1.00 15.95 141 LEU H O 1
ATOM 12633 N N . ALA H 1 143 ? -32.104 115.644 42.436 1.00 17.23 142 ALA H N 1
ATOM 12634 C CA . ALA H 1 143 ? -32.001 116.463 43.611 1.00 17.80 142 ALA H CA 1
ATOM 12635 C C . ALA H 1 143 ? -30.514 116.825 43.800 1.00 18.29 142 ALA H C 1
ATOM 12636 O O . ALA H 1 143 ? -29.642 116.244 43.144 1.00 18.01 142 ALA H O 1
ATOM 12638 N N . ASN H 1 144 ? -30.224 117.776 44.688 1.00 18.88 143 ASN H N 1
ATOM 12639 C CA . ASN H 1 144 ? -28.844 118.174 44.941 1.00 19.48 143 ASN H CA 1
ATOM 12640 C C . ASN H 1 144 ? -28.331 117.571 46.265 1.00 20.53 143 ASN H C 1
ATOM 12641 O O . ASN H 1 144 ? -29.045 116.826 46.900 1.00 20.81 143 ASN H O 1
ATOM 12646 N N . GLU H 1 145 ? -27.118 117.928 46.690 1.00 21.39 144 GLU H N 1
ATOM 12647 C CA . GLU H 1 145 ? -26.540 117.357 47.914 1.00 22.82 144 GLU H CA 1
ATOM 12648 C C . GLU H 1 145 ? -27.307 117.723 49.175 1.00 23.59 144 GLU H C 1
ATOM 12649 O O . GLU H 1 145 ? -27.068 117.134 50.224 1.00 24.75 144 GLU H O 1
ATOM 12655 N N . ARG H 1 146 ? -28.192 118.715 49.081 1.00 23.62 145 ARG H N 1
ATOM 12656 C CA . ARG H 1 146 ? -29.012 119.146 50.208 1.00 24.25 145 ARG H CA 1
ATOM 12657 C C . ARG H 1 146 ? -30.422 118.549 50.163 1.00 23.83 145 ARG H C 1
ATOM 12658 O O . ARG H 1 146 ? -31.265 118.920 50.967 1.00 24.45 145 ARG H O 1
ATOM 12666 N N . GLY H 1 147 ? -30.689 117.634 49.230 1.00 23.12 146 GLY H N 1
ATOM 12667 C CA . GLY H 1 147 ? -32.020 117.003 49.136 1.00 22.52 146 GLY H CA 1
ATOM 12668 C C . GLY H 1 147 ? -33.079 117.886 48.496 1.00 21.80 146 GLY H C 1
ATOM 12669 O O . GLY H 1 147 ? -34.257 117.524 48.444 1.00 21.49 146 GLY H O 1
ATOM 12670 N N . GLU H 1 148 ? -32.659 119.043 47.991 1.00 21.11 147 GLU H N 1
ATOM 12671 C CA . GLU H 1 148 ? -33.557 119.966 47.330 1.00 20.41 147 GLU H CA 1
ATOM 12672 C C . GLU H 1 148 ? -33.804 119.498 45.913 1.00 19.53 147 GLU H C 1
ATOM 12673 O O . GLU H 1 148 ? -32.859 119.145 45.206 1.00 19.40 147 GLU H O 1
ATOM 12679 N N . ILE H 1 149 ? -35.066 119.485 45.483 1.00 18.92 148 ILE H N 1
ATOM 12680 C CA . ILE H 1 149 ? -35.384 119.097 44.125 1.00 17.99 148 ILE H CA 1
ATOM 12681 C C . ILE H 1 149 ? -34.824 120.142 43.178 1.00 17.17 148 ILE H C 1
ATOM 12682 O O . ILE H 1 149 ? -34.951 121.328 43.426 1.00 16.99 148 ILE H O 1
ATOM 12687 N N . CYS H 1 150 ? -34.210 119.710 42.085 1.00 16.63 149 CYS H N 1
ATOM 12688 C CA . CYS H 1 150 ? -33.626 120.658 41.141 1.00 16.14 149 CYS H CA 1
ATOM 12689 C C . CYS H 1 150 ? -34.343 120.771 39.816 1.00 15.53 149 CYS H C 1
ATOM 12690 O O . CYS H 1 150 ? -34.886 121.818 39.501 1.00 15.46 149 CYS H O 1
ATOM 12693 N N . GLU H 1 151 ? -34.338 119.696 39.040 1.00 15.31 150 GLU H N 1
ATOM 12694 C CA . GLU H 1 151 ? -34.910 119.722 37.705 1.00 15.12 150 GLU H CA 1
ATOM 12695 C C . GLU H 1 151 ? -35.059 118.328 37.157 1.00 15.32 150 GLU H C 1
ATOM 12696 O O . GLU H 1 151 ? -34.797 117.354 37.846 1.00 15.81 150 GLU H O 1
ATOM 12702 N N . GLY H 1 152 ? -35.505 118.239 35.910 1.00 15.12 151 GLY H N 1
ATOM 12703 C CA . GLY H 1 152 ? -35.598 116.954 35.227 1.00 15.26 151 GLY H CA 1
ATOM 12704 C C . GLY H 1 152 ? -34.367 116.839 34.350 1.00 15.04 151 GLY H C 1
ATOM 12705 O O . GLY H 1 152 ? -33.649 117.831 34.163 1.00 14.92 151 GLY H O 1
ATOM 12706 N N . THR H 1 153 ? -34.120 115.662 33.783 1.00 15.15 152 THR H N 1
ATOM 12707 C CA . THR H 1 153 ? -32.957 115.489 32.912 1.00 15.17 152 THR H CA 1
ATOM 12708 C C . THR H 1 153 ? -33.004 116.398 31.690 1.00 14.85 152 THR H C 1
ATOM 12709 O O . THR H 1 153 ? -31.972 116.711 31.123 1.00 14.67 152 THR H O 1
ATOM 12713 N N . ILE H 1 154 ? -34.205 116.766 31.257 1.00 14.72 153 ILE H N 1
ATOM 12714 C CA . ILE H 1 154 ? -34.384 117.623 30.086 1.00 14.75 153 ILE H CA 1
ATOM 12715 C C . ILE H 1 154 ? -35.550 118.613 30.269 1.00 14.27 153 ILE H C 1
ATOM 12716 O O . ILE H 1 154 ? -36.078 119.160 29.299 1.00 13.90 153 ILE H O 1
ATOM 12721 N N . THR H 1 155 ? -35.936 118.843 31.512 1.00 13.95 154 THR H N 1
ATOM 12722 C CA . THR H 1 155 ? -37.031 119.730 31.814 1.00 13.55 154 THR H CA 1
ATOM 12723 C C . THR H 1 155 ? -36.798 120.413 33.133 1.00 13.69 154 THR H C 1
ATOM 12724 O O . THR H 1 155 ? -35.924 120.019 33.911 1.00 13.36 154 THR H O 1
ATOM 12728 N N . ASN H 1 156 ? -37.554 121.477 33.356 1.00 13.99 155 ASN H N 1
ATOM 12729 C CA . ASN H 1 156 ? -37.564 122.171 34.631 1.00 14.40 155 ASN H CA 1
ATOM 12730 C C . ASN H 1 156 ? -38.845 121.679 35.298 1.00 14.73 155 ASN H C 1
ATOM 12731 O O . ASN H 1 156 ? -39.774 121.245 34.602 1.00 14.80 155 ASN H O 1
ATOM 12736 N N . VAL H 1 157 ? -38.898 121.726 36.623 1.00 14.93 156 VAL H N 1
ATOM 12737 C CA . VAL H 1 157 ? -40.064 121.238 37.369 1.00 15.27 156 VAL H CA 1
ATOM 12738 C C . VAL H 1 157 ? -40.871 122.412 37.950 1.00 15.69 156 VAL H C 1
ATOM 12739 O O . VAL H 1 157 ? -40.305 123.432 38.347 1.00 15.40 156 VAL H O 1
ATOM 12743 N N . PHE H 1 158 ? -42.196 122.239 38.002 1.00 16.20 157 PHE H N 1
ATOM 12744 C CA . PHE H 1 158 ? -43.120 123.295 38.454 1.00 16.69 157 PHE H CA 1
ATOM 12745 C C . PHE H 1 158 ? -44.163 122.685 39.328 1.00 17.43 157 PHE H C 1
ATOM 12746 O O . PHE H 1 158 ? -44.903 121.812 38.895 1.00 17.47 157 PHE H O 1
ATOM 12754 N N . ALA H 1 159 ? -44.221 123.154 40.574 1.00 18.16 158 ALA H N 1
ATOM 12755 C CA . ALA H 1 159 ? -45.147 122.633 41.578 1.00 18.64 158 ALA H CA 1
ATOM 12756 C C . ALA H 1 159 ? -46.152 123.680 42.039 1.00 19.33 158 ALA H C 1
ATOM 12757 O O . ALA H 1 159 ? -45.785 124.799 42.409 1.00 19.50 158 ALA H O 1
ATOM 12759 N N . ASP H 1 160 ? -47.415 123.294 42.028 1.00 19.81 159 ASP H N 1
ATOM 12760 C CA . ASP H 1 160 ? -48.486 124.144 42.446 1.00 20.74 159 ASP H CA 1
ATOM 12761 C C . ASP H 1 160 ? -48.980 123.583 43.765 1.00 21.78 159 ASP H C 1
ATOM 12762 O O . ASP H 1 160 ? -49.581 122.504 43.797 1.00 21.84 159 ASP H O 1
ATOM 12767 N N . PHE H 1 161 ? -48.722 124.305 44.848 1.00 22.68 160 PHE H N 1
ATOM 12768 C CA . PHE H 1 161 ? -49.130 123.866 46.178 1.00 23.91 160 PHE H CA 1
ATOM 12769 C C . PHE H 1 161 ? -50.540 124.311 46.588 1.00 25.21 160 PHE H C 1
ATOM 12770 O O . PHE H 1 161 ? -50.898 124.229 47.775 1.00 25.93 160 PHE H O 1
ATOM 12778 N N . GLY H 1 162 ? -51.345 124.749 45.610 1.00 25.31 161 GLY H N 1
ATOM 12779 C CA . GLY H 1 162 ? -52.725 125.137 45.877 1.00 26.28 161 GLY H CA 1
ATOM 12780 C C . GLY H 1 162 ? -53.145 126.533 45.464 1.00 26.75 161 GLY H C 1
ATOM 12781 O O . GLY H 1 162 ? -54.318 126.769 45.251 1.00 28.36 161 GLY H O 1
ATOM 12782 N N . ASP H 1 163 ? -52.213 127.463 45.359 1.00 26.42 162 ASP H N 1
ATOM 12783 C CA . ASP H 1 163 ? -52.554 128.846 45.012 1.00 26.75 162 ASP H CA 1
ATOM 12784 C C . ASP H 1 163 ? -52.431 129.187 43.513 1.00 25.67 162 ASP H C 1
ATOM 12785 O O . ASP H 1 163 ? -52.520 130.338 43.149 1.00 26.09 162 ASP H O 1
ATOM 12790 N N . GLY H 1 164 ? -52.191 128.208 42.651 1.00 24.58 163 GLY H N 1
ATOM 12791 C CA . GLY H 1 164 ? -52.083 128.498 41.217 1.00 23.61 163 GLY H CA 1
ATOM 12792 C C . GLY H 1 164 ? -50.704 128.969 40.788 1.00 22.64 163 GLY H C 1
ATOM 12793 O O . GLY H 1 164 ? -50.432 129.082 39.600 1.00 22.46 163 GLY H O 1
ATOM 12794 N N . VAL H 1 165 ? -49.831 129.257 41.743 1.00 22.12 164 VAL H N 1
ATOM 12795 C CA . VAL H 1 165 ? -48.486 129.680 41.408 1.00 21.48 164 VAL H CA 1
ATOM 12796 C C . VAL H 1 165 ? -47.611 128.466 41.040 1.00 20.30 164 VAL H C 1
ATOM 12797 O O . VAL H 1 165 ? -47.619 127.468 41.747 1.00 20.13 164 VAL H O 1
ATOM 12801 N N . LEU H 1 166 ? -46.862 128.552 39.948 1.00 19.14 165 LEU H N 1
ATOM 12802 C CA . LEU H 1 166 ? -45.965 127.453 39.562 1.00 18.25 165 LEU H CA 1
ATOM 12803 C C . LEU H 1 166 ? -44.615 127.608 40.279 1.00 17.94 165 LEU H C 1
ATOM 12804 O O . LEU H 1 166 ? -43.709 128.258 39.798 1.00 17.59 165 LEU H O 1
ATOM 12809 N N . ALA H 1 167 ? -44.486 126.987 41.442 1.00 18.30 166 ALA H N 1
ATOM 12810 C CA . ALA H 1 167 ? -43.246 127.084 42.224 1.00 17.96 166 ALA H CA 1
ATOM 12811 C C . ALA H 1 167 ? -42.171 126.225 41.564 1.00 16.84 166 ALA H C 1
ATOM 12812 O O . ALA H 1 167 ? -42.363 125.031 41.398 1.00 16.57 166 ALA H O 1
ATOM 12814 N N . THR H 1 168 ? -41.047 126.851 41.204 1.00 16.29 167 THR H N 1
ATOM 12815 C CA . THR H 1 168 ? -39.939 126.181 40.511 1.00 15.67 167 THR H CA 1
ATOM 12816 C C . THR H 1 168 ? -38.610 126.373 41.281 1.00 16.37 167 THR H C 1
ATOM 12817 O O . THR H 1 168 ? -38.361 127.456 41.873 1.00 16.75 167 THR H O 1
ATOM 12821 N N . PRO H 1 169 ? -37.768 125.324 41.329 1.00 16.66 168 PRO H N 1
ATOM 12822 C CA . PRO H 1 169 ? -36.509 125.402 42.080 1.00 17.47 168 PRO H CA 1
ATOM 12823 C C . PRO H 1 169 ? -35.602 126.590 41.742 1.00 17.86 168 PRO H C 1
ATOM 12824 O O . PRO H 1 169 ? -35.317 126.870 40.575 1.00 17.51 168 PRO H O 1
ATOM 12828 N N . ARG H 1 170 ? -35.167 127.265 42.794 1.00 18.97 169 ARG H N 1
ATOM 12829 C CA . ARG H 1 170 ? -34.331 128.440 42.689 1.00 19.65 169 ARG H CA 1
ATOM 12830 C C . ARG H 1 170 ? -33.052 128.069 41.958 1.00 19.34 169 ARG H C 1
ATOM 12831 O O . ARG H 1 170 ? -32.521 126.948 42.108 1.00 19.27 169 ARG H O 1
ATOM 12839 N N . LEU H 1 171 ? -32.561 129.003 41.161 1.00 19.13 170 LEU H N 1
ATOM 12840 C CA . LEU H 1 171 ? -31.378 128.760 40.346 1.00 18.93 170 LEU H CA 1
ATOM 12841 C C . LEU H 1 171 ? -30.163 128.267 41.141 1.00 19.13 170 LEU H C 1
ATOM 12842 O O . LEU H 1 171 ? -29.445 127.391 40.682 1.00 18.74 170 LEU H O 1
ATOM 12847 N N . ASP H 1 172 ? -29.943 128.803 42.339 1.00 19.85 171 ASP H N 1
ATOM 12848 C CA . ASP H 1 172 ? -28.772 128.381 43.130 1.00 20.35 171 ASP H CA 1
ATOM 12849 C C . ASP H 1 172 ? -28.870 126.926 43.686 1.00 20.29 171 ASP H C 1
ATOM 12850 O O . ASP H 1 172 ? -27.928 126.452 44.308 1.00 20.64 171 ASP H O 1
ATOM 12855 N N . CYS H 1 173 ? -29.994 126.228 43.460 1.00 19.78 172 CYS H N 1
ATOM 12856 C CA . CYS H 1 173 ? -30.108 124.814 43.872 1.00 19.91 172 CYS H CA 1
ATOM 12857 C C . CYS H 1 173 ? -29.234 123.900 42.966 1.00 19.15 172 CYS H C 1
ATOM 12858 O O . CYS H 1 173 ? -28.914 122.772 43.343 1.00 19.37 172 CYS H O 1
ATOM 12861 N N . GLY H 1 174 ? -28.851 124.405 41.794 1.00 18.29 173 GLY H N 1
ATOM 12862 C CA . GLY H 1 174 ? -28.048 123.652 40.823 1.00 18.04 173 GLY H CA 1
ATOM 12863 C C . GLY H 1 174 ? -28.963 123.109 39.737 1.00 17.40 173 GLY H C 1
ATOM 12864 O O . GLY H 1 174 ? -29.537 122.038 39.897 1.00 17.70 173 GLY H O 1
ATOM 12865 N N . LEU H 1 175 ? -29.089 123.845 38.629 1.00 16.78 174 LEU H N 1
ATOM 12866 C CA . LEU H 1 175 ? -29.995 123.475 37.536 1.00 16.23 174 LEU H CA 1
ATOM 12867 C C . LEU H 1 175 ? -29.873 124.425 36.348 1.00 15.78 174 LEU H C 1
ATOM 12868 O O . LEU H 1 175 ? -29.316 125.502 36.473 1.00 15.96 174 LEU H O 1
ATOM 12873 N N . LEU H 1 176 ? -30.426 124.038 35.203 1.00 15.43 175 LEU H N 1
ATOM 12874 C CA . LEU H 1 176 ? -30.358 124.885 34.024 1.00 15.27 175 LEU H CA 1
ATOM 12875 C C . LEU H 1 176 ? -31.477 125.934 34.035 1.00 14.99 175 LEU H C 1
ATOM 12876 O O . LEU H 1 176 ? -32.633 125.580 34.275 1.00 14.99 175 LEU H O 1
ATOM 12881 N N . PRO H 1 177 ? -31.143 127.223 33.798 1.00 14.69 176 PRO H N 1
ATOM 12882 C CA . PRO H 1 177 ? -32.209 128.220 33.700 1.00 14.64 176 PRO H CA 1
ATOM 12883 C C . PRO H 1 177 ? -32.872 128.039 32.328 1.00 14.28 176 PRO H C 1
ATOM 12884 O O . PRO H 1 177 ? -32.438 128.625 31.339 1.00 14.25 176 PRO H O 1
ATOM 12888 N N . GLY H 1 178 ? -33.862 127.167 32.266 1.00 13.79 177 GLY H N 1
ATOM 12889 C CA . GLY H 1 178 ? -34.534 126.867 31.018 1.00 13.64 177 GLY H CA 1
ATOM 12890 C C . GLY H 1 178 ? -35.275 128.043 30.392 1.00 13.58 177 GLY H C 1
ATOM 12891 O O . GLY H 1 178 ? -35.671 128.982 31.080 1.00 13.43 177 GLY H O 1
ATOM 12892 N N . VAL H 1 179 ? -35.480 127.953 29.078 1.00 13.17 178 VAL H N 1
ATOM 12893 C CA . VAL H 1 179 ? -36.156 128.980 28.332 1.00 13.02 178 VAL H CA 1
ATOM 12894 C C . VAL H 1 179 ? -37.652 129.055 28.706 1.00 13.33 178 VAL H C 1
ATOM 12895 O O . VAL H 1 179 ? -38.147 130.138 28.950 1.00 13.83 178 VAL H O 1
ATOM 12899 N N . LEU H 1 180 ? -38.366 127.931 28.780 1.00 13.35 179 LEU H N 1
ATOM 12900 C CA . LEU H 1 180 ? -39.780 127.982 29.215 1.00 13.35 179 LEU H CA 1
ATOM 12901 C C . LEU H 1 180 ? -39.845 128.520 30.654 1.00 13.41 179 LEU H C 1
ATOM 12902 O O . LEU H 1 180 ? -40.718 129.296 30.993 1.00 13.82 179 LEU H O 1
ATOM 12907 N N . ARG H 1 181 ? -38.929 128.057 31.495 1.00 13.32 180 ARG H N 1
ATOM 12908 C CA . ARG H 1 181 ? -38.846 128.473 32.883 1.00 13.74 180 ARG H CA 1
ATOM 12909 C C . ARG H 1 181 ? -38.694 129.981 32.947 1.00 14.05 180 ARG H C 1
ATOM 12910 O O . ARG H 1 181 ? -39.335 130.639 33.748 1.00 14.32 180 ARG H O 1
ATOM 12918 N N . ALA H 1 182 ? -37.839 130.523 32.087 1.00 14.24 181 ALA H N 1
ATOM 12919 C CA . ALA H 1 182 ? -37.614 131.960 32.052 1.00 14.82 181 ALA H CA 1
ATOM 12920 C C . ALA H 1 182 ? -38.882 132.694 31.667 1.00 15.53 181 ALA H C 1
ATOM 12921 O O . ALA H 1 182 ? -39.234 133.702 32.275 1.00 16.02 181 ALA H O 1
ATOM 12923 N N . GLU H 1 183 ? -39.578 132.192 30.664 1.00 16.05 182 GLU H N 1
ATOM 12924 C CA . GLU H 1 183 ? -40.806 132.830 30.236 1.00 17.05 182 GLU H CA 1
ATOM 12925 C C . GLU H 1 183 ? -41.845 132.848 31.348 1.00 17.17 182 GLU H C 1
ATOM 12926 O O . GLU H 1 183 ? -42.505 133.868 31.582 1.00 17.85 182 GLU H O 1
ATOM 12932 N N . LEU H 1 184 ? -41.989 131.721 32.024 1.00 16.84 183 LEU H N 1
ATOM 12933 C CA . LEU H 1 184 ? -42.966 131.609 33.093 1.00 17.33 183 LEU H CA 1
ATOM 12934 C C . LEU H 1 184 ? -42.653 132.542 34.259 1.00 17.68 183 LEU H C 1
ATOM 12935 O O . LEU H 1 184 ? -43.563 133.082 34.861 1.00 18.24 183 LEU H O 1
ATOM 12940 N N . LEU H 1 185 ? -41.374 132.711 34.594 1.00 17.85 184 LEU H N 1
ATOM 12941 C CA . LEU H 1 185 ? -40.974 133.626 35.685 1.00 18.33 184 LEU H CA 1
ATOM 12942 C C . LEU H 1 185 ? -41.255 135.079 35.298 1.00 19.17 184 LEU H C 1
ATOM 12943 O O . LEU H 1 185 ? -41.790 135.869 36.099 1.00 19.56 184 LEU H O 1
ATOM 12948 N N . ASP H 1 186 ? -40.917 135.419 34.061 1.00 19.07 185 ASP H N 1
ATOM 12949 C CA . ASP H 1 186 ? -41.136 136.770 33.563 1.00 20.16 185 ASP H CA 1
ATOM 12950 C C . ASP H 1 186 ? -42.619 137.104 33.525 1.00 20.94 185 ASP H C 1
ATOM 12951 O O . ASP H 1 186 ? -43.010 138.221 33.871 1.00 21.65 185 ASP H O 1
ATOM 12956 N N . GLU H 1 187 ? -43.443 136.123 33.142 1.00 21.06 186 GLU H N 1
ATOM 12957 C CA . GLU H 1 187 ? -44.905 136.305 33.095 1.00 21.63 186 GLU H CA 1
ATOM 12958 C C . GLU H 1 187 ? -45.537 136.328 34.471 1.00 21.96 186 GLU H C 1
ATOM 12959 O O . GLU H 1 187 ? -46.711 136.623 34.592 1.00 22.31 186 GLU H O 1
ATOM 12965 N N . GLY H 1 188 ? -44.760 136.026 35.509 1.00 21.68 187 GLY H N 1
ATOM 12966 C CA . GLY H 1 188 ? -45.281 136.024 36.876 1.00 22.10 187 GLY H CA 1
ATOM 12967 C C . GLY H 1 188 ? -46.107 134.783 37.209 1.00 22.23 187 GLY H C 1
ATOM 12968 O O . GLY H 1 188 ? -46.787 134.751 38.230 1.00 22.57 187 GLY H O 1
ATOM 12969 N N . ARG H 1 189 ? -46.057 133.765 36.337 1.00 21.63 188 ARG H N 1
ATOM 12970 C CA . ARG H 1 189 ? -46.804 132.512 36.541 1.00 21.56 188 ARG H CA 1
ATOM 12971 C C . ARG H 1 189 ? -45.993 131.549 37.398 1.00 21.09 188 ARG H C 1
ATOM 12972 O O . ARG H 1 189 ? -46.559 130.724 38.109 1.00 20.63 188 ARG H O 1
ATOM 12980 N N . ALA H 1 190 ? -44.658 131.637 37.292 1.00 20.74 189 ALA H N 1
ATOM 12981 C CA . ALA H 1 190 ? -43.765 130.810 38.110 1.00 20.57 189 ALA H CA 1
ATOM 12982 C C . ALA H 1 190 ? -43.050 131.680 39.136 1.00 20.72 189 ALA H C 1
ATOM 12983 O O . ALA H 1 190 ? -42.964 132.858 38.972 1.00 20.29 189 ALA H O 1
ATOM 12985 N N . GLU H 1 191 ? -42.587 131.058 40.218 1.00 21.36 190 GLU H N 1
ATOM 12986 C CA . GLU H 1 191 ? -41.827 131.744 41.274 1.00 22.27 190 GLU H CA 1
ATOM 12987 C C . GLU H 1 191 ? -40.783 130.798 41.805 1.00 21.66 190 GLU H C 1
ATOM 12988 O O . GLU H 1 191 ? -41.043 129.607 41.943 1.00 21.53 190 GLU H O 1
ATOM 12994 N N . GLU H 1 192 ? -39.588 131.323 42.057 1.00 21.37 191 GLU H N 1
ATOM 12995 C CA . GLU H 1 192 ? -38.521 130.522 42.579 1.00 21.25 191 GLU H CA 1
ATOM 12996 C C . GLU H 1 192 ? -38.880 130.087 43.991 1.00 21.82 191 GLU H C 1
ATOM 12997 O O . GLU H 1 192 ? -39.548 130.816 44.730 1.00 22.26 191 GLU H O 1
ATOM 13003 N N . ALA H 1 193 ? -38.492 128.859 44.322 1.00 21.57 192 ALA H N 1
ATOM 13004 C CA . ALA H 1 193 ? -38.773 128.287 45.622 1.00 22.14 192 ALA H CA 1
ATOM 13005 C C . ALA H 1 193 ? -37.771 127.178 45.929 1.00 22.06 192 ALA H C 1
ATOM 13006 O O . ALA H 1 193 ? -36.916 126.839 45.092 1.00 21.47 192 ALA H O 1
ATOM 13008 N N . ILE H 1 194 ? -37.881 126.627 47.132 1.00 22.74 193 ILE H N 1
ATOM 13009 C CA . ILE H 1 194 ? -37.014 125.548 47.569 1.00 23.23 193 ILE H CA 1
ATOM 13010 C C . ILE H 1 194 ? -37.899 124.459 48.160 1.00 23.39 193 ILE H C 1
ATOM 13011 O O . ILE H 1 194 ? -38.763 124.734 48.997 1.00 24.09 193 ILE H O 1
ATOM 13016 N N . TYR H 1 195 ? -37.747 123.241 47.671 1.00 22.88 194 TYR H N 1
ATOM 13017 C CA . TYR H 1 195 ? -38.533 122.140 48.196 1.00 23.27 194 TYR H CA 1
ATOM 13018 C C . TYR H 1 195 ? -37.891 120.795 47.942 1.00 23.22 194 TYR H C 1
ATOM 13019 O O . TYR H 1 195 ? -37.143 120.607 46.982 1.00 22.75 194 TYR H O 1
ATOM 13028 N N . SER H 1 196 ? -38.226 119.855 48.807 1.00 24.07 195 SER H N 1
ATOM 13029 C CA . SER H 1 196 ? -37.731 118.493 48.723 1.00 24.41 195 SER H CA 1
ATOM 13030 C C . SER H 1 196 ? -38.744 117.578 48.045 1.00 24.51 195 SER H C 1
ATOM 13031 O O . SER H 1 196 ? -39.824 117.999 47.668 1.00 24.25 195 SER H O 1
ATOM 13034 N N . TYR H 1 197 ? -38.377 116.313 47.900 1.00 25.40 196 TYR H N 1
ATOM 13035 C CA . TYR H 1 197 ? -39.294 115.313 47.354 1.00 25.94 196 TYR H CA 1
ATOM 13036 C C . TYR H 1 197 ? -40.475 115.202 48.293 1.00 26.64 196 TYR H C 1
ATOM 13037 O O . TYR H 1 197 ? -41.597 115.266 47.861 1.00 26.61 196 TYR H O 1
ATOM 13046 N N . ASP H 1 198 ? -40.205 115.083 49.593 1.00 27.80 197 ASP H N 1
ATOM 13047 C CA . ASP H 1 198 ? -41.275 114.981 50.604 1.00 28.84 197 ASP H CA 1
ATOM 13048 C C . ASP H 1 198 ? -42.239 116.165 50.471 1.00 28.64 197 ASP H C 1
ATOM 13049 O O . ASP H 1 198 ? -43.437 115.994 50.544 1.00 28.62 197 ASP H O 1
ATOM 13054 N N . ASP H 1 199 ? -41.690 117.377 50.321 1.00 28.70 198 ASP H N 1
ATOM 13055 C CA . ASP H 1 199 ? -42.519 118.574 50.134 1.00 28.45 198 ASP H CA 1
ATOM 13056 C C . ASP H 1 199 ? -43.421 118.387 48.911 1.00 27.87 198 ASP H C 1
ATOM 13057 O O . ASP H 1 199 ? -44.583 118.724 48.960 1.00 28.07 198 ASP H O 1
ATOM 13062 N N . LEU H 1 200 ? -42.872 117.848 47.817 1.00 27.66 199 LEU H N 1
ATOM 13063 C CA . LEU H 1 200 ? -43.658 117.640 46.559 1.00 27.48 199 LEU H CA 1
ATOM 13064 C C . LEU H 1 200 ? -44.934 116.835 46.711 1.00 28.34 199 LEU H C 1
ATOM 13065 O O . LEU H 1 200 ? -45.917 117.088 46.023 1.00 28.29 199 LEU H O 1
ATOM 13070 N N . LYS H 1 201 ? -44.938 115.884 47.625 1.00 29.47 200 LYS H N 1
ATOM 13071 C CA . LYS H 1 201 ? -46.121 115.066 47.830 1.00 30.44 200 LYS H CA 1
ATOM 13072 C C . LYS H 1 201 ? -47.311 115.895 48.365 1.00 30.71 200 LYS H C 1
ATOM 13073 O O . LYS H 1 201 ? -48.435 115.394 48.415 1.00 31.31 200 LYS H O 1
ATOM 13079 N N . SER H 1 202 ? -47.053 117.142 48.778 1.00 30.28 201 SER H N 1
ATOM 13080 C CA . SER H 1 202 ? -48.113 118.063 49.229 1.00 30.54 201 SER H CA 1
ATOM 13081 C C . SER H 1 202 ? -48.650 118.913 48.062 1.00 29.46 201 SER H C 1
ATOM 13082 O O . SER H 1 202 ? -49.566 119.733 48.251 1.00 29.53 201 SER H O 1
ATOM 13085 N N . ALA H 1 203 ? -48.069 118.744 46.868 1.00 28.01 202 ALA H N 1
ATOM 13086 C CA . ALA H 1 203 ? -48.484 119.524 45.699 1.00 26.99 202 ALA H CA 1
ATOM 13087 C C . ALA H 1 203 ? -49.854 119.105 45.190 1.00 26.87 202 ALA H C 1
ATOM 13088 O O . ALA H 1 203 ? -50.171 117.936 45.136 1.00 27.03 202 ALA H O 1
ATOM 13090 N N . LYS H 1 204 ? -50.658 120.092 44.830 1.00 26.80 203 LYS H N 1
ATOM 13091 C CA . LYS H 1 204 ? -51.995 119.868 44.284 1.00 27.20 203 LYS H CA 1
ATOM 13092 C C . LYS H 1 204 ? -51.940 119.554 42.776 1.00 25.65 203 LYS H C 1
ATOM 13093 O O . LYS H 1 204 ? -52.799 118.853 42.247 1.00 25.63 203 LYS H O 1
ATOM 13099 N N . ALA H 1 205 ? -50.940 120.113 42.105 1.00 24.12 204 ALA H N 1
ATOM 13100 C CA . ALA H 1 205 ? -50.722 119.908 40.673 1.00 23.19 204 ALA H CA 1
ATOM 13101 C C . ALA H 1 205 ? -49.233 119.991 40.423 1.00 21.87 204 ALA H C 1
ATOM 13102 O O . ALA H 1 205 ? -48.550 120.799 41.028 1.00 22.09 204 ALA H O 1
ATOM 13104 N N . LEU H 1 206 ? -48.732 119.151 39.538 1.00 20.83 205 LEU H N 1
ATOM 13105 C CA . LEU H 1 206 ? -47.326 119.121 39.247 1.00 19.95 205 LEU H CA 1
ATOM 13106 C C . LEU H 1 206 ? -47.096 119.074 37.751 1.00 18.85 205 LEU H C 1
ATOM 13107 O O . LEU H 1 206 ? -47.905 118.511 37.026 1.00 18.33 205 LEU H O 1
ATOM 13112 N N . PHE H 1 207 ? -45.986 119.680 37.307 1.00 17.77 206 PHE H N 1
ATOM 13113 C CA . PHE H 1 207 ? -45.590 119.702 35.897 1.00 17.37 206 PHE H CA 1
ATOM 13114 C C . PHE H 1 207 ? -44.087 119.741 35.706 1.00 16.68 206 PHE H C 1
ATOM 13115 O O . PHE H 1 207 ? -43.342 120.175 36.575 1.00 17.17 206 PHE H O 1
ATOM 13123 N N . VAL H 1 208 ? -43.646 119.277 34.565 1.00 15.95 207 VAL H N 1
ATOM 13124 C CA . VAL H 1 208 ? -42.264 119.458 34.171 1.00 15.58 207 VAL H CA 1
ATOM 13125 C C . VAL H 1 208 ? -42.419 120.086 32.792 1.00 15.41 207 VAL H C 1
ATOM 13126 O O . VAL H 1 208 ? -43.445 119.916 32.139 1.00 15.85 207 VAL H O 1
ATOM 13130 N N . GLY H 1 209 ? -41.447 120.844 32.345 1.00 15.19 208 GLY H N 1
ATOM 13131 C CA . GLY H 1 209 ? -41.571 121.429 31.011 1.00 14.83 208 GLY H CA 1
ATOM 13132 C C . GLY H 1 209 ? -40.267 121.878 30.443 1.00 14.40 208 GLY H C 1
ATOM 13133 O O . GLY H 1 209 ? -39.289 122.030 31.163 1.00 13.92 208 GLY H O 1
ATOM 13134 N N . ASN H 1 210 ? -40.261 122.063 29.128 1.00 14.30 209 ASN H N 1
ATOM 13135 C CA . ASN H 1 210 ? -39.112 122.592 28.415 1.00 14.04 209 ASN H CA 1
ATOM 13136 C C . ASN H 1 210 ? -39.649 123.467 27.282 1.00 14.16 209 ASN H C 1
ATOM 13137 O O . ASN H 1 210 ? -40.844 123.515 27.054 1.00 14.06 209 ASN H O 1
ATOM 13142 N N . SER H 1 211 ? -38.774 124.181 26.597 1.00 13.96 210 SER H N 1
ATOM 13143 C CA . SER H 1 211 ? -39.223 125.046 25.528 1.00 14.11 210 SER H CA 1
ATOM 13144 C C . SER H 1 211 ? -39.800 124.281 24.338 1.00 14.42 210 SER H C 1
ATOM 13145 O O . SER H 1 211 ? -40.674 124.772 23.674 1.00 14.45 210 SER H O 1
ATOM 13148 N N . LEU H 1 212 ? -39.278 123.093 24.059 1.00 14.68 211 LEU H N 1
ATOM 13149 C CA . LEU H 1 212 ? -39.769 122.302 22.951 1.00 15.21 211 LEU H CA 1
ATOM 13150 C C . LEU H 1 212 ? -41.238 121.918 23.105 1.00 15.54 211 LEU H C 1
ATOM 13151 O O . LEU H 1 212 ? -42.014 122.096 22.191 1.00 15.40 211 LEU H O 1
ATOM 13156 N N . ARG H 1 213 ? -41.607 121.431 24.281 1.00 15.88 212 ARG H N 1
ATOM 13157 C CA . ARG H 1 213 ? -42.973 120.930 24.517 1.00 16.59 212 ARG H CA 1
ATOM 13158 C C . ARG H 1 213 ? -43.901 121.785 25.339 1.00 16.43 212 ARG H C 1
ATOM 13159 O O . ARG H 1 213 ? -45.099 121.566 25.314 1.00 16.77 212 ARG H O 1
ATOM 13167 N N . GLY H 1 214 ? -43.364 122.777 26.031 1.00 16.06 213 GLY H N 1
ATOM 13168 C CA . GLY H 1 214 ? -44.172 123.603 26.913 1.00 16.08 213 GLY H CA 1
ATOM 13169 C C . GLY H 1 214 ? -44.363 122.794 28.171 1.00 15.98 213 GLY H C 1
ATOM 13170 O O . GLY H 1 214 ? -43.581 121.852 28.407 1.00 15.25 213 GLY H O 1
ATOM 13171 N N . LEU H 1 215 ? -45.396 123.144 28.959 1.00 16.14 214 LEU H N 1
ATOM 13172 C CA . LEU H 1 215 ? -45.731 122.446 30.205 1.00 16.63 214 LEU H CA 1
ATOM 13173 C C . LEU H 1 215 ? -46.427 121.107 29.971 1.00 16.73 214 LEU H C 1
ATOM 13174 O O . LEU H 1 215 ? -47.298 120.966 29.114 1.00 16.69 214 LEU H O 1
ATOM 13179 N N . ILE H 1 216 ? -46.023 120.140 30.775 1.00 16.78 215 ILE H N 1
ATOM 13180 C CA . ILE H 1 216 ? -46.536 118.809 30.716 1.00 17.21 215 ILE H CA 1
ATOM 13181 C C . ILE H 1 216 ? -47.048 118.425 32.095 1.00 17.91 215 ILE H C 1
ATOM 13182 O O . ILE H 1 216 ? -46.292 118.472 33.073 1.00 17.59 215 ILE H O 1
ATOM 13187 N N . PRO H 1 217 ? -48.338 118.092 32.200 1.00 19.01 216 PRO H N 1
ATOM 13188 C CA . PRO H 1 217 ? -48.843 117.656 33.494 1.00 19.58 216 PRO H CA 1
ATOM 13189 C C . PRO H 1 217 ? -48.087 116.382 33.923 1.00 19.85 216 PRO H C 1
ATOM 13190 O O . PRO H 1 217 ? -47.748 115.580 33.092 1.00 19.49 216 PRO H O 1
ATOM 13194 N N . ALA H 1 218 ? -47.839 116.215 35.212 1.00 20.37 217 ALA H N 1
ATOM 13195 C CA . ALA H 1 218 ? -47.047 115.095 35.680 1.00 21.03 217 ALA H CA 1
ATOM 13196 C C . ALA H 1 218 ? -47.487 114.584 37.034 1.00 22.04 217 ALA H C 1
ATOM 13197 O O . ALA H 1 218 ? -48.168 115.284 37.766 1.00 22.10 217 ALA H O 1
ATOM 13199 N N . LYS H 1 219 ? -47.099 113.352 37.335 1.00 23.25 218 LYS H N 1
ATOM 13200 C CA . LYS H 1 219 ? -47.388 112.706 38.625 1.00 24.96 218 LYS H CA 1
ATOM 13201 C C . LYS H 1 219 ? -46.071 112.173 39.161 1.00 25.58 218 LYS H C 1
ATOM 13202 O O . LYS H 1 219 ? -45.316 111.540 38.439 1.00 25.23 218 LYS H O 1
ATOM 13204 N N . LEU H 1 220 ? -45.779 112.464 40.414 1.00 27.00 219 LEU H N 1
ATOM 13205 C CA . LEU H 1 220 ? -44.548 112.007 41.045 1.00 28.07 219 LEU H CA 1
ATOM 13206 C C . LEU H 1 220 ? -44.882 110.845 41.948 1.00 29.62 219 LEU H C 1
ATOM 13207 O O . LEU H 1 220 ? -45.659 111.003 42.874 1.00 30.60 219 LEU H O 1
ATOM 13212 N N . VAL H 1 221 ? -44.290 109.683 41.691 1.00 30.68 220 VAL H N 1
ATOM 13213 C CA . VAL H 1 221 ? -44.519 108.517 42.533 1.00 32.02 220 VAL H CA 1
ATOM 13214 C C . VAL H 1 221 ? -43.496 108.545 43.683 1.00 32.97 220 VAL H C 1
ATOM 13215 O O . VAL H 1 221 ? -42.284 108.655 43.413 1.00 32.94 220 VAL H O 1
#

Sequence (1662 aa):
PLRDGDTADFELIETRWQPGTSFLRFDRHLARLYGSAAELGFACDPQRIAEVLSDALDGARTARTRLALARNGDATASAQPYEPLAADDKVWIILRLARRTRRLDSQNTLLRHTSRRQLYTHARSEYLVTQADEVLLANERGEICEGTITNVFADFGDGVLATPRLDCGLLPGVLRAELLDEGRAEEAIYSYDDLKSAKALFVGNSLRGLIPAKLVDFELIETRWQPGTSFLRFDRHLARLYGSAAELGFACDPQRIAEVLSDALDGARTARTRLALARNGDATASAQPYEPLAADKVWILRLARTRLDSQNTLLRHTSRRQLYTHHARSEYLVTQADEVLLANERGEICEGTITNVVFADFGDGVLATPRLDCGLLPGVLRAELLDEGRAEEAIYSYDDLKSAKALFVGNSLRGLIPAKLVTADFELIETRWQPGTSFLRFDRHLARLYGSAAELGFACDPQRIAEVLSDALDGARTARTRLALARNGDATASAQPYEPLAADKVWILRLARTRLDSQNTLLRHTSRRQLYTHARSEYLVTQADEVLLANERGEICEGTITNVFADFGDGVLATPRLDCGLLPGVLRAELLDEGRAEEAIYSYDDLKSSAKALFVGNSLRGLIPAKLVGDTADFELIETRWQPGTSFLRFDRHLARLYGSAAELGFACDPQRIAEEVLSDDALDGARTARTRLALARNGDATASAQPYEPLAADKVWILRLARTRLDSQNTLLRHTSRRQLYTHARSEYLVTQADEVLLANERGEICEGTITNVFADFGDGVLATPRLDCGLLPGVLRAELLDEGRAEEAIYSYDDLKSAKALFVGNSLRGLIPAKLVDFELIETRWQPGTSFLRFDRHLARLYGSAAELGFACDPQRIAEVLSDALDGARTARTRLALARNGDATASAQPYEPLAADKVWILRLARTRLDSQNTLLRHTSRRQLYTHARSEYLVTQADEVLLANERGEICEGTITNVFADFGDGVLATPRLDCGLLPGVLRAELLDEGRAEEAIYSYDDLKSAKALFVGNSLRGLIPAKLVPLRDGDTADFELIETRWQPGTSFLRFDRHLARLYGSAAELGFACDPQRIAEVLSDALDGARTARTRLALARNGDATASAQPYEPLAADKVWILRLARTRLDSQNTLLRHTSRRQLYTHARSEYLVTQADEVLLANERGEICEGTITNVVFADFGDGVLATPRLDCGLLPGVLRAELLDEGRAEEAIYSYDDLKSAKALFVGNSLRGLIPAKLVPLRDGDTADFELIETRWQPGTSFLRFDRHLARLYGSAAELGFACDPQRRIAEVLSDALDGARTARTRLALARNGDATASAQPYEPLAADKVWILRLARTRRLDSQNTLLRHTSRRQLYTHHARSEYLVTQADEVLLANERGEICEGTITNVVFADFGDGVLATPRLDCGLLPGVLRAELLDEGRAEEAIYSYDDLKSAKALFVGNSLRGLIPAKLVDFELIETRWQPGTSFLRFDRHLARLYGSAAELGFACDPQRIAEVLSDALDGARTARTRRLALARNGDATASAQPYEPLAADKVWILRLARTRLDSQNTLLRHTSRRQLYTHARSEYLVTQADEVLLANERGEICEGTITNVFADFGDGVLATPRLDCGLLPGVLRAELLDEGRAEEAIYSYDDLKSAKALFVGNSLRGLIPAKLV

Organism: Mesorhizobium japonicum (strain LMG 29417 / CECT 9101 / MAFF 303099) (NCBI:txid266835)

Nearest PDB structures (foldseek):
  3qqm-assembly8_H  TM=9.972E-01  e=2.825E-42  Mesorhizobium loti
  3csw-assembly2_C  TM=8.458E-01  e=2.792E-13  Thermotoga maritima MSB8
  2zgi-assembly1_A  TM=8.413E-01  e=3.554E-12  unclassified
  6q1q-assembly1_A  TM=7.911E-01  e=2.006E-10  Mycobacterium tuberculosis H37Rv
  6q1r-assembly2_C  TM=8.266E-01  e=8.358E-10  Mycobacterium tuberculosis H37Rv

Secondary structure (DSSP, 8-state):
--TTTTTS--EEEE--EETTTEETTHHHHHHHHHHHHHHHT----HHHHHHHHHHHHTT-----EEEEEETTS-EEEEE----PPPTT--EEEEE-S--B-TT-GGGG-----HHHHHHHHTS-TTT-SEEEEEBTTS-EEEESS-EEEEE-SSS-EEEE-GGGT----HHHHHHHHTTSEEEE---HHHHTT-SEEEEEETTTEEEEEEE-/---EEE--EETTTEETTHHHHHHHHHHHHHHHT----HHHHHHHHHHHHTT-----EEEEE-TTS-EEEEE----PPPTT--EEEEE-S----TT-GGGG-----HHHHHHHHTS-TTT-SEEEEE-TTS-EEEESS-EEEEE-SSS-EEEE-GGGT----HHHHHHHHHTSEEEE---GGGTTT-SEEEEEETTTEEEEEEE-/-----EEE--EETTTEETTHHHHHHHHHHHHHHHT----HHHHHHHHHHHTTT-----EEEEE-TTS-EEEEE----PPPTT--EEEEE-S--B-TT-GGGG-----HHHHHHHHTS-TTT-SEEEEEBTTS-EEEESS-EEEEE-SSS-EEEE-GGGT----HHHHHHHHHTSEEEE---HHHHTT-SEEEEEETTTEEEEEEE-/--SS---EEE--EETTTEETTHHHHHHHHHHHHHHHT----HHHHHHHHHHHHTT-----EEEEE-TTS-EEEEE----PPPTT--EEEEE-S----TT-GGGG-----HHHHHHHHTS-TTT-SEEEEE-TTS-EEEESSSEEEEE-SSS-EEEE-GGGT----HHHHHHHHTTSEEEE---HHHHTT-SEEEEEETTTEEEEEEE-/---EEE--EETTTEETTHHHHHHHHHHHHHHHT----HHHHHHHHHHHHTT-----EEEEE-TTS-EEEEE----PPPTT--EEEEE-SPPB-TT-GGGG-----HHHHHHHHTS-TTT-SEEEEEBTTS-EEEESS-EEEEE-SSSSEEEE-GGGT----HHHHHHHHTTSEEEE---HHHHHT-SEEEEEETTTEEEEEEE-/-GGGTTTS---EEE--EETTTEETTHHHHHHHHHHHHHHHT----HHHHHHHHHHHHTT-----EEEEE-TTS-EEEEE----PPPTT--EEEEE-S--B-TT-GGGG-----HHHHHHHHTS-TTT-SEEEEEBTTS-EEEESSSEEEEE-SSS-EEEE-GGGT----HHHHHHHHTTSEEEE---HHHHHT-SEEEEEETTTEEEEEEE-/--S-TTTS---EEE--EETTTEETTHHHHHHHHHHHHHHHT----HHHHHHHHHHHTTT-----EEEEE-TTS-EEEEE----PPPTT--EEEEE-S--B-TT-GGGG-----HHHHHHHHTS-TTT-SEEEEEBTTS-EEEESSSEEEEE-SSS-EEEE-GGGT----HHHHHHHHTTSEEEE---HHHHTT-SEEEEEETTTEEEEEEE-/---EEE--EETTTEETTHHHHHHHHHHHHHHHT----HHHHHHHHHHHHTT-----EEEEE-TTS-EEEEE----PPPTT--EEEEEEEEEE-TT-GGGG-----HHHHHHHHTS-TTT-SEEEEEETTSBEEEESSSEEEEE-SSS-EEEE-GGGS----HHHHHHHHTTSEEEE--BHHHHTT-SEEEEEETTTEEEEEEE-

Foldseek 3Di:
DLQPCAVDPWKFKDKKQAPPVGAQLVVLRVCQVVVVCVVVQADADVVVQCVQSCVQCPPPDGMMKMWIADSPHDIHIHDDHADADDPPDAWEEEEFPQADELPPPCQQTGSNLPSQVVRVVVDDCVRGVWYWHFHPVQWTAATSAWWKFFALDPQATETADSSRRHYCASLNVVCVVVRRYDHDTDHLVVRQNTPWIWIDHSSHHTHTYDYD/DWKFKDKKQFPPPGAFLVVLRVCQVVVVCVVVQADADPVQQVVQQCVQCVPPPGMMKMKIADRDHDIHIHDDHADADDPPDAWEEEEFPQADELPPPCQQTTPPLPSLVVRCVVDDCVNGVWYWHFHPVQWTAATSAWWKFFAQDPQATETADVSRRHYCASLNVVCVVVRSYDHDTDHPVSHQNTPWIWIDHSSHHTHGYHYD/DDFWKFKDKKQFPPVGAFLVVLRVVQRVVVCVVVQADADPVQQVVQSCVQCVPPPGMMKMKIAGRPHHIHIHDDHADADDPPDAWEEEEFPQADALPPPCQQTGPPQPSLVVSVVVDDCVNGVWYWHFHPVQWTAATSAWWKFFAQDPQATETADVSRGHYCASLNVVCVVVRSYDHDTDHPVSRQNTPWIWTDHSHHHTHTYHYD/DAPDAWKFKDKKQAPPVGAQLVVLRCVQNVVCLVVVQADEDVVVQVVQSCVQCVPPDGMMKMWIADSPHDIHIHDDHQDADDPPDAWEEEEFPQADELPDPCQQTGPNQVSLVVRVVVDDCVRGVWYWHFHPVQKTAATSAWWKFFALDPQATETADVSRRHYCASLVVVCVVVRRYDYDTDHLVVRVNTPWIWIDHSSHHTHTYDYD/DWKFKAKKQFVPVGAFLVVLRVVQVVVCCVVVQADADPVQQVVQQVVQCVPPPGMMKMKIADRPGDIHMHDDDADADDPPDAWEEEEFPQADALPPPCQQTGPPQVSLVVQVVVDDCVRGVWYWHFHPVQWTAATSAWWKWFAQPPQATETADVSRRHYCASLVVVRVVVRRYDHDTDHPVSRQNTPWIWIDHSHHRTHTYDYD/DLQPCQPDPWKFKDKKQAPPVGAFLVVLRVCQVVVVCVVVQADADPVVQVVQSCVQCPPPDGMMKMWIADRPHDIHIHDDDDDADPPPDAWEEEEFPQADALPDPCQQTGSNQVSLVVRCVVDDCVNGVWYWHFHPVQWTAATSAWWKFFALDPQATETADCSRRHYCASLVVVCVVVRSYDHDTDHPVSRQNTPWIWIDHSHHHTHTYHYD/DLQCVQPDPWKFKDKKQAPPVGAQLVVLRVVQVVVVCVVVQADADVVVQCVQQCVQCVPPDGMMKMWIGDRPHDIHIHDDDADADDPPDAWEEEEFPQADALPPVCQQTGSNLVSLVVSVVVDDCVNGVWYWHFHPVQWTAATSAWWKFFAQDPQATETADVSRRHYCASLNVVCVVVVSYHHDTDHPVRRQNTPWIWIDHSSHHTHTYDYD/DWKFKDKKQAPPPGAFLVVLRVCQRVVVLVVVQADADVVQQVVQSCVQCVPPPGMMKMWIADRPGDIHMHDDHADADDLPDAWEEEEFPQADALPPPCQQTGPPLVSLVVQVVVDDCVRGVWYWHFHPVQWTAATSAWWKFFALDPQAGETADVSRRHYCASLNVVCVVVVRYDHDTDHPVRRVSTPWMWIDHSHHHTHTYDYD

Solvent-accessible surface area: 70703 Å² total

CATH classification: 3.30.470.10 (+1 more: 3.20.10.10)

B-factor: mean 23.35, std 6.95, range [5.71, 60.73]

Radius of gyration: 39.7 Å; Cα contacts (8 Å, |Δi|>4): 3571; chains: 8; bounding box: 80×109×100 Å